Protein 7PC6 (pdb70)

Radius of gyration: 41.39 Å; Cα contacts (8 Å, |Δi|>4): 3636; chains: 8; bounding box: 67×98×116 Å

Foldseek 3Di:
DDDQDFFLFPFRKDKDADDADPVDGDQQWDADPVQLEIEGAAPDWGKMKIATNHDDDPFKKKKKFKAFDDPVGRLPAAWDAPVQLPDCPPPPPDPRSTHFKDWPDPPKDWDADPPSRTIIIMDTDDDDDPPDRIDITIMGGHYACCDVRGNNVTWMKMKMFTGDPRHTRGIHMGTYGHDDGNVVVSVVVVVVD/DDDQDFFLFPFRKDKDADDDWQKDADPVQLEIEGAAFDKGKMKIATNHDDDPPKKKKKFKAFDDPVGRLPAAWAFPVQLPDCPPPPVNPGSTHFKDWPDPPKDWDADPPSRHIIIMDHDDDDDPPDRIDMTIMGGHYACCPCRGNNVTWMKMKMFIDDPHDTRGIHIGTYGHDPTRVVVVVVVCVVVDPD/DQFDDQDFFCFPFRKDKDFDDFQWDADPVQLEIEGAAPDKGKMKIFTNHDDDPFKKKKKFKAFDDPVGRLPAAWAAPVQLPDPPPPVPDPRSTHFKDWPPPPKDWDADPPRRHIIIMGTDDQDDPVDRIDIIIMGGHYACCDVRGNNVTKMKMKMFIDDPHDTRGIHMGIYHHDRGNVVVVVVVVVVVD/DDQFPDQDFFLFPFGKDKDADDDDFAWDADPVQLEIEGAAPDKGKMKIFTNDDDDPPKKKKKFKAFDDPVGRLPAAWAAPVQLPDCPPNPPDPRSTHFKDWPPPPKDWDQDPPSRTIIIMDHDDDDDDPDGIDITIMGGHHACCDVRGVNVGKMKMKIFIDDPRDTRGIHIGTYGHDDGRVVVSVVVVVD/DDFDDQDFFLFPFRKDKDADDDWAKDADPVQLEIEGAAPDKGKMKIATNHDDDPPKKKKKFKAFDDPVGRLPAAWAAPVQLPDCPVVVPDPRSTHFKDWPDPPKDWDQDPVSRHIIIMDDDDDDDPPDGIDMTIMGGHYACCDPRGVNVTKMKMKMFIDDPRHTRGIHIGTYHHDDTRVVVSVVVCVVPDPD/DFDDQDFFCFPFRKDKDADDCFQKDADPVQLEIEGAAPDKGKMKIATNHDDDPFKKKKKFKAFDDPVGRLPAAWAAPVQLPDCPPPVPPPRSTHQKDWPPPPKDWDADPPSRHIIIMDTDDDDPPGIDITIMGGHHACCDDRGVNVTKMKMKMFIDDPRDTRGIHIGIYHHDDGRVVVSVVVVVVD/DDDQDFDLFPFGKDKDADDADPPDGDQQWDADPVQLEIEGAAFDKGKMKIATNHDDDPFKKKKKFKAFDDPVGRLPAAWDAPVQLPDCPPCPVNPGSTHFKDWPPPPKDWDQDPPSRHIIIMDTDDDDDPPDRIDITIMGGHHACCDDRGNNVGWMKMKMFIDDPRHTRGIHMGTYHHDPGRVVVSVVVVVVD/DDQADDQDFFLFPFRKDKDADDDVDQAWDADPVQLEIEGAAPDKGKMKIATNDDDDDFKKKKKFKAFDDPVGRLPAAWAAPVQLPDCPPCPVNPCSTHFKDWPDPQKDWDADPVSRTIIIMDGDDDDPPPDGIDIIIMGGHHACCDDRGVNVGKMKMKIFTDDPRDTRGIHIGIYHHDDGRVVVSVVVVVVD

Secondary structure (DSSP, 8-state):
------B-TTTTEEEE-----TTT--TTEEEETTTTEEEE-TT--EEEEEEESS---TT-EEEEEEEESSGGGTTSPP---HHHHHSSTTTTT-S-TT-SEEE--TT-EEEE-TTT--EEEEEE--PPPTT-S-EEEEEEE-S-TT-TTTTTT--EEEEEEEEETTEEEEEEEEEEEE-S-HHHHHHHHHHH-/------B-TTTT-EEE------EEEETTTTEEEE-TT--EEEEEE-SS---TT-EEEEEEEESSTTTTTSBP---HHHHHSSTTTTT-S-TT-SEEE--TT-EEEE-TTT--EEEEEE--PPPTT-S-EEEEEEE-S-TT-TTTTTT--EEEEEEEEETTEEEEEEEEEEEE-S-HHHHHHHHHHHH---/--S-----B-TTTT-EEE-----EEEETTTTEEEE-TT--EEEEEE-SSPPPTT-EEEEEEEESSTTTTTSPP---HHHHHSSTT-TT-S-TT-SEEE--TT-EEEE-TTT--EEEEEE--PPPTT-S-EEEEEEE-S-TT-TTTTTT--EEEEEEEEETTEEEEEEEEEEEE-S-HHHHHHHHHHTT-/--SS-----B-TTTT-EEE------SEEEETTTTEEEE-TT--EEEEEE-SS---TT-EEEEEEEESSTTTTTSPP---HHHHHSSTTTTT-S-TT-SEEE--TT-EEEE-TTT--EEEEEE-----TT---EEEEEEE-S-TT-TTTTTT--EEEEEEEEETTEEEEEEEEEEEE-S-HHHHHHHHHH-/-PPPP---B-TTTT-EEE------EEEETTTTEEEE-TT--EEEEEE-SSPPPTT-EEEEEEEE-STTTTTSPP---HHHHHSSTTTTT-S-TT-SEEE--TT-EEEE-TTT--EEEEEE--PPPTT-S-EEEEEEE-S-TT-TTTTTT--EEEEEEEEETTEEEEEEEEEEEE-S-HHHHHHHHHHHH---/-------B-TTTTEEEE------EEEETTTTEEEE-TT--EEEEEEESSPPPTT-EEEEEEEESSTTTTTSPP---HHHHHSSTT-TT-S-TT-SEEE--TT-EEEE-TTT--EEEEEE--------EEEEEEE-S-TT-TTTTTT--EEEEEEEEETTEEEEEEEEEEEE-S-HHHHHHHHHHT-/------B-TTTTEEEE-----TTT--TTEEEETTTTEEEE-TT--EEEEEEESSPPPTT-EEEEEEEESSTTTTTSPP---HHHHHSSTT-TT-S-TT-SEEE--TT-EEEE-TTT--EEEEEE--PPPTT-S-EEEEEEE-S-TT-TTTTTT--EEEEEEEEETTEEEEEEEEEEEE-S-HHHHHHHHHHT-/--SS-----B-TTTT-EEE-------SEEEETTTTEEEE-TT--EEEEEE-SS---TT-EEEEEEEESSTTTTTSPP---HHHHHSSTTTTT-S-TT-SEEE--TT-EEEE-TTT--EEEEEE--PPSTT-S-EEEEEEE-S-TT-TTTTTT--EEEEEEEEETTEEEEEEEEEEEE-S-HHHHHHHHHHH-

B-factor: mean 38.21, std 9.36, range [19.58, 89.03]

Solvent-accessible surface area: 69717 Å² total; per-residue (Å²): 171,36,48,62,82,75,101,44,24,125,24,11,1,61,27,26,24,62,65,32,24,90,89,32,86,6,85,14,4,12,34,0,53,85,50,99,24,2,0,0,75,22,26,30,18,0,4,0,55,4,50,27,56,35,63,16,45,97,67,3,40,5,59,0,24,5,10,4,48,32,121,89,46,52,84,86,30,2,79,8,4,92,115,41,10,114,56,169,62,98,17,82,110,39,110,12,43,50,10,1,3,20,8,66,26,103,120,24,57,47,56,90,62,137,202,69,18,30,7,7,1,31,2,35,40,48,152,32,71,35,35,16,95,51,27,42,10,10,1,27,1,2,0,70,8,54,14,124,56,9,0,67,184,38,60,2,24,0,3,2,10,0,8,57,91,65,94,54,28,0,34,19,3,6,55,3,78,2,10,62,46,1,44,159,7,73,177,58,51,58,100,97,104,108,33,52,64,76,79,58,38,11,127,37,4,3,75,22,22,22,61,177,116,149,28,9,16,22,0,127,45,42,90,23,2,0,0,53,24,23,25,9,0,2,0,57,5,44,18,71,69,81,13,42,100,65,5,39,6,54,0,27,4,4,3,53,84,112,128,40,30,146,84,30,2,90,12,4,85,121,39,13,115,52,84,42,100,16,88,152,40,109,11,41,54,11,2,2,18,8,62,7,81,106,25,49,46,50,94,57,138,208,76,18,18,10,3,0,38,2,35,38,29,125,22,51,38,38,21,104,45,8,24,1,2,0,28,1,2,0,83,9,66,13,130,52,9,0,71,93,38,38,2,19,0,6,2,10,0,19,55,90,77,91,52,28,0,34,28,3,4,58,2,82,3,12,26,4,2,18,77,22,74,47,61,49,48,103,92,40,72,41,120,87,22,26,31,16,64,49,74,66,42,28,144,41,13,1,71,26,20,24,11,112,123,33,21,16,42,0,100,94,36,96,31,1,0,0,50,17,23,30,68,0,30,0,18,6,16,8,95,77,89,13,46,98,66,3,43,8,66,0,24,5,5,3,35,49,10,63,37,7,68,88,34,2,56,8,5,90,121,38,15,115,41,83,57,96,21,95,114,36,113,14,45,56,9,3,3,19,8,64,36,104,128,24,53,46,50,104,57,114,201,72,23,16,14,4,0,22,2,40,36,72,69,33,81,110,36,42,74,40,31,68,10,74,0,43,1,0,0,66,16,64,14,107,54,7,0,13,107,27,41,2,20,0,5,2,10,0,20,34,153,75,85,38,30,0,4,14,6,5,38,5,85,2,10,21,21,1,24,96,28,70,142,62,52,44,104,96,70,166,94,55,19,27,27,16,67,50,92,60,18,17,120,26,0,1,14,32,22,21,76,178,107,87,108,30,11,18,33,0,120,74,64,48,29,1,0,0,52,18,26,29,56,0,15,1,57,5,51,18,55,52,70,10,50,100,66,5,39,7,62,0,31,5,2,4,58,90,18,66,37,9,69,86,31,2,79,7,5,86,116,39,13,116,38,154,59,98,15,75,150,41,110,9,43,51,10,2,3,23,9,71,37,193,123,25,56,46,45,97,58,114,198,76,23,26,8,4,1,34,0,39,34,67,128,23,86,103,92,53,56,46,30,65,9,65,1,40,2,1,0,56,9,62,12,96,59,7,0,9,91,31,40,1,23,0,4,2,9,0,15,58,93,72,87,40,32,0,5,20,29,8,53,4,77,2,8,22,22,4,23,90,36,72,146,69,52,68,126,121,150,123,56,36,49,62,82,89,61,41,11,128,34,4,3,76,24,25,27,61,175,112,164,19,10,16,46,0,84,41,38,52,30,2,0,0,105,21,26,33,9,0,1,0,57,5,61,23,69,60,77,11,44,101,65,5,42,7,49,0,25,5,5,2,62,89,117,130,34,27,96,82,28,1,84,6,3,91,69,42,15,112,77,82,119,80,17,89,153,37,112,10,44,53,10,2,3,24,7,61,7,91,106,28,52,46,50,92,60,135,154,50,17,19,8,3,0,28,1,38,34,21,122,26,50,37,34,22,64,54,8,26,1,1,0,26,1,1,0,87,12,66,14,124,57,8,0,68,92,47,43,3,28,1,6,3,11,0,17,33,151,77,88,52,28,0,33,35,22,10,54,4,84,2,11,63,49,2,41,155,19,74,79,60,50,46,96,89,43,74,41,121,112,32,34,16,62,54,91,66,44,29,131,33,13,1,62,26,24,26,16,75,114,148,38,22,14,30,0,134,93,39,50,30,2,0,0,97,20,25,26,61,0,26,1,20,5,60,21,83,79,83,12,47,98,66,4,41,7,60,0,20,5,6,3,40,48,10,66,40,15,84,86,29,2,78,6,4,90,118,38,14,114,58,85,60,94,18,97,106,37,111,12,43,54,10,2,3,24,8,77,39,105,126,25,52,46,45,101,57,115,200,55,18,15,9,5,0,31,2,38,31,70,128,28,116,67,36,35,26,67,12,63,1,36,2,2,0,89,14,63,12,122,56,8,0,72,194,39,41,2,25,0,6,2,10,0,15,35,149,77,86,38,32,0,4,20,18,10,35,6,82,3,8,64,62,4,27,169,28,70,143,68,51,51,120,94,98,149,44,49,71,85,61,92,44,29,128,24,10,0,58,28,25,26,62,64,44,23,95,91,40,86,4,96,20,4,15,32,0,63,88,48,105,29,2,0,0,56,23,28,22,11,0,4,0,56,5,50,27,59,36,66,14,42,98,66,3,42,5,56,0,25,4,3,5,55,20,114,136,51,31,135,88,34,2,87,9,4,83,120,38,10,115,44,87,41,91,19,89,152,35,112,13,43,52,10,2,4,19,6,60,14,104,125,25,48,48,45,96,49,110,196,86,22,18,7,3,0,38,2,39,40,44,152,31,46,34,38,19,98,44,6,24,2,1,1,27,1,1,0,94,8,59,12,121,54,11,0,64,186,40,73,3,20,0,8,3,10,0,13,39,151,73,91,50,31,0,33,18,5,6,59,3,78,2,11,31,3,1,19,64,26,75,153,59,51,55,98,96,104,92,62,16,31,27,16,66,49,92,36,16,15,65,44,0,0,14,26,26,19,70,163,58,152,86,116,27,13,18,30,0,122,67,61,47,33,1,0,0,90,22,25,32,62,0,16,1,47,4,43,23,64,80,45,17,44,115,55,4,36,8,59,0,27,4,4,4,61,94,22,79,36,7,70,87,29,2,76,8,5,88,115,52,14,113,69,86,119,83,17,86,152,40,112,10,45,54,10,2,3,17,7,88,37,102,122,25,48,46,44,97,58,110,198,79,23,29,8,5,1,35,2,42,33,70,129,47,136,113,86,59,55,32,16,68,11,64,1,30,1,1,0,72,10,63,14,127,53,8,0,72,191,44,43,2,25,1,5,2,10,0,17,41,150,76,86,38,29,0,5,19,22,10,54,4,82,2,9,58,62,5,28,174,31,71,148,68,51,52,110,93,128

Nearest PDB structures (foldseek):
  7pc6-assembly3_C  TM=1.005E+00  e=1.619E-39  Alvinella pompejana
  7pc6-assembly2_B  TM=9.975E-01  e=2.000E-36  Alvinella pompejana
  7pc6-assembly4_D  TM=9.965E-01  e=2.494E-36  Alvinella pompejana
  7pc6-assembly7_G  TM=9.977E-01  e=2.785E-36  Alvinella pompejana
  7pc6-assembly8_H  TM=9.970E-01  e=5.708E-36  Alvinella pompejana

Structure (mmCIF, N/CA/C/O backbone):
data_7PC6
#
_entry.id   7PC6
#
_cell.length_a   55.900
_cell.length_b   69.985
_cell.length_c   114.849
_cell.angle_alpha   88.074
_cell.angle_beta   89.919
_cell.angle_gamma   81.512
#
_symmetry.space_group_name_H-M   'P 1'
#
loop_
_entity.id
_entity.type
_entity.pdbx_description
1 polymer 'DNA-binding domain'
2 non-polymer 'ZINC ION'
3 non-polymer 1,2-ETHANEDIOL
4 water water
#
loop_
_atom_site.group_PDB
_atom_site.id
_atom_site.type_symbol
_atom_site.label_atom_id
_atom_site.label_alt_id
_atom_site.label_comp_id
_atom_site.label_asym_id
_atom_site.label_entity_id
_atom_site.label_seq_id
_atom_site.pdbx_PDB_ins_code
_atom_site.Cartn_x
_atom_site.Cartn_y
_atom_site.Cartn_z
_atom_site.occupancy
_atom_site.B_iso_or_equiv
_atom_site.auth_seq_id
_atom_site.auth_comp_id
_atom_site.auth_asym_id
_atom_site.auth_atom_id
_atom_site.pdbx_PDB_model_num
ATOM 1 N N . VAL A 1 4 ? 51.59105 -34.81746 -16.34899 1.000 60.84362 4 VAL A N 1
ATOM 2 C CA . VAL A 1 4 ? 50.33471 -34.18947 -16.73423 1.000 54.70709 4 VAL A CA 1
ATOM 3 C C . VAL A 1 4 ? 50.25849 -32.77110 -16.16117 1.000 51.71968 4 VAL A C 1
ATOM 4 O O . VAL A 1 4 ? 50.01296 -32.57636 -14.96859 1.000 55.01046 4 VAL A O 1
ATOM 8 N N . PRO A 1 5 ? 50.48662 -31.77122 -17.01104 1.000 49.98839 5 PRO A N 1
ATOM 9 C CA . PRO A 1 5 ? 50.44774 -30.37844 -16.54099 1.000 47.00390 5 PRO A CA 1
ATOM 10 C C . PRO A 1 5 ? 49.01383 -29.92528 -16.31522 1.000 40.23024 5 PRO A C 1
ATOM 11 O O . PRO A 1 5 ? 48.14333 -30.12712 -17.16448 1.000 47.34959 5 PRO A O 1
ATOM 15 N N . SER A 1 6 ? 48.76888 -29.33566 -15.15261 1.000 37.87056 6 SER A N 1
ATOM 16 C CA . SER A 1 6 ? 47.42999 -28.88500 -14.81282 1.000 43.23824 6 SER A CA 1
ATOM 17 C C . SER A 1 6 ? 47.08511 -27.62167 -15.58874 1.000 46.40164 6 SER A C 1
ATOM 18 O O . SER A 1 6 ? 47.93358 -26.74244 -15.78910 1.000 38.32995 6 SER A O 1
ATOM 21 N N . ASN A 1 7 ? 45.82967 -27.53756 -16.03160 1.000 39.76901 7 ASN A N 1
ATOM 22 C CA . ASN A 1 7 ? 45.28790 -26.32181 -16.61579 1.000 39.19652 7 ASN A CA 1
ATOM 23 C C . ASN A 1 7 ? 44.28108 -25.65046 -15.69663 1.000 40.63269 7 ASN A C 1
ATOM 24 O O . ASN A 1 7 ? 43.55888 -24.75532 -16.14234 1.000 40.73056 7 ASN A O 1
ATOM 29 N N . THR A 1 8 ? 44.19914 -26.07329 -14.44421 1.000 37.01795 8 THR A N 1
ATOM 30 C CA . THR A 1 8 ? 43.13943 -25.58949 -13.57142 1.000 40.97334 8 THR A CA 1
ATOM 31 C C . THR A 1 8 ? 43.41702 -24.14639 -13.18744 1.000 39.22996 8 THR A C 1
ATOM 32 O O . THR A 1 8 ? 44.44189 -23.87072 -12.54991 1.000 38.24008 8 THR A O 1
ATOM 36 N N . PRO A 1 9 ? 42.54921 -23.20851 -13.54419 1.000 40.98101 9 PRO A N 1
ATOM 37 C CA . PRO A 1 9 ? 42.75720 -21.82066 -13.13074 1.000 38.19893 9 PRO A CA 1
ATOM 38 C C . PRO A 1 9 ? 42.81585 -21.71764 -11.61823 1.000 38.63521 9 PRO A C 1
ATOM 39 O O . PRO A 1 9 ? 42.12358 -22.43211 -10.89119 1.000 35.84637 9 PRO A O 1
ATOM 43 N N . TYR A 1 10 ? 43.64449 -20.78758 -11.15259 1.000 34.63420 10 TYR A N 1
ATOM 44 C CA . TYR A 1 10 ? 44.01177 -20.73207 -9.74872 1.000 35.84739 10 TYR A CA 1
ATOM 45 C C . TYR A 1 10 ? 44.60270 -19.33946 -9.52535 1.000 30.24996 10 TYR A C 1
ATOM 46 O O . TYR A 1 10 ? 45.75699 -19.10635 -9.88459 1.000 30.44250 10 TYR A O 1
ATOM 55 N N . SER A 1 11 ? 43.79378 -18.41705 -8.98092 1.000 34.26611 11 SER A N 1
ATOM 56 C CA . SER A 1 11 ? 44.29382 -17.07528 -8.66294 1.000 36.01636 11 SER A CA 1
ATOM 57 C C . SER A 1 11 ? 45.33432 -17.11064 -7.55585 1.000 35.91916 11 SER A C 1
ATOM 58 O O . SER A 1 11 ? 46.25955 -16.28835 -7.54563 1.000 31.94256 11 SER A O 1
ATOM 61 N N . GLY A 1 12 ? 45.19287 -18.03304 -6.61295 1.000 36.16023 12 GLY A N 1
ATOM 62 C CA . GLY A 1 12 ? 46.15406 -18.17037 -5.54039 1.000 31.73607 12 GLY A CA 1
ATOM 63 C C . GLY A 1 12 ? 46.13552 -17.02272 -4.53549 1.000 35.07445 12 GLY A C 1
ATOM 64 O O . GLY A 1 12 ? 45.37672 -16.06147 -4.62804 1.000 34.43158 12 GLY A O 1
ATOM 65 N N . GLU A 1 13 ? 47.04474 -17.13555 -3.56671 1.000 34.16025 13 GLU A N 1
ATOM 66 C CA . GLU A 1 13 ? 47.13228 -16.18024 -2.46796 1.000 35.34168 13 GLU A CA 1
ATOM 67 C C . GLU A 1 13 ? 47.52042 -14.78233 -2.92861 1.000 30.68418 13 GLU A C 1
ATOM 68 O O . GLU A 1 13 ? 47.22432 -13.81209 -2.22776 1.000 33.93290 13 GLU A O 1
ATOM 74 N N . TYR A 1 14 ? 48.18283 -14.65441 -4.07436 1.000 32.33197 14 TYR A N 1
ATOM 75 C CA . TYR A 1 14 ? 48.62734 -13.36389 -4.57544 1.000 31.69771 14 TYR A CA 1
ATOM 76 C C . TYR A 1 14 ? 47.68079 -12.76835 -5.60072 1.000 31.35359 14 TYR A C 1
ATOM 77 O O . TYR A 1 14 ? 47.93338 -11.66117 -6.07627 1.000 29.87245 14 TYR A O 1
ATOM 86 N N . GLY A 1 15 ? 46.59810 -13.46641 -5.94028 1.000 30.26785 15 GLY A N 1
ATOM 87 C CA . GLY A 1 15 ? 45.62165 -12.93378 -6.86933 1.000 29.03939 15 GLY A CA 1
ATOM 88 C C . GLY A 1 15 ? 46.19177 -12.73631 -8.25706 1.000 29.00450 15 GLY A C 1
ATOM 89 O O . GLY A 1 15 ? 46.16091 -11.62488 -8.79342 1.000 27.13861 15 GLY A O 1
ATOM 90 N N . PHE A 1 16 ? 46.71532 -13.81801 -8.83578 1.000 25.49422 16 PHE A N 1
ATOM 91 C CA . PHE A 1 16 ? 47.29667 -13.80063 -10.17353 1.000 27.52788 16 PHE A CA 1
ATOM 92 C C . PHE A 1 16 ? 46.19461 -13.86492 -11.22947 1.000 29.34166 16 PHE A C 1
ATOM 93 O O . PHE A 1 16 ? 45.34889 -14.76606 -11.20730 1.000 26.99823 16 PHE A O 1
ATOM 101 N N . GLU A 1 17 ? 46.19832 -12.90579 -12.15174 1.000 29.21319 17 GLU A N 1
ATOM 102 C CA . GLU A 1 17 ? 45.18999 -12.83424 -13.20317 1.000 30.06588 17 GLU A CA 1
ATOM 103 C C . GLU A 1 17 ? 45.85108 -12.42410 -14.50779 1.000 29.98192 17 GLU A C 1
ATOM 104 O O . GLU A 1 17 ? 46.85530 -11.71062 -14.50771 1.000 27.52396 17 GLU A O 1
ATOM 110 N N . ILE A 1 18 ? 45.27268 -12.87598 -15.62125 1.000 26.18470 18 ILE A N 1
ATOM 111 C CA . ILE A 1 18 ? 45.67379 -12.42596 -16.94726 1.000 24.66019 18 ILE A CA 1
ATOM 112 C C . ILE A 1 18 ? 44.46190 -11.79370 -17.62509 1.000 26.84139 18 ILE A C 1
ATOM 113 O O . ILE A 1 18 ? 43.31335 -12.01939 -17.23475 1.000 28.53719 18 ILE A O 1
ATOM 118 N N . SER A 1 19 ? 44.72952 -11.00785 -18.66488 1.000 24.85900 19 SER A N 1
ATOM 119 C CA . SER A 1 19 ? 43.64723 -10.42371 -19.44868 1.000 25.92098 19 SER A CA 1
ATOM 120 C C . SER A 1 19 ? 44.20149 -9.96952 -20.78234 1.000 26.47047 19 SER A C 1
ATOM 121 O O . SER A 1 19 ? 45.41942 -9.91103 -20.99256 1.000 29.74135 19 SER A O 1
ATOM 124 N N . PHE A 1 20 ? 43.28547 -9.60172 -21.66978 1.000 26.29540 20 PHE A N 1
ATOM 125 C CA . PHE A 1 20 ? 43.61872 -9.00317 -22.95015 1.000 28.90632 20 PHE A CA 1
ATOM 126 C C . PHE A 1 20 ? 42.95756 -7.63955 -23.04183 1.000 34.02472 20 PHE A C 1
ATOM 127 O O . PHE A 1 20 ? 41.80460 -7.46351 -22.61818 1.000 27.52702 20 PHE A O 1
ATOM 135 N N . GLN A 1 21 ? 43.70820 -6.68462 -23.58036 1.000 32.40783 21 GLN A N 1
ATOM 136 C CA . GLN A 1 21 ? 43.27145 -5.29668 -23.64165 1.000 32.65343 21 GLN A CA 1
ATOM 137 C C . GLN A 1 21 ? 42.10903 -5.14460 -24.61512 1.000 35.94101 21 GLN A C 1
ATOM 138 O O . GLN A 1 21 ? 41.95280 -5.91811 -25.56212 1.000 29.39170 21 GLN A O 1
ATOM 144 N N . HIS A 1 22 ? 41.28991 -4.12808 -24.37013 1.000 33.55876 22 HIS A N 1
ATOM 145 C CA . HIS A 1 22 ? 40.19762 -3.81067 -25.28289 1.000 30.26459 22 HIS A CA 1
ATOM 146 C C . HIS A 1 22 ? 40.72952 -3.50425 -26.68123 1.000 35.11029 22 HIS A C 1
ATOM 147 O O . HIS A 1 22 ? 41.77413 -2.87108 -26.84855 1.000 34.80061 22 HIS A O 1
ATOM 154 N N . GLN A 1 23 ? 40.02121 -3.97650 -27.69378 1.000 28.17478 23 GLN A N 1
ATOM 155 C CA . GLN A 1 23 ? 40.34007 -3.62539 -29.06800 1.000 35.44331 23 GLN A CA 1
ATOM 156 C C . GLN A 1 23 ? 39.19760 -2.78872 -29.62981 1.000 36.76045 23 GLN A C 1
ATOM 157 O O . GLN A 1 23 ? 38.06403 -3.26659 -29.72975 1.000 35.37275 23 GLN A O 1
ATOM 163 N N . SER A 1 24 ? 39.49304 -1.55005 -29.98253 1.000 41.94323 24 SER A N 1
ATOM 164 C CA . SER A 1 24 ? 38.51351 -0.69925 -30.64367 1.000 48.02247 24 SER A CA 1
ATOM 165 C C . SER A 1 24 ? 38.72679 -0.76265 -32.14950 1.000 52.50287 24 SER A C 1
ATOM 166 O O . SER A 1 24 ? 39.86064 -0.87832 -32.62417 1.000 51.31380 24 SER A O 1
ATOM 169 N N . LYS A 1 25 ? 37.62050 -0.68106 -32.89767 1.000 54.72886 25 LYS A N 1
ATOM 170 C CA . LYS A 1 25 ? 37.67770 -0.78802 -34.35688 1.000 59.62492 25 LYS A CA 1
ATOM 171 C C . LYS A 1 25 ? 38.67848 0.18005 -34.97934 1.000 56.81119 25 LYS A C 1
ATOM 172 O O . LYS A 1 25 ? 39.25701 -0.11885 -36.03408 1.000 53.16462 25 LYS A O 1
ATOM 174 N N . GLU A 1 26 ? 38.91807 1.32537 -34.33121 1.000 54.45733 26 GLU A N 1
ATOM 175 C CA . GLU A 1 26 ? 39.71699 2.38042 -34.94968 1.000 57.82532 26 GLU A CA 1
ATOM 176 C C . GLU A 1 26 ? 41.20765 2.03292 -34.98134 1.000 62.76498 26 GLU A C 1
ATOM 177 O O . GLU A 1 26 ? 41.88078 2.29234 -35.98670 1.000 58.02483 26 GLU A O 1
ATOM 179 N N . THR A 1 27 ? 41.75127 1.45159 -33.90199 1.000 52.47961 27 THR A N 1
ATOM 180 C CA . THR A 1 27 ? 43.18239 1.16491 -33.83349 1.000 53.61846 27 THR A CA 1
ATOM 181 C C . THR A 1 27 ? 43.49496 -0.30978 -33.63664 1.000 54.17943 27 THR A C 1
ATOM 182 O O . THR A 1 27 ? 44.66484 -0.65507 -33.41626 1.000 48.76319 27 THR A O 1
ATOM 186 N N . LYS A 1 28 ? 42.49556 -1.18351 -33.69620 1.000 50.39910 28 LYS A N 1
ATOM 187 C CA . LYS A 1 28 ? 42.72376 -2.59170 -33.40455 1.000 46.74280 28 LYS A CA 1
ATOM 188 C C . LYS A 1 28 ? 43.75271 -3.20480 -34.35029 1.000 50.12049 28 LYS A C 1
ATOM 189 O O . LYS A 1 28 ? 43.83065 -2.84263 -35.52913 1.000 44.94569 28 LYS A O 1
ATOM 195 N N . SER A 1 29 ? 44.58452 -4.09554 -33.82243 1.000 45.83765 29 SER A N 1
ATOM 196 C CA . SER A 1 29 ? 45.43955 -4.92188 -34.66186 1.000 43.94214 29 SER A CA 1
ATOM 197 C C . SER A 1 29 ? 44.61348 -6.04942 -35.26677 1.000 45.09845 29 SER A C 1
ATOM 198 O O . SER A 1 29 ? 43.76420 -6.64750 -34.59780 1.000 45.70042 29 SER A O 1
ATOM 201 N N . THR A 1 30 ? 44.84772 -6.32735 -36.54344 1.000 38.34646 30 THR A N 1
ATOM 202 C CA . THR A 1 30 ? 44.22946 -7.49566 -37.14842 1.000 41.02412 30 THR A CA 1
ATOM 203 C C . THR A 1 30 ? 44.98901 -8.78198 -36.84319 1.000 43.94372 30 THR A C 1
ATOM 204 O O . THR A 1 30 ? 44.50848 -9.86466 -37.19965 1.000 42.04357 30 THR A O 1
ATOM 208 N N . THR A 1 31 ? 46.14839 -8.69681 -36.18250 1.000 32.49108 31 THR A N 1
ATOM 209 C CA . THR A 1 31 ? 46.96341 -9.88702 -35.97042 1.000 40.69244 31 THR A CA 1
ATOM 210 C C . THR A 1 31 ? 46.46633 -10.76347 -34.82955 1.000 34.46424 31 THR A C 1
ATOM 211 O O . THR A 1 31 ? 46.92546 -11.90492 -34.71469 1.000 30.38526 31 THR A O 1
ATOM 215 N N . TRP A 1 32 ? 45.56337 -10.27412 -33.98039 1.000 30.83218 32 TRP A N 1
ATOM 216 C CA . TRP A 1 32 ? 45.07382 -11.09851 -32.88397 1.000 27.09239 32 TRP A CA 1
ATOM 217 C C . TRP A 1 32 ? 43.71300 -10.58735 -32.43021 1.000 31.32133 32 TRP A C 1
ATOM 218 O O . TRP A 1 32 ? 43.38969 -9.40880 -32.59739 1.000 30.13850 32 TRP A O 1
ATOM 229 N N . THR A 1 33 ? 42.93691 -11.48412 -31.82729 1.000 28.66825 33 THR A N 1
ATOM 230 C CA . THR A 1 33 ? 41.69217 -11.08859 -31.19319 1.000 29.38462 33 THR A CA 1
ATOM 231 C C . THR A 1 33 ? 41.34059 -12.13024 -30.14151 1.000 30.18948 33 THR A C 1
ATOM 232 O O . THR A 1 33 ? 41.62768 -13.31908 -30.31018 1.000 29.66547 33 THR A O 1
ATOM 236 N N . PHE A 1 34 ? 40.75089 -11.67655 -29.03759 1.000 29.66655 34 PHE A N 1
ATOM 237 C CA . PHE A 1 34 ? 40.40977 -12.55986 -27.92556 1.000 31.57156 34 PHE A CA 1
ATOM 238 C C . PHE A 1 34 ? 38.89762 -12.67798 -27.77699 1.000 32.16260 34 PHE A C 1
ATOM 239 O O . PHE A 1 34 ? 38.21558 -11.67470 -27.54890 1.000 30.43434 34 PHE A O 1
ATOM 247 N N . SER A 1 35 ? 38.38351 -13.90583 -27.86137 1.000 30.18432 35 SER A N 1
ATOM 248 C CA . SER A 1 35 ? 36.97068 -14.15645 -27.59331 1.000 31.05550 35 SER A CA 1
ATOM 249 C C . SER A 1 35 ? 36.78386 -14.36774 -26.09739 1.000 30.97854 35 SER A C 1
ATOM 250 O O . SER A 1 35 ? 37.25364 -15.35900 -25.54070 1.000 29.99972 35 SER A O 1
ATOM 253 N N . GLU A 1 36 ? 36.10635 -13.43374 -25.42550 1.000 29.60225 36 GLU A N 1
ATOM 254 C CA . GLU A 1 36 ? 35.82287 -13.66199 -24.01301 1.000 28.69639 36 GLU A CA 1
ATOM 255 C C . GLU A 1 36 ? 34.82014 -14.79129 -23.82948 1.000 27.19629 36 GLU A C 1
ATOM 256 O O . GLU A 1 36 ? 34.92078 -15.56614 -22.87093 1.000 33.25185 36 GLU A O 1
ATOM 262 N N . SER A 1 37 ? 33.83047 -14.89703 -24.72521 1.000 33.01478 37 SER A N 1
ATOM 263 C CA . SER A 1 37 ? 32.82002 -15.93742 -24.54201 1.000 32.92588 37 SER A CA 1
ATOM 264 C C . SER A 1 37 ? 33.40451 -17.33762 -24.72906 1.000 33.31925 37 SER A C 1
ATOM 265 O O . SER A 1 37 ? 32.95804 -18.28402 -24.06980 1.000 34.59124 37 SER A O 1
ATOM 268 N N . LEU A 1 38 ? 34.39708 -17.49559 -25.60195 1.000 35.37736 38 LEU A N 1
ATOM 269 C CA . LEU A 1 38 ? 35.05721 -18.79073 -25.76315 1.000 35.84419 38 LEU A CA 1
ATOM 270 C C . LEU A 1 38 ? 36.27829 -18.96278 -24.85795 1.000 35.43122 38 LEU A C 1
ATOM 271 O O . LEU A 1 38 ? 36.81079 -20.07267 -24.77304 1.000 33.66226 38 LEU A O 1
ATOM 276 N N . LYS A 1 39 ? 36.72192 -17.90989 -24.17010 1.000 33.69075 39 LYS A N 1
ATOM 277 C CA . LYS A 1 39 ? 38.01518 -17.90291 -23.46622 1.000 34.31984 39 LYS A CA 1
ATOM 278 C C . LYS A 1 39 ? 39.12159 -18.39678 -24.39598 1.000 35.05382 39 LYS A C 1
ATOM 279 O O . LYS A 1 39 ? 39.85844 -19.34682 -24.10237 1.000 34.71303 39 LYS A O 1
ATOM 285 N N . LYS A 1 40 ? 39.23113 -17.73445 -25.53636 1.000 28.30546 40 LYS A N 1
ATOM 286 C CA . LYS A 1 40 ? 40.06318 -18.27331 -26.60309 1.000 32.82215 40 LYS A CA 1
ATOM 287 C C . LYS A 1 40 ? 40.70505 -17.14320 -27.38771 1.000 31.92023 40 LYS A C 1
ATOM 288 O O . LYS A 1 40 ? 40.00988 -16.26079 -27.91350 1.000 29.88325 40 LYS A O 1
ATOM 294 N N . LEU A 1 41 ? 42.02921 -17.20366 -27.48888 1.000 26.32851 41 LEU A N 1
ATOM 295 C CA . LEU A 1 41 ? 42.81339 -16.27061 -28.28993 1.000 24.65914 41 LEU A CA 1
ATOM 296 C C . LEU A 1 41 ? 42.95566 -16.80938 -29.71037 1.000 28.85132 41 LEU A C 1
ATOM 297 O O . LEU A 1 41 ? 43.25249 -17.99434 -29.89743 1.000 30.64093 41 LEU A O 1
ATOM 302 N N . PHE A 1 42 ? 42.72818 -15.94330 -30.69776 1.000 27.23202 42 PHE A N 1
ATOM 303 C CA . PHE A 1 42 ? 42.99985 -16.20290 -32.10681 1.000 27.99124 42 PHE A CA 1
ATOM 304 C C . PHE A 1 42 ? 44.15334 -15.29905 -32.52621 1.000 25.76840 42 PHE A C 1
ATOM 305 O O . PHE A 1 42 ? 44.11320 -14.09944 -32.27567 1.000 27.25340 42 PHE A O 1
ATOM 313 N N . VAL A 1 43 ? 45.18329 -15.85156 -33.16749 1.000 24.81456 43 VAL A N 1
ATOM 314 C CA . VAL A 1 43 ? 46.35098 -15.03284 -33.46961 1.000 24.07765 43 VAL A CA 1
ATOM 315 C C . VAL A 1 43 ? 47.05128 -15.58298 -34.70397 1.000 31.11164 43 VAL A C 1
ATOM 316 O O . VAL A 1 43 ? 47.00516 -16.78345 -34.98078 1.000 30.43352 43 VAL A O 1
ATOM 320 N N . ARG A 1 44 ? 47.69176 -14.68736 -35.45624 1.000 30.63941 44 ARG A N 1
ATOM 321 C CA . ARG A 1 44 ? 48.49770 -15.08304 -36.60683 1.000 30.48983 44 ARG A CA 1
ATOM 322 C C . ARG A 1 44 ? 49.85433 -15.63171 -36.15526 1.000 32.98629 44 ARG A C 1
ATOM 323 O O . ARG A 1 44 ? 50.40371 -15.21827 -35.12995 1.000 28.73964 44 ARG A O 1
ATOM 331 N N . MET A 1 45 ? 50.41175 -16.53105 -36.96288 1.000 31.87532 45 MET A N 1
ATOM 332 C CA . MET A 1 45 ? 51.71668 -17.11467 -36.65252 1.000 33.43677 45 MET A CA 1
ATOM 333 C C . MET A 1 45 ? 52.79953 -16.04777 -36.70794 1.000 30.01881 45 MET A C 1
ATOM 334 O O . MET A 1 45 ? 52.80123 -15.19349 -37.59752 1.000 32.50811 45 MET A O 1
ATOM 339 N N . ALA A 1 46 ? 53.72173 -16.09976 -35.74283 1.000 32.29123 46 ALA A N 1
ATOM 340 C CA . ALA A 1 46 ? 54.90204 -15.23352 -35.71333 1.000 32.32945 46 ALA A CA 1
ATOM 341 C C . ALA A 1 46 ? 54.53469 -13.74577 -35.72259 1.000 35.99730 46 ALA A C 1
ATOM 342 O O . ALA A 1 46 ? 55.19715 -12.92865 -36.36916 1.000 38.90628 46 ALA A O 1
ATOM 344 N N . THR A 1 47 ? 53.48126 -13.38259 -34.99677 1.000 37.01820 47 THR A N 1
ATOM 345 C CA . THR A 1 47 ? 53.13651 -11.98114 -34.77834 1.000 34.60592 47 THR A CA 1
ATOM 346 C C . THR A 1 47 ? 53.11868 -11.71471 -33.28080 1.000 35.44606 47 THR A C 1
ATOM 347 O O . THR A 1 47 ? 52.72471 -12.58057 -32.49588 1.000 31.63887 47 THR A O 1
ATOM 351 N N . THR A 1 48 ? 53.54990 -10.52210 -32.87653 1.000 33.92927 48 THR A N 1
ATOM 352 C CA . THR A 1 48 ? 53.62260 -10.23151 -31.45300 1.000 37.03255 48 THR A CA 1
ATOM 353 C C . THR A 1 48 ? 52.21807 -9.98416 -30.92313 1.000 32.93835 48 THR A C 1
ATOM 354 O O . THR A 1 48 ? 51.43800 -9.22028 -31.50847 1.000 32.64617 48 THR A O 1
ATOM 358 N N . CYS A 1 49 ? 51.89035 -10.64237 -29.82039 1.000 29.66435 49 CYS A N 1
ATOM 359 C CA . CYS A 1 49 ? 50.54097 -10.61898 -29.26885 1.000 28.14792 49 CYS A CA 1
ATOM 360 C C . CYS A 1 49 ? 50.61034 -10.14939 -27.82309 1.000 32.05030 49 CYS A C 1
ATOM 361 O O . CYS A 1 49 ? 51.35812 -10.74395 -27.02776 1.000 29.06454 49 CYS A O 1
ATOM 364 N N . PRO A 1 50 ? 49.85684 -9.11872 -27.42468 1.000 26.39481 50 PRO A N 1
ATOM 365 C CA . PRO A 1 50 ? 49.98952 -8.58746 -26.06089 1.000 24.02627 50 PRO A CA 1
ATOM 366 C C . PRO A 1 50 ? 49.13051 -9.37551 -25.07717 1.000 27.69188 50 PRO A C 1
ATOM 367 O O . PRO A 1 50 ? 47.93395 -9.56943 -25.29177 1.000 30.37531 50 PRO A O 1
ATOM 371 N N . VAL A 1 51 ? 49.75290 -9.85878 -24.00770 1.000 24.25859 51 VAL A N 1
ATOM 372 C CA . VAL A 1 51 ? 49.06504 -10.54582 -22.91934 1.000 24.27410 51 VAL A CA 1
ATOM 373 C C . VAL A 1 51 ? 49.32574 -9.75019 -21.64594 1.000 24.62209 51 VAL A C 1
ATOM 374 O O . VAL A 1 51 ? 50.46928 -9.36513 -21.37558 1.000 26.44585 51 VAL A O 1
ATOM 378 N N . ARG A 1 52 ? 48.28731 -9.50564 -20.86378 1.000 24.53399 52 ARG A N 1
ATOM 379 C CA . ARG A 1 52 ? 48.42830 -8.66846 -19.68067 1.000 28.14020 52 ARG A CA 1
ATOM 380 C C . ARG A 1 52 ? 48.41275 -9.53653 -18.43667 1.000 26.42189 52 ARG A C 1
ATOM 381 O O . ARG A 1 52 ? 47.66742 -10.51384 -18.37277 1.000 24.08942 52 ARG A O 1
ATOM 389 N N . PHE A 1 53 ? 49.22357 -9.16553 -17.44623 1.000 22.93712 53 PHE A N 1
ATOM 390 C CA . PHE A 1 53 ? 49.32792 -9.90490 -16.19364 1.000 25.56371 53 PHE A CA 1
ATOM 391 C C . PHE A 1 53 ? 49.22048 -8.96233 -15.01008 1.000 26.90465 53 PHE A C 1
ATOM 392 O O . PHE A 1 53 ? 49.66786 -7.81825 -15.07518 1.000 25.38621 53 PHE A O 1
ATOM 400 N N . LYS A 1 54 ? 48.70008 -9.47895 -13.90118 1.000 29.64525 54 LYS A N 1
ATOM 401 C CA . LYS A 1 54 ? 48.78486 -8.73827 -12.65049 1.000 29.88160 54 LYS A CA 1
ATOM 402 C C . LYS A 1 54 ? 48.76941 -9.70585 -11.47873 1.000 32.06381 54 LYS A C 1
ATOM 403 O O . LYS A 1 54 ? 48.40258 -10.87577 -11.61437 1.000 26.77198 54 LYS A O 1
ATOM 409 N N . THR A 1 55 ? 49.18826 -9.20166 -10.31992 1.000 30.21912 55 THR A N 1
ATOM 410 C CA . THR A 1 55 ? 48.93894 -9.85169 -9.04254 1.000 31.84669 55 THR A CA 1
ATOM 411 C C . THR A 1 55 ? 48.35708 -8.79869 -8.12123 1.000 31.96126 55 THR A C 1
ATOM 412 O O . THR A 1 55 ? 48.84310 -7.66578 -8.08960 1.000 36.92093 55 THR A O 1
ATOM 416 N N . VAL A 1 56 ? 47.30925 -9.16922 -7.38824 1.000 32.71653 56 VAL A N 1
ATOM 417 C CA . VAL A 1 56 ? 46.72665 -8.24882 -6.41661 1.000 35.46705 56 VAL A CA 1
ATOM 418 C C . VAL A 1 56 ? 47.72989 -7.93004 -5.31050 1.000 32.88732 56 VAL A C 1
ATOM 419 O O . VAL A 1 56 ? 47.78588 -6.80373 -4.81099 1.000 31.62029 56 VAL A O 1
ATOM 423 N N . HIS A 1 57 ? 48.51882 -8.91497 -4.90091 1.000 29.16632 57 HIS A N 1
ATOM 424 C CA . HIS A 1 57 ? 49.52740 -8.74877 -3.86022 1.000 32.51210 57 HIS A CA 1
ATOM 425 C C . HIS A 1 57 ? 50.90192 -9.03485 -4.44637 1.000 33.24706 57 HIS A C 1
ATOM 426 O O . HIS A 1 57 ? 51.04445 -9.91590 -5.29673 1.000 32.27350 57 HIS A O 1
ATOM 433 N N . GLN A 1 58 ? 51.90978 -8.29919 -3.98878 1.000 32.73508 58 GLN A N 1
ATOM 434 C CA . GLN A 1 58 ? 53.26173 -8.49308 -4.49621 1.000 37.80858 58 GLN A CA 1
ATOM 435 C C . GLN A 1 58 ? 53.76935 -9.89460 -4.14073 1.000 30.86753 58 GLN A C 1
ATOM 436 O O . GLN A 1 58 ? 53.77685 -10.26435 -2.95519 1.000 33.62667 58 GLN A O 1
ATOM 438 N N . PRO A 1 59 ? 54.16078 -10.71137 -5.11539 1.000 33.46204 59 PRO A N 1
ATOM 439 C CA . PRO A 1 59 ? 54.65608 -12.05545 -4.79871 1.000 30.66190 59 PRO A CA 1
ATOM 440 C C . PRO A 1 59 ? 56.08524 -11.98914 -4.28749 1.000 31.37936 59 PRO A C 1
ATOM 441 O O . PRO A 1 59 ? 56.67124 -10.89689 -4.23915 1.000 28.24746 59 PRO A O 1
ATOM 445 N N . PRO A 1 60 ? 56.67346 -13.11680 -3.86472 1.000 34.53989 60 PRO A N 1
ATOM 446 C CA . PRO A 1 60 ? 58.05305 -13.07330 -3.36122 1.000 33.09328 60 PRO A CA 1
ATOM 447 C C . PRO A 1 60 ? 59.02189 -12.58480 -4.42188 1.000 31.51406 60 PRO A C 1
ATOM 448 O O . PRO A 1 60 ? 58.87437 -12.88188 -5.60794 1.000 27.46032 60 PRO A O 1
ATOM 452 N N . ALA A 1 61 ? 60.04648 -11.85490 -3.96770 1.000 31.89505 61 ALA A N 1
ATOM 453 C CA . ALA A 1 61 ? 61.11492 -11.39963 -4.84829 1.000 31.05444 61 ALA A CA 1
ATOM 454 C C . ALA A 1 61 ? 61.62914 -12.54282 -5.71691 1.000 31.65886 61 ALA A C 1
ATOM 455 O O . ALA A 1 61 ? 61.79036 -13.67168 -5.2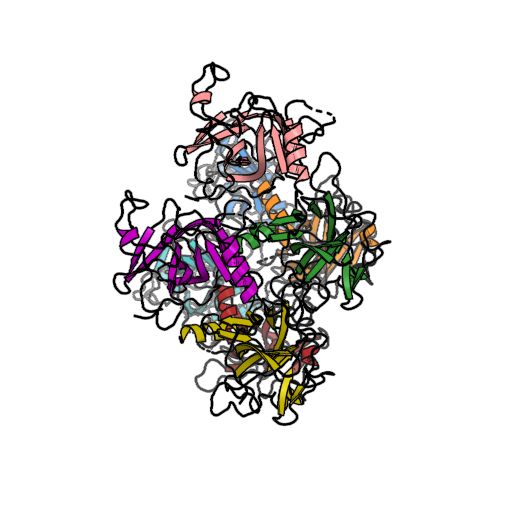5299 1.000 33.89749 61 ALA A O 1
ATOM 457 N N . GLY A 1 62 ? 61.87304 -12.25048 -6.98611 1.000 29.47159 62 GLY A N 1
ATOM 458 C CA . GLY A 1 62 ? 62.34931 -13.27347 -7.88643 1.000 31.61154 62 GLY A CA 1
ATOM 459 C C . GLY A 1 62 ? 61.28773 -14.21571 -8.42695 1.000 33.72957 62 GLY A C 1
ATOM 460 O O . GLY A 1 62 ? 61.64225 -15.22157 -9.05280 1.000 30.07961 62 GLY A O 1
ATOM 461 N N . SER A 1 63 ? 60.00185 -13.94229 -8.20145 1.000 27.06744 63 SER A N 1
ATOM 462 C CA . SER A 1 63 ? 58.98058 -14.78922 -8.81234 1.000 33.08996 63 SER A CA 1
ATOM 463 C C . SER A 1 63 ? 59.03184 -14.65048 -10.33438 1.000 28.60818 63 SER A C 1
ATOM 464 O O . SER A 1 63 ? 59.49112 -13.64467 -10.87861 1.000 25.63750 63 SER A O 1
ATOM 467 N N . VAL A 1 64 ? 58.52603 -15.66846 -11.03015 1.000 25.69117 64 VAL A N 1
ATOM 468 C CA . VAL A 1 64 ? 58.60012 -15.71801 -12.48181 1.000 23.37031 64 VAL A CA 1
ATOM 469 C C . VAL A 1 64 ? 57.22818 -16.06689 -13.03564 1.000 23.54484 64 VAL A C 1
ATOM 470 O O . VAL A 1 64 ? 56.33751 -16.51168 -12.31386 1.000 25.64449 64 VAL A O 1
ATOM 474 N N . ILE A 1 65 ? 57.08241 -15.88680 -14.34492 1.000 23.89370 65 ILE A N 1
ATOM 475 C CA . ILE A 1 65 ? 55.87362 -16.28359 -15.06360 1.000 28.34327 65 ILE A CA 1
ATOM 476 C C . ILE A 1 65 ? 56.29196 -17.24726 -16.15194 1.000 26.31156 65 ILE A C 1
ATOM 477 O O . ILE A 1 65 ? 57.15046 -16.92048 -16.98244 1.000 26.00926 65 ILE A O 1
ATOM 482 N N . ARG A 1 66 ? 55.68921 -18.42645 -16.15277 1.000 21.96860 66 ARG A N 1
ATOM 483 C CA . ARG A 1 66 ? 55.96697 -19.43396 -17.16921 1.000 24.65234 66 ARG A CA 1
ATOM 484 C C . ARG A 1 66 ? 54.78986 -19.51998 -18.13308 1.000 23.43291 66 ARG A C 1
ATOM 485 O O . ARG A 1 66 ? 53.63645 -19.49024 -17.70785 1.000 24.42189 66 ARG A O 1
ATOM 493 N N . ALA A 1 67 ? 55.08327 -19.65264 -19.42467 1.000 25.95958 67 ALA A N 1
ATOM 494 C CA . ALA A 1 67 ? 54.06551 -19.90271 -20.44382 1.000 24.36217 67 ALA A CA 1
ATOM 495 C C . ALA A 1 67 ? 54.34798 -21.25799 -21.06102 1.000 27.87577 67 ALA A C 1
ATOM 496 O O . ALA A 1 67 ? 55.45383 -21.48677 -21.55912 1.000 24.61672 67 ALA A O 1
ATOM 498 N N . MET A 1 68 ? 53.35310 -22.15098 -21.03444 1.000 23.02037 68 MET A N 1
ATOM 499 C CA . MET A 1 68 ? 53.57268 -23.49188 -21.57030 1.000 25.99903 68 MET A CA 1
ATOM 500 C C . MET A 1 68 ? 52.36109 -23.89680 -22.39288 1.000 23.94964 68 MET A C 1
ATOM 501 O O . MET A 1 68 ? 51.24719 -23.88515 -21.87041 1.000 25.69262 68 MET A O 1
ATOM 506 N N . PRO A 1 69 ? 52.53998 -24.24994 -23.66504 1.000 24.32785 69 PRO A N 1
ATOM 507 C CA . PRO A 1 69 ? 51.41977 -24.76112 -24.46906 1.000 27.68570 69 PRO A CA 1
ATOM 508 C C . PRO A 1 69 ? 51.18405 -26.23866 -24.17211 1.000 29.39044 69 PRO A C 1
ATOM 509 O O . PRO A 1 69 ? 52.13011 -26.98661 -23.91007 1.000 28.11610 69 PRO A O 1
ATOM 513 N N . ILE A 1 70 ? 49.90760 -26.64985 -24.18068 1.000 28.89874 70 ILE A N 1
ATOM 514 C CA . ILE A 1 70 ? 49.51688 -28.05335 -24.03122 1.000 29.11027 70 ILE A CA 1
ATOM 515 C C . ILE A 1 70 ? 48.29872 -28.31145 -24.91668 1.000 36.65313 70 ILE A C 1
ATOM 516 O O . ILE A 1 70 ? 47.52972 -27.39572 -25.22422 1.000 31.56283 70 ILE A O 1
ATOM 521 N N . TYR A 1 71 ? 48.12297 -29.56591 -25.34213 1.000 32.65764 71 TYR A N 1
ATOM 522 C CA . TYR A 1 71 ? 46.93125 -29.89782 -26.12043 1.000 32.87215 71 TYR A CA 1
ATOM 523 C C . TYR A 1 71 ? 45.70605 -29.93532 -25.21704 1.000 35.52892 71 TYR A C 1
ATOM 524 O O . TYR A 1 71 ? 45.79338 -30.22563 -24.02144 1.000 34.63525 71 TYR A O 1
ATOM 533 N N . VAL A 1 72 ? 44.55253 -29.60370 -25.80190 1.000 37.68402 72 VAL A N 1
ATOM 534 C CA . VAL A 1 72 ? 43.32822 -29.49353 -25.01743 1.000 40.13006 72 VAL A CA 1
ATOM 535 C C . VAL A 1 72 ? 42.70991 -30.86444 -24.74236 1.000 42.25780 72 VAL A C 1
ATOM 536 O O . VAL A 1 72 ? 42.31780 -31.15391 -23.61177 1.000 42.35412 72 VAL A O 1
ATOM 540 N N . LYS A 1 73 ? 42.57529 -31.72876 -25.78778 1.000 42.39102 73 LYS A N 1
ATOM 541 C CA . LYS A 1 73 ? 41.73962 -32.89978 -25.67036 1.000 50.71591 73 LYS A CA 1
ATOM 542 C C . LYS A 1 73 ? 42.53754 -34.06469 -25.11059 1.000 52.67402 73 LYS A C 1
ATOM 543 O O . LYS A 1 73 ? 43.70864 -34.25977 -25.49138 1.000 50.75690 73 LYS A O 1
ATOM 545 N N . PRO A 1 74 ? 41.92182 -34.78528 -24.16331 1.000 54.71960 74 PRO A N 1
ATOM 546 C CA . PRO A 1 74 ? 42.39928 -36.11208 -23.73862 1.000 59.72985 74 PRO A CA 1
ATOM 547 C C . PRO A 1 74 ? 43.19175 -36.90152 -24.78879 1.000 54.31437 74 PRO A C 1
ATOM 548 O O . PRO A 1 74 ? 44.31014 -37.34245 -24.47741 1.000 59.20130 74 PRO A O 1
ATOM 552 N N . GLU A 1 75 ? 42.71669 -36.98652 -26.05130 1.000 54.01622 75 GLU A N 1
ATOM 553 C CA . GLU A 1 75 ? 43.42971 -37.74007 -27.09800 1.000 51.44726 75 GLU A CA 1
ATOM 554 C C . GLU A 1 75 ? 44.82283 -37.19319 -27.37845 1.000 54.12039 75 GLU A C 1
ATOM 555 O O . GLU A 1 75 ? 45.60830 -37.86806 -28.03967 1.000 51.16871 75 GLU A O 1
ATOM 557 N N . HIS A 1 76 ? 45.15018 -35.99011 -26.89972 1.000 48.49412 76 HIS A N 1
ATOM 558 C CA . HIS A 1 76 ? 46.42472 -35.37231 -27.21512 1.000 46.00162 76 HIS A CA 1
ATOM 559 C C . HIS A 1 76 ? 47.18131 -34.82438 -26.00909 1.000 42.41208 76 HIS A C 1
ATOM 560 O O . HIS A 1 76 ? 48.29225 -34.32008 -26.19904 1.000 46.65597 76 HIS A O 1
ATOM 567 N N . VAL A 1 77 ? 46.64122 -34.92637 -24.78484 1.000 46.21891 77 VAL A N 1
ATOM 568 C CA . VAL A 1 77 ? 47.19586 -34.16530 -23.65905 1.000 45.52089 77 VAL A CA 1
ATOM 569 C C . VAL A 1 77 ? 48.64594 -34.54715 -23.39966 1.000 52.85825 77 VAL A C 1
ATOM 570 O O . VAL A 1 77 ? 49.47242 -33.69610 -23.04438 1.000 45.04088 77 VAL A O 1
ATOM 574 N N . GLN A 1 78 ? 48.98384 -35.82638 -23.57194 1.000 48.08543 78 GLN A N 1
ATOM 575 C CA . GLN A 1 78 ? 50.28111 -36.31042 -23.12073 1.000 45.78658 78 GLN A CA 1
ATOM 576 C C . GLN A 1 78 ? 51.40554 -35.92578 -24.06941 1.000 37.46965 78 GLN A C 1
ATOM 577 O O . GLN A 1 78 ? 52.57391 -35.96977 -23.67202 1.000 43.31108 78 GLN A O 1
ATOM 579 N N . GLU A 1 79 ? 51.07140 -35.53855 -25.29945 1.000 40.25819 79 GLU A N 1
ATOM 580 C CA . GLU A 1 79 ? 52.06703 -35.22292 -26.30839 1.000 42.03678 79 GLU A CA 1
ATOM 581 C C . GLU A 1 79 ? 52.56521 -33.79350 -26.12286 1.000 42.55521 79 GLU A C 1
ATOM 582 O O . GLU A 1 79 ? 51.76684 -32.86839 -25.94687 1.000 36.12687 79 GLU A O 1
ATOM 588 N N . VAL A 1 80 ? 53.88753 -33.61870 -26.16356 1.000 36.47077 80 VAL A N 1
ATOM 589 C CA . VAL A 1 80 ? 54.47543 -32.29462 -25.99544 1.000 35.26050 80 VAL A CA 1
ATOM 590 C C . VAL A 1 80 ? 54.15132 -31.42486 -27.20160 1.000 31.27367 80 VAL A C 1
ATOM 591 O O . VAL A 1 80 ? 54.34244 -31.82735 -28.35865 1.000 28.98627 80 VAL A O 1
ATOM 595 N N . VAL A 1 81 ? 53.69428 -30.20843 -26.93174 1.000 29.83184 81 VAL A N 1
ATOM 596 C CA . VAL A 1 81 ? 53.43619 -29.22161 -27.97632 1.000 32.17560 81 VAL A CA 1
ATOM 597 C C . VAL A 1 81 ? 54.74563 -28.54516 -28.35919 1.000 29.48059 81 VAL A C 1
ATOM 598 O O . VAL A 1 81 ? 55.39821 -27.92279 -27.51700 1.000 33.06102 81 VAL A O 1
ATOM 602 N N . LYS A 1 82 ? 55.11544 -28.63335 -29.63352 1.000 27.55624 82 LYS A N 1
ATOM 603 C CA . LYS A 1 82 ? 56.30745 -27.95641 -30.13181 1.000 31.39706 82 LYS A CA 1
ATOM 604 C C . LYS A 1 82 ? 56.12756 -27.71262 -31.62518 1.000 33.21413 82 LYS A C 1
ATOM 605 O O . LYS A 1 82 ? 55.13064 -28.12180 -32.22459 1.000 38.73814 82 LYS A O 1
ATOM 611 N N . ARG A 1 83 ? 57.09977 -27.03469 -32.22735 1.000 32.35455 83 ARG A N 1
ATOM 612 C CA . ARG A 1 83 ? 56.97924 -26.68194 -33.63022 1.000 35.87140 83 ARG A CA 1
ATOM 613 C C . ARG A 1 83 ? 57.15049 -27.91056 -34.51211 1.000 40.15030 83 ARG A C 1
ATOM 614 O O . ARG A 1 83 ? 57.77987 -28.90262 -34.12808 1.000 41.35934 83 ARG A O 1
ATOM 622 N N . CYS A 1 84 ? 56.58871 -27.82167 -35.71763 1.000 37.55729 84 CYS A N 1
ATOM 623 C CA . CYS A 1 84 ? 56.78661 -28.86219 -36.71411 1.000 39.88614 84 CYS A CA 1
ATOM 624 C C . CYS A 1 84 ? 58.23703 -28.83696 -37.19719 1.000 43.51629 84 CYS A C 1
ATOM 625 O O . CYS A 1 84 ? 58.90343 -27.79769 -37.13580 1.000 41.54137 84 CYS A O 1
ATOM 628 N N . PRO A 1 85 ? 58.76483 -29.97966 -37.65030 1.000 46.12647 85 PRO A N 1
ATOM 629 C CA . PRO A 1 85 ? 60.16450 -29.98956 -38.10738 1.000 43.84330 85 PRO A CA 1
ATOM 630 C C . PRO A 1 85 ? 60.43966 -28.97203 -39.19938 1.000 43.50248 85 PRO A C 1
ATOM 631 O O . PRO A 1 85 ? 61.51713 -28.36160 -39.22466 1.000 46.97933 85 PRO A O 1
ATOM 635 N N . ASN A 1 86 ? 59.47088 -28.75775 -40.08948 1.000 40.48537 86 ASN A N 1
ATOM 636 C CA . ASN A 1 86 ? 59.62656 -27.79677 -41.17374 1.000 45.93955 86 ASN A CA 1
ATOM 637 C C . ASN A 1 86 ? 60.00126 -26.41536 -40.64369 1.000 45.54034 86 ASN A C 1
ATOM 638 O O . ASN A 1 86 ? 61.00580 -25.82468 -41.05584 1.000 51.30714 86 ASN A O 1
ATOM 643 N N . HIS A 1 87 ? 59.19981 -25.88216 -39.72175 1.000 44.00700 87 HIS A N 1
ATOM 644 C CA . HIS A 1 87 ? 59.45335 -24.53439 -39.21909 1.000 41.83344 87 HIS A CA 1
ATOM 645 C C . HIS A 1 87 ? 60.62310 -24.50001 -38.24323 1.000 41.24415 87 HIS A C 1
ATOM 646 O O . HIS A 1 87 ? 61.31947 -23.48049 -38.15104 1.000 46.87764 87 HIS A O 1
ATOM 653 N N . ALA A 1 88 ? 60.85485 -25.59486 -37.51163 1.000 38.51650 88 ALA A N 1
ATOM 654 C CA . ALA A 1 88 ? 61.92478 -25.62573 -36.51691 1.000 40.72569 88 ALA A CA 1
ATOM 655 C C . ALA A 1 88 ? 63.31450 -25.59472 -37.14358 1.000 45.25746 88 ALA A C 1
ATOM 656 O O . ALA A 1 88 ? 64.26976 -25.16508 -36.48536 1.000 45.88263 88 ALA A O 1
ATOM 658 N N . THR A 1 89 ? 63.44621 -26.02354 -38.40016 1.000 43.37148 89 THR A N 1
ATOM 659 C CA . THR A 1 89 ? 64.74031 -26.17325 -39.04565 1.000 46.73863 89 THR A CA 1
ATOM 660 C C . THR A 1 89 ? 64.98345 -25.17655 -40.16766 1.000 52.72795 89 THR A C 1
ATOM 661 O O . THR A 1 89 ? 66.12136 -25.08053 -40.64622 1.000 57.23154 89 THR A O 1
ATOM 665 N N . THR A 1 90 ? 63.96068 -24.44483 -40.60787 1.000 50.79258 90 THR A N 1
ATOM 666 C CA . THR A 1 90 ? 64.18825 -23.39296 -41.58471 1.000 46.60306 90 THR A CA 1
ATOM 667 C C . THR A 1 90 ? 65.07077 -22.29800 -40.98244 1.000 53.92216 90 THR A C 1
ATOM 668 O O . THR A 1 90 ? 65.33602 -22.25808 -39.77704 1.000 54.07317 90 THR A O 1
ATOM 672 N N . LYS A 1 91 ? 65.54512 -21.40430 -41.84464 1.000 48.84447 91 LYS A N 1
ATOM 673 C CA . LYS A 1 91 ? 66.35340 -20.29527 -41.35903 1.000 52.50819 91 LYS A CA 1
ATOM 674 C C . LYS A 1 91 ? 65.51023 -19.06449 -41.03609 1.000 48.46418 91 LYS A C 1
ATOM 675 O O . LYS A 1 91 ? 65.87288 -18.29640 -40.13811 1.000 49.75449 91 LYS A O 1
ATOM 681 N N . GLU A 1 92 ? 64.38439 -18.87546 -41.72807 1.000 46.77527 92 GLU A N 1
ATOM 682 C CA . GLU A 1 92 ? 63.47057 -17.79058 -41.39674 1.000 50.20109 92 GLU A CA 1
ATOM 683 C C . GLU A 1 92 ? 63.01798 -17.90045 -39.94449 1.000 49.21881 92 GLU A C 1
ATOM 684 O O . GLU A 1 92 ? 62.82358 -19.00137 -39.42156 1.000 50.47990 92 GLU A O 1
ATOM 686 N N . HIS A 1 93 ? 62.88679 -16.74616 -39.28411 1.000 44.98961 93 HIS A N 1
ATOM 687 C CA . HIS A 1 93 ? 62.41187 -16.66004 -37.90411 1.000 46.48645 93 HIS A CA 1
ATOM 688 C C . HIS A 1 93 ? 63.41944 -17.20156 -36.89352 1.000 50.72225 93 HIS A C 1
ATOM 689 O O . HIS A 1 93 ? 63.25894 -16.98156 -35.68896 1.000 47.78194 93 HIS A O 1
ATOM 696 N N . ASN A 1 94 ? 64.45434 -17.90746 -37.35647 1.000 45.22429 94 ASN A N 1
ATOM 697 C CA . ASN A 1 94 ? 65.29672 -18.69974 -36.47070 1.000 49.59184 94 ASN A CA 1
ATOM 698 C C . ASN A 1 94 ? 66.74635 -18.23681 -36.37997 1.000 52.23763 94 ASN A C 1
ATOM 699 O O . ASN A 1 94 ? 67.50748 -18.80768 -35.59112 1.000 52.91152 94 ASN A O 1
ATOM 704 N N . GLU A 1 95 ? 67.14927 -17.21837 -37.13665 1.000 53.41336 95 GLU A N 1
ATOM 705 C CA . GLU A 1 95 ? 68.52381 -16.73761 -37.06652 1.000 60.10225 95 GLU A CA 1
ATOM 706 C C . GLU A 1 95 ? 68.85509 -16.29009 -35.64690 1.000 58.14904 95 GLU A C 1
ATOM 707 O O . GLU A 1 95 ? 68.27206 -15.32653 -35.14156 1.000 55.63188 95 GLU A O 1
ATOM 709 N N . ASP A 1 96 ? 69.76240 -17.01183 -34.98879 1.000 55.21776 96 ASP A N 1
ATOM 710 C CA . ASP A 1 96 ? 70.21772 -16.72219 -33.62972 1.000 62.88934 96 ASP A CA 1
ATOM 711 C C . ASP A 1 96 ? 69.13578 -16.93593 -32.57117 1.000 52.47236 96 ASP A C 1
ATOM 712 O O . ASP A 1 96 ? 69.23023 -16.37722 -31.47646 1.000 56.28304 96 ASP A O 1
ATOM 714 N N . HIS A 1 97 ? 68.05154 -17.76841 -32.87355 1.000 43.82804 97 HIS A N 1
ATOM 715 C CA . HIS A 1 97 ? 67.18441 -17.97177 -31.71535 1.000 41.11154 97 HIS A CA 1
ATOM 716 C C . HIS A 1 97 ? 67.72684 -19.10686 -30.84792 1.000 43.66111 97 HIS A C 1
ATOM 717 O O . HIS A 1 97 ? 68.24207 -20.09832 -31.37679 1.000 46.42723 97 HIS A O 1
ATOM 724 N N . PRO A 1 98 ? 67.64537 -19.01670 -29.51372 1.000 39.24216 98 PRO A N 1
ATOM 725 C CA . PRO A 1 98 ? 68.23082 -20.07777 -28.68822 1.000 37.52195 98 PRO A CA 1
ATOM 726 C C . PRO A 1 98 ? 67.41996 -21.35556 -28.65196 1.000 36.28129 98 PRO A C 1
ATOM 727 O O . PRO A 1 98 ? 67.96231 -22.38379 -28.23690 1.000 35.63017 98 PRO A O 1
ATOM 731 N N . ALA A 1 99 ? 66.14970 -21.34016 -29.06160 1.000 36.76142 99 ALA A N 1
ATOM 732 C CA . ALA A 1 99 ? 65.26855 -22.50544 -28.92257 1.000 36.01628 99 ALA A CA 1
ATOM 733 C C . ALA A 1 99 ? 64.29882 -22.58615 -30.09360 1.000 31.21904 99 ALA A C 1
ATOM 734 O O . ALA A 1 99 ? 63.07944 -22.45941 -29.91946 1.000 30.17367 99 ALA A O 1
ATOM 736 N N . PRO A 1 100 ? 64.80743 -22.83701 -31.30683 1.000 30.08420 100 PRO A N 1
ATOM 737 C CA . PRO A 1 100 ? 63.94063 -22.77738 -32.49401 1.000 35.52784 100 PRO A CA 1
ATOM 738 C C . PRO A 1 100 ? 62.82886 -23.82218 -32.53944 1.000 36.64593 100 PRO A C 1
ATOM 739 O O . PRO A 1 100 ? 61.94286 -23.68577 -33.40040 1.000 34.66592 100 PRO A O 1
ATOM 743 N N . THR A 1 101 ? 62.83572 -24.85048 -31.67866 1.000 31.17587 101 THR A N 1
ATOM 744 C CA . THR A 1 101 ? 61.72839 -25.81270 -31.68640 1.000 32.49046 101 THR A CA 1
ATOM 745 C C . THR A 1 101 ? 60.54880 -25.40298 -30.80473 1.000 34.55318 101 THR A C 1
ATOM 746 O O . THR A 1 101 ? 59.48382 -26.03073 -30.88745 1.000 28.79209 101 THR A O 1
ATOM 750 N N . HIS A 1 102 ? 60.69998 -24.37744 -29.97078 1.000 25.52885 102 HIS A N 1
ATOM 751 C CA . HIS A 1 102 ? 59.61487 -23.98442 -29.08310 1.000 28.26154 102 HIS A CA 1
ATOM 752 C C . HIS A 1 102 ? 58.50529 -23.28324 -29.86192 1.000 29.44295 102 HIS A C 1
ATOM 753 O O . HIS A 1 102 ? 58.76528 -22.36905 -30.65032 1.000 29.48842 102 HIS A O 1
ATOM 760 N N . LEU A 1 103 ? 57.26402 -23.68755 -29.59570 1.000 26.63870 103 LEU A N 1
ATOM 761 C CA . LEU A 1 103 ? 56.10504 -23.01089 -30.17607 1.000 28.29968 103 LEU A CA 1
ATOM 762 C C . LEU A 1 103 ? 55.91916 -21.59578 -29.61310 1.000 28.24324 103 LEU A C 1
ATOM 763 O O . LEU A 1 103 ? 55.69350 -20.64452 -30.36709 1.000 29.36441 103 LEU A O 1
ATOM 768 N N . VAL A 1 104 ? 55.98348 -21.43719 -28.29342 1.000 27.92959 104 VAL A N 1
ATOM 769 C CA . VAL A 1 104 ? 55.66955 -20.16220 -27.62946 1.000 22.88723 104 VAL A CA 1
ATOM 770 C C . VAL A 1 104 ? 56.95438 -19.38059 -27.38974 1.000 29.57827 104 VAL A C 1
ATOM 771 O O . VAL A 1 104 ? 57.88887 -19.88514 -26.75447 1.000 27.75191 104 VAL A O 1
ATOM 775 N N . ARG A 1 105 ? 57.00690 -18.14996 -27.88359 1.000 26.11136 105 ARG A N 1
ATOM 776 C CA . ARG A 1 105 ? 58.13730 -17.26447 -27.62624 1.000 28.28822 105 ARG A CA 1
ATOM 777 C C . ARG A 1 105 ? 57.65420 -16.03092 -26.87611 1.000 28.79801 105 ARG A C 1
ATOM 778 O O . ARG A 1 105 ? 56.48931 -15.64021 -26.99145 1.000 28.09525 105 ARG A O 1
ATOM 786 N N . CYS A 1 106 ? 58.55301 -15.41986 -26.10458 1.000 28.74553 106 CYS A N 1
ATOM 787 C CA . CYS A 1 106 ? 58.25557 -14.17648 -25.40212 1.000 24.20070 106 CYS A CA 1
ATOM 788 C C . CYS A 1 106 ? 59.35799 -13.16653 -25.68248 1.000 31.44445 106 CYS A C 1
ATOM 789 O O . CYS A 1 106 ? 60.54206 -13.51244 -25.68153 1.000 25.86798 106 CYS A O 1
ATOM 792 N N . GLU A 1 107 ? 58.95764 -11.91399 -25.92108 1.000 29.96883 107 GLU A N 1
ATOM 793 C CA . GLU A 1 107 ? 59.87542 -10.84099 -26.29778 1.000 27.37019 107 GLU A CA 1
ATOM 794 C C . GLU A 1 107 ? 60.66618 -10.27659 -25.13220 1.000 29.36310 107 GLU A C 1
ATOM 795 O O . GLU A 1 107 ? 61.57428 -9.47722 -25.37056 1.000 30.42227 107 GLU A O 1
ATOM 801 N N . HIS A 1 108 ? 60.30642 -10.60624 -23.89127 1.000 26.09912 108 HIS A N 1
ATOM 802 C CA . HIS A 1 108 ? 60.99340 -10.04526 -22.73134 1.000 31.99302 108 HIS A CA 1
ATOM 803 C C . HIS A 1 108 ? 62.49570 -10.27295 -22.84591 1.000 31.69588 108 HIS A C 1
ATOM 804 O O . HIS A 1 108 ? 62.93919 -11.33551 -23.28216 1.000 28.44583 108 HIS A O 1
ATOM 811 N N . LYS A 1 109 ? 63.27470 -9.25342 -22.46699 1.000 28.80610 109 LYS A N 1
ATOM 812 C CA . LYS A 1 109 ? 64.73091 -9.31902 -22.60005 1.000 31.19609 109 LYS A CA 1
ATOM 813 C C . LYS A 1 109 ? 65.32123 -10.50961 -21.85529 1.000 32.77539 109 LYS A C 1
ATOM 814 O O . LYS A 1 109 ? 66.33437 -11.07318 -22.28549 1.000 32.11604 109 LYS A O 1
ATOM 816 N N . LEU A 1 110 ? 64.71479 -10.89855 -20.74154 1.000 28.93917 110 LEU A N 1
ATOM 817 C CA . LEU A 1 110 ? 65.23843 -11.96799 -19.89759 1.000 29.46378 110 LEU A CA 1
ATOM 818 C C . LEU A 1 110 ? 64.53346 -13.29598 -20.11874 1.000 27.26177 110 LEU A C 1
ATOM 819 O O . LEU A 1 110 ? 64.76813 -14.23778 -19.35135 1.000 31.19497 110 LEU A O 1
ATOM 824 N N . ALA A 1 111 ? 63.70147 -13.40383 -21.15872 1.000 28.52670 111 ALA A N 1
ATOM 825 C CA . ALA A 1 111 ? 63.03291 -14.66550 -21.46663 1.000 26.26267 111 ALA A CA 1
ATOM 826 C C . ALA A 1 111 ? 64.03427 -15.80847 -21.54066 1.000 29.90938 111 ALA A C 1
ATOM 827 O O . ALA A 1 111 ? 65.08261 -15.69312 -22.17930 1.000 29.63190 111 ALA A O 1
ATOM 829 N N . SER A 1 112 ? 63.71677 -16.90033 -20.85016 1.000 26.31642 112 SER A N 1
ATOM 830 C CA . SER A 1 112 ? 64.55000 -18.09638 -20.81446 1.000 29.28607 112 SER A CA 1
ATOM 831 C C . SER A 1 112 ? 63.73680 -19.29064 -21.28163 1.000 27.76310 112 SER A C 1
ATOM 832 O O . SER A 1 112 ? 62.64346 -19.53180 -20.76728 1.000 26.89078 112 SER A O 1
ATOM 835 N N . TYR A 1 113 ? 64.28552 -20.04027 -22.22995 1.000 21.82384 113 TYR A N 1
ATOM 836 C CA . TYR A 1 113 ? 63.59605 -21.15468 -22.86039 1.000 24.97325 113 TYR A CA 1
ATOM 837 C C . TYR A 1 113 ? 64.10456 -22.43266 -22.21361 1.000 30.70120 113 TYR A C 1
ATOM 838 O O . TYR A 1 113 ? 65.31390 -22.66910 -22.19547 1.000 26.62557 113 TYR A O 1
ATOM 847 N N . VAL A 1 114 ? 63.19601 -23.21688 -21.63349 1.000 25.77089 114 VAL A N 1
ATOM 848 C CA . VAL A 1 114 ? 63.57124 -24.37808 -20.83858 1.000 26.09450 114 VAL A CA 1
ATOM 849 C C . VAL A 1 114 ? 62.85018 -25.61448 -21.35297 1.000 29.20394 114 VAL A C 1
ATOM 850 O O . VAL A 1 114 ? 61.75064 -25.53867 -21.91456 1.000 25.30935 114 VAL A O 1
ATOM 854 N N . GLU A 1 115 ? 63.49371 -26.76482 -21.16595 1.000 28.81962 115 GLU A N 1
ATOM 855 C CA . GLU A 1 115 ? 62.90367 -28.04652 -21.51810 1.000 29.60493 115 GLU A CA 1
ATOM 856 C C . GLU A 1 115 ? 63.13084 -29.02491 -20.37187 1.000 30.48414 115 GLU A C 1
ATOM 857 O O . GLU A 1 115 ? 64.25867 -29.17943 -19.88572 1.000 27.13423 115 GLU A O 1
ATOM 863 N N . ASP A 1 116 ? 62.06776 -29.66338 -19.92826 1.000 27.14055 116 ASP A N 1
ATOM 864 C CA . ASP A 1 116 ? 62.21756 -30.67613 -18.90259 1.000 28.97750 116 ASP A CA 1
ATOM 865 C C . ASP A 1 116 ? 62.95273 -31.87526 -19.49931 1.000 29.10208 116 ASP A C 1
ATOM 866 O O . ASP A 1 116 ? 62.52142 -32.41273 -20.52704 1.000 28.17595 116 ASP A O 1
ATOM 871 N N . PRO A 1 117 ? 64.06000 -32.31312 -18.90372 1.000 27.84476 117 PRO A N 1
ATOM 872 C CA . PRO A 1 117 ? 64.85858 -33.38599 -19.53371 1.000 29.17116 117 PRO A CA 1
ATOM 873 C C . PRO A 1 117 ? 64.13934 -34.72569 -19.60912 1.000 32.12163 117 PRO A C 1
ATOM 874 O O . PRO A 1 117 ? 64.50194 -35.56059 -20.45292 1.000 32.20025 117 PRO A O 1
ATOM 878 N N . TYR A 1 118 ? 63.16121 -34.96777 -18.74460 1.000 27.21647 118 TYR A N 1
ATOM 879 C CA . TYR A 1 118 ? 62.45677 -36.24215 -18.74747 1.000 35.00454 118 TYR A CA 1
ATOM 880 C C . TYR A 1 118 ? 61.21560 -36.20831 -19.62250 1.000 34.12957 118 TYR A C 1
ATOM 881 O O . TYR A 1 118 ? 61.05316 -37.06029 -20.50265 1.000 31.88955 118 TYR A O 1
ATOM 890 N N . THR A 1 119 ? 60.33515 -35.23120 -19.39637 1.000 33.34748 119 THR A N 1
ATOM 891 C CA . THR A 1 119 ? 59.08706 -35.17081 -20.15314 1.000 34.70876 119 THR A CA 1
ATOM 892 C C . THR A 1 119 ? 59.25300 -34.51908 -21.51997 1.000 35.61681 119 THR A C 1
ATOM 893 O O . THR A 1 119 ? 58.40127 -34.71670 -22.39129 1.000 34.61067 119 THR A O 1
ATOM 897 N N . GLY A 1 120 ? 60.32026 -33.75724 -21.72924 1.000 28.98573 120 GLY A N 1
ATOM 898 C CA . GLY A 1 120 ? 60.47332 -32.99534 -22.94925 1.000 28.32557 120 GLY A CA 1
ATOM 899 C C . GLY A 1 120 ? 59.60063 -31.75222 -23.04926 1.000 27.87189 120 GLY A C 1
ATOM 900 O O . GLY A 1 120 ? 59.62755 -31.09189 -24.09235 1.000 30.03631 120 GLY A O 1
ATOM 901 N N . ARG A 1 121 ? 58.83572 -31.41456 -22.00708 1.000 24.09648 121 ARG A N 1
ATOM 902 C CA . ARG A 1 121 ? 57.98822 -30.22186 -22.03536 1.000 28.35067 121 ARG A CA 1
ATOM 903 C C . ARG A 1 121 ? 58.83368 -28.97184 -22.21746 1.000 27.18022 121 ARG A C 1
ATOM 904 O O . ARG A 1 121 ? 59.85174 -28.79137 -21.53656 1.000 26.25544 121 ARG A O 1
ATOM 912 N N . GLN A 1 122 ? 58.41139 -28.12564 -23.14763 1.000 25.83897 122 GLN A N 1
ATOM 913 C CA . GLN A 1 122 ? 59.06799 -26.86375 -23.44181 1.000 26.11290 122 GLN A CA 1
ATOM 914 C C . GLN A 1 122 ? 58.18706 -25.73085 -22.94425 1.000 27.89108 122 GLN A C 1
ATOM 915 O O . GLN A 1 122 ? 56.95887 -25.80948 -23.03849 1.000 25.80536 122 GLN A O 1
ATOM 921 N N . SER A 1 123 ? 58.81788 -24.70632 -22.37150 1.000 26.22981 123 SER A N 1
ATOM 922 C CA . SER A 1 123 ? 58.11756 -23.50998 -21.93223 1.000 28.28597 123 SER A CA 1
ATOM 923 C C . SER A 1 123 ? 59.11014 -22.35518 -21.94155 1.000 26.77346 123 SER A C 1
ATOM 924 O O . SER A 1 123 ? 60.30239 -22.53178 -22.19466 1.000 26.21942 123 SER A O 1
ATOM 927 N N . VAL A 1 124 ? 58.60203 -21.16664 -21.67537 1.000 23.52080 124 VAL A N 1
ATOM 928 C CA . VAL A 1 124 ? 59.42614 -19.96799 -21.62604 1.000 21.60594 124 VAL A CA 1
ATOM 929 C C . VAL A 1 124 ? 59.09218 -19.23935 -20.32910 1.000 21.88586 124 VAL A C 1
ATOM 930 O O . VAL A 1 124 ? 57.92351 -19.13965 -19.93890 1.000 24.38201 124 VAL A O 1
ATOM 934 N N A ILE A 1 125 ? 60.12316 -18.74357 -19.65804 0.448 24.71837 125 ILE A N 1
ATOM 935 N N B ILE A 1 125 ? 60.11974 -18.79193 -19.62087 0.552 24.79033 125 ILE A N 1
ATOM 936 C CA A ILE A 1 125 ? 59.99577 -18.13225 -18.34184 0.448 24.03293 125 ILE A CA 1
ATOM 937 C CA B ILE A 1 125 ? 59.94414 -18.12829 -18.33373 0.552 23.91474 125 ILE A CA 1
ATOM 938 C C A ILE A 1 125 ? 60.52651 -16.70596 -18.40916 0.448 25.73181 125 ILE A C 1
ATOM 939 C C B ILE A 1 125 ? 60.48825 -16.71094 -18.43920 0.552 25.73134 125 ILE A C 1
ATOM 940 O O A ILE A 1 125 ? 61.54725 -16.45002 -19.06028 0.448 26.05205 125 ILE A O 1
ATOM 941 O O B ILE A 1 125 ? 61.47197 -16.46631 -19.15005 0.552 26.02930 125 ILE A O 1
ATOM 950 N N . ILE A 1 126 ? 59.82769 -15.78693 -17.75128 1.000 24.52571 126 ILE A N 1
ATOM 951 C CA . ILE A 1 126 ? 60.23697 -14.38090 -17.65954 1.000 25.05513 126 ILE A CA 1
ATOM 952 C C . ILE A 1 126 ? 60.03171 -13.93369 -16.22118 1.000 25.99870 126 ILE A C 1
ATOM 953 O O . ILE A 1 126 ? 59.30342 -14.58098 -15.45829 1.000 24.21122 126 ILE A O 1
ATOM 958 N N . PRO A 1 127 ? 60.67350 -12.84489 -15.80263 1.000 26.19872 127 PRO A N 1
ATOM 959 C CA . PRO A 1 127 ? 60.44637 -12.38099 -14.43300 1.000 27.16933 127 PRO A CA 1
ATOM 960 C C . PRO A 1 127 ? 59.04658 -11.80786 -14.27176 1.000 27.04776 127 PRO A C 1
ATOM 961 O O . PRO A 1 127 ? 58.46398 -11.25316 -15.20462 1.000 31.20289 127 PRO A O 1
ATOM 965 N N . GLN A 1 128 ? 58.50361 -11.96743 -13.07325 1.000 27.29354 128 GLN A N 1
ATOM 966 C CA . GLN A 1 128 ? 57.32605 -11.21146 -12.68554 1.000 29.56548 128 GLN A CA 1
ATOM 967 C C . GLN A 1 128 ? 57.79255 -9.81256 -12.31006 1.000 33.07353 128 GLN A C 1
ATOM 968 O O . GLN A 1 128 ? 58.88484 -9.63670 -11.75543 1.000 30.78256 128 GLN A O 1
ATOM 974 N N . GLU A 1 129 ? 56.98670 -8.81573 -12.65346 1.000 31.28402 129 GLU A N 1
ATOM 975 C CA . GLU A 1 129 ? 57.40101 -7.42417 -12.54150 1.000 35.38294 129 GLU A CA 1
ATOM 976 C C . GLU A 1 129 ? 56.28733 -6.58624 -11.93149 1.000 32.85044 129 GLU A C 1
ATOM 977 O O . GLU A 1 129 ? 55.10223 -6.82962 -12.17608 1.000 34.47015 129 GLU A O 1
ATOM 983 N N . HIS A 1 130 ? 56.68050 -5.61195 -11.13191 1.000 33.47837 130 HIS A N 1
ATOM 984 C CA . HIS A 1 130 ? 55.71465 -4.67751 -10.58285 1.000 30.77310 130 HIS A CA 1
ATOM 985 C C . HIS A 1 130 ? 55.16814 -3.81718 -11.71814 1.000 28.33518 130 HIS A C 1
ATOM 986 O O . HIS A 1 130 ? 55.92470 -3.43248 -12.60911 1.000 32.77818 130 HIS A O 1
ATOM 993 N N . PRO A 1 131 ? 53.86094 -3.55419 -11.75274 1.000 30.87850 131 PRO A N 1
ATOM 994 C CA . PRO A 1 131 ? 53.31977 -2.65401 -12.78150 1.000 30.42015 131 PRO A CA 1
ATOM 995 C C . PRO A 1 131 ? 53.93676 -1.26614 -12.68997 1.000 25.86875 131 PRO A C 1
ATOM 996 O O . PRO A 1 131 ? 54.43100 -0.84457 -11.64083 1.000 29.63714 131 PRO A O 1
ATOM 1000 N N . GLN A 1 132 ? 53.87143 -0.54320 -13.80389 1.000 29.53200 132 GLN A N 1
ATOM 1001 C CA . GLN A 1 132 ? 54.28324 0.85191 -13.80210 1.000 30.97665 132 GLN A CA 1
ATOM 1002 C C . GLN A 1 132 ? 53.29376 1.69500 -13.00100 1.000 28.35013 132 GLN A C 1
ATOM 1003 O O . GLN A 1 132 ? 52.17353 1.26723 -12.68169 1.000 27.88385 132 GLN A O 1
ATOM 1009 N N . ALA A 1 133 ? 53.74459 2.89417 -12.63949 1.000 28.37807 133 ALA A N 1
ATOM 1010 C CA . ALA A 1 133 ? 52.96009 3.75600 -11.76897 1.000 32.02865 133 ALA A CA 1
ATOM 1011 C C . ALA A 1 133 ? 51.59200 4.01851 -12.38975 1.000 29.63361 133 ALA A C 1
ATOM 1012 O O . ALA A 1 133 ? 51.47783 4.30152 -13.58733 1.000 31.65205 133 ALA A O 1
ATOM 1014 N N . GLY A 1 134 ? 50.54161 3.86151 -11.58461 1.000 30.97351 134 GLY A N 1
ATOM 1015 C CA . GLY A 1 134 ? 49.19930 4.08918 -12.09152 1.000 29.54015 134 GLY A CA 1
ATOM 1016 C C . GLY A 1 134 ? 48.65639 3.01214 -13.00178 1.000 29.93059 134 GLY A C 1
ATOM 1017 O O . GLY A 1 134 ? 47.56900 3.17136 -13.56304 1.000 32.74492 134 GLY A O 1
ATOM 1018 N N . ALA A 1 135 ? 49.37316 1.92053 -13.18730 1.000 31.72565 135 ALA A N 1
ATOM 1019 C CA . ALA A 1 135 ? 48.92009 0.86936 -14.08530 1.000 33.61380 135 ALA A CA 1
ATOM 1020 C C . ALA A 1 135 ? 48.49520 -0.34119 -13.26550 1.000 33.38382 135 ALA A C 1
ATOM 1021 O O . ALA A 1 135 ? 49.10831 -0.65909 -12.24214 1.000 36.69661 135 ALA A O 1
ATOM 1023 N N . GLU A 1 136 ? 47.40863 -0.97572 -13.69084 1.000 30.19834 136 GLU A N 1
ATOM 1024 C CA . GLU A 1 136 ? 46.94893 -2.21362 -13.07541 1.000 30.55187 136 GLU A CA 1
ATOM 1025 C C . GLU A 1 136 ? 47.62565 -3.44122 -13.67781 1.000 30.99210 136 GLU A C 1
ATOM 1026 O O . GLU A 1 136 ? 47.79295 -4.45060 -12.98618 1.000 30.41116 136 GLU A O 1
ATOM 1032 N N . TRP A 1 137 ? 48.03146 -3.36682 -14.94616 1.000 28.24865 137 TRP A N 1
ATOM 1033 C CA . TRP A 1 137 ? 48.49955 -4.51701 -15.71065 1.000 27.07961 137 TRP A CA 1
ATOM 1034 C C . TRP A 1 137 ? 49.93813 -4.32871 -16.16584 1.000 30.73756 137 TRP A C 1
ATOM 1035 O O . TRP A 1 137 ? 50.38974 -3.20972 -16.41231 1.000 27.33326 137 TRP A O 1
ATOM 1046 N N . VAL A 1 138 ? 50.64760 -5.44763 -16.29935 1.000 28.90733 138 VAL A N 1
ATOM 1047 C CA . VAL A 1 138 ? 51.89091 -5.51007 -17.05253 1.000 27.12427 138 VAL A CA 1
ATOM 1048 C C . VAL A 1 138 ? 51.61035 -6.24710 -18.35036 1.000 26.06276 138 VAL A C 1
ATOM 1049 O O . VAL A 1 138 ? 51.08094 -7.36831 -18.33109 1.000 24.95765 138 VAL A O 1
ATOM 1053 N N . THR A 1 139 ? 52.02636 -5.66302 -19.45842 1.000 24.21224 139 THR A N 1
ATOM 1054 C CA . THR A 1 139 ? 51.84110 -6.27299 -20.76957 1.000 28.80568 139 THR A CA 1
ATOM 1055 C C . THR A 1 139 ? 53.13169 -6.94116 -21.22464 1.000 30.65686 139 THR A C 1
ATOM 1056 O O . THR A 1 139 ? 54.17831 -6.29023 -21.29365 1.000 27.52532 139 THR A O 1
ATOM 1060 N N . ASN A 1 140 ? 53.05107 -8.22028 -21.56314 1.000 24.56441 140 ASN A N 1
ATOM 1061 C CA . ASN A 1 140 ? 54.17533 -8.92720 -22.16416 1.000 29.53369 140 ASN A CA 1
ATOM 1062 C C . ASN A 1 140 ? 53.78509 -9.38731 -23.55956 1.000 26.58964 140 ASN A C 1
ATOM 1063 O O . ASN A 1 140 ? 52.60695 -9.61655 -23.84266 1.000 30.33834 140 ASN A O 1
ATOM 1068 N N . LEU A 1 141 ? 54.77568 -9.49492 -24.43878 1.000 24.94738 141 LEU A N 1
ATOM 1069 C CA . LEU A 1 141 ? 54.54713 -9.79755 -25.84479 1.000 23.91563 141 LEU A CA 1
ATOM 1070 C C . LEU A 1 141 ? 54.93467 -11.24220 -26.11396 1.000 29.05096 141 LEU A C 1
ATOM 1071 O O . LEU A 1 141 ? 56.08907 -11.62921 -25.89023 1.000 29.85829 141 LEU A O 1
ATOM 1076 N N . TYR A 1 142 ? 53.98354 -12.03299 -26.59346 1.000 29.06510 142 TYR A N 1
ATOM 1077 C CA . TYR A 1 142 ? 54.26567 -13.41226 -26.96373 1.000 26.33132 142 TYR A CA 1
ATOM 1078 C C . TYR A 1 142 ? 54.07269 -13.59034 -28.46443 1.000 30.89011 142 TYR A C 1
ATOM 1079 O O . TYR A 1 142 ? 53.39199 -12.79544 -29.12401 1.000 28.66323 142 TYR A O 1
ATOM 1088 N N . GLN A 1 143 ? 54.69914 -14.63906 -29.00139 1.000 27.64831 143 GLN A N 1
ATOM 1089 C CA . GLN A 1 143 ? 54.45724 -15.07293 -30.36921 1.000 27.58926 143 GLN A CA 1
ATOM 1090 C C . GLN A 1 143 ? 54.28646 -16.58543 -30.39270 1.000 30.03906 143 GLN A C 1
ATOM 1091 O O . GLN A 1 143 ? 54.89373 -17.31396 -29.59572 1.000 26.29218 143 GLN A O 1
ATOM 1097 N N . PHE A 1 144 ? 53.49929 -17.05422 -31.35490 1.000 26.76647 144 PHE A N 1
ATOM 1098 C CA . PHE A 1 144 ? 53.19202 -18.47387 -31.50976 1.000 25.66454 144 PHE A CA 1
ATOM 1099 C C . PHE A 1 144 ? 53.70001 -18.90203 -32.87923 1.000 32.34960 144 PHE A C 1
ATOM 1100 O O . PHE A 1 144 ? 53.28920 -18.33436 -33.89442 1.000 30.58955 144 PHE A O 1
ATOM 1108 N N . MET A 1 145 ? 54.61324 -19.88448 -32.91142 1.000 30.49752 145 MET A N 1
ATOM 1109 C CA . MET A 1 145 ? 55.52526 -20.01269 -34.04628 1.000 32.32477 145 MET A CA 1
ATOM 1110 C C . MET A 1 145 ? 55.16537 -21.11797 -35.02847 1.000 35.98437 145 MET A C 1
ATOM 1111 O O . MET A 1 145 ? 55.97802 -21.42482 -35.90653 1.000 40.34736 145 MET A O 1
ATOM 1116 N N . CYS A 1 146 ? 53.98714 -21.72250 -34.90470 1.000 33.09609 146 CYS A N 1
ATOM 1117 C CA . CYS A 1 146 ? 53.43787 -22.57856 -35.94818 1.000 43.60222 146 CYS A CA 1
ATOM 1118 C C . CYS A 1 146 ? 51.95877 -22.26070 -36.11797 1.000 46.27867 146 CYS A C 1
ATOM 1119 O O . CYS A 1 146 ? 51.30635 -21.76805 -35.19585 1.000 45.21493 146 CYS A O 1
ATOM 1122 N N . PHE A 1 147 ? 51.42987 -22.56564 -37.30223 1.000 42.36699 147 PHE A N 1
ATOM 1123 C CA . PHE A 1 147 ? 49.98486 -22.56166 -37.48738 1.000 46.53122 147 PHE A CA 1
ATOM 1124 C C . PHE A 1 147 ? 49.36537 -23.77516 -36.80127 1.000 45.68821 147 PHE A C 1
ATOM 1125 O O . PHE A 1 147 ? 50.00549 -24.81945 -36.64338 1.000 54.80950 147 PHE A O 1
ATOM 1133 N N . SER A 1 148 ? 48.10637 -23.62710 -36.37353 1.000 44.63403 148 SER A N 1
ATOM 1134 C CA . SER A 1 148 ? 47.39239 -24.74109 -35.75620 1.000 43.65952 148 SER A CA 1
ATOM 1135 C C . SER A 1 148 ? 47.21036 -25.91246 -36.72656 1.000 51.15025 148 SER A C 1
ATOM 1136 O O . SER A 1 148 ? 46.93596 -27.03696 -36.28789 1.000 46.99049 148 SER A O 1
ATOM 1139 N N . SER A 1 149 ? 47.39330 -25.67941 -38.02644 1.000 46.16673 149 SER A N 1
ATOM 1140 C CA . SER A 1 149 ? 47.22249 -26.69953 -39.05134 1.000 55.98923 149 SER A CA 1
ATOM 1141 C C . SER A 1 149 ? 48.54217 -27.29971 -39.52007 1.000 55.20653 149 SER A C 1
ATOM 1142 O O . SER A 1 149 ? 48.55135 -28.06383 -40.48995 1.000 51.80234 149 SER A O 1
ATOM 1145 N N . CYS A 1 150 ? 49.65641 -26.96135 -38.87673 1.000 53.11215 150 CYS A N 1
ATOM 1146 C CA . CYS A 1 150 ? 50.94321 -27.49120 -39.31289 1.000 57.38789 150 CYS A CA 1
ATOM 1147 C C . CYS A 1 150 ? 50.96124 -29.01551 -39.26888 1.000 56.88850 150 CYS A C 1
ATOM 1148 O O . CYS A 1 150 ? 50.88785 -29.62078 -38.19238 1.000 52.24532 150 CYS A O 1
ATOM 1151 N N . VAL A 1 151 ? 51.01644 -29.63935 -40.44958 1.000 60.84997 151 VAL A N 1
ATOM 1152 C CA . VAL A 1 151 ? 51.13696 -31.08981 -40.51536 1.000 62.42411 151 VAL A CA 1
ATOM 1153 C C . VAL A 1 151 ? 52.47088 -31.48541 -39.90128 1.000 56.52754 151 VAL A C 1
ATOM 1154 O O . VAL A 1 151 ? 53.48675 -30.79591 -40.07104 1.000 57.35477 151 VAL A O 1
ATOM 1158 N N . GLY A 1 152 ? 52.46845 -32.57636 -39.14168 1.000 58.09415 152 GLY A N 1
ATOM 1159 C CA . GLY A 1 152 ? 53.68616 -32.94709 -38.44651 1.000 61.21536 152 GLY A CA 1
ATOM 1160 C C . GLY A 1 152 ? 54.04076 -32.04061 -37.29345 1.000 60.54521 152 GLY A C 1
ATOM 1161 O O . GLY A 1 152 ? 55.12494 -32.17941 -36.71461 1.000 50.51477 152 GLY A O 1
ATOM 1162 N N . GLY A 1 153 ? 53.16530 -31.09625 -36.96398 1.000 57.60818 153 GLY A N 1
ATOM 1163 C CA . GLY A 1 153 ? 53.26740 -30.32209 -35.74615 1.000 55.08511 153 GLY A CA 1
ATOM 1164 C C . GLY A 1 153 ? 51.93845 -30.35854 -35.02447 1.000 54.76603 153 GLY A C 1
ATOM 1165 O O . GLY A 1 153 ? 51.49102 -31.42752 -34.59743 1.000 56.54545 153 GLY A O 1
ATOM 1166 N N . LEU A 1 154 ? 51.28132 -29.20080 -34.91183 1.000 53.54863 154 LEU A N 1
ATOM 1167 C CA . LEU A 1 154 ? 50.00036 -29.14317 -34.21206 1.000 54.46140 154 LEU A CA 1
ATOM 1168 C C . LEU A 1 154 ? 48.95360 -30.00368 -34.90872 1.000 52.48386 154 LEU A C 1
ATOM 1169 O O . LEU A 1 154 ? 48.13944 -30.65986 -34.24690 1.000 50.94787 154 LEU A O 1
ATOM 1174 N N . ASN A 1 155 ? 48.95816 -29.99946 -36.24190 1.000 49.58152 155 ASN A N 1
ATOM 1175 C CA . ASN A 1 155 ? 48.12026 -30.87916 -37.06004 1.000 58.40746 155 ASN A CA 1
ATOM 1176 C C . ASN A 1 155 ? 46.64250 -30.79752 -36.66736 1.000 53.51994 155 ASN A C 1
ATOM 1177 O O . ASN A 1 155 ? 45.99139 -31.80648 -36.38028 1.000 56.45328 155 ASN A O 1
ATOM 1182 N N . ARG A 1 156 ? 46.11654 -29.56998 -36.64753 1.000 54.09435 156 ARG A N 1
ATOM 1183 C CA . ARG A 1 156 ? 44.69996 -29.29284 -36.40037 1.000 55.37481 156 ARG A CA 1
ATOM 1184 C C . ARG A 1 156 ? 44.24983 -29.73173 -35.01145 1.000 50.93767 156 ARG A C 1
ATOM 1185 O O . ARG A 1 156 ? 43.04598 -29.84866 -34.75140 1.000 57.15249 156 ARG A O 1
ATOM 1193 N N . ARG A 1 157 ? 45.17456 -29.97066 -34.12164 1.000 44.82967 157 ARG A N 1
ATOM 1194 C CA . ARG A 1 157 ? 44.67845 -30.30150 -32.79318 1.000 49.13130 157 ARG A CA 1
ATOM 1195 C C . ARG A 1 157 ? 44.67699 -29.06644 -31.89486 1.000 47.07208 157 ARG A C 1
ATOM 1196 O O . ARG A 1 157 ? 45.62160 -28.27314 -31.93566 1.000 45.20277 157 ARG A O 1
ATOM 1204 N N . PRO A 1 158 ? 43.63634 -28.87960 -31.08036 1.000 45.33233 158 PRO A N 1
ATOM 1205 C CA . PRO A 1 158 ? 43.52010 -27.63676 -30.29732 1.000 39.18320 158 PRO A CA 1
ATOM 1206 C C . PRO A 1 158 ? 44.47472 -27.58140 -29.10614 1.000 42.34567 158 PRO A C 1
ATOM 1207 O O . PRO A 1 158 ? 44.65530 -28.55984 -28.37183 1.000 36.58881 158 PRO A O 1
ATOM 1211 N N . ILE A 1 159 ? 45.03255 -26.38972 -28.88188 1.000 41.05721 159 ILE A N 1
ATOM 1212 C CA . ILE A 1 159 ? 45.96331 -26.16105 -27.78939 1.000 32.20765 159 ILE A CA 1
ATOM 1213 C C . ILE A 1 159 ? 45.45721 -25.05880 -26.86836 1.000 35.79104 159 ILE A C 1
ATOM 1214 O O . ILE A 1 159 ? 44.60444 -24.23465 -27.22242 1.000 31.24048 159 ILE A O 1
ATOM 1219 N N . GLN A 1 160 ? 46.01377 -25.07622 -25.66241 1.000 30.62574 160 GLN A N 1
ATOM 1220 C CA . GLN A 1 160 ? 45.86124 -24.09720 -24.60231 1.000 30.90410 160 GLN A CA 1
ATOM 1221 C C . GLN A 1 160 ? 47.25023 -23.55358 -24.32127 1.000 30.94315 160 GLN A C 1
ATOM 1222 O O . GLN A 1 160 ? 48.24925 -24.23495 -24.57000 1.000 30.10964 160 GLN A O 1
ATOM 1228 N N . VAL A 1 161 ? 47.33195 -22.35118 -23.76349 1.000 29.89784 161 VAL A N 1
ATOM 1229 C CA . VAL A 1 161 ? 48.57246 -21.90124 -23.14571 1.000 27.88694 161 VAL A CA 1
ATOM 1230 C C . VAL A 1 161 ? 48.32349 -21.70438 -21.66242 1.000 28.92760 161 VAL A C 1
ATOM 1231 O O . VAL A 1 161 ? 47.38518 -20.99756 -21.27327 1.000 32.82472 161 VAL A O 1
ATOM 1235 N N . ILE A 1 162 ? 49.17292 -22.31677 -20.83949 1.000 28.75721 162 ILE A N 1
ATOM 1236 C CA . ILE A 1 162 ? 49.10016 -22.21271 -19.38763 1.000 26.61663 162 ILE A CA 1
ATOM 1237 C C . ILE A 1 162 ? 50.07688 -21.14215 -18.93363 1.000 27.00825 162 ILE A C 1
ATOM 1238 O O . ILE A 1 162 ? 51.27608 -21.23994 -19.20997 1.000 27.20389 162 ILE A O 1
ATOM 1243 N N . PHE A 1 163 ? 49.58639 -20.15837 -18.19266 1.000 25.15858 163 PHE A N 1
ATOM 1244 C CA . PHE A 1 163 ? 50.43982 -19.17408 -17.53733 1.000 26.80962 163 PHE A CA 1
ATOM 1245 C C . PHE A 1 163 ? 50.49291 -19.48333 -16.04614 1.000 25.06646 163 PHE A C 1
ATOM 1246 O O . PHE A 1 163 ? 49.44766 -19.52228 -15.38414 1.000 27.98811 163 PHE A O 1
ATOM 1254 N N . THR A 1 164 ? 51.70064 -19.72489 -15.51628 1.000 24.15242 164 THR A N 1
ATOM 1255 C CA . THR A 1 164 ? 51.87960 -19.97950 -14.08938 1.000 23.76254 164 THR A CA 1
ATOM 1256 C C . THR A 1 164 ? 52.79235 -18.93050 -13.47571 1.000 25.78907 164 THR A C 1
ATOM 1257 O O . THR A 1 164 ? 53.86851 -18.63816 -14.00811 1.000 27.91359 164 THR A O 1
ATOM 1261 N N . LEU A 1 165 ? 52.36014 -18.38728 -12.35254 1.000 28.34904 165 LEU A N 1
ATOM 1262 C CA . LEU A 1 165 ? 53.20929 -17.58229 -11.49832 1.000 27.89179 165 LEU A CA 1
ATOM 1263 C C . LEU A 1 165 ? 53.92495 -18.53066 -10.54963 1.000 25.74926 165 LEU A C 1
ATOM 1264 O O . LEU A 1 165 ? 53.28655 -19.36068 -9.89523 1.000 27.25181 165 LEU A O 1
ATOM 1269 N N . GLU A 1 166 ? 55.24945 -18.43931 -10.50915 1.000 26.16256 166 GLU A N 1
ATOM 1270 C CA . GLU A 1 166 ? 56.04489 -19.42234 -9.79075 1.000 27.07888 166 GLU A CA 1
ATOM 1271 C C . GLU A 1 166 ? 57.13983 -18.72039 -9.00821 1.000 30.99380 166 GLU A C 1
ATOM 1272 O O . GLU A 1 166 ? 57.65532 -17.68194 -9.42477 1.000 28.94852 166 GLU A O 1
ATOM 1278 N N . HIS A 1 167 ? 57.50727 -19.31224 -7.88093 1.000 32.84361 167 HIS A N 1
ATOM 1279 C CA . HIS A 1 167 ? 58.66502 -18.84428 -7.13312 1.000 33.02465 167 HIS A CA 1
ATOM 1280 C C . HIS A 1 167 ? 59.44959 -20.06703 -6.68291 1.000 32.41701 167 HIS A C 1
ATOM 1281 O O . HIS A 1 167 ? 58.90864 -20.92957 -5.98369 1.000 31.09920 167 HIS A O 1
ATOM 1288 N N . GLU A 1 168 ? 60.70687 -20.15178 -7.11386 1.000 36.26471 168 GLU A N 1
ATOM 1289 C CA . GLU A 1 168 ? 61.59223 -21.25002 -6.73168 1.000 34.86865 168 GLU A CA 1
ATOM 1290 C C . GLU A 1 168 ? 60.91590 -22.60289 -6.97119 1.000 37.97655 168 GLU A C 1
ATOM 1291 O O . GLU A 1 168 ? 60.87070 -23.46843 -6.09571 1.000 38.04390 168 GLU A O 1
ATOM 1293 N N . GLY A 1 169 ? 60.34282 -22.76241 -8.16602 1.000 35.04984 169 GLY A N 1
ATOM 1294 C CA . GLY A 1 169 ? 59.70262 -24.00619 -8.54967 1.000 37.60426 169 GLY A CA 1
ATOM 1295 C C . GLY A 1 169 ? 58.25200 -24.15823 -8.14178 1.000 38.99044 169 GLY A C 1
ATOM 1296 O O . GLY A 1 169 ? 57.52997 -24.94832 -8.76374 1.000 43.60146 169 GLY A O 1
ATOM 1297 N N . VAL A 1 170 ? 57.77887 -23.41566 -7.14451 1.000 34.48422 170 VAL A N 1
ATOM 1298 C CA . VAL A 1 170 ? 56.44369 -23.63920 -6.60174 1.000 38.06876 170 VAL A CA 1
ATOM 1299 C C . VAL A 1 170 ? 55.42846 -22.82486 -7.40041 1.000 33.04506 170 VAL A C 1
ATOM 1300 O O . VAL A 1 170 ? 55.61585 -21.62363 -7.60629 1.000 30.65653 170 VAL A O 1
ATOM 1304 N N . VAL A 1 171 ? 54.35632 -23.47904 -7.85516 1.000 33.03604 171 VAL A N 1
ATOM 1305 C CA . VAL A 1 171 ? 53.27952 -22.76623 -8.54347 1.000 26.85556 171 VAL A CA 1
ATOM 1306 C C . VAL A 1 171 ? 52.48655 -21.98358 -7.50513 1.000 33.65954 171 VAL A C 1
ATOM 1307 O O . VAL A 1 171 ? 51.93389 -22.56373 -6.56220 1.000 30.77615 171 VAL A O 1
ATOM 1311 N N . LEU A 1 172 ? 52.42166 -20.66138 -7.68255 1.000 30.65233 172 LEU A N 1
ATOM 1312 C CA . LEU A 1 172 ? 51.64298 -19.78334 -6.82256 1.000 29.09975 172 LEU A CA 1
ATOM 1313 C C . LEU A 1 172 ? 50.29466 -19.41818 -7.42138 1.000 28.39188 172 LEU A C 1
ATOM 1314 O O . LEU A 1 172 ? 49.39786 -18.99126 -6.68853 1.000 30.82388 172 LEU A O 1
ATOM 1319 N N . GLY A 1 173 ? 50.15792 -19.52679 -8.73116 1.000 30.71182 173 GLY A N 1
ATOM 1320 C CA . GLY A 1 173 ? 48.92501 -19.17780 -9.40622 1.000 28.32998 173 GLY A CA 1
ATOM 1321 C C . GLY A 1 173 ? 49.00185 -19.63762 -10.84033 1.000 30.97247 173 GLY A C 1
ATOM 1322 O O . GLY A 1 173 ? 50.08795 -19.89245 -11.36901 1.000 25.54403 173 GLY A O 1
ATOM 1323 N N . ARG A 1 174 ? 47.82749 -19.74308 -11.46213 1.000 28.91180 174 ARG A N 1
ATOM 1324 C CA . ARG A 1 174 ? 47.71669 -20.32580 -12.78912 1.000 27.87647 174 ARG A CA 1
ATOM 1325 C C . ARG A 1 174 ? 46.50152 -19.75045 -13.50202 1.000 26.18332 174 ARG A C 1
ATOM 1326 O O . ARG A 1 174 ? 45.41473 -19.69826 -12.92083 1.000 26.48719 174 ARG A O 1
ATOM 1334 N N . GLN A 1 175 ? 46.68593 -19.35641 -14.75695 1.000 22.51444 175 GLN A N 1
ATOM 1335 C CA . GLN A 1 175 ? 45.57344 -19.01198 -15.63400 1.000 30.92560 175 GLN A CA 1
ATOM 1336 C C . GLN A 1 175 ? 45.83030 -19.66249 -16.98368 1.000 28.52154 175 GLN A C 1
ATOM 1337 O O . GLN A 1 175 ? 46.94830 -20.08196 -17.29462 1.000 28.01587 175 GLN A O 1
ATOM 1343 N N . ALA A 1 176 ? 44.79368 -19.73363 -17.80664 1.000 25.56664 176 ALA A N 1
ATOM 1344 C CA . ALA A 1 176 ? 44.94922 -20.42393 -19.08094 1.000 27.80149 176 ALA A CA 1
ATOM 1345 C C . ALA A 1 176 ? 43.91674 -19.90981 -20.06700 1.000 30.48414 176 ALA A C 1
ATOM 1346 O O . ALA A 1 176 ? 42.82922 -19.48752 -19.66782 1.000 33.35461 176 ALA A O 1
ATOM 1348 N N . VAL A 1 177 ? 44.27672 -19.92396 -21.35612 1.000 29.74534 177 VAL A N 1
ATOM 1349 C CA . VAL A 1 177 ? 43.31330 -19.67712 -22.42638 1.000 29.69099 177 VAL A CA 1
ATOM 1350 C C . VAL A 1 177 ? 43.59322 -20.65074 -23.55793 1.000 33.37575 177 VAL A C 1
ATOM 1351 O O . VAL A 1 177 ? 44.72603 -21.11555 -23.74443 1.000 29.12208 177 VAL A O 1
ATOM 1355 N N . GLU A 1 178 ? 42.55010 -20.95321 -24.32650 1.000 32.00017 178 GLU A N 1
ATOM 1356 C CA . GLU A 1 178 ? 42.76010 -21.66212 -25.57717 1.000 31.86049 178 GLU A CA 1
ATOM 1357 C C . GLU A 1 178 ? 43.36398 -20.70981 -26.59429 1.000 30.68053 178 GLU A C 1
ATOM 1358 O O . GLU A 1 178 ? 43.19629 -19.49372 -26.50777 1.000 27.85427 178 GLU A O 1
ATOM 1364 N N . VAL A 1 179 ? 44.13133 -21.26704 -27.52412 1.000 31.50396 179 VAL A N 1
ATOM 1365 C CA . VAL A 1 179 ? 44.82375 -20.48143 -28.53801 1.000 31.90171 179 VAL A CA 1
ATOM 1366 C C . VAL A 1 179 ? 44.68104 -21.18819 -29.87133 1.000 37.81431 179 VAL A C 1
ATOM 1367 O O . VAL A 1 179 ? 44.99191 -22.37924 -29.99464 1.000 34.32634 179 VAL A O 1
ATOM 1371 N N . ARG A 1 180 ? 44.24886 -20.44705 -30.87561 1.000 34.08854 180 ARG A N 1
ATOM 1372 C CA . ARG A 1 180 ? 44.18235 -20.94482 -32.23360 1.000 31.32945 180 ARG A CA 1
ATOM 1373 C C . ARG A 1 180 ? 45.05043 -20.03710 -33.08068 1.000 34.41249 180 ARG A C 1
ATOM 1374 O O . ARG A 1 180 ? 44.85678 -18.81632 -33.09058 1.000 33.20553 180 ARG A O 1
ATOM 1382 N N . ILE A 1 181 ? 46.03272 -20.61264 -33.75172 1.000 29.98478 181 ILE A N 1
ATOM 1383 C CA . ILE A 1 181 ? 46.95561 -19.83405 -34.56257 1.000 31.82461 181 ILE A CA 1
ATOM 1384 C C . ILE A 1 181 ? 46.51263 -19.97002 -36.01316 1.000 36.77253 181 ILE A C 1
ATOM 1385 O O . ILE A 1 181 ? 46.56763 -21.06094 -36.58806 1.000 39.24478 181 ILE A O 1
ATOM 1390 N N . CYS A 1 182 ? 46.06790 -18.86188 -36.60986 1.000 34.17092 182 CYS A N 1
ATOM 1391 C CA . CYS A 1 182 ? 45.39268 -18.91762 -37.89689 1.000 36.22912 182 CYS A CA 1
ATOM 1392 C C . CYS A 1 182 ? 45.68645 -17.65617 -38.69436 1.000 35.67152 182 CYS A C 1
ATOM 1393 O O . CYS A 1 182 ? 46.08850 -16.62491 -38.14744 1.000 34.16047 182 CYS A O 1
ATOM 1396 N N . ALA A 1 183 ? 45.44774 -17.74601 -40.00501 1.000 32.42276 183 ALA A N 1
ATOM 1397 C CA . ALA A 1 183 ? 45.74652 -16.63149 -40.89357 1.000 36.66640 183 ALA A CA 1
ATOM 1398 C C . ALA A 1 183 ? 44.83553 -15.43336 -40.63897 1.000 37.62801 183 ALA A C 1
ATOM 1399 O O . ALA A 1 183 ? 45.26354 -14.28567 -40.79977 1.000 34.05727 183 ALA A O 1
ATOM 1401 N N A CYS A 1 184 ? 43.59856 -15.68382 -40.21020 0.551 33.58167 184 CYS A N 1
ATOM 1402 N N B CYS A 1 184 ? 43.57470 -15.65932 -40.28371 0.449 33.64003 184 CYS A N 1
ATOM 1403 C CA A CYS A 1 184 ? 42.56234 -14.65355 -40.08847 0.551 36.92723 184 CYS A CA 1
ATOM 1404 C CA B CYS A 1 184 ? 42.63600 -14.55059 -40.09058 0.449 36.89853 184 CYS A CA 1
ATOM 1405 C C A CYS A 1 184 ? 41.88772 -14.76309 -38.73226 0.551 36.04303 184 CYS A C 1
ATOM 1406 C C B CYS A 1 184 ? 41.90649 -14.71679 -38.76443 0.449 36.02846 184 CYS A C 1
ATOM 1407 O O A CYS A 1 184 ? 40.79073 -15.32485 -38.63161 0.551 36.39205 184 CYS A O 1
ATOM 1408 O O B CYS A 1 184 ? 40.80169 -15.27032 -38.71483 0.449 36.35780 184 CYS A O 1
ATOM 1413 N N . PRO A 1 185 ? 42.50862 -14.23543 -37.67073 1.000 34.12842 185 PRO A N 1
ATOM 1414 C CA . PRO A 1 185 ? 41.87568 -14.37544 -36.33941 1.000 32.85499 185 PRO A CA 1
ATOM 1415 C C . PRO A 1 185 ? 40.43832 -13.88531 -36.25937 1.000 36.16684 185 PRO A C 1
ATOM 1416 O O . PRO A 1 185 ? 39.59479 -14.56840 -35.66198 1.000 35.47100 185 PRO A O 1
ATOM 1420 N N . GLY A 1 186 ? 40.13301 -12.72620 -36.85069 1.000 33.48283 186 GLY A N 1
ATOM 1421 C CA . GLY A 1 186 ? 38.76411 -12.22201 -36.80209 1.000 37.55570 186 GLY A CA 1
ATOM 1422 C C . GLY A 1 186 ? 37.77186 -13.16770 -37.45256 1.000 36.45959 186 GLY A C 1
ATOM 1423 O O . GLY A 1 186 ? 36.68552 -13.41742 -36.91547 1.000 37.43289 186 GLY A O 1
ATOM 1424 N N . ARG A 1 187 ? 38.14307 -13.72945 -38.60556 1.000 36.18204 187 ARG A N 1
ATOM 1425 C CA . ARG A 1 187 ? 37.27189 -14.67862 -39.28859 1.000 33.92049 187 ARG A CA 1
ATOM 1426 C C . ARG A 1 187 ? 37.04167 -15.92520 -38.43766 1.000 39.19564 187 ARG A C 1
ATOM 1427 O O . ARG A 1 187 ? 35.89872 -16.33882 -38.21943 1.000 39.08314 187 ARG A O 1
ATOM 1435 N N . ASP A 1 188 ? 38.11647 -16.52804 -37.91985 1.000 34.82827 188 ASP A N 1
ATOM 1436 C CA . ASP A 1 188 ? 37.94613 -17.74619 -37.14038 1.000 36.27163 188 ASP A CA 1
ATOM 1437 C C . ASP A 1 188 ? 37.18744 -17.48604 -35.84833 1.000 33.07397 188 ASP A C 1
ATOM 1438 O O . ASP A 1 188 ? 36.39360 -18.32832 -35.42002 1.000 38.76587 188 ASP A O 1
ATOM 1443 N N . ARG A 1 189 ? 37.42213 -16.34397 -35.20502 1.000 35.64866 189 ARG A N 1
ATOM 1444 C CA . ARG A 1 189 ? 36.65979 -16.01831 -34.00016 1.000 34.21719 189 ARG A CA 1
ATOM 1445 C C . ARG A 1 189 ? 35.16897 -15.94145 -34.29217 1.000 38.80334 189 ARG A C 1
ATOM 1446 O O . ARG A 1 189 ? 34.35407 -16.55932 -33.59667 1.000 37.72772 189 ARG A O 1
ATOM 1454 N N . ARG A 1 190 ? 34.79291 -15.15244 -35.29909 1.000 37.57966 190 ARG A N 1
ATOM 1455 C CA . ARG A 1 190 ? 33.37825 -14.99379 -35.62154 1.000 40.13119 190 ARG A CA 1
ATOM 1456 C C . ARG A 1 190 ? 32.73307 -16.33876 -35.92175 1.000 38.17831 190 ARG A C 1
ATOM 1457 O O . ARG A 1 190 ? 31.64138 -16.63844 -35.42422 1.000 44.32405 190 ARG A O 1
ATOM 1465 N N . ALA A 1 191 ? 33.41272 -17.18072 -36.69829 1.000 37.28562 191 ALA A N 1
ATOM 1466 C CA . ALA A 1 191 ? 32.83419 -18.47041 -37.05807 1.000 37.28459 191 ALA A CA 1
ATOM 1467 C C . ALA A 1 191 ? 32.71376 -19.39538 -35.85082 1.000 48.24301 191 ALA A C 1
ATOM 1468 O O . ALA A 1 191 ? 31.71660 -20.11583 -35.71834 1.000 44.31539 191 ALA A O 1
ATOM 1470 N N . GLU A 1 192 ? 33.71857 -19.41395 -34.96434 1.000 40.31043 192 GLU A N 1
ATOM 1471 C CA . GLU A 1 192 ? 33.61512 -20.28339 -33.79778 1.000 40.91698 192 GLU A CA 1
ATOM 1472 C C . GLU A 1 192 ? 32.56868 -19.76642 -32.81754 1.000 42.85476 192 GLU A C 1
ATOM 1473 O O . GLU A 1 192 ? 31.83602 -20.55739 -32.21249 1.000 42.98477 192 GLU A O 1
ATOM 1479 N N . GLU A 1 193 ? 32.47168 -18.44399 -32.65681 1.000 41.23560 193 GLU A N 1
ATOM 1480 C CA . GLU A 1 193 ? 31.43538 -17.88559 -31.79573 1.000 41.82135 193 GLU A CA 1
ATOM 1481 C C . GLU A 1 193 ? 30.04892 -18.12615 -32.37516 1.000 50.36089 193 GLU A C 1
ATOM 1482 O O . GLU A 1 193 ? 29.08201 -18.29501 -31.62122 1.000 51.45057 193 GLU A O 1
ATOM 1488 N N . THR A 1 194 ? 29.93703 -18.16501 -33.70441 1.000 42.12283 194 THR A N 1
ATOM 1489 C CA . THR A 1 194 ? 28.65319 -18.47132 -34.32796 1.000 51.56305 194 THR A CA 1
ATOM 1490 C C . THR A 1 194 ? 28.26285 -19.92446 -34.08954 1.000 48.82647 194 THR A C 1
ATOM 1491 O O . THR A 1 194 ? 27.14012 -20.21292 -33.66105 1.000 56.13561 194 THR A O 1
ATOM 1495 N N . ALA A 1 195 ? 29.18515 -20.85426 -34.34826 1.000 50.83689 195 ALA A N 1
ATOM 1496 C CA . ALA A 1 195 ? 28.88898 -22.26820 -34.14338 1.000 56.44952 195 ALA A CA 1
ATOM 1497 C C . ALA A 1 195 ? 28.50478 -22.56033 -32.69939 1.000 56.84691 195 ALA A C 1
ATOM 1498 O O . ALA A 1 195 ? 27.74879 -23.50244 -32.43986 1.000 57.22142 195 ALA A O 1
ATOM 1500 N N . ALA A 1 196 ? 29.00822 -21.77364 -31.75164 1.000 57.76580 196 ALA A N 1
ATOM 1501 C CA . ALA A 1 196 ? 28.58790 -21.89300 -30.35908 1.000 56.77157 196 ALA A CA 1
ATOM 1502 C C . ALA A 1 196 ? 27.67494 -20.72397 -29.98721 1.000 62.24355 196 ALA A C 1
ATOM 1503 O O . ALA A 1 196 ? 26.64892 -20.90078 -29.32620 1.000 64.49227 196 ALA A O 1
ATOM 1505 N N . VAL B 1 4 ? 21.90521 -20.97374 -13.63273 1.000 44.31400 4 VAL B N 1
ATOM 1506 C CA . VAL B 1 4 ? 22.50426 -20.07235 -12.65591 1.000 41.98220 4 VAL B CA 1
ATOM 1507 C C . VAL B 1 4 ? 23.17797 -18.86217 -13.34794 1.000 43.19667 4 VAL B C 1
ATOM 1508 O O . VAL B 1 4 ? 23.90962 -19.03359 -14.33047 1.000 37.00921 4 VAL B O 1
ATOM 1512 N N . PRO B 1 5 ? 22.91040 -17.64490 -12.85984 1.000 39.68537 5 PRO B N 1
ATOM 1513 C CA . PRO B 1 5 ? 23.45938 -16.45165 -13.52398 1.000 36.48598 5 PRO B CA 1
ATOM 1514 C C . PRO B 1 5 ? 24.98015 -16.43739 -13.49171 1.000 38.11701 5 PRO B C 1
ATOM 1515 O O . PRO B 1 5 ? 25.60456 -16.59252 -12.43536 1.000 39.94185 5 PRO B O 1
ATOM 1519 N N . SER B 1 6 ? 25.56991 -16.24806 -14.66868 1.000 37.45821 6 SER B N 1
ATOM 1520 C CA . SER B 1 6 ? 27.01515 -16.11850 -14.78908 1.000 36.43412 6 SER B CA 1
ATOM 1521 C C . SER B 1 6 ? 27.51228 -14.89125 -14.03503 1.000 36.48421 6 SER B C 1
ATOM 1522 O O . SER B 1 6 ? 26.86518 -13.83964 -14.03788 1.000 34.24803 6 SER B O 1
ATOM 1525 N N . ASN B 1 7 ? 28.67103 -15.03075 -13.38559 1.000 33.48145 7 ASN B N 1
ATOM 1526 C CA . ASN B 1 7 ? 29.36560 -13.90877 -12.76539 1.000 33.05097 7 ASN B CA 1
ATOM 1527 C C . ASN B 1 7 ? 30.68096 -13.60122 -13.46610 1.000 34.14966 7 ASN B C 1
ATOM 1528 O O . ASN B 1 7 ? 31.49494 -12.83995 -12.93837 1.000 37.44491 7 ASN B O 1
ATOM 1533 N N . THR B 1 8 ? 30.87722 -14.13079 -14.66234 1.000 38.00069 8 THR B N 1
ATOM 1534 C CA . THR B 1 8 ? 32.15059 -13.98655 -15.34381 1.000 35.73418 8 THR B CA 1
ATOM 1535 C C . THR B 1 8 ? 32.31770 -12.56185 -15.85757 1.000 35.13192 8 THR B C 1
ATOM 1536 O O . THR B 1 8 ? 31.45999 -12.07716 -16.60057 1.000 34.80300 8 THR B O 1
ATOM 1540 N N . PRO B 1 9 ? 33.39672 -11.87186 -15.50139 1.000 34.74533 9 PRO B N 1
ATOM 1541 C CA . PRO B 1 9 ? 33.64302 -10.54624 -16.07865 1.000 37.35591 9 PRO B CA 1
ATOM 1542 C C . PRO B 1 9 ? 33.60979 -10.62172 -17.59375 1.000 36.64364 9 PRO B C 1
ATOM 1543 O O . PRO B 1 9 ? 34.14393 -11.56091 -18.19515 1.000 30.49668 9 PRO B O 1
ATOM 1547 N N . TYR B 1 10 ? 32.91932 -9.65435 -18.21566 1.000 25.63704 10 TYR B N 1
ATOM 1548 C CA . TYR B 1 10 ? 32.75483 -9.64229 -19.67163 1.000 30.51624 10 TYR B CA 1
ATOM 1549 C C . TYR B 1 10 ? 32.82287 -8.18720 -20.12258 1.000 31.84732 10 TYR B C 1
ATOM 1550 O O . TYR B 1 10 ? 31.85175 -7.43846 -19.98539 1.000 30.25192 10 TYR B O 1
ATOM 1559 N N . SER B 1 11 ? 33.97515 -7.78787 -20.64921 1.000 31.86131 11 SER B N 1
ATOM 1560 C CA . SER B 1 11 ? 34.13638 -6.40465 -21.07994 1.000 27.65467 11 SER B CA 1
ATOM 1561 C C . SER B 1 11 ? 33.29674 -6.12311 -22.32247 1.000 29.54126 11 SER B C 1
ATOM 1562 O O . SER B 1 11 ? 32.61375 -5.09729 -22.40201 1.000 29.62170 11 SER B O 1
ATOM 1565 N N . GLY B 1 12 ? 33.30002 -7.04021 -23.28392 1.000 29.88384 12 GLY B N 1
ATOM 1566 C CA . GLY B 1 12 ? 32.38664 -6.96159 -24.39859 1.000 30.00454 12 GLY B CA 1
ATOM 1567 C C . GLY B 1 12 ? 32.84979 -6.03012 -25.50084 1.000 30.57291 12 GLY B C 1
ATOM 1568 O O . GLY B 1 12 ? 33.88610 -5.36618 -25.43406 1.000 32.19704 12 GLY B O 1
ATOM 1569 N N . GLU B 1 13 ? 32.02029 -5.96897 -26.54158 1.000 30.52448 13 GLU B N 1
ATOM 1570 C CA . GLU B 1 13 ? 32.36229 -5.17260 -27.71124 1.000 35.04922 13 GLU B CA 1
ATOM 1571 C C . GLU B 1 13 ? 32.40521 -3.68235 -27.39171 1.000 31.74597 13 GLU B C 1
ATOM 1572 O O . GLU B 1 13 ? 33.12189 -2.93086 -28.05513 1.000 32.28212 13 GLU B O 1
ATOM 1578 N N . TYR B 1 14 ? 31.70253 -3.24081 -26.35111 1.000 32.29760 14 TYR B N 1
ATOM 1579 C CA . TYR B 1 14 ? 31.65117 -1.82570 -26.01398 1.000 34.07441 14 TYR B CA 1
ATOM 1580 C C . TYR B 1 14 ? 32.58084 -1.43173 -24.87110 1.000 31.21465 14 TYR B C 1
ATOM 1581 O O . TYR B 1 14 ? 32.65560 -0.23988 -24.54354 1.000 33.85265 14 TYR B O 1
ATOM 1590 N N . GLY B 1 15 ? 33.29397 -2.38831 -24.26980 1.000 28.25314 15 GLY B N 1
ATOM 1591 C CA . GLY B 1 15 ? 34.18849 -2.07891 -23.17114 1.000 28.60828 15 GLY B CA 1
ATOM 1592 C C . GLY B 1 15 ? 33.42256 -1.56252 -21.96724 1.000 28.96453 15 GLY B C 1
ATOM 1593 O O . GLY B 1 15 ? 33.67027 -0.46046 -21.50247 1.000 30.85739 15 GLY B O 1
ATOM 1594 N N . PHE B 1 16 ? 32.49871 -2.36377 -21.45135 1.000 30.29594 16 PHE B N 1
ATOM 1595 C CA . PHE B 1 16 ? 31.69911 -1.99803 -20.28826 1.000 32.41326 16 PHE B CA 1
ATOM 1596 C C . PHE B 1 16 ? 32.51842 -2.17183 -19.01063 1.000 33.49757 16 PHE B C 1
ATOM 1597 O O . PHE B 1 16 ? 33.06935 -3.25144 -18.76462 1.000 28.10064 16 PHE B O 1
ATOM 1605 N N . GLU B 1 17 ? 32.60230 -1.12085 -18.18596 1.000 26.54646 17 GLU B N 1
ATOM 1606 C CA . GLU B 1 17 ? 33.27016 -1.27887 -16.90824 1.000 26.77239 17 GLU B CA 1
ATOM 1607 C C . GLU B 1 17 ? 32.54481 -0.46807 -15.85267 1.000 30.03702 17 GLU B C 1
ATOM 1608 O O . GLU B 1 17 ? 31.72659 0.40354 -16.16156 1.000 26.95740 17 GLU B O 1
ATOM 1614 N N . ILE B 1 18 ? 32.77700 -0.85702 -14.60054 1.000 25.87755 18 ILE B N 1
ATOM 1615 C CA . ILE B 1 18 ? 32.21901 -0.17506 -13.44197 1.000 25.20208 18 ILE B CA 1
ATOM 1616 C C . ILE B 1 18 ? 33.38824 0.27742 -12.58034 1.000 30.12313 18 ILE B C 1
ATOM 1617 O O . ILE B 1 18 ? 34.50436 -0.22526 -12.70814 1.000 29.97434 18 ILE B O 1
ATOM 1622 N N . SER B 1 19 ? 33.13034 1.24587 -11.70395 1.000 29.84873 19 SER B N 1
ATOM 1623 C CA . SER B 1 19 ? 34.15744 1.64887 -10.75106 1.000 29.50139 19 SER B CA 1
ATOM 1624 C C . SER B 1 19 ? 33.48801 2.27933 -9.54560 1.000 29.57332 19 SER B C 1
ATOM 1625 O O . SER B 1 19 ? 32.28997 2.57444 -9.54976 1.000 29.45407 19 SER B O 1
ATOM 1628 N N . PHE B 1 20 ? 34.29270 2.47856 -8.50728 1.000 28.73193 20 PHE B N 1
ATOM 1629 C CA . PHE B 1 20 ? 33.88515 3.17164 -7.29971 1.000 29.57425 20 PHE B CA 1
ATOM 1630 C C . PHE B 1 20 ? 34.78014 4.38490 -7.11952 1.000 40.16963 20 PHE B C 1
ATOM 1631 O O . PHE B 1 20 ? 36.01037 4.27922 -7.22523 1.000 36.94436 20 PHE B O 1
ATOM 1639 N N . GLN B 1 21 ? 34.14629 5.53167 -6.88967 1.000 34.25363 21 GLN B N 1
ATOM 1640 C CA . GLN B 1 21 ? 34.80900 6.82371 -6.82462 1.000 43.33830 21 GLN B CA 1
ATOM 1641 C C . GLN B 1 21 ? 35.74172 6.90656 -5.62377 1.000 45.20413 21 GLN B C 1
ATOM 1642 O O . GLN B 1 21 ? 35.60881 6.17570 -4.63626 1.000 40.97971 21 GLN B O 1
ATOM 1648 N N . HIS B 1 22 ? 36.67872 7.84282 -5.70726 1.000 55.34208 22 HIS B N 1
ATOM 1649 C CA . HIS B 1 22 ? 37.64591 8.01845 -4.63736 1.000 53.53183 22 HIS B CA 1
ATOM 1650 C C . HIS B 1 22 ? 36.97111 8.50581 -3.35715 1.000 55.17268 22 HIS B C 1
ATOM 1651 O O . HIS B 1 22 ? 35.97636 9.24189 -3.38455 1.000 51.40388 22 HIS B O 1
ATOM 1658 N N . GLN B 1 23 ? 37.52684 8.07167 -2.22651 1.000 59.52860 23 GLN B N 1
ATOM 1659 C CA . GLN B 1 23 ? 37.09208 8.51003 -0.90470 1.000 60.56971 23 GLN B CA 1
ATOM 1660 C C . GLN B 1 23 ? 38.28201 9.05639 -0.11772 1.000 58.51904 23 GLN B C 1
ATOM 1661 O O . GLN B 1 23 ? 39.36039 8.45888 -0.12244 1.000 59.62165 23 GLN B O 1
ATOM 1667 N N . THR B 1 30 ? 31.26025 7.30499 5.36307 1.000 49.33945 30 THR B N 1
ATOM 1668 C CA . THR B 1 30 ? 31.60397 6.04067 6.01743 1.000 51.67894 30 THR B CA 1
ATOM 1669 C C . THR B 1 30 ? 30.41257 5.09760 6.04541 1.000 42.19424 30 THR B C 1
ATOM 1670 O O . THR B 1 30 ? 30.34159 4.18724 6.87115 1.000 43.66038 30 THR B O 1
ATOM 1674 N N . THR B 1 31 ? 29.46203 5.33738 5.14890 1.000 41.59280 31 THR B N 1
ATOM 1675 C CA . THR B 1 31 ? 28.38410 4.38639 4.92792 1.000 39.43114 31 THR B CA 1
ATOM 1676 C C . THR B 1 31 ? 28.76948 3.28776 3.94025 1.000 38.22472 31 THR B C 1
ATOM 1677 O O . THR B 1 31 ? 28.05581 2.28208 3.84962 1.000 32.26890 31 THR B O 1
ATOM 1681 N N . TRP B 1 32 ? 29.86488 3.45567 3.19855 1.000 34.64971 32 TRP B N 1
ATOM 1682 C CA . TRP B 1 32 ? 30.28005 2.45290 2.22079 1.000 30.69436 32 TRP B CA 1
ATOM 1683 C C . TRP B 1 32 ? 31.78231 2.57657 1.99844 1.000 30.56883 32 TRP B C 1
ATOM 1684 O O . TRP B 1 32 ? 32.35651 3.66515 2.11979 1.000 31.65590 32 TRP B O 1
ATOM 1695 N N . THR B 1 33 ? 32.41617 1.45557 1.67879 1.000 28.69853 33 THR B N 1
ATOM 1696 C CA . THR B 1 33 ? 33.80487 1.50785 1.23558 1.000 26.83297 33 THR B CA 1
ATOM 1697 C C . THR B 1 33 ? 34.06451 0.32291 0.31478 1.000 28.46397 33 THR B C 1
ATOM 1698 O O . THR B 1 33 ? 33.54758 -0.77368 0.55794 1.000 28.61342 33 THR B O 1
ATOM 1702 N N . PHE B 1 34 ? 34.87445 0.53786 -0.72250 1.000 23.68227 34 PHE B N 1
ATOM 1703 C CA . PHE B 1 34 ? 35.16484 -0.49684 -1.71150 1.000 29.52397 34 PHE B CA 1
ATOM 1704 C C . PHE B 1 34 ? 36.62306 -0.93911 -1.61961 1.000 31.73889 34 PHE B C 1
ATOM 1705 O O . PHE B 1 34 ? 37.53397 -0.11852 -1.74412 1.000 28.23525 34 PHE B O 1
ATOM 1713 N N . SER B 1 35 ? 36.84077 -2.23893 -1.43375 1.000 28.14193 35 SER B N 1
ATOM 1714 C CA . SER B 1 35 ? 38.19020 -2.80786 -1.43327 1.000 31.71033 35 SER B CA 1
ATOM 1715 C C . SER B 1 35 ? 38.54248 -3.23079 -2.84659 1.000 28.21874 35 SER B C 1
ATOM 1716 O O . SER B 1 35 ? 37.96083 -4.18976 -3.37599 1.000 31.00749 35 SER B O 1
ATOM 1719 N N . GLU B 1 36 ? 39.51054 -2.54395 -3.45117 1.000 30.34375 36 GLU B N 1
ATOM 1720 C CA . GLU B 1 36 ? 39.98463 -2.98032 -4.75872 1.000 29.65552 36 GLU B CA 1
ATOM 1721 C C . GLU B 1 36 ? 40.64640 -4.34696 -4.66867 1.000 32.58935 36 GLU B C 1
ATOM 1722 O O . GLU B 1 36 ? 40.48551 -5.17970 -5.56720 1.000 31.34264 36 GLU B O 1
ATOM 1728 N N . SER B 1 37 ? 41.37725 -4.60504 -3.58103 1.000 31.29220 37 SER B N 1
ATOM 1729 C CA . SER B 1 37 ? 42.14118 -5.85156 -3.49183 1.000 35.44582 37 SER B CA 1
ATOM 1730 C C . SER B 1 37 ? 41.22302 -7.05949 -3.33927 1.000 33.58999 37 SER B C 1
ATOM 1731 O O . SER B 1 37 ? 41.46830 -8.11542 -3.93986 1.000 34.58837 37 SER B O 1
ATOM 1734 N N . LEU B 1 38 ? 40.15128 -6.92440 -2.56360 1.000 31.01843 38 LEU B N 1
ATOM 1735 C CA . LEU B 1 38 ? 39.17645 -7.99937 -2.45013 1.000 31.05201 38 LEU B CA 1
ATOM 1736 C C . LEU B 1 38 ? 38.13687 -7.97266 -3.56659 1.000 32.61150 38 LEU B C 1
ATOM 1737 O O . LEU B 1 38 ? 37.37644 -8.94378 -3.70208 1.000 28.93783 38 LEU B O 1
ATOM 1742 N N . LYS B 1 39 ? 38.07619 -6.88542 -4.33865 1.000 29.58607 39 LYS B N 1
ATOM 1743 C CA . LYS B 1 39 ? 36.99398 -6.63901 -5.29536 1.000 33.78244 39 LYS B CA 1
ATOM 1744 C C . LYS B 1 39 ? 35.64268 -6.77409 -4.59427 1.000 32.00185 39 LYS B C 1
ATOM 1745 O O . LYS B 1 39 ? 34.77950 -7.57359 -4.97275 1.000 32.97632 39 LYS B O 1
ATOM 1751 N N . LYS B 1 40 ? 35.48438 -5.98886 -3.53015 1.000 25.60289 40 LYS B N 1
ATOM 1752 C CA . LYS B 1 40 ? 34.39778 -6.21423 -2.59131 1.000 27.96928 40 LYS B CA 1
ATOM 1753 C C . LYS B 1 40 ? 33.95935 -4.89069 -1.99417 1.000 30.93818 40 LYS B C 1
ATOM 1754 O O . LYS B 1 40 ? 34.79110 -4.10427 -1.52905 1.000 29.13051 40 LYS B O 1
ATOM 1760 N N . LEU B 1 41 ? 32.64712 -4.67025 -2.01923 1.000 26.77191 41 LEU B N 1
ATOM 1761 C CA . LEU B 1 41 ? 31.99601 -3.48965 -1.48816 1.000 24.75322 41 LEU B CA 1
ATOM 1762 C C . LEU B 1 41 ? 31.47222 -3.76996 -0.08840 1.000 27.43338 41 LEU B C 1
ATOM 1763 O O . LEU B 1 41 ? 30.79669 -4.77742 0.13652 1.000 31.22614 41 LEU B O 1
ATOM 1768 N N . PHE B 1 42 ? 31.73366 -2.85772 0.83595 1.000 24.73968 42 PHE B N 1
ATOM 1769 C CA . PHE B 1 42 ? 31.18367 -2.93619 2.18084 1.000 23.45699 42 PHE B CA 1
ATOM 1770 C C . PHE B 1 42 ? 30.25053 -1.75517 2.36212 1.000 27.12638 42 PHE B C 1
ATOM 1771 O O . PHE B 1 42 ? 30.63081 -0.61881 2.07226 1.000 24.27865 42 PHE B O 1
ATOM 1779 N N . VAL B 1 43 ? 29.02767 -2.01908 2.81205 1.000 29.99310 43 VAL B N 1
ATOM 1780 C CA . VAL B 1 43 ? 28.00568 -0.97847 2.80636 1.000 29.86523 43 VAL B CA 1
ATOM 1781 C C . VAL B 1 43 ? 27.00975 -1.24871 3.92554 1.000 29.84394 43 VAL B C 1
ATOM 1782 O O . VAL B 1 43 ? 26.71546 -2.40161 4.24998 1.000 32.10635 43 VAL B O 1
ATOM 1786 N N . ARG B 1 44 ? 26.50468 -0.17714 4.53367 1.000 27.14542 44 ARG B N 1
ATOM 1787 C CA . ARG B 1 44 ? 25.46270 -0.30519 5.54021 1.000 29.97805 44 ARG B CA 1
ATOM 1788 C C . ARG B 1 44 ? 24.12459 -0.58540 4.87230 1.000 28.06479 44 ARG B C 1
ATOM 1789 O O . ARG B 1 44 ? 23.90058 -0.21528 3.72233 1.000 32.21594 44 ARG B O 1
ATOM 1797 N N . MET B 1 45 ? 23.22988 -1.24942 5.60104 1.000 31.52334 45 MET B N 1
ATOM 1798 C CA . MET B 1 45 ? 21.92303 -1.57807 5.03778 1.000 32.16629 45 MET B CA 1
ATOM 1799 C C . MET B 1 45 ? 21.09932 -0.32251 4.76042 1.000 32.88164 45 MET B C 1
ATOM 1800 O O . MET B 1 45 ? 21.08838 0.62274 5.55357 1.000 35.64809 45 MET B O 1
ATOM 1805 N N . ALA B 1 46 ? 20.40277 -0.32486 3.61922 1.000 30.91271 46 ALA B N 1
ATOM 1806 C CA . ALA B 1 46 ? 19.47501 0.74367 3.22969 1.000 34.23953 46 ALA B CA 1
ATOM 1807 C C . ALA B 1 46 ? 20.13964 2.11661 3.21979 1.000 37.13663 46 ALA B C 1
ATOM 1808 O O . ALA B 1 46 ? 19.51020 3.11058 3.57553 1.000 39.85503 46 ALA B O 1
ATOM 1810 N N . THR B 1 47 ? 21.41629 2.18729 2.85525 1.000 33.03304 47 THR B N 1
ATOM 1811 C CA . THR B 1 47 ? 22.11737 3.45516 2.69000 1.000 35.63694 47 THR B CA 1
ATOM 1812 C C . THR B 1 47 ? 22.56188 3.57034 1.24572 1.000 34.74121 47 THR B C 1
ATOM 1813 O O . THR B 1 47 ? 22.93820 2.57274 0.62682 1.000 29.58746 47 THR B O 1
ATOM 1817 N N . THR B 1 48 ? 22.51779 4.78808 0.71612 1.000 32.77041 48 THR B N 1
ATOM 1818 C CA . THR B 1 48 ? 22.78682 5.00364 -0.70011 1.000 34.83797 48 THR B CA 1
ATOM 1819 C C . THR B 1 48 ? 24.27377 4.83725 -0.99875 1.000 35.25127 48 THR B C 1
ATOM 1820 O O . THR B 1 48 ? 25.11712 5.45027 -0.34262 1.000 38.59233 48 THR B O 1
ATOM 1824 N N . CYS B 1 49 ? 24.59456 3.98634 -1.97613 1.000 29.39392 49 CYS B N 1
ATOM 1825 C CA . CYS B 1 49 ? 25.95970 3.70643 -2.38431 1.000 28.24155 49 CYS B CA 1
ATOM 1826 C C . CYS B 1 49 ? 26.13742 4.04106 -3.85975 1.000 27.67950 49 CYS B C 1
ATOM 1827 O O . CYS B 1 49 ? 25.34280 3.56897 -4.68425 1.000 29.08720 49 CYS B O 1
ATOM 1830 N N . PRO B 1 50 ? 27.15570 4.82467 -4.24271 1.000 25.41982 50 PRO B N 1
ATOM 1831 C CA . PRO B 1 50 ? 27.32223 5.19006 -5.65804 1.000 26.81707 50 PRO B CA 1
ATOM 1832 C C . PRO B 1 50 ? 28.16354 4.18336 -6.42913 1.000 27.78585 50 PRO B C 1
ATOM 1833 O O . PRO B 1 50 ? 29.18679 3.69494 -5.94495 1.000 26.61494 50 PRO B O 1
ATOM 1837 N N . VAL B 1 51 ? 27.71046 3.86459 -7.63898 1.000 24.06898 51 VAL B N 1
ATOM 1838 C CA . VAL B 1 51 ? 28.40571 2.94144 -8.53945 1.000 24.59644 51 VAL B CA 1
ATOM 1839 C C . VAL B 1 51 ? 28.55966 3.62939 -9.88817 1.000 22.79590 51 VAL B C 1
ATOM 1840 O O . VAL B 1 51 ? 27.57564 4.10761 -10.45598 1.000 25.53442 51 VAL B O 1
ATOM 1844 N N . ARG B 1 52 ? 29.78273 3.68816 -10.40223 1.000 25.25017 52 ARG B N 1
ATOM 1845 C CA . ARG B 1 52 ? 30.05109 4.38152 -11.65297 1.000 25.18371 52 ARG B CA 1
ATOM 1846 C C . ARG B 1 52 ? 30.07904 3.40525 -12.82431 1.000 26.17322 52 ARG B C 1
ATOM 1847 O O . ARG B 1 52 ? 30.54545 2.27134 -12.68736 1.000 23.91023 52 ARG B O 1
ATOM 1855 N N . PHE B 1 53 ? 29.56805 3.85608 -13.97391 1.000 25.31143 53 PHE B N 1
ATOM 1856 C CA . PHE B 1 53 ? 29.45948 3.04151 -15.17899 1.000 26.92808 53 PHE B CA 1
ATOM 1857 C C . PHE B 1 53 ? 30.03808 3.78958 -16.36750 1.000 28.16148 53 PHE B C 1
ATOM 1858 O O . PHE B 1 53 ? 29.81499 4.99605 -16.53312 1.000 24.90276 53 PHE B O 1
ATOM 1866 N N . LYS B 1 54 ? 30.73256 3.06000 -17.23342 1.000 24.29879 54 LYS B N 1
ATOM 1867 C CA . LYS B 1 54 ? 31.10282 3.65338 -18.50187 1.000 30.15169 54 LYS B CA 1
ATOM 1868 C C . LYS B 1 54 ? 31.29388 2.55340 -19.54171 1.000 28.50476 54 LYS B C 1
ATOM 1869 O O . LYS B 1 54 ? 31.48982 1.38177 -19.21113 1.000 30.52002 54 LYS B O 1
ATOM 1875 N N . THR B 1 55 ? 31.22229 2.95503 -20.80331 1.000 27.11954 55 THR B N 1
ATOM 1876 C CA . THR B 1 55 ? 31.59830 2.11268 -21.92921 1.000 35.07046 55 THR B CA 1
ATOM 1877 C C . THR B 1 55 ? 32.59414 2.87742 -22.78218 1.000 32.88119 55 THR B C 1
ATOM 1878 O O . THR B 1 55 ? 32.59566 4.11126 -22.80889 1.000 38.92255 55 THR B O 1
ATOM 1882 N N . VAL B 1 56 ? 33.46860 2.13129 -23.44914 1.000 33.53887 56 VAL B N 1
ATOM 1883 C CA . VAL B 1 56 ? 34.38965 2.74137 -24.39984 1.000 35.09387 56 VAL B CA 1
ATOM 1884 C C . VAL B 1 56 ? 33.61537 3.34400 -25.56899 1.000 35.79262 56 VAL B C 1
ATOM 1885 O O . VAL B 1 56 ? 33.86726 4.48133 -25.97923 1.000 35.16202 56 VAL B O 1
ATOM 1889 N N . HIS B 1 57 ? 32.67367 2.57800 -26.13246 1.000 37.61077 57 HIS B N 1
ATOM 1890 C CA . HIS B 1 57 ? 31.81758 3.00566 -27.23394 1.000 40.63376 57 HIS B CA 1
ATOM 1891 C C . HIS B 1 57 ? 30.36965 2.97340 -26.77074 1.000 39.80360 57 HIS B C 1
ATOM 1892 O O . HIS B 1 57 ? 29.99243 2.13787 -25.94443 1.000 34.75475 57 HIS B O 1
ATOM 1899 N N . GLN B 1 58 ? 29.55090 3.87788 -27.30023 1.000 36.89495 58 GLN B N 1
ATOM 1900 C CA . GLN B 1 58 ? 28.15986 3.91279 -26.86172 1.000 39.86783 58 GLN B CA 1
ATOM 1901 C C . GLN B 1 58 ? 27.42289 2.68246 -27.38177 1.000 35.83310 58 GLN B C 1
ATOM 1902 O O . GLN B 1 58 ? 27.59362 2.30701 -28.54820 1.000 39.29323 58 GLN B O 1
ATOM 1908 N N . PRO B 1 59 ? 26.65050 2.00035 -26.53955 1.000 32.91176 59 PRO B N 1
ATOM 1909 C CA . PRO B 1 59 ? 25.92239 0.80297 -26.98105 1.000 33.82610 59 PRO B CA 1
ATOM 1910 C C . PRO B 1 59 ? 24.66507 1.17969 -27.74613 1.000 34.29220 59 PRO B C 1
ATOM 1911 O O . PRO B 1 59 ? 24.34029 2.37070 -27.85735 1.000 32.04795 59 PRO B O 1
ATOM 1915 N N . PRO B 1 60 ? 23.94314 0.20108 -28.30277 1.000 40.85329 60 PRO B N 1
ATOM 1916 C CA . PRO B 1 60 ? 22.71971 0.52053 -29.05597 1.000 40.64915 60 PRO B CA 1
ATOM 1917 C C . PRO B 1 60 ? 21.67031 1.22063 -28.20399 1.000 40.05275 60 PRO B C 1
ATOM 1918 O O . PRO B 1 60 ? 21.55810 1.00017 -26.99611 1.000 35.74589 60 PRO B O 1
ATOM 1922 N N . ALA B 1 61 ? 20.88393 2.07407 -28.85954 1.000 36.64540 61 ALA B N 1
ATOM 1923 C CA . ALA B 1 61 ? 19.77996 2.72986 -28.17844 1.000 32.16749 61 ALA B CA 1
ATOM 1924 C C . ALA B 1 61 ? 18.83573 1.69310 -27.58752 1.000 29.15612 61 ALA B C 1
ATOM 1925 O O . ALA B 1 61 ? 18.60220 0.63415 -28.17797 1.000 34.86154 61 ALA B O 1
ATOM 1927 N N . GLY B 1 62 ? 18.29381 2.00093 -26.41193 1.000 30.39806 62 GLY B N 1
ATOM 1928 C CA . GLY B 1 62 ? 17.46838 1.06122 -25.68241 1.000 34.27785 62 GLY B CA 1
ATOM 1929 C C . GLY B 1 62 ? 18.22999 0.09676 -24.79621 1.000 32.99313 62 GLY B C 1
ATOM 1930 O O . GLY B 1 62 ? 17.63124 -0.85610 -24.27727 1.000 32.54627 62 GLY B O 1
ATOM 1931 N N . SER B 1 63 ? 19.52938 0.29808 -24.60919 1.000 31.75644 63 SER B N 1
ATOM 1932 C CA . SER B 1 63 ? 20.26876 -0.60716 -23.73838 1.000 32.12255 63 SER B CA 1
ATOM 1933 C C . SER B 1 63 ? 19.91284 -0.32433 -22.28397 1.000 28.50428 63 SER B C 1
ATOM 1934 O O . SER B 1 63 ? 19.51510 0.78165 -21.91931 1.000 27.42971 63 SER B O 1
ATOM 1937 N N . VAL B 1 64 ? 20.03526 -1.34969 -21.44926 1.000 28.78522 64 VAL B N 1
ATOM 1938 C CA . VAL B 1 64 ? 19.74299 -1.20716 -20.03631 1.000 26.94091 64 VAL B CA 1
ATOM 1939 C C . VAL B 1 64 ? 20.90070 -1.77267 -19.23644 1.000 28.40489 64 VAL B C 1
ATOM 1940 O O . VAL B 1 64 ? 21.72649 -2.54354 -19.74083 1.000 29.34589 64 VAL B O 1
ATOM 1944 N N . ILE B 1 65 ? 20.91792 -1.41088 -17.95631 1.000 28.89034 65 ILE B N 1
ATOM 1945 C CA . ILE B 1 65 ? 21.86642 -1.93875 -16.98231 1.000 25.17490 65 ILE B CA 1
ATOM 1946 C C . ILE B 1 65 ? 21.06399 -2.67637 -15.92375 1.000 28.96832 65 ILE B C 1
ATOM 1947 O O . ILE B 1 65 ? 20.21138 -2.07622 -15.25654 1.000 26.67159 65 ILE B O 1
ATOM 1952 N N . ARG B 1 66 ? 21.31659 -3.97666 -15.78472 1.000 27.18080 66 ARG B N 1
ATOM 1953 C CA . ARG B 1 66 ? 20.66659 -4.80485 -14.77463 1.000 24.53071 66 ARG B CA 1
ATOM 1954 C C . ARG B 1 66 ? 21.60845 -5.02263 -13.59475 1.000 26.89018 66 ARG B C 1
ATOM 1955 O O . ARG B 1 66 ? 22.81104 -5.22314 -13.78122 1.000 26.20839 66 ARG B O 1
ATOM 1963 N N . ALA B 1 67 ? 21.06718 -4.96755 -12.38011 1.000 24.99186 67 ALA B N 1
ATOM 1964 C CA . ALA B 1 67 ? 21.80512 -5.32933 -11.17378 1.000 24.36989 67 ALA B CA 1
ATOM 1965 C C . ALA B 1 67 ? 21.09896 -6.50969 -10.52904 1.000 25.81521 67 ALA B C 1
ATOM 1966 O O . ALA B 1 67 ? 19.91516 -6.40726 -10.19445 1.000 26.91509 67 ALA B O 1
ATOM 1968 N N . MET B 1 68 ? 21.82724 -7.62809 -10.33957 1.000 27.18281 68 MET B N 1
ATOM 1969 C CA . MET B 1 68 ? 21.23832 -8.84038 -9.73461 1.000 25.36074 68 MET B CA 1
ATOM 1970 C C . MET B 1 68 ? 22.16904 -9.45044 -8.68550 1.000 22.31632 68 MET B C 1
ATOM 1971 O O . MET B 1 68 ? 23.33593 -9.72336 -8.99182 1.000 25.56624 68 MET B O 1
ATOM 1976 N N . PRO B 1 69 ? 21.69204 -9.66694 -7.46058 1.000 23.56621 69 PRO B N 1
ATOM 1977 C CA . PRO B 1 69 ? 22.49786 -10.35075 -6.44278 1.000 25.36277 69 PRO B CA 1
ATOM 1978 C C . PRO B 1 69 ? 22.44522 -11.85742 -6.62900 1.000 29.58309 69 PRO B C 1
ATOM 1979 O O . PRO B 1 69 ? 21.40959 -12.41327 -7.00739 1.000 27.44187 69 PRO B O 1
ATOM 1983 N N . ILE B 1 70 ? 23.57767 -12.52203 -6.38694 1.000 26.79565 70 ILE B N 1
ATOM 1984 C CA . ILE B 1 70 ? 23.61062 -13.98126 -6.32490 1.000 30.96826 70 ILE B CA 1
ATOM 1985 C C . ILE B 1 70 ? 24.54167 -14.40746 -5.19423 1.000 31.31897 70 ILE B C 1
ATOM 1986 O O . ILE B 1 70 ? 25.46136 -13.67426 -4.81142 1.000 24.86959 70 ILE B O 1
ATOM 1991 N N . TYR B 1 71 ? 24.30260 -15.60484 -4.65564 1.000 30.26004 71 TYR B N 1
ATOM 1992 C CA . TYR B 1 71 ? 25.20162 -16.12820 -3.62768 1.000 32.18465 71 TYR B CA 1
ATOM 1993 C C . TYR B 1 71 ? 26.54371 -16.49918 -4.23406 1.000 29.98102 71 TYR B C 1
ATOM 1994 O O . TYR B 1 71 ? 26.64644 -16.82629 -5.41927 1.000 33.36951 71 TYR B O 1
ATOM 2003 N N . VAL B 1 72 ? 27.58525 -16.42639 -3.40416 1.000 30.61073 72 VAL B N 1
ATOM 2004 C CA . VAL B 1 72 ? 28.94785 -16.69477 -3.86047 1.000 32.58648 72 VAL B CA 1
ATOM 2005 C C . VAL B 1 72 ? 29.26906 -18.18440 -3.81133 1.000 33.86883 72 VAL B C 1
ATOM 2006 O O . VAL B 1 72 ? 29.79697 -18.75631 -4.77029 1.000 34.09566 72 VAL B O 1
ATOM 2010 N N . LYS B 1 73 ? 28.98722 -18.82610 -2.69198 1.000 37.68200 73 LYS B N 1
ATOM 2011 C CA . LYS B 1 73 ? 29.46334 -20.19049 -2.50124 1.000 43.40294 73 LYS B CA 1
ATOM 2012 C C . LYS B 1 73 ? 28.65940 -21.15416 -3.36961 1.000 45.22352 73 LYS B C 1
ATOM 2013 O O . LYS B 1 73 ? 27.44536 -20.98654 -3.52275 1.000 42.42724 73 LYS B O 1
ATOM 2019 N N . PRO B 1 74 ? 29.30010 -22.17789 -3.94158 1.000 48.15282 74 PRO B N 1
ATOM 2020 C CA . PRO B 1 74 ? 28.54829 -23.11509 -4.79611 1.000 44.19179 74 PRO B CA 1
ATOM 2021 C C . PRO B 1 74 ? 27.43345 -23.84816 -4.06222 1.000 40.80773 74 PRO B C 1
ATOM 2022 O O . PRO B 1 74 ? 26.43885 -24.21126 -4.70231 1.000 42.78243 74 PRO B O 1
ATOM 2026 N N . GLU B 1 75 ? 27.54535 -24.04772 -2.73770 1.000 38.09703 75 GLU B N 1
ATOM 2027 C CA . GLU B 1 75 ? 26.45212 -24.66240 -1.98186 1.000 43.17683 75 GLU B CA 1
ATOM 2028 C C . GLU B 1 75 ? 25.18092 -23.81654 -1.99224 1.000 47.89192 75 GLU B C 1
ATOM 2029 O O . GLU B 1 75 ? 24.11025 -24.32074 -1.63234 1.000 43.74983 75 GLU B O 1
ATOM 2035 N N . HIS B 1 76 ? 25.27014 -22.54135 -2.36404 1.000 39.41909 76 HIS B N 1
ATOM 2036 C CA . HIS B 1 76 ? 24.11842 -21.64928 -2.29281 1.000 42.44594 76 HIS B CA 1
ATOM 2037 C C . HIS B 1 76 ? 23.72835 -21.00995 -3.61305 1.000 34.91858 76 HIS B C 1
ATOM 2038 O O . HIS B 1 76 ? 22.68892 -20.33619 -3.66388 1.000 35.77219 76 HIS B O 1
ATOM 2045 N N . VAL B 1 77 ? 24.50793 -21.20111 -4.67688 1.000 32.08115 77 VAL B N 1
ATOM 2046 C CA . VAL B 1 77 ? 24.37914 -20.33086 -5.84423 1.000 41.01433 77 VAL B CA 1
ATOM 2047 C C . VAL B 1 77 ? 23.01680 -20.48859 -6.51376 1.000 39.84296 77 VAL B C 1
ATOM 2048 O O . VAL B 1 77 ? 22.48486 -19.53220 -7.08847 1.000 36.77527 77 VAL B O 1
ATOM 2052 N N . GLN B 1 78 ? 22.41560 -21.67652 -6.42267 1.000 34.22326 78 GLN B N 1
ATOM 2053 C CA . GLN B 1 78 ? 21.12669 -21.94550 -7.04244 1.000 37.18636 78 GLN B CA 1
ATOM 2054 C C . GLN B 1 78 ? 19.95375 -21.27138 -6.33113 1.000 30.15415 78 GLN B C 1
ATOM 2055 O O . GLN B 1 78 ? 18.85862 -21.23230 -6.89495 1.000 34.20575 78 GLN B O 1
ATOM 2061 N N . GLU B 1 79 ? 20.14164 -20.77612 -5.11064 1.000 30.19196 79 GLU B N 1
ATOM 2062 C CA . GLU B 1 79 ? 19.07762 -20.15340 -4.34358 1.000 29.60619 79 GLU B CA 1
ATOM 2063 C C . GLU B 1 79 ? 18.95262 -18.66342 -4.69408 1.000 36.24250 79 GLU B C 1
ATOM 2064 O O . GLU B 1 79 ? 19.95479 -17.94445 -4.78779 1.000 31.32449 79 GLU B O 1
ATOM 2070 N N . VAL B 1 80 ? 17.71037 -18.20651 -4.88639 1.000 36.70081 80 VAL B N 1
ATOM 2071 C CA . VAL B 1 80 ? 17.47129 -16.81129 -5.26287 1.000 29.10127 80 VAL B CA 1
ATOM 2072 C C . VAL B 1 80 ? 17.76225 -15.91621 -4.06907 1.000 27.20405 80 VAL B C 1
ATOM 2073 O O . VAL B 1 80 ? 17.24521 -16.13923 -2.96780 1.000 29.03489 80 VAL B O 1
ATOM 2077 N N . VAL B 1 81 ? 18.58850 -14.89294 -4.27395 1.000 31.04356 81 VAL B N 1
ATOM 2078 C CA . VAL B 1 81 ? 18.87050 -13.93684 -3.20481 1.000 30.25517 81 VAL B CA 1
ATOM 2079 C C . VAL B 1 81 ? 17.67613 -12.99641 -3.07844 1.000 28.34123 81 VAL B C 1
ATOM 2080 O O . VAL B 1 81 ? 17.29543 -12.33476 -4.04856 1.000 30.24006 81 VAL B O 1
ATOM 2084 N N . LYS B 1 82 ? 17.07515 -12.94105 -1.88839 1.000 29.47131 82 LYS B N 1
ATOM 2085 C CA . LYS B 1 82 ? 15.97791 -12.01354 -1.61924 1.000 33.68798 82 LYS B CA 1
ATOM 2086 C C . LYS B 1 82 ? 16.11522 -11.48300 -0.20227 1.000 33.40715 82 LYS B C 1
ATOM 2087 O O . LYS B 1 82 ? 16.96769 -11.92763 0.57576 1.000 38.61530 82 LYS B O 1
ATOM 2093 N N . ARG B 1 83 ? 15.23090 -10.55259 0.14521 1.000 34.47983 83 ARG B N 1
ATOM 2094 C CA . ARG B 1 83 ? 15.16102 -10.07837 1.51690 1.000 35.49198 83 ARG B CA 1
ATOM 2095 C C . ARG B 1 83 ? 14.52860 -11.13308 2.42307 1.000 43.38232 83 ARG B C 1
ATOM 2096 O O . ARG B 1 83 ? 13.75929 -11.99346 1.98071 1.000 38.67816 83 ARG B O 1
ATOM 2104 N N . CYS B 1 84 ? 14.84308 -11.04014 3.71664 1.000 39.70248 84 CYS B N 1
ATOM 2105 C CA . CYS B 1 84 ? 14.23151 -11.92713 4.69390 1.000 41.91125 84 CYS B CA 1
ATOM 2106 C C . CYS B 1 84 ? 12.75956 -11.55514 4.88544 1.000 44.66486 84 CYS B C 1
ATOM 2107 O O . CYS B 1 84 ? 12.33100 -10.45414 4.52259 1.000 43.53542 84 CYS B O 1
ATOM 2110 N N . PRO B 1 85 ? 11.94749 -12.48441 5.39789 1.000 50.30763 85 PRO B N 1
ATOM 2111 C CA . PRO B 1 85 ? 10.50860 -12.19170 5.52993 1.000 43.87783 85 PRO B CA 1
ATOM 2112 C C . PRO B 1 85 ? 10.21143 -11.03863 6.47066 1.000 44.66696 85 PRO B C 1
ATOM 2113 O O . PRO B 1 85 ? 9.26464 -10.28319 6.22413 1.000 48.71366 85 PRO B O 1
ATOM 2117 N N . ASN B 1 86 ? 10.99278 -10.87296 7.53714 1.000 50.84558 86 ASN B N 1
ATOM 2118 C CA . ASN B 1 86 ? 10.77554 -9.74946 8.44280 1.000 52.45066 86 ASN B CA 1
ATOM 2119 C C . ASN B 1 86 ? 10.87209 -8.42379 7.69359 1.000 48.98887 86 ASN B C 1
ATOM 2120 O O . ASN B 1 86 ? 9.93939 -7.60980 7.71287 1.000 49.22225 86 ASN B O 1
ATOM 2125 N N . HIS B 1 87 ? 11.98957 -8.20790 6.99219 1.000 47.23595 87 HIS B N 1
ATOM 2126 C CA . HIS B 1 87 ? 12.22259 -6.92389 6.33041 1.000 46.93537 87 HIS B CA 1
ATOM 2127 C C . HIS B 1 87 ? 11.30471 -6.71215 5.12888 1.000 44.37382 87 HIS B C 1
ATOM 2128 O O . HIS B 1 87 ? 11.00128 -5.56579 4.78068 1.000 46.54205 87 HIS B O 1
ATOM 2135 N N . ALA B 1 88 ? 10.85644 -7.78791 4.47916 1.000 42.75090 88 ALA B N 1
ATOM 2136 C CA . ALA B 1 88 ? 9.99854 -7.63436 3.30853 1.000 45.76710 88 ALA B CA 1
ATOM 2137 C C . ALA B 1 88 ? 8.56462 -7.26610 3.67927 1.000 48.55224 88 ALA B C 1
ATOM 2138 O O . ALA B 1 88 ? 7.86852 -6.62569 2.87975 1.000 46.81031 88 ALA B O 1
ATOM 2140 N N . THR B 1 89 ? 8.10400 -7.65000 4.87109 1.000 45.67819 89 THR B N 1
ATOM 2141 C CA . THR B 1 89 ? 6.70566 -7.46612 5.24320 1.000 46.31116 89 THR B CA 1
ATOM 2142 C C . THR B 1 89 ? 6.45779 -6.23717 6.11021 1.000 55.64435 89 THR B C 1
ATOM 2143 O O . THR B 1 89 ? 5.30955 -5.78872 6.20169 1.000 53.39890 89 THR B O 1
ATOM 2147 N N . THR B 1 90 ? 7.49090 -5.68673 6.74575 1.000 48.85281 90 THR B N 1
ATOM 2148 C CA . THR B 1 90 ? 7.29572 -4.54932 7.62589 1.000 51.67173 90 THR B CA 1
ATOM 2149 C C . THR B 1 90 ? 7.02400 -3.28370 6.81662 1.000 49.77637 90 THR B C 1
ATOM 2150 O O . THR B 1 90 ? 7.24164 -3.22217 5.60476 1.000 48.52200 90 THR B O 1
ATOM 2154 N N . LYS B 1 91 ? 6.55644 -2.25122 7.51638 1.000 51.04325 91 LYS B N 1
ATOM 2155 C CA . LYS B 1 91 ? 6.25135 -0.99203 6.85158 1.000 50.20662 91 LYS B CA 1
ATOM 2156 C C . LYS B 1 91 ? 7.50405 -0.16345 6.58855 1.000 46.17670 91 LYS B C 1
ATOM 2157 O O . LYS B 1 91 ? 7.57238 0.53291 5.56915 1.000 48.36811 91 LYS B O 1
ATOM 2159 N N . GLU B 1 92 ? 8.49608 -0.21980 7.47959 1.000 46.99719 92 GLU B N 1
ATOM 2160 C CA . GLU B 1 92 ? 9.67498 0.62906 7.33217 1.000 48.54306 92 GLU B CA 1
ATOM 2161 C C . GLU B 1 92 ? 10.40916 0.29285 6.03650 1.000 50.52082 92 GLU B C 1
ATOM 2162 O O . GLU B 1 92 ? 10.61965 -0.88395 5.72090 1.000 47.31670 92 GLU B O 1
ATOM 2164 N N . HIS B 1 93 ? 10.75179 1.34200 5.27391 1.000 52.47390 93 HIS B N 1
ATOM 2165 C CA . HIS B 1 93 ? 11.44085 1.29402 3.98219 1.000 48.86173 93 HIS B CA 1
ATOM 2166 C C . HIS B 1 93 ? 10.55003 0.82543 2.83976 1.000 45.39571 93 HIS B C 1
ATOM 2167 O O . HIS B 1 93 ? 10.95399 0.89110 1.67397 1.000 43.58253 93 HIS B O 1
ATOM 2174 N N . ASN B 1 94 ? 9.35220 0.33728 3.15035 1.000 42.90348 94 ASN B N 1
ATOM 2175 C CA . ASN B 1 94 ? 8.53336 -0.35389 2.17031 1.000 40.80498 94 ASN B CA 1
ATOM 2176 C C . ASN B 1 94 ? 7.29680 0.42892 1.75819 1.000 46.82737 94 ASN B C 1
ATOM 2177 O O . ASN B 1 94 ? 6.57842 -0.01857 0.85568 1.000 44.14670 94 ASN B O 1
ATOM 2182 N N . GLU B 1 95 ? 7.03888 1.58396 2.37872 1.000 49.53596 95 GLU B N 1
ATOM 2183 C CA . GLU B 1 95 ? 5.87419 2.40289 2.05462 1.000 53.02685 95 GLU B CA 1
ATOM 2184 C C . GLU B 1 95 ? 5.84290 2.73461 0.56878 1.000 51.15001 95 GLU B C 1
ATOM 2185 O O . GLU B 1 95 ? 6.73388 3.42363 0.06194 1.000 54.44139 95 GLU B O 1
ATOM 2187 N N . ASP B 1 96 ? 4.83444 2.21944 -0.13336 1.000 49.53815 96 ASP B N 1
ATOM 2188 C CA . ASP B 1 96 ? 4.59399 2.43246 -1.55734 1.000 52.09297 96 ASP B CA 1
ATOM 2189 C C . ASP B 1 96 ? 5.67823 1.83536 -2.44481 1.000 52.07860 96 ASP B C 1
ATOM 2190 O O . ASP B 1 96 ? 5.72441 2.14833 -3.64108 1.000 48.33426 96 ASP B O 1
ATOM 2195 N N . HIS B 1 97 ? 6.54552 0.98123 -1.91312 1.000 49.73479 97 HIS B N 1
ATOM 2196 C CA . HIS B 1 97 ? 7.60075 0.45789 -2.76735 1.000 43.11744 97 HIS B CA 1
ATOM 2197 C C . HIS B 1 97 ? 7.06106 -0.68421 -3.61991 1.000 40.01746 97 HIS B C 1
ATOM 2198 O O . HIS B 1 97 ? 6.41296 -1.58939 -3.08622 1.000 46.43217 97 HIS B O 1
ATOM 2205 N N . PRO B 1 98 ? 7.33683 -0.69609 -4.92883 1.000 37.36583 98 PRO B N 1
ATOM 2206 C CA . PRO B 1 98 ? 6.73829 -1.70060 -5.81815 1.000 36.90519 98 PRO B CA 1
ATOM 2207 C C . PRO B 1 98 ? 7.33675 -3.09106 -5.70098 1.000 38.15048 98 PRO B C 1
ATOM 2208 O O . PRO B 1 98 ? 6.84172 -4.00910 -6.36510 1.000 42.02619 98 PRO B O 1
ATOM 2212 N N . ALA B 1 99 ? 8.39122 -3.27727 -4.89211 1.000 37.00578 99 ALA B N 1
ATOM 2213 C CA . ALA B 1 99 ? 9.02195 -4.58627 -4.75879 1.000 37.30996 99 ALA B CA 1
ATOM 2214 C C . ALA B 1 99 ? 9.73021 -4.70617 -3.41723 1.000 33.57443 99 ALA B C 1
ATOM 2215 O O . ALA B 1 99 ? 10.96724 -4.76053 -3.37077 1.000 35.65772 99 ALA B O 1
ATOM 2217 N N . PRO B 1 100 ? 8.98899 -4.78678 -2.30743 1.000 33.91620 100 PRO B N 1
ATOM 2218 C CA . PRO B 1 100 ? 9.64002 -4.84527 -0.98981 1.000 33.55183 100 PRO B CA 1
ATOM 2219 C C . PRO B 1 100 ? 10.41866 -6.12898 -0.72706 1.000 33.85417 100 PRO B C 1
ATOM 2220 O O . PRO B 1 100 ? 11.12461 -6.19254 0.28924 1.000 35.05147 100 PRO B O 1
ATOM 2224 N N . THR B 1 101 ? 10.33982 -7.15003 -1.58626 1.000 31.02851 101 THR B N 1
ATOM 2225 C CA . THR B 1 101 ? 11.15498 -8.33039 -1.31904 1.000 29.99112 101 THR B CA 1
ATOM 2226 C C . THR B 1 101 ? 12.52599 -8.29105 -1.99077 1.000 30.25362 101 THR B C 1
ATOM 2227 O O . THR B 1 101 ? 13.37845 -9.12774 -1.66260 1.000 31.22841 101 THR B O 1
ATOM 2231 N N . HIS B 1 102 ? 12.75109 -7.37077 -2.92406 1.000 31.06014 102 HIS B N 1
ATOM 2232 C CA . HIS B 1 102 ? 14.02301 -7.30857 -3.63124 1.000 25.27732 102 HIS B CA 1
ATOM 2233 C C . HIS B 1 102 ? 15.13127 -6.80729 -2.70912 1.000 29.66603 102 HIS B C 1
ATOM 2234 O O . HIS B 1 102 ? 14.94816 -5.84144 -1.96338 1.000 29.07481 102 HIS B O 1
ATOM 2241 N N . LEU B 1 103 ? 16.29476 -7.46263 -2.77866 1.000 28.19376 103 LEU B N 1
ATOM 2242 C CA . LEU B 1 103 ? 17.43603 -7.05602 -1.95977 1.000 29.77237 103 LEU B CA 1
ATOM 2243 C C . LEU B 1 103 ? 18.08967 -5.78803 -2.49812 1.000 27.23519 103 LEU B C 1
ATOM 2244 O O . LEU B 1 103 ? 18.44513 -4.88821 -1.72450 1.000 31.76670 103 LEU B O 1
ATOM 2249 N N . VAL B 1 104 ? 18.27563 -5.70034 -3.80978 1.000 27.21183 104 VAL B N 1
ATOM 2250 C CA . VAL B 1 104 ? 18.96732 -4.57407 -4.43248 1.000 27.25755 104 VAL B CA 1
ATOM 2251 C C . VAL B 1 104 ? 17.95196 -3.55360 -4.91906 1.000 24.61142 104 VAL B C 1
ATOM 2252 O O . VAL B 1 104 ? 17.06296 -3.88059 -5.71502 1.000 25.79436 104 VAL B O 1
ATOM 2256 N N . ARG B 1 105 ? 18.10706 -2.30767 -4.47584 1.000 25.44846 105 ARG B N 1
ATOM 2257 C CA . ARG B 1 105 ? 17.33244 -1.19047 -4.99213 1.000 25.04793 105 ARG B CA 1
ATOM 2258 C C . ARG B 1 105 ? 18.24112 -0.23645 -5.75330 1.000 27.41006 105 ARG B C 1
ATOM 2259 O O . ARG B 1 105 ? 19.44118 -0.15361 -5.48024 1.000 25.37831 105 ARG B O 1
ATOM 2267 N N . CYS B 1 106 ? 17.66578 0.46066 -6.73332 1.000 23.08593 106 CYS B N 1
ATOM 2268 C CA . CYS B 1 106 ? 18.34275 1.56913 -7.39169 1.000 27.56706 106 CYS B CA 1
ATOM 2269 C C . CYS B 1 106 ? 17.47047 2.81536 -7.29556 1.000 30.91691 106 CYS B C 1
ATOM 2270 O O . CYS B 1 106 ? 16.26482 2.74799 -7.53617 1.000 24.70613 106 CYS B O 1
ATOM 2273 N N . GLU B 1 107 ? 18.08667 3.95640 -6.96532 1.000 27.34312 107 GLU B N 1
ATOM 2274 C CA . GLU B 1 107 ? 17.35943 5.21215 -6.80832 1.000 30.20824 107 GLU B CA 1
ATOM 2275 C C . GLU B 1 107 ? 16.97663 5.86892 -8.12941 1.000 30.02109 107 GLU B C 1
ATOM 2276 O O . GLU B 1 107 ? 16.29044 6.90042 -8.10652 1.000 31.95315 107 GLU B O 1
ATOM 2282 N N . HIS B 1 108 ? 17.39838 5.32247 -9.26969 1.000 27.50210 108 HIS B N 1
ATOM 2283 C CA . HIS B 1 108 ? 17.09934 5.94358 -10.55163 1.000 30.14003 108 HIS B CA 1
ATOM 2284 C C . HIS B 1 108 ? 15.59012 6.11146 -10.72506 1.000 32.08756 108 HIS B C 1
ATOM 2285 O O . HIS B 1 108 ? 14.80503 5.22666 -10.37088 1.000 25.63648 108 HIS B O 1
ATOM 2292 N N . LYS B 1 109 ? 15.19887 7.26672 -11.27409 1.000 26.52618 109 LYS B N 1
ATOM 2293 C CA . LYS B 1 109 ? 13.78750 7.61407 -11.44449 1.000 29.96152 109 LYS B CA 1
ATOM 2294 C C . LYS B 1 109 ? 13.03288 6.60573 -12.29561 1.000 30.04254 109 LYS B C 1
ATOM 2295 O O . LYS B 1 109 ? 11.82845 6.40261 -12.09550 1.000 29.04857 109 LYS B O 1
ATOM 2297 N N . LEU B 1 110 ? 13.70091 5.99730 -13.26849 1.000 26.32870 110 LEU B N 1
ATOM 2298 C CA . LEU B 1 110 ? 13.10382 4.99707 -14.13898 1.000 25.21777 110 LEU B CA 1
ATOM 2299 C C . LEU B 1 110 ? 13.54209 3.57086 -13.80251 1.000 31.97278 110 LEU B C 1
ATOM 2300 O O . LEU B 1 110 ? 13.49294 2.70511 -14.67926 1.000 30.40109 110 LEU B O 1
ATOM 2305 N N . ALA B 1 111 ? 13.97675 3.30548 -12.57061 1.000 27.98807 111 ALA B N 1
ATOM 2306 C CA . ALA B 1 111 ? 14.32807 1.93863 -12.22114 1.000 27.98933 111 ALA B CA 1
ATOM 2307 C C . ALA B 1 111 ? 13.08940 1.06485 -12.32649 1.000 30.86799 111 ALA B C 1
ATOM 2308 O O . ALA B 1 111 ? 11.98054 1.49814 -12.01546 1.000 28.58107 111 ALA B O 1
ATOM 2310 N N . SER B 1 112 ? 13.28263 -0.16733 -12.78093 1.000 24.26416 112 SER B N 1
ATOM 2311 C CA . SER B 1 112 ? 12.19202 -1.11420 -12.97906 1.000 27.83893 112 SER B CA 1
ATOM 2312 C C . SER B 1 112 ? 12.57596 -2.41049 -12.28448 1.000 29.85047 112 SER B C 1
ATOM 2313 O O . SER B 1 112 ? 13.64215 -2.96828 -12.56581 1.000 28.83691 112 SER B O 1
ATOM 2316 N N . TYR B 1 113 ? 11.72337 -2.87580 -11.37339 1.000 29.88395 113 TYR B N 1
ATOM 2317 C CA . TYR B 1 113 ? 11.98875 -4.07743 -10.60172 1.000 28.23342 113 TYR B CA 1
ATOM 2318 C C . TYR B 1 113 ? 11.37356 -5.28885 -11.29119 1.000 32.87548 113 TYR B C 1
ATOM 2319 O O . TYR B 1 113 ? 10.18217 -5.28637 -11.60415 1.000 28.55625 113 TYR B O 1
ATOM 2328 N N . VAL B 1 114 ? 12.18158 -6.33059 -11.48876 1.000 30.01082 114 VAL B N 1
ATOM 2329 C CA . VAL B 1 114 ? 11.85300 -7.44431 -12.37367 1.000 27.58639 114 VAL B CA 1
ATOM 2330 C C . VAL B 1 114 ? 12.03981 -8.75535 -11.61366 1.000 31.60844 114 VAL B C 1
ATOM 2331 O O . VAL B 1 114 ? 12.99412 -8.90791 -10.84295 1.000 24.93675 114 VAL B O 1
ATOM 2335 N N . GLU B 1 115 ? 11.10305 -9.68791 -11.79857 1.000 32.02127 115 GLU B N 1
ATOM 2336 C CA . GLU B 1 115 ? 11.28455 -11.06877 -11.35748 1.000 29.42928 115 GLU B CA 1
ATOM 2337 C C . GLU B 1 115 ? 10.99921 -11.97903 -12.53638 1.000 29.48508 115 GLU B C 1
ATOM 2338 O O . GLU B 1 115 ? 9.92334 -11.89478 -13.14654 1.000 25.35219 115 GLU B O 1
ATOM 2344 N N . ASP B 1 116 ? 11.96104 -12.82081 -12.88057 1.000 28.95021 116 ASP B N 1
ATOM 2345 C CA . ASP B 1 116 ? 11.75664 -13.69007 -14.03521 1.000 33.32062 116 ASP B CA 1
ATOM 2346 C C . ASP B 1 116 ? 10.74781 -14.78334 -13.67683 1.000 29.81684 116 ASP B C 1
ATOM 2347 O O . ASP B 1 116 ? 10.88015 -15.41498 -12.62811 1.000 27.49557 116 ASP B O 1
ATOM 2352 N N . PRO B 1 117 ? 9.71968 -15.01480 -14.49782 1.000 26.57014 117 PRO B N 1
ATOM 2353 C CA . PRO B 1 117 ? 8.66245 -15.95986 -14.09428 1.000 27.43098 117 PRO B CA 1
ATOM 2354 C C . PRO B 1 117 ? 9.10620 -17.41121 -14.10659 1.000 30.94150 117 PRO B C 1
ATOM 2355 O O . PRO B 1 117 ? 8.42887 -18.24364 -13.49106 1.000 34.07168 117 PRO B O 1
ATOM 2359 N N . TYR B 1 118 ? 10.19954 -17.74529 -14.79433 1.000 25.57951 118 TYR B N 1
ATOM 2360 C CA . TYR B 1 118 ? 10.71748 -19.11221 -14.78809 1.000 31.11914 118 TYR B CA 1
ATOM 2361 C C . TYR B 1 118 ? 11.71828 -19.33572 -13.64895 1.000 32.56988 118 TYR B C 1
ATOM 2362 O O . TYR B 1 118 ? 11.52588 -20.23451 -12.82271 1.000 27.68454 118 TYR B O 1
ATOM 2371 N N . THR B 1 119 ? 12.77695 -18.51054 -13.57649 1.000 29.15974 119 THR B N 1
ATOM 2372 C CA . THR B 1 119 ? 13.83472 -18.71835 -12.58454 1.000 26.91297 119 THR B CA 1
ATOM 2373 C C . THR B 1 119 ? 13.48492 -18.18208 -11.20078 1.000 30.90241 119 THR B C 1
ATOM 2374 O O . THR B 1 119 ? 14.08136 -18.63205 -10.21164 1.000 29.91624 119 THR B O 1
ATOM 2378 N N . GLY B 1 120 ? 12.55656 -17.22958 -11.10047 1.000 29.21297 120 GLY B N 1
ATOM 2379 C CA . GLY B 1 120 ? 12.33654 -16.53268 -9.84586 1.000 26.88641 120 GLY B CA 1
ATOM 2380 C C . GLY B 1 120 ? 13.39988 -15.50907 -9.48707 1.000 27.86325 120 GLY B C 1
ATOM 2381 O O . GLY B 1 120 ? 13.31130 -14.89726 -8.41543 1.000 25.19065 120 GLY B O 1
ATOM 2382 N N . ARG B 1 121 ? 14.38410 -15.28527 -10.34910 1.000 26.23824 121 ARG B N 1
ATOM 2383 C CA . ARG B 1 121 ? 15.45726 -14.35082 -10.02997 1.000 29.99874 121 ARG B CA 1
ATOM 2384 C C . ARG B 1 121 ? 14.91541 -12.92926 -10.03275 1.000 28.86556 121 ARG B C 1
ATOM 2385 O O . ARG B 1 121 ? 14.15815 -12.54628 -10.93310 1.000 28.82357 121 ARG B O 1
ATOM 2393 N N . GLN B 1 122 ? 15.32793 -12.14680 -9.03929 1.000 27.20743 122 GLN B N 1
ATOM 2394 C CA . GLN B 1 122 ? 14.93952 -10.74765 -8.89280 1.000 21.61104 122 GLN B CA 1
ATOM 2395 C C . GLN B 1 122 ? 16.12184 -9.83026 -9.19159 1.000 28.50779 122 GLN B C 1
ATOM 2396 O O . GLN B 1 122 ? 17.25535 -10.10559 -8.78956 1.000 25.79930 122 GLN B O 1
ATOM 2402 N N . SER B 1 123 ? 15.84602 -8.73656 -9.89281 1.000 28.24913 123 SER B N 1
ATOM 2403 C CA . SER B 1 123 ? 16.87599 -7.78623 -10.29794 1.000 28.22515 123 SER B CA 1
ATOM 2404 C C . SER B 1 123 ? 16.19384 -6.45462 -10.54770 1.000 26.48163 123 SER B C 1
ATOM 2405 O O . SER B 1 123 ? 14.96321 -6.38050 -10.62269 1.000 27.37551 123 SER B O 1
ATOM 2408 N N . VAL B 1 124 ? 17.00656 -5.39539 -10.67030 1.000 25.67454 124 VAL B N 1
ATOM 2409 C CA . VAL B 1 124 ? 16.50671 -4.05706 -10.97531 1.000 28.77251 124 VAL B CA 1
ATOM 2410 C C . VAL B 1 124 ? 17.24266 -3.53881 -12.20686 1.000 26.63148 124 VAL B C 1
ATOM 2411 O O . VAL B 1 124 ? 18.47493 -3.63855 -12.29718 1.000 23.68509 124 VAL B O 1
ATOM 2415 N N . ILE B 1 125 ? 16.48144 -3.04720 -13.18924 1.000 23.24732 125 ILE B N 1
ATOM 2416 C CA . ILE B 1 125 ? 17.06077 -2.51022 -14.41416 1.000 24.41804 125 ILE B CA 1
ATOM 2417 C C . ILE B 1 125 ? 16.89899 -0.99770 -14.40345 1.000 25.59384 125 ILE B C 1
ATOM 2418 O O . ILE B 1 125 ? 15.96321 -0.45245 -13.80838 1.000 25.13665 125 ILE B O 1
ATOM 2423 N N . ILE B 1 126 ? 17.84070 -0.32520 -15.05393 1.000 27.74653 126 ILE B N 1
ATOM 2424 C CA . ILE B 1 126 ? 17.80762 1.12429 -15.24761 1.000 23.16912 126 ILE B CA 1
ATOM 2425 C C . ILE B 1 126 ? 18.25384 1.37119 -16.67995 1.000 26.96658 126 ILE B C 1
ATOM 2426 O O . ILE B 1 126 ? 18.79024 0.45040 -17.31558 1.000 25.89578 126 ILE B O 1
ATOM 2431 N N . PRO B 1 127 ? 18.06047 2.57340 -17.23175 1.000 26.36536 127 PRO B N 1
ATOM 2432 C CA . PRO B 1 127 ? 18.53745 2.83803 -18.59176 1.000 25.71801 127 PRO B CA 1
ATOM 2433 C C . PRO B 1 127 ? 20.04428 2.95241 -18.63113 1.000 24.75747 127 PRO B C 1
ATOM 2434 O O . PRO B 1 127 ? 20.65546 3.53106 -17.73484 1.000 27.13432 127 PRO B O 1
ATOM 2438 N N . GLN B 1 128 ? 20.63266 2.46080 -19.71554 1.000 27.23535 128 GLN B N 1
ATOM 2439 C CA . GLN B 1 128 ? 21.96584 2.90423 -20.09438 1.000 30.09280 128 GLN B CA 1
ATOM 2440 C C . GLN B 1 128 ? 21.88578 4.35012 -20.57451 1.000 33.23911 128 GLN B C 1
ATOM 2441 O O . GLN B 1 128 ? 20.95910 4.72380 -21.29640 1.000 29.94052 128 GLN B O 1
ATOM 2447 N N . GLU B 1 129 ? 22.84492 5.17715 -20.15315 1.000 29.88105 129 GLU B N 1
ATOM 2448 C CA . GLU B 1 129 ? 22.79648 6.62006 -20.40062 1.000 31.54182 129 GLU B CA 1
ATOM 2449 C C . GLU B 1 129 ? 24.16565 7.15258 -20.80318 1.000 32.62472 129 GLU B C 1
ATOM 2450 O O . GLU B 1 129 ? 25.18618 6.80286 -20.19966 1.000 28.28683 129 GLU B O 1
ATOM 2456 N N . HIS B 1 130 ? 24.17227 8.01711 -21.80526 1.000 31.65629 130 HIS B N 1
ATOM 2457 C CA . HIS B 1 130 ? 25.39300 8.71559 -22.18669 1.000 36.15716 130 HIS B CA 1
ATOM 2458 C C . HIS B 1 130 ? 25.80210 9.66360 -21.06115 1.000 29.99881 130 HIS B C 1
ATOM 2459 O O . HIS B 1 130 ? 24.93766 10.26946 -20.40967 1.000 30.14937 130 HIS B O 1
ATOM 2466 N N . PRO B 1 131 ? 27.09349 9.79161 -20.78115 1.000 35.10897 131 PRO B N 1
ATOM 2467 C CA . PRO B 1 131 ? 27.51390 10.66611 -19.68040 1.000 35.89177 131 PRO B CA 1
ATOM 2468 C C . PRO B 1 131 ? 27.17178 12.12251 -19.96703 1.000 29.15726 131 PRO B C 1
ATOM 2469 O O . PRO B 1 131 ? 26.96101 12.53053 -21.11222 1.000 26.49278 131 PRO B O 1
ATOM 2473 N N . GLN B 1 132 ? 27.12869 12.91274 -18.89811 1.000 26.59360 132 GLN B N 1
ATOM 2474 C CA . GLN B 1 132 ? 26.92341 14.34444 -19.04765 1.000 30.11736 132 GLN B CA 1
ATOM 2475 C C . GLN B 1 132 ? 28.14415 14.98695 -19.71255 1.000 30.66801 132 GLN B C 1
ATOM 2476 O O . GLN B 1 132 ? 29.23345 14.40247 -19.78247 1.000 27.86603 132 GLN B O 1
ATOM 2482 N N . ALA B 1 133 ? 27.93860 16.19071 -20.24220 1.000 29.41721 133 ALA B N 1
ATOM 2483 C CA . ALA B 1 133 ? 29.01662 16.91340 -20.90769 1.000 30.63211 133 ALA B CA 1
ATOM 2484 C C . ALA B 1 133 ? 30.26879 16.89658 -20.04556 1.000 27.40594 133 ALA B C 1
ATOM 2485 O O . ALA B 1 133 ? 30.22023 17.19863 -18.85051 1.000 25.90923 133 ALA B O 1
ATOM 2487 N N . GLY B 1 134 ? 31.38169 16.49144 -20.64989 1.000 28.51651 134 GLY B N 1
ATOM 2488 C CA . GLY B 1 134 ? 32.67031 16.52168 -19.99721 1.000 27.95775 134 GLY B CA 1
ATOM 2489 C C . GLY B 1 134 ? 32.90815 15.41470 -18.99760 1.000 33.34243 134 GLY B C 1
ATOM 2490 O O . GLY B 1 134 ? 33.98477 15.37645 -18.38606 1.000 28.14283 134 GLY B O 1
ATOM 2491 N N . ALA B 1 135 ? 31.95442 14.50529 -18.82674 1.000 28.55690 135 ALA B N 1
ATOM 2492 C CA . ALA B 1 135 ? 32.03532 13.46437 -17.81868 1.000 28.35217 135 ALA B CA 1
ATOM 2493 C C . ALA B 1 135 ? 32.46226 12.15150 -18.45727 1.000 28.95170 135 ALA B C 1
ATOM 2494 O O . ALA B 1 135 ? 32.08176 11.83989 -19.58651 1.000 29.81085 135 ALA B O 1
ATOM 2496 N N . GLU B 1 136 ? 33.26297 11.39305 -17.72221 1.000 34.88467 136 GLU B N 1
ATOM 2497 C CA . GLU B 1 136 ? 33.69171 10.06062 -18.11799 1.000 35.35282 136 GLU B CA 1
ATOM 2498 C C . GLU B 1 136 ? 32.70444 8.98910 -17.67246 1.000 38.20240 136 GLU B C 1
ATOM 2499 O O . GLU B 1 136 ? 32.43869 8.02935 -18.40991 1.000 34.90928 136 GLU B O 1
ATOM 2505 N N . TRP B 1 137 ? 32.15604 9.14679 -16.47444 1.000 33.53592 137 TRP B N 1
ATOM 2506 C CA . TRP B 1 137 ? 31.34850 8.13743 -15.81752 1.000 27.36886 137 TRP B CA 1
ATOM 2507 C C . TRP B 1 137 ? 29.90430 8.59574 -15.68928 1.000 31.99210 137 TRP B C 1
ATOM 2508 O O . TRP B 1 137 ? 29.61221 9.79442 -15.67340 1.000 27.62863 137 TRP B O 1
ATOM 2519 N N . VAL B 1 138 ? 29.00464 7.62101 -15.57393 1.000 29.76544 138 VAL B N 1
ATOM 2520 C CA . VAL B 1 138 ? 27.63812 7.84626 -15.10476 1.000 26.51422 138 VAL B CA 1
ATOM 2521 C C . VAL B 1 138 ? 27.53078 7.21798 -13.71836 1.000 26.86360 138 VAL B C 1
ATOM 2522 O O . VAL B 1 138 ? 27.85060 6.03845 -13.53902 1.000 24.65281 138 VAL B O 1
ATOM 2526 N N . THR B 1 139 ? 27.09542 7.99336 -12.72993 1.000 28.71815 139 THR B N 1
ATOM 2527 C CA . THR B 1 139 ? 26.97332 7.50207 -11.36315 1.000 24.56911 139 THR B CA 1
ATOM 2528 C C . THR B 1 139 ? 25.52558 7.12226 -11.08590 1.000 25.60107 139 THR B C 1
ATOM 2529 O O . THR B 1 139 ? 24.62447 7.94937 -11.23034 1.000 26.16241 139 THR B O 1
ATOM 2533 N N . ASN B 1 140 ? 25.30299 5.88570 -10.66795 1.000 23.42881 140 ASN B N 1
ATOM 2534 C CA . ASN B 1 140 ? 23.97913 5.46155 -10.24538 1.000 28.11480 140 ASN B CA 1
ATOM 2535 C C . ASN B 1 140 ? 24.00099 5.11113 -8.76171 1.000 28.93665 140 ASN B C 1
ATOM 2536 O O . ASN B 1 140 ? 25.04856 4.80554 -8.19228 1.000 29.62103 140 ASN B O 1
ATOM 2541 N N . LEU B 1 141 ? 22.83440 5.18094 -8.12446 1.000 26.48402 141 LEU B N 1
ATOM 2542 C CA . LEU B 1 141 ? 22.73171 5.09398 -6.67462 1.000 23.64299 141 LEU B CA 1
ATOM 2543 C C . LEU B 1 141 ? 21.98098 3.82262 -6.29140 1.000 25.97718 141 LEU B C 1
ATOM 2544 O O . LEU B 1 141 ? 20.81165 3.65192 -6.65322 1.000 24.61438 141 LEU B O 1
ATOM 2549 N N . TYR B 1 142 ? 22.64373 2.94564 -5.54933 1.000 24.81250 142 TYR B N 1
ATOM 2550 C CA . TYR B 1 142 ? 22.05944 1.66133 -5.17835 1.000 25.11771 142 TYR B CA 1
ATOM 2551 C C . TYR B 1 142 ? 21.90861 1.57101 -3.66544 1.000 31.05578 142 TYR B C 1
ATOM 2552 O O . TYR B 1 142 ? 22.59548 2.26096 -2.90686 1.000 32.11868 142 TYR B O 1
ATOM 2561 N N . GLN B 1 143 ? 20.97993 0.72149 -3.23177 1.000 28.10154 143 GLN B N 1
ATOM 2562 C CA . GLN B 1 143 ? 20.79029 0.41814 -1.82160 1.000 28.61787 143 GLN B CA 1
ATOM 2563 C C . GLN B 1 143 ? 20.63519 -1.09322 -1.67754 1.000 29.08480 143 GLN B C 1
ATOM 2564 O O . GLN B 1 143 ? 20.04111 -1.74073 -2.54026 1.000 30.04047 143 GLN B O 1
ATOM 2570 N N . PHE B 1 144 ? 21.15392 -1.64808 -0.59142 1.000 28.09685 144 PHE B N 1
ATOM 2571 C CA . PHE B 1 144 ? 21.04152 -3.08208 -0.32371 1.000 28.63167 144 PHE B CA 1
ATOM 2572 C C . PHE B 1 144 ? 20.24007 -3.24794 0.96211 1.000 30.55166 144 PHE B C 1
ATOM 2573 O O . PHE B 1 144 ? 20.61160 -2.68606 2.00006 1.000 31.57674 144 PHE B O 1
ATOM 2581 N N . MET B 1 145 ? 19.12323 -3.98945 0.88767 1.000 31.53156 145 MET B N 1
ATOM 2582 C CA . MET B 1 145 ? 18.02777 -3.84557 1.84501 1.000 32.08818 145 MET B CA 1
ATOM 2583 C C . MET B 1 145 ? 17.96187 -4.94205 2.92509 1.000 34.77626 145 MET B C 1
ATOM 2584 O O . MET B 1 145 ? 16.92560 -5.06739 3.58678 1.000 42.89055 145 MET B O 1
ATOM 2589 N N . CYS B 1 146 ? 19.02769 -5.71499 3.13629 1.000 36.15418 146 CYS B N 1
ATOM 2590 C CA . CYS B 1 146 ? 19.13776 -6.62859 4.27556 1.000 35.52628 146 CYS B CA 1
ATOM 2591 C C . CYS B 1 146 ? 20.57977 -6.64722 4.75523 1.000 38.89900 146 CYS B C 1
ATOM 2592 O O . CYS B 1 146 ? 21.49778 -6.41784 3.96845 1.000 43.53940 146 CYS B O 1
ATOM 2595 N N . PHE B 1 147 ? 20.77671 -6.94455 6.04053 1.000 39.21244 147 PHE B N 1
ATOM 2596 C CA . PHE B 1 147 ? 22.12067 -7.22612 6.54422 1.000 40.14028 147 PHE B CA 1
ATOM 2597 C C . PHE B 1 147 ? 22.60600 -8.57340 6.03213 1.000 41.55786 147 PHE B C 1
ATOM 2598 O O . PHE B 1 147 ? 21.81562 -9.49116 5.79911 1.000 32.74257 147 PHE B O 1
ATOM 2606 N N . SER B 1 148 ? 23.93043 -8.69539 5.87752 1.000 38.47921 148 SER B N 1
ATOM 2607 C CA . SER B 1 148 ? 24.50659 -9.97968 5.50326 1.000 45.98127 148 SER B CA 1
ATOM 2608 C C . SER B 1 148 ? 24.13040 -11.07750 6.49273 1.000 40.91857 148 SER B C 1
ATOM 2609 O O . SER B 1 148 ? 24.12212 -12.25136 6.12023 1.000 44.10117 148 SER B O 1
ATOM 2612 N N . SER B 1 149 ? 23.75894 -10.71424 7.71933 1.000 42.52233 149 SER B N 1
ATOM 2613 C CA . SER B 1 149 ? 23.49302 -11.66635 8.78793 1.000 49.78261 149 SER B CA 1
ATOM 2614 C C . SER B 1 149 ? 22.00569 -11.91478 9.02946 1.000 49.81094 149 SER B C 1
ATOM 2615 O O . SER B 1 149 ? 21.66362 -12.62332 9.98200 1.000 52.99655 149 SER B O 1
ATOM 2618 N N . CYS B 1 150 ? 21.11739 -11.34223 8.20997 1.000 47.94719 150 CYS B N 1
ATOM 2619 C CA . CYS B 1 150 ? 19.68053 -11.53737 8.39653 1.000 49.84642 150 CYS B CA 1
ATOM 2620 C C . CYS B 1 150 ? 19.34320 -13.02320 8.40189 1.000 51.32972 150 CYS B C 1
ATOM 2621 O O . CYS B 1 150 ? 19.61235 -13.73230 7.42621 1.000 43.45688 150 CYS B O 1
ATOM 2624 N N . VAL B 1 151 ? 18.75092 -13.48597 9.50773 1.000 46.88383 151 VAL B N 1
ATOM 2625 C CA . VAL B 1 151 ? 18.54125 -14.92081 9.70145 1.000 56.01541 151 VAL B CA 1
ATOM 2626 C C . VAL B 1 151 ? 17.59487 -15.47728 8.64510 1.000 51.24135 151 VAL B C 1
ATOM 2627 O O . VAL B 1 151 ? 17.86900 -16.51054 8.02237 1.000 58.59096 151 VAL B O 1
ATOM 2631 N N . GLY B 1 152 ? 16.46590 -14.80715 8.42715 1.000 53.58512 152 GLY B N 1
ATOM 2632 C CA . GLY B 1 152 ? 15.52471 -15.30529 7.43862 1.000 50.22497 152 GLY B CA 1
ATOM 2633 C C . GLY B 1 152 ? 15.98308 -15.18033 5.99331 1.000 50.91861 152 GLY B C 1
ATOM 2634 O O . GLY B 1 152 ? 15.27102 -15.65282 5.10194 1.000 49.46426 152 GLY B O 1
ATOM 2635 N N . GLY B 1 153 ? 17.14525 -14.57510 5.73862 1.000 46.92531 153 GLY B N 1
ATOM 2636 C CA . GLY B 1 153 ? 17.54198 -14.27277 4.37452 1.000 44.39494 153 GLY B CA 1
ATOM 2637 C C . GLY B 1 153 ? 18.96159 -14.66116 4.01249 1.000 47.36865 153 GLY B C 1
ATOM 2638 O O . GLY B 1 153 ? 19.27719 -15.85280 3.92174 1.000 42.74427 153 GLY B O 1
ATOM 2639 N N . LEU B 1 154 ? 19.82465 -13.65850 3.79591 1.000 41.21424 154 LEU B N 1
ATOM 2640 C CA . LEU B 1 154 ? 21.22488 -13.92650 3.45464 1.000 42.94005 154 LEU B CA 1
ATOM 2641 C C . LEU B 1 154 ? 21.89173 -14.86331 4.46016 1.000 40.06221 154 LEU B C 1
ATOM 2642 O O . LEU B 1 154 ? 22.64256 -15.76624 4.07280 1.000 39.32174 154 LEU B O 1
ATOM 2647 N N . ASN B 1 155 ? 21.64331 -14.65277 5.75402 1.000 42.38732 155 ASN B N 1
ATOM 2648 C CA . ASN B 1 155 ? 22.05289 -15.59464 6.80970 1.000 48.67577 155 ASN B CA 1
ATOM 2649 C C . ASN B 1 155 ? 23.55775 -15.87740 6.76821 1.000 43.68339 155 ASN B C 1
ATOM 2650 O O . ASN B 1 155 ? 24.00090 -17.02992 6.74875 1.000 47.39606 155 ASN B O 1
ATOM 2655 N N . ARG B 1 156 ? 24.34666 -14.80402 6.72431 1.000 43.11190 156 ARG B N 1
ATOM 2656 C CA . ARG B 1 156 ? 25.80965 -14.86447 6.72572 1.000 45.42470 156 ARG B CA 1
ATOM 2657 C C . ARG B 1 156 ? 26.37327 -15.54671 5.48288 1.000 42.55449 156 ARG B C 1
ATOM 2658 O O . ARG B 1 156 ? 27.53533 -15.95708 5.47129 1.000 46.78190 156 ARG B O 1
ATOM 2661 N N . ARG B 1 157 ? 25.58442 -15.68220 4.44400 1.000 39.68860 157 ARG B N 1
ATOM 2662 C CA . ARG B 1 157 ? 26.15659 -16.27966 3.24273 1.000 38.58449 157 ARG B CA 1
ATOM 2663 C C . ARG B 1 157 ? 26.62142 -15.17431 2.31062 1.000 37.09124 157 ARG B C 1
ATOM 2664 O O . ARG B 1 157 ? 25.88777 -14.19614 2.11223 1.000 44.13603 157 ARG B O 1
ATOM 2672 N N . PRO B 1 158 ? 27.82330 -15.24817 1.75918 1.000 34.88027 158 PRO B N 1
ATOM 2673 C CA . PRO B 1 158 ? 28.32365 -14.11417 0.97637 1.000 34.51195 158 PRO B CA 1
ATOM 2674 C C . PRO B 1 158 ? 27.62078 -14.01309 -0.36925 1.000 33.22856 158 PRO B C 1
ATOM 2675 O O . PRO B 1 158 ? 27.23305 -15.01241 -0.98554 1.000 31.97204 158 PRO B O 1
ATOM 2679 N N . ILE B 1 159 ? 27.45177 -12.77102 -0.82134 1.000 34.07674 159 ILE B N 1
ATOM 2680 C CA . ILE B 1 159 ? 26.78630 -12.49659 -2.08438 1.000 29.04266 159 ILE B CA 1
ATOM 2681 C C . ILE B 1 159 ? 27.69470 -11.64564 -2.96126 1.000 33.20249 159 ILE B C 1
ATOM 2682 O O . ILE B 1 159 ? 28.62080 -10.98636 -2.48479 1.000 29.17546 159 ILE B O 1
ATOM 2687 N N . GLN B 1 160 ? 27.42422 -11.69442 -4.26505 1.000 28.28833 160 GLN B N 1
ATOM 2688 C CA . GLN B 1 160 ? 27.92068 -10.75746 -5.25438 1.000 30.64081 160 GLN B CA 1
ATOM 2689 C C . GLN B 1 160 ? 26.74318 -9.98834 -5.82979 1.000 28.43833 160 GLN B C 1
ATOM 2690 O O . GLN B 1 160 ? 25.59296 -10.44002 -5.75261 1.000 28.61231 160 GLN B O 1
ATOM 2696 N N . VAL B 1 161 ? 27.03442 -8.84271 -6.44426 1.000 26.54516 161 VAL B N 1
ATOM 2697 C CA . VAL B 1 161 ? 26.06041 -8.16693 -7.29869 1.000 22.43358 161 VAL B CA 1
ATOM 2698 C C . VAL B 1 161 ? 26.62264 -8.15841 -8.70376 1.000 24.38807 161 VAL B C 1
ATOM 2699 O O . VAL B 1 161 ? 27.76580 -7.73476 -8.91677 1.000 26.26131 161 VAL B O 1
ATOM 2703 N N . ILE B 1 162 ? 25.83274 -8.65089 -9.64841 1.000 22.96995 162 ILE B N 1
ATOM 2704 C CA . ILE B 1 162 ? 26.21941 -8.72268 -11.04854 1.000 20.66819 162 ILE B CA 1
ATOM 2705 C C . ILE B 1 162 ? 25.54504 -7.56600 -11.77932 1.000 25.50169 162 ILE B C 1
ATOM 2706 O O . ILE B 1 162 ? 24.31598 -7.43238 -11.73759 1.000 23.07797 162 ILE B O 1
ATOM 2711 N N . PHE B 1 163 ? 26.34699 -6.71628 -12.41937 1.000 26.43140 163 PHE B N 1
ATOM 2712 C CA . PHE B 1 163 ? 25.84444 -5.65427 -13.27771 1.000 27.58934 163 PHE B CA 1
ATOM 2713 C C . PHE B 1 163 ? 26.02594 -6.10414 -14.71494 1.000 26.83301 163 PHE B C 1
ATOM 2714 O O . PHE B 1 163 ? 27.14337 -6.43166 -15.12144 1.000 27.63011 163 PHE B O 1
ATOM 2722 N N . THR B 1 164 ? 24.94032 -6.12851 -15.47736 1.000 25.05975 164 THR B N 1
ATOM 2723 C CA . THR B 1 164 ? 25.00776 -6.49724 -16.88390 1.000 27.18784 164 THR B CA 1
ATOM 2724 C C . THR B 1 164 ? 24.44898 -5.38958 -17.74850 1.000 29.96429 164 THR B C 1
ATOM 2725 O O . THR B 1 164 ? 23.44229 -4.75686 -17.40409 1.000 28.65304 164 THR B O 1
ATOM 2729 N N . LEU B 1 165 ? 25.13408 -5.15562 -18.85914 1.000 28.71237 165 LEU B N 1
ATOM 2730 C CA . LEU B 1 165 ? 24.68508 -4.25467 -19.90444 1.000 26.36153 165 LEU B CA 1
ATOM 2731 C C . LEU B 1 165 ? 23.96012 -5.10608 -20.94389 1.000 31.08444 165 LEU B C 1
ATOM 2732 O O . LEU B 1 165 ? 24.53039 -6.07058 -21.46599 1.000 30.64817 165 LEU B O 1
ATOM 2737 N N . GLU B 1 166 ? 22.70104 -4.78367 -21.21454 1.000 30.29872 166 GLU B N 1
ATOM 2738 C CA . GLU B 1 166 ? 21.85341 -5.66354 -22.00676 1.000 28.45455 166 GLU B CA 1
ATOM 2739 C C . GLU B 1 166 ? 21.12861 -4.87407 -23.08158 1.000 33.08895 166 GLU B C 1
ATOM 2740 O O . GLU B 1 166 ? 20.79544 -3.69500 -22.90600 1.000 30.49645 166 GLU B O 1
ATOM 2746 N N . HIS B 1 167 ? 20.90207 -5.53610 -24.20646 1.000 31.38654 167 HIS B N 1
ATOM 2747 C CA . HIS B 1 167 ? 20.12763 -4.92352 -25.27168 1.000 34.90406 167 HIS B CA 1
ATOM 2748 C C . HIS B 1 167 ? 19.37003 -6.02385 -25.98886 1.000 44.89387 167 HIS B C 1
ATOM 2749 O O . HIS B 1 167 ? 19.98347 -6.99736 -26.43290 1.000 36.92500 167 HIS B O 1
ATOM 2756 N N . GLU B 1 168 ? 18.04659 -5.86966 -26.08920 1.000 41.54972 168 GLU B N 1
ATOM 2757 C CA . GLU B 1 168 ? 17.21877 -6.81382 -26.83517 1.000 47.43498 168 GLU B CA 1
ATOM 2758 C C . GLU B 1 168 ? 17.44710 -8.23864 -26.33023 1.000 44.24230 168 GLU B C 1
ATOM 2759 O O . GLU B 1 168 ? 17.56686 -9.18653 -27.10640 1.000 43.31133 168 GLU B O 1
ATOM 2761 N N . GLY B 1 169 ? 17.54189 -8.37471 -25.01069 1.000 46.69098 169 GLY B N 1
ATOM 2762 C CA . GLY B 1 169 ? 17.69756 -9.65063 -24.35120 1.000 45.50502 169 GLY B CA 1
ATOM 2763 C C . GLY B 1 169 ? 19.08313 -10.26927 -24.39011 1.000 45.45122 169 GLY B C 1
ATOM 2764 O O . GLY B 1 169 ? 19.23958 -11.39547 -23.90974 1.000 42.72827 169 GLY B O 1
ATOM 2765 N N . VAL B 1 170 ? 20.08827 -9.58658 -24.94095 1.000 43.41500 170 VAL B N 1
ATOM 2766 C CA . VAL B 1 170 ? 21.44303 -10.12030 -25.07982 1.000 32.98341 170 VAL B CA 1
ATOM 2767 C C . VAL B 1 170 ? 22.35295 -9.39335 -24.09510 1.000 38.46981 170 VAL B C 1
ATOM 2768 O O . VAL B 1 170 ? 22.35167 -8.15793 -24.04582 1.000 32.34936 170 VAL B O 1
ATOM 2772 N N . VAL B 1 171 ? 23.13937 -10.15221 -23.32700 1.000 33.52137 171 VAL B N 1
ATOM 2773 C CA . VAL B 1 171 ? 24.14316 -9.54809 -22.44954 1.000 33.14145 171 VAL B CA 1
ATOM 2774 C C . VAL B 1 171 ? 25.27489 -8.99723 -23.30999 1.000 33.28014 171 VAL B C 1
ATOM 2775 O O . VAL B 1 171 ? 25.92085 -9.73587 -24.06341 1.000 34.13246 171 VAL B O 1
ATOM 2779 N N . LEU B 1 172 ? 25.49659 -7.68162 -23.23623 1.000 31.02313 172 LEU B N 1
ATOM 2780 C CA . LEU B 1 172 ? 26.58807 -7.05313 -23.97067 1.000 29.54834 172 LEU B CA 1
ATOM 2781 C C . LEU B 1 172 ? 27.84775 -6.89221 -23.14023 1.000 28.70408 172 LEU B C 1
ATOM 2782 O O . LEU B 1 172 ? 28.93208 -6.73164 -23.71362 1.000 29.90821 172 LEU B O 1
ATOM 2787 N N . GLY B 1 173 ? 27.71562 -6.89047 -21.81981 1.000 28.37342 173 GLY B N 1
ATOM 2788 C CA . GLY B 1 173 ? 28.84354 -6.71338 -20.92784 1.000 29.40344 173 GLY B CA 1
ATOM 2789 C C . GLY B 1 173 ? 28.42532 -7.06022 -19.52266 1.000 27.95280 173 GLY B C 1
ATOM 2790 O O . GLY B 1 173 ? 27.23226 -7.08317 -19.20185 1.000 24.25685 173 GLY B O 1
ATOM 2791 N N . ARG B 1 174 ? 29.42312 -7.37474 -18.69168 1.000 26.31748 174 ARG B N 1
ATOM 2792 C CA . ARG B 1 174 ? 29.15108 -7.83436 -17.33743 1.000 25.32888 174 ARG B CA 1
ATOM 2793 C C . ARG B 1 174 ? 30.33606 -7.52537 -16.42783 1.000 30.79032 174 ARG B C 1
ATOM 2794 O O . ARG B 1 174 ? 31.48858 -7.75994 -16.79423 1.000 29.27853 174 ARG B O 1
ATOM 2802 N N . GLN B 1 175 ? 30.03951 -7.02100 -15.23617 1.000 26.67365 175 GLN B N 1
ATOM 2803 C CA . GLN B 1 175 ? 31.03103 -6.84797 -14.18356 1.000 32.25254 175 GLN B CA 1
ATOM 2804 C C . GLN B 1 175 ? 30.35789 -7.20337 -12.87005 1.000 29.87242 175 GLN B C 1
ATOM 2805 O O . GLN B 1 175 ? 29.16234 -6.97101 -12.70892 1.000 28.92047 175 GLN B O 1
ATOM 2811 N N . ALA B 1 176 ? 31.10491 -7.80242 -11.95321 1.000 26.38850 176 ALA B N 1
ATOM 2812 C CA . ALA B 1 176 ? 30.54165 -8.23688 -10.69098 1.000 28.52795 176 ALA B CA 1
ATOM 2813 C C . ALA B 1 176 ? 31.45492 -7.81818 -9.55034 1.000 27.85143 176 ALA B C 1
ATOM 2814 O O . ALA B 1 176 ? 32.66910 -7.71964 -9.71760 1.000 31.47110 176 ALA B O 1
ATOM 2816 N N . VAL B 1 177 ? 30.86070 -7.53476 -8.39538 1.000 24.50051 177 VAL B N 1
ATOM 2817 C CA . VAL B 1 177 ? 31.64608 -7.33796 -7.18519 1.000 26.77801 177 VAL B CA 1
ATOM 2818 C C . VAL B 1 177 ? 30.96082 -8.07371 -6.05148 1.000 32.45315 177 VAL B C 1
ATOM 2819 O O . VAL B 1 177 ? 29.73599 -8.21123 -6.03040 1.000 27.58249 177 VAL B O 1
ATOM 2823 N N . GLU B 1 178 ? 31.76023 -8.54814 -5.09940 1.000 26.37334 178 GLU B N 1
ATOM 2824 C CA . GLU B 1 178 ? 31.18128 -9.06751 -3.87661 1.000 28.12325 178 GLU B CA 1
ATOM 2825 C C . GLU B 1 178 ? 30.67699 -7.90718 -3.04097 1.000 27.71164 178 GLU B C 1
ATOM 2826 O O . GLU B 1 178 ? 31.17662 -6.78762 -3.13934 1.000 25.74953 178 GLU B O 1
ATOM 2832 N N . VAL B 1 179 ? 29.64953 -8.16571 -2.23796 1.000 26.47340 179 VAL B N 1
ATOM 2833 C CA . VAL B 1 179 ? 29.05212 -7.12664 -1.40814 1.000 27.83832 179 VAL B CA 1
ATOM 2834 C C . VAL B 1 179 ? 28.80817 -7.70137 -0.02617 1.000 31.83673 179 VAL B C 1
ATOM 2835 O O . VAL B 1 179 ? 28.21393 -8.77182 0.10900 1.000 28.25204 179 VAL B O 1
ATOM 2839 N N . ARG B 1 180 ? 29.24338 -6.97850 0.99401 1.000 29.91202 180 ARG B N 1
ATOM 2840 C CA . ARG B 1 180 ? 28.95207 -7.31284 2.37810 1.000 30.16808 180 ARG B CA 1
ATOM 2841 C C . ARG B 1 180 ? 28.16819 -6.15459 2.96429 1.000 32.43521 180 ARG B C 1
ATOM 2842 O O . ARG B 1 180 ? 28.62823 -5.00744 2.91344 1.000 29.42658 180 ARG B O 1
ATOM 2850 N N . ILE B 1 181 ? 26.97320 -6.44247 3.47422 1.000 28.32330 181 ILE B N 1
ATOM 2851 C CA . ILE B 1 181 ? 26.13196 -5.43426 4.09996 1.000 31.49681 181 ILE B CA 1
ATOM 2852 C C . ILE B 1 181 ? 26.33834 -5.54958 5.60102 1.000 33.16566 181 ILE B C 1
ATOM 2853 O O . ILE B 1 181 ? 25.98240 -6.56753 6.20581 1.000 35.77276 181 ILE B O 1
ATOM 2858 N N . CYS B 1 182 ? 26.90375 -4.50756 6.20869 1.000 33.54671 182 CYS B N 1
ATOM 2859 C CA . CYS B 1 182 ? 27.36426 -4.59226 7.58750 1.000 32.96041 182 CYS B CA 1
ATOM 2860 C C . CYS B 1 182 ? 27.32503 -3.21479 8.24129 1.000 35.56276 182 CYS B C 1
ATOM 2861 O O . CYS B 1 182 ? 27.42371 -2.17477 7.57454 1.000 33.62991 182 CYS B O 1
ATOM 2864 N N . ALA B 1 183 ? 27.22915 -3.22890 9.57299 1.000 37.05399 183 ALA B N 1
ATOM 2865 C CA . ALA B 1 183 ? 27.04321 -1.99014 10.32278 1.000 37.03105 183 ALA B CA 1
ATOM 2866 C C . ALA B 1 183 ? 28.24842 -1.06797 10.21009 1.000 33.12049 183 ALA B C 1
ATOM 2867 O O . ALA B 1 183 ? 28.09115 0.15530 10.21858 1.000 35.11717 183 ALA B O 1
ATOM 2869 N N A CYS B 1 184 ? 29.45116 -1.61973 10.07994 0.651 35.40797 184 CYS B N 1
ATOM 2870 N N B CYS B 1 184 ? 29.45252 -1.63250 10.11238 0.349 35.43881 184 CYS B N 1
ATOM 2871 C CA A CYS B 1 184 ? 30.67784 -0.82487 10.07210 0.651 37.02010 184 CYS B CA 1
ATOM 2872 C CA B CYS B 1 184 ? 30.69420 -0.86236 10.05113 0.349 37.02249 184 CYS B CA 1
ATOM 2873 C C A CYS B 1 184 ? 31.55622 -1.21209 8.88708 0.651 36.76496 184 CYS B C 1
ATOM 2874 C C B CYS B 1 184 ? 31.50612 -1.28694 8.84346 0.349 36.76352 184 CYS B C 1
ATOM 2875 O O A CYS B 1 184 ? 32.50331 -2.00015 9.03615 0.651 37.74957 184 CYS B O 1
ATOM 2876 O O B CYS B 1 184 ? 32.34968 -2.19151 8.93256 0.349 37.92529 184 CYS B O 1
ATOM 2881 N N . PRO B 1 185 ? 31.29557 -0.64080 7.70015 1.000 35.57702 185 PRO B N 1
ATOM 2882 C CA . PRO B 1 185 ? 32.06857 -1.03260 6.50683 1.000 35.59261 185 PRO B CA 1
ATOM 2883 C C . PRO B 1 185 ? 33.57240 -0.86260 6.66052 1.000 35.88990 185 PRO B C 1
ATOM 2884 O O . PRO B 1 185 ? 34.31882 -1.76498 6.26475 1.000 33.14262 185 PRO B O 1
ATOM 2888 N N . GLY B 1 186 ? 34.04288 0.25492 7.22721 1.000 32.97980 186 GLY B N 1
ATOM 2889 C CA . GLY B 1 186 ? 35.47995 0.44236 7.37473 1.000 34.69339 186 GLY B CA 1
ATOM 2890 C C . GLY B 1 186 ? 36.13306 -0.63446 8.22501 1.000 35.46687 186 GLY B C 1
ATOM 2891 O O . GLY B 1 186 ? 37.20864 -1.13540 7.89102 1.000 37.22993 186 GLY B O 1
ATOM 2892 N N . ARG B 1 187 ? 35.48611 -1.01055 9.32976 1.000 40.00538 187 ARG B N 1
ATOM 2893 C CA . ARG B 1 187 ? 36.03130 -2.04158 10.20785 1.000 37.83442 187 ARG B CA 1
ATOM 2894 C C . ARG B 1 187 ? 36.09212 -3.39500 9.50730 1.000 40.73661 187 ARG B C 1
ATOM 2895 O O . ARG B 1 187 ? 37.10284 -4.10354 9.58209 1.000 29.95986 187 ARG B O 1
ATOM 2903 N N . ASP B 1 188 ? 35.00619 -3.78566 8.84210 1.000 33.10613 188 ASP B N 1
ATOM 2904 C CA . ASP B 1 188 ? 34.99151 -5.08510 8.18299 1.000 33.06103 188 ASP B CA 1
ATOM 2905 C C . ASP B 1 188 ? 35.94069 -5.12031 6.99463 1.000 34.70675 188 ASP B C 1
ATOM 2906 O O . ASP B 1 188 ? 36.54778 -6.16129 6.72234 1.000 35.89035 188 ASP B O 1
ATOM 2911 N N . ARG B 1 189 ? 36.09377 -4.00521 6.27906 1.000 33.38669 189 ARG B N 1
ATOM 2912 C CA . ARG B 1 189 ? 37.05820 -3.98085 5.18313 1.000 33.52089 189 ARG B CA 1
ATOM 2913 C C . ARG B 1 189 ? 38.48407 -4.17781 5.70016 1.000 36.22456 189 ARG B C 1
ATOM 2914 O O . ARG B 1 189 ? 39.26035 -4.96533 5.14167 1.000 31.53093 189 ARG B O 1
ATOM 2922 N N . ARG B 1 190 ? 38.85562 -3.46563 6.76895 1.000 35.58874 190 ARG B N 1
ATOM 2923 C CA . ARG B 1 190 ? 40.20056 -3.63746 7.31974 1.000 37.87874 190 ARG B CA 1
ATOM 2924 C C . ARG B 1 190 ? 40.42477 -5.06665 7.79152 1.000 35.41834 190 ARG B C 1
ATOM 2925 O O . ARG B 1 190 ? 41.47328 -5.66066 7.51883 1.000 36.63247 190 ARG B O 1
ATOM 2927 N N . ALA B 1 191 ? 39.44666 -5.64028 8.49230 1.000 37.50425 191 ALA B N 1
ATOM 2928 C CA . ALA B 1 191 ? 39.61499 -6.98563 9.02488 1.000 36.32025 191 ALA B CA 1
ATOM 2929 C C . ALA B 1 191 ? 39.81437 -7.99745 7.90219 1.000 41.59331 191 ALA B C 1
ATOM 2930 O O . ALA B 1 191 ? 40.71216 -8.84349 7.97069 1.000 34.96514 191 ALA B O 1
ATOM 2932 N N . GLU B 1 192 ? 38.98824 -7.91480 6.85064 1.000 33.37025 192 GLU B N 1
ATOM 2933 C CA . GLU B 1 192 ? 39.08093 -8.87292 5.75073 1.000 34.68074 192 GLU B CA 1
ATOM 2934 C C . GLU B 1 192 ? 40.35375 -8.67903 4.93282 1.000 34.94865 192 GLU B C 1
ATOM 2935 O O . GLU B 1 192 ? 40.97278 -9.66607 4.50603 1.000 35.43578 192 GLU B O 1
ATOM 2941 N N . GLU B 1 193 ? 40.75955 -7.42676 4.68538 1.000 27.88680 193 GLU B N 1
ATOM 2942 C CA . GLU B 1 193 ? 42.00840 -7.20664 3.96097 1.000 33.42280 193 GLU B CA 1
ATOM 2943 C C . GLU B 1 193 ? 43.20691 -7.71638 4.75911 1.000 39.47212 193 GLU B C 1
ATOM 2944 O O . GLU B 1 193 ? 44.16204 -8.25395 4.18390 1.000 35.03592 193 GLU B O 1
ATOM 2950 N N . THR B 1 194 ? 43.17712 -7.55712 6.08555 1.000 37.55477 194 THR B N 1
ATOM 2951 C CA . THR B 1 194 ? 44.27317 -8.07556 6.90329 1.000 38.27849 194 THR B CA 1
ATOM 2952 C C . THR B 1 194 ? 44.35856 -9.59062 6.80043 1.000 36.72304 194 THR B C 1
ATOM 2953 O O . THR B 1 194 ? 45.44860 -10.14676 6.60509 1.000 38.74261 194 THR B O 1
ATOM 2957 N N . ALA B 1 195 ? 43.21632 -10.27864 6.88079 1.000 36.15928 195 ALA B N 1
ATOM 2958 C CA . ALA B 1 195 ? 43.23935 -11.73664 6.78785 1.000 37.28144 195 ALA B CA 1
ATOM 2959 C C . ALA B 1 195 ? 43.67037 -12.21886 5.40590 1.000 40.49425 195 ALA B C 1
ATOM 2960 O O . ALA B 1 195 ? 44.27293 -13.29202 5.28787 1.000 36.14465 195 ALA B O 1
ATOM 2962 N N . ALA B 1 196 ? 43.36174 -11.45760 4.35396 1.000 39.25305 196 ALA B N 1
ATOM 2963 C CA . ALA B 1 196 ? 43.69904 -11.85978 2.99413 1.000 37.49121 196 ALA B CA 1
ATOM 2964 C C . ALA B 1 196 ? 45.14324 -11.54487 2.62486 1.000 38.69485 196 ALA B C 1
ATOM 2965 O O . ALA B 1 196 ? 45.64002 -12.06033 1.61786 1.000 35.93124 196 ALA B O 1
ATOM 2967 N N . ASP B 1 197 ? 45.82724 -10.73364 3.41480 1.000 37.38858 197 ASP B N 1
ATOM 2968 C CA . ASP B 1 197 ? 47.17277 -10.29040 3.07926 1.000 38.98564 197 ASP B CA 1
ATOM 2969 C C . ASP B 1 197 ? 48.18787 -11.41642 3.28420 1.000 42.45195 197 ASP B C 1
ATOM 2970 O O . ASP B 1 197 ? 48.41620 -11.82616 4.43102 1.000 36.43533 197 ASP B O 1
ATOM 2975 N N . PRO B 1 198 ? 48.81928 -11.93728 2.22821 1.000 42.30343 198 PRO B N 1
ATOM 2976 C CA . PRO B 1 198 ? 49.78283 -13.02466 2.40733 1.000 42.93107 198 PRO B CA 1
ATOM 2977 C C . PRO B 1 198 ? 51.15525 -12.54926 2.85197 1.000 46.86969 198 PRO B C 1
ATOM 2978 O O . PRO B 1 198 ? 52.03788 -13.38649 3.05811 1.000 51.02681 198 PRO B O 1
ATOM 2982 N N . ASN B 1 199 ? 51.34977 -11.23878 3.00374 1.000 50.18066 199 ASN B N 1
ATOM 2983 C CA . ASN B 1 199 ? 52.65447 -10.64993 3.30663 1.000 51.01392 199 ASN B CA 1
ATOM 2984 C C . ASN B 1 199 ? 52.67896 -9.97698 4.67945 1.000 48.85683 199 ASN B C 1
ATOM 2985 O O . ASN B 1 199 ? 52.15470 -10.51472 5.65649 1.000 62.16567 199 ASN B O 1
ATOM 2990 N N . MET C 1 2 ? 15.86024 24.51529 38.35912 1.000 64.24032 2 MET C N 1
ATOM 2991 C CA . MET C 1 2 ? 16.71563 25.55659 37.80303 1.000 59.21415 2 MET C CA 1
ATOM 2992 C C . MET C 1 2 ? 16.77874 25.41991 36.27314 1.000 58.68276 2 MET C C 1
ATOM 2993 O O . MET C 1 2 ? 16.11038 24.56040 35.69988 1.000 56.12989 2 MET C O 1
ATOM 2998 N N . THR C 1 3 ? 17.56901 26.27124 35.60724 1.000 53.24119 3 THR C N 1
ATOM 2999 C CA . THR C 1 3 ? 17.61201 26.23275 34.14461 1.000 50.59570 3 THR C CA 1
ATOM 3000 C C . THR C 1 3 ? 18.48710 25.09189 33.62370 1.000 55.64883 3 THR C C 1
ATOM 3001 O O . THR C 1 3 ? 18.15816 24.47075 32.60390 1.000 53.56232 3 THR C O 1
ATOM 3005 N N . VAL C 1 4 ? 19.59923 24.80210 34.29625 1.000 49.27623 4 VAL C N 1
ATOM 3006 C CA . VAL C 1 4 ? 20.56012 23.80476 33.81794 1.000 44.11406 4 VAL C CA 1
ATOM 3007 C C . VAL C 1 4 ? 20.72323 22.69146 34.85072 1.000 42.15760 4 VAL C C 1
ATOM 3008 O O . VAL C 1 4 ? 21.36029 22.91539 35.89029 1.000 37.14192 4 VAL C O 1
ATOM 3012 N N . PRO C 1 5 ? 20.16442 21.50089 34.62664 1.000 43.41395 5 PRO C N 1
ATOM 3013 C CA . PRO C 1 5 ? 20.52627 20.34506 35.45894 1.000 43.80932 5 PRO C CA 1
ATOM 3014 C C . PRO C 1 5 ? 22.03405 20.19670 35.54442 1.000 38.10280 5 PRO C C 1
ATOM 3015 O O . PRO C 1 5 ? 22.74272 20.26499 34.53892 1.000 36.81446 5 PRO C O 1
ATOM 3019 N N . SER C 1 6 ? 22.53011 20.00783 36.76273 1.000 36.81564 6 SER C N 1
ATOM 3020 C CA . SER C 1 6 ? 23.96679 19.88473 36.95492 1.000 33.84387 6 SER C CA 1
ATOM 3021 C C . SER C 1 6 ? 24.48718 18.55505 36.40975 1.000 33.98852 6 SER C C 1
ATOM 3022 O O . SER C 1 6 ? 23.83296 17.51029 36.51795 1.000 31.44723 6 SER C O 1
ATOM 3025 N N . ASN C 1 7 ? 25.66552 18.61071 35.79318 1.000 30.13847 7 ASN C N 1
ATOM 3026 C CA . ASN C 1 7 ? 26.42921 17.41966 35.45606 1.000 38.79788 7 ASN C CA 1
ATOM 3027 C C . ASN C 1 7 ? 27.66133 17.26992 36.33749 1.000 30.40165 7 ASN C C 1
ATOM 3028 O O . ASN C 1 7 ? 28.54930 16.48950 36.00303 1.000 32.07286 7 ASN C O 1
ATOM 3033 N N . THR C 1 8 ? 27.73470 18.00728 37.44509 1.000 30.04942 8 THR C N 1
ATOM 3034 C CA . THR C 1 8 ? 28.89350 17.96653 38.34232 1.000 33.54570 8 THR C CA 1
ATOM 3035 C C . THR C 1 8 ? 29.04212 16.59968 39.00564 1.000 31.64240 8 THR C C 1
ATOM 3036 O O . THR C 1 8 ? 28.11357 16.14993 39.69448 1.000 32.00927 8 THR C O 1
ATOM 3040 N N . PRO C 1 9 ? 30.17184 15.92100 38.84594 1.000 32.15312 9 PRO C N 1
ATOM 3041 C CA . PRO C 1 9 ? 30.37351 14.65940 39.57138 1.000 32.85895 9 PRO C CA 1
ATOM 3042 C C . PRO C 1 9 ? 30.32535 14.89297 41.07454 1.000 36.93456 9 PRO C C 1
ATOM 3043 O O . PRO C 1 9 ? 30.94383 15.82476 41.60052 1.000 32.68983 9 PRO C O 1
ATOM 3047 N N . TYR C 1 10 ? 29.56537 14.04053 41.76192 1.000 28.54817 10 TYR C N 1
ATOM 3048 C CA . TYR C 1 10 ? 29.31981 14.20876 43.19499 1.000 32.82287 10 TYR C CA 1
ATOM 3049 C C . TYR C 1 10 ? 29.16383 12.81044 43.80626 1.000 31.29213 10 TYR C C 1
ATOM 3050 O O . TYR C 1 10 ? 28.06646 12.25633 43.84813 1.000 29.27597 10 TYR C O 1
ATOM 3059 N N . SER C 1 11 ? 30.28775 12.22998 44.26273 1.000 29.69897 11 SER C N 1
ATOM 3060 C CA . SER C 1 11 ? 30.20243 10.92126 44.90760 1.000 29.28501 11 SER C CA 1
ATOM 3061 C C . SER C 1 11 ? 29.34619 11.00157 46.16236 1.000 33.96448 11 SER C C 1
ATOM 3062 O O . SER C 1 11 ? 28.59897 10.06555 46.48085 1.000 34.16351 11 SER C O 1
ATOM 3065 N N . GLY C 1 12 ? 29.42369 12.12647 46.87256 1.000 33.97447 12 GLY C N 1
ATOM 3066 C CA . GLY C 1 12 ? 28.53423 12.39194 47.97984 1.000 35.60661 12 GLY C CA 1
ATOM 3067 C C . GLY C 1 12 ? 28.78021 11.50901 49.19890 1.000 36.32554 12 GLY C C 1
ATOM 3068 O O . GLY C 1 12 ? 29.72693 10.72848 49.28249 1.000 34.38208 12 GLY C O 1
ATOM 3069 N N . GLU C 1 13 ? 27.85086 11.64201 50.14764 1.000 35.78372 13 GLU C N 1
ATOM 3070 C CA . GLU C 1 13 ? 27.96790 10.99809 51.45163 1.000 41.55725 13 GLU C CA 1
ATOM 3071 C C . GLU C 1 13 ? 28.05935 9.47844 51.34047 1.000 42.73507 13 GLU C C 1
ATOM 3072 O O . GLU C 1 13 ? 28.66008 8.82565 52.20596 1.000 39.42513 13 GLU C O 1
ATOM 3078 N N . TYR C 1 14 ? 27.48807 8.89052 50.29231 1.000 34.62855 14 TYR C N 1
ATOM 3079 C CA . TYR C 1 14 ? 27.41334 7.43891 50.20274 1.000 34.88671 14 TYR C CA 1
ATOM 3080 C C . TYR C 1 14 ? 28.43935 6.83616 49.25520 1.000 36.11479 14 TYR C C 1
ATOM 3081 O O . TYR C 1 14 ? 28.46798 5.61378 49.10124 1.000 36.84854 14 TYR C O 1
ATOM 3090 N N . GLY C 1 15 ? 29.28940 7.65036 48.63195 1.000 33.23633 15 GLY C N 1
ATOM 3091 C CA . GLY C 1 15 ? 30.27208 7.10788 47.71121 1.000 33.69034 15 GLY C CA 1
ATOM 3092 C C . GLY C 1 15 ? 29.65582 6.46529 46.48448 1.000 32.78091 15 GLY C C 1
ATOM 3093 O O . GLY C 1 15 ? 30.01298 5.34391 46.11521 1.000 30.55660 15 GLY C O 1
ATOM 3094 N N . PHE C 1 16 ? 28.72195 7.18132 45.84698 1.000 31.62039 16 PHE C N 1
ATOM 3095 C CA . PHE C 1 16 ? 28.09543 6.72605 44.61121 1.000 32.53402 16 PHE C CA 1
ATOM 3096 C C . PHE C 1 16 ? 29.07600 6.79111 43.44210 1.000 32.08094 16 PHE C C 1
ATOM 3097 O O . PHE C 1 16 ? 29.65173 7.84799 43.16091 1.000 33.72851 16 PHE C O 1
ATOM 3105 N N . GLU C 1 17 ? 29.26452 5.66397 42.75176 1.000 29.92178 17 GLU C N 1
ATOM 3106 C CA . GLU C 1 17 ? 30.14666 5.60813 41.59129 1.000 30.23594 17 GLU C CA 1
ATOM 3107 C C . GLU C 1 17 ? 29.49509 4.77856 40.48864 1.000 33.91641 17 GLU C C 1
ATOM 3108 O O . GLU C 1 17 ? 28.63869 3.92815 40.74098 1.000 30.76323 17 GLU C O 1
ATOM 3114 N N . ILE C 1 18 ? 29.92791 5.01119 39.25343 1.000 29.82090 18 ILE C N 1
ATOM 3115 C CA . ILE C 1 18 ? 29.51329 4.17310 38.13766 1.000 31.39979 18 ILE C CA 1
ATOM 3116 C C . ILE C 1 18 ? 30.76186 3.65712 37.43972 1.000 32.15070 18 ILE C C 1
ATOM 3117 O O . ILE C 1 18 ? 31.84456 4.22903 37.55592 1.000 34.60805 18 ILE C O 1
ATOM 3122 N N . SER C 1 19 ? 30.59526 2.57171 36.68809 1.000 29.03428 19 SER C N 1
ATOM 3123 C CA . SER C 1 19 ? 31.69883 2.06935 35.87716 1.000 35.42363 19 SER C CA 1
ATOM 3124 C C . SER C 1 19 ? 31.12568 1.32999 34.67744 1.000 33.11836 19 SER C C 1
ATOM 3125 O O . SER C 1 19 ? 29.95300 0.94624 34.66610 1.000 36.26854 19 SER C O 1
ATOM 3128 N N . PHE C 1 20 ? 31.96064 1.16446 33.65005 1.000 35.48313 20 PHE C N 1
ATOM 3129 C CA . PHE C 1 20 ? 31.57640 0.51599 32.39456 1.000 35.63960 20 PHE C CA 1
ATOM 3130 C C . PHE C 1 20 ? 32.58129 -0.59882 32.12902 1.000 43.01983 20 PHE C C 1
ATOM 3131 O O . PHE C 1 20 ? 33.74362 -0.32977 31.80594 1.000 44.62540 20 PHE C O 1
ATOM 3139 N N . GLN C 1 21 ? 32.14134 -1.84463 32.25222 1.000 40.45759 21 GLN C N 1
ATOM 3140 C CA . GLN C 1 21 ? 33.05721 -2.97814 32.33540 1.000 48.36623 21 GLN C CA 1
ATOM 3141 C C . GLN C 1 21 ? 32.64847 -4.06119 31.34901 1.000 44.56471 21 GLN C C 1
ATOM 3142 O O . GLN C 1 21 ? 31.51692 -4.55082 31.40235 1.000 51.34979 21 GLN C O 1
ATOM 3148 N N . HIS C 1 22 ? 33.57269 -4.44847 30.47053 1.000 49.30560 22 HIS C N 1
ATOM 3149 C CA . HIS C 1 22 ? 33.37122 -5.60145 29.58940 1.000 53.04010 22 HIS C CA 1
ATOM 3150 C C . HIS C 1 22 ? 33.39754 -6.91086 30.38414 1.000 57.93874 22 HIS C C 1
ATOM 3151 O O . HIS C 1 22 ? 32.85602 -7.93320 29.94896 1.000 67.33793 22 HIS C O 1
ATOM 3158 N N . THR C 1 30 ? 31.72553 -5.76284 21.62059 1.000 46.63410 30 THR C N 1
ATOM 3159 C CA . THR C 1 30 ? 31.87359 -5.25890 20.25183 1.000 45.88746 30 THR C CA 1
ATOM 3160 C C . THR C 1 30 ? 30.94201 -4.09055 19.88754 1.000 49.06360 30 THR C C 1
ATOM 3161 O O . THR C 1 30 ? 31.24055 -3.30646 18.98231 1.000 42.86265 30 THR C O 1
ATOM 3165 N N . THR C 1 31 ? 29.81213 -3.97272 20.57665 1.000 38.18508 31 THR C N 1
ATOM 3166 C CA . THR C 1 31 ? 28.83798 -2.94167 20.25503 1.000 39.54735 31 THR C CA 1
ATOM 3167 C C . THR C 1 31 ? 28.91414 -1.74096 21.18220 1.000 35.15033 31 THR C C 1
ATOM 3168 O O . THR C 1 31 ? 28.10469 -0.81684 21.03374 1.000 31.43138 31 THR C O 1
ATOM 3172 N N . TRP C 1 32 ? 29.84516 -1.73738 22.13637 1.000 33.61293 32 TRP C N 1
ATOM 3173 C CA . TRP C 1 32 ? 30.06126 -0.56618 22.97662 1.000 33.69033 32 TRP C CA 1
ATOM 3174 C C . TRP C 1 32 ? 31.50221 -0.55550 23.44675 1.000 35.76250 32 TRP C C 1
ATOM 3175 O O . TRP C 1 32 ? 32.12065 -1.61002 23.60702 1.000 35.86222 32 TRP C O 1
ATOM 3186 N N . THR C 1 33 ? 32.02844 0.64481 23.67889 1.000 35.46832 33 THR C N 1
ATOM 3187 C CA . THR C 1 33 ? 33.33265 0.78812 24.31793 1.000 35.42930 33 THR C CA 1
ATOM 3188 C C . THR C 1 33 ? 33.34423 2.09377 25.10014 1.000 31.69276 33 THR C C 1
ATOM 3189 O O . THR C 1 33 ? 32.67484 3.06790 24.72597 1.000 29.30322 33 THR C O 1
ATOM 3193 N N . PHE C 1 34 ? 34.08294 2.10098 26.20720 1.000 30.82209 34 PHE C N 1
ATOM 3194 C CA . PHE C 1 34 ? 34.15132 3.27715 27.06844 1.000 34.52575 34 PHE C CA 1
ATOM 3195 C C . PHE C 1 34 ? 35.57804 3.78568 27.15212 1.000 33.33552 34 PHE C C 1
ATOM 3196 O O . PHE C 1 34 ? 36.49387 3.02238 27.47411 1.000 34.53615 34 PHE C O 1
ATOM 3204 N N . SER C 1 35 ? 35.75325 5.07227 26.87404 1.000 32.85233 35 SER C N 1
ATOM 3205 C CA . SER C 1 35 ? 37.04666 5.73863 26.94730 1.000 34.80009 35 SER C CA 1
ATOM 3206 C C . SER C 1 35 ? 37.14525 6.47219 28.27986 1.000 37.27491 35 SER C C 1
ATOM 3207 O O . SER C 1 35 ? 36.47912 7.49216 28.47680 1.000 35.45586 35 SER C O 1
ATOM 3210 N N . GLU C 1 36 ? 37.99239 5.98481 29.19365 1.000 39.47550 36 GLU C N 1
ATOM 3211 C CA . GLU C 1 36 ? 38.11783 6.73878 30.43946 1.000 42.19110 36 GLU C CA 1
ATOM 3212 C C . GLU C 1 36 ? 38.82911 8.07281 30.21950 1.000 40.85181 36 GLU C C 1
ATOM 3213 O O . GLU C 1 36 ? 38.47828 9.06269 30.86863 1.000 39.52152 36 GLU C O 1
ATOM 3219 N N . SER C 1 37 ? 39.76823 8.14572 29.26624 1.000 39.90776 37 SER C N 1
ATOM 3220 C CA . SER C 1 37 ? 40.45137 9.41132 28.99088 1.000 40.87602 37 SER C CA 1
ATOM 3221 C C . SER C 1 37 ? 39.48995 10.49201 28.48032 1.000 43.69370 37 SER C C 1
ATOM 3222 O O . SER C 1 37 ? 39.64877 11.67389 28.80403 1.000 40.03361 37 SER C O 1
ATOM 3225 N N . LEU C 1 38 ? 38.50936 10.12311 27.65318 1.000 41.27201 38 LEU C N 1
ATOM 3226 C CA . LEU C 1 38 ? 37.51149 11.08757 27.19778 1.000 37.62181 38 LEU C CA 1
ATOM 3227 C C . LEU C 1 38 ? 36.30183 11.17073 28.11714 1.000 37.91581 38 LEU C C 1
ATOM 3228 O O . LEU C 1 38 ? 35.43849 12.04022 27.90511 1.000 40.26751 38 LEU C O 1
ATOM 3233 N N . LYS C 1 39 ? 36.20159 10.26877 29.09291 1.000 34.37154 39 LYS C N 1
ATOM 3234 C CA . LYS C 1 39 ? 35.00120 10.09764 29.90903 1.000 36.35552 39 LYS C CA 1
ATOM 3235 C C . LYS C 1 39 ? 33.76002 10.00364 29.01462 1.000 34.94721 39 LYS C C 1
ATOM 3236 O O . LYS C 1 39 ? 32.81817 10.79140 29.10813 1.000 29.42902 39 LYS C O 1
ATOM 3242 N N . LYS C 1 40 ? 33.78143 9.01472 28.11447 1.000 32.21646 40 LYS C N 1
ATOM 3243 C CA . LYS C 1 40 ? 32.82710 9.01174 27.01595 1.000 29.06143 40 LYS C CA 1
ATOM 3244 C C . LYS C 1 40 ? 32.54782 7.58453 26.57681 1.000 30.15842 40 LYS C C 1
ATOM 3245 O O . LYS C 1 40 ? 33.47660 6.81542 26.29676 1.000 29.94415 40 LYS C O 1
ATOM 3251 N N . LEU C 1 41 ? 31.26046 7.25024 26.55299 1.000 26.87323 41 LEU C N 1
ATOM 3252 C CA . LEU C 1 41 ? 30.75530 5.97400 26.08911 1.000 28.47441 41 LEU C CA 1
ATOM 3253 C C . LEU C 1 41 ? 30.43175 6.05786 24.60289 1.000 28.10318 41 LEU C C 1
ATOM 3254 O O . LEU C 1 41 ? 29.78850 7.01107 24.14152 1.000 28.05518 41 LEU C O 1
ATOM 3259 N N . PHE C 1 42 ? 30.84798 5.03681 23.86481 1.000 27.39179 42 PHE C N 1
ATOM 3260 C CA . PHE C 1 42 ? 30.53257 4.88472 22.45292 1.000 30.54744 42 PHE C CA 1
ATOM 3261 C C . PHE C 1 42 ? 29.71174 3.61712 22.32991 1.000 28.52165 42 PHE C C 1
ATOM 3262 O O . PHE C 1 42 ? 30.17916 2.54557 22.72000 1.000 30.50071 42 PHE C O 1
ATOM 3270 N N . VAL C 1 43 ? 28.50572 3.72565 21.78633 1.000 30.46092 43 VAL C N 1
ATOM 3271 C CA . VAL C 1 43 ? 27.57757 2.60203 21.84015 1.000 32.23730 43 VAL C CA 1
ATOM 3272 C C . VAL C 1 43 ? 26.71230 2.59932 20.58298 1.000 32.17774 43 VAL C C 1
ATOM 3273 O O . VAL C 1 43 ? 26.27741 3.65069 20.10742 1.000 35.36751 43 VAL C O 1
ATOM 3277 N N . ARG C 1 44 ? 26.48109 1.41061 20.03403 1.000 33.30656 44 ARG C N 1
ATOM 3278 C CA . ARG C 1 44 ? 25.57139 1.25931 18.90540 1.000 34.88193 44 ARG C CA 1
ATOM 3279 C C . ARG C 1 44 ? 24.12322 1.37189 19.38005 1.000 36.23226 44 ARG C C 1
ATOM 3280 O O . ARG C 1 44 ? 23.76985 0.95270 20.48829 1.000 29.93453 44 ARG C O 1
ATOM 3288 N N . MET C 1 45 ? 23.28829 1.95841 18.52845 1.000 32.26804 45 MET C N 1
ATOM 3289 C CA . MET C 1 45 ? 21.88224 2.13822 18.85020 1.000 36.60124 45 MET C CA 1
ATOM 3290 C C . MET C 1 45 ? 21.21635 0.80406 19.16469 1.000 39.60959 45 MET C C 1
ATOM 3291 O O . MET C 1 45 ? 21.53787 -0.22697 18.56605 1.000 38.43737 45 MET C O 1
ATOM 3296 N N . ALA C 1 46 ? 20.29343 0.83182 20.12746 1.000 35.83627 46 ALA C N 1
ATOM 3297 C CA . ALA C 1 46 ? 19.45552 -0.31571 20.47964 1.000 35.98329 46 ALA C CA 1
ATOM 3298 C C . ALA C 1 46 ? 20.27811 -1.56471 20.81230 1.000 41.79369 46 ALA C C 1
ATOM 3299 O O . ALA C 1 46 ? 19.85029 -2.68886 20.54734 1.000 40.79228 46 ALA C O 1
ATOM 3301 N N . THR C 1 47 ? 21.46081 -1.40094 21.39695 1.000 36.96038 47 THR C N 1
ATOM 3302 C CA . THR C 1 47 ? 22.22436 -2.53703 21.90209 1.000 37.35640 47 THR C CA 1
ATOM 3303 C C . THR C 1 47 ? 22.43758 -2.33059 23.39106 1.000 41.38504 47 THR C C 1
ATOM 3304 O O . THR C 1 47 ? 22.66381 -1.20312 23.84323 1.000 35.49685 47 THR C O 1
ATOM 3308 N N . THR C 1 48 ? 22.32578 -3.40432 24.16341 1.000 38.02474 48 THR C N 1
ATOM 3309 C CA . THR C 1 48 ? 22.40536 -3.23784 25.60272 1.000 37.77465 48 THR C CA 1
ATOM 3310 C C . THR C 1 48 ? 23.83936 -2.92723 26.00302 1.000 35.79385 48 THR C C 1
ATOM 3311 O O . THR C 1 48 ? 24.80103 -3.40429 25.39302 1.000 32.12357 48 THR C O 1
ATOM 3315 N N . CYS C 1 49 ? 23.97534 -2.07817 27.01205 1.000 32.87618 49 CYS C N 1
ATOM 3316 C CA . CYS C 1 49 ? 25.27222 -1.64245 27.49730 1.000 37.26311 49 CYS C CA 1
ATOM 3317 C C . CYS C 1 49 ? 25.22230 -1.78308 29.00953 1.000 36.15882 49 CYS C C 1
ATOM 3318 O O . CYS C 1 49 ? 24.35233 -1.16181 29.65684 1.000 38.41315 49 CYS C O 1
ATOM 3321 N N . PRO C 1 50 ? 26.09987 -2.58028 29.61279 1.000 35.01378 50 PRO C N 1
ATOM 3322 C CA . PRO C 1 50 ? 26.06329 -2.74116 31.06855 1.000 37.97179 50 PRO C CA 1
ATOM 3323 C C . PRO C 1 50 ? 26.62081 -1.49627 31.74014 1.000 40.61001 50 PRO C C 1
ATOM 3324 O O . PRO C 1 50 ? 27.66835 -0.97625 31.35096 1.000 37.53730 50 PRO C O 1
ATOM 3328 N N . VAL C 1 51 ? 25.89766 -0.99832 32.72981 1.000 36.95360 51 VAL C N 1
ATOM 3329 C CA . VAL C 1 51 ? 26.38669 0.08237 33.57026 1.000 35.13283 51 VAL C CA 1
ATOM 3330 C C . VAL C 1 51 ? 26.37820 -0.42938 34.99550 1.000 32.79716 51 VAL C C 1
ATOM 3331 O O . VAL C 1 51 ? 25.35569 -0.94589 35.46889 1.000 33.81117 51 VAL C O 1
ATOM 3335 N N . ARG C 1 52 ? 27.51329 -0.29822 35.66891 1.000 31.37256 52 ARG C N 1
ATOM 3336 C CA . ARG C 1 52 ? 27.65996 -0.76051 37.03590 1.000 31.64627 52 ARG C CA 1
ATOM 3337 C C . ARG C 1 52 ? 27.55769 0.40241 38.00570 1.000 32.45768 52 ARG C C 1
ATOM 3338 O O . ARG C 1 52 ? 28.11653 1.47515 37.76745 1.000 32.17055 52 ARG C O 1
ATOM 3346 N N . PHE C 1 53 ? 26.84763 0.17415 39.09938 1.000 29.23909 53 PHE C N 1
ATOM 3347 C CA . PHE C 1 53 ? 26.65910 1.16587 40.14303 1.000 32.56543 53 PHE C CA 1
ATOM 3348 C C . PHE C 1 53 ? 27.14191 0.59096 41.46757 1.000 35.90202 53 PHE C C 1
ATOM 3349 O O . PHE C 1 53 ? 27.01489 -0.61233 41.72449 1.000 29.56051 53 PHE C O 1
ATOM 3357 N N . LYS C 1 54 ? 27.69725 1.46285 42.30463 1.000 34.87512 54 LYS C N 1
ATOM 3358 C CA . LYS C 1 54 ? 28.16956 1.06840 43.62156 1.000 37.97347 54 LYS C CA 1
ATOM 3359 C C . LYS C 1 54 ? 28.04749 2.24903 44.56603 1.000 39.31116 54 LYS C C 1
ATOM 3360 O O . LYS C 1 54 ? 28.19456 3.40461 44.15899 1.000 39.20134 54 LYS C O 1
ATOM 3362 N N . THR C 1 55 ? 27.76902 1.94520 45.82833 1.000 34.56272 55 THR C N 1
ATOM 3363 C CA . THR C 1 55 ? 27.86423 2.90467 46.91494 1.000 34.44147 55 THR C CA 1
ATOM 3364 C C . THR C 1 55 ? 28.78175 2.32056 47.98257 1.000 41.79952 55 THR C C 1
ATOM 3365 O O . THR C 1 55 ? 28.70832 1.12559 48.28567 1.000 42.48520 55 THR C O 1
ATOM 3369 N N . VAL C 1 56 ? 29.65850 3.16050 48.53331 1.000 44.01674 56 VAL C N 1
ATOM 3370 C CA . VAL C 1 56 ? 30.52131 2.72543 49.63200 1.000 43.97977 56 VAL C CA 1
ATOM 3371 C C . VAL C 1 56 ? 29.68831 2.40134 50.86334 1.000 41.74102 56 VAL C C 1
ATOM 3372 O O . VAL C 1 56 ? 29.90728 1.38746 51.53314 1.000 39.29676 56 VAL C O 1
ATOM 3376 N N . HIS C 1 57 ? 28.74718 3.27281 51.19951 1.000 39.26425 57 HIS C N 1
ATOM 3377 C CA . HIS C 1 57 ? 27.80296 3.03555 52.27843 1.000 42.24212 57 HIS C CA 1
ATOM 3378 C C . HIS C 1 57 ? 26.41077 2.92675 51.68388 1.000 44.46505 57 HIS C C 1
ATOM 3379 O O . HIS C 1 57 ? 26.07905 3.64205 50.73082 1.000 37.62058 57 HIS C O 1
ATOM 3386 N N . GLN C 1 58 ? 25.60273 2.02808 52.23325 1.000 43.40665 58 GLN C N 1
ATOM 3387 C CA . GLN C 1 58 ? 24.29677 1.79024 51.64247 1.000 45.17564 58 GLN C CA 1
ATOM 3388 C C . GLN C 1 58 ? 23.39605 2.99241 51.89039 1.000 44.89489 58 GLN C C 1
ATOM 3389 O O . GLN C 1 58 ? 23.36426 3.52355 53.00702 1.000 46.82656 58 GLN C O 1
ATOM 3395 N N . PRO C 1 59 ? 22.68467 3.46724 50.87630 1.000 40.83011 59 PRO C N 1
ATOM 3396 C CA . PRO C 1 59 ? 21.84145 4.65508 51.03648 1.000 39.54559 59 PRO C CA 1
ATOM 3397 C C . PRO C 1 59 ? 20.52996 4.29438 51.71375 1.000 44.00580 59 PRO C C 1
ATOM 3398 O O . PRO C 1 59 ? 20.25356 3.10448 51.93809 1.000 42.28721 59 PRO C O 1
ATOM 3402 N N . PRO C 1 60 ? 19.70471 5.27861 52.08156 1.000 39.20342 60 PRO C N 1
ATOM 3403 C CA . PRO C 1 60 ? 18.46547 4.95022 52.80245 1.000 45.06892 60 PRO C CA 1
ATOM 3404 C C . PRO C 1 60 ? 17.53605 4.07620 51.96789 1.000 51.23996 60 PRO C C 1
ATOM 3405 O O . PRO C 1 60 ? 17.69013 3.93285 50.74971 1.000 46.66526 60 PRO C O 1
ATOM 3409 N N . ALA C 1 61 ? 16.57315 3.45980 52.65650 1.000 47.35950 61 ALA C N 1
ATOM 3410 C CA . ALA C 1 61 ? 15.61789 2.58268 51.99457 1.000 47.89047 61 ALA C CA 1
ATOM 3411 C C . ALA C 1 61 ? 14.74780 3.37573 51.02822 1.000 43.59693 61 ALA C C 1
ATOM 3412 O O . ALA C 1 61 ? 14.32119 4.49767 51.32037 1.000 43.29303 61 ALA C O 1
ATOM 3414 N N . GLY C 1 62 ? 14.48558 2.78426 49.86653 1.000 41.08987 62 GLY C N 1
ATOM 3415 C CA . GLY C 1 62 ? 13.69960 3.45926 48.85744 1.000 44.40557 62 GLY C CA 1
ATOM 3416 C C . GLY C 1 62 ? 14.46753 4.44275 48.00594 1.000 38.18528 62 GLY C C 1
ATOM 3417 O O . GLY C 1 62 ? 13.85068 5.25213 47.30666 1.000 36.35890 62 GLY C O 1
ATOM 3418 N N . SER C 1 63 ? 15.79360 4.41862 48.05180 1.000 38.47350 63 SER C N 1
ATOM 3419 C CA . SER C 1 63 ? 16.54693 5.24938 47.12837 1.000 38.94279 63 SER C CA 1
ATOM 3420 C C . SER C 1 63 ? 16.38711 4.70584 45.70705 1.000 35.64644 63 SER C C 1
ATOM 3421 O O . SER C 1 63 ? 16.01916 3.54611 45.49420 1.000 31.03785 63 SER C O 1
ATOM 3424 N N . VAL C 1 64 ? 16.63311 5.57057 44.72210 1.000 34.00919 64 VAL C N 1
ATOM 3425 C CA . VAL C 1 64 ? 16.45247 5.22008 43.31846 1.000 30.81945 64 VAL C CA 1
ATOM 3426 C C . VAL C 1 64 ? 17.65542 5.72349 42.53686 1.000 31.81022 64 VAL C C 1
ATOM 3427 O O . VAL C 1 64 ? 18.43759 6.55117 43.01220 1.000 33.02972 64 VAL C O 1
ATOM 3431 N N . ILE C 1 65 ? 17.80774 5.20200 41.32764 1.000 31.97007 65 ILE C N 1
ATOM 3432 C CA . ILE C 1 65 ? 18.84123 5.67106 40.41613 1.000 31.64561 65 ILE C CA 1
ATOM 3433 C C . ILE C 1 65 ? 18.17009 6.13369 39.13487 1.000 33.15019 65 ILE C C 1
ATOM 3434 O O . ILE C 1 65 ? 17.47029 5.35872 38.46101 1.000 29.41065 65 ILE C O 1
ATOM 3439 N N . ARG C 1 66 ? 18.39668 7.39350 38.79488 1.000 32.44116 66 ARG C N 1
ATOM 3440 C CA . ARG C 1 66 ? 17.81907 8.02356 37.62329 1.000 28.80120 66 ARG C CA 1
ATOM 3441 C C . ARG C 1 66 ? 18.88433 8.17082 36.54584 1.000 32.08377 66 ARG C C 1
ATOM 3442 O O . ARG C 1 66 ? 20.00791 8.58818 36.83269 1.000 28.06301 66 ARG C O 1
ATOM 3450 N N . ALA C 1 67 ? 18.52933 7.86117 35.30143 1.000 29.50885 67 ALA C N 1
ATOM 3451 C CA . ALA C 1 67 ? 19.39772 8.15306 34.16673 1.000 26.13954 67 ALA C CA 1
ATOM 3452 C C . ALA C 1 67 ? 18.68417 9.15249 33.27013 1.000 27.45677 67 ALA C C 1
ATOM 3453 O O . ALA C 1 67 ? 17.56540 8.88683 32.81345 1.000 28.33648 67 ALA C O 1
ATOM 3455 N N . MET C 1 68 ? 19.33390 10.29156 33.00461 1.000 27.39797 68 MET C N 1
ATOM 3456 C CA . MET C 1 68 ? 18.71786 11.34198 32.19361 1.000 26.98723 68 MET C CA 1
ATOM 3457 C C . MET C 1 68 ? 19.67397 11.91185 31.15562 1.000 25.99081 68 MET C C 1
ATOM 3458 O O . MET C 1 68 ? 20.74420 12.41436 31.51775 1.000 28.84937 68 MET C O 1
ATOM 3463 N N . PRO C 1 69 ? 19.32154 11.86605 29.86898 1.000 25.40307 69 PRO C N 1
ATOM 3464 C CA . PRO C 1 69 ? 20.13991 12.51782 28.83843 1.000 29.37166 69 PRO C CA 1
ATOM 3465 C C . PRO C 1 69 ? 19.94465 14.02894 28.81925 1.000 29.80229 69 PRO C C 1
ATOM 3466 O O . PRO C 1 69 ? 18.86664 14.54012 29.11491 1.000 29.59072 69 PRO C O 1
ATOM 3470 N N . ILE C 1 70 ? 21.00453 14.73952 28.42602 1.000 28.88049 70 ILE C N 1
ATOM 3471 C CA . ILE C 1 70 ? 20.97262 16.19568 28.29497 1.000 29.41246 70 ILE C CA 1
ATOM 3472 C C . ILE C 1 70 ? 21.98291 16.60258 27.23944 1.000 29.31147 70 ILE C C 1
ATOM 3473 O O . ILE C 1 70 ? 23.05803 16.00289 27.11562 1.000 29.75591 70 ILE C O 1
ATOM 3478 N N . TYR C 1 71 ? 21.64684 17.65521 26.49890 1.000 26.12104 71 TYR C N 1
ATOM 3479 C CA . TYR C 1 71 ? 22.58053 18.21291 25.53266 1.000 27.23656 71 TYR C CA 1
ATOM 3480 C C . TYR C 1 71 ? 23.71816 18.92247 26.24868 1.000 31.10086 71 TYR C C 1
ATOM 3481 O O . TYR C 1 71 ? 23.53811 19.52675 27.30961 1.000 32.69698 71 TYR C O 1
ATOM 3490 N N . VAL C 1 72 ? 24.90303 18.83930 25.65117 1.000 27.91622 72 VAL C N 1
ATOM 3491 C CA . VAL C 1 72 ? 26.09935 19.39615 26.26607 1.000 33.82139 72 VAL C CA 1
ATOM 3492 C C . VAL C 1 72 ? 26.21153 20.90736 26.02945 1.000 35.95542 72 VAL C C 1
ATOM 3493 O O . VAL C 1 72 ? 26.52786 21.66376 26.95123 1.000 36.43432 72 VAL C O 1
ATOM 3497 N N . LYS C 1 73 ? 25.95957 21.37717 24.80689 1.000 32.80692 73 LYS C N 1
ATOM 3498 C CA . LYS C 1 73 ? 26.28357 22.77565 24.51895 1.000 40.20883 73 LYS C CA 1
ATOM 3499 C C . LYS C 1 73 ? 25.20159 23.73657 25.02580 1.000 33.85887 73 LYS C C 1
ATOM 3500 O O . LYS C 1 73 ? 24.02123 23.38659 25.07812 1.000 31.37785 73 LYS C O 1
ATOM 3506 N N . PRO C 1 74 ? 25.58818 24.96575 25.39974 1.000 31.40300 74 PRO C N 1
ATOM 3507 C CA . PRO C 1 74 ? 24.59137 25.91062 25.93885 1.000 37.65550 74 PRO C CA 1
ATOM 3508 C C . PRO C 1 74 ? 23.46713 26.21722 24.97463 1.000 37.27737 74 PRO C C 1
ATOM 3509 O O . PRO C 1 74 ? 22.32462 26.40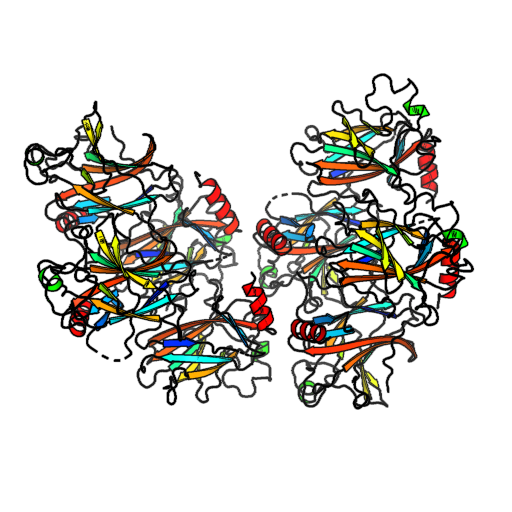607 25.41049 1.000 39.09121 74 PRO C O 1
ATOM 3513 N N . GLU C 1 75 ? 23.75816 26.27114 23.66957 1.000 37.40571 75 GLU C N 1
ATOM 3514 C CA . GLU C 1 75 ? 22.70913 26.52634 22.69073 1.000 35.10912 75 GLU C CA 1
ATOM 3515 C C . GLU C 1 75 ? 21.64108 25.43462 22.67861 1.000 41.25304 75 GLU C C 1
ATOM 3516 O O . GLU C 1 75 ? 20.50223 25.70585 22.27978 1.000 44.40314 75 GLU C O 1
ATOM 3522 N N . HIS C 1 76 ? 21.96062 24.21890 23.14263 1.000 37.93679 76 HIS C N 1
ATOM 3523 C CA . HIS C 1 76 ? 21.02433 23.09950 23.07553 1.000 32.03331 76 HIS C CA 1
ATOM 3524 C C . HIS C 1 76 ? 20.51811 22.63190 24.43243 1.000 37.35595 76 HIS C C 1
ATOM 3525 O O . HIS C 1 76 ? 19.54519 21.86777 24.47405 1.000 30.78587 76 HIS C O 1
ATOM 3532 N N . VAL C 1 77 ? 21.14440 23.06538 25.53430 1.000 30.62761 77 VAL C N 1
ATOM 3533 C CA . VAL C 1 77 ? 20.95671 22.39858 26.82120 1.000 28.07520 77 VAL C CA 1
ATOM 3534 C C . VAL C 1 77 ? 19.51545 22.50863 27.31123 1.000 32.94963 77 VAL C C 1
ATOM 3535 O O . VAL C 1 77 ? 19.02239 21.61404 28.00968 1.000 35.13745 77 VAL C O 1
ATOM 3539 N N . GLN C 1 78 ? 18.79653 23.56469 26.91841 1.000 39.91999 78 GLN C N 1
ATOM 3540 C CA . GLN C 1 78 ? 17.40839 23.70905 27.34553 1.000 34.21120 78 GLN C CA 1
ATOM 3541 C C . GLN C 1 78 ? 16.47598 22.71567 26.66591 1.000 39.72973 78 GLN C C 1
ATOM 3542 O O . GLN C 1 78 ? 15.42512 22.38819 27.22759 1.000 37.39142 78 GLN C O 1
ATOM 3548 N N . GLU C 1 79 ? 16.84095 22.21064 25.49126 1.000 38.01192 79 GLU C N 1
ATOM 3549 C CA . GLU C 1 79 ? 15.94454 21.34868 24.73530 1.000 36.65035 79 GLU C CA 1
ATOM 3550 C C . GLU C 1 79 ? 15.95379 19.92990 25.30341 1.000 38.53166 79 GLU C C 1
ATOM 3551 O O . GLU C 1 79 ? 17.01860 19.34311 25.53390 1.000 37.91133 79 GLU C O 1
ATOM 3557 N N . VAL C 1 80 ? 14.75838 19.38424 25.54615 1.000 33.13032 80 VAL C N 1
ATOM 3558 C CA . VAL C 1 80 ? 14.65078 18.01168 26.03442 1.000 34.74090 80 VAL C CA 1
ATOM 3559 C C . VAL C 1 80 ? 15.25305 17.05379 25.01562 1.000 36.39549 80 VAL C C 1
ATOM 3560 O O . VAL C 1 80 ? 14.97269 17.14718 23.81285 1.000 27.87190 80 VAL C O 1
ATOM 3564 N N . VAL C 1 81 ? 16.09424 16.13510 25.49360 1.000 30.76914 81 VAL C N 1
ATOM 3565 C CA . VAL C 1 81 ? 16.64413 15.07271 24.65592 1.000 30.53827 81 VAL C CA 1
ATOM 3566 C C . VAL C 1 81 ? 15.60349 13.96051 24.55739 1.000 31.79236 81 VAL C C 1
ATOM 3567 O O . VAL C 1 81 ? 15.20430 13.38621 25.57726 1.000 33.96815 81 VAL C O 1
ATOM 3571 N N . LYS C 1 82 ? 15.16053 13.64297 23.33713 1.000 29.45179 82 LYS C N 1
ATOM 3572 C CA . LYS C 1 82 ? 14.28996 12.48254 23.16577 1.000 32.85060 82 LYS C CA 1
ATOM 3573 C C . LYS C 1 82 ? 14.47673 11.89931 21.76720 1.000 33.44763 82 LYS C C 1
ATOM 3574 O O . LYS C 1 82 ? 15.25806 12.40310 20.95408 1.000 33.56235 82 LYS C O 1
ATOM 3578 N N . ARG C 1 83 ? 13.76149 10.81060 21.49808 1.000 29.69901 83 ARG C N 1
ATOM 3579 C CA . ARG C 1 83 ? 13.86640 10.16427 20.19513 1.000 34.13859 83 ARG C CA 1
ATOM 3580 C C . ARG C 1 83 ? 13.30712 11.05235 19.08589 1.000 35.63300 83 ARG C C 1
ATOM 3581 O O . ARG C 1 83 ? 12.47155 11.92668 19.31645 1.000 35.76348 83 ARG C O 1
ATOM 3589 N N . CYS C 1 84 ? 13.77790 10.80076 17.86048 1.000 37.71342 84 CYS C N 1
ATOM 3590 C CA . CYS C 1 84 ? 13.22183 11.46074 16.68760 1.000 42.47270 84 CYS C CA 1
ATOM 3591 C C . CYS C 1 84 ? 11.81623 10.92826 16.40051 1.000 38.41800 84 CYS C C 1
ATOM 3592 O O . CYS C 1 84 ? 11.49567 9.79251 16.75398 1.000 39.04798 84 CYS C O 1
ATOM 3595 N N . PRO C 1 85 ? 10.95138 11.72998 15.76441 1.000 43.11806 85 PRO C N 1
ATOM 3596 C CA . PRO C 1 85 ? 9.59307 11.23310 15.46010 1.000 39.34370 85 PRO C CA 1
ATOM 3597 C C . PRO C 1 85 ? 9.57254 9.93460 14.66567 1.000 37.71889 85 PRO C C 1
ATOM 3598 O O . PRO C 1 85 ? 8.69463 9.09668 14.90110 1.000 45.78847 85 PRO C O 1
ATOM 3602 N N . ASN C 1 86 ? 10.51918 9.72257 13.74947 1.000 40.72987 86 ASN C N 1
ATOM 3603 C CA . ASN C 1 86 ? 10.51344 8.48749 12.97057 1.000 39.82672 86 ASN C CA 1
ATOM 3604 C C . ASN C 1 86 ? 10.76407 7.26989 13.85972 1.000 48.79539 86 ASN C C 1
ATOM 3605 O O . ASN C 1 86 ? 10.02175 6.27993 13.79594 1.000 44.31873 86 ASN C O 1
ATOM 3610 N N . HIS C 1 87 ? 11.80484 7.32061 14.70260 1.000 40.95983 87 HIS C N 1
ATOM 3611 C CA . HIS C 1 87 ? 12.08102 6.17595 15.56279 1.000 43.53893 87 HIS C CA 1
ATOM 3612 C C . HIS C 1 87 ? 11.05389 6.01392 16.67409 1.000 46.69794 87 HIS C C 1
ATOM 3613 O O . HIS C 1 87 ? 10.87625 4.89240 17.17390 1.000 44.29931 87 HIS C O 1
ATOM 3620 N N . ALA C 1 88 ? 10.36245 7.09379 17.05818 1.000 41.90185 88 ALA C N 1
ATOM 3621 C CA . ALA C 1 88 ? 9.37556 7.00720 18.12628 1.000 43.50316 88 ALA C CA 1
ATOM 3622 C C . ALA C 1 88 ? 8.06658 6.38346 17.67163 1.000 48.30985 88 ALA C C 1
ATOM 3623 O O . ALA C 1 88 ? 7.30092 5.90784 18.51497 1.000 48.59899 88 ALA C O 1
ATOM 3625 N N . THR C 1 89 ? 7.80165 6.35967 16.36427 1.000 53.26578 89 THR C N 1
ATOM 3626 C CA . THR C 1 89 ? 6.51686 5.92348 15.83784 1.000 48.10925 89 THR C CA 1
ATOM 3627 C C . THR C 1 89 ? 6.58885 4.65066 15.00451 1.000 48.18432 89 THR C C 1
ATOM 3628 O O . THR C 1 89 ? 5.54010 4.06339 14.71910 1.000 49.99214 89 THR C O 1
ATOM 3632 N N . THR C 1 90 ? 7.77724 4.20684 14.60579 1.000 46.81288 90 THR C N 1
ATOM 3633 C CA . THR C 1 90 ? 7.85791 2.96134 13.85677 1.000 54.66787 90 THR C CA 1
ATOM 3634 C C . THR C 1 90 ? 7.55368 1.76941 14.76572 1.000 52.94836 90 THR C C 1
ATOM 3635 O O . THR C 1 90 ? 7.61923 1.85375 15.99383 1.000 53.86151 90 THR C O 1
ATOM 3639 N N . LYS C 1 91 ? 7.19501 0.64640 14.14489 1.000 52.09936 91 LYS C N 1
ATOM 3640 C CA . LYS C 1 91 ? 6.82990 -0.52614 14.93262 1.000 51.61766 91 LYS C CA 1
ATOM 3641 C C . LYS C 1 91 ? 8.04693 -1.12698 15.63038 1.000 53.53761 91 LYS C C 1
ATOM 3642 O O . LYS C 1 91 ? 7.94688 -1.59301 16.77026 1.000 48.92680 91 LYS C O 1
ATOM 3644 N N . GLU C 1 92 ? 9.20321 -1.11137 14.96726 1.000 50.59632 92 GLU C N 1
ATOM 3645 C CA . GLU C 1 92 ? 10.38779 -1.78115 15.48676 1.000 53.23516 92 GLU C CA 1
ATOM 3646 C C . GLU C 1 92 ? 10.79648 -1.21127 16.84382 1.000 51.13397 92 GLU C C 1
ATOM 3647 O O . GLU C 1 92 ? 10.69664 -0.00549 17.08696 1.000 51.84522 92 GLU C O 1
ATOM 3649 N N . HIS C 1 93 ? 11.23250 -2.10486 17.73626 1.000 49.90204 93 HIS C N 1
ATOM 3650 C CA . HIS C 1 93 ? 11.72711 -1.76590 19.06948 1.000 50.66376 93 HIS C CA 1
ATOM 3651 C C . HIS C 1 93 ? 10.63687 -1.24574 19.99533 1.000 48.11997 93 HIS C C 1
ATOM 3652 O O . HIS C 1 93 ? 10.88366 -1.04079 21.18590 1.000 47.65211 93 HIS C O 1
ATOM 3659 N N . ASN C 1 94 ? 9.43526 -1.01208 19.47845 1.000 52.36461 94 ASN C N 1
ATOM 3660 C CA . ASN C 1 94 ? 8.40395 -0.34658 20.25850 1.000 46.53879 94 ASN C CA 1
ATOM 3661 C C . ASN C 1 94 ? 7.22424 -1.24427 20.60591 1.000 46.65404 94 ASN C C 1
ATOM 3662 O O . ASN C 1 94 ? 6.25969 -0.76803 21.21348 1.000 49.54184 94 ASN C O 1
ATOM 3667 N N . GLU C 1 95 ? 7.28879 -2.52932 20.27154 1.000 48.19025 95 GLU C N 1
ATOM 3668 C CA . GLU C 1 95 ? 6.20691 -3.45045 20.60043 1.000 52.36797 95 GLU C CA 1
ATOM 3669 C C . GLU C 1 95 ? 6.06888 -3.58547 22.11230 1.000 54.36472 95 GLU C C 1
ATOM 3670 O O . GLU C 1 95 ? 7.00133 -4.02776 22.79407 1.000 53.97794 95 GLU C O 1
ATOM 3672 N N . ASP C 1 96 ? 4.90757 -3.18421 22.63202 1.000 48.23226 96 ASP C N 1
ATOM 3673 C CA . ASP C 1 96 ? 4.58341 -3.25501 24.05748 1.000 58.68792 96 ASP C CA 1
ATOM 3674 C C . ASP C 1 96 ? 5.55125 -2.45122 24.93144 1.000 57.50704 96 ASP C C 1
ATOM 3675 O O . ASP C 1 96 ? 5.70043 -2.74244 26.12335 1.000 60.42809 96 ASP C O 1
ATOM 3677 N N . HIS C 1 97 ? 6.25159 -1.40083 24.34937 1.000 56.15250 97 HIS C N 1
ATOM 3678 C CA . HIS C 1 97 ? 7.06088 -0.58631 25.25302 1.000 52.64775 97 HIS C CA 1
ATOM 3679 C C . HIS C 1 97 ? 6.25357 0.61581 25.74041 1.000 48.18023 97 HIS C C 1
ATOM 3680 O O . HIS C 1 97 ? 5.57116 1.26638 24.94191 1.000 50.34233 97 HIS C O 1
ATOM 3687 N N . PRO C 1 98 ? 6.32124 0.94672 27.03791 1.000 45.82580 98 PRO C N 1
ATOM 3688 C CA . PRO C 1 98 ? 5.41077 1.96549 27.59407 1.000 44.99231 98 PRO C CA 1
ATOM 3689 C C . PRO C 1 98 ? 5.80268 3.41620 27.34056 1.000 39.57863 98 PRO C C 1
ATOM 3690 O O . PRO C 1 98 ? 4.99003 4.30296 27.62636 1.000 46.31409 98 PRO C O 1
ATOM 3694 N N . ALA C 1 99 ? 6.99929 3.70452 26.83092 1.000 43.25931 99 ALA C N 1
ATOM 3695 C CA . ALA C 1 99 ? 7.43811 5.08326 26.58442 1.000 37.54834 99 ALA C CA 1
ATOM 3696 C C . ALA C 1 99 ? 8.29834 5.12226 25.32629 1.000 46.21791 99 ALA C C 1
ATOM 3697 O O . ALA C 1 99 ? 9.53176 5.25667 25.38751 1.000 42.46717 99 ALA C O 1
ATOM 3699 N N . PRO C 1 100 ? 7.66778 5.02576 24.14966 1.000 42.79530 100 PRO C N 1
ATOM 3700 C CA . PRO C 1 100 ? 8.43385 4.90421 22.89686 1.000 41.92618 100 PRO C CA 1
ATOM 3701 C C . PRO C 1 100 ? 9.20424 6.15251 22.51082 1.000 38.07695 100 PRO C C 1
ATOM 3702 O O . PRO C 1 100 ? 10.03714 6.07613 21.59977 1.000 39.23924 100 PRO C O 1
ATOM 3706 N N . THR C 1 101 ? 8.94913 7.29901 23.13266 1.000 33.95706 101 THR C N 1
ATOM 3707 C CA . THR C 1 101 ? 9.71254 8.49185 22.79552 1.000 35.29670 101 THR C CA 1
ATOM 3708 C C . THR C 1 101 ? 10.99112 8.63962 23.61254 1.000 37.45794 101 THR C C 1
ATOM 3709 O O . THR C 1 101 ? 11.78530 9.53692 23.31791 1.000 37.79152 101 THR C O 1
ATOM 3713 N N . HIS C 1 102 ? 11.21575 7.80337 24.62570 1.000 32.87501 102 HIS C N 1
ATOM 3714 C CA . HIS C 1 102 ? 12.38500 7.98062 25.48891 1.000 36.77817 102 HIS C CA 1
ATOM 3715 C C . HIS C 1 102 ? 13.67009 7.48167 24.81814 1.000 33.95049 102 HIS C C 1
ATOM 3716 O O . HIS C 1 102 ? 13.71175 6.36977 24.27768 1.000 31.20381 102 HIS C O 1
ATOM 3723 N N . LEU C 1 103 ? 14.73284 8.29747 24.88050 1.000 31.89316 103 LEU C N 1
ATOM 3724 C CA . LEU C 1 103 ? 16.01212 7.89520 24.28681 1.000 30.16668 103 LEU C CA 1
ATOM 3725 C C . LEU C 1 103 ? 16.68447 6.79709 25.10332 1.000 29.19157 103 LEU C C 1
ATOM 3726 O O . LEU C 1 103 ? 17.20153 5.82117 24.54557 1.000 27.54624 103 LEU C O 1
ATOM 3731 N N . VAL C 1 104 ? 16.68999 6.94389 26.42336 1.000 26.84579 104 VAL C N 1
ATOM 3732 C CA . VAL C 1 104 ? 17.41569 6.05426 27.31877 1.000 27.13525 104 VAL C CA 1
ATOM 3733 C C . VAL C 1 104 ? 16.44678 5.03078 27.88596 1.000 29.85271 104 VAL C C 1
ATOM 3734 O O . VAL C 1 104 ? 15.49992 5.38807 28.59449 1.000 30.93994 104 VAL C O 1
ATOM 3738 N N . ARG C 1 105 ? 16.69943 3.75580 27.60927 1.000 27.13954 105 ARG C N 1
ATOM 3739 C CA . ARG C 1 105 ? 15.92030 2.67822 28.19312 1.000 31.25087 105 ARG C CA 1
ATOM 3740 C C . ARG C 1 105 ? 16.77960 1.90858 29.18498 1.000 34.04188 105 ARG C C 1
ATOM 3741 O O . ARG C 1 105 ? 17.99559 1.79338 29.01134 1.000 33.07581 105 ARG C O 1
ATOM 3749 N N . CYS C 1 106 ? 16.14019 1.37264 30.22399 1.000 30.64694 106 CYS C N 1
ATOM 3750 C CA . CYS C 1 106 ? 16.79127 0.44265 31.13639 1.000 33.36039 106 CYS C CA 1
ATOM 3751 C C . CYS C 1 106 ? 16.02303 -0.87634 31.16555 1.000 35.84318 106 CYS C C 1
ATOM 3752 O O . CYS C 1 106 ? 14.78834 -0.88844 31.19732 1.000 37.61432 106 CYS C O 1
ATOM 3755 N N . GLU C 1 107 ? 16.75673 -1.98658 31.15800 1.000 33.53851 107 GLU C N 1
ATOM 3756 C CA . GLU C 1 107 ? 16.11507 -3.29884 31.10372 1.000 38.87272 107 GLU C CA 1
ATOM 3757 C C . GLU C 1 107 ? 15.51114 -3.73239 32.43606 1.000 41.34536 107 GLU C C 1
ATOM 3758 O O . GLU C 1 107 ? 14.71851 -4.67904 32.44276 1.000 42.78856 107 GLU C O 1
ATOM 3760 N N . HIS C 1 108 ? 15.86007 -3.07358 33.54531 1.000 37.18382 108 HIS C N 1
ATOM 3761 C CA . HIS C 1 108 ? 15.41349 -3.50261 34.86833 1.000 40.75160 108 HIS C CA 1
ATOM 3762 C C . HIS C 1 108 ? 13.91358 -3.76429 34.88504 1.000 38.47084 108 HIS C C 1
ATOM 3763 O O . HIS C 1 108 ? 13.12582 -2.99217 34.33561 1.000 35.29741 108 HIS C O 1
ATOM 3770 N N . LYS C 1 109 ? 13.52991 -4.87516 35.51973 1.000 42.07288 109 LYS C N 1
ATOM 3771 C CA . LYS C 1 109 ? 12.13683 -5.30672 35.51204 1.000 44.00772 109 LYS C CA 1
ATOM 3772 C C . LYS C 1 109 ? 11.20302 -4.22361 36.04098 1.000 37.34881 109 LYS C C 1
ATOM 3773 O O . LYS C 1 109 ? 10.05782 -4.11482 35.58571 1.000 43.48050 109 LYS C O 1
ATOM 3775 N N . LEU C 1 110 ? 11.67046 -3.39727 36.98108 1.000 37.69757 110 LEU C N 1
ATOM 3776 C CA . LEU C 1 110 ? 10.83704 -2.35830 37.57733 1.000 37.46823 110 LEU C CA 1
ATOM 3777 C C . LEU C 1 110 ? 11.19957 -0.94989 37.10355 1.000 38.96884 110 LEU C C 1
ATOM 3778 O O . LEU C 1 110 ? 10.81642 0.02842 37.74990 1.000 36.76613 110 LEU C O 1
ATOM 3783 N N . ALA C 1 111 ? 11.92794 -0.82270 35.99420 1.000 41.81500 111 ALA C N 1
ATOM 3784 C CA . ALA C 1 111 ? 12.25249 0.49896 35.46623 1.000 37.51484 111 ALA C CA 1
ATOM 3785 C C . ALA C 1 111 ? 10.98989 1.32552 35.25482 1.000 40.85992 111 ALA C C 1
ATOM 3786 O O . ALA C 1 111 ? 9.95110 0.80552 34.84163 1.000 41.92132 111 ALA C O 1
ATOM 3788 N N . SER C 1 112 ? 11.07977 2.62397 35.54377 1.000 36.99187 112 SER C N 1
ATOM 3789 C CA . SER C 1 112 ? 9.94218 3.52629 35.39398 1.000 40.77522 112 SER C CA 1
ATOM 3790 C C . SER C 1 112 ? 10.34143 4.72911 34.55054 1.000 40.79844 112 SER C C 1
ATOM 3791 O O . SER C 1 112 ? 11.30634 5.43027 34.87351 1.000 37.98023 112 SER C O 1
ATOM 3794 N N . TYR C 1 113 ? 9.58073 4.97808 33.48869 1.000 38.51147 113 TYR C N 1
ATOM 3795 C CA . TYR C 1 113 ? 9.88610 6.02547 32.52412 1.000 38.68281 113 TYR C CA 1
ATOM 3796 C C . TYR C 1 113 ? 9.08600 7.26716 32.88452 1.000 39.35172 113 TYR C C 1
ATOM 3797 O O . TYR C 1 113 ? 7.85209 7.26424 32.81841 1.000 42.44330 113 TYR C O 1
ATOM 3806 N N . VAL C 1 114 ? 9.78451 8.32648 33.27263 1.000 39.64726 114 VAL C N 1
ATOM 3807 C CA . VAL C 1 114 ? 9.12204 9.47499 33.86686 1.000 39.37684 114 VAL C CA 1
ATOM 3808 C C . VAL C 1 114 ? 9.45053 10.72628 33.06968 1.000 42.02511 114 VAL C C 1
ATOM 3809 O O . VAL C 1 114 ? 10.42090 10.78679 32.31362 1.000 36.93283 114 VAL C O 1
ATOM 3813 N N . GLU C 1 115 ? 8.59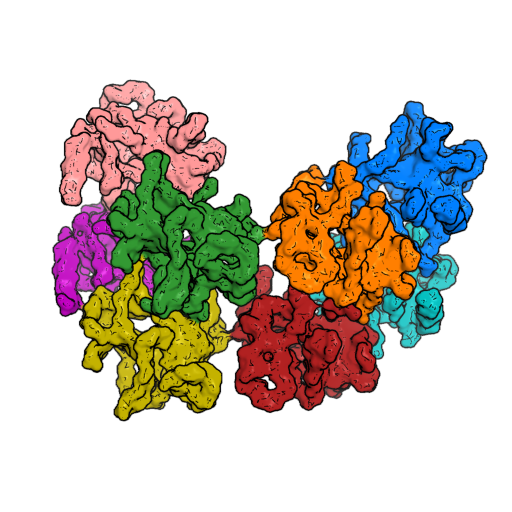072 11.72790 33.22729 1.000 35.03687 115 GLU C N 1
ATOM 3814 C CA . GLU C 1 115 ? 8.70974 12.99493 32.52750 1.000 37.87672 115 GLU C CA 1
ATOM 3815 C C . GLU C 1 115 ? 8.49828 14.09720 33.55205 1.000 38.58712 115 GLU C C 1
ATOM 3816 O O . GLU C 1 115 ? 7.48023 14.10142 34.24934 1.000 40.90793 115 GLU C O 1
ATOM 3822 N N . ASP C 1 116 ? 9.46702 14.99832 33.67160 1.000 40.46355 116 ASP C N 1
ATOM 3823 C CA . ASP C 1 116 ? 9.38053 16.04680 34.68110 1.000 33.76548 116 ASP C CA 1
ATOM 3824 C C . ASP C 1 116 ? 8.20324 16.96576 34.34835 1.000 40.18516 116 ASP C C 1
ATOM 3825 O O . ASP C 1 116 ? 8.05025 17.37471 33.18814 1.000 36.20473 116 ASP C O 1
ATOM 3830 N N . PRO C 1 117 ? 7.33913 17.28054 35.31829 1.000 39.02028 117 PRO C N 1
ATOM 3831 C CA . PRO C 1 117 ? 6.13963 18.08079 35.01410 1.000 38.09726 117 PRO C CA 1
ATOM 3832 C C . PRO C 1 117 ? 6.42634 19.51859 34.62992 1.000 39.35519 117 PRO C C 1
ATOM 3833 O O . PRO C 1 117 ? 5.58378 20.13206 33.96552 1.000 43.19029 117 PRO C O 1
ATOM 3837 N N . TYR C 1 118 ? 7.57348 20.07379 35.01550 1.000 38.58978 118 TYR C N 1
ATOM 3838 C CA . TYR C 1 118 ? 7.89650 21.46972 34.75281 1.000 38.28866 118 TYR C CA 1
ATOM 3839 C C . TYR C 1 118 ? 8.80239 21.67202 33.54734 1.000 41.72785 118 TYR C C 1
ATOM 3840 O O . TYR C 1 118 ? 8.68712 22.69777 32.86850 1.000 49.65231 118 TYR C O 1
ATOM 3849 N N . THR C 1 119 ? 9.70141 20.72947 33.25602 1.000 43.45144 119 THR C N 1
ATOM 3850 C CA . THR C 1 119 ? 10.59998 20.86955 32.12009 1.000 37.83009 119 THR C CA 1
ATOM 3851 C C . THR C 1 119 ? 10.26329 19.96074 30.94744 1.000 41.18640 119 THR C C 1
ATOM 3852 O O . THR C 1 119 ? 10.75105 20.21083 29.84070 1.000 40.10891 119 THR C O 1
ATOM 3856 N N . GLY C 1 120 ? 9.44859 18.92539 31.14815 1.000 40.15281 120 GLY C N 1
ATOM 3857 C CA . GLY C 1 120 ? 9.27999 17.90607 30.13078 1.000 38.80134 120 GLY C CA 1
ATOM 3858 C C . GLY C 1 120 ? 10.44494 16.94132 29.97088 1.000 36.64988 120 GLY C C 1
ATOM 3859 O O . GLY C 1 120 ? 10.36267 16.02743 29.13872 1.000 33.81941 120 GLY C O 1
ATOM 3860 N N . ARG C 1 121 ? 11.51850 17.08682 30.74488 1.000 36.95291 121 ARG C N 1
ATOM 3861 C CA . ARG C 1 121 ? 12.65640 16.18877 30.56609 1.000 34.44544 121 ARG C CA 1
ATOM 3862 C C . ARG C 1 121 ? 12.25217 14.75066 30.85433 1.000 30.14340 121 ARG C C 1
ATOM 3863 O O . ARG C 1 121 ? 11.50254 14.47182 31.78993 1.000 31.76716 121 ARG C O 1
ATOM 3871 N N . GLN C 1 122 ? 12.71786 13.83356 30.01327 1.000 26.78126 122 GLN C N 1
ATOM 3872 C CA . GLN C 1 122 ? 12.40993 12.42323 30.17879 1.000 30.98933 122 GLN C CA 1
ATOM 3873 C C . GLN C 1 122 ? 13.60554 11.69731 30.78261 1.000 29.29218 122 GLN C C 1
ATOM 3874 O O . GLN C 1 122 ? 14.76045 12.00334 30.46930 1.000 30.23143 122 GLN C O 1
ATOM 3880 N N . SER C 1 123 ? 13.32637 10.73422 31.64928 1.000 35.02969 123 SER C N 1
ATOM 3881 C CA . SER C 1 123 ? 14.39177 9.95714 32.26264 1.000 31.11693 123 SER C CA 1
ATOM 3882 C C . SER C 1 123 ? 13.80836 8.61602 32.66123 1.000 33.59140 123 SER C C 1
ATOM 3883 O O . SER C 1 123 ? 12.59031 8.41344 32.63421 1.000 32.38298 123 SER C O 1
ATOM 3886 N N . VAL C 1 124 ? 14.68380 7.69832 33.05144 1.000 27.47177 124 VAL C N 1
ATOM 3887 C CA . VAL C 1 124 ? 14.24985 6.37804 33.46986 1.000 29.15548 124 VAL C CA 1
ATOM 3888 C C . VAL C 1 124 ? 14.81918 6.12509 34.85664 1.000 33.52394 124 VAL C C 1
ATOM 3889 O O . VAL C 1 124 ? 16.01521 6.33692 35.09649 1.000 31.66301 124 VAL C O 1
ATOM 3893 N N A ILE C 1 125 ? 13.94670 5.68043 35.76043 0.385 30.59078 125 ILE C N 1
ATOM 3894 N N B ILE C 1 125 ? 13.96522 5.71769 35.78386 0.615 30.51225 125 ILE C N 1
ATOM 3895 C CA A ILE C 1 125 ? 14.25255 5.44215 37.16460 0.385 34.13967 125 ILE C CA 1
ATOM 3896 C CA B ILE C 1 125 ? 14.37629 5.48319 37.16135 0.615 34.12865 125 ILE C CA 1
ATOM 3897 C C A ILE C 1 125 ? 14.32383 3.94199 37.39727 0.385 34.70283 125 ILE C C 1
ATOM 3898 C C B ILE C 1 125 ? 14.30235 3.99335 37.45064 0.615 34.69628 125 ILE C C 1
ATOM 3899 O O A ILE C 1 125 ? 13.55302 3.17761 36.80419 0.385 37.37510 125 ILE C O 1
ATOM 3900 O O B ILE C 1 125 ? 13.42844 3.28648 36.93278 0.615 37.59512 125 ILE C O 1
ATOM 3909 N N . ILE C 1 126 ? 15.22915 3.52185 38.27070 1.000 35.75334 126 ILE C N 1
ATOM 3910 C CA . ILE C 1 126 ? 15.24464 2.13852 38.74190 1.000 33.48368 126 ILE C CA 1
ATOM 3911 C C . ILE C 1 126 ? 15.46894 2.16124 40.24354 1.000 36.11800 126 ILE C C 1
ATOM 3912 O O . ILE C 1 126 ? 15.94356 3.16430 40.80133 1.000 32.70459 126 ILE C O 1
ATOM 3917 N N . PRO C 1 127 ? 15.10855 1.08041 40.93706 1.000 37.80145 127 PRO C N 1
ATOM 3918 C CA . PRO C 1 127 ? 15.35344 1.02739 42.37780 1.000 33.20550 127 PRO C CA 1
ATOM 3919 C C . PRO C 1 127 ? 16.83825 0.93162 42.64319 1.000 32.49013 127 PRO C C 1
ATOM 3920 O O . PRO C 1 127 ? 17.57658 0.30789 41.88363 1.000 32.65868 127 PRO C O 1
ATOM 3924 N N . GLN C 1 128 ? 17.27541 1.53988 43.73986 1.000 31.56938 128 GLN C N 1
ATOM 3925 C CA . GLN C 1 128 ? 18.61214 1.24467 44.25570 1.000 32.93464 128 GLN C CA 1
ATOM 3926 C C . GLN C 1 128 ? 18.56024 -0.07692 45.01054 1.000 39.79533 128 GLN C C 1
ATOM 3927 O O . GLN C 1 128 ? 17.65388 -0.29491 45.81712 1.000 44.43471 128 GLN C O 1
ATOM 3933 N N . GLU C 1 129 ? 19.52929 -0.95639 44.75170 1.000 38.61857 129 GLU C N 1
ATOM 3934 C CA . GLU C 1 129 ? 19.52387 -2.31290 45.28525 1.000 42.47249 129 GLU C CA 1
ATOM 3935 C C . GLU C 1 129 ? 20.88674 -2.65088 45.86790 1.000 41.85199 129 GLU C C 1
ATOM 3936 O O . GLU C 1 129 ? 21.92276 -2.33067 45.27673 1.000 38.19625 129 GLU C O 1
ATOM 3942 N N . HIS C 1 130 ? 20.87977 -3.29869 47.02677 1.000 45.43960 130 HIS C N 1
ATOM 3943 C CA . HIS C 1 130 ? 22.12255 -3.80700 47.58218 1.000 53.39373 130 HIS C CA 1
ATOM 3944 C C . HIS C 1 130 ? 22.73352 -4.81972 46.61345 1.000 48.90719 130 HIS C C 1
ATOM 3945 O O . HIS C 1 130 ? 22.00224 -5.54924 45.92480 1.000 44.49387 130 HIS C O 1
ATOM 3947 N N . PRO C 1 131 ? 24.05663 -4.87404 46.50843 1.000 48.07709 131 PRO C N 1
ATOM 3948 C CA . PRO C 1 131 ? 24.67566 -5.87428 45.63638 1.000 53.21318 131 PRO C CA 1
ATOM 3949 C C . PRO C 1 131 ? 24.33119 -7.27575 46.10771 1.000 54.73385 131 PRO C C 1
ATOM 3950 O O . PRO C 1 131 ? 24.16500 -7.52887 47.30456 1.000 56.02455 131 PRO C O 1
ATOM 3954 N N . GLN C 1 132 ? 24.18486 -8.18021 45.14417 1.000 56.08133 132 GLN C N 1
ATOM 3955 C CA . GLN C 1 132 ? 24.16303 -9.59732 45.46708 1.000 63.54790 132 GLN C CA 1
ATOM 3956 C C . GLN C 1 132 ? 25.46313 -9.96295 46.17049 1.000 66.94959 132 GLN C C 1
ATOM 3957 O O . GLN C 1 132 ? 26.54126 -9.49978 45.78624 1.000 68.90464 132 GLN C O 1
ATOM 3959 N N . ALA C 1 133 ? 25.35504 -10.76842 47.22697 1.000 73.49340 133 ALA C N 1
ATOM 3960 C CA . ALA C 1 133 ? 26.54157 -11.22000 47.94374 1.000 71.75964 133 ALA C CA 1
ATOM 3961 C C . ALA C 1 133 ? 27.51609 -11.89050 46.98126 1.000 71.67201 133 ALA C C 1
ATOM 3962 O O . ALA C 1 133 ? 27.11514 -12.63088 46.07804 1.000 75.70274 133 ALA C O 1
ATOM 3964 N N . GLY C 1 134 ? 28.80364 -11.61243 47.16824 1.000 72.74327 134 GLY C N 1
ATOM 3965 C CA . GLY C 1 134 ? 29.80411 -11.98537 46.18839 1.000 70.76905 134 GLY C CA 1
ATOM 3966 C C . GLY C 1 134 ? 30.05477 -10.93776 45.12978 1.000 70.87378 134 GLY C C 1
ATOM 3967 O O . GLY C 1 134 ? 30.61922 -11.25933 44.07524 1.000 70.12110 134 GLY C O 1
ATOM 3968 N N . ALA C 1 135 ? 29.64500 -9.69466 45.37418 1.000 69.40435 135 ALA C N 1
ATOM 3969 C CA . ALA C 1 135 ? 29.82450 -8.61193 44.41973 1.000 65.06662 135 ALA C CA 1
ATOM 3970 C C . ALA C 1 135 ? 29.78552 -7.29053 45.17029 1.000 58.35721 135 ALA C C 1
ATOM 3971 O O . ALA C 1 135 ? 29.22761 -7.19318 46.26686 1.000 62.86190 135 ALA C O 1
ATOM 3973 N N . GLU C 1 136 ? 30.39968 -6.27157 44.56427 1.000 60.82423 136 GLU C N 1
ATOM 3974 C CA . GLU C 1 136 ? 30.31760 -4.90595 45.06523 1.000 57.59491 136 GLU C CA 1
ATOM 3975 C C . GLU C 1 136 ? 29.64550 -3.94156 44.08950 1.000 49.89046 136 GLU C C 1
ATOM 3976 O O . GLU C 1 136 ? 29.21667 -2.86114 44.50737 1.000 51.93632 136 GLU C O 1
ATOM 3982 N N . TRP C 1 137 ? 29.50633 -4.31105 42.82378 1.000 39.64281 137 TRP C N 1
ATOM 3983 C CA . TRP C 1 137 ? 28.81585 -3.49842 41.83947 1.000 36.62302 137 TRP C CA 1
ATOM 3984 C C . TRP C 1 137 ? 27.48125 -4.14450 41.50272 1.000 42.66945 137 TRP C C 1
ATOM 3985 O O . TRP C 1 137 ? 27.37405 -5.37393 41.44956 1.000 42.37142 137 TRP C O 1
ATOM 3996 N N . VAL C 1 138 ? 26.46668 -3.31723 41.27398 1.000 35.88929 138 VAL C N 1
ATOM 3997 C CA . VAL C 1 138 ? 25.20548 -3.77346 40.70935 1.000 37.02287 138 VAL C CA 1
ATOM 3998 C C . VAL C 1 138 ? 25.19492 -3.37096 39.24363 1.000 38.56132 138 VAL C C 1
ATOM 3999 O O . VAL C 1 138 ? 25.35477 -2.18644 38.92037 1.000 37.99081 138 VAL C O 1
ATOM 4003 N N . THR C 1 139 ? 25.01904 -4.34409 38.35555 1.000 34.01699 139 THR C N 1
ATOM 4004 C CA . THR C 1 139 ? 24.97344 -4.06606 36.92718 1.000 33.28635 139 THR C CA 1
ATOM 4005 C C . THR C 1 139 ? 23.53054 -3.90960 36.46291 1.000 36.45674 139 THR C C 1
ATOM 4006 O O . THR C 1 139 ? 22.67162 -4.73525 36.78288 1.000 32.33906 139 THR C O 1
ATOM 4010 N N . ASN C 1 140 ? 23.26279 -2.82721 35.74254 1.000 34.13110 140 ASN C N 1
ATOM 4011 C CA . ASN C 1 140 ? 22.00805 -2.65255 35.03301 1.000 36.11258 140 ASN C CA 1
ATOM 4012 C C . ASN C 1 140 ? 22.29624 -2.41117 33.56207 1.000 34.01046 140 ASN C C 1
ATOM 4013 O O . ASN C 1 140 ? 23.31325 -1.81481 33.20466 1.000 36.54900 140 ASN C O 1
ATOM 4018 N N . LEU C 1 141 ? 21.39264 -2.87925 32.71374 1.000 33.02388 141 LEU C N 1
ATOM 4019 C CA . LEU C 1 141 ? 21.56384 -2.79951 31.27002 1.000 35.01616 141 LEU C CA 1
ATOM 4020 C C . LEU C 1 141 ? 20.74912 -1.64264 30.71339 1.000 28.62148 141 LEU C C 1
ATOM 4021 O O . LEU C 1 141 ? 19.54575 -1.53246 30.97940 1.000 30.69577 141 LEU C O 1
ATOM 4026 N N . TYR C 1 142 ? 21.41010 -0.79646 29.93317 1.000 28.99938 142 TYR C N 1
ATOM 4027 C CA . TYR C 1 142 ? 20.79901 0.37121 29.32382 1.000 34.10193 142 TYR C CA 1
ATOM 4028 C C . TYR C 1 142 ? 20.93550 0.28899 27.81264 1.000 34.85902 142 TYR C C 1
ATOM 4029 O O . TYR C 1 142 ? 21.90319 -0.27504 27.29289 1.000 34.52973 142 TYR C O 1
ATOM 4038 N N . GLN C 1 143 ? 19.96080 0.87001 27.11533 1.000 30.15328 143 GLN C N 1
ATOM 4039 C CA . GLN C 1 143 ? 19.99991 1.03126 25.67166 1.000 33.84354 143 GLN C CA 1
ATOM 4040 C C . GLN C 1 143 ? 19.73565 2.48695 25.31091 1.000 34.81317 143 GLN C C 1
ATOM 4041 O O . GLN C 1 143 ? 19.05553 3.22341 26.03602 1.000 34.56060 143 GLN C O 1
ATOM 4047 N N . PHE C 1 144 ? 20.23400 2.87377 24.14400 1.000 29.17810 144 PHE C N 1
ATOM 4048 C CA . PHE C 1 144 ? 20.06478 4.22280 23.61766 1.000 29.54544 144 PHE C CA 1
ATOM 4049 C C . PHE C 1 144 ? 19.42445 4.09064 22.24596 1.000 33.99090 144 PHE C C 1
ATOM 4050 O O . PHE C 1 144 ? 19.94428 3.37854 21.38132 1.000 36.75817 144 PHE C O 1
ATOM 4058 N N . MET C 1 145 ? 18.28199 4.75108 22.05475 1.000 31.44020 145 MET C N 1
ATOM 4059 C CA . MET C 1 145 ? 17.30907 4.30723 21.06511 1.000 35.19497 145 MET C CA 1
ATOM 4060 C C . MET C 1 145 ? 17.25026 5.20318 19.83266 1.000 32.47912 145 MET C C 1
ATOM 4061 O O . MET C 1 145 ? 16.28719 5.12289 19.06570 1.000 37.39942 145 MET C O 1
ATOM 4066 N N . CYS C 1 146 ? 18.26391 6.03866 19.61703 1.000 31.08414 146 CYS C N 1
ATOM 4067 C CA . CYS C 1 146 ? 18.39004 6.80536 18.38366 1.000 35.10405 146 CYS C CA 1
ATOM 4068 C C . CYS C 1 146 ? 19.86732 6.90434 18.04217 1.000 38.23428 146 CYS C C 1
ATOM 4069 O O . CYS C 1 146 ? 20.71849 6.88666 18.93503 1.000 38.54938 146 CYS C O 1
ATOM 4072 N N . PHE C 1 147 ? 20.16729 7.00541 16.74516 1.000 39.92975 147 PHE C N 1
ATOM 4073 C CA . PHE C 1 147 ? 21.51840 7.35449 16.30618 1.000 40.84223 147 PHE C CA 1
ATOM 4074 C C . PHE C 1 147 ? 21.84568 8.79333 16.69886 1.000 38.31753 147 PHE C C 1
ATOM 4075 O O . PHE C 1 147 ? 20.98137 9.66982 16.65822 1.000 37.19106 147 PHE C O 1
ATOM 4083 N N . SER C 1 148 ? 23.11915 9.03796 17.04390 1.000 39.87318 148 SER C N 1
ATOM 4084 C CA . SER C 1 148 ? 23.57896 10.40354 17.28816 1.000 38.25237 148 SER C CA 1
ATOM 4085 C C . SER C 1 148 ? 23.33991 11.30332 16.08129 1.000 42.97491 148 SER C C 1
ATOM 4086 O O . SER C 1 148 ? 23.28626 12.52605 16.23845 1.000 41.16898 148 SER C O 1
ATOM 4089 N N . SER C 1 149 ? 23.15665 10.73029 14.88860 1.000 43.50138 149 SER C N 1
ATOM 4090 C CA . SER C 1 149 ? 22.91668 11.50613 13.67653 1.000 43.16062 149 SER C CA 1
ATOM 4091 C C . SER C 1 149 ? 21.43927 11.63759 13.30323 1.000 46.92334 149 SER C C 1
ATOM 4092 O O . SER C 1 149 ? 21.12992 12.22959 12.26213 1.000 45.78995 149 SER C O 1
ATOM 4095 N N . CYS C 1 150 ? 20.51651 11.13314 14.12144 1.000 45.81990 150 CYS C N 1
ATOM 4096 C CA . CYS C 1 150 ? 19.10616 11.17917 13.74708 1.000 40.89756 150 CYS C CA 1
ATOM 4097 C C . CYS C 1 150 ? 18.60733 12.60207 13.51559 1.000 47.72450 150 CYS C C 1
ATOM 4098 O O . CYS C 1 150 ? 18.40777 13.35794 14.47343 1.000 41.79238 150 CYS C O 1
ATOM 4101 N N . VAL C 1 151 ? 18.40722 12.97392 12.24566 1.000 47.00480 151 VAL C N 1
ATOM 4102 C CA . VAL C 1 151 ? 17.78037 14.25315 11.93470 1.000 44.23273 151 VAL C CA 1
ATOM 4103 C C . VAL C 1 151 ? 16.42837 14.32028 12.62891 1.000 43.51577 151 VAL C C 1
ATOM 4104 O O . VAL C 1 151 ? 15.67175 13.34150 12.65524 1.000 53.21354 151 VAL C O 1
ATOM 4108 N N . GLY C 1 152 ? 16.11307 15.47070 13.20347 1.000 43.92193 152 GLY C N 1
ATOM 4109 C CA . GLY C 1 152 ? 14.87393 15.55876 13.95118 1.000 49.94714 152 GLY C CA 1
ATOM 4110 C C . GLY C 1 152 ? 14.92542 14.95837 15.34040 1.000 43.69360 152 GLY C C 1
ATOM 4111 O O . GLY C 1 152 ? 13.91716 15.00297 16.05635 1.000 45.16542 152 GLY C O 1
ATOM 4112 N N . GLY C 1 153 ? 16.05904 14.39067 15.73947 1.000 37.55201 153 GLY C N 1
ATOM 4113 C CA . GLY C 1 153 ? 16.30204 14.05166 17.12680 1.000 38.29563 153 GLY C CA 1
ATOM 4114 C C . GLY C 1 153 ? 17.61717 14.65489 17.56671 1.000 39.06958 153 GLY C C 1
ATOM 4115 O O . GLY C 1 153 ? 17.78955 15.88066 17.51383 1.000 36.34620 153 GLY C O 1
ATOM 4116 N N . LEU C 1 154 ? 18.56079 13.79329 17.97306 1.000 32.63997 154 LEU C N 1
ATOM 4117 C CA . LEU C 1 154 ? 19.86731 14.25582 18.42751 1.000 32.33720 154 LEU C CA 1
ATOM 4118 C C . LEU C 1 154 ? 20.53624 15.16824 17.40303 1.000 38.36872 154 LEU C C 1
ATOM 4119 O O . LEU C 1 154 ? 21.15474 16.17459 17.77362 1.000 34.13677 154 LEU C O 1
ATOM 4124 N N . ASN C 1 155 ? 20.45047 14.80749 16.11420 1.000 37.90864 155 ASN C N 1
ATOM 4125 C CA . ASN C 1 155 ? 20.96218 15.61213 14.99321 1.000 37.58655 155 ASN C CA 1
ATOM 4126 C C . ASN C 1 155 ? 22.41271 16.04342 15.20899 1.000 35.71895 155 ASN C C 1
ATOM 4127 O O . ASN C 1 155 ? 22.77261 17.20440 15.01317 1.000 36.69013 155 ASN C O 1
ATOM 4132 N N . ARG C 1 156 ? 23.24360 15.08641 15.64558 1.000 35.61930 156 ARG C N 1
ATOM 4133 C CA . ARG C 1 156 ? 24.68560 15.24289 15.85631 1.000 40.53700 156 ARG C CA 1
ATOM 4134 C C . ARG C 1 156 ? 25.02794 16.20842 16.98373 1.000 36.83168 156 ARG C C 1
ATOM 4135 O O . ARG C 1 156 ? 26.16514 16.68178 17.07275 1.000 38.20193 156 ARG C O 1
ATOM 4143 N N . ARG C 1 157 ? 24.09498 16.48868 17.85350 1.000 37.06198 157 ARG C N 1
ATOM 4144 C CA . ARG C 1 157 ? 24.45140 17.36001 18.96737 1.000 35.41399 157 ARG C CA 1
ATOM 4145 C C . ARG C 1 157 ? 24.93486 16.52299 20.14617 1.000 33.59425 157 ARG C C 1
ATOM 4146 O O . ARG C 1 157 ? 24.29603 15.52360 20.49040 1.000 33.92300 157 ARG C O 1
ATOM 4154 N N . PRO C 1 158 ? 26.05884 16.88279 20.76034 1.000 36.71710 158 PRO C N 1
ATOM 4155 C CA . PRO C 1 158 ? 26.62064 16.03740 21.81691 1.000 37.03130 158 PRO C CA 1
ATOM 4156 C C . PRO C 1 158 ? 25.71293 15.99582 23.03764 1.000 30.73795 158 PRO C C 1
ATOM 4157 O O . PRO C 1 158 ? 25.08629 16.99492 23.41560 1.000 29.37804 158 PRO C O 1
ATOM 4161 N N . ILE C 1 159 ? 25.63012 14.80997 23.64002 1.000 29.34561 159 ILE C N 1
ATOM 4162 C CA . ILE C 1 159 ? 24.84391 14.60915 24.84910 1.000 31.81023 159 ILE C CA 1
ATOM 4163 C C . ILE C 1 159 ? 25.71815 14.02211 25.94345 1.000 29.06414 159 ILE C C 1
ATOM 4164 O O . ILE C 1 159 ? 26.78869 13.45507 25.70707 1.000 29.20960 159 ILE C O 1
ATOM 4169 N N . GLN C 1 160 ? 25.23108 14.18044 27.16458 1.000 30.02203 160 GLN C N 1
ATOM 4170 C CA . GLN C 1 160 ? 25.66390 13.43573 28.32303 1.000 33.59892 160 GLN C CA 1
ATOM 4171 C C . GLN C 1 160 ? 24.47617 12.64125 28.82845 1.000 29.17029 160 GLN C C 1
ATOM 4172 O O . GLN C 1 160 ? 23.31483 12.97429 28.56449 1.000 28.97542 160 GLN C O 1
ATOM 4178 N N . VAL C 1 161 ? 24.77918 11.59583 29.57027 1.000 26.14929 161 VAL C N 1
ATOM 4179 C CA . VAL C 1 161 ? 23.79996 10.94234 30.41956 1.000 25.16805 161 VAL C CA 1
ATOM 4180 C C . VAL C 1 161 ? 24.25309 11.13787 31.85328 1.000 26.41064 161 VAL C C 1
ATOM 4181 O O . VAL C 1 161 ? 25.40224 10.82961 32.19606 1.000 28.47566 161 VAL C O 1
ATOM 4185 N N . ILE C 1 162 ? 23.35653 11.68308 32.66467 1.000 27.44647 162 ILE C N 1
ATOM 4186 C CA . ILE C 1 162 ? 23.58609 11.97114 34.06645 1.000 29.37956 162 ILE C CA 1
ATOM 4187 C C . ILE C 1 162 ? 22.89862 10.88764 34.88223 1.000 27.40129 162 ILE C C 1
ATOM 4188 O O . ILE C 1 162 ? 21.67950 10.69149 34.76840 1.000 27.12833 162 ILE C O 1
ATOM 4193 N N . PHE C 1 163 ? 23.66250 10.21730 35.73007 1.000 24.20952 163 PHE C N 1
ATOM 4194 C CA . PHE C 1 163 ? 23.11724 9.25392 36.67296 1.000 24.82565 163 PHE C CA 1
ATOM 4195 C C . PHE C 1 163 ? 23.08781 9.88084 38.06455 1.000 29.49406 163 PHE C C 1
ATOM 4196 O O . PHE C 1 163 ? 24.11035 10.36536 38.56181 1.000 27.20172 163 PHE C O 1
ATOM 4204 N N . THR C 1 164 ? 21.92685 9.87542 38.69215 1.000 31.03204 164 THR C N 1
ATOM 4205 C CA . THR C 1 164 ? 21.82149 10.42188 40.03653 1.000 30.36594 164 THR C CA 1
ATOM 4206 C C . THR C 1 164 ? 21.23067 9.37486 40.96450 1.000 30.72966 164 THR C C 1
ATOM 4207 O O . THR C 1 164 ? 20.32665 8.62687 40.57875 1.000 29.78808 164 THR C O 1
ATOM 4211 N N . LEU C 1 165 ? 21.76157 9.33944 42.18221 1.000 25.99396 165 LEU C N 1
ATOM 4212 C CA . LEU C 1 165 ? 21.22872 8.54838 43.28327 1.000 32.07209 165 LEU C CA 1
ATOM 4213 C C . LEU C 1 165 ? 20.31975 9.46565 44.09018 1.000 33.89954 165 LEU C C 1
ATOM 4214 O O . LEU C 1 165 ? 20.76177 10.52801 44.54577 1.000 30.12716 165 LEU C O 1
ATOM 4219 N N . GLU C 1 166 ? 19.04594 9.08598 44.23378 1.000 33.79624 166 GLU C N 1
ATOM 4220 C CA . GLU C 1 166 ? 18.04710 10.00212 44.76862 1.000 31.03921 166 GLU C CA 1
ATOM 4221 C C . GLU C 1 166 ? 17.23495 9.34111 45.87258 1.000 30.83535 166 GLU C C 1
ATOM 4222 O O . GLU C 1 166 ? 16.92071 8.15302 45.80396 1.000 32.66020 166 GLU C O 1
ATOM 4228 N N . HIS C 1 167 ? 16.88648 10.13142 46.88174 1.000 33.00925 167 HIS C N 1
ATOM 4229 C CA . HIS C 1 167 ? 16.03985 9.67378 47.97154 1.000 35.22231 167 HIS C CA 1
ATOM 4230 C C . HIS C 1 167 ? 15.16205 10.82711 48.43089 1.000 34.69050 167 HIS C C 1
ATOM 4231 O O . HIS C 1 167 ? 15.66875 11.90851 48.73951 1.000 38.09729 167 HIS C O 1
ATOM 4238 N N . GLU C 1 168 ? 13.85004 10.58797 48.45482 1.000 40.77323 168 GLU C N 1
ATOM 4239 C CA . GLU C 1 168 ? 12.85215 11.58105 48.86295 1.000 48.52599 168 GLU C CA 1
ATOM 4240 C C . GLU C 1 168 ? 13.02686 12.90959 48.12898 1.000 46.23573 168 GLU C C 1
ATOM 4241 O O . GLU C 1 168 ? 12.86589 13.98704 48.70363 1.000 43.69011 168 GLU C O 1
ATOM 4247 N N . GLY C 1 169 ? 13.35251 12.83092 46.83966 1.000 38.81097 169 GLY C N 1
ATOM 4248 C CA . GLY C 1 169 ? 13.48466 14.02215 46.02163 1.000 44.48019 169 GLY C CA 1
ATOM 4249 C C . GLY C 1 169 ? 14.82135 14.73371 46.10556 1.000 37.95868 169 GLY C C 1
ATOM 4250 O O . GLY C 1 169 ? 14.98685 15.78117 45.46859 1.000 44.29545 169 GLY C O 1
ATOM 4251 N N . VAL C 1 170 ? 15.77959 14.19939 46.85008 1.000 38.35945 170 VAL C N 1
ATOM 4252 C CA . VAL C 1 170 ? 17.08001 14.82619 47.05056 1.000 36.69971 170 VAL C CA 1
ATOM 4253 C C . VAL C 1 170 ? 18.12990 14.01122 46.30673 1.000 34.24031 170 VAL C C 1
ATOM 4254 O O . VAL C 1 170 ? 18.13901 12.77697 46.39834 1.000 36.29871 170 VAL C O 1
ATOM 4258 N N . VAL C 1 171 ? 18.99925 14.70280 45.56850 1.000 33.33596 171 VAL C N 1
ATOM 4259 C CA . VAL C 1 171 ? 20.14071 14.08882 44.89154 1.000 36.09105 171 VAL C CA 1
ATOM 4260 C C . VAL C 1 171 ? 21.20446 13.78615 45.94185 1.000 35.17025 171 VAL C C 1
ATOM 4261 O O . VAL C 1 171 ? 21.77568 14.70140 46.54289 1.000 33.30460 171 VAL C O 1
ATOM 4265 N N . LEU C 1 172 ? 21.46431 12.49953 46.17220 1.000 30.61026 172 LEU C N 1
ATOM 4266 C CA . LEU C 1 172 ? 22.51295 12.07748 47.09091 1.000 31.61469 172 LEU C CA 1
ATOM 4267 C C . LEU C 1 172 ? 23.84480 11.83994 46.40111 1.000 29.81324 172 LEU C C 1
ATOM 4268 O O . LEU C 1 172 ? 24.88747 11.83664 47.06489 1.000 33.35046 172 LEU C O 1
ATOM 4273 N N . GLY C 1 173 ? 23.83493 11.62546 45.09925 1.000 32.05634 173 GLY C N 1
ATOM 4274 C CA . GLY C 1 173 ? 25.06412 11.41272 44.36393 1.000 33.71337 173 GLY C CA 1
ATOM 4275 C C . GLY C 1 173 ? 24.80654 11.60285 42.88898 1.000 29.67404 173 GLY C C 1
ATOM 4276 O O . GLY C 1 173 ? 23.67707 11.43962 42.41926 1.000 29.04292 173 GLY C O 1
ATOM 4277 N N . ARG C 1 174 ? 25.87633 11.94348 42.16259 1.000 28.01528 174 ARG C N 1
ATOM 4278 C CA . ARG C 1 174 ? 25.77841 12.19401 40.73145 1.000 28.75681 174 ARG C CA 1
ATOM 4279 C C . ARG C 1 174 ? 27.05903 11.76647 40.02249 1.000 27.82140 174 ARG C C 1
ATOM 4280 O O . ARG C 1 174 ? 28.16276 12.08745 40.46739 1.000 29.30827 174 ARG C O 1
ATOM 4288 N N . GLN C 1 175 ? 26.90365 11.07449 38.89899 1.000 26.93644 175 GLN C N 1
ATOM 4289 C CA . GLN C 1 175 ? 27.99356 10.85902 37.95752 1.000 28.51523 175 GLN C CA 1
ATOM 4290 C C . GLN C 1 175 ? 27.42789 11.04980 36.55749 1.000 27.06432 175 GLN C C 1
ATOM 4291 O O . GLN C 1 175 ? 26.23088 10.85304 36.33769 1.000 29.88550 175 GLN C O 1
ATOM 4297 N N . ALA C 1 176 ? 28.28461 11.45863 35.61773 1.000 26.73168 176 ALA C N 1
ATOM 4298 C CA . ALA C 1 176 ? 27.84379 11.72673 34.25233 1.000 29.05448 176 ALA C CA 1
ATOM 4299 C C . ALA C 1 176 ? 28.95354 11.37749 33.26607 1.000 32.81913 176 ALA C C 1
ATOM 4300 O O . ALA C 1 176 ? 30.14609 11.49842 33.57636 1.000 29.11190 176 ALA C O 1
ATOM 4302 N N . VAL C 1 177 ? 28.54944 10.93249 32.07418 1.000 27.33482 177 VAL C N 1
ATOM 4303 C CA . VAL C 1 177 ? 29.48569 10.65154 30.98702 1.000 26.93459 177 VAL C CA 1
ATOM 4304 C C . VAL C 1 177 ? 28.90462 11.17747 29.68233 1.000 30.61514 177 VAL C C 1
ATOM 4305 O O . VAL C 1 177 ? 27.68428 11.24246 29.49794 1.000 25.06380 177 VAL C O 1
ATOM 4309 N N . GLU C 1 178 ? 29.78806 11.55295 28.76769 1.000 28.78912 178 GLU C N 1
ATOM 4310 C CA . GLU C 1 178 ? 29.33430 11.77284 27.40778 1.000 31.17300 178 GLU C CA 1
ATOM 4311 C C . GLU C 1 178 ? 28.95031 10.44145 26.78511 1.000 31.36364 178 GLU C C 1
ATOM 4312 O O . GLU C 1 178 ? 29.47399 9.38107 27.15228 1.000 29.24246 178 GLU C O 1
ATOM 4318 N N . VAL C 1 179 ? 27.99982 10.49556 25.86130 1.000 28.68852 179 VAL C N 1
ATOM 4319 C CA . VAL C 1 179 ? 27.55619 9.30778 25.13855 1.000 29.04640 179 VAL C CA 1
ATOM 4320 C C . VAL C 1 179 ? 27.48016 9.67220 23.67016 1.000 31.75954 179 VAL C C 1
ATOM 4321 O O . VAL C 1 179 ? 26.77930 10.62331 23.29216 1.000 33.01182 179 VAL C O 1
ATOM 4325 N N . ARG C 1 180 ? 28.19220 8.92261 22.84546 1.000 30.27322 180 ARG C N 1
ATOM 4326 C CA . ARG C 1 180 ? 28.06648 9.00880 21.39941 1.000 32.31947 180 ARG C CA 1
ATOM 4327 C C . ARG C 1 180 ? 27.43419 7.71174 20.91820 1.000 32.38732 180 ARG C C 1
ATOM 4328 O O . ARG C 1 180 ? 27.98950 6.63034 21.14404 1.000 29.85551 180 ARG C O 1
ATOM 4336 N N . ILE C 1 181 ? 26.26652 7.81480 20.29479 1.000 32.24668 181 ILE C N 1
ATOM 4337 C CA . ILE C 1 181 ? 25.56114 6.64358 19.79432 1.000 35.84740 181 ILE C CA 1
ATOM 4338 C C . ILE C 1 181 ? 25.94388 6.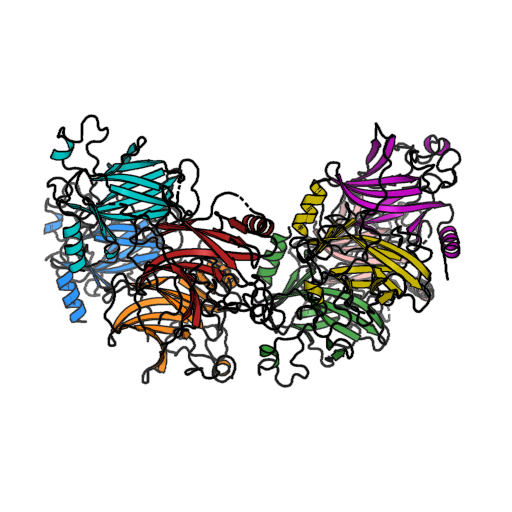48129 18.32604 1.000 35.03468 181 ILE C C 1
ATOM 4339 O O . ILE C 1 181 ? 25.56018 7.29639 17.49493 1.000 35.80674 181 ILE C O 1
ATOM 4344 N N . CYS C 1 182 ? 26.70119 5.43326 18.00312 1.000 35.61293 182 CYS C N 1
ATOM 4345 C CA . CYS C 1 182 ? 27.32664 5.35924 16.68892 1.000 33.25472 182 CYS C CA 1
ATOM 4346 C C . CYS C 1 182 ? 27.48591 3.90935 16.25497 1.000 38.93473 182 CYS C C 1
ATOM 4347 O O . CYS C 1 182 ? 27.50268 2.98741 17.07381 1.000 32.09526 182 CYS C O 1
ATOM 4350 N N . ALA C 1 183 ? 27.62488 3.72708 14.94010 1.000 37.03384 183 ALA C N 1
ATOM 4351 C CA . ALA C 1 183 ? 27.65889 2.38993 14.36453 1.000 40.80484 183 ALA C CA 1
ATOM 4352 C C . ALA C 1 183 ? 28.98537 1.67899 14.60161 1.000 39.93081 183 ALA C C 1
ATOM 4353 O O . ALA C 1 183 ? 29.01367 0.44150 14.61676 1.000 39.89142 183 ALA C O 1
ATOM 4355 N N . CYS C 1 184 ? 30.06850 2.43234 14.80518 1.000 36.53960 184 CYS C N 1
ATOM 4356 C CA . CYS C 1 184 ? 31.42770 1.90015 14.92824 1.000 37.67253 184 CYS C CA 1
ATOM 4357 C C . CYS C 1 184 ? 32.07671 2.42289 16.20057 1.000 39.62003 184 CYS C C 1
ATOM 4358 O O . CYS C 1 184 ? 32.99200 3.25573 16.14697 1.000 39.91260 184 CYS C O 1
ATOM 4361 N N . PRO C 1 185 ? 31.63581 1.95382 17.36605 1.000 38.97128 185 PRO C N 1
ATOM 4362 C CA . PRO C 1 185 ? 32.15588 2.54427 18.61243 1.000 35.91445 185 PRO C CA 1
ATOM 4363 C C . PRO C 1 185 ? 33.66008 2.40053 18.77721 1.000 42.85660 185 PRO C C 1
ATOM 4364 O O . PRO C 1 185 ? 34.31705 3.34832 19.23304 1.000 37.34806 185 PRO C O 1
ATOM 4368 N N . GLY C 1 186 ? 34.22848 1.25197 18.39651 1.000 36.86065 186 GLY C N 1
ATOM 4369 C CA . GLY C 1 186 ? 35.66437 1.06646 18.54874 1.000 39.28886 186 GLY C CA 1
ATOM 4370 C C . GLY C 1 186 ? 36.46560 2.04093 17.71144 1.000 41.83960 186 GLY C C 1
ATOM 4371 O O . GLY C 1 186 ? 37.39163 2.69328 18.20418 1.000 42.21106 186 GLY C O 1
ATOM 4372 N N . ARG C 1 187 ? 36.10709 2.16549 16.43288 1.000 41.44073 187 ARG C N 1
ATOM 4373 C CA . ARG C 1 187 ? 36.83685 3.05759 15.53999 1.000 43.97808 187 ARG C CA 1
ATOM 4374 C C . ARG C 1 187 ? 36.64487 4.51353 15.93059 1.000 43.99481 187 ARG C C 1
ATOM 4375 O O . ARG C 1 187 ? 37.57971 5.31524 15.82641 1.000 42.96212 187 ARG C O 1
ATOM 4383 N N . ASP C 1 188 ? 35.43333 4.87675 16.36002 1.000 42.88846 188 ASP C N 1
ATOM 4384 C CA . ASP C 1 188 ? 35.15105 6.26360 16.71359 1.000 41.73137 188 ASP C CA 1
ATOM 4385 C C . ASP C 1 188 ? 35.88457 6.67171 17.98117 1.000 38.63950 188 ASP C C 1
ATOM 4386 O O . ASP C 1 188 ? 36.33898 7.81540 18.10050 1.000 41.63673 188 ASP C O 1
ATOM 4391 N N . ARG C 1 189 ? 36.00718 5.74962 18.93570 1.000 39.07386 189 ARG C N 1
ATOM 4392 C CA . ARG C 1 189 ? 36.79623 6.01184 20.13193 1.000 42.60777 189 ARG C CA 1
ATOM 4393 C C . ARG C 1 189 ? 38.26236 6.25060 19.78714 1.000 47.65207 189 ARG C C 1
ATOM 4394 O O . ARG C 1 189 ? 38.89390 7.18097 20.30626 1.000 43.52847 189 ARG C O 1
ATOM 4402 N N . ARG C 1 190 ? 38.82814 5.41077 18.91903 1.000 44.22508 190 ARG C N 1
ATOM 4403 C CA . ARG C 1 190 ? 40.24112 5.56526 18.58535 1.000 44.88430 190 ARG C CA 1
ATOM 4404 C C . ARG C 1 190 ? 40.48893 6.85770 17.82025 1.000 47.83962 190 ARG C C 1
ATOM 4405 O O . ARG C 1 190 ? 41.48657 7.54620 18.06529 1.000 49.51845 190 ARG C O 1
ATOM 4413 N N . ALA C 1 191 ? 39.59111 7.21005 16.89797 1.000 42.18514 191 ALA C N 1
ATOM 4414 C CA . ALA C 1 191 ? 39.69460 8.50247 16.23445 1.000 48.17676 191 ALA C CA 1
ATOM 4415 C C . ALA C 1 191 ? 39.65402 9.63662 17.25016 1.000 54.01785 191 ALA C C 1
ATOM 4416 O O . ALA C 1 191 ? 40.54043 10.50153 17.26880 1.000 53.91058 191 ALA C O 1
ATOM 4418 N N . GLU C 1 192 ? 38.64285 9.63761 18.12391 1.000 43.19983 192 GLU C N 1
ATOM 4419 C CA . GLU C 1 192 ? 38.49876 10.75465 19.05608 1.000 47.32623 192 GLU C CA 1
ATOM 4420 C C . GLU C 1 192 ? 39.65709 10.81841 20.04655 1.000 44.69446 192 GLU C C 1
ATOM 4421 O O . GLU C 1 192 ? 40.14256 11.91136 20.36017 1.000 48.06701 192 GLU C O 1
ATOM 4427 N N . GLU C 1 193 ? 40.13338 9.66056 20.52853 1.000 50.92349 193 GLU C N 1
ATOM 4428 C CA . GLU C 1 193 ? 41.26110 9.64110 21.46162 1.000 51.38823 193 GLU C CA 1
ATOM 4429 C C . GLU C 1 193 ? 42.56609 10.05589 20.79745 1.000 58.41715 193 GLU C C 1
ATOM 4430 O O . GLU C 1 193 ? 43.45614 10.59258 21.47018 1.000 59.62131 193 GLU C O 1
ATOM 4436 N N . THR C 1 194 ? 42.71115 9.78738 19.49785 1.000 51.88499 194 THR C N 1
ATOM 4437 C CA . THR C 1 194 ? 43.91569 10.19274 18.77861 1.000 55.84230 194 THR C CA 1
ATOM 4438 C C . THR C 1 194 ? 43.92959 11.69669 18.54422 1.000 58.79898 194 THR C C 1
ATOM 4439 O O . THR C 1 194 ? 44.93537 12.36700 18.80661 1.000 62.28735 194 THR C O 1
ATOM 4443 N N . ALA C 1 195 ? 42.81495 12.24754 18.05397 1.000 52.50069 195 ALA C N 1
ATOM 4444 C CA . ALA C 1 195 ? 42.70734 13.68722 17.85195 1.000 56.59596 195 ALA C CA 1
ATOM 4445 C C . ALA C 1 195 ? 42.73219 14.47756 19.15474 1.000 59.10596 195 ALA C C 1
ATOM 4446 O O . ALA C 1 195 ? 42.72276 15.71329 19.10120 1.000 69.24380 195 ALA C O 1
ATOM 4448 N N . ALA C 1 196 ? 42.75412 13.81709 20.31211 1.000 57.91127 196 ALA C N 1
ATOM 4449 C CA . ALA C 1 196 ? 42.84531 14.50000 21.59437 1.000 60.66875 196 ALA C CA 1
ATOM 4450 C C . ALA C 1 196 ? 44.20097 14.32511 22.26546 1.000 67.50975 196 ALA C C 1
ATOM 4451 O O . ALA C 1 196 ? 44.40763 14.86590 23.35740 1.000 68.49224 196 ALA C O 1
ATOM 4453 N N . ASP C 1 197 ? 45.12257 13.58583 21.65090 1.000 62.57777 197 ASP C N 1
ATOM 4454 C CA . ASP C 1 197 ? 46.45963 13.38797 22.20560 1.000 67.95948 197 ASP C CA 1
ATOM 4455 C C . ASP C 1 197 ? 47.54603 13.71011 21.18053 1.000 69.91091 197 ASP C C 1
ATOM 4456 O O . ASP C 1 197 ? 48.62139 14.19754 21.53291 1.000 74.90586 197 ASP C O 1
ATOM 4461 N N . SER D 1 1 ? 15.76577 10.44353 -16.73420 1.000 38.00972 1 SER D N 1
ATOM 4462 C CA . SER D 1 1 ? 16.74314 11.50196 -16.47924 1.000 50.10410 1 SER D CA 1
ATOM 4463 C C . SER D 1 1 ? 17.78451 11.02083 -15.46544 1.000 46.13419 1 SER D C 1
ATOM 4464 O O . SER D 1 1 ? 17.48467 10.17183 -14.62285 1.000 44.11325 1 SER D O 1
ATOM 4467 N N . MET D 1 2 ? 18.99472 11.57603 -15.54108 1.000 43.00815 2 MET D N 1
ATOM 4468 C CA . MET D 1 2 ? 20.11583 11.04806 -14.77012 1.000 38.41990 2 MET D CA 1
ATOM 4469 C C . MET D 1 2 ? 20.01109 11.43246 -13.29575 1.000 37.64234 2 MET D C 1
ATOM 4470 O O . MET D 1 2 ? 19.58246 12.53222 -12.94857 1.000 38.61524 2 MET D O 1
ATOM 4475 N N . THR D 1 3 ? 20.41626 10.51107 -12.42185 1.000 34.11839 3 THR D N 1
ATOM 4476 C CA . THR D 1 3 ? 20.18940 10.68086 -10.98700 1.000 34.24998 3 THR D CA 1
ATOM 4477 C C . THR D 1 3 ? 21.11901 11.71533 -10.35630 1.000 33.56799 3 THR D C 1
ATOM 4478 O O . THR D 1 3 ? 20.71882 12.40230 -9.41049 1.000 33.56045 3 THR D O 1
ATOM 4482 N N . VAL D 1 4 ? 22.35196 11.83281 -10.84006 1.000 30.08284 4 VAL D N 1
ATOM 4483 C CA . VAL D 1 4 ? 23.39825 12.57188 -10.13125 1.000 30.35065 4 VAL D CA 1
ATOM 4484 C C . VAL D 1 4 ? 23.84563 13.73448 -11.01543 1.000 34.14671 4 VAL D C 1
ATOM 4485 O O . VAL D 1 4 ? 24.41410 13.50256 -12.08880 1.000 34.52923 4 VAL D O 1
ATOM 4489 N N . PRO D 1 5 ? 23.56515 14.98699 -10.64888 1.000 34.73099 5 PRO D N 1
ATOM 4490 C CA . PRO D 1 5 ? 24.07334 16.11907 -11.44505 1.000 35.71867 5 PRO D CA 1
ATOM 4491 C C . PRO D 1 5 ? 25.59269 16.17141 -11.36605 1.000 31.86804 5 PRO D C 1
ATOM 4492 O O . PRO D 1 5 ? 26.16937 16.06200 -10.28767 1.000 33.50170 5 PRO D O 1
ATOM 4496 N N . SER D 1 6 ? 26.23384 16.35594 -12.51436 1.000 33.66672 6 SER D N 1
ATOM 4497 C CA . SER D 1 6 ? 27.68182 16.20737 -12.59198 1.000 33.34440 6 SER D CA 1
ATOM 4498 C C . SER D 1 6 ? 28.40545 17.36431 -11.91168 1.000 28.40139 6 SER D C 1
ATOM 4499 O O . SER D 1 6 ? 28.01461 18.53229 -12.03326 1.000 30.92028 6 SER D O 1
ATOM 4502 N N . ASN D 1 7 ? 29.48723 17.04307 -11.20407 1.000 28.35868 7 ASN D N 1
ATOM 4503 C CA . ASN D 1 7 ? 30.37283 18.07682 -10.69294 1.000 30.95957 7 ASN D CA 1
ATOM 4504 C C . ASN D 1 7 ? 31.74110 18.04232 -11.36672 1.000 30.32175 7 ASN D C 1
ATOM 4505 O O . ASN D 1 7 ? 32.69035 18.62937 -10.85000 1.000 26.24634 7 ASN D O 1
ATOM 4510 N N . THR D 1 8 ? 31.84513 17.39797 -12.52890 1.000 26.96511 8 THR D N 1
ATOM 4511 C CA . THR D 1 8 ? 33.14785 17.10447 -13.12773 1.000 29.06857 8 THR D CA 1
ATOM 4512 C C . THR D 1 8 ? 33.70940 18.34697 -13.80488 1.000 26.80752 8 THR D C 1
ATOM 4513 O O . THR D 1 8 ? 33.07479 18.87915 -14.72725 1.000 26.31080 8 THR D O 1
ATOM 4517 N N . PRO D 1 9 ? 34.89634 18.80533 -13.42093 1.000 29.44640 9 PRO D N 1
ATOM 4518 C CA . PRO D 1 9 ? 35.48586 19.98372 -14.06723 1.000 27.64550 9 PRO D CA 1
ATOM 4519 C C . PRO D 1 9 ? 35.61578 19.77957 -15.56174 1.000 30.89689 9 PRO D C 1
ATOM 4520 O O . PRO D 1 9 ? 36.02256 18.71061 -16.02775 1.000 26.37101 9 PRO D O 1
ATOM 4524 N N . TYR D 1 10 ? 35.24655 20.82145 -16.31630 1.000 25.48801 10 TYR D N 1
ATOM 4525 C CA . TYR D 1 10 ? 35.12198 20.68788 -17.76717 1.000 27.98189 10 TYR D CA 1
ATOM 4526 C C . TYR D 1 10 ? 35.32522 22.06627 -18.41773 1.000 29.40127 10 TYR D C 1
ATOM 4527 O O . TYR D 1 10 ? 34.37247 22.83329 -18.58536 1.000 27.89181 10 TYR D O 1
ATOM 4536 N N . SER D 1 11 ? 36.58848 22.35942 -18.76432 1.000 28.35654 11 SER D N 1
ATOM 4537 C CA . SER D 1 11 ? 36.93899 23.60687 -19.44274 1.000 32.37565 11 SER D CA 1
ATOM 4538 C C . SER D 1 11 ? 36.14588 23.77298 -20.72749 1.000 28.51707 11 SER D C 1
ATOM 4539 O O . SER D 1 11 ? 35.61391 24.85367 -21.00804 1.000 32.25079 11 SER D O 1
ATOM 4542 N N . GLY D 1 12 ? 36.04333 22.70754 -21.50646 1.000 28.43509 12 GLY D N 1
ATOM 4543 C CA . GLY D 1 12 ? 35.23998 22.70581 -22.69861 1.000 28.61319 12 GLY D CA 1
ATOM 4544 C C . GLY D 1 12 ? 35.90364 23.43360 -23.84929 1.000 32.27268 12 GLY D C 1
ATOM 4545 O O . GLY D 1 12 ? 37.07142 23.83714 -23.79962 1.000 31.53464 12 GLY D O 1
ATOM 4546 N N . GLU D 1 13 ? 35.10510 23.61020 -24.90635 1.000 28.58531 13 GLU D N 1
ATOM 4547 C CA . GLU D 1 13 ? 35.57569 24.20755 -26.15347 1.000 34.32354 13 GLU D CA 1
ATOM 4548 C C . GLU D 1 13 ? 36.09133 25.62733 -25.94481 1.000 34.33315 13 GLU D C 1
ATOM 4549 O O . GLU D 1 13 ? 37.06699 26.04127 -26.58045 1.000 32.68903 13 GLU D O 1
ATOM 4555 N N . TYR D 1 14 ? 35.44655 26.39518 -25.06542 1.000 29.59598 14 TYR D N 1
ATOM 4556 C CA . TYR D 1 14 ? 35.75638 27.80748 -24.89191 1.000 31.83357 14 TYR D CA 1
ATOM 4557 C C . TYR D 1 14 ? 36.68784 28.07812 -23.72316 1.000 29.42477 14 TYR D C 1
ATOM 4558 O O . TYR D 1 14 ? 36.96190 29.24331 -23.42989 1.000 33.12264 14 TYR D O 1
ATOM 4567 N N . GLY D 1 15 ? 37.16833 27.04100 -23.03736 1.000 30.97746 15 GLY D N 1
ATOM 4568 C CA . GLY D 1 15 ? 38.15354 27.24300 -21.98442 1.000 28.84098 15 GLY D CA 1
ATOM 4569 C C . GLY D 1 15 ? 37.58377 27.94594 -20.76705 1.000 34.75432 15 GLY D C 1
ATOM 4570 O O . GLY D 1 15 ? 38.14043 28.92954 -20.28130 1.000 32.60944 15 GLY D O 1
ATOM 4571 N N . PHE D 1 16 ? 36.46324 27.43748 -20.26490 1.000 28.76891 16 PHE D N 1
ATOM 4572 C CA . PHE D 1 16 ? 35.76628 28.05627 -19.14483 1.000 29.91266 16 PHE D CA 1
ATOM 4573 C C . PHE D 1 16 ? 36.50061 27.78229 -17.83677 1.000 31.23002 16 PHE D C 1
ATOM 4574 O O . PHE D 1 16 ? 36.73122 26.62055 -17.48617 1.000 29.07919 16 PHE D O 1
ATOM 4582 N N . GLU D 1 17 ? 36.85035 28.83709 -17.09843 1.000 31.04502 17 GLU D N 1
ATOM 4583 C CA . GLU D 1 17 ? 37.55950 28.67107 -15.83392 1.000 29.72266 17 GLU D CA 1
ATOM 4584 C C . GLU D 1 17 ? 36.99087 29.60938 -14.78121 1.000 29.43695 17 GLU D C 1
ATOM 4585 O O . GLU D 1 17 ? 36.48015 30.69178 -15.10144 1.000 29.16514 17 GLU D O 1
ATOM 4591 N N . ILE D 1 18 ? 37.11089 29.20059 -13.51277 1.000 25.71904 18 ILE D N 1
ATOM 4592 C CA . ILE D 1 18 ? 36.76100 30.08061 -12.40632 1.000 29.18646 18 ILE D CA 1
ATOM 4593 C C . ILE D 1 18 ? 37.98219 30.25575 -11.51484 1.000 32.40451 18 ILE D C 1
ATOM 4594 O O . ILE D 1 18 ? 38.89630 29.43151 -11.49469 1.000 31.91807 18 ILE D O 1
ATOM 4599 N N . SER D 1 19 ? 37.97684 31.34699 -10.75846 1.000 27.13563 19 SER D N 1
ATOM 4600 C CA . SER D 1 19 ? 39.14681 31.72367 -9.98514 1.000 33.65815 19 SER D CA 1
ATOM 4601 C C . SER D 1 19 ? 38.69779 32.53286 -8.78076 1.000 33.03541 19 SER D C 1
ATOM 4602 O O . SER D 1 19 ? 37.65092 33.18308 -8.80548 1.000 30.89195 19 SER D O 1
ATOM 4605 N N . PHE D 1 20 ? 39.51535 32.50054 -7.72805 1.000 36.50217 20 PHE D N 1
ATOM 4606 C CA . PHE D 1 20 ? 39.34063 33.35839 -6.56182 1.000 44.11012 20 PHE D CA 1
ATOM 4607 C C . PHE D 1 20 ? 40.54341 34.28863 -6.43815 1.000 48.51250 20 PHE D C 1
ATOM 4608 O O . PHE D 1 20 ? 41.68134 33.82230 -6.31949 1.000 38.96117 20 PHE D O 1
ATOM 4616 N N . GLN D 1 21 ? 40.28291 35.59890 -6.46187 1.000 47.19704 21 GLN D N 1
ATOM 4617 C CA . GLN D 1 21 ? 41.34123 36.60504 -6.43430 1.000 48.88609 21 GLN D CA 1
ATOM 4618 C C . GLN D 1 21 ? 42.22071 36.46799 -5.19039 1.000 58.60964 21 GLN D C 1
ATOM 4619 O O . GLN D 1 21 ? 41.80145 35.95812 -4.14548 1.000 50.30337 21 GLN D O 1
ATOM 4625 N N . HIS D 1 22 ? 43.45999 36.93436 -5.31007 1.000 67.68947 22 HIS D N 1
ATOM 4626 C CA . HIS D 1 22 ? 44.38855 36.86248 -4.19088 1.000 67.29018 22 HIS D CA 1
ATOM 4627 C C . HIS D 1 22 ? 43.99487 37.86686 -3.11032 1.000 64.43681 22 HIS D C 1
ATOM 4628 O O . HIS D 1 22 ? 43.37670 38.90051 -3.38736 1.000 64.13591 22 HIS D O 1
ATOM 4635 N N . GLN D 1 23 ? 44.34602 37.54532 -1.86540 1.000 58.56114 23 GLN D N 1
ATOM 4636 C CA . GLN D 1 23 ? 44.09972 38.45081 -0.73890 1.000 64.02514 23 GLN D CA 1
ATOM 4637 C C . GLN D 1 23 ? 45.39728 38.82412 -0.01636 1.000 60.58205 23 GLN D C 1
ATOM 4638 O O . GLN D 1 23 ? 45.87971 38.08482 0.84357 1.000 68.22186 23 GLN D O 1
ATOM 4644 N N . SER D 1 29 ? 40.19222 39.68162 3.08829 1.000 56.92568 29 SER D N 1
ATOM 4645 C CA . SER D 1 29 ? 38.82605 39.88506 3.55336 1.000 50.26707 29 SER D CA 1
ATOM 4646 C C . SER D 1 29 ? 38.55592 39.30573 4.93699 1.000 53.30008 29 SER D C 1
ATOM 4647 O O . SER D 1 29 ? 39.17233 38.33494 5.37614 1.000 52.90395 29 SER D O 1
ATOM 4650 N N . THR D 1 30 ? 37.59573 39.92569 5.61047 1.000 49.26355 30 THR D N 1
ATOM 4651 C CA . THR D 1 30 ? 37.08577 39.40123 6.86284 1.000 53.38524 30 THR D CA 1
ATOM 4652 C C . THR D 1 30 ? 36.00982 38.34019 6.66472 1.000 49.16393 30 THR D C 1
ATOM 4653 O O . THR D 1 30 ? 35.77762 37.54506 7.57756 1.000 52.73394 30 THR D O 1
ATOM 4657 N N . THR D 1 31 ? 35.35996 38.28948 5.49649 1.000 45.69964 31 THR D N 1
ATOM 4658 C CA . THR D 1 31 ? 34.13155 37.51940 5.36198 1.000 37.19576 31 THR D CA 1
ATOM 4659 C C . THR D 1 31 ? 34.23381 36.31738 4.43261 1.000 37.03589 31 THR D C 1
ATOM 4660 O O . THR D 1 31 ? 33.31232 35.49932 4.42468 1.000 33.31024 31 THR D O 1
ATOM 4664 N N . TRP D 1 32 ? 35.30921 36.18066 3.65512 1.000 35.18688 32 TRP D N 1
ATOM 4665 C CA . TRP D 1 32 ? 35.47085 34.99369 2.82994 1.000 35.20489 32 TRP D CA 1
ATOM 4666 C C . TRP D 1 32 ? 36.94977 34.67064 2.67463 1.000 36.58230 32 TRP D C 1
ATOM 4667 O O . TRP D 1 32 ? 37.80523 35.56167 2.71105 1.000 38.62805 32 TRP D O 1
ATOM 4678 N N . THR D 1 33 ? 37.23911 33.38285 2.50193 1.000 34.55964 33 THR D N 1
ATOM 4679 C CA . THR D 1 33 ? 38.58993 32.96463 2.17077 1.000 30.53936 33 THR D CA 1
ATOM 4680 C C . THR D 1 33 ? 38.52079 31.62912 1.44321 1.000 30.32621 33 THR D C 1
ATOM 4681 O O . THR D 1 33 ? 37.65493 30.78938 1.72076 1.000 32.82843 33 THR D O 1
ATOM 4685 N N . PHE D 1 34 ? 39.43525 31.44766 0.50110 1.000 32.23339 34 PHE D N 1
ATOM 4686 C CA . PHE D 1 34 ? 39.45040 30.26616 -0.34861 1.000 31.14703 34 PHE D CA 1
ATOM 4687 C C . PHE D 1 34 ? 40.71236 29.45860 -0.07456 1.000 34.93518 34 PHE D C 1
ATOM 4688 O O . PHE D 1 34 ? 41.82338 29.98165 -0.19447 1.000 36.14782 34 PHE D O 1
ATOM 4696 N N . SER D 1 35 ? 40.53922 28.18292 0.25993 1.000 32.23667 35 SER D N 1
ATOM 4697 C CA . SER D 1 35 ? 41.65703 27.26206 0.42911 1.000 38.34210 35 SER D CA 1
ATOM 4698 C C . SER D 1 35 ? 41.96265 26.58604 -0.90390 1.000 40.97613 35 SER D C 1
ATOM 4699 O O . SER D 1 35 ? 41.13159 25.83262 -1.43049 1.000 40.84462 35 SER D O 1
ATOM 4702 N N . GLU D 1 36 ? 43.15453 26.85078 -1.44537 1.000 44.11525 36 GLU D N 1
ATOM 4703 C CA . GLU D 1 36 ? 43.55497 26.18681 -2.68281 1.000 49.58130 36 GLU D CA 1
ATOM 4704 C C . GLU D 1 36 ? 43.84117 24.71319 -2.44207 1.000 49.36969 36 GLU D C 1
ATOM 4705 O O . GLU D 1 36 ? 43.47293 23.86483 -3.26118 1.000 52.04582 36 GLU D O 1
ATOM 4711 N N . SER D 1 37 ? 44.48313 24.39092 -1.31403 1.000 53.88880 37 SER D N 1
ATOM 4712 C CA . SER D 1 37 ? 44.83027 23.00652 -1.01652 1.000 50.59239 37 SER D CA 1
ATOM 4713 C C . SER D 1 37 ? 43.59508 22.13973 -0.80251 1.000 54.10097 37 SER D C 1
ATOM 4714 O O . SER D 1 37 ? 43.62858 20.94001 -1.09238 1.000 56.34294 37 SER D O 1
ATOM 4717 N N . LEU D 1 38 ? 42.50544 22.71104 -0.28200 1.000 48.84896 38 LEU D N 1
ATOM 4718 C CA . LEU D 1 38 ? 41.26507 21.96834 -0.09257 1.000 43.97934 38 LEU D CA 1
ATOM 4719 C C . LEU D 1 38 ? 40.27882 22.15272 -1.23614 1.000 46.23489 38 LEU D C 1
ATOM 4720 O O . LEU D 1 38 ? 39.27270 21.43347 -1.27828 1.000 48.63389 38 LEU D O 1
ATOM 4725 N N . LYS D 1 39 ? 40.53506 23.09433 -2.15246 1.000 44.82738 39 LYS D N 1
ATOM 4726 C CA . LYS D 1 39 ? 39.55763 23.51634 -3.16050 1.000 40.33729 39 LYS D CA 1
ATOM 4727 C C . LYS D 1 39 ? 38.19868 23.76811 -2.50957 1.000 42.72554 39 LYS D C 1
ATOM 4728 O O . LYS D 1 39 ? 37.16090 23.22198 -2.90559 1.000 38.26849 39 LYS D O 1
ATOM 4730 N N . LYS D 1 40 ? 38.21501 24.62024 -1.48997 1.000 38.40987 40 LYS D N 1
ATOM 4731 C CA . LYS D 1 40 ? 37.04544 24.85044 -0.66502 1.000 32.19954 40 LYS D CA 1
ATOM 4732 C C . LYS D 1 40 ? 36.98305 26.32380 -0.30185 1.000 29.77940 40 LYS D C 1
ATOM 4733 O O . LYS D 1 40 ? 37.96359 26.88896 0.19344 1.000 29.11423 40 LYS D O 1
ATOM 4739 N N . LEU D 1 41 ? 35.83715 26.93463 -0.57755 1.000 29.66694 41 LEU D N 1
ATOM 4740 C CA . LEU D 1 41 ? 35.54021 28.30275 -0.17806 1.000 29.16836 41 LEU D CA 1
ATOM 4741 C C . LEU D 1 41 ? 34.93728 28.33105 1.22713 1.000 29.64652 41 LEU D C 1
ATOM 4742 O O . LEU D 1 41 ? 34.08076 27.50922 1.56656 1.000 31.45735 41 LEU D O 1
ATOM 4747 N N . PHE D 1 42 ? 35.39404 29.27392 2.04945 1.000 28.94373 42 PHE D N 1
ATOM 4748 C CA . PHE D 1 42 ? 34.80100 29.53441 3.35928 1.000 31.14800 42 PHE D CA 1
ATOM 4749 C C . PHE D 1 42 ? 34.26837 30.96106 3.34175 1.000 27.21562 42 PHE D C 1
ATOM 4750 O O . PHE D 1 42 ? 34.99977 31.89212 2.98284 1.000 30.79405 42 PHE D O 1
ATOM 4758 N N . VAL D 1 43 ? 33.00029 31.13177 3.70473 1.000 30.88849 43 VAL D N 1
ATOM 4759 C CA . VAL D 1 43 ? 32.31501 32.40322 3.49458 1.000 27.71991 43 VAL D CA 1
ATOM 4760 C C . VAL D 1 43 ? 31.24048 32.56523 4.56200 1.000 30.83939 43 VAL D C 1
ATOM 4761 O O . VAL D 1 43 ? 30.54238 31.61467 4.90957 1.000 29.72487 43 VAL D O 1
ATOM 4765 N N . ARG D 1 44 ? 31.10284 33.77935 5.07511 1.000 32.18295 44 ARG D N 1
ATOM 4766 C CA . ARG D 1 44 ? 30.05569 34.07445 6.04043 1.000 30.58949 44 ARG D CA 1
ATOM 4767 C C . ARG D 1 44 ? 28.71601 34.26353 5.33569 1.000 28.21135 44 ARG D C 1
ATOM 4768 O O . ARG D 1 44 ? 28.65270 34.75666 4.21142 1.000 28.00662 44 ARG D O 1
ATOM 4776 N N . MET D 1 45 ? 27.64364 33.86011 6.01197 1.000 30.78746 45 MET D N 1
ATOM 4777 C CA . MET D 1 45 ? 26.30829 33.95077 5.43771 1.000 30.45527 45 MET D CA 1
ATOM 4778 C C . MET D 1 45 ? 25.95871 35.38852 5.05626 1.000 34.59304 45 MET D C 1
ATOM 4779 O O . MET D 1 45 ? 26.28094 36.33703 5.77582 1.000 33.08536 45 MET D O 1
ATOM 4784 N N . ALA D 1 46 ? 25.32780 35.53673 3.89105 1.000 29.54920 46 ALA D N 1
ATOM 4785 C CA . ALA D 1 46 ? 24.77088 36.81040 3.41665 1.000 29.64247 46 ALA D CA 1
ATOM 4786 C C . ALA D 1 46 ? 25.83840 37.89561 3.31438 1.000 36.20888 46 ALA D C 1
ATOM 4787 O O . ALA D 1 46 ? 25.59073 39.06666 3.61893 1.000 36.94199 46 ALA D O 1
ATOM 4789 N N . THR D 1 47 ? 27.04016 37.50956 2.90058 1.000 32.26728 47 THR D N 1
ATOM 4790 C CA . THR D 1 47 ? 28.08583 38.46822 2.58903 1.000 32.13062 47 THR D CA 1
ATOM 4791 C C . THR D 1 47 ? 28.51126 38.28248 1.14131 1.000 33.94369 47 THR D C 1
ATOM 4792 O O . THR D 1 47 ? 28.52413 37.16210 0.61891 1.000 33.25599 47 THR D O 1
ATOM 4796 N N . THR D 1 48 ? 28.81401 39.40264 0.49598 1.000 29.49696 48 THR D N 1
ATOM 4797 C CA . THR D 1 48 ? 29.30788 39.41324 -0.87845 1.000 37.29368 48 THR D CA 1
ATOM 4798 C C . THR D 1 48 ? 30.59788 38.60982 -1.02065 1.000 30.25895 48 THR D C 1
ATOM 4799 O O . THR D 1 48 ? 31.54633 38.81735 -0.26427 1.000 29.44188 48 THR D O 1
ATOM 4803 N N . CYS D 1 49 ? 30.65559 37.71808 -2.01090 1.000 30.66878 49 CYS D N 1
ATOM 4804 C CA . CYS D 1 49 ? 31.85117 36.90366 -2.25537 1.000 30.10995 49 CYS D CA 1
ATOM 4805 C C . CYS D 1 49 ? 32.19336 36.93335 -3.73997 1.000 32.96685 49 CYS D C 1
ATOM 4806 O O . CYS D 1 49 ? 31.36806 36.50394 -4.57195 1.000 31.28471 49 CYS D O 1
ATOM 4809 N N . PRO D 1 50 ? 33.37386 37.41856 -4.12774 1.000 29.96753 50 PRO D N 1
ATOM 4810 C CA . PRO D 1 50 ? 33.67415 37.57564 -5.55939 1.000 31.96201 50 PRO D CA 1
ATOM 4811 C C . PRO D 1 50 ? 34.13574 36.25983 -6.17276 1.000 33.16834 50 PRO D C 1
ATOM 4812 O O . PRO D 1 50 ? 35.00658 35.57634 -5.63432 1.000 31.30062 50 PRO D O 1
ATOM 4816 N N . VAL D 1 51 ? 33.52069 35.88611 -7.28696 1.000 31.00297 51 VAL D N 1
ATOM 4817 C CA . VAL D 1 51 ? 33.95085 34.72313 -8.06378 1.000 29.53962 51 VAL D CA 1
ATOM 4818 C C . VAL D 1 51 ? 34.33888 35.22096 -9.44579 1.000 28.01429 51 VAL D C 1
ATOM 4819 O O . VAL D 1 51 ? 33.57111 35.95079 -10.08297 1.000 30.20077 51 VAL D O 1
ATOM 4823 N N . ARG D 1 52 ? 35.53222 34.85843 -9.89725 1.000 30.30388 52 ARG D N 1
ATOM 4824 C CA . ARG D 1 52 ? 36.01659 35.31070 -11.19400 1.000 29.65251 52 ARG D CA 1
ATOM 4825 C C . ARG D 1 52 ? 35.80025 34.23135 -12.24532 1.000 32.72871 52 ARG D C 1
ATOM 4826 O O . ARG D 1 52 ? 35.97119 33.03617 -11.96833 1.000 29.65206 52 ARG D O 1
ATOM 4834 N N . PHE D 1 53 ? 35.42905 34.66721 -13.45446 1.000 29.21978 53 PHE D N 1
ATOM 4835 C CA . PHE D 1 53 ? 35.12928 33.78757 -14.57913 1.000 32.05367 53 PHE D CA 1
ATOM 4836 C C . PHE D 1 53 ? 35.90311 34.23806 -15.80758 1.000 34.06413 53 PHE D C 1
ATOM 4837 O O . PHE D 1 53 ? 36.09654 35.43736 -16.03458 1.000 36.65186 53 PHE D O 1
ATOM 4845 N N . LYS D 1 54 ? 36.31194 33.27215 -16.62150 1.000 31.85807 54 LYS D N 1
ATOM 4846 C CA . LYS D 1 54 ? 36.92271 33.60576 -17.89688 1.000 39.20108 54 LYS D CA 1
ATOM 4847 C C . LYS D 1 54 ? 36.60830 32.51192 -18.90253 1.000 35.02594 54 LYS D C 1
ATOM 4848 O O . LYS D 1 54 ? 36.34183 31.35880 -18.54745 1.000 32.76275 54 LYS D O 1
ATOM 4854 N N . THR D 1 55 ? 36.65759 32.89342 -20.17202 1.000 32.77610 55 THR D N 1
ATOM 4855 C CA . THR D 1 55 ? 36.72030 31.95122 -21.26977 1.000 31.31117 55 THR D CA 1
ATOM 4856 C C . THR D 1 55 ? 37.87406 32.37036 -22.16416 1.000 39.32056 55 THR D C 1
ATOM 4857 O O . THR D 1 55 ? 38.17842 33.55713 -22.28882 1.000 37.98002 55 THR D O 1
ATOM 4861 N N . VAL D 1 56 ? 38.53544 31.38957 -22.77030 1.000 35.47309 56 VAL D N 1
ATOM 4862 C CA . VAL D 1 56 ? 39.65331 31.73356 -23.63579 1.000 36.47492 56 VAL D CA 1
ATOM 4863 C C . VAL D 1 56 ? 39.15067 32.43044 -24.89823 1.000 42.94395 56 VAL D C 1
ATOM 4864 O O . VAL D 1 56 ? 39.74865 33.40985 -25.36004 1.000 38.64539 56 VAL D O 1
ATOM 4868 N N . HIS D 1 57 ? 38.03126 31.97440 -25.45796 1.000 37.96800 57 HIS D N 1
ATOM 4869 C CA . HIS D 1 57 ? 37.38447 32.75183 -26.50371 1.000 44.10145 57 HIS D CA 1
ATOM 4870 C C . HIS D 1 57 ? 35.87761 32.66166 -26.34198 1.000 40.67184 57 HIS D C 1
ATOM 4871 O O . HIS D 1 57 ? 35.34816 31.78242 -25.65301 1.000 39.87109 57 HIS D O 1
ATOM 4878 N N . GLN D 1 58 ? 35.19782 33.59210 -26.98192 1.000 38.96990 58 GLN D N 1
ATOM 4879 C CA . GLN D 1 58 ? 33.82964 33.88584 -26.60149 1.000 40.70608 58 GLN D CA 1
ATOM 4880 C C . GLN D 1 58 ? 32.88988 32.76180 -27.01745 1.000 39.32853 58 GLN D C 1
ATOM 4881 O O . GLN D 1 58 ? 32.95914 32.28046 -28.15601 1.000 36.53501 58 GLN D O 1
ATOM 4887 N N . PRO D 1 59 ? 32.03142 32.30161 -26.11313 1.000 35.07088 59 PRO D N 1
ATOM 4888 C CA . PRO D 1 59 ? 30.98696 31.34530 -26.46070 1.000 35.86164 59 PRO D CA 1
ATOM 4889 C C . PRO D 1 59 ? 29.89598 31.99849 -27.29359 1.000 36.83737 59 PRO D C 1
ATOM 4890 O O . PRO D 1 59 ? 29.90867 33.22447 -27.49061 1.000 38.37168 59 PRO D O 1
ATOM 4894 N N . PRO D 1 60 ? 28.92548 31.21946 -27.78790 1.000 40.35559 60 PRO D N 1
ATOM 4895 C CA . PRO D 1 60 ? 27.87011 31.79979 -28.63423 1.000 34.47000 60 PRO D CA 1
ATOM 4896 C C . PRO D 1 60 ? 27.09710 32.89516 -27.92068 1.000 41.41540 60 PRO D C 1
ATOM 4897 O O . PRO D 1 60 ? 26.89308 32.85303 -26.70558 1.000 35.50769 60 PRO D O 1
ATOM 4901 N N . ALA D 1 61 ? 26.66544 33.88474 -28.70502 1.000 38.30159 61 ALA D N 1
ATOM 4902 C CA . ALA D 1 61 ? 25.79021 34.93416 -28.20600 1.000 38.75969 61 ALA D CA 1
ATOM 4903 C C . ALA D 1 61 ? 24.59135 34.33078 -27.49258 1.000 30.22437 61 ALA D C 1
ATOM 4904 O O . ALA D 1 61 ? 24.00094 33.34640 -27.95073 1.000 34.22262 61 ALA D O 1
ATOM 4906 N N . GLY D 1 62 ? 24.22732 34.93105 -26.36417 1.000 30.44413 62 GLY D N 1
ATOM 4907 C CA . GLY D 1 62 ? 23.16054 34.39383 -25.54825 1.000 34.59108 62 GLY D CA 1
ATOM 4908 C C . GLY D 1 62 ? 23.60632 33.43399 -24.45991 1.000 31.58725 62 GLY D C 1
ATOM 4909 O O . GLY D 1 62 ? 22.76564 33.02199 -23.64807 1.000 29.88954 62 GLY D O 1
ATOM 4910 N N . SER D 1 63 ? 24.88876 33.06654 -24.41756 1.000 28.58738 63 SER D N 1
ATOM 4911 C CA . SER D 1 63 ? 25.36330 32.11059 -23.41529 1.000 32.72029 63 SER D CA 1
ATOM 4912 C C . SER D 1 63 ? 25.17140 32.67554 -22.00996 1.000 31.18469 63 SER D C 1
ATOM 4913 O O . SER D 1 63 ? 25.10699 33.89266 -21.80362 1.000 26.66377 63 SER D O 1
ATOM 4916 N N . VAL D 1 64 ? 25.08189 31.77548 -21.02367 1.000 24.99571 64 VAL D N 1
ATOM 4917 C CA . VAL D 1 64 ? 24.80872 32.17201 -19.64762 1.000 28.85400 64 VAL D CA 1
ATOM 4918 C C . VAL D 1 64 ? 25.68578 31.37508 -18.69161 1.000 29.10526 64 VAL D C 1
ATOM 4919 O O . VAL D 1 64 ? 26.25392 30.34052 -19.03869 1.000 27.73500 64 VAL D O 1
ATOM 4923 N N . ILE D 1 65 ? 25.75690 31.85603 -17.45767 1.000 27.08498 65 ILE D N 1
ATOM 4924 C CA . ILE D 1 65 ? 26.47771 31.17812 -16.38954 1.000 24.73536 65 ILE D CA 1
ATOM 4925 C C . ILE D 1 65 ? 25.46755 30.83370 -15.30967 1.000 25.23789 65 ILE D C 1
ATOM 4926 O O . ILE D 1 65 ? 24.82952 31.73316 -14.74318 1.000 24.89637 65 ILE D O 1
ATOM 4931 N N . ARG D 1 66 ? 25.27695 29.53699 -15.07302 1.000 24.08143 66 ARG D N 1
ATOM 4932 C CA . ARG D 1 66 ? 24.41684 29.04184 -14.00572 1.000 24.96126 66 ARG D CA 1
ATOM 4933 C C . ARG D 1 66 ? 25.25382 28.68506 -12.78681 1.000 26.94502 66 ARG D C 1
ATOM 4934 O O . ARG D 1 66 ? 26.31234 28.06239 -12.91323 1.000 28.05717 66 ARG D O 1
ATOM 4942 N N . ALA D 1 67 ? 24.76223 29.05774 -11.60062 1.000 22.58682 67 ALA D N 1
ATOM 4943 C CA . ALA D 1 67 ? 25.34576 28.64405 -10.33424 1.000 24.91351 67 ALA D CA 1
ATOM 4944 C C . ALA D 1 67 ? 24.30491 27.82337 -9.58099 1.000 29.44224 67 ALA D C 1
ATOM 4945 O O . ALA D 1 67 ? 23.19578 28.31088 -9.32636 1.000 23.34759 67 ALA D O 1
ATOM 4947 N N . MET D 1 68 ? 24.65209 26.57856 -9.24181 1.000 25.00442 68 MET D N 1
ATOM 4948 C CA . MET D 1 68 ? 23.67207 25.69691 -8.61741 1.000 25.59038 68 MET D CA 1
ATOM 4949 C C . MET D 1 68 ? 24.33300 24.96839 -7.45648 1.000 25.71267 68 MET D C 1
ATOM 4950 O O . MET D 1 68 ? 25.37197 24.31907 -7.64794 1.000 23.05589 68 MET D O 1
ATOM 4955 N N . PRO D 1 69 ? 23.79229 25.05252 -6.23976 1.000 22.43687 69 PRO D N 1
ATOM 4956 C CA . PRO D 1 69 ? 24.34091 24.25129 -5.15163 1.000 20.52312 69 PRO D CA 1
ATOM 4957 C C . PRO D 1 69 ? 23.84145 22.81474 -5.22562 1.000 22.88276 69 PRO D C 1
ATOM 4958 O O . PRO D 1 69 ? 22.70110 22.55328 -5.60647 1.000 26.67522 69 PRO D O 1
ATOM 4962 N N . ILE D 1 70 ? 24.70802 21.88217 -4.82034 1.000 25.30348 70 ILE D N 1
ATOM 4963 C CA A ILE D 1 70 ? 24.37143 20.46517 -4.73942 0.531 26.29868 70 ILE D CA 1
ATOM 4964 C CA B ILE D 1 70 ? 24.35131 20.46936 -4.72323 0.469 26.29197 70 ILE D CA 1
ATOM 4965 C C . ILE D 1 70 ? 25.04335 19.86532 -3.50717 1.000 27.59440 70 ILE D C 1
ATOM 4966 O O . ILE D 1 70 ? 26.12540 20.30185 -3.09581 1.000 25.51075 70 ILE D O 1
ATOM 4975 N N . TYR D 1 71 ? 24.40676 18.84846 -2.91213 1.000 24.13825 71 TYR D N 1
ATOM 4976 C CA . TYR D 1 71 ? 25.05148 18.15689 -1.80098 1.000 25.88588 71 TYR D CA 1
ATOM 4977 C C . TYR D 1 71 ? 26.15487 17.25043 -2.32856 1.000 27.80413 71 TYR D C 1
ATOM 4978 O O . TYR D 1 71 ? 26.09124 16.74778 -3.45192 1.000 27.85194 71 TYR D O 1
ATOM 4987 N N . VAL D 1 72 ? 27.18081 17.05572 -1.50466 1.000 29.20876 72 VAL D N 1
ATOM 4988 C CA . VAL D 1 72 ? 28.35241 16.28610 -1.90683 1.000 28.45572 72 VAL D CA 1
ATOM 4989 C C . VAL D 1 72 ? 28.14352 14.78308 -1.72255 1.000 30.62438 72 VAL D C 1
ATOM 4990 O O . VAL D 1 72 ? 28.51814 13.98523 -2.59033 1.000 30.79737 72 VAL D O 1
ATOM 4994 N N . LYS D 1 73 ? 27.57153 14.36441 -0.59836 1.000 26.50615 73 LYS D N 1
ATOM 4995 C CA . LYS D 1 73 ? 27.57514 12.94318 -0.25509 1.000 29.81567 73 LYS D CA 1
ATOM 4996 C C . LYS D 1 73 ? 26.48300 12.17890 -1.01101 1.000 28.89472 73 LYS D C 1
ATOM 4997 O O . LYS D 1 73 ? 25.40983 12.72275 -1.28598 1.000 29.75973 73 LYS D O 1
ATOM 5003 N N . PRO D 1 74 ? 26.73129 10.90356 -1.34313 1.000 28.31511 74 PRO D N 1
ATOM 5004 C CA . PRO D 1 74 ? 25.74287 10.14020 -2.13439 1.000 29.59821 74 PRO D CA 1
ATOM 5005 C C . PRO D 1 74 ? 24.39082 10.02461 -1.46346 1.000 26.39449 74 PRO D C 1
ATOM 5006 O O . PRO D 1 74 ? 23.35984 10.01315 -2.15232 1.000 32.39156 74 PRO D O 1
ATOM 5010 N N . GLU D 1 75 ? 24.35041 9.94092 -0.13976 1.000 27.94587 75 GLU D N 1
ATOM 5011 C CA . GLU D 1 75 ? 23.06202 9.85382 0.52604 1.000 30.22092 75 GLU D CA 1
ATOM 5012 C C . GLU D 1 75 ? 22.30096 11.16595 0.49071 1.000 32.28279 75 GLU D C 1
ATOM 5013 O O . GLU D 1 75 ? 21.11637 11.16535 0.82493 1.000 29.49202 75 GLU D O 1
ATOM 5019 N N . HIS D 1 76 ? 22.92904 12.27022 0.06064 1.000 28.27079 76 HIS D N 1
ATOM 5020 C CA . HIS D 1 76 ? 22.25411 13.56310 0.01017 1.000 30.31919 76 HIS D CA 1
ATOM 5021 C C . HIS D 1 76 ? 22.09484 14.14280 -1.39057 1.000 31.36286 76 HIS D C 1
ATOM 5022 O O . HIS D 1 76 ? 21.30010 15.08548 -1.56891 1.000 25.77436 76 HIS D O 1
ATOM 5029 N N . VAL D 1 77 ? 22.80642 13.60712 -2.38703 1.000 27.11985 77 VAL D N 1
ATOM 5030 C CA . VAL D 1 77 ? 22.97813 14.32285 -3.64703 1.000 28.52352 77 VAL D CA 1
ATOM 5031 C C . VAL D 1 77 ? 21.64610 14.50195 -4.38022 1.000 28.65402 77 VAL D C 1
ATOM 5032 O O . VAL D 1 77 ? 21.47107 15.46064 -5.14123 1.000 27.12524 77 VAL D O 1
ATOM 5036 N N . GLN D 1 78 ? 20.67648 13.61339 -4.15200 1.000 22.81448 78 GLN D N 1
ATOM 5037 C CA . GLN D 1 78 ? 19.38240 13.76755 -4.81268 1.000 28.39224 78 GLN D CA 1
ATOM 5038 C C . GLN D 1 78 ? 18.52721 14.87447 -4.21083 1.000 25.76586 78 GLN D C 1
ATOM 5039 O O . GLN D 1 78 ? 17.55596 15.29905 -4.84289 1.000 27.62562 78 GLN D O 1
ATOM 5045 N N . GLU D 1 79 ? 18.82149 15.31335 -2.99512 1.000 25.65492 79 GLU D N 1
ATOM 5046 C CA . GLU D 1 79 ? 17.97384 16.30320 -2.34590 1.000 31.97145 79 GLU D CA 1
ATOM 5047 C C . GLU D 1 79 ? 18.30689 17.70873 -2.85099 1.000 27.10737 79 GLU D C 1
ATOM 5048 O O . GLU D 1 79 ? 19.47627 18.10734 -2.86668 1.000 25.80637 79 GLU D O 1
ATOM 5054 N N . VAL D 1 80 ? 17.27546 18.44758 -3.28293 1.000 25.83083 80 VAL D N 1
ATOM 5055 C CA . VAL D 1 80 ? 17.47310 19.82951 -3.71991 1.000 25.55079 80 VAL D CA 1
ATOM 5056 C C . VAL D 1 80 ? 18.04723 20.66138 -2.57459 1.000 25.77659 80 VAL D C 1
ATOM 5057 O O . VAL D 1 80 ? 17.51323 20.66934 -1.45558 1.000 27.16691 80 VAL D O 1
ATOM 5061 N N . VAL D 1 81 ? 19.14979 21.35791 -2.84300 1.000 24.71185 81 VAL D N 1
ATOM 5062 C CA . VAL D 1 81 ? 19.75845 22.24145 -1.84732 1.000 26.50309 81 VAL D CA 1
ATOM 5063 C C . VAL D 1 81 ? 18.96608 23.54778 -1.82934 1.000 28.05414 81 VAL D C 1
ATOM 5064 O O . VAL D 1 81 ? 18.81837 24.21226 -2.86162 1.000 26.59627 81 VAL D O 1
ATOM 5068 N N . LYS D 1 82 ? 18.45946 23.92182 -0.65992 1.000 27.94071 82 LYS D N 1
ATOM 5069 C CA . LYS D 1 82 ? 17.77903 25.20213 -0.53271 1.000 32.22451 82 LYS D CA 1
ATOM 5070 C C . LYS D 1 82 ? 17.88073 25.66956 0.91747 1.000 28.89517 82 LYS D C 1
ATOM 5071 O O . LYS D 1 82 ? 18.42008 24.97329 1.78604 1.000 28.50019 82 LYS D O 1
ATOM 5077 N N . ARG D 1 83 ? 17.38709 26.88276 1.15650 1.000 29.62461 83 ARG D N 1
ATOM 5078 C CA . ARG D 1 83 ? 17.43690 27.48885 2.47530 1.000 30.24717 83 ARG D CA 1
ATOM 5079 C C . ARG D 1 83 ? 16.51706 26.75022 3.43287 1.000 32.08272 83 ARG D C 1
ATOM 5080 O O . ARG D 1 83 ? 15.55614 26.09305 3.02483 1.000 32.17408 83 ARG D O 1
ATOM 5088 N N . CYS D 1 84 ? 16.80384 26.89529 4.72769 1.000 33.32865 84 CYS D N 1
ATOM 5089 C CA . CYS D 1 84 ? 15.91920 26.35398 5.73597 1.000 33.03622 84 CYS D CA 1
ATOM 5090 C C . CYS D 1 84 ? 14.64981 27.19747 5.81096 1.000 39.41663 84 CYS D C 1
ATOM 5091 O O . CYS D 1 84 ? 14.64266 28.36889 5.41319 1.000 37.33324 84 CYS D O 1
ATOM 5094 N N . PRO D 1 85 ? 13.54743 26.60938 6.28416 1.000 40.30964 85 PRO D N 1
ATOM 5095 C CA . PRO D 1 85 ? 12.29841 27.38456 6.37808 1.000 41.43284 85 PRO D CA 1
ATOM 5096 C C . PRO D 1 85 ? 12.40848 28.60366 7.27643 1.000 35.58679 85 PRO D C 1
ATOM 5097 O O . PRO D 1 85 ? 11.77997 29.62411 6.97617 1.000 38.34456 85 PRO D O 1
ATOM 5101 N N . ASN D 1 86 ? 13.19821 28.55781 8.35443 1.000 38.58357 86 ASN D N 1
ATOM 5102 C CA . ASN D 1 86 ? 13.34541 29.75886 9.17746 1.000 40.07730 86 ASN D CA 1
ATOM 5103 C C . ASN D 1 86 ? 13.89210 30.92324 8.35175 1.000 46.02255 86 ASN D C 1
ATOM 5104 O O . ASN D 1 86 ? 13.29789 32.00902 8.30911 1.000 41.65961 86 ASN D O 1
ATOM 5109 N N . HIS D 1 87 ? 15.01947 30.71245 7.66755 1.000 42.58374 87 HIS D N 1
ATOM 5110 C CA . HIS D 1 87 ? 15.60177 31.81942 6.91719 1.000 38.24703 87 HIS D CA 1
ATOM 5111 C C . HIS D 1 87 ? 14.77049 32.16769 5.68641 1.000 37.09619 87 HIS D C 1
ATOM 5112 O O . HIS D 1 87 ? 14.76998 33.32279 5.25614 1.000 40.23462 87 HIS D O 1
ATOM 5119 N N . ALA D 1 88 ? 14.05930 31.19519 5.10792 1.000 37.14262 88 ALA D N 1
ATOM 5120 C CA . ALA D 1 88 ? 13.26601 31.48165 3.91694 1.000 37.18225 88 ALA D CA 1
ATOM 5121 C C . ALA D 1 88 ? 12.04126 32.32267 4.24289 1.000 40.31949 88 ALA D C 1
ATOM 5122 O O . ALA D 1 88 ? 11.59217 33.10346 3.39634 1.000 40.74171 88 ALA D O 1
ATOM 5124 N N . THR D 1 89 ? 11.49255 32.19082 5.45475 1.000 41.11767 89 THR D N 1
ATOM 5125 C CA . THR D 1 89 ? 10.24758 32.86738 5.80687 1.000 43.17274 89 THR D CA 1
ATOM 5126 C C . THR D 1 89 ? 10.44463 34.08402 6.69956 1.000 45.61084 89 THR D C 1
ATOM 5127 O O . THR D 1 89 ? 9.47936 34.81384 6.94389 1.000 43.64237 89 THR D O 1
ATOM 5131 N N . THR D 1 90 ? 11.65614 34.34425 7.16674 1.000 43.04475 90 THR D N 1
ATOM 5132 C CA . THR D 1 90 ? 11.85547 35.54887 7.94806 1.000 49.31205 90 THR D CA 1
ATOM 5133 C C . THR D 1 90 ? 11.88195 36.78295 7.03336 1.000 50.21455 90 THR D C 1
ATOM 5134 O O . THR D 1 90 ? 12.08147 36.69644 5.81583 1.000 40.17649 90 THR D O 1
ATOM 5138 N N . LYS D 1 91 ? 11.65950 37.95125 7.63695 1.000 47.24858 91 LYS D N 1
ATOM 5139 C CA . LYS D 1 91 ? 11.60046 39.17057 6.83821 1.000 46.48951 91 LYS D CA 1
ATOM 5140 C C . LYS D 1 91 ? 12.99172 39.60410 6.38628 1.000 45.83590 91 LYS D C 1
ATOM 5141 O O . LYS D 1 91 ? 13.16421 40.05467 5.24691 1.000 46.23430 91 LYS D O 1
ATOM 5147 N N . GLU D 1 92 ? 13.99620 39.45698 7.25062 1.000 43.71858 92 GLU D N 1
ATOM 5148 C CA . GLU D 1 92 ? 15.33899 39.92156 6.92014 1.000 49.23865 92 GLU D CA 1
ATOM 5149 C C . GLU D 1 92 ? 15.83894 39.25175 5.64187 1.000 48.64756 92 GLU D C 1
ATOM 5150 O O . GLU D 1 92 ? 15.56686 38.07257 5.39608 1.000 43.42309 92 GLU D O 1
ATOM 5152 N N . HIS D 1 93 ? 16.53229 40.03671 4.80564 1.000 45.51867 93 HIS D N 1
ATOM 5153 C CA . HIS D 1 93 ? 17.08831 39.59978 3.52622 1.000 44.49965 93 HIS D CA 1
ATOM 5154 C C . HIS D 1 93 ? 16.01892 39.19775 2.51466 1.000 44.00908 93 HIS D C 1
ATOM 5155 O O . HIS D 1 93 ? 16.33591 38.92327 1.35299 1.000 38.45403 93 HIS D O 1
ATOM 5162 N N . ASN D 1 94 ? 14.75236 39.15415 2.92144 1.000 38.51867 94 ASN D N 1
ATOM 5163 C CA . ASN D 1 94 ? 13.73332 38.59063 2.05610 1.000 38.91894 94 ASN D CA 1
ATOM 5164 C C . ASN D 1 94 ? 12.67906 39.56954 1.58885 1.000 44.71461 94 ASN D C 1
ATOM 5165 O O . ASN D 1 94 ? 11.87488 39.19434 0.72820 1.000 42.42641 94 ASN D O 1
ATOM 5170 N N . GLU D 1 95 ? 12.66102 40.79834 2.11446 1.000 44.40315 95 GLU D N 1
ATOM 5171 C CA . GLU D 1 95 ? 11.66271 41.79022 1.72470 1.000 50.43950 95 GLU D CA 1
ATOM 5172 C C . GLU D 1 95 ? 11.62568 41.93783 0.20805 1.000 46.84121 95 GLU D C 1
ATOM 5173 O O . GLU D 1 95 ? 12.56145 42.47096 -0.39498 1.000 51.65037 95 GLU D O 1
ATOM 5175 N N . ASP D 1 96 ? 10.56888 41.41177 -0.41082 1.000 41.62584 96 ASP D N 1
ATOM 5176 C CA . ASP D 1 96 ? 10.32354 41.50210 -1.84687 1.000 43.87538 96 ASP D CA 1
ATOM 5177 C C . ASP D 1 96 ? 11.40920 40.82899 -2.69118 1.000 44.71316 96 ASP D C 1
ATOM 5178 O O . ASP D 1 96 ? 11.48519 41.06147 -3.90480 1.000 39.58373 96 ASP D O 1
ATOM 5183 N N . HIS D 1 97 ? 12.24599 39.97781 -2.09947 1.000 44.24157 97 HIS D N 1
ATOM 5184 C CA . HIS D 1 97 ? 13.17809 39.22814 -2.92146 1.000 36.81350 97 HIS D CA 1
ATOM 5185 C C . HIS D 1 97 ? 12.39736 38.25096 -3.79459 1.000 34.35203 97 HIS D C 1
ATOM 5186 O O . HIS D 1 97 ? 11.41640 37.65507 -3.33246 1.000 35.57667 97 HIS D O 1
ATOM 5193 N N . PRO D 1 98 ? 12.78228 38.08241 -5.06600 1.000 30.05270 98 PRO D N 1
ATOM 5194 C CA . PRO D 1 98 ? 12.00727 37.19764 -5.95040 1.000 34.31390 98 PRO D CA 1
ATOM 5195 C C . PRO D 1 98 ? 12.15314 35.71224 -5.64395 1.000 33.90395 98 PRO D C 1
ATOM 5196 O O . PRO D 1 98 ? 11.31175 34.92325 -6.09208 1.000 40.29372 98 PRO D O 1
ATOM 5200 N N . ALA D 1 99 ? 13.18436 35.27700 -4.92277 1.000 35.45195 99 ALA D N 1
ATOM 5201 C CA . ALA D 1 99 ? 13.40199 33.84259 -4.69453 1.000 30.68206 99 ALA D CA 1
ATOM 5202 C C . ALA D 1 99 ? 13.94113 33.60672 -3.29636 1.000 32.21558 99 ALA D C 1
ATOM 5203 O O . ALA D 1 99 ? 15.09726 33.20025 -3.10897 1.000 30.62434 99 ALA D O 1
ATOM 5205 N N . PRO D 1 100 ? 13.10972 33.83057 -2.27336 1.000 35.34587 100 PRO D N 1
ATOM 5206 C CA . PRO D 1 100 ? 13.61566 33.78908 -0.89209 1.000 33.78586 100 PRO D CA 1
ATOM 5207 C C . PRO D 1 100 ? 13.97724 32.39708 -0.38570 1.000 29.77054 100 PRO D C 1
ATOM 5208 O O . PRO D 1 100 ? 14.60070 32.30839 0.67568 1.000 32.03011 100 PRO D O 1
ATOM 5212 N N . THR D 1 101 ? 13.61558 31.31421 -1.08333 1.000 29.37883 101 THR D N 1
ATOM 5213 C CA . THR D 1 101 ? 14.08560 29.99210 -0.67806 1.000 33.06593 101 THR D CA 1
ATOM 5214 C C . THR D 1 101 ? 15.44093 29.61067 -1.27175 1.000 33.02775 101 THR D C 1
ATOM 5215 O O . THR D 1 101 ? 16.01539 28.60688 -0.84015 1.000 27.76855 101 THR D O 1
ATOM 5219 N N . HIS D 1 102 ? 15.96719 30.36412 -2.24091 1.000 30.68363 102 HIS D N 1
ATOM 5220 C CA . HIS D 1 102 ? 17.21574 29.96439 -2.89845 1.000 23.23448 102 HIS D CA 1
ATOM 5221 C C . HIS D 1 102 ? 18.41637 30.17554 -1.98622 1.000 29.56589 102 HIS D C 1
ATOM 5222 O O . HIS D 1 102 ? 18.55337 31.22450 -1.35281 1.000 27.92779 102 HIS D O 1
ATOM 5229 N N . LEU D 1 103 ? 19.30629 29.17680 -1.93521 1.000 25.17306 103 LEU D N 1
ATOM 5230 C CA . LEU D 1 103 ? 20.51621 29.32107 -1.13415 1.000 29.57381 103 LEU D CA 1
ATOM 5231 C C . LEU D 1 103 ? 21.48842 30.31145 -1.76547 1.000 26.91956 103 LEU D C 1
ATOM 5232 O O . LEU D 1 103 ? 22.10331 31.12070 -1.05972 1.000 24.30372 103 LEU D O 1
ATOM 5237 N N . VAL D 1 104 ? 21.66736 30.23792 -3.07969 1.000 22.32270 104 VAL D N 1
ATOM 5238 C CA . VAL D 1 104 ? 22.70259 30.98835 -3.79098 1.000 22.42195 104 VAL D CA 1
ATOM 5239 C C . VAL D 1 104 ? 22.06069 32.20559 -4.44987 1.000 26.71973 104 VAL D C 1
ATOM 5240 O O . VAL D 1 104 ? 21.13986 32.06684 -5.26928 1.000 25.72748 104 VAL D O 1
ATOM 5244 N N . ARG D 1 105 ? 22.54182 33.39610 -4.08826 1.000 24.24522 105 ARG D N 1
ATOM 5245 C CA . ARG D 1 105 ? 22.15279 34.64949 -4.72001 1.000 26.20426 105 ARG D CA 1
ATOM 5246 C C . ARG D 1 105 ? 23.33010 35.20548 -5.50494 1.000 26.97089 105 ARG D C 1
ATOM 5247 O O . ARG D 1 105 ? 24.49388 34.90980 -5.20107 1.000 25.75555 105 ARG D O 1
ATOM 5255 N N . CYS D 1 106 ? 23.01413 35.97981 -6.53584 1.000 22.45270 106 CYS D N 1
ATOM 5256 C CA . CYS D 1 106 ? 24.00433 36.67676 -7.34093 1.000 26.49659 106 CYS D CA 1
ATOM 5257 C C . CYS D 1 106 ? 23.59524 38.13893 -7.43508 1.000 29.32701 106 CYS D C 1
ATOM 5258 O O . CYS D 1 106 ? 22.42116 38.44757 -7.63298 1.000 27.06279 106 CYS D O 1
ATOM 5261 N N . GLU D 1 107 ? 24.56682 39.03166 -7.31220 1.000 29.18729 107 GLU D N 1
ATOM 5262 C CA . GLU D 1 107 ? 24.28537 40.46184 -7.29319 1.000 29.22281 107 GLU D CA 1
ATOM 5263 C C . GLU D 1 107 ? 24.23183 41.08093 -8.67628 1.000 32.49238 107 GLU D C 1
ATOM 5264 O O . GLU D 1 107 ? 23.89767 42.26991 -8.79582 1.000 26.22569 107 GLU D O 1
ATOM 5270 N N . HIS D 1 108 ? 24.57772 40.32172 -9.71551 1.000 27.31585 108 HIS D N 1
ATOM 5271 C CA . HIS D 1 108 ? 24.45449 40.82539 -11.07330 1.000 30.04055 108 HIS D CA 1
ATOM 5272 C C . HIS D 1 108 ? 23.07260 41.42772 -11.28761 1.000 28.16224 108 HIS D C 1
ATOM 5273 O O . HIS D 1 108 ? 22.05772 40.87334 -10.84862 1.000 26.94925 108 HIS D O 1
ATOM 5280 N N . LYS D 1 109 ? 23.04912 42.58958 -11.94777 1.000 26.40773 109 LYS D N 1
ATOM 5281 C CA . LYS D 1 109 ? 21.79134 43.28664 -12.20712 1.000 26.55127 109 LYS D CA 1
ATOM 5282 C C . LYS D 1 109 ? 20.80334 42.44058 -12.99701 1.000 28.86528 109 LYS D C 1
ATOM 5283 O O . LYS D 1 109 ? 19.59228 42.62620 -12.85825 1.000 27.31537 109 LYS D O 1
ATOM 5289 N N . LEU D 1 110 ? 21.27963 41.52132 -13.84232 1.000 29.10917 110 LEU D N 1
ATOM 5290 C CA . LEU D 1 110 ? 20.38092 40.69558 -14.64079 1.000 26.69581 110 LEU D CA 1
ATOM 5291 C C . LEU D 1 110 ? 20.27206 39.26520 -14.11598 1.000 34.13938 110 LEU D C 1
ATOM 5292 O O . LEU D 1 110 ? 19.84658 38.36910 -14.85883 1.000 28.22327 110 LEU D O 1
ATOM 5297 N N . ALA D 1 111 ? 20.65922 39.03488 -12.86450 1.000 25.55678 111 ALA D N 1
ATOM 5298 C CA . ALA D 1 111 ? 20.51480 37.71242 -12.26802 1.000 30.24546 111 ALA D CA 1
ATOM 5299 C C . ALA D 1 111 ? 19.06880 37.24006 -12.35451 1.000 35.00834 111 ALA D C 1
ATOM 5300 O O . ALA D 1 111 ? 18.13207 37.98793 -12.06758 1.000 27.63269 111 ALA D O 1
ATOM 5302 N N . SER D 1 112 ? 18.88969 35.97926 -12.73719 1.000 26.45789 112 SER D N 1
ATOM 5303 C CA . SER D 1 112 ? 17.56474 35.40016 -12.92393 1.000 24.95113 112 SER D CA 1
ATOM 5304 C C . SER D 1 112 ? 17.48592 34.10964 -12.11420 1.000 28.87932 112 SER D C 1
ATOM 5305 O O . SER D 1 112 ? 18.28989 33.19891 -12.32934 1.000 26.14526 112 SER D O 1
ATOM 5308 N N . TYR D 1 113 ? 16.53933 34.03298 -11.17927 1.000 22.72908 113 TYR D N 1
ATOM 5309 C CA . TYR D 1 113 ? 16.42035 32.87770 -10.29733 1.000 26.14350 113 TYR D CA 1
ATOM 5310 C C . TYR D 1 113 ? 15.47341 31.86588 -10.91167 1.000 28.53140 113 TYR D C 1
ATOM 5311 O O . TYR D 1 113 ? 14.37132 32.21751 -11.33328 1.000 28.43120 113 TYR D O 1
ATOM 5320 N N . VAL D 1 114 ? 15.90478 30.61732 -10.98751 1.000 28.84271 114 VAL D N 1
ATOM 5321 C CA . VAL D 1 114 ? 15.12107 29.63773 -11.71480 1.000 27.08300 114 VAL D CA 1
ATOM 5322 C C . VAL D 1 114 ? 14.93455 28.39889 -10.85871 1.000 31.20071 114 VAL D C 1
ATOM 5323 O O . VAL D 1 114 ? 15.78891 28.02841 -10.04156 1.000 26.41771 114 VAL D O 1
ATOM 5327 N N . GLU D 1 115 ? 13.79296 27.76009 -11.05369 1.000 27.51189 115 GLU D N 1
ATOM 5328 C CA . GLU D 1 115 ? 13.49832 26.47764 -10.43498 1.000 31.35880 115 GLU D CA 1
ATOM 5329 C C . GLU D 1 115 ? 13.08057 25.52832 -11.54911 1.000 32.76439 115 GLU D C 1
ATOM 5330 O O . GLU D 1 115 ? 12.04567 25.73959 -12.18550 1.000 30.80457 115 GLU D O 1
ATOM 5336 N N . ASP D 1 116 ? 13.89388 24.50011 -11.79688 1.000 29.19617 116 ASP D N 1
ATOM 5337 C CA . ASP D 1 116 ? 13.59410 23.54084 -12.84642 1.000 28.08824 116 ASP D CA 1
ATOM 5338 C C . ASP D 1 116 ? 12.29480 22.81616 -12.50692 1.000 31.60918 116 ASP D C 1
ATOM 5339 O O . ASP D 1 116 ? 12.14717 22.30896 -11.38217 1.000 27.63418 116 ASP D O 1
ATOM 5344 N N . PRO D 1 117 ? 11.32543 22.76685 -13.42004 1.000 30.00480 117 PRO D N 1
ATOM 5345 C CA . PRO D 1 117 ? 10.02492 22.18836 -13.05712 1.000 33.41152 117 PRO D CA 1
ATOM 5346 C C . PRO D 1 117 ? 10.01507 20.66890 -13.02480 1.000 36.71294 117 PRO D C 1
ATOM 5347 O O . PRO D 1 117 ? 9.06662 20.09992 -12.47088 1.000 37.95511 117 PRO D O 1
ATOM 5351 N N . TYR D 1 118 ? 11.05384 19.99609 -13.53691 1.000 31.24683 118 TYR D N 1
ATOM 5352 C CA . TYR D 1 118 ? 11.09818 18.53941 -13.55281 1.000 36.05970 118 TYR D CA 1
ATOM 5353 C C . TYR D 1 118 ? 12.02171 17.92771 -12.51056 1.000 37.67203 118 TYR D C 1
ATOM 5354 O O . TYR D 1 118 ? 11.76960 16.79968 -12.08476 1.000 36.30929 118 TYR D O 1
ATOM 5363 N N . THR D 1 119 ? 13.07693 18.63966 -12.08038 1.000 35.41179 119 THR D N 1
ATOM 5364 C CA . THR D 1 119 ? 13.94495 18.18463 -10.99795 1.000 30.70785 119 THR D CA 1
ATOM 5365 C C . THR D 1 119 ? 13.74643 18.95102 -9.69838 1.000 30.64406 119 THR D C 1
ATOM 5366 O O . THR D 1 119 ? 14.19382 18.48325 -8.65050 1.000 30.21349 119 THR D O 1
ATOM 5370 N N . GLY D 1 120 ? 13.10947 20.11881 -9.73669 1.000 30.28051 120 GLY D N 1
ATOM 5371 C CA . GLY D 1 120 ? 13.01966 20.95804 -8.55755 1.000 25.44792 120 GLY D CA 1
ATOM 5372 C C . GLY D 1 120 ? 14.29018 21.71460 -8.21027 1.000 30.27699 120 GLY D C 1
ATOM 5373 O O . GLY D 1 120 ? 14.29152 22.47418 -7.22737 1.000 28.12699 120 GLY D O 1
ATOM 5374 N N . ARG D 1 121 ? 15.36511 21.53631 -8.98041 1.000 29.08140 121 ARG D N 1
ATOM 5375 C CA . ARG D 1 121 ? 16.62720 22.20692 -8.68092 1.000 29.37219 121 ARG D CA 1
ATOM 5376 C C . ARG D 1 121 ? 16.48476 23.71743 -8.81911 1.000 27.09204 121 ARG D C 1
ATOM 5377 O O . ARG D 1 121 ? 15.87337 24.21417 -9.76893 1.000 26.39555 121 ARG D O 1
ATOM 5385 N N . GLN D 1 122 ? 17.09370 24.44287 -7.88689 1.000 24.80833 122 GLN D N 1
ATOM 5386 C CA . GLN D 1 122 ? 17.09360 25.89956 -7.89017 1.000 22.58309 122 GLN D CA 1
ATOM 5387 C C . GLN D 1 122 ? 18.49087 26.42297 -8.19899 1.000 22.94225 122 GLN D C 1
ATOM 5388 O O . GLN D 1 122 ? 19.48806 25.90087 -7.69252 1.000 27.56846 122 GLN D O 1
ATOM 5394 N N . SER D 1 123 ? 18.56412 27.44408 -9.03386 1.000 24.02518 123 SER D N 1
ATOM 5395 C CA . SER D 1 123 ? 19.85840 27.98937 -9.40887 1.000 23.40146 123 SER D CA 1
ATOM 5396 C C . SER D 1 123 ? 19.65482 29.44115 -9.81104 1.000 23.65984 123 SER D C 1
ATOM 5397 O O . SER D 1 123 ? 18.52468 29.92018 -9.97499 1.000 23.49816 123 SER D O 1
ATOM 5400 N N . VAL D 1 124 ? 20.76273 30.14063 -9.98938 1.000 22.97541 124 VAL D N 1
ATOM 5401 C CA . VAL D 1 124 ? 20.70266 31.51258 -10.47002 1.000 23.14878 124 VAL D CA 1
ATOM 5402 C C . VAL D 1 124 ? 21.55790 31.61880 -11.72428 1.000 24.88628 124 VAL D C 1
ATOM 5403 O O . VAL D 1 124 ? 22.65878 31.05267 -11.79494 1.000 24.99596 124 VAL D O 1
ATOM 5407 N N . ILE D 1 125 ? 21.02480 32.32945 -12.71246 1.000 24.81787 125 ILE D N 1
ATOM 5408 C CA . ILE D 1 125 ? 21.57623 32.44003 -14.05629 1.000 24.31240 125 ILE D CA 1
ATOM 5409 C C . ILE D 1 125 ? 21.92838 33.90258 -14.29281 1.000 29.26135 125 ILE D C 1
ATOM 5410 O O . ILE D 1 125 ? 21.11978 34.79102 -13.99706 1.000 25.44813 125 ILE D O 1
ATOM 5415 N N . ILE D 1 126 ? 23.12552 34.14726 -14.81891 1.000 25.15813 126 ILE D N 1
ATOM 5416 C CA . ILE D 1 126 ? 23.53730 35.47838 -15.26123 1.000 26.08965 126 ILE D CA 1
ATOM 5417 C C . ILE D 1 126 ? 24.02556 35.35709 -16.69970 1.000 28.48041 126 ILE D C 1
ATOM 5418 O O . ILE D 1 126 ? 24.31201 34.25396 -17.17822 1.000 26.20161 126 ILE D O 1
ATOM 5423 N N . PRO D 1 127 ? 24.09008 36.46191 -17.43307 1.000 26.35930 127 PRO D N 1
ATOM 5424 C CA . PRO D 1 127 ? 24.65705 36.38581 -18.78559 1.000 26.31024 127 PRO D CA 1
ATOM 5425 C C . PRO D 1 127 ? 26.15950 36.18119 -18.72315 1.000 26.49365 127 PRO D C 1
ATOM 5426 O O . PRO D 1 127 ? 26.83073 36.65739 -17.80847 1.000 27.98431 127 PRO D O 1
ATOM 5430 N N . GLN D 1 128 ? 26.68269 35.44402 -19.70169 1.000 28.97219 128 GLN D N 1
ATOM 5431 C CA . GLN D 1 128 ? 28.12298 35.44122 -19.93753 1.000 29.73689 128 GLN D CA 1
ATOM 5432 C C . GLN D 1 128 ? 28.48892 36.75921 -20.60934 1.000 34.45233 128 GLN D C 1
ATOM 5433 O O . GLN D 1 128 ? 27.74617 37.26203 -21.46368 1.000 31.16056 128 GLN D O 1
ATOM 5439 N N . GLU D 1 129 ? 29.61075 37.33958 -20.19661 1.000 30.37278 129 GLU D N 1
ATOM 5440 C CA . GLU D 1 129 ? 29.97789 38.67400 -20.65305 1.000 39.40184 129 GLU D CA 1
ATOM 5441 C C . GLU D 1 129 ? 31.44255 38.71757 -21.03859 1.000 42.06692 129 GLU D C 1
ATOM 5442 O O . GLU D 1 129 ? 32.28131 38.05381 -20.41476 1.000 43.91639 129 GLU D O 1
ATOM 5448 N N . HIS D 1 130 ? 31.73410 39.50447 -22.07209 1.000 38.65283 130 HIS D N 1
ATOM 5449 C CA . HIS D 1 130 ? 33.10811 39.71856 -22.48342 1.000 45.12503 130 HIS D CA 1
ATOM 5450 C C . HIS D 1 130 ? 33.83819 40.51009 -21.40370 1.000 45.57095 130 HIS D C 1
ATOM 5451 O O . HIS D 1 130 ? 33.25828 41.42315 -20.80421 1.000 46.39812 130 HIS D O 1
ATOM 5458 N N . PRO D 1 131 ? 35.08162 40.15396 -21.09340 1.000 47.31957 131 PRO D N 1
ATOM 5459 C CA . PRO D 1 131 ? 35.86003 40.96459 -20.15323 1.000 49.04736 131 PRO D CA 1
ATOM 5460 C C . PRO D 1 131 ? 36.07734 42.36822 -20.69605 1.000 54.13623 131 PRO D C 1
ATOM 5461 O O . PRO D 1 131 ? 36.16880 42.58485 -21.90577 1.000 52.57916 131 PRO D O 1
ATOM 5465 N N . GLN D 1 132 ? 36.15240 43.32453 -19.77365 1.000 61.04560 132 GLN D N 1
ATOM 5466 C CA . GLN D 1 132 ? 36.16210 44.74983 -20.09580 1.000 63.09192 132 GLN D CA 1
ATOM 5467 C C . GLN D 1 132 ? 37.60138 45.24856 -20.20410 1.000 64.61362 132 GLN D C 1
ATOM 5468 O O . GLN D 1 132 ? 38.26354 45.49037 -19.19149 1.000 66.03781 132 GLN D O 1
ATOM 5470 N N . ALA D 1 133 ? 38.08999 45.37824 -21.44229 1.000 62.80900 133 ALA D N 1
ATOM 5471 C CA . ALA D 1 133 ? 39.24378 46.21224 -21.78234 1.000 64.56701 133 ALA D CA 1
ATOM 5472 C C . ALA D 1 133 ? 40.55443 45.77467 -21.13590 1.000 59.85189 133 ALA D C 1
ATOM 5473 O O . ALA D 1 133 ? 40.93208 46.27703 -20.07052 1.000 56.91663 133 ALA D O 1
ATOM 5475 N N . GLY D 1 134 ? 41.27341 44.86627 -21.79304 1.000 57.10855 134 GLY D N 1
ATOM 5476 C CA . GLY D 1 134 ? 42.54191 44.38391 -21.29966 1.000 58.60394 134 GLY D CA 1
ATOM 5477 C C . GLY D 1 134 ? 42.45764 43.30684 -20.24084 1.000 64.23308 134 GLY D C 1
ATOM 5478 O O . GLY D 1 134 ? 43.42844 42.55688 -20.06397 1.000 60.90840 134 GLY D O 1
ATOM 5479 N N . ALA D 1 135 ? 41.33082 43.19724 -19.53720 1.000 61.74464 135 ALA D N 1
ATOM 5480 C CA . ALA D 1 135 ? 41.18199 42.22135 -18.46799 1.000 57.30940 135 ALA D CA 1
ATOM 5481 C C . ALA D 1 135 ? 40.97283 40.82121 -19.02848 1.000 53.70790 135 ALA D C 1
ATOM 5482 O O . ALA D 1 135 ? 40.46976 40.63708 -20.14081 1.000 56.64596 135 ALA D O 1
ATOM 5484 N N . GLU D 1 136 ? 41.36771 39.82681 -18.23977 1.000 48.40560 136 GLU D N 1
ATOM 5485 C CA . GLU D 1 136 ? 41.03708 38.44069 -18.54014 1.000 55.73113 136 GLU D CA 1
ATOM 5486 C C . GLU D 1 136 ? 39.81505 37.94653 -17.77487 1.000 45.71032 136 GLU D C 1
ATOM 5487 O O . GLU D 1 136 ? 38.95487 37.28555 -18.36304 1.000 55.27258 136 GLU D O 1
ATOM 5489 N N . TRP D 1 137 ? 39.69837 38.27589 -16.49067 1.000 43.70154 137 TRP D N 1
ATOM 5490 C CA . TRP D 1 137 ? 38.64149 37.75672 -15.63045 1.000 39.03300 137 TRP D CA 1
ATOM 5491 C C . TRP D 1 137 ? 37.45935 38.72049 -15.52325 1.000 41.40013 137 TRP D C 1
ATOM 5492 O O . TRP D 1 137 ? 37.61486 39.94460 -15.52366 1.000 37.34878 137 TRP D O 1
ATOM 5503 N N . VAL D 1 138 ? 36.26526 38.14525 -15.43015 1.000 35.03613 138 VAL D N 1
ATOM 5504 C CA . VAL D 1 138 ? 35.05326 38.87344 -15.08638 1.000 33.13716 138 VAL D CA 1
ATOM 5505 C C . VAL D 1 138 ? 34.65434 38.44026 -13.68560 1.000 34.77308 138 VAL D C 1
ATOM 5506 O O . VAL D 1 138 ? 34.59271 37.23742 -13.39244 1.000 31.77321 138 VAL D O 1
ATOM 5510 N N . THR D 1 139 ? 34.41788 39.40881 -12.81414 1.000 31.21810 139 THR D N 1
ATOM 5511 C CA . THR D 1 139 ? 34.12732 39.13566 -11.41440 1.000 31.82689 139 THR D CA 1
ATOM 5512 C C . THR D 1 139 ? 32.63198 39.30111 -11.18341 1.000 32.93115 139 THR D C 1
ATOM 5513 O O . THR D 1 139 ? 32.06981 40.36473 -11.46262 1.000 32.62258 139 THR D O 1
ATOM 5517 N N . ASN D 1 140 ? 31.99226 38.25445 -10.68588 1.000 32.22274 140 ASN D N 1
ATOM 5518 C CA . ASN D 1 140 ? 30.60583 38.33053 -10.25877 1.000 28.01424 140 ASN D CA 1
ATOM 5519 C C . ASN D 1 140 ? 30.53510 38.05621 -8.76925 1.000 26.75015 140 ASN D C 1
ATOM 5520 O O . ASN D 1 140 ? 31.31462 37.25851 -8.23592 1.000 31.87586 140 ASN D O 1
ATOM 5525 N N . LEU D 1 141 ? 29.61462 38.73399 -8.09917 1.000 29.98517 141 LEU D N 1
ATOM 5526 C CA . LEU D 1 141 ? 29.48148 38.66916 -6.65016 1.000 31.84907 141 LEU D CA 1
ATOM 5527 C C . LEU D 1 141 ? 28.35355 37.71182 -6.29493 1.000 28.46461 141 LEU D C 1
ATOM 5528 O O . LEU D 1 141 ? 27.23156 37.86769 -6.78725 1.000 26.93218 141 LEU D O 1
ATOM 5533 N N . TYR D 1 142 ? 28.63868 36.74857 -5.42615 1.000 24.07734 142 TYR D N 1
ATOM 5534 C CA . TYR D 1 142 ? 27.61081 35.83084 -4.95759 1.000 28.07448 142 TYR D CA 1
ATOM 5535 C C . TYR D 1 142 ? 27.44099 35.95659 -3.45258 1.000 25.63110 142 TYR D C 1
ATOM 5536 O O . TYR D 1 142 ? 28.33708 36.39690 -2.73090 1.000 32.58773 142 TYR D O 1
ATOM 5545 N N . GLN D 1 143 ? 26.26517 35.56206 -2.99262 1.000 27.14785 143 GLN D N 1
ATOM 5546 C CA . GLN D 1 143 ? 25.96823 35.47427 -1.57677 1.000 26.21396 143 GLN D CA 1
ATOM 5547 C C . GLN D 1 143 ? 25.35298 34.12143 -1.28476 1.000 27.42341 143 GLN D C 1
ATOM 5548 O O . GLN D 1 143 ? 24.65193 33.54954 -2.12605 1.000 30.86443 143 GLN D O 1
ATOM 5554 N N . PHE D 1 144 ? 25.56674 33.64514 -0.06544 1.000 23.52370 144 PHE D N 1
ATOM 5555 C CA . PHE D 1 144 ? 25.03529 32.36352 0.37335 1.000 27.07094 144 PHE D CA 1
ATOM 5556 C C . PHE D 1 144 ? 24.18996 32.59474 1.61403 1.000 32.45152 144 PHE D C 1
ATOM 5557 O O . PHE D 1 144 ? 24.67032 33.17935 2.58999 1.000 31.77002 144 PHE D O 1
ATOM 5565 N N . MET D 1 145 ? 22.93106 32.14680 1.56245 1.000 29.38564 145 MET D N 1
ATOM 5566 C CA . MET D 1 145 ? 21.87527 32.66219 2.42748 1.000 29.39040 145 MET D CA 1
ATOM 5567 C C . MET D 1 145 ? 21.44668 31.72980 3.56302 1.000 31.95863 145 MET D C 1
ATOM 5568 O O . MET D 1 145 ? 20.39749 31.97453 4.17124 1.000 32.15580 145 MET D O 1
ATOM 5573 N N . CYS D 1 146 ? 22.19737 30.66524 3.85603 1.000 29.74868 146 CYS D N 1
ATOM 5574 C CA . CYS D 1 146 ? 22.05536 29.93442 5.11931 1.000 28.52477 146 CYS D CA 1
ATOM 5575 C C . CYS D 1 146 ? 23.44074 29.58166 5.63320 1.000 32.58991 146 CYS D C 1
ATOM 5576 O O . CYS D 1 146 ? 24.41349 29.58675 4.87838 1.000 35.41692 146 CYS D O 1
ATOM 5579 N N . PHE D 1 147 ? 23.51703 29.23584 6.91596 1.000 31.99146 147 PHE D N 1
ATOM 5580 C CA . PHE D 1 147 ? 24.73269 28.63346 7.45930 1.000 36.35567 147 PHE D CA 1
ATOM 5581 C C . PHE D 1 147 ? 24.83380 27.16403 7.06410 1.000 34.68095 147 PHE D C 1
ATOM 5582 O O . PHE D 1 147 ? 23.82788 26.47058 6.88258 1.000 35.11494 147 PHE D O 1
ATOM 5590 N N . SER D 1 148 ? 26.06717 26.67395 6.97736 1.000 34.58517 148 SER D N 1
ATOM 5591 C CA . SER D 1 148 ? 26.23193 25.24305 6.78635 1.000 36.37116 148 SER D CA 1
ATOM 5592 C C . SER D 1 148 ? 25.56989 24.45202 7.90788 1.000 39.69411 148 SER D C 1
ATOM 5593 O O . SER D 1 148 ? 25.24477 23.28348 7.70999 1.000 33.74240 148 SER D O 1
ATOM 5596 N N . SER D 1 149 ? 25.30004 25.07516 9.05666 1.000 36.35140 149 SER D N 1
ATOM 5597 C CA . SER D 1 149 ? 24.75248 24.35577 10.19888 1.000 43.22483 149 SER D CA 1
ATOM 5598 C C . SER D 1 149 ? 23.24821 24.54861 10.38108 1.000 39.83989 149 SER D C 1
ATOM 5599 O O . SER D 1 149 ? 22.70434 24.09124 11.39251 1.000 42.32459 149 SER D O 1
ATOM 5602 N N . CYS D 1 150 ? 22.55781 25.20020 9.43970 1.000 33.73676 150 CYS D N 1
ATOM 5603 C CA . CYS D 1 150 ? 21.11780 25.40918 9.60331 1.000 37.42855 150 CYS D CA 1
ATOM 5604 C C . CYS D 1 150 ? 20.36597 24.08661 9.69199 1.000 42.62882 150 CYS D C 1
ATOM 5605 O O . CYS D 1 150 ? 20.31845 23.31889 8.72153 1.000 38.62600 150 CYS D O 1
ATOM 5608 N N . VAL D 1 151 ? 19.73984 23.84261 10.84571 1.000 37.43830 151 VAL D N 1
ATOM 5609 C CA . VAL D 1 151 ? 18.84675 22.69889 10.95952 1.000 39.95743 151 VAL D CA 1
ATOM 5610 C C . VAL D 1 151 ? 17.64465 22.93016 10.05755 1.000 41.14101 151 VAL D C 1
ATOM 5611 O O . VAL D 1 151 ? 17.18174 24.06339 9.86607 1.000 48.00101 151 VAL D O 1
ATOM 5615 N N . GLY D 1 152 ? 17.13872 21.85624 9.47469 1.000 45.66669 152 GLY D N 1
ATOM 5616 C CA . GLY D 1 152 ? 16.07297 22.04396 8.51736 1.000 45.32778 152 GLY D CA 1
ATOM 5617 C C . GLY D 1 152 ? 16.51656 22.62285 7.19495 1.000 38.03268 152 GLY D C 1
ATOM 5618 O O . GLY D 1 152 ? 15.67239 22.84560 6.32267 1.000 35.06704 152 GLY D O 1
ATOM 5619 N N . GLY D 1 153 ? 17.81272 22.87677 7.02648 1.000 37.01006 153 GLY D N 1
ATOM 5620 C CA . GLY D 1 153 ? 18.38680 23.20446 5.74081 1.000 37.05775 153 GLY D CA 1
ATOM 5621 C C . GLY D 1 153 ? 19.61930 22.36278 5.47499 1.000 36.33645 153 GLY D C 1
ATOM 5622 O O . GLY D 1 153 ? 19.55376 21.12660 5.50961 1.000 36.45482 153 GLY D O 1
ATOM 5623 N N . LEU D 1 154 ? 20.75508 23.02216 5.22042 1.000 31.65712 154 LEU D N 1
ATOM 5624 C CA . LEU D 1 154 ? 21.99522 22.29863 4.95312 1.000 31.20726 154 LEU D CA 1
ATOM 5625 C C . LEU D 1 154 ? 22.31285 21.29372 6.05280 1.000 32.84716 154 LEU D C 1
ATOM 5626 O O . LEU D 1 154 ? 22.75459 20.17214 5.77129 1.000 29.79220 154 LEU D O 1
ATOM 5631 N N . ASN D 1 155 ? 22.12523 21.69267 7.31536 1.000 33.22890 155 ASN D N 1
ATOM 5632 C CA . ASN D 1 155 ? 22.23968 20.79766 8.46932 1.000 35.93156 155 ASN D CA 1
ATOM 5633 C C . ASN D 1 155 ? 23.59640 20.09070 8.51608 1.000 36.70507 155 ASN D C 1
ATOM 5634 O O . ASN D 1 155 ? 23.68051 18.87772 8.75209 1.000 32.04987 155 ASN D O 1
ATOM 5639 N N . ARG D 1 156 ? 24.66687 20.85609 8.27484 1.000 29.06195 156 ARG D N 1
ATOM 5640 C CA . ARG D 1 156 ? 26.05986 20.40831 8.31918 1.000 34.26253 156 ARG D CA 1
ATOM 5641 C C . ARG D 1 156 ? 26.42147 19.45211 7.19133 1.000 34.90422 156 ARG D C 1
ATOM 5642 O O . ARG D 1 156 ? 27.51823 18.89626 7.19163 1.000 39.00409 156 ARG D O 1
ATOM 5650 N N . ARG D 1 157 ? 25.55471 19.25692 6.22774 1.000 34.25728 157 ARG D N 1
ATOM 5651 C CA . ARG D 1 157 ? 25.91906 18.37728 5.11577 1.000 31.82485 157 ARG D CA 1
ATOM 5652 C C . ARG D 1 157 ? 26.74778 19.16075 4.10133 1.000 30.97399 157 ARG D C 1
ATOM 5653 O O . ARG D 1 157 ? 26.38404 20.28595 3.76618 1.000 32.08797 157 ARG D O 1
ATOM 5661 N N . PRO D 1 158 ? 27.88481 18.63401 3.63899 1.000 30.24883 158 PRO D N 1
ATOM 5662 C CA . PRO D 1 158 ? 28.73801 19.42311 2.73768 1.000 31.52066 158 PRO D CA 1
ATOM 5663 C C . PRO D 1 158 ? 28.07100 19.67321 1.39715 1.000 31.88285 158 PRO D C 1
ATOM 5664 O O . PRO D 1 158 ? 27.30446 18.84685 0.89812 1.000 26.09558 158 PRO D O 1
ATOM 5668 N N . ILE D 1 159 ? 28.38492 20.83612 0.81248 1.000 25.48752 159 ILE D N 1
ATOM 5669 C CA . ILE D 1 159 ? 27.82680 21.23785 -0.47227 1.000 23.68680 159 ILE D CA 1
ATOM 5670 C C . ILE D 1 159 ? 28.95279 21.67647 -1.38099 1.000 26.02122 159 ILE D C 1
ATOM 5671 O O . ILE D 1 159 ? 30.03400 22.08284 -0.94171 1.000 28.79012 159 ILE D O 1
ATOM 5676 N N . GLN D 1 160 ? 28.67345 21.61375 -2.66732 1.000 24.98475 160 GLN D N 1
ATOM 5677 C CA . GLN D 1 160 ? 29.44022 22.38391 -3.61477 1.000 25.57417 160 GLN D CA 1
ATOM 5678 C C . GLN D 1 160 ? 28.49800 23.28447 -4.40628 1.000 25.33327 160 GLN D C 1
ATOM 5679 O O . GLN D 1 160 ? 27.27701 23.09383 -4.43603 1.000 24.87390 160 GLN D O 1
ATOM 5685 N N . VAL D 1 161 ? 29.07527 24.28192 -5.04873 1.000 20.86410 161 VAL D N 1
ATOM 5686 C CA . VAL D 1 161 ? 28.34937 25.08045 -6.02606 1.000 22.13873 161 VAL D CA 1
ATOM 5687 C C . VAL D 1 161 ? 28.93973 24.75697 -7.37825 1.000 24.14365 161 VAL D C 1
ATOM 5688 O O . VAL D 1 161 ? 30.16198 24.81824 -7.55134 1.000 27.44726 161 VAL D O 1
ATOM 5692 N N . ILE D 1 162 ? 28.07712 24.36355 -8.30186 1.000 23.77311 162 ILE D N 1
ATOM 5693 C CA . ILE D 1 162 ? 28.44860 24.03975 -9.66967 1.000 21.63683 162 ILE D CA 1
ATOM 5694 C C . ILE D 1 162 ? 28.22038 25.28648 -10.50563 1.000 26.36945 162 ILE D C 1
ATOM 5695 O O . ILE D 1 162 ? 27.10463 25.81415 -10.55169 1.000 23.63900 162 ILE D O 1
ATOM 5700 N N . PHE D 1 163 ? 29.26386 25.75332 -11.17731 1.000 25.40937 163 PHE D N 1
ATOM 5701 C CA . PHE D 1 163 ? 29.12532 26.80788 -12.17340 1.000 25.92677 163 PHE D CA 1
ATOM 5702 C C . PHE D 1 163 ? 29.16723 26.17468 -13.56125 1.000 23.10235 163 PHE D C 1
ATOM 5703 O O . PHE D 1 163 ? 30.12686 25.47932 -13.90229 1.000 23.65634 163 PHE D O 1
ATOM 5711 N N . THR D 1 164 ? 28.12358 26.37487 -14.34563 1.000 22.98211 164 THR D N 1
ATOM 5712 C CA . THR D 1 164 ? 28.12787 25.88091 -15.71269 1.000 24.76457 164 THR D CA 1
ATOM 5713 C C . THR D 1 164 ? 27.97301 27.03024 -16.69440 1.000 28.23216 164 THR D C 1
ATOM 5714 O O . THR D 1 164 ? 27.16762 27.95364 -16.48264 1.000 26.66754 164 THR D O 1
ATOM 5718 N N . LEU D 1 165 ? 28.74883 26.94420 -17.76531 1.000 28.22738 165 LEU D N 1
ATOM 5719 C CA . LEU D 1 165 ? 28.59117 27.78023 -18.94431 1.000 25.59564 165 LEU D CA 1
ATOM 5720 C C . LEU D 1 165 ? 27.62133 27.06992 -19.88311 1.000 28.64051 165 LEU D C 1
ATOM 5721 O O . LEU D 1 165 ? 27.86062 25.91338 -20.26744 1.000 27.30711 165 LEU D O 1
ATOM 5726 N N . GLU D 1 166 ? 26.51717 27.73272 -20.22624 1.000 26.43345 166 GLU D N 1
ATOM 5727 C CA . GLU D 1 166 ? 25.45226 27.07807 -20.97304 1.000 27.93891 166 GLU D CA 1
ATOM 5728 C C . GLU D 1 166 ? 24.99481 27.93813 -22.13653 1.000 31.90524 166 GLU D C 1
ATOM 5729 O O . GLU D 1 166 ? 25.01492 29.17155 -22.06839 1.000 30.20880 166 GLU D O 1
ATOM 5735 N N . HIS D 1 167 ? 24.55530 27.25967 -23.19793 1.000 29.64840 167 HIS D N 1
ATOM 5736 C CA . HIS D 1 167 ? 23.89045 27.88724 -24.32537 1.000 32.34496 167 HIS D CA 1
ATOM 5737 C C . HIS D 1 167 ? 22.78088 26.96154 -24.80296 1.000 37.51040 167 HIS D C 1
ATOM 5738 O O . HIS D 1 167 ? 23.02633 25.77365 -25.03562 1.000 33.46037 167 HIS D O 1
ATOM 5745 N N . GLU D 1 168 ? 21.56118 27.49268 -24.91319 1.000 39.05839 168 GLU D N 1
ATOM 5746 C CA . GLU D 1 168 ? 20.43641 26.73092 -25.46587 1.000 39.42352 168 GLU D CA 1
ATOM 5747 C C . GLU D 1 168 ? 20.22830 25.40803 -24.72820 1.000 43.35627 168 GLU D C 1
ATOM 5748 O O . GLU D 1 168 ? 19.85871 24.39751 -25.32728 1.000 44.89330 168 GLU D O 1
ATOM 5750 N N . GLY D 1 169 ? 20.50430 25.39731 -23.42914 1.000 36.00099 169 GLY D N 1
ATOM 5751 C CA . GLY D 1 169 ? 20.31599 24.21792 -22.61093 1.000 37.27186 169 GLY D CA 1
ATOM 5752 C C . GLY D 1 169 ? 21.40661 23.17411 -22.71723 1.000 37.44647 169 GLY D C 1
ATOM 5753 O O . GLY D 1 169 ? 21.23452 22.07324 -22.18202 1.000 41.51373 169 GLY D O 1
ATOM 5754 N N . VAL D 1 170 ? 22.51328 23.47532 -23.40384 1.000 29.03597 170 VAL D N 1
ATOM 5755 C CA . VAL D 1 170 ? 23.66437 22.58560 -23.50367 1.000 29.41998 170 VAL D CA 1
ATOM 5756 C C . VAL D 1 170 ? 24.73767 23.09383 -22.55328 1.000 27.62697 170 VAL D C 1
ATOM 5757 O O . VAL D 1 170 ? 25.03517 24.29576 -22.53510 1.000 27.47706 170 VAL D O 1
ATOM 5761 N N . VAL D 1 171 ? 25.31857 22.19219 -21.76750 1.000 23.96365 171 VAL D N 1
ATOM 5762 C CA . VAL D 1 171 ? 26.46044 22.53927 -20.92212 1.000 28.51431 171 VAL D CA 1
ATOM 5763 C C . VAL D 1 171 ? 27.70663 22.61240 -21.79496 1.000 27.34977 171 VAL D C 1
ATOM 5764 O O . VAL D 1 171 ? 28.15027 21.60021 -22.35143 1.000 27.78761 171 VAL D O 1
ATOM 5768 N N . LEU D 1 172 ? 28.29181 23.80669 -21.88804 1.000 27.68493 172 LEU D N 1
ATOM 5769 C CA . LEU D 1 172 ? 29.53348 24.01503 -22.62158 1.000 28.24986 172 LEU D CA 1
ATOM 5770 C C . LEU D 1 172 ? 30.77663 23.93027 -21.75313 1.000 30.44765 172 LEU D C 1
ATOM 5771 O O . LEU D 1 172 ? 31.87074 23.72722 -22.28512 1.000 27.58169 172 LEU D O 1
ATOM 5776 N N . GLY D 1 173 ? 30.63893 24.13726 -20.44777 1.000 27.55276 173 GLY D N 1
ATOM 5777 C CA . GLY D 1 173 ? 31.76790 24.19760 -19.54210 1.000 27.57183 173 GLY D CA 1
ATOM 5778 C C . GLY D 1 173 ? 31.24681 24.09778 -18.12507 1.000 26.01562 173 GLY D C 1
ATOM 5779 O O . GLY D 1 173 ? 30.10408 24.49091 -17.87099 1.000 24.03138 173 GLY D O 1
ATOM 5780 N N . ARG D 1 174 ? 32.04689 23.53507 -17.22078 1.000 23.84739 174 ARG D N 1
ATOM 5781 C CA . ARG D 1 174 ? 31.63702 23.29329 -15.84744 1.000 27.24568 174 ARG D CA 1
ATOM 5782 C C . ARG D 1 174 ? 32.84360 23.44306 -14.93936 1.000 25.89148 174 ARG D C 1
ATOM 5783 O O . ARG D 1 174 ? 33.92236 22.90731 -15.22835 1.000 26.23669 174 ARG D O 1
ATOM 5791 N N . GLN D 1 175 ? 32.64909 24.14342 -13.83072 1.000 23.44094 175 GLN D N 1
ATOM 5792 C CA . GLN D 1 175 ? 33.62640 24.16585 -12.75365 1.000 28.81201 175 GLN D CA 1
ATOM 5793 C C . GLN D 1 175 ? 32.85823 24.08885 -11.44155 1.000 26.34055 175 GLN D C 1
ATOM 5794 O O . GLN D 1 175 ? 31.67346 24.41775 -11.38478 1.000 27.89904 175 GLN D O 1
ATOM 5800 N N . ALA D 1 176 ? 33.52662 23.61852 -10.39089 1.000 26.30282 176 ALA D N 1
ATOM 5801 C CA . ALA D 1 176 ? 32.84911 23.39699 -9.11868 1.000 29.18411 176 ALA D CA 1
ATOM 5802 C C . ALA D 1 176 ? 33.77473 23.73981 -7.96267 1.000 31.34653 176 ALA D C 1
ATOM 5803 O O . ALA D 1 176 ? 34.98978 23.58889 -8.06174 1.000 29.51197 176 ALA D O 1
ATOM 5805 N N . VAL D 1 177 ? 33.18952 24.16437 -6.84570 1.000 28.82231 177 VAL D N 1
ATOM 5806 C CA . VAL D 1 177 ? 33.96140 24.40119 -5.63812 1.000 28.39900 177 VAL D CA 1
ATOM 5807 C C . VAL D 1 177 ? 33.13029 23.97609 -4.43725 1.000 31.88588 177 VAL D C 1
ATOM 5808 O O . VAL D 1 177 ? 31.90158 24.11419 -4.43525 1.000 29.67702 177 VAL D O 1
ATOM 5812 N N . GLU D 1 178 ? 33.79988 23.41202 -3.43767 1.000 25.63057 178 GLU D N 1
ATOM 5813 C CA . GLU D 1 178 ? 33.15395 23.11551 -2.16402 1.000 28.63072 178 GLU D CA 1
ATOM 5814 C C . GLU D 1 178 ? 32.94806 24.43251 -1.42393 1.000 30.58156 178 GLU D C 1
ATOM 5815 O O . GLU D 1 178 ? 33.73550 25.36668 -1.58129 1.000 31.18501 178 GLU D O 1
ATOM 5821 N N . VAL D 1 179 ? 31.87024 24.52898 -0.63599 1.000 26.09203 179 VAL D N 1
ATOM 5822 C CA . VAL D 1 179 ? 31.52665 25.79643 0.00922 1.000 28.76847 179 VAL D CA 1
ATOM 5823 C C . VAL D 1 179 ? 31.08781 25.53278 1.43903 1.000 31.23129 179 VAL D C 1
ATOM 5824 O O . VAL D 1 179 ? 30.12043 24.80269 1.66558 1.000 30.06581 179 VAL D O 1
ATOM 5828 N N . ARG D 1 180 ? 31.75715 26.17099 2.39615 1.000 27.08679 180 ARG D N 1
ATOM 5829 C CA . ARG D 1 180 ? 31.38152 26.11857 3.80032 1.000 28.49459 180 ARG D CA 1
ATOM 5830 C C . ARG D 1 180 ? 30.93620 27.50595 4.23057 1.000 30.50170 180 ARG D C 1
ATOM 5831 O O . ARG D 1 180 ? 31.71844 28.46687 4.16281 1.000 30.28970 180 ARG D O 1
ATOM 5839 N N . ILE D 1 181 ? 29.68118 27.61957 4.64869 1.000 28.52354 181 ILE D N 1
ATOM 5840 C CA . ILE D 1 181 ? 29.11888 28.90954 5.03040 1.000 32.35636 181 ILE D CA 1
ATOM 5841 C C . ILE D 1 181 ? 29.16636 28.97545 6.54341 1.000 33.41047 181 ILE D C 1
ATOM 5842 O O . ILE D 1 181 ? 28.45690 28.23237 7.23023 1.000 34.14541 181 ILE D O 1
ATOM 5847 N N . CYS D 1 182 ? 30.02396 29.84744 7.06633 1.000 31.92731 182 CYS D N 1
ATOM 5848 C CA . CYS D 1 182 ? 30.37111 29.77108 8.47631 1.000 33.64086 182 CYS D CA 1
ATOM 5849 C C . CYS D 1 182 ? 30.70522 31.15403 9.00771 1.000 36.51980 182 CYS D C 1
ATOM 5850 O O . CYS D 1 182 ? 31.10802 32.04935 8.25956 1.000 34.81749 182 CYS D O 1
ATOM 5853 N N . ALA D 1 183 ? 30.56685 31.29691 10.33015 1.000 33.58533 183 ALA D N 1
ATOM 5854 C CA . ALA D 1 183 ? 30.77124 32.59165 10.97502 1.000 42.20071 183 ALA D CA 1
ATOM 5855 C C . ALA D 1 183 ? 32.21881 33.06290 10.86387 1.000 41.63764 183 ALA D C 1
ATOM 5856 O O . ALA D 1 183 ? 32.46996 34.24588 10.60985 1.000 45.83413 183 ALA D O 1
ATOM 5858 N N . CYS D 1 184 ? 33.18546 32.16279 11.05636 1.000 38.43333 184 CYS D N 1
ATOM 5859 C CA . CYS D 1 184 ? 34.60593 32.51632 11.11166 1.000 40.61246 184 CYS D CA 1
ATOM 5860 C C . CYS D 1 184 ? 35.32640 31.81749 9.96702 1.000 36.88434 184 CYS D C 1
ATOM 5861 O O . CYS D 1 184 ? 35.94334 30.76206 10.16768 1.000 34.47934 184 CYS D O 1
ATOM 5864 N N . PRO D 1 185 ? 35.25846 32.36355 8.75392 1.000 36.79795 185 PRO D N 1
ATOM 5865 C CA . PRO D 1 185 ? 35.88750 31.66042 7.61926 1.000 36.46086 185 PRO D CA 1
ATOM 5866 C C . PRO D 1 185 ? 37.36782 31.40764 7.83734 1.000 38.43245 185 PRO D C 1
ATOM 5867 O O . PRO D 1 185 ? 37.85181 30.30871 7.54606 1.000 33.18198 185 PRO D O 1
ATOM 5871 N N . GLY D 1 186 ? 38.09493 32.39332 8.37117 1.000 37.52183 186 GLY D N 1
ATOM 5872 C CA . GLY D 1 186 ? 39.53688 32.25327 8.48853 1.000 38.33876 186 GLY D CA 1
ATOM 5873 C C . GLY D 1 186 ? 39.93974 31.18739 9.48595 1.000 44.41231 186 GLY D C 1
ATOM 5874 O O . GLY D 1 186 ? 40.86553 30.40657 9.23728 1.000 40.90454 186 GLY D O 1
ATOM 5875 N N . ARG D 1 187 ? 39.25267 31.13512 10.62826 1.000 39.00727 187 ARG D N 1
ATOM 5876 C CA . ARG D 1 187 ? 39.57946 30.11874 11.61761 1.000 40.37170 187 ARG D CA 1
ATOM 5877 C C . ARG D 1 187 ? 39.16451 28.74258 11.13454 1.000 43.36192 187 ARG D C 1
ATOM 5878 O O . ARG D 1 187 ? 39.87897 27.76094 11.36156 1.000 46.22448 187 ARG D O 1
ATOM 5886 N N . ASP D 1 188 ? 38.01907 28.64864 10.45846 1.000 38.38364 188 ASP D N 1
ATOM 5887 C CA . ASP D 1 188 ? 37.57588 27.34802 9.97202 1.000 38.76135 188 ASP D CA 1
ATOM 5888 C C . ASP D 1 188 ? 38.50801 26.82612 8.88916 1.000 39.24767 188 ASP D C 1
ATOM 5889 O O . ASP D 1 188 ? 38.81706 25.62774 8.85105 1.000 44.03241 188 ASP D O 1
ATOM 5894 N N . ARG D 1 189 ? 38.98095 27.71329 8.01607 1.000 37.39013 189 ARG D N 1
ATOM 5895 C CA . ARG D 1 189 ? 39.90203 27.28784 6.96995 1.000 38.37888 189 ARG D CA 1
ATOM 5896 C C . ARG D 1 189 ? 41.18772 26.73053 7.56859 1.000 44.11772 189 ARG D C 1
ATOM 5897 O O . ARG D 1 189 ? 41.68009 25.68326 7.13243 1.000 41.70447 189 ARG D O 1
ATOM 5905 N N . ARG D 1 190 ? 41.73186 27.41202 8.58142 1.000 45.37991 190 ARG D N 1
ATOM 5906 C CA . ARG D 1 190 ? 42.97235 26.96706 9.21370 1.000 49.58254 190 ARG D CA 1
ATOM 5907 C C . ARG D 1 190 ? 42.79735 25.60994 9.88530 1.000 46.96594 190 ARG D C 1
ATOM 5908 O O . ARG D 1 190 ? 43.62544 24.70657 9.70888 1.000 51.28294 190 ARG D O 1
ATOM 5916 N N . ALA D 1 191 ? 41.71797 25.44622 10.65665 1.000 45.52330 191 ALA D N 1
ATOM 5917 C CA . ALA D 1 191 ? 41.47375 24.17173 11.32492 1.000 46.89827 191 ALA D CA 1
ATOM 5918 C C . ALA D 1 191 ? 41.32241 23.03716 10.32187 1.000 47.62882 191 ALA D C 1
ATOM 5919 O O . ALA D 1 191 ? 41.86429 21.94498 10.52655 1.000 51.82028 191 ALA D O 1
ATOM 5921 N N . GLU D 1 192 ? 40.59659 23.27254 9.22554 1.000 43.20029 192 GLU D N 1
ATOM 5922 C CA . GLU D 1 192 ? 40.38532 22.18946 8.27128 1.000 46.00375 192 GLU D CA 1
ATOM 5923 C C . GLU D 1 192 ? 41.66225 21.85240 7.50897 1.000 48.97614 192 GLU D C 1
ATOM 5924 O O . GLU D 1 192 ? 41.85748 20.69402 7.12940 1.000 53.57848 192 GLU D O 1
ATOM 5930 N N . GLU D 1 193 ? 42.55380 22.83017 7.30362 1.000 46.83062 193 GLU D N 1
ATOM 5931 C CA . GLU D 1 193 ? 43.81041 22.55485 6.60738 1.000 47.51601 193 GLU D CA 1
ATOM 5932 C C . GLU D 1 193 ? 44.79020 21.77926 7.48331 1.000 59.49985 193 GLU D C 1
ATOM 5933 O O . GLU D 1 193 ? 45.63336 21.03755 6.96118 1.000 61.15540 193 GLU D O 1
ATOM 5939 N N . THR D 1 194 ? 44.70591 21.93753 8.80799 1.000 60.71734 194 THR D N 1
ATOM 5940 C CA . THR D 1 194 ? 45.63905 21.24031 9.68798 1.000 59.41521 194 THR D CA 1
ATOM 5941 C C . THR D 1 194 ? 45.32781 19.75009 9.77026 1.000 62.85728 194 THR D C 1
ATOM 5942 O O . THR D 1 194 ? 46.24583 18.93146 9.91517 1.000 63.62263 194 THR D O 1
ATOM 5946 N N . ALA D 1 195 ? 44.05388 19.38242 9.66974 1.000 56.44524 195 ALA D N 1
ATOM 5947 C CA . ALA D 1 195 ? 43.64791 17.98072 9.65159 1.000 56.62137 195 ALA D CA 1
ATOM 5948 C C . ALA D 1 195 ? 43.97237 17.32072 8.31448 1.000 61.48189 195 ALA D C 1
ATOM 5949 O O . ALA D 1 195 ? 43.99075 17.97307 7.26718 1.000 64.44498 195 ALA D O 1
ATOM 5951 N N . MET E 1 2 ? 59.52441 46.71017 39.63968 1.000 59.28152 2 MET E N 1
ATOM 5952 C CA . MET E 1 2 ? 59.17704 46.29628 40.99674 1.000 64.51165 2 MET E CA 1
ATOM 5953 C C . MET E 1 2 ? 57.67300 46.05701 41.16290 1.000 63.99312 2 MET E C 1
ATOM 5954 O O . MET E 1 2 ? 57.09108 46.38899 42.19986 1.000 57.80892 2 MET E O 1
ATOM 5959 N N . THR E 1 3 ? 57.04261 45.47420 40.14728 1.000 63.23560 3 THR E N 1
ATOM 5960 C CA . THR E 1 3 ? 55.61626 45.19883 40.23146 1.000 58.99773 3 THR E CA 1
ATOM 5961 C C . THR E 1 3 ? 55.36332 43.97759 41.11524 1.000 56.00033 3 THR E C 1
ATOM 5962 O O . THR E 1 3 ? 56.16022 43.03424 41.15859 1.000 51.64695 3 THR E O 1
ATOM 5966 N N . VAL E 1 4 ? 54.25567 44.01714 41.84910 1.000 51.94634 4 VAL E N 1
ATOM 5967 C CA . VAL E 1 4 ? 53.93633 42.94971 42.79439 1.000 47.49474 4 VAL E CA 1
ATOM 5968 C C . VAL E 1 4 ? 53.36839 41.76353 42.02562 1.000 44.30889 4 VAL E C 1
ATOM 5969 O O . VAL E 1 4 ? 52.62841 41.95307 41.04552 1.000 43.00007 4 VAL E O 1
ATOM 5973 N N . PRO E 1 5 ? 53.70942 40.53493 42.41289 1.000 38.65064 5 PRO E N 1
ATOM 5974 C CA . PRO E 1 5 ? 53.13476 39.36366 41.74192 1.000 39.77409 5 PRO E CA 1
ATOM 5975 C C . PRO E 1 5 ? 51.61524 39.38816 41.81913 1.000 38.02141 5 PRO E C 1
ATOM 5976 O O . PRO E 1 5 ? 51.03216 39.75244 42.84174 1.000 37.65555 5 PRO E O 1
ATOM 5980 N N . SER E 1 6 ? 50.97625 39.01208 40.71536 1.000 36.93757 6 SER E N 1
ATOM 5981 C CA . SER E 1 6 ? 49.52210 38.94897 40.67397 1.000 32.95588 6 SER E CA 1
ATOM 5982 C C . SER E 1 6 ? 48.99983 37.81687 41.54930 1.000 38.14816 6 SER E C 1
ATOM 5983 O O . SER E 1 6 ? 49.59518 36.73297 41.62623 1.000 36.73685 6 SER E O 1
ATOM 5986 N N . ASN E 1 7 ? 47.88448 38.07718 42.22101 1.000 34.71273 7 ASN E N 1
ATOM 5987 C CA . ASN E 1 7 ? 47.18812 37.06131 42.99609 1.000 36.56955 7 ASN E CA 1
ATOM 5988 C C . ASN E 1 7 ? 45.84306 36.71297 42.37680 1.000 35.72785 7 ASN E C 1
ATOM 5989 O O . ASN E 1 7 ? 45.01790 36.05844 43.02758 1.000 34.07935 7 ASN E O 1
ATOM 5994 N N . THR E 1 8 ? 45.62275 37.12359 41.13314 1.000 32.74162 8 THR E N 1
ATOM 5995 C CA . THR E 1 8 ? 44.34433 36.94177 40.44983 1.000 32.07670 8 THR E CA 1
ATOM 5996 C C . THR E 1 8 ? 44.15252 35.49184 40.02706 1.000 33.43904 8 THR E C 1
ATOM 5997 O O . THR E 1 8 ? 44.97614 34.96806 39.26044 1.000 36.51874 8 THR E O 1
ATOM 6001 N N . PRO E 1 9 ? 43.09296 34.82042 40.47802 1.000 33.26669 9 PRO E N 1
ATOM 6002 C CA . PRO E 1 9 ? 42.82730 33.44753 40.02754 1.000 34.51215 9 PRO E CA 1
ATOM 6003 C C . PRO E 1 9 ? 42.75260 33.37349 38.51057 1.000 34.49809 9 PRO E C 1
ATOM 6004 O O . PRO E 1 9 ? 42.06447 34.16082 37.85910 1.000 30.11690 9 PRO E O 1
ATOM 6008 N N . TYR E 1 10 ? 43.47601 32.41691 37.94637 1.000 31.26130 10 TYR E N 1
ATOM 6009 C CA . TYR E 1 10 ? 43.59589 32.30326 36.49915 1.000 30.02431 10 TYR E CA 1
ATOM 6010 C C . TYR E 1 10 ? 43.51810 30.82032 36.15831 1.000 32.08474 10 TYR E C 1
ATOM 6011 O O . TYR E 1 10 ? 44.46377 30.06303 36.40261 1.000 31.89156 10 TYR E O 1
ATOM 6020 N N . SER E 1 11 ? 42.37126 30.39458 35.63965 1.000 28.14842 11 SER E N 1
ATOM 6021 C CA . SER E 1 11 ? 42.17881 28.97669 35.34563 1.000 28.81259 11 SER E CA 1
ATOM 6022 C C . SER E 1 11 ? 42.97972 28.55134 34.11452 1.000 35.68533 11 SER E C 1
ATOM 6023 O O . SER E 1 11 ? 43.62304 27.48461 34.10747 1.000 31.95150 11 SER E O 1
ATOM 6026 N N . GLY E 1 12 ? 42.91407 29.35367 33.05140 1.000 30.89724 12 GLY E N 1
ATOM 6027 C CA . GLY E 1 12 ? 43.82829 29.24038 31.93480 1.000 35.17011 12 GLY E CA 1
ATOM 6028 C C . GLY E 1 12 ? 43.42033 28.19260 30.91872 1.000 30.61692 12 GLY E C 1
ATOM 6029 O O . GLY E 1 12 ? 42.41762 27.48817 31.04756 1.000 31.48775 12 GLY E O 1
ATOM 6030 N N . GLU E 1 13 ? 44.25530 28.08930 29.88346 1.000 31.71059 13 GLU E N 1
ATOM 6031 C CA . GLU E 1 13 ? 44.00033 27.14955 28.79481 1.000 37.32877 13 GLU E CA 1
ATOM 6032 C C . GLU E 1 13 ? 43.86259 25.71412 29.29500 1.000 33.73778 13 GLU E C 1
ATOM 6033 O O . GLU E 1 13 ? 43.05772 24.94189 28.76372 1.000 33.31314 13 GLU E O 1
ATOM 6039 N N . TYR E 1 14 ? 44.63021 25.32911 30.31591 1.000 35.30884 14 TYR E N 1
ATOM 6040 C CA . TYR E 1 14 ? 44.63678 23.94119 30.76485 1.000 32.33754 14 TYR E CA 1
ATOM 6041 C C . TYR E 1 14 ? 43.67975 23.67238 31.91764 1.000 35.19942 14 TYR E C 1
ATOM 6042 O O . TYR E 1 14 ? 43.50592 22.50812 32.29768 1.000 37.19536 14 TYR E O 1
ATOM 6051 N N . GLY E 1 15 ? 43.03116 24.70249 32.46590 1.000 31.14511 15 GLY E N 1
ATOM 6052 C CA . GLY E 1 15 ? 42.10870 24.47759 33.56952 1.000 34.70592 15 GLY E CA 1
ATOM 6053 C C . GLY E 1 15 ? 42.80858 24.08159 34.85833 1.000 33.02201 15 GLY E C 1
ATOM 6054 O O . GLY E 1 15 ? 42.50255 23.04838 35.45553 1.000 34.89299 15 GLY E O 1
ATOM 6055 N N . PHE E 1 16 ? 43.75709 24.91150 35.28283 1.000 34.28632 16 PHE E N 1
ATOM 6056 C CA . PHE E 1 16 ? 44.53522 24.68620 36.49110 1.000 36.09963 16 PHE E CA 1
ATOM 6057 C C . PHE E 1 16 ? 43.69913 24.98530 37.72955 1.000 32.01847 16 PHE E C 1
ATOM 6058 O O . PHE E 1 16 ? 43.05593 26.03149 37.81708 1.000 31.38594 16 PHE E O 1
ATOM 6066 N N . GLU E 1 17 ? 43.76791 24.09139 38.70480 1.000 31.07609 17 GLU E N 1
ATOM 6067 C CA . GLU E 1 17 ? 42.90044 24.11377 39.87117 1.000 34.26145 17 GLU E CA 1
ATOM 6068 C C . GLU E 1 17 ? 43.62830 23.44805 41.03534 1.000 33.52785 17 GLU E C 1
ATOM 6069 O O . GLU E 1 17 ? 44.37275 22.48659 40.83700 1.000 29.33360 17 GLU E O 1
ATOM 6075 N N . ILE E 1 18 ? 43.41838 23.96653 42.24235 1.000 27.49500 18 ILE E N 1
ATOM 6076 C CA . ILE E 1 18 ? 43.94458 23.35644 43.45477 1.000 30.79709 18 ILE E CA 1
ATOM 6077 C C . ILE E 1 18 ? 42.77737 23.02059 44.37522 1.000 34.67234 18 ILE E C 1
ATOM 6078 O O . ILE E 1 18 ? 41.68836 23.58411 44.26694 1.000 35.76876 18 ILE E O 1
ATOM 6083 N N . SER E 1 19 ? 43.01870 22.10779 45.30780 1.000 32.47681 19 SER E N 1
ATOM 6084 C CA . SER E 1 19 ? 41.99369 21.79806 46.29585 1.000 30.55960 19 SER E CA 1
ATOM 6085 C C . SER E 1 19 ? 42.66164 21.22721 47.53357 1.000 35.11679 19 SER E C 1
ATOM 6086 O O . SER E 1 19 ? 43.84700 20.88708 47.53019 1.000 34.23866 19 SER E O 1
ATOM 6089 N N . PHE E 1 20 ? 41.87431 21.11360 48.59697 1.000 37.15162 20 PHE E N 1
ATOM 6090 C CA . PHE E 1 20 ? 42.31985 20.51674 49.84372 1.000 40.21987 20 PHE E CA 1
ATOM 6091 C C . PHE E 1 20 ? 41.40190 19.34524 50.15646 1.000 41.80269 20 PHE E C 1
ATOM 6092 O O . PHE E 1 20 ? 40.17607 19.49507 50.13967 1.000 43.80864 20 PHE E O 1
ATOM 6100 N N . GLN E 1 21 ? 41.99951 18.18798 50.41392 1.000 43.78182 21 GLN E N 1
ATOM 6101 C CA . GLN E 1 21 ? 41.27630 16.92954 50.49669 1.000 48.36994 21 GLN E CA 1
ATOM 6102 C C . GLN E 1 21 ? 40.35437 16.91258 51.70905 1.000 58.28102 21 GLN E C 1
ATOM 6103 O O . GLN E 1 21 ? 40.55915 17.63448 52.68814 1.000 54.23987 21 GLN E O 1
ATOM 6109 N N . HIS E 1 22 ? 39.32504 16.06907 51.62838 1.000 63.92648 22 HIS E N 1
ATOM 6110 C CA . HIS E 1 22 ? 38.40855 15.87476 52.74735 1.000 70.95055 22 HIS E CA 1
ATOM 6111 C C . HIS E 1 22 ? 39.18573 15.58320 54.02392 1.000 74.58429 22 HIS E C 1
ATOM 6112 O O . HIS E 1 22 ? 40.09672 14.74609 54.04209 1.000 67.94425 22 HIS E O 1
ATOM 6119 N N . GLN E 1 23 ? 38.82740 16.30109 55.08631 1.000 75.15033 23 GLN E N 1
ATOM 6120 C CA . GLN E 1 23 ? 39.24073 15.93851 56.43474 1.000 69.63023 23 GLN E CA 1
ATOM 6121 C C . GLN E 1 23 ? 38.25990 16.49720 57.46395 1.000 68.95381 23 GLN E C 1
ATOM 6122 O O . GLN E 1 23 ? 37.04308 16.35692 57.31697 1.000 75.68693 23 GLN E O 1
ATOM 6128 N N . THR E 1 30 ? 44.73704 17.16552 62.49910 1.000 52.85743 30 THR E N 1
ATOM 6129 C CA . THR E 1 30 ? 44.52700 18.23726 63.46754 1.000 50.98126 30 THR E CA 1
ATOM 6130 C C . THR E 1 30 ? 45.58793 19.31802 63.30914 1.000 51.12603 30 THR E C 1
ATOM 6131 O O . THR E 1 30 ? 45.59094 20.31884 64.02499 1.000 50.66378 30 THR E O 1
ATOM 6135 N N . THR E 1 31 ? 46.49726 19.11956 62.36431 1.000 43.72592 31 THR E N 1
ATOM 6136 C CA . THR E 1 31 ? 47.59076 20.05881 62.18095 1.000 43.51315 31 THR E CA 1
ATOM 6137 C C . THR E 1 31 ? 47.35059 21.04853 61.03923 1.000 39.57227 31 THR E C 1
ATOM 6138 O O . THR E 1 31 ? 48.14425 21.98410 60.86864 1.000 39.66270 31 THR E O 1
ATOM 6142 N N . TRP E 1 32 ? 46.27446 20.87967 60.27603 1.000 36.04600 32 TRP E N 1
ATOM 6143 C CA . TRP E 1 32 ? 45.91293 21.82864 59.23513 1.000 37.23971 32 TRP E CA 1
ATOM 6144 C C . TRP E 1 32 ? 44.41993 21.70237 58.99167 1.000 38.12780 32 TRP E C 1
ATOM 6145 O O . TRP E 1 32 ? 43.85384 20.61864 59.14734 1.000 37.50125 32 TRP E O 1
ATOM 6156 N N . THR E 1 33 ? 43.78904 22.81395 58.60559 1.000 33.46984 33 THR E N 1
ATOM 6157 C CA . THR E 1 33 ? 42.40441 22.77683 58.14757 1.000 33.25919 33 THR E CA 1
ATOM 6158 C C . THR E 1 33 ? 42.17256 23.89688 57.14536 1.000 34.51773 33 THR E C 1
ATOM 6159 O O . THR E 1 33 ? 42.71790 24.99844 57.29584 1.000 33.87800 33 THR E O 1
ATOM 6163 N N . PHE E 1 34 ? 41.37630 23.61894 56.11525 1.000 31.32849 34 PHE E N 1
ATOM 6164 C CA . PHE E 1 34 ? 41.11042 24.60655 55.07635 1.000 39.13785 34 PHE E CA 1
ATOM 6165 C C . PHE E 1 34 ? 39.66050 25.05897 55.14267 1.000 36.03897 34 PHE E C 1
ATOM 6166 O O . PHE E 1 34 ? 38.74634 24.22841 55.13473 1.000 34.22465 34 PHE E O 1
ATOM 6174 N N . SER E 1 35 ? 39.45959 26.37349 55.19484 1.000 31.36760 35 SER E N 1
ATOM 6175 C CA . SER E 1 35 ? 38.13242 26.97529 55.20831 1.000 34.95358 35 SER E CA 1
ATOM 6176 C C . SER E 1 35 ? 37.73945 27.36095 53.78793 1.000 33.16384 35 SER E C 1
ATOM 6177 O O . SER E 1 35 ? 38.29093 28.30865 53.21832 1.000 34.72275 35 SER E O 1
ATOM 6180 N N . GLU E 1 36 ? 36.76826 26.64204 53.22681 1.000 35.07972 36 GLU E N 1
ATOM 6181 C CA . GLU E 1 36 ? 36.27000 26.99615 51.90751 1.000 36.28021 36 GLU E CA 1
ATOM 6182 C C . GLU E 1 36 ? 35.56642 28.35022 51.92426 1.000 37.30388 36 GLU E C 1
ATOM 6183 O O . GLU E 1 36 ? 35.67060 29.11279 50.95800 1.000 35.58965 36 GLU E O 1
ATOM 6185 N N . SER E 1 37 ? 34.87575 28.68408 53.01829 1.000 35.85431 37 SER E N 1
ATOM 6186 C CA . SER E 1 37 ? 34.16580 29.95763 53.06389 1.000 35.56819 37 SER E CA 1
ATOM 6187 C C . SER E 1 37 ? 35.12358 31.13839 53.19884 1.000 35.79977 37 SER E C 1
ATOM 6188 O O . SER E 1 37 ? 34.85964 32.21325 52.65284 1.000 36.77424 37 SER E O 1
ATOM 6191 N N . LEU E 1 38 ? 36.23363 30.96958 53.90193 1.000 34.69473 38 LEU E N 1
ATOM 6192 C CA . LEU E 1 38 ? 37.20493 32.05066 53.96843 1.000 36.03249 38 LEU E CA 1
ATOM 6193 C C . LEU E 1 38 ? 38.23449 31.99841 52.84761 1.000 34.42877 38 LEU E C 1
ATOM 6194 O O . LEU E 1 38 ? 39.02130 32.94442 52.71228 1.000 31.53938 38 LEU E O 1
ATOM 6199 N N . LYS E 1 39 ? 38.24744 30.92455 52.05637 1.000 34.98404 39 LYS E N 1
ATOM 6200 C CA . LYS E 1 39 ? 39.33345 30.64637 51.10939 1.000 38.20106 39 LYS E CA 1
ATOM 6201 C C . LYS E 1 39 ? 40.69059 30.80341 51.79668 1.000 33.41097 39 LYS E C 1
ATOM 6202 O O . LYS E 1 39 ? 41.57218 31.55132 51.36328 1.000 32.60263 39 LYS E O 1
ATOM 6204 N N . LYS E 1 40 ? 40.84705 30.09167 52.90037 1.000 33.79669 40 LYS E N 1
ATOM 6205 C CA . LYS E 1 40 ? 41.95119 30.36916 53.79892 1.000 36.18989 40 LYS E CA 1
ATOM 6206 C C . LYS E 1 40 ? 42.38750 29.07473 54.46696 1.000 35.53131 40 LYS E C 1
ATOM 6207 O O . LYS E 1 40 ? 41.55968 28.33382 55.01012 1.000 36.31963 40 LYS E O 1
ATOM 6213 N N . LEU E 1 41 ? 43.68662 28.79899 54.38746 1.000 32.91585 41 LEU E N 1
ATOM 6214 C CA . LEU E 1 41 ? 44.29469 27.63887 55.01601 1.000 28.86177 41 LEU E CA 1
ATOM 6215 C C . LEU E 1 41 ? 44.81927 28.02239 56.39592 1.000 33.75886 41 LEU E C 1
ATOM 6216 O O . LEU E 1 41 ? 45.52643 29.03243 56.53801 1.000 35.14263 41 LEU E O 1
ATOM 6221 N N . PHE E 1 42 ? 44.48522 27.21533 57.40201 1.000 29.25536 42 PHE E N 1
ATOM 6222 C CA . PHE E 1 42 ? 45.06179 27.32155 58.74352 1.000 32.48578 42 PHE E CA 1
ATOM 6223 C C . PHE E 1 42 ? 45.96565 26.12166 59.00560 1.000 30.56641 42 PHE E C 1
ATOM 6224 O O . PHE E 1 42 ? 45.52900 24.97190 58.87415 1.000 34.75949 42 PHE E O 1
ATOM 6232 N N . VAL E 1 43 ? 47.21650 26.37663 59.39781 1.000 37.49460 43 VAL E N 1
ATOM 6233 C CA . VAL E 1 43 ? 48.21164 25.30906 59.50977 1.000 31.38738 43 VAL E CA 1
ATOM 6234 C C . VAL E 1 43 ? 49.22751 25.65455 60.59510 1.000 33.28639 43 VAL E C 1
ATOM 6235 O O . VAL E 1 43 ? 49.53416 26.82780 60.83568 1.000 33.17761 43 VAL E O 1
ATOM 6239 N N . ARG E 1 44 ? 49.76043 24.61143 61.24856 1.000 34.27478 44 ARG E N 1
ATOM 6240 C CA . ARG E 1 44 ? 50.81288 24.76293 62.25557 1.000 39.22497 44 ARG E CA 1
ATOM 6241 C C . ARG E 1 44 ? 52.16631 24.95151 61.59378 1.000 37.95493 44 ARG E C 1
ATOM 6242 O O . ARG E 1 44 ? 52.43732 24.35933 60.55129 1.000 38.90937 44 ARG E O 1
ATOM 6250 N N . MET E 1 45 ? 53.02944 25.76060 62.21345 1.000 39.27257 45 MET E N 1
ATOM 6251 C CA . MET E 1 45 ? 54.37676 25.93645 61.67670 1.000 39.85038 45 MET E CA 1
ATOM 6252 C C . MET E 1 45 ? 55.10987 24.60157 61.56583 1.000 39.18779 45 MET E C 1
ATOM 6253 O O . MET E 1 45 ? 55.01556 23.74893 62.44909 1.000 37.34971 45 MET E O 1
ATOM 6258 N N . ALA E 1 46 ? 55.83350 24.42586 60.45346 1.000 34.47067 46 ALA E N 1
ATOM 6259 C CA . ALA E 1 46 ? 56.72247 23.28799 60.21775 1.000 36.69989 46 ALA E CA 1
ATOM 6260 C C . ALA E 1 46 ? 56.00519 21.94703 60.32173 1.000 44.89253 46 ALA E C 1
ATOM 6261 O O . ALA E 1 46 ? 56.59999 20.95783 60.76248 1.000 43.38111 46 ALA E O 1
ATOM 6263 N N . THR E 1 47 ? 54.73057 21.89109 59.94002 1.000 38.35644 47 THR E N 1
ATOM 6264 C CA . THR E 1 47 ? 54.02013 20.62346 59.83513 1.000 40.75548 47 THR E CA 1
ATOM 6265 C C . THR E 1 47 ? 53.55357 20.41043 58.40169 1.000 39.69616 47 THR E C 1
ATOM 6266 O O . THR E 1 47 ? 53.17603 21.36111 57.70898 1.000 35.07431 47 THR E O 1
ATOM 6270 N N . THR E 1 48 ? 53.57638 19.15533 57.97198 1.000 35.04726 48 THR E N 1
ATOM 6271 C CA . THR E 1 48 ? 53.23626 18.80661 56.59884 1.000 36.88461 48 THR E CA 1
ATOM 6272 C C . THR E 1 48 ? 51.76497 19.09690 56.31880 1.000 35.52453 48 THR E C 1
ATOM 6273 O O . THR E 1 48 ? 50.88975 18.77153 57.12711 1.000 35.93354 48 THR E O 1
ATOM 6277 N N . CYS E 1 49 ? 51.49504 19.72542 55.17733 1.000 36.07627 49 CYS E N 1
ATOM 6278 C CA . CYS E 1 49 ? 50.13823 20.07480 54.76673 1.000 34.76231 49 CYS E CA 1
ATOM 6279 C C . CYS E 1 49 ? 49.95683 19.65833 53.31373 1.000 34.42385 49 CYS E C 1
ATOM 6280 O O . CYS E 1 49 ? 50.72972 20.11330 52.44192 1.000 35.01417 49 CYS E O 1
ATOM 6283 N N . PRO E 1 50 ? 48.95504 18.82167 52.99213 1.000 31.60517 50 PRO E N 1
ATOM 6284 C CA . PRO E 1 50 ? 48.80028 18.34524 51.61177 1.000 29.07664 50 PRO E CA 1
ATOM 6285 C C . PRO E 1 50 ? 47.98866 19.31159 50.75446 1.000 33.45910 50 PRO E C 1
ATOM 6286 O O . PRO E 1 50 ? 46.92003 19.76006 51.18189 1.000 33.27811 50 PRO E O 1
ATOM 6290 N N . VAL E 1 51 ? 48.47663 19.64442 49.55948 1.000 28.82290 51 VAL E N 1
ATOM 6291 C CA . VAL E 1 51 ? 47.76400 20.49582 48.61232 1.000 27.92780 51 VAL E CA 1
ATOM 6292 C C . VAL E 1 51 ? 47.60355 19.72451 47.31005 1.000 23.86749 51 VAL E C 1
ATOM 6293 O O . VAL E 1 51 ? 48.57435 19.15648 46.79959 1.000 32.57101 51 VAL E O 1
ATOM 6297 N N . ARG E 1 52 ? 46.38993 19.69388 46.77976 1.000 26.86963 52 ARG E N 1
ATOM 6298 C CA . ARG E 1 52 ? 46.11665 18.90512 45.58886 1.000 30.07387 52 ARG E CA 1
ATOM 6299 C C . ARG E 1 52 ? 46.02813 19.80257 44.35462 1.000 31.09023 52 ARG E C 1
ATOM 6300 O O . ARG E 1 52 ? 45.54663 20.93828 44.41416 1.000 30.71401 52 ARG E O 1
ATOM 6308 N N . PHE E 1 53 ? 46.48226 19.26339 43.22558 1.000 28.16012 53 PHE E N 1
ATOM 6309 C CA . PHE E 1 53 ? 46.61701 19.99696 41.97595 1.000 31.19530 53 PHE E CA 1
ATOM 6310 C C . PHE E 1 53 ? 46.02801 19.19060 40.83248 1.000 32.74299 53 PHE E C 1
ATOM 6311 O O . PHE E 1 53 ? 46.17299 17.96431 40.78696 1.000 29.81622 53 PHE E O 1
ATOM 6319 N N . LYS E 1 54 ? 45.38249 19.87319 39.89622 1.000 29.87294 54 LYS E N 1
ATOM 6320 C CA . LYS E 1 54 ? 44.98050 19.15965 38.69489 1.000 32.36328 54 LYS E CA 1
ATOM 6321 C C . LYS E 1 54 ? 44.82288 20.13442 37.53482 1.000 34.60823 54 LYS E C 1
ATOM 6322 O O . LYS E 1 54 ? 44.71044 21.35227 37.72082 1.000 32.03174 54 LYS E O 1
ATOM 6328 N N . THR E 1 55 ? 44.86106 19.57248 36.32718 1.000 30.45162 55 THR E N 1
ATOM 6329 C CA . THR E 1 55 ? 44.51802 20.27760 35.09672 1.000 32.87567 55 THR E CA 1
ATOM 6330 C C . THR E 1 55 ? 43.53093 19.43023 34.30934 1.000 34.40337 55 THR E C 1
ATOM 6331 O O . THR E 1 55 ? 43.59373 18.19750 34.32987 1.000 34.83284 55 THR E O 1
ATOM 6335 N N . VAL E 1 56 ? 42.61191 20.08357 33.59746 1.000 36.57942 56 VAL E N 1
ATOM 6336 C CA . VAL E 1 56 ? 41.73422 19.25377 32.77998 1.000 37.76459 56 VAL E CA 1
ATOM 6337 C C . VAL E 1 56 ? 42.49146 18.74500 31.54647 1.000 35.60016 56 VAL E C 1
ATOM 6338 O O . VAL E 1 56 ? 42.20167 17.65474 31.04359 1.000 36.40199 56 VAL E O 1
ATOM 6342 N N . HIS E 1 57 ? 43.50136 19.48346 31.07639 1.000 34.51088 57 HIS E N 1
ATOM 6343 C CA . HIS E 1 57 ? 44.35863 19.05821 29.97130 1.000 37.45131 57 HIS E CA 1
ATOM 6344 C C . HIS E 1 57 ? 45.81086 19.09340 30.42614 1.000 33.58135 57 HIS E C 1
ATOM 6345 O O . HIS E 1 57 ? 46.21014 19.96316 31.20090 1.000 38.29556 57 HIS E O 1
ATOM 6352 N N . GLN E 1 58 ? 46.61661 18.16350 29.93897 1.000 39.31468 58 GLN E N 1
ATOM 6353 C CA . GLN E 1 58 ? 47.99108 18.11829 30.41377 1.000 35.16372 58 GLN E CA 1
ATOM 6354 C C . GLN E 1 58 ? 48.77435 19.29244 29.84233 1.000 37.46102 58 GLN E C 1
ATOM 6355 O O . GLN E 1 58 ? 48.69111 19.56637 28.64248 1.000 36.77290 58 GLN E O 1
ATOM 6361 N N . PRO E 1 59 ? 49.49867 20.03315 30.67086 1.000 36.81097 59 PRO E N 1
ATOM 6362 C CA . PRO E 1 59 ? 50.29335 21.14570 30.17471 1.000 42.01508 59 PRO E CA 1
ATOM 6363 C C . PRO E 1 59 ? 51.52766 20.64534 29.44025 1.000 36.35446 59 PRO E C 1
ATOM 6364 O O . PRO E 1 59 ? 51.79277 19.43726 29.40613 1.000 33.73819 59 PRO E O 1
ATOM 6368 N N . PRO E 1 60 ? 52.29403 21.53310 28.81130 1.000 42.09130 60 PRO E N 1
ATOM 6369 C CA . PRO E 1 60 ? 53.44652 21.07075 28.02835 1.000 44.58084 60 PRO E CA 1
ATOM 6370 C C . PRO E 1 60 ? 54.47667 20.39769 28.92229 1.000 42.24687 60 PRO E C 1
ATOM 6371 O O . PRO E 1 60 ? 54.54857 20.64200 30.12988 1.000 39.94243 60 PRO E O 1
ATOM 6375 N N . ALA E 1 61 ? 55.26811 19.51521 28.31818 1.000 37.88817 61 ALA E N 1
ATOM 6376 C CA . ALA E 1 61 ? 56.37155 18.91880 29.05347 1.000 37.74345 61 ALA E CA 1
ATOM 6377 C C . ALA E 1 61 ? 57.31315 20.02196 29.51562 1.000 37.64927 61 ALA E C 1
ATOM 6378 O O . ALA E 1 61 ? 57.52848 21.01042 28.81015 1.000 43.90580 61 ALA E O 1
ATOM 6380 N N . GLY E 1 62 ? 57.85203 19.86505 30.71729 1.000 33.43105 62 GLY E N 1
ATOM 6381 C CA . GLY E 1 62 ? 58.70086 20.87869 31.29435 1.000 33.00333 62 GLY E CA 1
ATOM 6382 C C . GLY E 1 62 ? 57.98489 21.85140 32.20300 1.000 34.26152 62 GLY E C 1
ATOM 6383 O O . GLY E 1 62 ? 58.63272 22.75153 32.75453 1.000 33.01569 62 GLY E O 1
ATOM 6384 N N . SER E 1 63 ? 56.67427 21.70807 32.37635 1.000 37.71650 63 SER E N 1
ATOM 6385 C CA . SER E 1 63 ? 55.93778 22.66975 33.18808 1.000 35.70706 63 SER E CA 1
ATOM 6386 C C . SER E 1 63 ? 56.24440 22.46097 34.66900 1.000 29.96383 63 SER E C 1
ATOM 6387 O O . SER E 1 63 ? 56.58642 21.35959 35.10957 1.000 29.68180 63 SER E O 1
ATOM 6390 N N . VAL E 1 64 ? 56.10972 23.54407 35.44102 1.000 30.16013 64 VAL E N 1
ATOM 6391 C CA . VAL E 1 64 ? 56.45342 23.54567 36.84895 1.000 27.60048 64 VAL E CA 1
ATOM 6392 C C . VAL E 1 64 ? 55.30544 24.17658 37.61971 1.000 28.79321 64 VAL E C 1
ATOM 6393 O O . VAL E 1 64 ? 54.48840 24.92290 37.07236 1.000 31.56460 64 VAL E O 1
ATOM 6397 N N . ILE E 1 65 ? 55.26311 23.88395 38.91156 1.000 27.96631 65 ILE E N 1
ATOM 6398 C CA . ILE E 1 65 ? 54.34174 24.53727 39.83483 1.000 28.73280 65 ILE E CA 1
ATOM 6399 C C . ILE E 1 65 ? 55.16145 25.33649 40.82680 1.000 33.31591 65 ILE E C 1
ATOM 6400 O O . ILE E 1 65 ? 56.06067 24.79193 41.47906 1.000 32.12399 65 ILE E O 1
ATOM 6405 N N . ARG E 1 66 ? 54.88220 26.63261 40.91526 1.000 28.46006 66 ARG E N 1
ATOM 6406 C CA . ARG E 1 66 ? 55.56124 27.52114 41.84653 1.000 31.04057 66 ARG E CA 1
ATOM 6407 C C . ARG E 1 66 ? 54.61668 27.85529 42.99096 1.000 32.68240 66 ARG E C 1
ATOM 6408 O O . ARG E 1 66 ? 53.43016 28.10420 42.76168 1.000 28.63271 66 ARG E O 1
ATOM 6416 N N . ALA E 1 67 ? 55.14363 27.86760 44.21175 1.000 28.43039 67 ALA E N 1
ATOM 6417 C CA . ALA E 1 67 ? 54.42024 28.35034 45.38522 1.000 30.23453 67 ALA E CA 1
ATOM 6418 C C . ALA E 1 67 ? 55.14549 29.56864 45.94001 1.000 31.18933 67 ALA E C 1
ATOM 6419 O O . ALA E 1 67 ? 56.31825 29.47623 46.31097 1.000 29.37768 67 ALA E O 1
ATOM 6421 N N . MET E 1 68 ? 54.44678 30.70500 46.02390 1.000 29.56634 68 MET E N 1
ATOM 6422 C CA . MET E 1 68 ? 55.06852 31.94212 46.48826 1.000 27.26170 68 MET E CA 1
ATOM 6423 C C . MET E 1 68 ? 54.16673 32.66295 47.48564 1.000 25.47006 68 MET E C 1
ATOM 6424 O O . MET E 1 68 ? 53.00176 32.97798 47.15669 1.000 30.27658 68 MET E O 1
ATOM 6429 N N . PRO E 1 69 ? 54.66238 32.98146 48.67856 1.000 23.45188 69 PRO E N 1
ATOM 6430 C CA . PRO E 1 69 ? 53.87582 33.78301 49.62242 1.000 28.23676 69 PRO E CA 1
ATOM 6431 C C . PRO E 1 69 ? 53.97660 35.27041 49.31036 1.000 27.36999 69 PRO E C 1
ATOM 6432 O O . PRO E 1 69 ? 55.00326 35.74970 48.82779 1.000 27.62045 69 PRO E O 1
ATOM 6436 N N . ILE E 1 70 ? 52.88740 36.00183 49.57989 1.000 29.88921 70 ILE E N 1
ATOM 6437 C CA . ILE E 1 70 ? 52.86680 37.45868 49.42963 1.000 30.55727 70 ILE E CA 1
ATOM 6438 C C . ILE E 1 70 ? 51.97232 38.06336 50.50886 1.000 33.08451 70 ILE E C 1
ATOM 6439 O O . ILE E 1 70 ? 51.02048 37.43269 50.97790 1.000 33.22068 70 ILE E O 1
ATOM 6444 N N . TYR E 1 71 ? 52.26508 39.30949 50.88253 1.000 30.50932 71 TYR E N 1
ATOM 6445 C CA . TYR E 1 71 ? 51.41222 39.98795 51.84739 1.000 30.83505 71 TYR E CA 1
ATOM 6446 C C . TYR E 1 71 ? 50.12497 40.45627 51.17942 1.000 33.16079 71 TYR E C 1
ATOM 6447 O O . TYR E 1 71 ? 50.06320 40.65472 49.96267 1.000 33.09923 71 TYR E O 1
ATOM 6456 N N . VAL E 1 72 ? 49.10179 40.66892 52.00474 1.000 33.21695 72 VAL E N 1
ATOM 6457 C CA . VAL E 1 72 ? 47.77164 41.01661 51.50734 1.000 35.71482 72 VAL E CA 1
ATOM 6458 C C . VAL E 1 72 ? 47.56781 42.52440 51.42862 1.000 38.37404 72 VAL E C 1
ATOM 6459 O O . VAL E 1 72 ? 47.00352 43.03045 50.45410 1.000 36.27900 72 VAL E O 1
ATOM 6463 N N . LYS E 1 73 ? 48.01561 43.26324 52.43034 1.000 34.90005 73 LYS E N 1
ATOM 6464 C CA . LYS E 1 73 ? 47.61901 44.65922 52.46673 1.000 35.66966 73 LYS E CA 1
ATOM 6465 C C . LYS E 1 73 ? 48.45326 45.49336 51.49685 1.000 37.21529 73 LYS E C 1
ATOM 6466 O O . LYS E 1 73 ? 49.62392 45.18216 51.25032 1.000 36.77840 73 LYS E O 1
ATOM 6472 N N . PRO E 1 74 ? 47.86502 46.55539 50.92823 1.000 33.76286 74 PRO E N 1
ATOM 6473 C CA . PRO E 1 74 ? 48.61954 47.38677 49.97540 1.000 33.60177 74 PRO E CA 1
ATOM 6474 C C . PRO E 1 74 ? 49.83421 48.04941 50.59571 1.000 34.14858 74 PRO E C 1
ATOM 6475 O O . PRO E 1 74 ? 50.83832 48.25748 49.90268 1.000 36.53358 74 PRO E O 1
ATOM 6479 N N . GLU E 1 75 ? 49.79115 48.37839 51.88388 1.000 34.01066 75 GLU E N 1
ATOM 6480 C CA . GLU E 1 75 ? 50.97533 48.95450 52.51006 1.000 35.56251 75 GLU E CA 1
ATOM 6481 C C . GLU E 1 75 ? 52.04622 47.91076 52.80990 1.000 32.16786 75 GLU E C 1
ATOM 6482 O O . GLU E 1 75 ? 53.12852 48.27827 53.27434 1.000 33.85872 75 GLU E O 1
ATOM 6488 N N . HIS E 1 76 ? 51.77247 46.62820 52.56391 1.000 31.24299 76 HIS E N 1
ATOM 6489 C CA . HIS E 1 76 ? 52.74703 45.56630 52.79309 1.000 31.43467 76 HIS E CA 1
ATOM 6490 C C . HIS E 1 76 ? 53.18174 44.84640 51.52550 1.000 33.61138 76 HIS E C 1
ATOM 6491 O O . HIS E 1 76 ? 54.22716 44.19181 51.54251 1.000 37.21075 76 HIS E O 1
ATOM 6498 N N . VAL E 1 77 ? 52.41011 44.93685 50.43845 1.000 33.36750 77 VAL E N 1
ATOM 6499 C CA . VAL E 1 77 ? 52.56591 43.97290 49.35357 1.000 32.62926 77 VAL E CA 1
ATOM 6500 C C . VAL E 1 77 ? 53.94298 44.07150 48.70286 1.000 41.45341 77 VAL E C 1
ATOM 6501 O O . VAL E 1 77 ? 54.46761 43.06958 48.19573 1.000 39.49335 77 VAL E O 1
ATOM 6505 N N . GLN E 1 78 ? 54.57928 45.24561 48.74260 1.000 31.16881 78 GLN E N 1
ATOM 6506 C CA . GLN E 1 78 ? 55.89264 45.37149 48.11782 1.000 34.83745 78 GLN E CA 1
ATOM 6507 C C . GLN E 1 78 ? 57.01436 44.73764 48.93374 1.000 30.02680 78 GLN E C 1
ATOM 6508 O O . GLN E 1 78 ? 58.14823 44.68935 48.45392 1.000 36.11012 78 GLN E O 1
ATOM 6511 N N . GLU E 1 79 ? 56.73776 44.24401 50.14176 1.000 33.90907 79 GLU E N 1
ATOM 6512 C CA . GLU E 1 79 ? 57.75458 43.60863 50.97333 1.000 33.28726 79 GLU E CA 1
ATOM 6513 C C . GLU E 1 79 ? 57.78405 42.10060 50.71991 1.000 34.24187 79 GLU E C 1
ATOM 6514 O O . GLU E 1 79 ? 56.74635 41.42734 50.76941 1.000 30.34067 79 GLU E O 1
ATOM 6520 N N . VAL E 1 80 ? 58.97545 41.57495 50.43527 1.000 33.56914 80 VAL E N 1
ATOM 6521 C CA . VAL E 1 80 ? 59.12244 40.13614 50.22669 1.000 30.78353 80 VAL E CA 1
ATOM 6522 C C . VAL E 1 80 ? 58.79934 39.39715 51.51990 1.000 29.47232 80 VAL E C 1
ATOM 6523 O O . VAL E 1 80 ? 59.32959 39.72643 52.58588 1.000 31.99650 80 VAL E O 1
ATOM 6527 N N . VAL E 1 81 ? 57.92781 38.39580 51.42896 1.000 27.67091 81 VAL E N 1
ATOM 6528 C CA . VAL E 1 81 ? 57.59633 37.55112 52.57087 1.000 29.45786 81 VAL E CA 1
ATOM 6529 C C . VAL E 1 81 ? 58.72202 36.54255 52.77661 1.000 31.80264 81 VAL E C 1
ATOM 6530 O O . VAL E 1 81 ? 59.03254 35.74265 51.88468 1.000 30.34585 81 VAL E O 1
ATOM 6534 N N . LYS E 1 82 ? 59.32523 36.56677 53.95388 1.000 28.14978 82 LYS E N 1
ATOM 6535 C CA . LYS E 1 82 ? 60.37989 35.61213 54.25669 1.000 36.17739 82 LYS E CA 1
ATOM 6536 C C . LYS E 1 82 ? 60.33030 35.30707 55.74030 1.000 31.96285 82 LYS E C 1
ATOM 6537 O O . LYS E 1 82 ? 59.55985 35.91519 56.49161 1.000 30.90655 82 LYS E O 1
ATOM 6543 N N . ARG E 1 83 ? 61.13445 34.32364 56.14934 1.000 30.11083 83 ARG E N 1
ATOM 6544 C CA . ARG E 1 83 ? 61.23937 33.97551 57.55836 1.000 36.00800 83 ARG E CA 1
ATOM 6545 C C . ARG E 1 83 ? 61.95428 35.06359 58.34471 1.000 38.97490 83 ARG E C 1
ATOM 6546 O O . ARG E 1 83 ? 62.80052 35.78791 57.81172 1.000 35.11981 83 ARG E O 1
ATOM 6554 N N . CYS E 1 84 ? 61.63482 35.13688 59.64124 1.000 37.55944 84 CYS E N 1
ATOM 6555 C CA . CYS E 1 84 ? 62.26202 36.10835 60.52766 1.000 43.05445 84 CYS E CA 1
ATOM 6556 C C . CYS E 1 84 ? 63.71129 35.71194 60.80607 1.000 44.37739 84 CYS E C 1
ATOM 6557 O O . CYS E 1 84 ? 64.08367 34.54503 60.66243 1.000 42.93464 84 CYS E O 1
ATOM 6560 N N . PRO E 1 85 ? 64.55694 36.68209 61.17522 1.000 52.34335 85 PRO E N 1
ATOM 6561 C CA . PRO E 1 85 ? 65.96260 36.36083 61.49201 1.000 51.30827 85 PRO E CA 1
ATOM 6562 C C . PRO E 1 85 ? 66.13690 35.24096 62.50660 1.000 47.52714 85 PRO E C 1
ATOM 6563 O O . PRO E 1 85 ? 67.06595 34.43350 62.37534 1.000 47.61903 85 PRO E O 1
ATOM 6567 N N . ASN E 1 86 ? 65.26627 35.16799 63.51347 1.000 48.31370 86 ASN E N 1
ATOM 6568 C CA . ASN E 1 86 ? 65.37154 34.11233 64.51673 1.000 52.40703 86 ASN E CA 1
ATOM 6569 C C . ASN E 1 86 ? 65.32402 32.73229 63.87150 1.000 53.32882 86 ASN E C 1
ATOM 6570 O O . ASN E 1 86 ? 66.24901 31.92272 64.02723 1.000 49.93446 86 ASN E O 1
ATOM 6572 N N . HIS E 1 87 ? 64.24736 32.45139 63.13245 1.000 46.38122 87 HIS E N 1
ATOM 6573 C CA . HIS E 1 87 ? 64.05996 31.12109 62.56077 1.000 42.97611 87 HIS E CA 1
ATOM 6574 C C . HIS E 1 87 ? 64.99040 30.86499 61.38592 1.000 44.17499 87 HIS E C 1
ATOM 6575 O O . HIS E 1 87 ? 65.32428 29.70819 61.10458 1.000 42.78983 87 HIS E O 1
ATOM 6582 N N . ALA E 1 88 ? 65.39813 31.91898 60.67882 1.000 42.00216 88 ALA E N 1
ATOM 6583 C CA . ALA E 1 88 ? 66.27272 31.75798 59.52574 1.000 45.25598 88 ALA E CA 1
ATOM 6584 C C . ALA E 1 88 ? 67.69233 31.37195 59.91682 1.000 48.46044 88 ALA E C 1
ATOM 6585 O O . ALA E 1 88 ? 68.42748 30.82360 59.08532 1.000 49.42106 88 ALA E O 1
ATOM 6587 N N . THR E 1 89 ? 68.09565 31.63320 61.16075 1.000 51.61221 89 THR E N 1
ATOM 6588 C CA . THR E 1 89 ? 69.48768 31.47189 61.55672 1.000 49.03985 89 THR E CA 1
ATOM 6589 C C . THR E 1 89 ? 69.75140 30.30990 62.51031 1.000 54.05586 89 THR E C 1
ATOM 6590 O O . THR E 1 89 ? 70.89969 29.86177 62.59719 1.000 52.94022 89 THR E O 1
ATOM 6594 N N . THR E 1 90 ? 68.74212 29.80941 63.22003 1.000 51.49749 90 THR E N 1
ATOM 6595 C CA . THR E 1 90 ? 68.97030 28.69572 64.13418 1.000 48.83969 90 THR E CA 1
ATOM 6596 C C . THR E 1 90 ? 69.20513 27.41000 63.35299 1.000 48.43374 90 THR E C 1
ATOM 6597 O O . THR E 1 90 ? 68.74819 27.25903 62.21989 1.000 49.11630 90 THR E O 1
ATOM 6601 N N . LYS E 1 91 ? 69.93708 26.47712 63.97563 1.000 44.99103 91 LYS E N 1
ATOM 6602 C CA . LYS E 1 91 ? 70.15450 25.16836 63.37095 1.000 45.54729 91 LYS E CA 1
ATOM 6603 C C . LYS E 1 91 ? 68.85888 24.37532 63.25135 1.000 43.81100 91 LYS E C 1
ATOM 6604 O O . LYS E 1 91 ? 68.72681 23.53902 62.35062 1.000 48.57856 91 LYS E O 1
ATOM 6606 N N . GLU E 1 92 ? 67.90572 24.61420 64.14177 1.000 39.45979 92 GLU E N 1
ATOM 6607 C CA . GLU E 1 92 ? 66.67766 23.82493 64.17093 1.000 50.73323 92 GLU E CA 1
ATOM 6608 C C . GLU E 1 92 ? 65.84807 24.05213 62.90447 1.000 49.37009 92 GLU E C 1
ATOM 6609 O O . GLU E 1 92 ? 65.59471 25.19452 62.51527 1.000 46.75365 92 GLU E O 1
ATOM 6615 N N . HIS E 1 93 ? 65.43135 22.95150 62.26733 1.000 47.72959 93 HIS E N 1
ATOM 6616 C CA . HIS E 1 93 ? 64.69751 22.91816 60.99742 1.000 47.33819 93 HIS E CA 1
ATOM 6617 C C . HIS E 1 93 ? 65.58793 23.25142 59.80532 1.000 46.52331 93 HIS E C 1
ATOM 6618 O O . HIS E 1 93 ? 65.18685 23.05239 58.65464 1.000 49.93771 93 HIS E O 1
ATOM 6625 N N . ASN E 1 94 ? 66.79551 23.74946 60.05844 1.000 44.30083 94 ASN E N 1
ATOM 6626 C CA . ASN E 1 94 ? 67.64962 24.27242 59.00228 1.000 43.77381 94 ASN E CA 1
ATOM 6627 C C . ASN E 1 94 ? 68.82529 23.36828 58.67058 1.000 50.92066 94 ASN E C 1
ATOM 6628 O O . ASN E 1 94 ? 69.60702 23.70667 57.77342 1.000 48.68348 94 ASN E O 1
ATOM 6633 N N . GLU E 1 95 ? 68.95383 22.21948 59.34469 1.000 51.90381 95 GLU E N 1
ATOM 6634 C CA . GLU E 1 95 ? 70.07741 21.30759 59.15009 1.000 52.90096 95 GLU E CA 1
ATOM 6635 C C . GLU E 1 95 ? 70.24099 20.89625 57.69037 1.000 53.14839 95 GLU E C 1
ATOM 6636 O O . GLU E 1 95 ? 69.49688 20.04940 57.18586 1.000 55.18195 95 GLU E O 1
ATOM 6638 N N . ASP E 1 96 ? 71.21661 21.50109 57.01204 1.000 49.89459 96 ASP E N 1
ATOM 6639 C CA . ASP E 1 96 ? 71.50852 21.24031 55.59902 1.000 58.31196 96 ASP E CA 1
ATOM 6640 C C . ASP E 1 96 ? 70.33654 21.57441 54.67121 1.000 52.74509 96 ASP E C 1
ATOM 6641 O O . ASP E 1 96 ? 70.19537 20.97269 53.60083 1.000 54.28852 96 ASP E O 1
ATOM 6646 N N . HIS E 1 97 ? 69.49644 22.53735 55.04417 1.000 50.40931 97 HIS E N 1
ATOM 6647 C CA . HIS E 1 97 ? 68.45809 22.98279 54.11151 1.000 45.35654 97 HIS E CA 1
ATOM 6648 C C . HIS E 1 97 ? 69.02620 24.06035 53.18848 1.000 43.01510 97 HIS E C 1
ATOM 6649 O O . HIS E 1 97 ? 69.70900 24.97560 53.66089 1.000 46.94033 97 HIS E O 1
ATOM 6656 N N . PRO E 1 98 ? 68.77602 23.98934 51.87874 1.000 38.90889 98 PRO E N 1
ATOM 6657 C CA . PRO E 1 98 ? 69.44053 24.90763 50.94741 1.000 40.35753 98 PRO E CA 1
ATOM 6658 C C . PRO E 1 98 ? 68.85999 26.31020 50.91837 1.000 35.09394 98 PRO E C 1
ATOM 6659 O O . PRO E 1 98 ? 69.41138 27.16523 50.21529 1.000 42.25672 98 PRO E O 1
ATOM 6663 N N . ALA E 1 99 ? 67.77034 26.57621 51.64341 1.000 35.79919 99 ALA E N 1
ATOM 6664 C CA . ALA E 1 99 ? 67.12716 27.89496 51.63443 1.000 39.41200 99 ALA E CA 1
ATOM 6665 C C . ALA E 1 99 ? 66.47777 28.15297 52.98622 1.000 38.81068 99 ALA E C 1
ATOM 6666 O O . ALA E 1 99 ? 65.24738 28.23295 53.10656 1.000 38.74714 99 ALA E O 1
ATOM 6668 N N . PRO E 1 100 ? 67.28635 28.31240 54.03697 1.000 38.69200 100 PRO E N 1
ATOM 6669 C CA . PRO E 1 100 ? 66.71531 28.48384 55.38076 1.000 39.22156 100 PRO E CA 1
ATOM 6670 C C . PRO E 1 100 ? 65.92103 29.76993 55.57822 1.000 35.12423 100 PRO E C 1
ATOM 6671 O O . PRO E 1 100 ? 65.20611 29.86439 56.58240 1.000 34.03782 100 PRO E O 1
ATOM 6675 N N . THR E 1 101 ? 66.01069 30.76115 54.68334 1.000 34.14927 101 THR E N 1
ATOM 6676 C CA . THR E 1 101 ? 65.21764 31.97527 54.87205 1.000 30.47350 101 THR E CA 1
ATOM 6677 C C . THR E 1 101 ? 63.80360 31.86628 54.29104 1.000 30.74769 101 THR E C 1
ATOM 6678 O O . THR E 1 101 ? 62.96987 32.73750 54.56216 1.000 34.36615 101 THR E O 1
ATOM 6682 N N . HIS E 1 102 ? 63.50592 30.82403 53.51536 1.000 33.47828 102 HIS E N 1
ATOM 6683 C CA . HIS E 1 102 ? 62.22533 30.75250 52.82202 1.000 30.11352 102 HIS E CA 1
ATOM 6684 C C . HIS E 1 102 ? 61.10769 30.34955 53.77182 1.000 31.05173 102 HIS E C 1
ATOM 6685 O O . HIS E 1 102 ? 61.24395 29.40945 54.56102 1.000 32.34404 102 HIS E O 1
ATOM 6692 N N . LEU E 1 103 ? 59.97764 31.05481 53.66663 1.000 31.68432 103 LEU E N 1
ATOM 6693 C CA . LEU E 1 103 ? 58.81634 30.71494 54.48182 1.000 28.90150 103 LEU E CA 1
ATOM 6694 C C . LEU E 1 103 ? 58.18458 29.40219 54.02568 1.000 31.56357 103 LEU E C 1
ATOM 6695 O O . LEU E 1 103 ? 57.84768 28.54357 54.85648 1.000 32.26710 103 LEU E O 1
ATOM 6700 N N . VAL E 1 104 ? 58.03936 29.21454 52.71188 1.000 28.13140 104 VAL E N 1
ATOM 6701 C CA . VAL E 1 104 ? 57.30790 28.08133 52.15201 1.000 30.61419 104 VAL E CA 1
ATOM 6702 C C . VAL E 1 104 ? 58.29082 27.00143 51.72812 1.000 30.09193 104 VAL E C 1
ATOM 6703 O O . VAL E 1 104 ? 59.21579 27.25900 50.94765 1.000 29.00145 104 VAL E O 1
ATOM 6707 N N . ARG E 1 105 ? 58.08442 25.78920 52.23146 1.000 30.00196 105 ARG E N 1
ATOM 6708 C CA . ARG E 1 105 ? 58.85649 24.62745 51.81430 1.000 29.75258 105 ARG E CA 1
ATOM 6709 C C . ARG E 1 105 ? 57.93450 23.62599 51.14206 1.000 31.97523 105 ARG E C 1
ATOM 6710 O O . ARG E 1 105 ? 56.73996 23.55157 51.45749 1.000 31.02095 105 ARG E O 1
ATOM 6718 N N . CYS E 1 106 ? 58.49340 22.86416 50.20653 1.000 27.75265 106 CYS E N 1
ATOM 6719 C CA . CYS E 1 106 ? 57.80152 21.72436 49.62757 1.000 27.03418 106 CYS E CA 1
ATOM 6720 C C . CYS E 1 106 ? 58.64249 20.47775 49.85176 1.000 32.63276 106 CYS E C 1
ATOM 6721 O O . CYS E 1 106 ? 59.86862 20.50998 49.69490 1.000 30.76070 106 CYS E O 1
ATOM 6724 N N . GLU E 1 107 ? 57.97833 19.38349 50.21034 1.000 31.22833 107 GLU E N 1
ATOM 6725 C CA . GLU E 1 107 ? 58.66186 18.13139 50.51449 1.000 33.90206 107 GLU E CA 1
ATOM 6726 C C . GLU E 1 107 ? 59.00021 17.32347 49.27283 1.000 35.68246 107 GLU E C 1
ATOM 6727 O O . GLU E 1 107 ? 59.57754 16.24381 49.40478 1.000 32.42460 107 GLU E O 1
ATOM 6733 N N . HIS E 1 108 ? 58.64080 17.79658 48.08265 1.000 31.83916 108 HIS E N 1
ATOM 6734 C CA . HIS E 1 108 ? 58.93920 17.04093 46.87242 1.000 32.31396 108 HIS E CA 1
ATOM 6735 C C . HIS E 1 108 ? 60.44064 16.80615 46.73596 1.000 33.96616 108 HIS E C 1
ATOM 6736 O O . HIS E 1 108 ? 61.25240 17.70244 46.99051 1.000 31.35694 108 HIS E O 1
ATOM 6743 N N . LYS E 1 109 ? 60.80249 15.58605 46.30723 1.000 32.17645 109 LYS E N 1
ATOM 6744 C CA . LYS E 1 109 ? 62.21180 15.20996 46.18809 1.000 35.21986 109 LYS E CA 1
ATOM 6745 C C . LYS E 1 109 ? 62.98002 16.12094 45.23850 1.000 32.63239 109 LYS E C 1
ATOM 6746 O O . LYS E 1 109 ? 64.20015 16.26924 45.37529 1.000 34.44804 109 LYS E O 1
ATOM 6748 N N . LEU E 1 110 ? 62.29927 16.72101 44.26193 1.000 32.14557 110 LEU E N 1
ATOM 6749 C CA . LEU E 1 110 ? 62.93149 17.59503 43.28094 1.000 30.58363 110 LEU E CA 1
ATOM 6750 C C . LEU E 1 110 ? 62.62862 19.07583 43.51731 1.000 29.16144 110 LEU E C 1
ATOM 6751 O O . LEU E 1 110 ? 62.81557 19.88652 42.60921 1.000 30.40212 110 LEU E O 1
ATOM 6756 N N . ALA E 1 111 ? 62.14841 19.43877 44.70343 1.000 30.02173 111 ALA E N 1
ATOM 6757 C CA . ALA E 1 111 ? 61.84286 20.83397 44.98908 1.000 32.35866 111 ALA E CA 1
ATOM 6758 C C . ALA E 1 111 ? 63.06231 21.71391 44.73916 1.000 35.55335 111 ALA E C 1
ATOM 6759 O O . ALA E 1 111 ? 64.20178 21.32981 45.02165 1.000 34.39084 111 ALA E O 1
ATOM 6761 N N . SER E 1 112 ? 62.81608 22.90141 44.19684 1.000 29.05412 112 SER E N 1
ATOM 6762 C CA . SER E 1 112 ? 63.87186 23.85277 43.87879 1.000 36.46852 112 SER E CA 1
ATOM 6763 C C . SER E 1 112 ? 63.53246 25.19403 44.51139 1.000 34.09092 112 SER E C 1
ATOM 6764 O O . SER E 1 112 ? 62.45728 25.74498 44.26036 1.000 37.35722 112 SER E O 1
ATOM 6767 N N . TYR E 1 113 ? 64.43294 25.71363 45.33610 1.000 30.64883 113 TYR E N 1
ATOM 6768 C CA . TYR E 1 113 ? 64.20399 26.98404 46.01002 1.000 33.70373 113 TYR E CA 1
ATOM 6769 C C . TYR E 1 113 ? 64.89117 28.08939 45.22805 1.000 35.04243 113 TYR E C 1
ATOM 6770 O O . TYR E 1 113 ? 66.09054 28.00384 44.94315 1.000 31.88755 113 TYR E O 1
ATOM 6779 N N . VAL E 1 114 ? 64.12624 29.11101 44.86281 1.000 33.83447 114 VAL E N 1
ATOM 6780 C CA . VAL E 1 114 ? 64.61953 30.17135 43.99967 1.000 32.02862 114 VAL E CA 1
ATOM 6781 C C . VAL E 1 114 ? 64.34554 31.51112 44.65861 1.000 34.69039 114 VAL E C 1
ATOM 6782 O O . VAL E 1 114 ? 63.32151 31.69639 45.32963 1.000 32.00097 114 VAL E O 1
ATOM 6786 N N . GLU E 1 115 ? 65.27648 32.44158 44.47542 1.000 34.36865 115 GLU E N 1
ATOM 6787 C CA . GLU E 1 115 ? 65.06826 33.83931 44.82347 1.000 33.28477 115 GLU E CA 1
ATOM 6788 C C . GLU E 1 115 ? 65.38013 34.66760 43.58647 1.000 32.65321 115 GLU E C 1
ATOM 6789 O O . GLU E 1 115 ? 66.46436 34.53835 43.00839 1.000 34.58069 115 GLU E O 1
ATOM 6795 N N . ASP E 1 116 ? 64.41508 35.46091 43.14114 1.000 32.24016 116 ASP E N 1
ATOM 6796 C CA . ASP E 1 116 ? 64.63062 36.24912 41.93282 1.000 32.18271 116 ASP E CA 1
ATOM 6797 C C . ASP E 1 116 ? 65.67970 37.31938 42.21624 1.000 33.15320 116 ASP E C 1
ATOM 6798 O O . ASP E 1 116 ? 65.59579 38.00284 43.23854 1.000 31.60528 116 ASP E O 1
ATOM 6803 N N . PRO E 1 117 ? 66.70498 37.46334 41.37697 1.000 27.89002 117 PRO E N 1
ATOM 6804 C CA . PRO E 1 117 ? 67.78100 38.40580 41.71630 1.000 32.47536 117 PRO E CA 1
ATOM 6805 C C . PRO E 1 117 ? 67.35861 39.85499 41.61477 1.000 32.58940 117 PRO E C 1
ATOM 6806 O O . PRO E 1 117 ? 67.99281 40.70302 42.24691 1.000 36.57414 117 PRO E O 1
ATOM 6810 N N . TYR E 1 118 ? 66.31677 40.16294 40.84283 1.000 28.18566 118 TYR E N 1
ATOM 6811 C CA . TYR E 1 118 ? 65.83428 41.53659 40.73845 1.000 34.93636 118 TYR E CA 1
ATOM 6812 C C . TYR E 1 118 ? 64.77288 41.83238 41.79578 1.000 35.91428 118 TYR E C 1
ATOM 6813 O O . TYR E 1 118 ? 64.95710 42.72972 42.61878 1.000 33.81710 118 TYR E O 1
ATOM 6822 N N . THR E 1 119 ? 63.66726 41.07342 41.79690 1.000 34.39252 119 THR E N 1
ATOM 6823 C CA . THR E 1 119 ? 62.58499 41.33755 42.74812 1.000 35.50156 119 THR E CA 1
ATOM 6824 C C . THR E 1 119 ? 62.92114 40.89030 44.16461 1.000 37.69317 119 THR E C 1
ATOM 6825 O O . THR E 1 119 ? 62.30962 41.38979 45.11753 1.000 33.59409 119 THR E O 1
ATOM 6829 N N . GLY E 1 120 ? 63.87277 39.96424 44.32796 1.000 31.86576 120 GLY E N 1
ATOM 6830 C CA . GLY E 1 120 ? 64.13397 39.37297 45.62148 1.000 33.25796 120 GLY E CA 1
ATOM 6831 C C . GLY E 1 120 ? 63.06298 38.42333 46.11700 1.000 31.39359 120 GLY E C 1
ATOM 6832 O O . GLY E 1 120 ? 63.17432 37.93487 47.24162 1.000 31.87014 120 GLY E O 1
ATOM 6833 N N . ARG E 1 121 ? 62.04387 38.12779 45.30946 1.000 28.61147 121 ARG E N 1
ATOM 6834 C CA . ARG E 1 121 ? 60.98652 37.22087 45.73545 1.000 32.27190 121 ARG E CA 1
ATOM 6835 C C . ARG E 1 121 ? 61.52096 35.79862 45.90459 1.000 30.84621 121 ARG E C 1
ATOM 6836 O O . ARG E 1 121 ? 62.29874 35.30706 45.08765 1.000 31.01129 121 ARG E O 1
ATOM 6844 N N . GLN E 1 122 ? 61.06384 35.13133 46.95017 1.000 28.53212 122 GLN E N 1
ATOM 6845 C CA . GLN E 1 122 ? 61.43673 33.75695 47.25527 1.000 28.18925 122 GLN E CA 1
ATOM 6846 C C . GLN E 1 122 ? 60.24014 32.85031 47.01612 1.000 30.71383 122 GLN E C 1
ATOM 6847 O O . GLN E 1 122 ? 59.11449 33.18460 47.40486 1.000 29.44855 122 GLN E O 1
ATOM 6853 N N . SER E 1 123 ? 60.48679 31.72834 46.34859 1.000 28.31082 123 SER E N 1
ATOM 6854 C CA . SER E 1 123 ? 59.44059 30.75932 46.04734 1.000 32.29510 123 SER E CA 1
ATOM 6855 C C . SER E 1 123 ? 60.06331 29.37711 45.90168 1.000 33.55787 123 SER E C 1
ATOM 6856 O O . SER E 1 123 ? 61.29314 29.22091 45.81952 1.000 30.15401 123 SER E O 1
ATOM 6859 N N . VAL E 1 124 ? 59.20088 28.36003 45.87746 1.000 31.60277 124 VAL E N 1
ATOM 6860 C CA . VAL E 1 124 ? 59.65209 26.98451 45.71280 1.000 29.08897 124 VAL E CA 1
ATOM 6861 C C . VAL E 1 124 ? 58.92880 26.38472 44.51869 1.000 33.64923 124 VAL E C 1
ATOM 6862 O O . VAL E 1 124 ? 57.70907 26.55060 44.35847 1.000 28.67721 124 VAL E O 1
ATOM 6866 N N . ILE E 1 125 ? 59.69935 25.74207 43.65604 1.000 25.02704 125 ILE E N 1
ATOM 6867 C CA . ILE E 1 125 ? 59.21750 25.15732 42.41608 1.000 28.64509 125 ILE E CA 1
ATOM 6868 C C . ILE E 1 125 ? 59.33443 23.64021 42.49069 1.000 31.57738 125 ILE E C 1
ATOM 6869 O O . ILE E 1 125 ? 60.29631 23.10626 43.06739 1.000 28.93330 125 ILE E O 1
ATOM 6874 N N . ILE E 1 126 ? 58.34525 22.95449 41.92048 1.000 26.64950 126 ILE E N 1
ATOM 6875 C CA . ILE E 1 126 ? 58.34032 21.49771 41.77114 1.000 29.63915 126 ILE E CA 1
ATOM 6876 C C . ILE E 1 126 ? 57.86610 21.15855 40.36620 1.000 31.24840 126 ILE E C 1
ATOM 6877 O O . ILE E 1 126 ? 57.24553 21.98977 39.69004 1.000 30.84790 126 ILE E O 1
ATOM 6882 N N . PRO E 1 127 ? 58.13165 19.93709 39.89826 1.000 30.83704 127 PRO E N 1
ATOM 6883 C CA . PRO E 1 127 ? 57.62844 19.55400 38.57146 1.000 31.05296 127 PRO E CA 1
ATOM 6884 C C . PRO E 1 127 ? 56.11293 19.43872 38.56340 1.000 31.77297 127 PRO E C 1
ATOM 6885 O O . PRO E 1 127 ? 55.50085 18.98938 39.53671 1.000 30.92410 127 PRO E O 1
ATOM 6889 N N . GLN E 1 128 ? 55.51402 19.84710 37.44448 1.000 35.95161 128 GLN E N 1
ATOM 6890 C CA . GLN E 1 128 ? 54.16255 19.42048 37.12502 1.000 29.76461 128 GLN E CA 1
ATOM 6891 C C . GLN E 1 128 ? 54.19172 17.94768 36.75492 1.000 33.51312 128 GLN E C 1
ATOM 6892 O O . GLN E 1 128 ? 55.09908 17.49298 36.05447 1.000 31.62265 128 GLN E O 1
ATOM 6898 N N . GLU E 1 129 ? 53.19261 17.19615 37.22052 1.000 28.84742 129 GLU E N 1
ATOM 6899 C CA . GLU E 1 129 ? 53.19580 15.74326 37.06480 1.000 31.06133 129 GLU E CA 1
ATOM 6900 C C . GLU E 1 129 ? 51.81614 15.24128 36.66062 1.000 34.43741 129 GLU E C 1
ATOM 6901 O O . GLU E 1 129 ? 50.80255 15.65626 37.23089 1.000 33.06499 129 GLU E O 1
ATOM 6907 N N . HIS E 1 130 ? 51.78470 14.33629 35.68632 1.000 33.68112 130 HIS E N 1
ATOM 6908 C CA . HIS E 1 130 ? 50.53941 13.65622 35.35804 1.000 39.08174 130 HIS E CA 1
ATOM 6909 C C . HIS E 1 130 ? 50.06223 12.85401 36.57114 1.000 39.25626 130 HIS E C 1
ATOM 6910 O O . HIS E 1 130 ? 50.88550 12.26353 37.29079 1.000 32.57196 130 HIS E O 1
ATOM 6917 N N . PRO E 1 131 ? 48.75491 12.82346 36.84505 1.000 35.86064 131 PRO E N 1
ATOM 6918 C CA . PRO E 1 131 ? 48.26156 12.06104 38.00089 1.000 36.08050 131 PRO E CA 1
ATOM 6919 C C . PRO E 1 131 ? 48.55518 10.57647 37.85302 1.000 36.64831 131 PRO E C 1
ATOM 6920 O O . PRO E 1 131 ? 48.76914 10.05631 36.75579 1.000 30.41405 131 PRO E O 1
ATOM 6924 N N . GLN E 1 132 ? 48.56536 9.88222 38.98359 1.000 34.33572 132 GLN E N 1
ATOM 6925 C CA . GLN E 1 132 ? 48.72840 8.43858 38.90732 1.000 31.36061 132 GLN E CA 1
ATOM 6926 C C . GLN E 1 132 ? 47.47229 7.79876 38.30169 1.000 31.58984 132 GLN E C 1
ATOM 6927 O O . GLN E 1 132 ? 46.40358 8.40639 38.23283 1.000 30.13891 132 GLN E O 1
ATOM 6933 N N . ALA E 1 133 ? 47.62630 6.56366 37.83435 1.000 36.93259 133 ALA E N 1
ATOM 6934 C CA . ALA E 1 133 ? 46.52865 5.84230 37.19988 1.000 38.42878 133 ALA E CA 1
ATOM 6935 C C . ALA E 1 133 ? 45.28804 5.84639 38.08338 1.000 31.68753 133 ALA E C 1
ATOM 6936 O O . ALA E 1 133 ? 45.35577 5.54353 39.27444 1.000 34.95282 133 ALA E O 1
ATOM 6938 N N . GLY E 1 134 ? 44.15721 6.20287 37.49007 1.000 33.83724 134 GLY E N 1
ATOM 6939 C CA . GLY E 1 134 ? 42.89523 6.23885 38.18582 1.000 35.08193 134 GLY E CA 1
ATOM 6940 C C . GLY E 1 134 ? 42.68853 7.43345 39.08935 1.000 35.82205 134 GLY E C 1
ATOM 6941 O O . GLY E 1 134 ? 41.64123 7.51778 39.74387 1.000 36.97588 134 GLY E O 1
ATOM 6942 N N . ALA E 1 135 ? 43.65123 8.34370 39.17170 1.000 31.16602 135 ALA E N 1
ATOM 6943 C CA . ALA E 1 135 ? 43.56029 9.47282 40.08409 1.000 34.73487 135 ALA E CA 1
ATOM 6944 C C . ALA E 1 135 ? 43.27377 10.75770 39.31707 1.000 37.16758 135 ALA E C 1
ATOM 6945 O O . ALA E 1 135 ? 43.74722 10.95372 38.19442 1.000 37.31863 135 ALA E O 1
ATOM 6947 N N . GLU E 1 136 ? 42.49198 11.63726 39.94222 1.000 38.89300 136 GLU E N 1
ATOM 6948 C CA . GLU E 1 136 ? 42.19407 12.95356 39.38609 1.000 39.61919 136 GLU E CA 1
ATOM 6949 C C . GLU E 1 136 ? 43.17467 14.03008 39.83438 1.000 40.19719 136 GLU E C 1
ATOM 6950 O O . GLU E 1 136 ? 43.39948 15.00254 39.10023 1.000 36.91924 136 GLU E O 1
ATOM 6952 N N . TRP E 1 137 ? 43.73209 13.89917 41.03681 1.000 40.13605 137 TRP E N 1
ATOM 6953 C CA . TRP E 1 137 ? 44.51830 14.95268 41.66275 1.000 38.15048 137 TRP E CA 1
ATOM 6954 C C . TRP E 1 137 ? 45.94802 14.48615 41.86454 1.000 30.70792 137 TRP E C 1
ATOM 6955 O O . TRP E 1 137 ? 46.20893 13.29447 41.99019 1.000 35.74801 137 TRP E O 1
ATOM 6966 N N . VAL E 1 138 ? 46.87339 15.43909 41.90981 1.000 32.06973 138 VAL E N 1
ATOM 6967 C CA . VAL E 1 138 ? 48.23393 15.19147 42.37726 1.000 32.66763 138 VAL E CA 1
ATOM 6968 C C . VAL E 1 138 ? 48.40053 15.90989 43.70859 1.000 34.82204 138 VAL E C 1
ATOM 6969 O O . VAL E 1 138 ? 48.13766 17.11408 43.80377 1.000 30.83797 138 VAL E O 1
ATOM 6973 N N . THR E 1 139 ? 48.83392 15.17871 44.73573 1.000 34.03346 139 THR E N 1
ATOM 6974 C CA . THR E 1 139 ? 49.00719 15.75114 46.06389 1.000 29.75435 139 THR E CA 1
ATOM 6975 C C . THR E 1 139 ? 50.47327 16.07148 46.29623 1.000 30.34300 139 THR E C 1
ATOM 6976 O O . THR E 1 139 ? 51.32749 15.18986 46.18636 1.000 29.28821 139 THR E O 1
ATOM 6980 N N . ASN E 1 140 ? 50.74950 17.31748 46.65220 1.000 28.67146 140 ASN E N 1
ATOM 6981 C CA . ASN E 1 140 ? 52.07396 17.75148 47.05417 1.000 29.95284 140 ASN E CA 1
ATOM 6982 C C . ASN E 1 140 ? 52.02043 18.27005 48.48098 1.000 28.76020 140 ASN E C 1
ATOM 6983 O O . ASN E 1 140 ? 50.98037 18.73385 48.94538 1.000 27.83623 140 ASN E O 1
ATOM 6988 N N . LEU E 1 141 ? 53.14854 18.16084 49.17872 1.000 27.22548 141 LEU E N 1
ATOM 6989 C CA . LEU E 1 141 ? 53.21288 18.35466 50.61943 1.000 30.30290 141 LEU E CA 1
ATOM 6990 C C . LEU E 1 141 ? 54.02592 19.60698 50.91135 1.000 29.32499 141 LEU E C 1
ATOM 6991 O O . LEU E 1 141 ? 55.20223 19.68719 50.53053 1.000 28.26529 141 LEU E O 1
ATOM 6996 N N . TYR E 1 142 ? 53.41137 20.56881 51.59713 1.000 27.42190 142 TYR E N 1
ATOM 6997 C CA . TYR E 1 142 ? 54.03088 21.86111 51.85453 1.000 28.85577 142 TYR E CA 1
ATOM 6998 C C . TYR E 1 142 ? 54.16340 22.09003 53.35190 1.000 34.22020 142 TYR E C 1
ATOM 6999 O O . TYR E 1 142 ? 53.39683 21.54291 54.14493 1.000 32.19178 142 TYR E O 1
ATOM 7008 N N . GLN E 1 143 ? 55.13768 22.91616 53.73073 1.000 31.52368 143 GLN E N 1
ATOM 7009 C CA . GLN E 1 143 ? 55.29649 23.34909 55.11121 1.000 32.43632 143 GLN E CA 1
ATOM 7010 C C . GLN E 1 143 ? 55.53278 24.85188 55.14972 1.000 33.71447 143 GLN E C 1
ATOM 7011 O O . GLN E 1 143 ? 56.06607 25.43309 54.19921 1.000 30.84183 143 GLN E O 1
ATOM 7017 N N . PHE E 1 144 ? 55.15830 25.47054 56.26964 1.000 29.92684 144 PHE E N 1
ATOM 7018 C CA . PHE E 1 144 ? 55.24787 26.92147 56.44862 1.000 34.16333 144 PHE E CA 1
ATOM 7019 C C . PHE E 1 144 ? 56.04354 27.21235 57.71769 1.000 32.11895 144 PHE E C 1
ATOM 7020 O O . PHE E 1 144 ? 55.66835 26.75391 58.80251 1.000 31.99081 144 PHE E O 1
ATOM 7028 N N . MET E 1 145 ? 57.13398 27.98198 57.58881 1.000 29.91265 145 MET E N 1
ATOM 7029 C CA . MET E 1 145 ? 58.25852 27.87903 58.51818 1.000 34.74488 145 MET E CA 1
ATOM 7030 C C . MET E 1 145 ? 58.38897 29.05464 59.49284 1.000 37.90400 145 MET E C 1
ATOM 7031 O O . MET E 1 145 ? 59.43240 29.19860 60.14009 1.000 38.88677 145 MET E O 1
ATOM 7036 N N . CYS E 1 146 ? 57.36328 29.88833 59.62446 1.000 36.99592 146 CYS E N 1
ATOM 7037 C CA . CYS E 1 146 ? 57.30875 30.88536 60.68957 1.000 37.95097 146 CYS E CA 1
ATOM 7038 C C . CYS E 1 146 ? 55.88290 30.95951 61.20249 1.000 38.86825 146 CYS E C 1
ATOM 7039 O O . CYS E 1 146 ? 54.93641 30.59488 60.50387 1.000 38.04487 146 CYS E O 1
ATOM 7042 N N . PHE E 1 147 ? 55.73141 31.44263 62.43251 1.000 42.74691 147 PHE E N 1
ATOM 7043 C CA . PHE E 1 147 ? 54.39969 31.73433 62.94106 1.000 41.07711 147 PHE E CA 1
ATOM 7044 C C . PHE E 1 147 ? 53.88202 33.03665 62.33592 1.000 40.65179 147 PHE E C 1
ATOM 7045 O O . PHE E 1 147 ? 54.65366 33.94287 61.99918 1.000 41.40061 147 PHE E O 1
ATOM 7053 N N . SER E 1 148 ? 52.55558 33.12189 62.19935 1.000 40.04848 148 SER E N 1
ATOM 7054 C CA . SER E 1 148 ? 51.92725 34.35563 61.73812 1.000 44.25343 148 SER E CA 1
ATOM 7055 C C . SER E 1 148 ? 52.35511 35.56317 62.56505 1.000 44.76020 148 SER E C 1
ATOM 7056 O O . SER E 1 148 ? 52.37651 36.68795 62.05191 1.000 45.34665 148 SER E O 1
ATOM 7059 N N . SER E 1 149 ? 52.71991 35.35311 63.83062 1.000 44.66207 149 SER E N 1
ATOM 7060 C CA . SER E 1 149 ? 53.01796 36.44349 64.74877 1.000 46.11716 149 SER E CA 1
ATOM 7061 C C . SER E 1 149 ? 54.51099 36.70579 64.92052 1.000 52.95002 149 SER E C 1
ATOM 7062 O O . SER E 1 149 ? 54.88271 37.52274 65.76927 1.000 54.41336 149 SER E O 1
ATOM 7065 N N . CYS E 1 150 ? 55.37397 36.03651 64.14984 1.000 45.69324 150 CYS E N 1
ATOM 7066 C CA . CYS E 1 150 ? 56.81644 36.23132 64.27987 1.000 47.52048 150 CYS E CA 1
ATOM 7067 C C . CYS E 1 150 ? 57.22169 37.69409 64.13078 1.000 50.17244 150 CYS E C 1
ATOM 7068 O O . CYS E 1 150 ? 57.11385 38.26714 63.04115 1.000 44.96014 150 CYS E O 1
ATOM 7071 N N . VAL E 1 151 ? 57.68462 38.30769 65.22188 1.000 45.73202 151 VAL E N 1
ATOM 7072 C CA . VAL E 1 151 ? 58.15747 39.68354 65.14995 1.000 51.58139 151 VAL E CA 1
ATOM 7073 C C . VAL E 1 151 ? 59.43615 39.71543 64.32581 1.000 50.73328 151 VAL E C 1
ATOM 7074 O O . VAL E 1 151 ? 60.25707 38.79318 64.38506 1.000 58.33956 151 VAL E O 1
ATOM 7078 N N . GLY E 1 152 ? 59.60813 40.76362 63.53226 1.000 55.23117 152 GLY E N 1
ATOM 7079 C CA . GLY E 1 152 ? 60.71175 40.75245 62.59573 1.000 53.83685 152 GLY E CA 1
ATOM 7080 C C . GLY E 1 152 ? 60.49418 39.87894 61.38144 1.000 50.37977 152 GLY E C 1
ATOM 7081 O O . GLY E 1 152 ? 61.40135 39.76527 60.54924 1.000 48.33926 152 GLY E O 1
ATOM 7082 N N . GLY E 1 153 ? 59.32172 39.25874 61.25376 1.000 50.74544 153 GLY E N 1
ATOM 7083 C CA . GLY E 1 153 ? 58.96430 38.49591 60.07322 1.000 44.80843 153 GLY E CA 1
ATOM 7084 C C . GLY E 1 153 ? 57.54584 38.81268 59.65799 1.000 43.00025 153 GLY E C 1
ATOM 7085 O O . GLY E 1 153 ? 57.22982 39.97198 59.36419 1.000 41.19851 153 GLY E O 1
ATOM 7086 N N . LEU E 1 154 ? 56.67191 37.80132 59.64910 1.000 37.42128 154 LEU E N 1
ATOM 7087 C CA . LEU E 1 154 ? 55.27628 38.04529 59.28858 1.000 39.03893 154 LEU E CA 1
ATOM 7088 C C . LEU E 1 154 ? 54.65722 39.11104 60.18097 1.000 41.05750 154 LEU E C 1
ATOM 7089 O O . LEU E 1 154 ? 53.87830 39.94999 59.71016 1.000 36.71586 154 LEU E O 1
ATOM 7094 N N . ASN E 1 155 ? 54.99324 39.08318 61.47021 1.000 41.49914 155 ASN E N 1
ATOM 7095 C CA . ASN E 1 155 ? 54.60119 40.10721 62.44177 1.000 42.40367 155 ASN E CA 1
ATOM 7096 C C . ASN E 1 155 ? 53.11057 40.42751 62.36194 1.000 39.71487 155 ASN E C 1
ATOM 7097 O O . ASN E 1 155 ? 52.69824 41.59346 62.34267 1.000 39.55137 155 ASN E O 1
ATOM 7102 N N . ARG E 1 156 ? 52.29719 39.36677 62.31513 1.000 36.93755 156 ARG E N 1
ATOM 7103 C CA . ARG E 1 156 ? 50.83721 39.41681 62.35204 1.000 42.55312 156 ARG E CA 1
ATOM 7104 C C . ARG E 1 156 ? 50.22805 39.97625 61.07277 1.000 41.12688 156 ARG E C 1
ATOM 7105 O O . ARG E 1 156 ? 49.02200 40.27031 61.03774 1.000 41.60480 156 ARG E O 1
ATOM 7108 N N . ARG E 1 157 ? 50.98757 40.10263 60.04293 1.000 36.87792 157 ARG E N 1
ATOM 7109 C CA . ARG E 1 157 ? 50.34335 40.67701 58.86841 1.000 36.09942 157 ARG E CA 1
ATOM 7110 C C . ARG E 1 157 ? 49.81879 39.55918 57.97053 1.000 32.37454 157 ARG E C 1
ATOM 7111 O O . ARG E 1 157 ? 50.46514 38.51374 57.84162 1.000 36.81218 157 ARG E O 1
ATOM 7119 N N . PRO E 1 158 ? 48.64864 39.74032 57.36651 1.000 35.63949 158 PRO E N 1
ATOM 7120 C CA . PRO E 1 158 ? 48.05484 38.65351 56.57783 1.000 37.01722 158 PRO E CA 1
ATOM 7121 C C . PRO E 1 158 ? 48.82881 38.39528 55.28677 1.000 38.15455 158 PRO E C 1
ATOM 7122 O O . PRO E 1 158 ? 49.36005 39.31890 54.65705 1.000 30.47823 158 PRO E O 1
ATOM 7126 N N . ILE E 1 159 ? 48.89654 37.11126 54.90905 1.000 33.40860 159 ILE E N 1
ATOM 7127 C CA . ILE E 1 159 ? 49.55897 36.65498 53.69266 1.000 32.86095 159 ILE E CA 1
ATOM 7128 C C . ILE E 1 159 ? 48.63803 35.73054 52.90668 1.000 35.31086 159 ILE E C 1
ATOM 7129 O O . ILE E 1 159 ? 47.72226 35.10576 53.44821 1.000 32.39207 159 ILE E O 1
ATOM 7134 N N . GLN E 1 160 ? 48.93719 35.62185 51.61482 1.000 28.50936 160 GLN E N 1
ATOM 7135 C CA . GLN E 1 160 ? 48.41732 34.59490 50.72771 1.000 31.60527 160 GLN E CA 1
ATOM 7136 C C . GLN E 1 160 ? 49.57155 33.73002 50.24860 1.000 30.34727 160 GLN E C 1
ATOM 7137 O O . GLN E 1 160 ? 50.72037 34.16525 50.22531 1.000 28.62283 160 GLN E O 1
ATOM 7143 N N . VAL E 1 161 ? 49.25680 32.52343 49.79729 1.000 26.92388 161 VAL E N 1
ATOM 7144 C CA . VAL E 1 161 ? 50.21956 31.73867 49.03628 1.000 29.84724 161 VAL E CA 1
ATOM 7145 C C . VAL E 1 161 ? 49.66364 31.56741 47.63452 1.000 28.91412 161 VAL E C 1
ATOM 7146 O O . VAL E 1 161 ? 48.50325 31.16840 47.46729 1.000 30.62321 161 VAL E O 1
ATOM 7150 N N . ILE E 1 162 ? 50.47213 31.92117 46.63406 1.000 30.50525 162 ILE E N 1
ATOM 7151 C CA . ILE E 1 162 ? 50.06177 31.90899 45.23272 1.000 31.07099 162 ILE E CA 1
ATOM 7152 C C . ILE E 1 162 ? 50.69096 30.70601 44.54914 1.000 33.44055 162 ILE E C 1
ATOM 7153 O O . ILE E 1 162 ? 51.92324 30.59512 44.48406 1.000 29.88274 162 ILE E O 1
ATOM 7158 N N . PHE E 1 163 ? 49.85644 29.83327 43.99888 1.000 27.92094 163 PHE E N 1
ATOM 7159 C CA . PHE E 1 163 ? 50.33055 28.68626 43.23370 1.000 28.66991 163 PHE E CA 1
ATOM 7160 C C . PHE E 1 163 ? 50.16368 29.00179 41.75995 1.000 29.53406 163 PHE E C 1
ATOM 7161 O O . PHE E 1 163 ? 49.06090 29.36490 41.32579 1.000 29.58662 163 PHE E O 1
ATOM 7169 N N . THR E 1 164 ? 51.25249 28.88988 40.99784 1.000 26.33661 164 THR E N 1
ATOM 7170 C CA . THR E 1 164 ? 51.20779 29.11491 39.56049 1.000 26.16455 164 THR E CA 1
ATOM 7171 C C . THR E 1 164 ? 51.70267 27.89961 38.79938 1.000 32.72662 164 THR E C 1
ATOM 7172 O O . THR E 1 164 ? 52.67961 27.25467 39.19331 1.000 32.33014 164 THR E O 1
ATOM 7176 N N . LEU E 1 165 ? 51.02090 27.61319 37.69917 1.000 28.33444 165 LEU E N 1
ATOM 7177 C CA . LEU E 1 165 ? 51.46316 26.64368 36.70758 1.000 29.36971 165 LEU E CA 1
ATOM 7178 C C . LEU E 1 165 ? 52.20272 27.42944 35.63017 1.000 31.59236 165 LEU E C 1
ATOM 7179 O O . LEU E 1 165 ? 51.65150 28.39217 35.06892 1.000 30.01478 165 LEU E O 1
ATOM 7184 N N . GLU E 1 166 ? 53.45518 27.05457 35.37210 1.000 30.10166 166 GLU E N 1
ATOM 7185 C CA . GLU E 1 166 ? 54.32842 27.85351 34.52531 1.000 29.21764 166 GLU E CA 1
ATOM 7186 C C . GLU E 1 166 ? 55.04016 26.96628 33.52020 1.000 32.87965 166 GLU E C 1
ATOM 7187 O O . GLU E 1 166 ? 55.29674 25.78410 33.77259 1.000 31.55584 166 GLU E O 1
ATOM 7193 N N . HIS E 1 167 ? 55.33816 27.55574 32.36780 1.000 33.37462 167 HIS E N 1
ATOM 7194 C CA . HIS E 1 167 ? 56.09485 26.87438 31.32925 1.000 37.68997 167 HIS E CA 1
ATOM 7195 C C . HIS E 1 167 ? 56.89917 27.91156 30.56783 1.000 43.49191 167 HIS E C 1
ATOM 7196 O O . HIS E 1 167 ? 56.32910 28.89923 30.09555 1.000 40.97812 167 HIS E O 1
ATOM 7203 N N . GLU E 1 168 ? 58.21143 27.68406 30.45033 1.000 42.87001 168 GLU E N 1
ATOM 7204 C CA . GLU E 1 168 ? 59.09498 28.59321 29.72071 1.000 48.11679 168 GLU E CA 1
ATOM 7205 C C . GLU E 1 168 ? 58.90908 30.03549 30.19168 1.000 45.47955 168 GLU E C 1
ATOM 7206 O O . GLU E 1 168 ? 58.86153 30.97019 29.39154 1.000 47.33593 168 GLU E O 1
ATOM 7212 N N . GLY E 1 169 ? 58.77834 30.21466 31.50413 1.000 44.38448 169 GLY E N 1
ATOM 7213 C CA . GLY E 1 169 ? 58.63282 31.53858 32.07746 1.000 41.29434 169 GLY E CA 1
ATOM 7214 C C . GLY E 1 169 ? 57.27542 32.19059 31.91971 1.000 42.92216 169 GLY E C 1
ATOM 7215 O O . GLY E 1 169 ? 57.15397 33.38915 32.19587 1.000 45.53784 169 GLY E O 1
ATOM 7216 N N . VAL E 1 170 ? 56.25021 31.45317 31.49642 1.000 38.86256 170 VAL E N 1
ATOM 7217 C CA . VAL E 1 170 ? 54.91962 32.00132 31.24643 1.000 38.61936 170 VAL E CA 1
ATOM 7218 C C . VAL E 1 170 ? 53.93021 31.37830 32.22367 1.000 41.53571 170 VAL E C 1
ATOM 7219 O O . VAL E 1 170 ? 53.83998 30.14835 32.31145 1.000 35.40691 170 VAL E O 1
ATOM 7223 N N . VAL E 1 171 ? 53.14525 32.22054 32.90422 1.000 35.81369 171 VAL E N 1
ATOM 7224 C CA . VAL E 1 171 ? 52.10333 31.71067 33.79272 1.000 34.01421 171 VAL E CA 1
ATOM 7225 C C . VAL E 1 171 ? 50.95929 31.15409 32.95560 1.000 33.48655 171 VAL E C 1
ATOM 7226 O O . VAL E 1 171 ? 50.29474 31.89017 32.21737 1.000 36.36297 171 VAL E O 1
ATOM 7230 N N . LEU E 1 172 ? 50.73042 29.84845 33.06818 1.000 32.39992 172 LEU E N 1
ATOM 7231 C CA . LEU E 1 172 ? 49.62165 29.16481 32.41224 1.000 31.77817 172 LEU E CA 1
ATOM 7232 C C . LEU E 1 172 ? 48.37248 29.11749 33.27795 1.000 30.05570 172 LEU E C 1
ATOM 7233 O O . LEU E 1 172 ? 47.26265 29.03418 32.75175 1.000 30.60641 172 LEU E O 1
ATOM 7238 N N . GLY E 1 173 ? 48.53289 29.13014 34.59313 1.000 29.88064 173 GLY E N 1
ATOM 7239 C CA . GLY E 1 173 ? 47.39333 29.08750 35.48731 1.000 31.46462 173 GLY E CA 1
ATOM 7240 C C . GLY E 1 173 ? 47.82408 29.58238 36.84326 1.000 32.04410 173 GLY E C 1
ATOM 7241 O O . GLY E 1 173 ? 49.00987 29.52890 37.18298 1.000 28.20792 173 GLY E O 1
ATOM 7242 N N . ARG E 1 174 ? 46.86036 30.09028 37.61834 1.000 30.21699 174 ARG E N 1
ATOM 7243 C CA . ARG E 1 174 ? 47.16727 30.62233 38.94275 1.000 26.92940 174 ARG E CA 1
ATOM 7244 C C . ARG E 1 174 ? 45.98513 30.41128 39.87247 1.000 31.84083 174 ARG E C 1
ATOM 7245 O O . ARG E 1 174 ? 44.83935 30.66581 39.48603 1.000 28.60904 174 ARG E O 1
ATOM 7253 N N . GLN E 1 175 ? 46.26789 29.94556 41.08720 1.000 30.60011 175 GLN E N 1
ATOM 7254 C CA . GLN E 1 175 ? 45.28688 29.93179 42.16489 1.000 32.50524 175 GLN E CA 1
ATOM 7255 C C . GLN E 1 175 ? 45.96720 30.43549 43.42910 1.000 34.46717 175 GLN E C 1
ATOM 7256 O O . GLN E 1 175 ? 47.18288 30.30459 43.58033 1.000 33.38692 175 GLN E O 1
ATOM 7262 N N . ALA E 1 176 ? 45.18631 31.03333 44.33233 1.000 31.70834 176 ALA E N 1
ATOM 7263 C CA . ALA E 1 176 ? 45.74447 31.59772 45.55061 1.000 31.78291 176 ALA E CA 1
ATOM 7264 C C . ALA E 1 176 ? 44.81019 31.33601 46.72116 1.000 32.76445 176 ALA E C 1
ATOM 7265 O O . ALA E 1 176 ? 43.58916 31.27399 46.55431 1.000 38.32234 176 ALA E O 1
ATOM 7267 N N . VAL E 1 177 ? 45.39439 31.20426 47.91142 1.000 27.29203 177 VAL E N 1
ATOM 7268 C CA . VAL E 1 177 ? 44.62911 31.09757 49.15021 1.000 30.26814 177 VAL E CA 1
ATOM 7269 C C . VAL E 1 177 ? 45.32535 31.91885 50.22282 1.000 35.34495 177 VAL E C 1
ATOM 7270 O O . VAL E 1 177 ? 46.55198 32.07487 50.21856 1.000 29.99027 177 VAL E O 1
ATOM 7274 N N . GLU E 1 178 ? 44.53157 32.44455 51.15545 1.000 30.13578 178 GLU E N 1
ATOM 7275 C CA . GLU E 1 178 ? 45.11868 33.03025 52.34667 1.000 29.62921 178 GLU E CA 1
ATOM 7276 C C . GLU E 1 178 ? 45.65574 31.93052 53.25873 1.000 32.39248 178 GLU E C 1
ATOM 7277 O O . GLU E 1 178 ? 45.19072 30.78372 53.23959 1.000 30.08427 178 GLU E O 1
ATOM 7283 N N . VAL E 1 179 ? 46.66989 32.27842 54.04192 1.000 27.83438 179 VAL E N 1
ATOM 7284 C CA . VAL E 1 179 ? 47.33108 31.31373 54.91643 1.000 34.64957 179 VAL E CA 1
ATOM 7285 C C . VAL E 1 179 ? 47.58921 31.96998 56.25783 1.000 33.79029 179 VAL E C 1
ATOM 7286 O O . VAL E 1 179 ? 48.20161 33.04001 56.33049 1.000 33.24322 179 VAL E O 1
ATOM 7290 N N . ARG E 1 180 ? 47.11005 31.33739 57.31475 1.000 36.13468 180 ARG E N 1
ATOM 7291 C CA . ARG E 1 180 ? 47.40916 31.75274 58.67537 1.000 35.25411 180 ARG E CA 1
ATOM 7292 C C . ARG E 1 180 ? 48.10719 30.59442 59.36729 1.000 36.49995 180 ARG E C 1
ATOM 7293 O O . ARG E 1 180 ? 47.57037 29.48468 59.41467 1.000 34.86285 180 ARG E O 1
ATOM 7301 N N . ILE E 1 181 ? 49.30326 30.84363 59.88214 1.000 33.58646 181 ILE E N 1
ATOM 7302 C CA . ILE E 1 181 ? 50.10590 29.82032 60.53511 1.000 34.05067 181 ILE E CA 1
ATOM 7303 C C . ILE E 1 181 ? 49.92173 29.99794 62.03280 1.000 36.77390 181 ILE E C 1
ATOM 7304 O O . ILE E 1 181 ? 50.32080 31.02313 62.59627 1.000 45.29787 181 ILE E O 1
ATOM 7309 N N . CYS E 1 182 ? 49.31307 29.00570 62.68069 1.000 37.16765 182 CYS E N 1
ATOM 7310 C CA . CYS E 1 182 ? 48.88577 29.16271 64.06335 1.000 40.72000 182 CYS E CA 1
ATOM 7311 C C . CYS E 1 182 ? 49.02760 27.83828 64.79594 1.000 43.59986 182 CYS E C 1
ATOM 7312 O O . CYS E 1 182 ? 49.10543 26.77015 64.18400 1.000 40.96582 182 CYS E O 1
ATOM 7315 N N . ALA E 1 183 ? 49.04400 27.92149 66.12798 1.000 42.12360 183 ALA E N 1
ATOM 7316 C CA . ALA E 1 183 ? 49.29302 26.72642 66.93124 1.000 41.56280 183 ALA E CA 1
ATOM 7317 C C . ALA E 1 183 ? 48.11701 25.76550 66.87587 1.000 41.47541 183 ALA E C 1
ATOM 7318 O O . ALA E 1 183 ? 48.30256 24.54641 66.88818 1.000 42.08427 183 ALA E O 1
ATOM 7320 N N . CYS E 1 184 ? 46.89984 26.28942 66.83100 1.000 39.72435 184 CYS E N 1
ATOM 7321 C CA . CYS E 1 184 ? 45.69529 25.46438 66.83888 1.000 43.38800 184 CYS E CA 1
ATOM 7322 C C . CYS E 1 184 ? 44.82675 25.86340 65.65247 1.000 41.63149 184 CYS E C 1
ATOM 7323 O O . CYS E 1 184 ? 43.94024 26.72474 65.77121 1.000 39.15967 184 CYS E O 1
ATOM 7326 N N . PRO E 1 185 ? 45.04921 25.24058 64.48799 1.000 40.19079 185 PRO E N 1
ATOM 7327 C CA . PRO E 1 185 ? 44.31779 25.64911 63.27442 1.000 41.59393 185 PRO E CA 1
ATOM 7328 C C . PRO E 1 185 ? 42.81246 25.53165 63.39526 1.000 39.14349 185 PRO E C 1
ATOM 7329 O O . PRO E 1 185 ? 42.08441 26.40156 62.89666 1.000 37.00244 185 PRO E O 1
ATOM 7333 N N . GLY E 1 186 ? 42.32726 24.46196 64.02925 1.000 36.73432 186 GLY E N 1
ATOM 7334 C CA . GLY E 1 186 ? 40.89496 24.27223 64.15066 1.000 38.78412 186 GLY E CA 1
ATOM 7335 C C . GLY E 1 186 ? 40.21144 25.39356 64.91220 1.000 41.50080 186 GLY E C 1
ATOM 7336 O O . GLY E 1 186 ? 39.14298 25.86107 64.51678 1.000 39.49630 186 GLY E O 1
ATOM 7337 N N . ARG E 1 187 ? 40.81862 25.85490 66.00708 1.000 40.11251 187 ARG E N 1
ATOM 7338 C CA . ARG E 1 187 ? 40.15132 26.89650 66.78439 1.000 42.63157 187 ARG E CA 1
ATOM 7339 C C . ARG E 1 187 ? 40.15722 28.22977 66.04669 1.000 43.28305 187 ARG E C 1
ATOM 7340 O O . ARG E 1 187 ? 39.16797 28.96750 66.09607 1.000 39.95193 187 ARG E O 1
ATOM 7348 N N . ASP E 1 188 ? 41.25733 28.55651 65.35919 1.000 43.88384 188 ASP E N 1
ATOM 7349 C CA . ASP E 1 188 ? 41.32023 29.82887 64.63890 1.000 40.07298 188 ASP E CA 1
ATOM 7350 C C . ASP E 1 188 ? 40.32988 29.86074 63.47897 1.000 37.79434 188 ASP E C 1
ATOM 7351 O O . ASP E 1 188 ? 39.68432 30.88675 63.23305 1.000 34.91726 188 ASP E O 1
ATOM 7356 N N . ARG E 1 189 ? 40.21124 28.75336 62.74369 1.000 35.31855 189 ARG E N 1
ATOM 7357 C CA . ARG E 1 189 ? 39.23524 28.68102 61.66110 1.000 35.22097 189 ARG E CA 1
ATOM 7358 C C . ARG E 1 189 ? 37.82157 28.86777 62.18700 1.000 41.36554 189 ARG E C 1
ATOM 7359 O O . ARG E 1 189 ? 37.02302 29.60282 61.60029 1.000 37.13908 189 ARG E O 1
ATOM 7367 N N . ARG E 1 190 ? 37.48372 28.17495 63.27883 1.000 39.81440 190 ARG E N 1
ATOM 7368 C CA . ARG E 1 190 ? 36.14437 28.30686 63.84595 1.000 42.55316 190 ARG E CA 1
ATOM 7369 C C . ARG E 1 190 ? 35.86205 29.74759 64.24880 1.000 39.43685 190 ARG E C 1
ATOM 7370 O O . ARG E 1 190 ? 34.78854 30.28908 63.95468 1.000 40.16288 190 ARG E O 1
ATOM 7373 N N . ALA E 1 191 ? 36.82191 30.38910 64.92317 1.000 41.06468 191 ALA E N 1
ATOM 7374 C CA . ALA E 1 191 ? 36.63490 31.77621 65.33531 1.000 42.65389 191 ALA E CA 1
ATOM 7375 C C . ALA E 1 191 ? 36.47080 32.69194 64.12691 1.000 45.82591 191 ALA E C 1
ATOM 7376 O O . ALA E 1 191 ? 35.53269 33.49736 64.06818 1.000 36.65180 191 ALA E O 1
ATOM 7378 N N . GLU E 1 192 ? 37.37102 32.57921 63.13995 1.000 36.81985 192 GLU E N 1
ATOM 7379 C CA . GLU E 1 192 ? 37.27672 33.47534 61.98702 1.000 39.69633 192 GLU E CA 1
ATOM 7380 C C . GLU E 1 192 ? 36.02281 33.19625 61.16530 1.000 37.81758 192 GLU E C 1
ATOM 7381 O O . GLU E 1 192 ? 35.39857 34.13052 60.64009 1.000 39.02970 192 GLU E O 1
ATOM 7387 N N . GLU E 1 193 ? 35.61820 31.92877 61.05158 1.000 36.13279 193 GLU E N 1
ATOM 7388 C CA . GLU E 1 193 ? 34.38146 31.65430 60.32977 1.000 39.73774 193 GLU E CA 1
ATOM 7389 C C . GLU E 1 193 ? 33.17878 32.22460 61.07168 1.000 39.91866 193 GLU E C 1
ATOM 7390 O O . GLU E 1 193 ? 32.24221 32.73465 60.44768 1.000 42.86812 193 GLU E O 1
ATOM 7396 N N . THR E 1 194 ? 33.19446 32.17667 62.40570 1.000 45.28824 194 THR E N 1
ATOM 7397 C CA . THR E 1 194 ? 32.08333 32.76580 63.14790 1.000 43.37383 194 THR E CA 1
ATOM 7398 C C . THR E 1 194 ? 32.04602 34.27703 62.96211 1.000 42.45905 194 THR E C 1
ATOM 7399 O O . THR E 1 194 ? 30.97002 34.85708 62.77454 1.000 46.43290 194 THR E O 1
ATOM 7403 N N . ALA E 1 195 ? 33.21281 34.92870 62.97280 1.000 42.70378 195 ALA E N 1
ATOM 7404 C CA . ALA E 1 195 ? 33.24648 36.38217 62.81153 1.000 40.42417 195 ALA E CA 1
ATOM 7405 C C . ALA E 1 195 ? 32.73043 36.80395 61.43897 1.000 48.04541 195 ALA E C 1
ATOM 7406 O O . ALA E 1 195 ? 31.97779 37.77900 61.31960 1.000 42.72617 195 ALA E O 1
ATOM 7408 N N . ALA E 1 196 ? 33.12272 36.07655 60.39279 1.000 45.34125 196 ALA E N 1
ATOM 7409 C CA . ALA E 1 196 ? 32.68738 36.34757 59.03394 1.000 43.48995 196 ALA E CA 1
ATOM 7410 C C . ALA E 1 196 ? 31.25757 35.90111 58.75737 1.000 46.76033 196 ALA E C 1
ATOM 7411 O O . ALA E 1 196 ? 30.71758 36.24123 57.70223 1.000 45.93363 196 ALA E O 1
ATOM 7413 N N . ASP E 1 197 ? 30.62726 35.15973 59.65682 1.000 43.76464 197 ASP E N 1
ATOM 7414 C CA . ASP E 1 197 ? 29.26560 34.70199 59.38334 1.000 50.69645 197 ASP E CA 1
ATOM 7415 C C . ASP E 1 197 ? 28.30540 35.88909 59.32959 1.000 47.54275 197 ASP E C 1
ATOM 7416 O O . ASP E 1 197 ? 28.16915 36.61035 60.32720 1.000 48.11387 197 ASP E O 1
ATOM 7421 N N . PRO E 1 198 ? 27.63199 36.14256 58.19928 1.000 49.31141 198 PRO E N 1
ATOM 7422 C CA . PRO E 1 198 ? 26.66066 37.24461 58.16997 1.000 50.67597 198 PRO E CA 1
ATOM 7423 C C . PRO E 1 198 ? 25.36743 36.84536 58.85185 1.000 56.53678 198 PRO E C 1
ATOM 7424 O O . PRO E 1 198 ? 24.70618 37.66471 59.49766 1.000 54.06979 198 PRO E O 1
ATOM 7428 N N . ASN E 1 199 ? 25.01485 35.57114 58.71957 1.000 54.00755 199 ASN E N 1
ATOM 7429 C CA . ASN E 1 199 ? 23.76833 35.05074 59.25644 1.000 56.24896 199 ASN E CA 1
ATOM 7430 C C . ASN E 1 199 ? 23.91344 34.71419 60.74068 1.000 58.80484 199 ASN E C 1
ATOM 7431 O O . ASN E 1 199 ? 23.36155 33.72392 61.21950 1.000 60.39893 199 ASN E O 1
ATOM 7436 N N . THR F 1 3 ? 61.44789 -2.27757 -20.60209 1.000 49.73193 3 THR F N 1
ATOM 7437 C CA . THR F 1 3 ? 60.12202 -2.73038 -21.02309 1.000 51.25742 3 THR F CA 1
ATOM 7438 C C . THR F 1 3 ? 59.26774 -1.59453 -21.63293 1.000 56.28880 3 THR F C 1
ATOM 7439 O O . THR F 1 3 ? 59.72843 -0.45092 -21.73743 1.000 45.87551 3 THR F O 1
ATOM 7443 N N . VAL F 1 4 ? 58.03059 -1.92239 -22.00713 1.000 52.53330 4 VAL F N 1
ATOM 7444 C CA . VAL F 1 4 ? 57.23708 -1.10415 -22.92282 1.000 56.63832 4 VAL F CA 1
ATOM 7445 C C . VAL F 1 4 ? 56.41499 -0.11538 -22.10694 1.000 48.64205 4 VAL F C 1
ATOM 7446 O O . VAL F 1 4 ? 55.51131 -0.53660 -21.35609 1.000 45.25501 4 VAL F O 1
ATOM 7450 N N . PRO F 1 5 ? 56.64506 1.17611 -22.24175 1.000 48.50615 5 PRO F N 1
ATOM 7451 C CA . PRO F 1 5 ? 56.04673 2.14621 -21.32408 1.000 49.15151 5 PRO F CA 1
ATOM 7452 C C . PRO F 1 5 ? 54.52746 2.11588 -21.35479 1.000 38.89453 5 PRO F C 1
ATOM 7453 O O . PRO F 1 5 ? 53.90522 1.87133 -22.39019 1.000 36.90014 5 PRO F O 1
ATOM 7457 N N . SER F 1 6 ? 53.93981 2.31567 -20.18139 1.000 34.41026 6 SER F N 1
ATOM 7458 C CA . SER F 1 6 ? 52.49324 2.32180 -20.06310 1.000 33.05333 6 SER F CA 1
ATOM 7459 C C . SER F 1 6 ? 51.92771 3.56663 -20.72983 1.000 28.83690 6 SER F C 1
ATOM 7460 O O . SER F 1 6 ? 52.57020 4.62190 -20.77406 1.000 31.08602 6 SER F O 1
ATOM 7463 N N . ASN F 1 7 ? 50.71033 3.43729 -21.25326 1.000 33.05402 7 ASN F N 1
ATOM 7464 C CA . ASN F 1 7 ? 49.94223 4.59543 -21.68909 1.000 30.51029 7 ASN F CA 1
ATOM 7465 C C . ASN F 1 7 ? 48.70497 4.80885 -20.83128 1.000 28.90069 7 ASN F C 1
ATOM 7466 O O . ASN F 1 7 ? 47.82063 5.57623 -21.21773 1.000 33.09261 7 ASN F O 1
ATOM 7471 N N . THR F 1 8 ? 48.64509 4.19356 -19.67147 1.000 26.81071 8 THR F N 1
ATOM 7472 C CA . THR F 1 8 ? 47.43860 4.24602 -18.85641 1.000 32.67810 8 THR F CA 1
ATOM 7473 C C . THR F 1 8 ? 47.28630 5.61802 -18.21412 1.000 32.43043 8 THR F C 1
ATOM 7474 O O . THR F 1 8 ? 48.18144 6.05073 -17.47518 1.000 29.55173 8 THR F O 1
ATOM 7478 N N . PRO F 1 9 ? 46.19539 6.33015 -18.47136 1.000 30.32322 9 PRO F N 1
ATOM 7479 C CA . PRO F 1 9 ? 45.98099 7.62774 -17.81258 1.000 30.64437 9 PRO F CA 1
ATOM 7480 C C . PRO F 1 9 ? 46.01485 7.48625 -16.29664 1.000 27.98504 9 PRO F C 1
ATOM 7481 O O . PRO F 1 9 ? 45.46935 6.54007 -15.73035 1.000 33.51244 9 PRO F O 1
ATOM 7485 N N . TYR F 1 10 ? 46.66742 8.44676 -15.63682 1.000 30.06865 10 TYR F N 1
ATOM 7486 C CA . TYR F 1 10 ? 46.97273 8.33576 -14.20474 1.000 29.05855 10 TYR F CA 1
ATOM 7487 C C . TYR F 1 10 ? 47.08292 9.75999 -13.65365 1.000 32.57336 10 TYR F C 1
ATOM 7488 O O . TYR F 1 10 ? 48.15697 10.35959 -13.66209 1.000 28.67775 10 TYR F O 1
ATOM 7497 N N . SER F 1 11 ? 45.95484 10.30476 -13.19279 1.000 31.81844 11 SER F N 1
ATOM 7498 C CA . SER F 1 11 ? 45.99071 11.66252 -12.65641 1.000 33.80162 11 SER F CA 1
ATOM 7499 C C . SER F 1 11 ? 46.90215 11.74666 -11.44190 1.000 32.59748 11 SER F C 1
ATOM 7500 O O . SER F 1 11 ? 47.58705 12.75807 -11.23622 1.000 37.25101 11 SER F O 1
ATOM 7503 N N . GLY F 1 12 ? 46.91712 10.69481 -10.62561 1.000 32.80145 12 GLY F N 1
ATOM 7504 C CA . GLY F 1 12 ? 47.86306 10.56611 -9.53841 1.000 34.58924 12 GLY F CA 1
ATOM 7505 C C . GLY F 1 12 ? 47.55923 11.43866 -8.32939 1.000 39.64267 12 GLY F C 1
ATOM 7506 O O . GLY F 1 12 ? 46.49660 12.05593 -8.18550 1.000 42.44319 12 GLY F O 1
ATOM 7507 N N . GLU F 1 13 ? 48.56042 11.49552 -7.45220 1.000 37.08642 13 GLU F N 1
ATOM 7508 C CA . GLU F 1 13 ? 48.44440 12.20995 -6.18392 1.000 42.01642 13 GLU F CA 1
ATOM 7509 C C . GLU F 1 13 ? 48.30154 13.72070 -6.37646 1.000 45.66327 13 GLU F C 1
ATOM 7510 O O . GLU F 1 13 ? 47.71000 14.40249 -5.52939 1.000 47.65013 13 GLU F O 1
ATOM 7516 N N . TYR F 1 14 ? 48.81276 14.26529 -7.47434 1.000 40.23700 14 TYR F N 1
ATOM 7517 C CA . TYR F 1 14 ? 48.81650 15.70594 -7.67807 1.000 42.98542 14 TYR F CA 1
ATOM 7518 C C . TYR F 1 14 ? 47.77146 16.17124 -8.68018 1.000 41.45528 14 TYR F C 1
ATOM 7519 O O . TYR F 1 14 ? 47.67242 17.37709 -8.94318 1.000 41.09749 14 TYR F O 1
ATOM 7528 N N . GLY F 1 15 ? 46.97507 15.25388 -9.22192 1.000 35.88020 15 GLY F N 1
ATOM 7529 C CA . GLY F 1 15 ? 45.95788 15.61547 -10.18151 1.000 32.81859 15 GLY F CA 1
ATOM 7530 C C . GLY F 1 15 ? 46.56197 16.21178 -11.43158 1.000 37.48028 15 GLY F C 1
ATOM 7531 O O . GLY F 1 15 ? 46.20870 17.31580 -11.84789 1.000 32.14160 15 GLY F O 1
ATOM 7532 N N . PHE F 1 16 ? 47.50021 15.47652 -12.01684 1.000 36.31610 16 PHE F N 1
ATOM 7533 C CA . PHE F 1 16 ? 48.11247 15.83929 -13.28924 1.000 30.79725 16 PHE F CA 1
ATOM 7534 C C . PHE F 1 16 ? 47.11137 15.66417 -14.42975 1.000 34.48147 16 PHE F C 1
ATOM 7535 O O . PHE F 1 16 ? 46.54244 14.57782 -14.58999 1.000 33.40220 16 PHE F O 1
ATOM 7543 N N . GLU F 1 17 ? 46.89700 16.72824 -15.21531 1.000 30.92937 17 GLU F N 1
ATOM 7544 C CA . GLU F 1 17 ? 46.00388 16.71952 -16.36773 1.000 36.52600 17 GLU F CA 1
ATOM 7545 C C . GLU F 1 17 ? 46.61410 17.53086 -17.50400 1.000 31.31768 17 GLU F C 1
ATOM 7546 O O . GLU F 1 17 ? 47.38332 18.46735 -17.27434 1.000 37.53282 17 GLU F O 1
ATOM 7552 N N . ILE F 1 18 ? 46.24405 17.17832 -18.73582 1.000 28.99215 18 ILE F N 1
ATOM 7553 C CA . ILE F 1 18 ? 46.60850 17.94249 -19.92271 1.000 34.20333 18 ILE F CA 1
ATOM 7554 C C . ILE F 1 18 ? 45.34121 18.35695 -20.66295 1.000 32.74371 18 ILE F C 1
ATOM 7555 O O . ILE F 1 18 ? 44.28003 17.75938 -20.49597 1.000 34.44760 18 ILE F O 1
ATOM 7560 N N . SER F 1 19 ? 45.46021 19.38822 -21.49517 1.000 31.99751 19 SER F N 1
ATOM 7561 C CA . SER F 1 19 ? 44.32686 19.78512 -22.32216 1.000 35.42574 19 SER F CA 1
ATOM 7562 C C . SER F 1 19 ? 44.81497 20.56324 -23.53327 1.000 37.19084 19 SER F C 1
ATOM 7563 O O . SER F 1 19 ? 45.95745 21.03744 -23.59556 1.000 38.87616 19 SER F O 1
ATOM 7566 N N . PHE F 1 20 ? 43.91531 20.69355 -24.49641 1.000 32.64894 20 PHE F N 1
ATOM 7567 C CA . PHE F 1 20 ? 44.15414 21.41206 -25.73615 1.000 37.25430 20 PHE F CA 1
ATOM 7568 C C . PHE F 1 20 ? 43.09832 22.49917 -25.85390 1.000 43.25897 20 PHE F C 1
ATOM 7569 O O . PHE F 1 20 ? 41.90577 22.22989 -25.67038 1.000 46.24595 20 PHE F O 1
ATOM 7577 N N . GLN F 1 21 ? 43.53120 23.72363 -26.13585 1.000 42.00638 21 GLN F N 1
ATOM 7578 C CA . GLN F 1 21 ? 42.63588 24.87331 -26.06973 1.000 40.23579 21 GLN F CA 1
ATOM 7579 C C . GLN F 1 21 ? 42.96476 25.84225 -27.19264 1.000 44.53337 21 GLN F C 1
ATOM 7580 O O . GLN F 1 21 ? 44.08254 26.36206 -27.25953 1.000 44.82084 21 GLN F O 1
ATOM 7586 N N . HIS F 1 22 ? 41.99306 26.08845 -28.06746 1.000 49.88755 22 HIS F N 1
ATOM 7587 C CA . HIS F 1 22 ? 42.12198 27.14425 -29.06566 1.000 48.85914 22 HIS F CA 1
ATOM 7588 C C . HIS F 1 22 ? 41.92808 28.51136 -28.42425 1.000 53.06025 22 HIS F C 1
ATOM 7589 O O . HIS F 1 22 ? 41.08713 28.68091 -27.53495 1.000 49.29679 22 HIS F O 1
ATOM 7596 N N . GLN F 1 23 ? 42.71290 29.48693 -28.88378 1.000 52.83458 23 GLN F N 1
ATOM 7597 C CA . GLN F 1 23 ? 42.63426 30.85806 -28.37668 1.000 56.96634 23 GLN F CA 1
ATOM 7598 C C . GLN F 1 23 ? 41.81888 31.77451 -29.29613 1.000 49.82670 23 GLN F C 1
ATOM 7599 O O . GLN F 1 23 ? 40.95128 31.31265 -30.04274 1.000 57.28593 23 GLN F O 1
ATOM 7601 N N . THR F 1 30 ? 44.64442 27.14122 -37.05660 1.000 51.69516 30 THR F N 1
ATOM 7602 C CA . THR F 1 30 ? 44.34746 26.38706 -38.26944 1.000 47.43682 30 THR F CA 1
ATOM 7603 C C . THR F 1 30 ? 45.31623 25.21137 -38.51766 1.000 43.88351 30 THR F C 1
ATOM 7604 O O . THR F 1 30 ? 45.04789 24.34745 -39.35283 1.000 49.18991 30 THR F O 1
ATOM 7608 N N . THR F 1 31 ? 46.43458 25.17299 -37.80112 1.000 40.59058 31 THR F N 1
ATOM 7609 C CA . THR F 1 31 ? 47.42691 24.12322 -38.02893 1.000 45.67813 31 THR F CA 1
ATOM 7610 C C . THR F 1 31 ? 47.26723 22.92260 -37.10828 1.000 38.41329 31 THR F C 1
ATOM 7611 O O . THR F 1 31 ? 47.98843 21.93346 -37.27965 1.000 37.60575 31 THR F O 1
ATOM 7615 N N . TRP F 1 32 ? 46.35934 22.97587 -36.13822 1.000 36.16043 32 TRP F N 1
ATOM 7616 C CA . TRP F 1 32 ? 46.12135 21.82539 -35.28285 1.000 33.84496 32 TRP F CA 1
ATOM 7617 C C . TRP F 1 32 ? 44.66723 21.82487 -34.83530 1.000 35.94686 32 TRP F C 1
ATOM 7618 O O . TRP F 1 32 ? 44.01055 22.86527 -34.79745 1.000 37.73297 32 TRP F O 1
ATOM 7629 N N . THR F 1 33 ? 44.16200 20.64220 -34.49761 1.000 35.48405 33 THR F N 1
ATOM 7630 C CA . THR F 1 33 ? 42.86200 20.54988 -33.84780 1.000 34.45668 33 THR F CA 1
ATOM 7631 C C . THR F 1 33 ? 42.82875 19.27291 -33.02691 1.000 34.12950 33 THR F C 1
ATOM 7632 O O . THR F 1 33 ? 43.49025 18.28470 -33.36498 1.000 32.28457 33 THR F O 1
ATOM 7636 N N . PHE F 1 34 ? 42.06134 19.29935 -31.93809 1.000 32.09595 34 PHE F N 1
ATOM 7637 C CA . PHE F 1 34 ? 41.98064 18.16488 -31.02765 1.000 37.44690 34 PHE F CA 1
ATOM 7638 C C . PHE F 1 34 ? 40.55278 17.65464 -30.95577 1.000 35.43405 34 PHE F C 1
ATOM 7639 O O . PHE F 1 34 ? 39.62275 18.42004 -30.67870 1.000 38.46242 34 PHE F O 1
ATOM 7647 N N . SER F 1 35 ? 40.39774 16.36306 -31.18577 1.000 41.94759 35 SER F N 1
ATOM 7648 C CA . SER F 1 35 ? 39.11004 15.68049 -31.14871 1.000 41.10059 35 SER F CA 1
ATOM 7649 C C . SER F 1 35 ? 38.94947 15.04736 -29.77319 1.000 43.90841 35 SER F C 1
ATOM 7650 O O . SER F 1 35 ? 39.56376 14.01550 -29.47768 1.000 42.01070 35 SER F O 1
ATOM 7653 N N . GLU F 1 36 ? 38.11930 15.66593 -28.93129 1.000 44.69625 36 GLU F N 1
ATOM 7654 C CA . GLU F 1 36 ? 37.84591 15.08197 -27.62460 1.000 48.70677 36 GLU F CA 1
ATOM 7655 C C . GLU F 1 36 ? 37.22064 13.69967 -27.76568 1.000 51.41762 36 GLU F C 1
ATOM 7656 O O . GLU F 1 36 ? 37.55795 12.77749 -27.01335 1.000 45.36606 36 GLU F O 1
ATOM 7662 N N . SER F 1 37 ? 36.33429 13.52809 -28.75018 1.000 46.90212 37 SER F N 1
ATOM 7663 C CA . SER F 1 37 ? 35.64769 12.25145 -28.91942 1.000 46.89512 37 SER F CA 1
ATOM 7664 C C . SER F 1 37 ? 36.62753 11.12230 -29.22948 1.000 46.97934 37 SER F C 1
ATOM 7665 O O . SER F 1 37 ? 36.47994 10.00344 -28.72316 1.000 47.07347 37 SER F O 1
ATOM 7668 N N . LEU F 1 38 ? 37.63101 11.38780 -30.06138 1.000 47.42292 38 LEU F N 1
ATOM 7669 C CA . LEU F 1 38 ? 38.61462 10.37013 -30.41541 1.000 43.91406 38 LEU F CA 1
ATOM 7670 C C . LEU F 1 38 ? 39.84596 10.37979 -29.50958 1.000 40.94899 38 LEU F C 1
ATOM 7671 O O . LEU F 1 38 ? 40.74353 9.54830 -29.70822 1.000 39.09444 38 LEU F O 1
ATOM 7676 N N . LYS F 1 39 ? 39.90947 11.28821 -28.53629 1.000 41.04195 39 LYS F N 1
ATOM 7677 C CA . LYS F 1 39 ? 41.12150 11.56778 -27.75855 1.000 36.50596 39 LYS F CA 1
ATOM 7678 C C . LYS F 1 39 ? 42.34130 11.56994 -28.67767 1.000 39.41361 39 LYS F C 1
ATOM 7679 O O . LYS F 1 39 ? 43.26394 10.75847 -28.55415 1.000 36.79216 39 LYS F O 1
ATOM 7681 N N . LYS F 1 40 ? 42.31694 12.49141 -29.64205 1.000 38.91808 40 LYS F N 1
ATOM 7682 C CA . LYS F 1 40 ? 43.30382 12.43668 -30.70772 1.000 30.86768 40 LYS F CA 1
ATOM 7683 C C . LYS F 1 40 ? 43.62381 13.83544 -31.21087 1.000 37.28303 40 LYS F C 1
ATOM 7684 O O . LYS F 1 40 ? 42.72088 14.61369 -31.53931 1.000 33.00300 40 LYS F O 1
ATOM 7690 N N . LEU F 1 41 ? 44.92104 14.13668 -31.25730 1.000 31.01325 41 LEU F N 1
ATOM 7691 C CA . LEU F 1 41 ? 45.42998 15.39214 -31.78054 1.000 31.98921 41 LEU F CA 1
ATOM 7692 C C . LEU F 1 41 ? 45.74622 15.23277 -33.26282 1.000 35.54460 41 LEU F C 1
ATOM 7693 O O . LEU F 1 41 ? 46.35084 14.23435 -33.66850 1.000 35.69183 41 LEU F O 1
ATOM 7698 N N . PHE F 1 42 ? 45.33910 16.22141 -34.05945 1.000 30.38394 42 PHE F N 1
ATOM 7699 C CA . PHE F 1 42 ? 45.67037 16.31860 -35.47592 1.000 32.19747 42 PHE F CA 1
ATOM 7700 C C . PHE F 1 42 ? 46.52198 17.56326 -35.65188 1.000 35.71441 42 PHE F C 1
ATOM 7701 O O . PHE F 1 42 ? 46.08652 18.66862 -35.29656 1.000 34.50343 42 PHE F O 1
ATOM 7709 N N . VAL F 1 43 ? 47.72255 17.40483 -36.19538 1.000 30.25463 43 VAL F N 1
ATOM 7710 C CA . VAL F 1 43 ? 48.68047 18.50483 -36.17064 1.000 33.98246 43 VAL F CA 1
ATOM 7711 C C . VAL F 1 43 ? 49.51505 18.48465 -37.44374 1.000 34.65839 43 VAL F C 1
ATOM 7712 O O . VAL F 1 43 ? 49.84031 17.42271 -37.97890 1.000 33.97206 43 VAL F O 1
ATOM 7716 N N . ARG F 1 44 ? 49.81090 19.66779 -37.96421 1.000 33.11917 44 ARG F N 1
ATOM 7717 C CA . ARG F 1 44 ? 50.67602 19.77978 -39.12652 1.000 39.89046 44 ARG F CA 1
ATOM 7718 C C . ARG F 1 44 ? 52.13144 19.66256 -38.68060 1.000 30.84884 44 ARG F C 1
ATOM 7719 O O . ARG F 1 44 ? 52.49647 20.10620 -37.58769 1.000 34.42600 44 ARG F O 1
ATOM 7727 N N . MET F 1 45 ? 52.95253 19.04704 -39.52251 1.000 35.50357 45 MET F N 1
ATOM 7728 C CA . MET F 1 45 ? 54.35930 18.86891 -39.19840 1.000 39.87540 45 MET F CA 1
ATOM 7729 C C . MET F 1 45 ? 55.04552 20.21195 -38.98263 1.000 42.12104 45 MET F C 1
ATOM 7730 O O . MET F 1 45 ? 54.76789 21.18706 -39.68235 1.000 41.80183 45 MET F O 1
ATOM 7735 N N . ALA F 1 46 ? 55.93782 20.25161 -37.99256 1.000 39.04423 46 ALA F N 1
ATOM 7736 C CA . ALA F 1 46 ? 56.80624 21.38940 -37.69961 1.000 43.66247 46 ALA F CA 1
ATOM 7737 C C . ALA F 1 46 ? 56.02476 22.67495 -37.41987 1.000 42.92020 46 ALA F C 1
ATOM 7738 O O . ALA F 1 46 ? 56.54600 23.77867 -37.61413 1.000 46.66779 46 ALA F O 1
ATOM 7740 N N . THR F 1 47 ? 54.78960 22.56398 -36.94196 1.000 41.53500 47 THR F N 1
ATOM 7741 C CA . THR F 1 47 ? 53.99678 23.72310 -36.56185 1.000 42.36914 47 THR F CA 1
ATOM 7742 C C . THR F 1 47 ? 53.79128 23.72336 -35.05386 1.000 41.41087 47 THR F C 1
ATOM 7743 O O . THR F 1 47 ? 53.54774 22.67287 -34.45211 1.000 41.54467 47 THR F O 1
ATOM 7747 N N . THR F 1 48 ? 53.91907 24.90443 -34.44863 1.000 40.26249 48 THR F N 1
ATOM 7748 C CA . THR F 1 48 ? 53.77494 25.04325 -33.00521 1.000 37.65123 48 THR F CA 1
ATOM 7749 C C . THR F 1 48 ? 52.39400 24.57362 -32.56410 1.000 42.81344 48 THR F C 1
ATOM 7750 O O . THR F 1 48 ? 51.37001 24.98316 -33.12449 1.000 35.32492 48 THR F O 1
ATOM 7754 N N . CYS F 1 49 ? 52.36656 23.69620 -31.56589 1.000 35.55284 49 CYS F N 1
ATOM 7755 C CA . CYS F 1 49 ? 51.11744 23.12902 -31.07407 1.000 34.75765 49 CYS F CA 1
ATOM 7756 C C . CYS F 1 49 ? 51.06300 23.30735 -29.56468 1.000 37.54594 49 CYS F C 1
ATOM 7757 O O . CYS F 1 49 ? 51.90093 22.72041 -28.84486 1.000 36.06296 49 CYS F O 1
ATOM 7760 N N . PRO F 1 50 ? 50.10728 24.07861 -29.03596 1.000 35.02612 50 PRO F N 1
ATOM 7761 C CA . PRO F 1 50 ? 50.06298 24.32791 -27.58899 1.000 33.10207 50 PRO F CA 1
ATOM 7762 C C . PRO F 1 50 ? 49.48974 23.13091 -26.84231 1.000 35.41752 50 PRO F C 1
ATOM 7763 O O . PRO F 1 50 ? 48.42487 22.62104 -27.18938 1.000 37.58604 50 PRO F O 1
ATOM 7767 N N . VAL F 1 51 ? 50.18606 22.69106 -25.79962 1.000 32.52152 51 VAL F N 1
ATOM 7768 C CA . VAL F 1 51 ? 49.67174 21.67381 -24.89567 1.000 35.75283 51 VAL F CA 1
ATOM 7769 C C . VAL F 1 51 ? 49.60988 22.27473 -23.50339 1.000 33.03010 51 VAL F C 1
ATOM 7770 O O . VAL F 1 51 ? 50.61310 22.80375 -23.00841 1.000 33.89727 51 VAL F O 1
ATOM 7774 N N . ARG F 1 52 ? 48.44502 22.17632 -22.86751 1.000 30.97963 52 ARG F N 1
ATOM 7775 C CA . ARG F 1 52 ? 48.24611 22.72154 -21.53291 1.000 32.59023 52 ARG F CA 1
ATOM 7776 C C . ARG F 1 52 ? 48.37531 21.63493 -20.47983 1.000 36.22695 52 ARG F C 1
ATOM 7777 O O . ARG F 1 52 ? 47.90969 20.50977 -20.67193 1.000 35.92227 52 ARG F O 1
ATOM 7785 N N . PHE F 1 53 ? 49.00731 21.99087 -19.36473 1.000 26.62387 53 PHE F N 1
ATOM 7786 C CA . PHE F 1 53 ? 49.24228 21.10216 -18.24337 1.000 31.72451 53 PHE F CA 1
ATOM 7787 C C . PHE F 1 53 ? 48.81143 21.80505 -16.97963 1.000 34.88781 53 PHE F C 1
ATOM 7788 O O . PHE F 1 53 ? 48.98185 23.02020 -16.84284 1.000 37.17964 53 PHE F O 1
ATOM 7796 N N . LYS F 1 54 ? 48.27096 21.03675 -16.05708 1.000 27.87448 54 LYS F N 1
ATOM 7797 C CA . LYS F 1 54 ? 48.03487 21.56266 -14.73002 1.000 38.01168 54 LYS F CA 1
ATOM 7798 C C . LYS F 1 54 ? 48.12590 20.40894 -13.75275 1.000 38.36442 54 LYS F C 1
ATOM 7799 O O . LYS F 1 54 ? 48.09414 19.23306 -14.13490 1.000 36.60637 54 LYS F O 1
ATOM 7805 N N . THR F 1 55 ? 48.28755 20.76995 -12.49137 1.000 37.90505 55 THR F N 1
ATOM 7806 C CA . THR F 1 55 ? 48.21428 19.85893 -11.36556 1.000 31.33297 55 THR F CA 1
ATOM 7807 C C . THR F 1 55 ? 47.30494 20.50865 -10.33696 1.000 47.82163 55 THR F C 1
ATOM 7808 O O . THR F 1 55 ? 47.36674 21.72626 -10.13280 1.000 43.64130 55 THR F O 1
ATOM 7812 N N . VAL F 1 56 ? 46.43103 19.70999 -9.72580 1.000 48.29062 56 VAL F N 1
ATOM 7813 C CA . VAL F 1 56 ? 45.57400 20.23338 -8.66411 1.000 48.01469 56 VAL F CA 1
ATOM 7814 C C . VAL F 1 56 ? 46.42093 20.66344 -7.47295 1.000 47.50849 56 VAL F C 1
ATOM 7815 O O . VAL F 1 56 ? 46.24296 21.75728 -6.91982 1.000 41.91986 56 VAL F O 1
ATOM 7819 N N . HIS F 1 57 ? 47.35774 19.80731 -7.06882 1.000 44.81956 57 HIS F N 1
ATOM 7820 C CA . HIS F 1 57 ? 48.32152 20.09646 -6.01730 1.000 43.01674 57 HIS F CA 1
ATOM 7821 C C . HIS F 1 57 ? 49.70099 20.26807 -6.63235 1.000 50.99308 57 HIS F C 1
ATOM 7822 O O . HIS F 1 57 ? 50.03789 19.59425 -7.61079 1.000 45.70424 57 HIS F O 1
ATOM 7829 N N . GLN F 1 58 ? 50.50156 21.16378 -6.06042 1.000 52.07957 58 GLN F N 1
ATOM 7830 C CA . GLN F 1 58 ? 51.81169 21.41258 -6.64846 1.000 50.40323 58 GLN F CA 1
ATOM 7831 C C . GLN F 1 58 ? 52.75823 20.26609 -6.31351 1.000 49.63948 58 GLN F C 1
ATOM 7832 O O . GLN F 1 58 ? 52.87042 19.88182 -5.14491 1.000 43.47926 58 GLN F O 1
ATOM 7838 N N . PRO F 1 59 ? 53.43128 19.69340 -7.30810 1.000 44.30644 59 PRO F N 1
ATOM 7839 C CA . PRO F 1 59 ? 54.30568 18.53132 -7.07144 1.000 42.08027 59 PRO F CA 1
ATOM 7840 C C . PRO F 1 59 ? 55.61989 18.95452 -6.43535 1.000 44.21134 59 PRO F C 1
ATOM 7841 O O . PRO F 1 59 ? 55.91415 20.15910 -6.35827 1.000 46.91107 59 PRO F O 1
ATOM 7845 N N . PRO F 1 60 ? 56.44141 18.00462 -5.97636 1.000 39.45849 60 PRO F N 1
ATOM 7846 C CA . PRO F 1 60 ? 57.68405 18.37133 -5.28225 1.000 46.93369 60 PRO F CA 1
ATOM 7847 C C . PRO F 1 60 ? 58.58252 19.25196 -6.13494 1.000 50.77857 60 PRO F C 1
ATOM 7848 O O . PRO F 1 60 ? 58.42332 19.38099 -7.35309 1.000 46.07620 60 PRO F O 1
ATOM 7852 N N . ALA F 1 61 ? 59.55925 19.86054 -5.46321 1.000 48.94977 61 ALA F N 1
ATOM 7853 C CA . ALA F 1 61 ? 60.51158 20.71777 -6.15091 1.000 47.85936 61 ALA F CA 1
ATOM 7854 C C . ALA F 1 61 ? 61.39441 19.88251 -7.06701 1.000 42.46470 61 ALA F C 1
ATOM 7855 O O . ALA F 1 61 ? 61.87952 18.81068 -6.68542 1.000 43.44321 61 ALA F O 1
ATOM 7857 N N . GLY F 1 62 ? 61.59180 20.37605 -8.28566 1.000 43.67929 62 GLY F N 1
ATOM 7858 C CA . GLY F 1 62 ? 62.39496 19.66887 -9.26393 1.000 37.09974 62 GLY F CA 1
ATOM 7859 C C . GLY F 1 62 ? 61.63610 18.64418 -10.06822 1.000 39.63989 62 GLY F C 1
ATOM 7860 O O . GLY F 1 62 ? 62.25023 17.72553 -10.62233 1.000 33.22098 62 GLY F O 1
ATOM 7861 N N . SER F 1 63 ? 60.31746 18.76013 -10.14133 1.000 36.10777 63 SER F N 1
ATOM 7862 C CA . SER F 1 63 ? 59.57507 17.83406 -10.97124 1.000 39.50928 63 SER F CA 1
ATOM 7863 C C . SER F 1 63 ? 59.73995 18.22263 -12.43872 1.000 30.48118 63 SER F C 1
ATOM 7864 O O . SER F 1 63 ? 60.13070 19.34620 -12.76949 1.000 32.27426 63 SER F O 1
ATOM 7867 N N . VAL F 1 64 ? 59.47960 17.25758 -13.32676 1.000 33.01637 64 VAL F N 1
ATOM 7868 C CA . VAL F 1 64 ? 59.67168 17.44421 -14.76115 1.000 27.49286 64 VAL F CA 1
ATOM 7869 C C . VAL F 1 64 ? 58.47957 16.84583 -15.49245 1.000 27.60994 64 VAL F C 1
ATOM 7870 O O . VAL F 1 64 ? 57.73111 16.02849 -14.95299 1.000 30.14429 64 VAL F O 1
ATOM 7874 N N . ILE F 1 65 ? 58.33453 17.24831 -16.74683 1.000 26.31293 65 ILE F N 1
ATOM 7875 C CA . ILE F 1 65 ? 57.30497 16.73193 -17.63545 1.000 27.78939 65 ILE F CA 1
ATOM 7876 C C . ILE F 1 65 ? 58.01411 16.16861 -18.85358 1.000 28.60204 65 ILE F C 1
ATOM 7877 O O . ILE F 1 65 ? 58.75752 16.88713 -19.52914 1.000 32.12028 65 ILE F O 1
ATOM 7882 N N . ARG F 1 66 ? 57.80732 14.88254 -19.10638 1.000 30.19665 66 ARG F N 1
ATOM 7883 C CA . ARG F 1 66 ? 58.36483 14.18175 -20.25066 1.000 25.82060 66 ARG F CA 1
ATOM 7884 C C . ARG F 1 66 ? 57.28346 13.96967 -21.30081 1.000 24.48942 66 ARG F C 1
ATOM 7885 O O . ARG F 1 66 ? 56.14913 13.60988 -20.97632 1.000 27.37409 66 ARG F O 1
ATOM 7893 N N . ALA F 1 67 ? 57.65266 14.13262 -22.56220 1.000 25.81835 67 ALA F N 1
ATOM 7894 C CA . ALA F 1 67 ? 56.79078 13.76589 -23.67729 1.000 24.14211 67 ALA F CA 1
ATOM 7895 C C . ALA F 1 67 ? 57.51458 12.70504 -24.49374 1.000 26.04545 67 ALA F C 1
ATOM 7896 O O . ALA F 1 67 ? 58.64544 12.92197 -24.94088 1.000 25.14888 67 ALA F O 1
ATOM 7898 N N . MET F 1 68 ? 56.89565 11.53728 -24.63045 1.000 22.29229 68 MET F N 1
ATOM 7899 C CA . MET F 1 68 ? 57.48931 10.43989 -25.38802 1.000 25.02189 68 MET F CA 1
ATOM 7900 C C . MET F 1 68 ? 56.48676 9.87908 -26.38872 1.000 24.57872 68 MET F C 1
ATOM 7901 O O . MET F 1 68 ? 55.39092 9.46562 -25.98288 1.000 27.19502 68 MET F O 1
ATOM 7906 N N . PRO F 1 69 ? 56.83963 9.77395 -27.67138 1.000 26.10953 69 PRO F N 1
ATOM 7907 C CA . PRO F 1 69 ? 55.97497 9.07485 -28.63006 1.000 23.85893 69 PRO F CA 1
ATOM 7908 C C . PRO F 1 69 ? 56.18798 7.56315 -28.59174 1.000 28.81459 69 PRO F C 1
ATOM 7909 O O . PRO F 1 69 ? 57.29118 7.07312 -28.34436 1.000 28.26278 69 PRO F O 1
ATOM 7913 N N . ILE F 1 70 ? 55.10803 6.81401 -28.83043 1.000 30.43964 70 ILE F N 1
ATOM 7914 C CA . ILE F 1 70 ? 55.18549 5.35390 -28.92089 1.000 28.73889 70 ILE F CA 1
ATOM 7915 C C . ILE F 1 70 ? 54.17236 4.87846 -29.95366 1.000 30.55135 70 ILE F C 1
ATOM 7916 O O . ILE F 1 70 ? 53.09202 5.46228 -30.09451 1.000 28.71004 70 ILE F O 1
ATOM 7921 N N . TYR F 1 71 ? 54.50713 3.78231 -30.64882 1.000 26.34843 71 TYR F N 1
ATOM 7922 C CA . TYR F 1 71 ? 53.56186 3.18684 -31.58385 1.000 26.99668 71 TYR F CA 1
ATOM 7923 C C . TYR F 1 71 ? 52.45072 2.48329 -30.82533 1.000 30.97105 71 TYR F C 1
ATOM 7924 O O . TYR F 1 71 ? 52.65301 1.94852 -29.73376 1.000 28.88106 71 TYR F O 1
ATOM 7933 N N . VAL F 1 72 ? 51.27206 2.46375 -31.43345 1.000 30.56227 72 VAL F N 1
ATOM 7934 C CA . VAL F 1 72 ? 50.09107 1.96024 -30.74549 1.000 35.80898 72 VAL F CA 1
ATOM 7935 C C . VAL F 1 72 ? 49.96616 0.43856 -30.86952 1.000 32.79152 72 VAL F C 1
ATOM 7936 O O . VAL F 1 72 ? 49.68412 -0.24313 -29.88551 1.000 32.36818 72 VAL F O 1
ATOM 7940 N N . LYS F 1 73 ? 50.17506 -0.12345 -32.07008 1.000 34.48811 73 LYS F N 1
ATOM 7941 C CA . LYS F 1 73 ? 49.86632 -1.53060 -32.31689 1.000 35.30264 73 LYS F CA 1
ATOM 7942 C C . LYS F 1 73 ? 50.98112 -2.45560 -31.80527 1.000 35.92179 73 LYS F C 1
ATOM 7943 O O . LYS F 1 73 ? 52.16207 -2.09585 -31.82055 1.000 32.95883 73 LYS F O 1
ATOM 7949 N N . PRO F 1 74 ? 50.62393 -3.65352 -31.33616 1.000 31.22721 74 PRO F N 1
ATOM 7950 C CA . PRO F 1 74 ? 51.64953 -4.55304 -30.78545 1.000 30.77291 74 PRO F CA 1
ATOM 7951 C C . PRO F 1 74 ? 52.70334 -4.96463 -31.80068 1.000 34.02295 74 PRO F C 1
ATOM 7952 O O . PRO F 1 74 ? 53.84277 -5.24593 -31.41426 1.000 34.66070 74 PRO F O 1
ATOM 7956 N N . GLU F 1 75 ? 52.36342 -5.00946 -33.08894 1.000 37.93966 75 GLU F N 1
ATOM 7957 C CA . GLU F 1 75 ? 53.37555 -5.33802 -34.08616 1.000 40.44010 75 GLU F CA 1
ATOM 7958 C C . GLU F 1 75 ? 54.43507 -4.25487 -34.20402 1.000 40.86109 75 GLU F C 1
ATOM 7959 O O . GLU F 1 75 ? 55.51425 -4.52676 -34.73952 1.000 36.92482 75 GLU F O 1
ATOM 7965 N N . HIS F 1 76 ? 54.16873 -3.04473 -33.69187 1.000 31.96031 76 HIS F N 1
ATOM 7966 C CA . HIS F 1 76 ? 55.11679 -1.93976 -33.78856 1.000 33.87677 76 HIS F CA 1
ATOM 7967 C C . HIS F 1 76 ? 55.64154 -1.43167 -32.45340 1.000 32.07947 76 HIS F C 1
ATOM 7968 O O . HIS F 1 76 ? 56.62965 -0.68615 -32.44370 1.000 30.15460 76 HIS F O 1
ATOM 7975 N N . VAL F 1 77 ? 55.03459 -1.82766 -31.33358 1.000 27.69764 77 VAL F N 1
ATOM 7976 C CA . VAL F 1 77 ? 55.20044 -1.09120 -30.08645 1.000 26.57072 77 VAL F CA 1
ATOM 7977 C C . VAL F 1 77 ? 56.64032 -1.14648 -29.55940 1.000 35.49917 77 VAL F C 1
ATOM 7978 O O . VAL F 1 77 ? 57.08721 -0.22652 -28.85828 1.000 32.64583 77 VAL F O 1
ATOM 7982 N N . GLN F 1 78 ? 57.39973 -2.19668 -29.88705 1.000 32.32824 78 GLN F N 1
ATOM 7983 C CA . GLN F 1 78 ? 58.78190 -2.25225 -29.42390 1.000 30.93662 78 GLN F CA 1
ATOM 7984 C C . GLN F 1 78 ? 59.69106 -1.29448 -30.17557 1.000 33.77143 78 GLN F C 1
ATOM 7985 O O . GLN F 1 78 ? 60.76748 -0.96143 -29.67327 1.000 38.26248 78 GLN F O 1
ATOM 7991 N N . GLU F 1 79 ? 59.29401 -0.85354 -31.36211 1.000 32.83835 79 GLU F N 1
ATOM 7992 C CA . GLU F 1 79 ? 60.17203 -0.05120 -32.20313 1.000 34.58264 79 GLU F CA 1
ATOM 7993 C C . GLU F 1 79 ? 60.19373 1.39000 -31.70305 1.000 31.87155 79 GLU F C 1
ATOM 7994 O O . GLU F 1 79 ? 59.13755 1.99820 -31.48845 1.000 30.33327 79 GLU F O 1
ATOM 8000 N N . VAL F 1 80 ? 61.39857 1.92864 -31.50393 1.000 28.14834 80 VAL F N 1
ATOM 8001 C CA . VAL F 1 80 ? 61.52769 3.32039 -31.08363 1.000 30.24286 80 VAL F CA 1
ATOM 8002 C C . VAL F 1 80 ? 60.89501 4.22106 -32.13632 1.000 31.32300 80 VAL F C 1
ATOM 8003 O O . VAL F 1 80 ? 61.12616 4.03938 -33.33546 1.000 25.82531 80 VAL F O 1
ATOM 8007 N N . VAL F 1 81 ? 60.09254 5.19716 -31.69950 1.000 27.29822 81 VAL F N 1
ATOM 8008 C CA . VAL F 1 81 ? 59.50831 6.17215 -32.61490 1.000 32.69173 81 VAL F CA 1
ATOM 8009 C C . VAL F 1 81 ? 60.52013 7.28513 -32.82687 1.000 32.04865 81 VAL F C 1
ATOM 8010 O O . VAL F 1 81 ? 60.89316 7.97781 -31.87464 1.000 30.83684 81 VAL F O 1
ATOM 8014 N N . LYS F 1 82 ? 60.95822 7.48177 -34.06747 1.000 32.88205 82 LYS F N 1
ATOM 8015 C CA . LYS F 1 82 ? 61.81643 8.62441 -34.33593 1.000 36.54863 82 LYS F CA 1
ATOM 8016 C C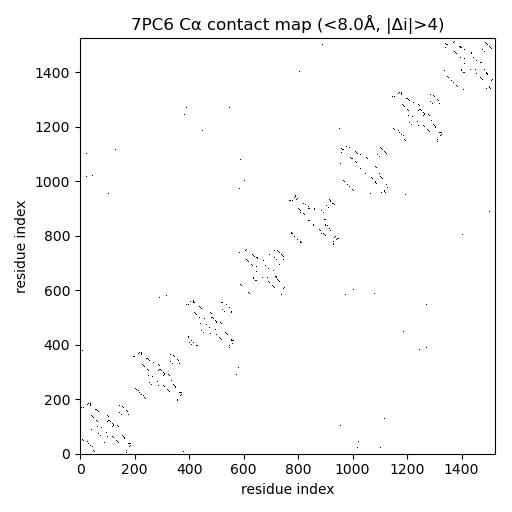 . LYS F 1 82 ? 61.58562 9.12196 -35.76015 1.000 34.88861 82 LYS F C 1
ATOM 8017 O O . LYS F 1 82 ? 60.76412 8.58423 -36.51669 1.000 34.77231 82 LYS F O 1
ATOM 8023 N N . ARG F 1 83 ? 62.30955 10.17923 -36.11248 1.000 30.65293 83 ARG F N 1
ATOM 8024 C CA . ARG F 1 83 ? 62.17402 10.78390 -37.43249 1.000 31.87678 83 ARG F CA 1
ATOM 8025 C C . ARG F 1 83 ? 62.80129 9.89621 -38.49493 1.000 39.05401 83 ARG F C 1
ATOM 8026 O O . ARG F 1 83 ? 63.71652 9.11620 -38.21262 1.000 32.48755 83 ARG F O 1
ATOM 8034 N N . CYS F 1 84 ? 62.29864 10.02723 -39.72918 1.000 37.30714 84 CYS F N 1
ATOM 8035 C CA . CYS F 1 84 ? 62.89703 9.32702 -40.85568 1.000 42.01199 84 CYS F CA 1
ATOM 8036 C C . CYS F 1 84 ? 64.29315 9.88277 -41.14002 1.000 43.42839 84 CYS F C 1
ATOM 8037 O O . CYS F 1 84 ? 64.58494 11.03825 -40.82287 1.000 43.14434 84 CYS F O 1
ATOM 8040 N N . PRO F 1 85 ? 65.18610 9.07100 -41.71441 1.000 48.70814 85 PRO F N 1
ATOM 8041 C CA . PRO F 1 85 ? 66.54261 9.57947 -41.99799 1.000 44.51300 85 PRO F CA 1
ATOM 8042 C C . PRO F 1 85 ? 66.56754 10.78784 -42.92787 1.000 49.72458 85 PRO F C 1
ATOM 8043 O O . PRO F 1 85 ? 67.44076 11.65016 -42.76362 1.000 51.58055 85 PRO F O 1
ATOM 8047 N N . ASN F 1 86 ? 65.63445 10.89264 -43.88133 1.000 46.21435 86 ASN F N 1
ATOM 8048 C CA . ASN F 1 86 ? 65.57429 12.07543 -44.73955 1.000 48.64609 86 ASN F CA 1
ATOM 8049 C C . ASN F 1 86 ? 65.40431 13.34582 -43.91159 1.000 49.80166 86 ASN F C 1
ATOM 8050 O O . ASN F 1 86 ? 66.23538 14.25807 -43.96920 1.000 52.67659 86 ASN F O 1
ATOM 8055 N N . HIS F 1 87 ? 64.32713 13.41735 -43.12528 1.000 45.91113 87 HIS F N 1
ATOM 8056 C CA . HIS F 1 87 ? 64.07122 14.61260 -42.32694 1.000 47.53580 87 HIS F CA 1
ATOM 8057 C C . HIS F 1 87 ? 65.11210 14.80326 -41.22964 1.000 50.15942 87 HIS F C 1
ATOM 8058 O O . HIS F 1 87 ? 65.36501 15.94129 -40.81610 1.000 50.22549 87 HIS F O 1
ATOM 8065 N N . ALA F 1 88 ? 65.72419 13.71382 -40.74734 1.000 43.63929 88 ALA F N 1
ATOM 8066 C CA . ALA F 1 88 ? 66.72299 13.83729 -39.68707 1.000 47.53617 88 ALA F CA 1
ATOM 8067 C C . ALA F 1 88 ? 68.03019 14.43314 -40.19724 1.000 54.54695 88 ALA F C 1
ATOM 8068 O O . ALA F 1 88 ? 68.75103 15.08526 -39.43062 1.000 48.92043 88 ALA F O 1
ATOM 8070 N N . THR F 1 89 ? 68.35758 14.21896 -41.47478 1.000 54.10987 89 THR F N 1
ATOM 8071 C CA . THR F 1 89 ? 69.63461 14.64858 -42.02891 1.000 55.42867 89 THR F CA 1
ATOM 8072 C C . THR F 1 89 ? 69.54919 15.88226 -42.92103 1.000 56.98932 89 THR F C 1
ATOM 8073 O O . THR F 1 89 ? 70.59674 16.43570 -43.27529 1.000 59.07534 89 THR F O 1
ATOM 8077 N N . THR F 1 90 ? 68.35224 16.32927 -43.29765 1.000 51.63744 90 THR F N 1
ATOM 8078 C CA . THR F 1 90 ? 68.26449 17.55605 -44.07507 1.000 56.95529 90 THR F CA 1
ATOM 8079 C C . THR F 1 90 ? 68.66624 18.75413 -43.20709 1.000 57.40699 90 THR F C 1
ATOM 8080 O O . THR F 1 90 ? 68.80012 18.65951 -41.98082 1.000 50.61038 90 THR F O 1
ATOM 8084 N N . LYS F 1 91 ? 68.88939 19.89471 -43.86173 1.000 51.89257 91 LYS F N 1
ATOM 8085 C CA . LYS F 1 91 ? 69.26508 21.08816 -43.11368 1.000 53.80673 91 LYS F CA 1
ATOM 8086 C C . LYS F 1 91 ? 68.04025 21.77896 -42.52936 1.000 53.58533 91 LYS F C 1
ATOM 8087 O O . LYS F 1 91 ? 68.09763 22.30396 -41.41176 1.000 51.58125 91 LYS F O 1
ATOM 8089 N N . GLU F 1 92 ? 66.92884 21.77504 -43.26661 1.000 56.89929 92 GLU F N 1
ATOM 8090 C CA . GLU F 1 92 ? 65.71853 22.46317 -42.83314 1.000 56.48188 92 GLU F CA 1
ATOM 8091 C C . GLU F 1 92 ? 65.25545 21.94605 -41.47391 1.000 50.56042 92 GLU F C 1
ATOM 8092 O O . GLU F 1 92 ? 65.21531 20.73590 -41.23876 1.000 53.66623 92 GLU F O 1
ATOM 8094 N N . HIS F 1 93 ? 64.93131 22.88148 -40.57644 1.000 49.79335 93 HIS F N 1
ATOM 8095 C CA . HIS F 1 93 ? 64.45238 22.62060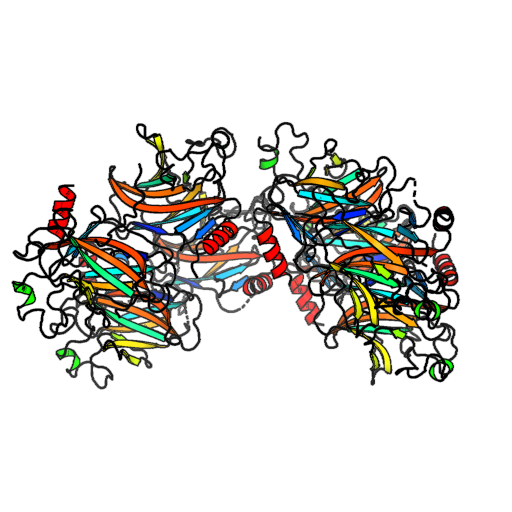 -39.21808 1.000 53.13446 93 HIS F CA 1
ATOM 8096 C C . HIS F 1 93 ? 65.56247 22.16265 -38.28538 1.000 54.08419 93 HIS F C 1
ATOM 8097 O O . HIS F 1 93 ? 65.34038 22.06747 -37.07570 1.000 48.08168 93 HIS F O 1
ATOM 8104 N N . ASN F 1 94 ? 66.74723 21.86337 -38.82045 1.000 48.90859 94 ASN F N 1
ATOM 8105 C CA . ASN F 1 94 ? 67.81100 21.25796 -38.03038 1.000 46.70521 94 ASN F CA 1
ATOM 8106 C C . ASN F 1 94 ? 68.99564 22.18727 -37.80599 1.000 56.36076 94 ASN F C 1
ATOM 8107 O O . ASN F 1 94 ? 70.00769 21.75617 -37.23623 1.000 56.89460 94 ASN F O 1
ATOM 8112 N N . GLU F 1 95 ? 68.89006 23.45181 -38.21961 1.000 51.04812 95 GLU F N 1
ATOM 8113 C CA . GLU F 1 95 ? 69.97142 24.41234 -38.03291 1.000 61.70857 95 GLU F CA 1
ATOM 8114 C C . GLU F 1 95 ? 70.34651 24.52664 -36.56007 1.000 60.97064 95 GLU F C 1
ATOM 8115 O O . GLU F 1 95 ? 69.68320 25.24255 -35.80172 1.000 61.85811 95 GLU F O 1
ATOM 8117 N N . ASP F 1 96 ? 71.39810 23.80580 -36.15332 1.000 62.55294 96 ASP F N 1
ATOM 8118 C CA . ASP F 1 96 ? 71.94807 23.82131 -34.79662 1.000 61.87267 96 ASP F CA 1
ATOM 8119 C C . ASP F 1 96 ? 71.03755 23.15507 -33.76797 1.000 59.22368 96 ASP F C 1
ATOM 8120 O O . ASP F 1 96 ? 71.19981 23.37776 -32.56376 1.000 58.67899 96 ASP F O 1
ATOM 8122 N N . HIS F 1 97 ? 70.08817 22.33163 -34.19661 1.000 60.19573 97 HIS F N 1
ATOM 8123 C CA . HIS F 1 97 ? 69.24154 21.65626 -33.21979 1.000 51.53638 97 HIS F CA 1
ATOM 8124 C C . HIS F 1 97 ? 70.00864 20.50251 -32.58126 1.000 50.60059 97 HIS F C 1
ATOM 8125 O O . HIS F 1 97 ? 70.63905 19.71395 -33.29490 1.000 46.67539 97 HIS F O 1
ATOM 8132 N N . PRO F 1 98 ? 69.96266 20.35845 -31.25296 1.000 48.39357 98 PRO F N 1
ATOM 8133 C CA . PRO F 1 98 ? 70.80703 19.35782 -30.58692 1.000 46.43693 98 PRO F CA 1
ATOM 8134 C C . PRO F 1 98 ? 70.37076 17.92000 -30.79229 1.000 46.22912 98 PRO F C 1
ATOM 8135 O O . PRO F 1 98 ? 71.15969 17.01948 -30.49323 1.000 46.12058 98 PRO F O 1
ATOM 8139 N N . ALA F 1 99 ? 69.15588 17.65327 -31.26234 1.000 40.81469 99 ALA F N 1
ATOM 8140 C CA . ALA F 1 99 ? 68.64730 16.28101 -31.35197 1.000 39.24965 99 ALA F CA 1
ATOM 8141 C C . ALA F 1 99 ? 67.80256 16.13592 -32.60324 1.000 37.91341 99 ALA F C 1
ATOM 8142 O O . ALA F 1 99 ? 66.58322 15.92736 -32.53596 1.000 34.64850 99 ALA F O 1
ATOM 8144 N N . PRO F 1 100 ? 68.43255 16.21098 -33.77879 1.000 38.70594 100 PRO F N 1
ATOM 8145 C CA . PRO F 1 100 ? 67.65972 16.24946 -35.02747 1.000 37.62975 100 PRO F CA 1
ATOM 8146 C C . PRO F 1 100 ? 66.91944 14.96269 -35.34620 1.000 39.11867 100 PRO F C 1
ATOM 8147 O O . PRO F 1 100 ? 66.07873 14.98627 -36.25764 1.000 39.11232 100 PRO F O 1
ATOM 8151 N N . THR F 1 101 ? 67.19576 13.84934 -34.65067 1.000 35.13941 101 THR F N 1
ATOM 8152 C CA . THR F 1 101 ? 66.45761 12.60856 -34.90187 1.000 33.54997 101 THR F CA 1
ATOM 8153 C C . THR F 1 101 ? 65.14486 12.51630 -34.12813 1.000 34.91003 101 THR F C 1
ATOM 8154 O O . THR F 1 101 ? 64.33712 11.62950 -34.42744 1.000 35.61922 101 THR F O 1
ATOM 8158 N N . HIS F 1 102 ? 64.89146 13.40432 -33.17044 1.000 31.94476 102 HIS F N 1
ATOM 8159 C CA . HIS F 1 102 ? 63.72701 13.25071 -32.30300 1.000 32.86497 102 HIS F CA 1
ATOM 8160 C C . HIS F 1 102 ? 62.45853 13.69863 -33.01439 1.000 32.94515 102 HIS F C 1
ATOM 8161 O O . HIS F 1 102 ? 62.40161 14.80142 -33.57245 1.000 30.71027 102 HIS F O 1
ATOM 8168 N N . LEU F 1 103 ? 61.42797 12.85433 -32.95404 1.000 30.13586 103 LEU F N 1
ATOM 8169 C CA . LEU F 1 103 ? 60.13540 13.22092 -33.52067 1.000 28.90094 103 LEU F CA 1
ATOM 8170 C C . LEU F 1 103 ? 59.53531 14.42547 -32.80101 1.000 30.87434 103 LEU F C 1
ATOM 8171 O O . LEU F 1 103 ? 59.07260 15.37984 -33.44132 1.000 29.62266 103 LEU F O 1
ATOM 8176 N N . VAL F 1 104 ? 59.51869 14.39099 -31.46734 1.000 28.02206 104 VAL F N 1
ATOM 8177 C CA . VAL F 1 104 ? 58.78659 15.36279 -30.65867 1.000 28.94217 104 VAL F CA 1
ATOM 8178 C C . VAL F 1 104 ? 59.76582 16.40729 -30.13756 1.000 31.45125 104 VAL F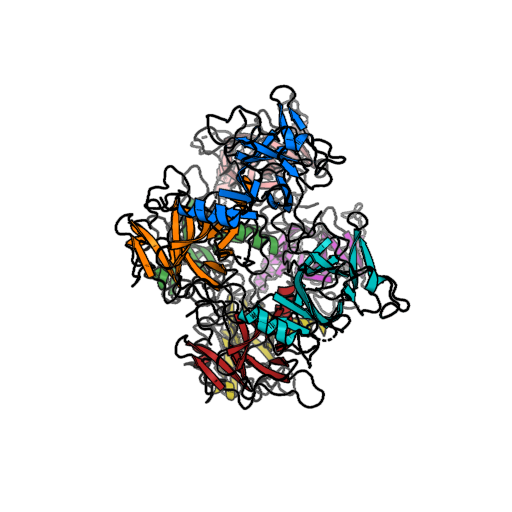 C 1
ATOM 8179 O O . VAL F 1 104 ? 60.72442 16.07421 -29.43420 1.000 32.55885 104 VAL F O 1
ATOM 8183 N N . ARG F 1 105 ? 59.53155 17.66894 -30.48503 1.000 29.86426 105 ARG F N 1
ATOM 8184 C CA . ARG F 1 105 ? 60.29816 18.79174 -29.97177 1.000 31.00115 105 ARG F CA 1
ATOM 8185 C C . ARG F 1 105 ? 59.42578 19.60204 -29.02721 1.000 32.43108 105 ARG F C 1
ATOM 8186 O O . ARG F 1 105 ? 58.20835 19.69531 -29.21309 1.000 33.99841 105 ARG F O 1
ATOM 8194 N N . CYS F 1 106 ? 60.05552 20.19752 -28.01948 1.000 34.42966 106 CYS F N 1
ATOM 8195 C CA . CYS F 1 106 ? 59.41173 21.21008 -27.19584 1.000 31.45286 106 CYS F CA 1
ATOM 8196 C C . CYS F 1 106 ? 60.18381 22.52138 -27.31662 1.000 34.91802 106 CYS F C 1
ATOM 8197 O O . CYS F 1 106 ? 61.41381 22.52154 -27.40848 1.000 34.59567 106 CYS F O 1
ATOM 8200 N N . GLU F 1 107 ? 59.45644 23.63724 -27.32338 1.000 33.84927 107 GLU F N 1
ATOM 8201 C CA . GLU F 1 107 ? 60.05366 24.95559 -27.51297 1.000 39.39572 107 GLU F CA 1
ATOM 8202 C C . GLU F 1 107 ? 60.56797 25.58102 -26.21902 1.000 35.75319 107 GLU F C 1
ATOM 8203 O O . GLU F 1 107 ? 61.26015 26.60049 -26.27929 1.000 36.79489 107 GLU F O 1
ATOM 8209 N N . HIS F 1 108 ? 60.25762 24.99626 -25.06446 1.000 34.23559 108 HIS F N 1
ATOM 8210 C CA . HIS F 1 108 ? 60.80192 25.46582 -23.79841 1.000 38.08300 108 HIS F CA 1
ATOM 8211 C C . HIS F 1 108 ? 62.31402 25.65012 -23.90974 1.000 39.03526 108 HIS F C 1
ATOM 8212 O O . HIS F 1 108 ? 63.01807 24.78839 -24.43944 1.000 35.34828 108 HIS F O 1
ATOM 8219 N N . LYS F 1 109 ? 62.80352 26.80410 -23.44351 1.000 37.48162 109 LYS F N 1
ATOM 8220 C CA . LYS F 1 109 ? 64.22797 27.11016 -23.55300 1.000 38.28364 109 LYS F CA 1
ATOM 8221 C C . LYS F 1 109 ? 65.09963 26.12577 -22.78269 1.000 36.79154 109 LYS F C 1
ATOM 8222 O O . LYS F 1 109 ? 66.28132 25.97426 -23.10991 1.000 44.85997 109 LYS F O 1
ATOM 8224 N N . LEU F 1 110 ? 64.55134 25.44282 -21.78010 1.000 35.96117 110 LEU F N 1
ATOM 8225 C CA . LEU F 1 110 ? 65.29591 24.45736 -21.01716 1.000 35.46051 110 LEU F CA 1
ATOM 8226 C C . LEU F 1 110 ? 64.96931 23.01812 -21.41702 1.000 37.96348 110 LEU F C 1
ATOM 8227 O O . LEU F 1 110 ? 65.39053 22.08722 -20.72533 1.000 33.46431 110 LEU F O 1
ATOM 8232 N N . ALA F 1 111 ? 64.24359 22.81314 -22.51616 1.000 35.23289 111 ALA F N 1
ATOM 8233 C CA . ALA F 1 111 ? 63.96687 21.45485 -22.97766 1.000 37.37344 111 ALA F CA 1
ATOM 8234 C C . ALA F 1 111 ? 65.24980 20.63671 -23.06274 1.000 39.47500 111 ALA F C 1
ATOM 8235 O O . ALA F 1 111 ? 66.30123 21.12426 -23.48779 1.000 38.15736 111 ALA F O 1
ATOM 8237 N N . SER F 1 112 ? 65.16077 19.38740 -22.63727 1.000 33.09357 112 SER F N 1
ATOM 8238 C CA . SER F 1 112 ? 66.29096 18.47333 -22.68863 1.000 34.08512 112 SER F CA 1
ATOM 8239 C C . SER F 1 112 ? 65.90001 17.24321 -23.49050 1.000 33.50370 112 SER F C 1
ATOM 8240 O O . SER F 1 112 ? 64.94633 16.54386 -23.13251 1.000 32.99109 112 SER F O 1
ATOM 8243 N N . TYR F 1 113 ? 66.65544 16.96133 -24.54964 1.000 34.73649 113 TYR F N 1
ATOM 8244 C CA . TYR F 1 113 ? 66.36598 15.83491 -25.42912 1.000 32.62532 113 TYR F CA 1
ATOM 8245 C C . TYR F 1 113 ? 67.13144 14.61160 -24.94238 1.000 37.94923 113 TYR F C 1
ATOM 8246 O O . TYR F 1 113 ? 68.36439 14.62205 -24.90889 1.000 30.47330 113 TYR F O 1
ATOM 8255 N N . VAL F 1 114 ? 66.40715 13.56796 -24.53595 1.000 33.94015 114 VAL F N 1
ATOM 8256 C CA . VAL F 1 114 ? 67.04523 12.44485 -23.87018 1.000 33.22362 114 VAL F CA 1
ATOM 8257 C C . VAL F 1 114 ? 66.72766 11.15458 -24.60635 1.000 35.38046 114 VAL F C 1
ATOM 8258 O O . VAL F 1 114 ? 65.78113 11.06078 -25.38460 1.000 35.53926 114 VAL F O 1
ATOM 8262 N N . GLU F 1 115 ? 67.55000 10.14631 -24.33824 1.000 30.36425 115 GLU F N 1
ATOM 8263 C CA . GLU F 1 115 ? 67.41866 8.82548 -24.93092 1.000 31.83273 115 GLU F CA 1
ATOM 8264 C C . GLU F 1 115 ? 67.59506 7.79436 -23.83316 1.000 36.31010 115 GLU F C 1
ATOM 8265 O O . GLU F 1 115 ? 68.53419 7.89595 -23.03771 1.000 32.71415 115 GLU F O 1
ATOM 8271 N N . ASP F 1 116 ? 66.67066 6.85075 -23.75368 1.000 31.09644 116 ASP F N 1
ATOM 8272 C CA . ASP F 1 116 ? 66.76350 5.82233 -22.72926 1.000 31.29321 116 ASP F CA 1
ATOM 8273 C C . ASP F 1 116 ? 67.95285 4.92008 -23.03790 1.000 32.41745 116 ASP F C 1
ATOM 8274 O O . ASP F 1 116 ? 68.05491 4.39990 -24.15132 1.000 29.91977 116 ASP F O 1
ATOM 8279 N N . PRO F 1 117 ? 68.86362 4.70653 -22.08656 1.000 34.85531 117 PRO F N 1
ATOM 8280 C CA . PRO F 1 117 ? 70.06394 3.90811 -22.38905 1.000 31.55891 117 PRO F CA 1
ATOM 8281 C C . PRO F 1 117 ? 69.77697 2.43259 -22.60028 1.000 34.62086 117 PRO F C 1
ATOM 8282 O O . PRO F 1 117 ? 70.60193 1.74636 -23.20432 1.000 37.14496 117 PRO F O 1
ATOM 8286 N N . TYR F 1 118 ? 68.63506 1.92297 -22.14696 1.000 31.04417 118 TYR F N 1
ATOM 8287 C CA . TYR F 1 118 ? 68.31576 0.50773 -22.30361 1.000 33.94560 118 TYR F CA 1
ATOM 8288 C C . TYR F 1 118 ? 67.42093 0.19811 -23.49270 1.000 42.75156 118 TYR F C 1
ATOM 8289 O O . TYR F 1 118 ? 67.58358 -0.85883 -24.10804 1.000 36.77316 118 TYR F O 1
ATOM 8298 N N . THR F 1 119 ? 66.47071 1.07670 -23.82003 1.000 36.78249 119 THR F N 1
ATOM 8299 C CA . THR F 1 119 ? 65.58152 0.87347 -24.95721 1.000 38.84001 119 THR F CA 1
ATOM 8300 C C . THR F 1 119 ? 65.92969 1.73179 -26.16937 1.000 34.47350 119 THR F C 1
ATOM 8301 O O . THR F 1 119 ? 65.50479 1.40831 -27.28507 1.000 36.39717 119 THR F O 1
ATOM 8305 N N . GLY F 1 120 ? 66.68122 2.81076 -25.98783 1.000 32.83214 120 GLY F N 1
ATOM 8306 C CA . GLY F 1 120 ? 66.90569 3.74880 -27.05612 1.000 33.32090 120 GLY F CA 1
ATOM 8307 C C . GLY F 1 120 ? 65.73523 4.67354 -27.33395 1.000 30.73075 120 GLY F C 1
ATOM 8308 O O . GLY F 1 120 ? 65.82274 5.48608 -28.25663 1.000 34.77753 120 GLY F O 1
ATOM 8309 N N . ARG F 1 121 ? 64.64952 4.57047 -26.57161 1.000 31.11485 121 ARG F N 1
ATOM 8310 C CA . ARG F 1 121 ? 63.50231 5.45762 -26.76639 1.000 29.76821 121 ARG F CA 1
ATOM 8311 C C . ARG F 1 121 ? 63.89796 6.90312 -26.51100 1.000 27.94766 121 ARG F C 1
ATOM 8312 O O . ARG F 1 121 ? 64.57399 7.21751 -25.52528 1.000 29.73657 121 ARG F O 1
ATOM 8320 N N . GLN F 1 122 ? 63.46799 7.78175 -27.40804 1.000 26.16206 122 GLN F N 1
ATOM 8321 C CA . GLN F 1 122 ? 63.78182 9.19682 -27.34465 1.000 26.59917 122 GLN F CA 1
ATOM 8322 C C . GLN F 1 122 ? 62.58629 9.96671 -26.80445 1.000 30.98126 122 GLN F C 1
ATOM 8323 O O . GLN F 1 122 ? 61.43113 9.59627 -27.02644 1.000 29.16399 122 GLN F O 1
ATOM 8329 N N . SER F 1 123 ? 62.87353 11.03088 -26.07115 1.000 28.98883 123 SER F N 1
ATOM 8330 C CA . SER F 1 123 ? 61.80854 11.82729 -25.47540 1.000 31.74088 123 SER F CA 1
ATOM 8331 C C . SER F 1 123 ? 62.38735 13.18106 -25.09115 1.000 28.09805 123 SER F C 1
ATOM 8332 O O . SER F 1 123 ? 63.60591 13.37556 -25.07862 1.000 32.20646 123 SER F O 1
ATOM 8335 N N . VAL F 1 124 ? 61.50341 14.12087 -24.77520 1.000 27.27912 124 VAL F N 1
ATOM 8336 C CA . VAL F 1 124 ? 61.92184 15.48181 -24.45212 1.000 29.43053 124 VAL F CA 1
ATOM 8337 C C . VAL F 1 124 ? 61.34981 15.83446 -23.09343 1.000 31.03676 124 VAL F C 1
ATOM 8338 O O . VAL F 1 124 ? 60.18235 15.54299 -22.81024 1.000 30.62973 124 VAL F O 1
ATOM 8342 N N . ILE F 1 125 ? 62.18884 16.42361 -22.24399 1.000 29.86170 125 ILE F N 1
ATOM 8343 C CA . ILE F 1 125 ? 61.87605 16.69635 -20.85022 1.000 29.46810 125 ILE F CA 1
ATOM 8344 C C . ILE F 1 125 ? 61.94782 18.20255 -20.63999 1.000 33.10448 125 ILE F C 1
ATOM 8345 O O . ILE F 1 125 ? 62.84066 18.87180 -21.17451 1.000 34.36098 125 ILE F O 1
ATOM 8350 N N . ILE F 1 126 ? 60.97334 18.74473 -19.91778 1.000 31.79103 126 ILE F N 1
ATOM 8351 C CA . ILE F 1 126 ? 60.98539 20.16274 -19.55534 1.000 28.91167 126 ILE F CA 1
ATOM 8352 C C . ILE F 1 126 ? 60.70294 20.26931 -18.06370 1.000 32.22861 126 ILE F C 1
ATOM 8353 O O . ILE F 1 126 ? 60.21444 19.30985 -17.44198 1.000 29.33748 126 ILE F O 1
ATOM 8358 N N . PRO F 1 127 ? 61.00360 21.41817 -17.44904 1.000 28.75574 127 PRO F N 1
ATOM 8359 C CA . PRO F 1 127 ? 60.67563 21.57357 -16.03199 1.000 31.68393 127 PRO F CA 1
ATOM 8360 C C . PRO F 1 127 ? 59.17347 21.66816 -15.85036 1.000 33.09297 127 PRO F C 1
ATOM 8361 O O . PRO F 1 127 ? 58.45874 22.22242 -16.69277 1.000 36.52129 127 PRO F O 1
ATOM 8365 N N . GLN F 1 128 ? 58.69843 21.09953 -14.75810 1.000 32.60674 128 GLN F N 1
ATOM 8366 C CA . GLN F 1 128 ? 57.36844 21.42342 -14.27090 1.000 33.70365 128 GLN F CA 1
ATOM 8367 C C . GLN F 1 128 ? 57.42525 22.80669 -13.63589 1.000 41.58922 128 GLN F C 1
ATOM 8368 O O . GLN F 1 128 ? 58.38717 23.13153 -12.93686 1.000 35.79049 128 GLN F O 1
ATOM 8374 N N . GLU F 1 129 ? 56.39979 23.62536 -13.88433 1.000 36.34188 129 GLU F N 1
ATOM 8375 C CA . GLU F 1 129 ? 56.39707 25.00882 -13.41126 1.000 45.31962 129 GLU F CA 1
ATOM 8376 C C . GLU F 1 129 ? 55.03901 25.38894 -12.83689 1.000 47.24863 129 GLU F C 1
ATOM 8377 O O . GLU F 1 129 ? 53.99294 25.02721 -13.38727 1.000 41.36137 129 GLU F O 1
ATOM 8383 N N . HIS F 1 130 ? 55.06835 26.13943 -11.74021 1.000 47.84105 130 HIS F N 1
ATOM 8384 C CA . HIS F 1 130 ? 53.84918 26.74559 -11.22569 1.000 55.98434 130 HIS F CA 1
ATOM 8385 C C . HIS F 1 130 ? 53.27866 27.71489 -12.26349 1.000 47.53804 130 HIS F C 1
ATOM 8386 O O . HIS F 1 130 ? 54.04028 28.40139 -12.95645 1.000 50.79619 130 HIS F O 1
ATOM 8393 N N . PRO F 1 131 ? 51.95843 27.77727 -12.42779 1.000 46.65526 131 PRO F N 1
ATOM 8394 C CA . PRO F 1 131 ? 51.38712 28.74529 -13.36898 1.000 55.29262 131 PRO F CA 1
ATOM 8395 C C . PRO F 1 131 ? 51.51852 30.16555 -12.84549 1.000 52.40564 131 PRO F C 1
ATOM 8396 O O . PRO F 1 131 ? 51.78008 30.40301 -11.66199 1.000 50.70630 131 PRO F O 1
ATOM 8400 N N . GLN F 1 132 ? 51.33307 31.11150 -13.76443 1.000 55.43115 132 GLN F N 1
ATOM 8401 C CA . GLN F 1 132 ? 51.39338 32.53829 -13.46328 1.000 59.09921 132 GLN F CA 1
ATOM 8402 C C . GLN F 1 132 ? 50.35247 32.92529 -12.41738 1.000 61.19367 132 GLN F C 1
ATOM 8403 O O . GLN F 1 132 ? 49.23673 32.40375 -12.42421 1.000 61.05172 132 GLN F O 1
ATOM 8405 N N . ALA F 1 135 ? 46.32914 32.27923 -13.36329 1.000 63.85352 135 ALA F N 1
ATOM 8406 C CA . ALA F 1 135 ? 46.27750 31.31532 -14.45960 1.000 60.95705 135 ALA F CA 1
ATOM 8407 C C . ALA F 1 135 ? 46.08779 29.90472 -13.92431 1.000 54.36118 135 ALA F C 1
ATOM 8408 O O . ALA F 1 135 ? 46.62956 29.55277 -12.87715 1.000 63.43075 135 ALA F O 1
ATOM 8410 N N . GLU F 1 136 ? 45.31444 29.10021 -14.65404 1.000 52.75542 136 GLU F N 1
ATOM 8411 C CA . GLU F 1 136 ? 44.98230 27.74016 -14.24399 1.000 48.65127 136 GLU F CA 1
ATOM 8412 C C . GLU F 1 136 ? 45.82916 26.67803 -14.93555 1.000 45.51529 136 GLU F C 1
ATOM 8413 O O . GLU F 1 136 ? 46.02594 25.59604 -14.38343 1.000 42.16802 136 GLU F O 1
ATOM 8415 N N . TRP F 1 137 ? 46.31258 26.95717 -16.13282 1.000 43.87583 137 TRP F N 1
ATOM 8416 C CA . TRP F 1 137 ? 47.07428 26.00669 -16.91438 1.000 36.24902 137 TRP F CA 1
ATOM 8417 C C . TRP F 1 137 ? 48.40066 26.63942 -17.29085 1.000 38.18918 137 TRP F C 1
ATOM 8418 O O . TRP F 1 137 ? 48.50958 27.86029 -17.43927 1.000 37.53744 137 TRP F O 1
ATOM 8429 N N . VAL F 1 138 ? 49.41163 25.79489 -17.41778 1.000 40.46656 138 VAL F N 1
ATOM 8430 C CA . VAL F 1 138 ? 50.69188 26.16233 -17.99771 1.000 36.68641 138 VAL F CA 1
ATOM 8431 C C . VAL F 1 138 ? 50.67166 25.65506 -19.43095 1.000 38.69170 138 VAL F C 1
ATOM 8432 O O . VAL F 1 138 ? 50.38615 24.47564 -19.67052 1.000 34.40778 138 VAL F O 1
ATOM 8436 N N . THR F 1 139 ? 50.91273 26.53800 -20.39338 1.000 37.17234 139 THR F N 1
ATOM 8437 C CA . THR F 1 139 ? 50.94699 26.12577 -21.78645 1.000 36.90752 139 THR F CA 1
ATOM 8438 C C . THR F 1 139 ? 52.39012 25.89303 -22.20368 1.000 41.25747 139 THR F C 1
ATOM 8439 O O . THR F 1 139 ? 53.25653 26.74712 -21.98438 1.000 36.20207 139 THR F O 1
ATOM 8443 N N . ASN F 1 140 ? 52.64634 24.72805 -22.78345 1.000 32.83787 140 ASN F N 1
ATOM 8444 C CA . ASN F 1 140 ? 53.91835 24.47075 -23.42475 1.000 35.20014 140 ASN F CA 1
ATOM 8445 C C . ASN F 1 140 ? 53.67486 24.14059 -24.88639 1.000 34.91640 140 ASN F C 1
ATOM 8446 O O . ASN F 1 140 ? 52.60025 23.67219 -25.27201 1.000 34.47670 140 ASN F O 1
ATOM 8451 N N . LEU F 1 141 ? 54.66711 24.44722 -25.70406 1.000 38.52205 141 LEU F N 1
ATOM 8452 C CA . LEU F 1 141 ? 54.54239 24.37842 -27.14678 1.000 32.80566 141 LEU F CA 1
ATOM 8453 C C . LEU F 1 141 ? 55.39148 23.23492 -27.65817 1.000 33.93625 141 LEU F C 1
ATOM 8454 O O . LEU F 1 141 ? 56.58320 23.14442 -27.32546 1.000 33.20018 141 LEU F O 1
ATOM 8459 N N . TYR F 1 142 ? 54.76817 22.37211 -28.45129 1.000 28.99705 142 TYR F N 1
ATOM 8460 C CA . TYR F 1 142 ? 55.41225 21.20246 -29.01643 1.000 30.91633 142 TYR F CA 1
ATOM 8461 C C . TYR F 1 142 ? 55.31776 21.24260 -30.53218 1.000 34.14824 142 TYR F C 1
ATOM 8462 O O . TYR F 1 142 ? 54.42252 21.87338 -31.10771 1.000 36.08078 142 TYR F O 1
ATOM 8471 N N . GLN F 1 143 ? 56.25610 20.56420 -31.17225 1.000 28.83588 143 GLN F N 1
ATOM 8472 C CA . GLN F 1 143 ? 56.21993 20.34575 -32.60377 1.000 31.21418 143 GLN F CA 1
ATOM 8473 C C . GLN F 1 143 ? 56.46463 18.87849 -32.90122 1.000 35.93452 143 GLN F C 1
ATOM 8474 O O . GLN F 1 143 ? 57.14158 18.17040 -32.14157 1.000 32.84337 143 GLN F O 1
ATOM 8480 N N . PHE F 1 144 ? 55.94067 18.44225 -34.04122 1.000 33.58637 144 PHE F N 1
ATOM 8481 C CA . PHE F 1 144 ? 56.07787 17.06729 -34.49579 1.000 31.63973 144 PHE F CA 1
ATOM 8482 C C . PHE F 1 144 ? 56.74349 17.10237 -35.86274 1.000 36.35993 144 PHE F C 1
ATOM 8483 O O . PHE F 1 144 ? 56.23817 17.74319 -36.79183 1.000 35.59159 144 PHE F O 1
ATOM 8491 N N . MET F 1 145 ? 57.89516 16.44147 -35.96815 1.000 33.69448 145 MET F N 1
ATOM 8492 C CA . MET F 1 145 ? 58.89908 16.77845 -36.96859 1.000 35.41808 145 MET F CA 1
ATOM 8493 C C . MET F 1 145 ? 58.94933 15.79232 -38.12981 1.000 35.37269 145 MET F C 1
ATOM 8494 O O . MET F 1 145 ? 59.91280 15.80739 -38.90306 1.000 40.02193 145 MET F O 1
ATOM 8499 N N . CYS F 1 146 ? 57.92950 14.94774 -38.27711 1.000 33.22818 146 CYS F N 1
ATOM 8500 C CA . CYS F 1 146 ? 57.76072 14.11130 -39.45462 1.000 36.00705 146 CYS F CA 1
ATOM 8501 C C . CYS F 1 146 ? 56.27550 14.01116 -39.73650 1.000 39.79346 146 CYS F C 1
ATOM 8502 O O . CYS F 1 146 ? 55.45799 14.15518 -38.82525 1.000 42.88474 146 CYS F O 1
ATOM 8505 N N . PHE F 1 147 ? 55.93174 13.76014 -40.99856 1.000 41.58121 147 PHE F N 1
ATOM 8506 C CA . PHE F 1 147 ? 54.55371 13.43325 -41.34691 1.000 41.45811 147 PHE F CA 1
ATOM 8507 C C . PHE F 1 147 ? 54.21727 12.01795 -40.89204 1.000 42.53572 147 PHE F C 1
ATOM 8508 O O . PHE F 1 147 ? 55.07233 11.13132 -40.89236 1.000 40.87383 147 PHE F O 1
ATOM 8516 N N . SER F 1 148 ? 52.94219 11.79402 -40.54656 1.000 39.47841 148 SER F N 1
ATOM 8517 C CA . SER F 1 148 ? 52.50628 10.43407 -40.24198 1.000 41.56824 148 SER F CA 1
ATOM 8518 C C . SER F 1 148 ? 52.77987 9.47599 -41.39580 1.000 45.94327 148 SER F C 1
ATOM 8519 O O . SER F 1 148 ? 52.86412 8.26365 -41.16902 1.000 46.95987 148 SER F O 1
ATOM 8522 N N . SER F 1 149 ? 52.98835 9.99197 -42.60896 1.000 41.63756 149 SER F N 1
ATOM 8523 C CA . SER F 1 149 ? 53.20617 9.16585 -43.79029 1.000 48.95217 149 SER F CA 1
ATOM 8524 C C . SER F 1 149 ? 54.67487 9.00954 -44.18541 1.000 52.27513 149 SER F C 1
ATOM 8525 O O . SER F 1 149 ? 54.95488 8.38482 -45.21665 1.000 46.63710 149 SER F O 1
ATOM 8528 N N . CYS F 1 150 ? 55.61918 9.55102 -43.41197 1.000 49.13077 150 CYS F N 1
ATOM 8529 C CA . CYS F 1 150 ? 57.02674 9.40836 -43.77636 1.000 46.18216 150 CYS F CA 1
ATOM 8530 C C . CYS F 1 150 ? 57.45408 7.94438 -43.90242 1.000 49.96333 150 CYS F C 1
ATOM 8531 O O . CYS F 1 150 ? 57.56058 7.21210 -42.90599 1.000 43.14385 150 CYS F O 1
ATOM 8534 N N . VAL F 1 151 ? 57.67759 7.50350 -45.14283 1.000 49.70408 151 VAL F N 1
ATOM 8535 C CA . VAL F 1 151 ? 58.31004 6.21312 -45.36356 1.000 44.12617 151 VAL F CA 1
ATOM 8536 C C . VAL F 1 151 ? 59.69608 6.26020 -44.74293 1.000 47.02049 151 VAL F C 1
ATOM 8537 O O . VAL F 1 151 ? 60.37213 7.29576 -44.76916 1.000 55.99672 151 VAL F O 1
ATOM 8541 N N . GLY F 1 152 ? 60.12225 5.14964 -44.15400 1.000 45.77142 152 GLY F N 1
ATOM 8542 C CA . GLY F 1 152 ? 61.35757 5.17264 -43.39511 1.000 46.35090 152 GLY F CA 1
ATOM 8543 C C . GLY F 1 152 ? 61.23689 5.76618 -42.00728 1.000 44.18694 152 GLY F C 1
ATOM 8544 O O . GLY F 1 152 ? 62.23749 5.81277 -41.28163 1.000 41.80541 152 GLY F O 1
ATOM 8545 N N . GLY F 1 153 ? 60.05198 6.23451 -41.62386 1.000 45.64992 153 GLY F N 1
ATOM 8546 C CA . GLY F 1 153 ? 59.80215 6.74848 -40.29194 1.000 42.35488 153 GLY F CA 1
ATOM 8547 C C . GLY F 1 153 ? 58.49375 6.20202 -39.76726 1.000 41.05301 153 GLY F C 1
ATOM 8548 O O . GLY F 1 153 ? 58.31862 4.97726 -39.70228 1.000 39.73381 153 GLY F O 1
ATOM 8549 N N . LEU F 1 154 ? 57.55892 7.09314 -39.40835 1.000 36.50540 154 LEU F N 1
ATOM 8550 C CA . LEU F 1 154 ? 56.25995 6.64689 -38.91166 1.000 36.64239 154 LEU F CA 1
ATOM 8551 C C . LEU F 1 154 ? 55.59085 5.68190 -39.88723 1.000 38.94957 154 LEU F C 1
ATOM 8552 O O . LEU F 1 154 ? 54.96185 4.70265 -39.46942 1.000 38.27106 154 LEU F O 1
ATOM 8557 N N . ASN F 1 155 ? 55.70421 5.95500 -41.19044 1.000 42.53899 155 ASN F N 1
ATOM 8558 C CA . ASN F 1 155 ? 55.19523 5.06989 -42.24355 1.000 41.39135 155 ASN F CA 1
ATOM 8559 C C . ASN F 1 155 ? 53.73443 4.67389 -42.00402 1.000 43.66571 155 ASN F C 1
ATOM 8560 O O . ASN F 1 155 ? 53.36157 3.49889 -42.08246 1.000 37.63012 155 ASN F O 1
ATOM 8565 N N . ARG F 1 156 ? 52.91191 5.67531 -41.67344 1.000 35.24228 156 ARG F N 1
ATOM 8566 C CA . ARG F 1 156 ? 51.46741 5.55011 -41.47203 1.000 41.05798 156 ARG F CA 1
ATOM 8567 C C . ARG F 1 156 ? 51.08982 4.69147 -40.26807 1.000 37.30356 156 ARG F C 1
ATOM 8568 O O . ARG F 1 156 ? 49.93758 4.26630 -40.14595 1.000 37.65875 156 ARG F O 1
ATOM 8576 N N . ARG F 1 157 ? 52.01417 4.44217 -39.36345 1.000 36.77475 157 ARG F N 1
ATOM 8577 C CA . ARG F 1 157 ? 51.67746 3.61931 -38.20411 1.000 35.19337 157 ARG F CA 1
ATOM 8578 C C . ARG F 1 157 ? 51.18585 4.50488 -37.06440 1.000 32.63518 157 ARG F C 1
ATOM 8579 O O . ARG F 1 157 ? 51.82718 5.51817 -36.75949 1.000 35.78634 157 ARG F O 1
ATOM 8587 N N . PRO F 1 158 ? 50.05778 4.17815 -36.43161 1.000 32.64728 158 PRO F N 1
ATOM 8588 C CA . PRO F 1 158 ? 49.51458 5.06975 -35.40016 1.000 32.28885 158 PRO F CA 1
ATOM 8589 C C . PRO F 1 158 ? 50.44905 5.21637 -34.20873 1.000 29.31351 158 PRO F C 1
ATOM 8590 O O . PRO F 1 158 ? 51.18461 4.29238 -33.84233 1.000 31.14587 158 PRO F O 1
ATOM 8594 N N . ILE F 1 159 ? 50.41019 6.41065 -33.60027 1.000 27.58948 159 ILE F N 1
ATOM 8595 C CA . ILE F 1 159 ? 51.23922 6.72982 -32.44610 1.000 32.47840 159 ILE F CA 1
ATOM 8596 C C . ILE F 1 159 ? 50.40943 7.45073 -31.39915 1.000 28.21161 159 ILE F C 1
ATOM 8597 O O . ILE F 1 159 ? 49.38450 8.07027 -31.68529 1.000 28.93218 159 ILE F O 1
ATOM 8602 N N . GLN F 1 160 ? 50.87138 7.34906 -30.16625 1.000 29.85062 160 GLN F N 1
ATOM 8603 C CA . GLN F 1 160 ? 50.45134 8.21803 -29.09301 1.000 27.58141 160 GLN F CA 1
ATOM 8604 C C . GLN F 1 160 ? 51.66687 9.00441 -28.64199 1.000 26.39414 160 GLN F C 1
ATOM 8605 O O . GLN F 1 160 ? 52.80739 8.60186 -28.87932 1.000 30.14027 160 GLN F O 1
ATOM 8611 N N . VAL F 1 161 ? 51.41475 10.11863 -27.97084 1.000 25.14519 161 VAL F N 1
ATOM 8612 C CA . VAL F 1 161 ? 52.41825 10.78858 -27.15824 1.000 23.88762 161 VAL F CA 1
ATOM 8613 C C . VAL F 1 161 ? 51.98923 10.65585 -25.70409 1.000 27.43780 161 VAL F C 1
ATOM 8614 O O . VAL F 1 161 ? 50.84043 10.95612 -25.35211 1.000 28.76763 161 VAL F O 1
ATOM 8618 N N . ILE F 1 162 ? 52.89178 10.14285 -24.88078 1.000 25.04663 162 ILE F N 1
ATOM 8619 C CA . ILE F 1 162 ? 52.67251 9.95772 -23.45575 1.000 27.55586 162 ILE F CA 1
ATOM 8620 C C . ILE F 1 162 ? 53.33108 11.12583 -22.74494 1.000 29.83133 162 ILE F C 1
ATOM 8621 O O . ILE F 1 162 ? 54.52531 11.39508 -22.95166 1.000 27.87967 162 ILE F O 1
ATOM 8626 N N . PHE F 1 163 ? 52.55874 11.82561 -21.92932 1.000 26.22417 163 PHE F N 1
ATOM 8627 C CA . PHE F 1 163 ? 53.08250 12.88626 -21.07535 1.000 29.35899 163 PHE F CA 1
ATOM 8628 C C . PHE F 1 163 ? 53.14475 12.34842 -19.65219 1.000 30.50088 163 PHE F C 1
ATOM 8629 O O . PHE F 1 163 ? 52.14079 11.86233 -19.12263 1.000 28.34271 163 PHE F O 1
ATOM 8637 N N . THR F 1 164 ? 54.32474 12.40111 -19.04157 1.000 28.61615 164 THR F N 1
ATOM 8638 C CA . THR F 1 164 ? 54.47756 11.95720 -17.66380 1.000 29.82558 164 THR F CA 1
ATOM 8639 C C . THR F 1 164 ? 55.02426 13.08291 -16.79731 1.000 30.85534 164 THR F C 1
ATOM 8640 O O . THR F 1 164 ? 55.91416 13.83710 -17.20761 1.000 30.48404 164 THR F O 1
ATOM 8644 N N . LEU F 1 165 ? 54.45744 13.19246 -15.60773 1.000 26.57954 165 LEU F N 1
ATOM 8645 C CA . LEU F 1 165 ? 54.98592 14.03841 -14.54931 1.000 32.32118 165 LEU F CA 1
ATOM 8646 C C . LEU F 1 165 ? 55.90816 13.17678 -13.69303 1.000 31.60264 165 LEU F C 1
ATOM 8647 O O . LEU F 1 165 ? 55.48718 12.13367 -13.17826 1.000 30.06403 165 LEU F O 1
ATOM 8652 N N . GLU F 1 166 ? 57.16523 13.59190 -13.55552 1.000 31.38023 166 GLU F N 1
ATOM 8653 C CA . GLU F 1 166 ? 58.17056 12.75713 -12.91830 1.000 27.99133 166 GLU F CA 1
ATOM 8654 C C . GLU F 1 166 ? 58.96652 13.56328 -11.90655 1.000 32.39545 166 GLU F C 1
ATOM 8655 O O . GLU F 1 166 ? 59.19232 14.76336 -12.07839 1.000 29.81305 166 GLU F O 1
ATOM 8661 N N . HIS F 1 167 ? 59.39403 12.87380 -10.85477 1.000 35.26188 167 HIS F N 1
ATOM 8662 C CA . HIS F 1 167 ? 60.23664 13.45966 -9.82358 1.000 37.85660 167 HIS F CA 1
ATOM 8663 C C . HIS F 1 167 ? 61.10724 12.34898 -9.26891 1.000 35.67871 167 HIS F C 1
ATOM 8664 O O . HIS F 1 167 ? 60.59282 11.28583 -8.90641 1.000 33.90059 167 HIS F O 1
ATOM 8671 N N . GLU F 1 168 ? 62.41489 12.59301 -9.23346 1.000 41.27899 168 GLU F N 1
ATOM 8672 C CA . GLU F 1 168 ? 63.38909 11.62048 -8.74351 1.000 42.35798 168 GLU F CA 1
ATOM 8673 C C . GLU F 1 168 ? 63.23159 10.27416 -9.44549 1.000 42.65729 168 GLU F C 1
ATOM 8674 O O . GLU F 1 168 ? 63.32356 9.21126 -8.82803 1.000 42.78228 168 GLU F O 1
ATOM 8680 N N . GLY F 1 169 ? 62.98607 10.32150 -10.75336 1.000 39.02893 169 GLY F N 1
ATOM 8681 C CA . GLY F 1 169 ? 62.85128 9.11084 -11.53838 1.000 35.15675 169 GLY F CA 1
ATOM 8682 C C . GLY F 1 169 ? 61.56252 8.33661 -11.33778 1.000 37.70762 169 GLY F C 1
ATOM 8683 O O . GLY F 1 169 ? 61.40619 7.27840 -11.95155 1.000 41.25514 169 GLY F O 1
ATOM 8684 N N . VAL F 1 170 ? 60.63020 8.82669 -10.51710 1.000 37.90679 170 VAL F N 1
ATOM 8685 C CA . VAL F 1 170 ? 59.34286 8.17268 -10.27872 1.000 36.05316 170 VAL F CA 1
ATOM 8686 C C . VAL F 1 170 ? 58.26510 8.90022 -11.08629 1.000 29.15865 170 VAL F C 1
ATOM 8687 O O . VAL F 1 170 ? 58.22422 10.13767 -11.09980 1.000 32.67901 170 VAL F O 1
ATOM 8691 N N . VAL F 1 171 ? 57.41748 8.14032 -11.78372 1.000 28.11701 171 VAL F N 1
ATOM 8692 C CA . VAL F 1 171 ? 56.27637 8.70574 -12.50989 1.000 29.57732 171 VAL F CA 1
ATOM 8693 C C . VAL F 1 171 ? 55.18370 9.03965 -11.50189 1.000 31.03056 171 VAL F C 1
ATOM 8694 O O . VAL F 1 171 ? 54.65220 8.13901 -10.84534 1.000 31.12281 171 VAL F O 1
ATOM 8698 N N . LEU F 1 172 ? 54.82285 10.32517 -11.40562 1.000 30.93371 172 LEU F N 1
ATOM 8699 C CA . LEU F 1 172 ? 53.75272 10.77292 -10.52093 1.000 29.16790 172 LEU F CA 1
ATOM 8700 C C . LEU F 1 172 ? 52.41273 10.92166 -11.22283 1.000 30.17467 172 LEU F C 1
ATOM 8701 O O . LEU F 1 172 ? 51.37786 10.98663 -10.55430 1.000 32.10222 172 LEU F O 1
ATOM 8706 N N . GLY F 1 173 ? 52.40868 11.01300 -12.53792 1.000 30.75492 173 GLY F N 1
ATOM 8707 C CA . GLY F 1 173 ? 51.17396 11.17275 -13.26673 1.000 31.62480 173 GLY F CA 1
ATOM 8708 C C . GLY F 1 173 ? 51.42576 10.92248 -14.72948 1.000 29.83962 173 GLY F C 1
ATOM 8709 O O . GLY F 1 173 ? 52.54636 11.09230 -15.22389 1.000 30.13878 173 GLY F O 1
ATOM 8710 N N . ARG F 1 174 ? 50.36142 10.54086 -15.42329 1.000 26.51382 174 ARG F N 1
ATOM 8711 C CA . ARG F 1 174 ? 50.50003 10.15723 -16.82147 1.000 28.74921 174 ARG F CA 1
ATOM 8712 C C . ARG F 1 174 ? 49.22536 10.51460 -17.56852 1.000 25.40706 174 ARG F C 1
ATOM 8713 O O . ARG F 1 174 ? 48.12686 10.21565 -17.09447 1.000 28.33103 174 ARG F O 1
ATOM 8721 N N . GLN F 1 175 ? 49.38066 11.13924 -18.73113 1.000 21.72085 175 GLN F N 1
ATOM 8722 C CA . GLN F 1 175 ? 48.28957 11.31795 -19.67197 1.000 28.86904 175 GLN F CA 1
ATOM 8723 C C . GLN F 1 175 ? 48.82864 11.01810 -21.06090 1.000 29.70021 175 GLN F C 1
ATOM 8724 O O . GLN F 1 175 ? 50.03494 11.07225 -21.29816 1.000 31.86962 175 GLN F O 1
ATOM 8730 N N . ALA F 1 176 ? 47.92760 10.69235 -21.98075 1.000 28.39426 176 ALA F N 1
ATOM 8731 C CA . ALA F 1 176 ? 48.33664 10.22910 -23.29707 1.000 30.00267 176 ALA F CA 1
ATOM 8732 C C . ALA F 1 176 ? 47.24670 10.56812 -24.30440 1.000 32.87717 176 ALA F C 1
ATOM 8733 O O . ALA F 1 176 ? 46.06047 10.44299 -23.99056 1.000 33.86261 176 ALA F O 1
ATOM 8735 N N . VAL F 1 177 ? 47.65219 10.99830 -25.50709 1.000 29.89455 177 VAL F N 1
ATOM 8736 C CA . VAL F 1 177 ? 46.72968 11.19068 -26.62111 1.000 35.40888 177 VAL F CA 1
ATOM 8737 C C . VAL F 1 177 ? 47.31908 10.59004 -27.89080 1.000 31.38604 177 VAL F C 1
ATOM 8738 O O . VAL F 1 177 ? 48.53738 10.55462 -28.08894 1.000 27.56551 177 VAL F O 1
ATOM 8742 N N . GLU F 1 178 ? 46.43844 10.11944 -28.76236 1.000 28.67106 178 GLU F N 1
ATOM 8743 C CA . GLU F 1 178 ? 46.85969 9.76578 -30.10766 1.000 32.21785 178 GLU F CA 1
ATOM 8744 C C . GLU F 1 178 ? 47.22577 11.02820 -30.87111 1.000 31.93601 178 GLU F C 1
ATOM 8745 O O . GLU F 1 178 ? 46.66143 12.10190 -30.64260 1.000 30.10790 178 GLU F O 1
ATOM 8751 N N . VAL F 1 179 ? 48.18975 10.90360 -31.78173 1.000 29.58924 179 VAL F N 1
ATOM 8752 C CA . VAL F 1 179 ? 48.60627 12.03053 -32.60835 1.000 32.72967 179 VAL F CA 1
ATOM 8753 C C . VAL F 1 179 ? 48.67651 11.57671 -34.05593 1.000 33.94643 179 VAL F C 1
ATOM 8754 O O . VAL F 1 179 ? 49.40013 10.62527 -34.37608 1.000 31.60790 179 VAL F O 1
ATOM 8758 N N . ARG F 1 180 ? 47.95186 12.27387 -34.93087 1.000 31.73080 180 ARG F N 1
ATOM 8759 C CA . ARG F 1 180 ? 48.09690 12.12915 -36.37133 1.000 31.71111 180 ARG F CA 1
ATOM 8760 C C . ARG F 1 180 ? 48.70925 13.41246 -36.91352 1.000 32.89507 180 ARG F C 1
ATOM 8761 O O . ARG F 1 180 ? 48.12688 14.49552 -36.76589 1.000 33.46323 180 ARG F O 1
ATOM 8769 N N . ILE F 1 181 ? 49.88672 13.29407 -37.51511 1.000 33.15615 181 ILE F N 1
ATOM 8770 C CA . ILE F 1 181 ? 50.59404 14.43648 -38.08101 1.000 35.63516 181 ILE F CA 1
ATOM 8771 C C . ILE F 1 181 ? 50.22166 14.50670 -39.55301 1.000 38.97963 181 ILE F C 1
ATOM 8772 O O . ILE F 1 181 ? 50.59672 13.62669 -40.33288 1.000 35.81515 181 ILE F O 1
ATOM 8777 N N . CYS F 1 182 ? 49.47084 15.54543 -39.93110 1.000 36.32460 182 CYS F N 1
ATOM 8778 C CA . CYS F 1 182 ? 48.85479 15.58101 -41.24889 1.000 35.71898 182 CYS F CA 1
ATOM 8779 C C . CYS F 1 182 ? 48.74816 17.01649 -41.74831 1.000 37.97437 182 CYS F C 1
ATOM 8780 O O . CYS F 1 182 ? 48.76214 17.97769 -40.97549 1.000 35.70315 182 CYS F O 1
ATOM 8783 N N . ALA F 1 183 ? 48.61652 17.13425 -43.06693 1.000 39.14851 183 ALA F N 1
ATOM 8784 C CA . ALA F 1 183 ? 48.54218 18.43852 -43.71038 1.000 42.89427 183 ALA F CA 1
ATOM 8785 C C . ALA F 1 183 ? 47.22416 19.15379 -43.42924 1.000 40.67467 183 ALA F C 1
ATOM 8786 O O . ALA F 1 183 ? 47.18292 20.39190 -43.40094 1.000 44.67774 183 ALA F O 1
ATOM 8788 N N . CYS F 1 184 ? 46.13944 18.40522 -43.24535 1.000 39.76107 184 CYS F N 1
ATOM 8789 C CA . CYS F 1 184 ? 44.78337 18.95530 -43.20431 1.000 40.71560 184 CYS F CA 1
ATOM 8790 C C . CYS F 1 184 ? 44.10835 18.53026 -41.91197 1.000 39.59857 184 CYS F C 1
ATOM 8791 O O . CYS F 1 184 ? 43.19662 17.69332 -41.92388 1.000 39.06449 184 CYS F O 1
ATOM 8794 N N . PRO F 1 185 ? 44.53854 19.08140 -40.77399 1.000 41.40805 185 PRO F N 1
ATOM 8795 C CA . PRO F 1 185 ? 44.04787 18.55436 -39.48671 1.000 34.99250 185 PRO F CA 1
ATOM 8796 C C . PRO F 1 185 ? 42.54645 18.70064 -39.29934 1.000 43.39859 185 PRO F C 1
ATOM 8797 O O . PRO F 1 185 ? 41.89893 17.76886 -38.79572 1.000 34.72916 185 PRO F O 1
ATOM 8801 N N . GLY F 1 186 ? 41.96798 19.83022 -39.71745 1.000 35.84571 186 GLY F N 1
ATOM 8802 C CA . GLY F 1 186 ? 40.54541 20.03570 -39.50631 1.000 39.77143 186 GLY F CA 1
ATOM 8803 C C . GLY F 1 186 ? 39.69593 19.08578 -40.32431 1.000 40.49846 186 GLY F C 1
ATOM 8804 O O . GLY F 1 186 ? 38.69381 18.55694 -39.83359 1.000 42.53516 186 GLY F O 1
ATOM 8805 N N . ARG F 1 187 ? 40.08821 18.84599 -41.57913 1.000 37.05187 187 ARG F N 1
ATOM 8806 C CA . ARG F 1 187 ? 39.33184 17.92321 -42.41821 1.000 44.29154 187 ARG F CA 1
ATOM 8807 C C . ARG F 1 187 ? 39.56573 16.47533 -41.99895 1.000 42.67419 187 ARG F C 1
ATOM 8808 O O . ARG F 1 187 ? 38.63443 15.66160 -42.01240 1.000 42.98040 187 ARG F O 1
ATOM 8816 N N . ASP F 1 188 ? 40.80467 16.12623 -41.63865 1.000 41.53327 188 ASP F N 1
ATOM 8817 C CA . ASP F 1 188 ? 41.06706 14.75975 -41.19249 1.000 40.42604 188 ASP F CA 1
ATOM 8818 C C . ASP F 1 188 ? 40.27249 14.43925 -39.94019 1.000 40.04696 188 ASP F C 1
ATOM 8819 O O . ASP F 1 188 ? 39.72313 13.34138 -39.80785 1.000 42.71553 188 ASP F O 1
ATOM 8824 N N . ARG F 1 189 ? 40.16832 15.40108 -39.02891 1.000 41.62611 189 ARG F N 1
ATOM 8825 C CA . ARG F 1 189 ? 39.39768 15.17533 -37.81667 1.000 41.77394 189 ARG F CA 1
ATOM 8826 C C . ARG F 1 189 ? 37.92668 14.93107 -38.13340 1.000 46.19085 189 ARG F C 1
ATOM 8827 O O . ARG F 1 189 ? 37.32766 13.96803 -37.63543 1.000 42.29626 189 ARG F O 1
ATOM 8835 N N . ARG F 1 190 ? 37.32420 15.79332 -38.96616 1.000 45.07577 190 ARG F N 1
ATOM 8836 C CA . ARG F 1 190 ? 35.93686 15.56256 -39.37259 1.000 42.59898 190 ARG F CA 1
ATOM 8837 C C . ARG F 1 190 ? 35.79315 14.22242 -40.08580 1.000 43.14180 190 ARG F C 1
ATOM 8838 O O . ARG F 1 190 ? 34.85894 13.46080 -39.80780 1.000 47.22186 190 ARG F O 1
ATOM 8846 N N . ALA F 1 191 ? 36.73375 13.89502 -40.97234 1.000 40.98349 191 ALA F N 1
ATOM 8847 C CA . ALA F 1 191 ? 36.67275 12.61831 -41.67339 1.000 45.55779 191 ALA F CA 1
ATOM 8848 C C . ALA F 1 191 ? 36.73891 11.43623 -40.70507 1.000 51.59756 191 ALA F C 1
ATOM 8849 O O . ALA F 1 191 ? 36.04007 10.43227 -40.89525 1.000 51.65297 191 ALA F O 1
ATOM 8851 N N . GLU F 1 192 ? 37.56729 11.52951 -39.65705 1.000 50.24140 192 GLU F N 1
ATOM 8852 C CA . GLU F 1 192 ? 37.67122 10.40769 -38.72355 1.000 44.70658 192 GLU F CA 1
ATOM 8853 C C . GLU F 1 192 ? 36.50691 10.38444 -37.73321 1.000 49.72352 192 GLU F C 1
ATOM 8854 O O . GLU F 1 192 ? 36.02446 9.30449 -37.36703 1.000 50.06910 192 GLU F O 1
ATOM 8860 N N . GLU F 1 193 ? 36.03757 11.55794 -37.29731 1.000 46.56040 193 GLU F N 1
ATOM 8861 C CA . GLU F 1 193 ? 34.90180 11.60788 -36.38081 1.000 46.97783 193 GLU F CA 1
ATOM 8862 C C . GLU F 1 193 ? 33.62915 11.08907 -37.04569 1.000 57.21198 193 GLU F C 1
ATOM 8863 O O . GLU F 1 193 ? 32.82646 10.39546 -36.40719 1.000 59.37963 193 GLU F O 1
ATOM 8869 N N . THR F 1 194 ? 33.43839 11.39571 -38.33293 1.000 54.17235 194 THR F N 1
ATOM 8870 C CA . THR F 1 194 ? 32.25718 10.91202 -39.04506 1.000 57.05065 194 THR F CA 1
ATOM 8871 C C . THR F 1 194 ? 32.27251 9.39362 -39.16841 1.000 58.19750 194 THR F C 1
ATOM 8872 O O . THR F 1 194 ? 31.23133 8.73995 -39.03371 1.000 61.03955 194 THR F O 1
ATOM 8876 N N . ALA F 1 195 ? 33.44578 8.81223 -39.40323 1.000 55.55827 195 ALA F N 1
ATOM 8877 C CA . ALA F 1 195 ? 33.57256 7.36240 -39.40960 1.000 62.06996 195 ALA F CA 1
ATOM 8878 C C . ALA F 1 195 ? 33.39905 6.73994 -38.02313 1.000 61.08541 195 ALA F C 1
ATOM 8879 O O . ALA F 1 195 ? 33.40564 5.50952 -37.92191 1.000 67.18167 195 ALA F O 1
ATOM 8881 N N . ALA F 1 196 ? 33.23000 7.53814 -36.96971 1.000 59.20129 196 ALA F N 1
ATOM 8882 C CA . ALA F 1 196 ? 33.08415 7.00669 -35.61759 1.000 62.46246 196 ALA F CA 1
ATOM 8883 C C . ALA F 1 196 ? 31.88872 7.62567 -34.89458 1.000 65.29106 196 ALA F C 1
ATOM 8884 O O . ALA F 1 196 ? 30.74731 7.53088 -35.35294 1.000 69.23446 196 ALA F O 1
ATOM 8886 N N . VAL G 1 4 ? 24.27749 57.15712 37.31015 1.000 71.44832 4 VAL G N 1
ATOM 8887 C CA . VAL G 1 4 ? 25.64248 56.64107 37.28782 1.000 74.84468 4 VAL G CA 1
ATOM 8888 C C . VAL G 1 4 ? 25.71802 55.33102 38.10342 1.000 69.69682 4 VAL G C 1
ATOM 8889 O O . VAL G 1 4 ? 26.19564 55.30514 39.24160 1.000 71.26589 4 VAL G O 1
ATOM 8893 N N . PRO G 1 5 ? 25.22703 54.23656 37.51683 1.000 64.65340 5 PRO G N 1
ATOM 8894 C CA . PRO G 1 5 ? 25.16521 52.96375 38.25483 1.000 64.68376 5 PRO G CA 1
ATOM 8895 C C . PRO G 1 5 ? 26.55562 52.36177 38.39389 1.000 63.11189 5 PRO G C 1
ATOM 8896 O O . PRO G 1 5 ? 27.20256 52.02630 37.39916 1.000 61.87085 5 PRO G O 1
ATOM 8900 N N . SER G 1 6 ? 27.01270 52.23757 39.63968 1.000 63.12714 6 SER G N 1
ATOM 8901 C CA . SER G 1 6 ? 28.37823 51.80625 39.91086 1.000 60.19753 6 SER G CA 1
ATOM 8902 C C . SER G 1 6 ? 28.69199 50.49441 39.20513 1.000 58.24580 6 SER G C 1
ATOM 8903 O O . SER G 1 6 ? 27.85273 49.59280 39.12179 1.000 53.69891 6 SER G O 1
ATOM 8906 N N . ASN G 1 7 ? 29.90842 50.41222 38.67060 1.000 57.40432 7 ASN G N 1
ATOM 8907 C CA . ASN G 1 7 ? 30.46387 49.17212 38.15317 1.000 55.12778 7 ASN G CA 1
ATOM 8908 C C . ASN G 1 7 ? 31.50705 48.58716 39.09476 1.000 48.85836 7 ASN G C 1
ATOM 8909 O O . ASN G 1 7 ? 32.16951 47.61016 38.73646 1.000 51.24990 7 ASN G O 1
ATOM 8914 N N . THR G 1 8 ? 31.67866 49.17014 40.27768 1.000 53.13294 8 THR G N 1
ATOM 8915 C CA . THR G 1 8 ? 32.74408 48.75494 41.18769 1.000 49.57279 8 THR G CA 1
ATOM 8916 C C . THR G 1 8 ? 32.44901 47.38027 41.76194 1.000 43.97339 8 THR G C 1
ATOM 8917 O O . THR G 1 8 ? 31.52745 47.25170 42.57874 1.000 49.14974 8 THR G O 1
ATOM 8921 N N . PRO G 1 9 ? 33.19056 46.34740 41.38682 1.000 40.49039 9 PRO G N 1
ATOM 8922 C CA . PRO G 1 9 ? 32.91785 45.01047 41.92083 1.000 45.71824 9 PRO G CA 1
ATOM 8923 C C . PRO G 1 9 ? 33.25175 44.91619 43.39993 1.000 47.71399 9 PRO G C 1
ATOM 8924 O O . PRO G 1 9 ? 34.22122 45.51152 43.87830 1.000 38.29006 9 PRO G O 1
ATOM 8928 N N . TYR G 1 10 ? 32.43384 44.15300 44.12164 1.000 40.81548 10 TYR G N 1
ATOM 8929 C CA . TYR G 1 10 ? 32.77577 43.75253 45.47494 1.000 44.42718 10 TYR G CA 1
ATOM 8930 C C . TYR G 1 10 ? 31.94424 42.53221 45.84570 1.000 39.95351 10 TYR G C 1
ATOM 8931 O O . TYR G 1 10 ? 30.73597 42.48827 45.57886 1.000 32.68678 10 TYR G O 1
ATOM 8940 N N . SER G 1 11 ? 32.61796 41.55463 46.46608 1.000 36.47599 11 SER G N 1
ATOM 8941 C CA . SER G 1 11 ? 31.99080 40.29631 46.86607 1.000 39.98414 11 SER G CA 1
ATOM 8942 C C . SER G 1 11 ? 30.92132 40.49092 47.92953 1.000 37.39601 11 SER G C 1
ATOM 8943 O O . SER G 1 11 ? 29.95717 39.71683 47.97839 1.000 35.56414 11 SER G O 1
ATOM 8946 N N . GLY G 1 12 ? 31.08042 41.49648 48.79877 1.000 38.88401 12 GLY G N 1
ATOM 8947 C CA . GLY G 1 12 ? 30.13045 41.73754 49.87155 1.000 37.45805 12 GLY G CA 1
ATOM 8948 C C . GLY G 1 12 ? 30.17332 40.67946 50.97608 1.000 38.25897 12 GLY G C 1
ATOM 8949 O O . GLY G 1 12 ? 30.97824 39.74450 50.97524 1.000 35.96135 12 GLY G O 1
ATOM 8950 N N . GLU G 1 13 ? 29.26306 40.85296 51.94550 1.000 41.82413 13 GLU G N 1
ATOM 8951 C CA . GLU G 1 13 ? 29.22941 39.97560 53.11588 1.000 40.17633 13 GLU G CA 1
ATOM 8952 C C . GLU G 1 13 ? 28.90498 38.53532 52.75099 1.000 39.39401 13 GLU G C 1
ATOM 8953 O O . GLU G 1 13 ? 29.24757 37.61642 53.50520 1.000 37.73244 13 GLU G O 1
ATOM 8959 N N . TYR G 1 14 ? 28.18973 38.31558 51.64891 1.000 34.92842 14 TYR G N 1
ATOM 8960 C CA . TYR G 1 14 ? 27.80990 36.96078 51.26248 1.000 34.54797 14 TYR G CA 1
ATOM 8961 C C . TYR G 1 14 ? 28.76384 36.34539 50.25030 1.000 34.15980 14 TYR G C 1
ATOM 8962 O O . TYR G 1 14 ? 28.56800 35.18901 49.86541 1.000 36.47715 14 TYR G O 1
ATOM 8971 N N . GLY G 1 15 ? 29.79083 37.07199 49.81885 1.000 32.13375 15 GLY G N 1
ATOM 8972 C CA . GLY G 1 15 ? 30.77361 36.49406 48.92431 1.000 34.63945 15 GLY G CA 1
ATOM 8973 C C . GLY G 1 15 ? 30.18844 36.09991 47.58641 1.000 36.63859 15 GLY G C 1
ATOM 8974 O O . GLY G 1 15 ? 30.26511 34.93835 47.17199 1.000 32.59031 15 GLY G O 1
ATOM 8975 N N . PHE G 1 16 ? 29.59298 37.08081 46.91729 1.000 32.85707 16 PHE G N 1
ATOM 8976 C CA . PHE G 1 16 ? 28.97331 36.90322 45.61157 1.000 33.81641 16 PHE G CA 1
ATOM 8977 C C . PHE G 1 16 ? 30.05215 36.87231 44.54284 1.000 33.98613 16 PHE G C 1
ATOM 8978 O O . PHE G 1 16 ? 30.88992 37.77570 44.48079 1.000 30.67552 16 PHE G O 1
ATOM 8986 N N . GLU G 1 17 ? 30.05213 35.82299 43.72155 1.000 31.51708 17 GLU G N 1
ATOM 8987 C CA . GLU G 1 17 ? 31.06345 35.65932 42.68404 1.000 32.31787 17 GLU G CA 1
ATOM 8988 C C . GLU G 1 17 ? 30.40961 35.18617 41.39330 1.000 28.95460 17 GLU G C 1
ATOM 8989 O O . GLU G 1 17 ? 29.36531 34.52821 41.40600 1.000 33.25451 17 GLU G O 1
ATOM 8995 N N . ILE G 1 18 ? 31.02779 35.53591 40.27299 1.000 32.11596 18 ILE G N 1
ATOM 8996 C CA . ILE G 1 18 ? 30.61878 35.01033 38.97906 1.000 28.81383 18 ILE G CA 1
ATOM 8997 C C . ILE G 1 18 ? 31.83403 34.37793 38.32662 1.000 31.49835 18 ILE G C 1
ATOM 8998 O O . ILE G 1 18 ? 32.97627 34.69865 38.64332 1.000 30.33123 18 ILE G O 1
ATOM 9003 N N . SER G 1 19 ? 31.57814 33.47486 37.38952 1.000 29.92790 19 SER G N 1
ATOM 9004 C CA . SER G 1 19 ? 32.67600 32.83804 36.68386 1.000 31.36508 19 SER G CA 1
ATOM 9005 C C . SER G 1 19 ? 32.14235 32.29674 35.37189 1.000 29.07177 19 SER G C 1
ATOM 9006 O O . SER G 1 19 ? 30.93040 32.24367 35.14368 1.000 31.00378 19 SER G O 1
ATOM 9009 N N . PHE G 1 20 ? 33.06614 31.88115 34.51646 1.000 28.30091 20 PHE G N 1
ATOM 9010 C CA . PHE G 1 20 ? 32.72832 31.23650 33.25779 1.000 28.11557 20 PHE G CA 1
ATOM 9011 C C . PHE G 1 20 ? 33.39229 29.87112 33.20620 1.000 33.56952 20 PHE G C 1
ATOM 9012 O O . PHE G 1 20 ? 34.56789 29.72877 33.56189 1.000 33.34340 20 PHE G O 1
ATOM 9020 N N . GLN G 1 21 ? 32.62455 28.87692 32.77512 1.000 31.51347 21 GLN G N 1
ATOM 9021 C CA . GLN G 1 21 ? 33.07585 27.49768 32.80914 1.000 35.35082 21 GLN G CA 1
ATOM 9022 C C . GLN G 1 21 ? 34.23772 27.27398 31.84958 1.000 36.08189 21 GLN G C 1
ATOM 9023 O O . GLN G 1 21 ? 34.43707 28.00247 30.86515 1.000 29.50787 21 GLN G O 1
ATOM 9029 N N . HIS G 1 22 ? 35.01246 26.23910 32.15849 1.000 33.69261 22 HIS G N 1
ATOM 9030 C CA . HIS G 1 22 ? 36.10874 25.85146 31.29252 1.000 33.84357 22 HIS G CA 1
ATOM 9031 C C . HIS G 1 22 ? 35.56262 25.42416 29.93779 1.000 34.66258 22 HIS G C 1
ATOM 9032 O O . HIS G 1 22 ? 34.52614 24.76516 29.84582 1.000 36.70975 22 HIS G O 1
ATOM 9039 N N . GLN G 1 23 ? 36.24957 25.81384 28.88068 1.000 31.12992 23 GLN G N 1
ATOM 9040 C CA . GLN G 1 23 ? 35.90601 25.37079 27.53863 1.000 37.10894 23 GLN G CA 1
ATOM 9041 C C . GLN G 1 23 ? 37.02715 24.47092 27.04248 1.000 40.02153 23 GLN G C 1
ATOM 9042 O O . GLN G 1 23 ? 38.17300 24.91309 26.93236 1.000 35.19633 23 GLN G O 1
ATOM 9048 N N . SER G 1 24 ? 36.70265 23.21109 26.77439 1.000 47.09137 24 SER G N 1
ATOM 9049 C CA . SER G 1 24 ? 37.70274 22.25898 26.31393 1.000 56.53420 24 SER G CA 1
ATOM 9050 C C . SER G 1 24 ? 37.73531 22.23900 24.79414 1.000 62.16790 24 SER G C 1
ATOM 9051 O O . SER G 1 24 ? 36.76617 22.61031 24.12607 1.000 56.40731 24 SER G O 1
ATOM 9054 N N . LYS G 1 25 ? 38.87144 21.78996 24.24973 1.000 64.33673 25 LYS G N 1
ATOM 9055 C CA . LYS G 1 25 ? 39.01270 21.72062 22.79727 1.000 72.19384 25 LYS G CA 1
ATOM 9056 C C . LYS G 1 25 ? 37.94518 20.83105 22.17410 1.000 66.02980 25 LYS G C 1
ATOM 9057 O O . LYS G 1 25 ? 37.49919 21.08835 21.04991 1.000 68.73194 25 LYS G O 1
ATOM 9059 N N . GLU G 1 26 ? 37.49484 19.81012 22.90505 1.000 66.46838 26 GLU G N 1
ATOM 9060 C CA . GLU G 1 26 ? 36.60402 18.81018 22.32618 1.000 70.15855 26 GLU G CA 1
ATOM 9061 C C . GLU G 1 26 ? 35.17886 19.33985 22.15656 1.000 69.08959 26 GLU G C 1
ATOM 9062 O O . GLU G 1 26 ? 34.59437 19.23021 21.07245 1.000 68.92691 26 GLU G O 1
ATOM 9064 N N . THR G 1 27 ? 34.59597 19.91323 23.21189 1.000 63.64835 27 THR G N 1
ATOM 9065 C CA . THR G 1 27 ? 33.15152 20.12642 23.25344 1.000 64.19659 27 THR G CA 1
ATOM 9066 C C . THR G 1 27 ? 32.74506 21.59318 23.40137 1.000 64.11755 27 THR G C 1
ATOM 9067 O O . THR G 1 27 ? 31.55766 21.87834 23.61447 1.000 54.07731 27 THR G O 1
ATOM 9071 N N . LYS G 1 28 ? 33.68013 22.52876 23.26204 1.000 56.35338 28 LYS G N 1
ATOM 9072 C CA . LYS G 1 28 ? 33.36725 23.93247 23.48408 1.000 50.57566 28 LYS G CA 1
ATOM 9073 C C . LYS G 1 28 ? 32.40607 24.45595 22.41824 1.000 57.79162 28 LYS G C 1
ATOM 9074 O O . LYS G 1 28 ? 32.38551 23.99574 21.27005 1.000 52.03293 28 LYS G O 1
ATOM 9080 N N . SER G 1 29 ? 31.58987 25.42158 22.81795 1.000 55.90576 29 SER G N 1
ATOM 9081 C CA . SER G 1 29 ? 30.76575 26.16006 21.87715 1.000 54.80700 29 SER G CA 1
ATOM 9082 C C . SER G 1 29 ? 31.58334 27.30090 21.28510 1.000 50.45845 29 SER G C 1
ATOM 9083 O O . SER G 1 29 ? 32.19953 28.08324 22.01872 1.000 48.24780 29 SER G O 1
ATOM 9086 N N . THR G 1 30 ? 31.58857 27.39141 19.95814 1.000 47.70869 30 THR G N 1
ATOM 9087 C CA . THR G 1 30 ? 32.21096 28.53617 19.31579 1.000 44.10255 30 THR G CA 1
ATOM 9088 C C . THR G 1 30 ? 31.36815 29.79907 19.44696 1.000 44.51602 30 THR G C 1
ATOM 9089 O O . THR G 1 30 ? 31.80779 30.86542 19.00073 1.000 44.93432 30 THR G O 1
ATOM 9093 N N . THR G 1 31 ? 30.18649 29.71917 20.07003 1.000 37.68367 31 THR G N 1
ATOM 9094 C CA . THR G 1 31 ? 29.32162 30.88714 20.14322 1.000 38.62125 31 THR G CA 1
ATOM 9095 C C . THR G 1 31 ? 29.75243 31.88795 21.21493 1.000 35.59945 31 THR G C 1
ATOM 9096 O O . THR G 1 31 ? 29.30332 33.03755 21.16581 1.000 30.98810 31 THR G O 1
ATOM 9100 N N . TRP G 1 32 ? 30.60527 31.49345 22.16693 1.000 31.09777 32 TRP G N 1
ATOM 9101 C CA . TRP G 1 32 ? 31.05548 32.40572 23.21535 1.000 32.32352 32 TRP G CA 1
ATOM 9102 C C . TRP G 1 32 ? 32.44811 31.99831 23.67969 1.000 33.02105 32 TRP G C 1
ATOM 9103 O O . TRP G 1 32 ? 32.85847 30.84028 23.55172 1.000 30.36539 32 TRP G O 1
ATOM 9114 N N . THR G 1 33 ? 33.17749 32.96424 24.22684 1.000 28.99680 33 THR G N 1
ATOM 9115 C CA . THR G 1 33 ? 34.45730 32.65202 24.85194 1.000 27.80170 33 THR G CA 1
ATOM 9116 C C . THR G 1 33 ? 34.79124 33.77030 25.82865 1.000 28.31546 33 THR G C 1
ATOM 9117 O O . THR G 1 33 ? 34.43984 34.93695 25.59892 1.000 30.20745 33 THR G O 1
ATOM 9121 N N . PHE G 1 34 ? 35.43915 33.41578 26.92746 1.000 26.62701 34 PHE G N 1
ATOM 9122 C CA . PHE G 1 34 ? 35.72420 34.39083 27.97270 1.000 30.32700 34 PHE G CA 1
ATOM 9123 C C . PHE G 1 34 ? 37.22706 34.53950 28.13713 1.000 27.72115 34 PHE G C 1
ATOM 9124 O O . PHE G 1 34 ? 37.93566 33.54210 28.34474 1.000 32.96804 34 PHE G O 1
ATOM 9132 N N . SER G 1 35 ? 37.70235 35.78010 28.04059 1.000 28.75054 35 SER G N 1
ATOM 9133 C CA . SER G 1 35 ? 39.10702 36.10919 28.26283 1.000 32.03792 35 SER G CA 1
ATOM 9134 C C . SER G 1 35 ? 39.29050 36.43903 29.73425 1.000 34.47322 35 SER G C 1
ATOM 9135 O O . SER G 1 35 ? 38.81789 37.47547 30.20864 1.000 29.49004 35 SER G O 1
ATOM 9138 N N . GLU G 1 36 ? 39.97520 35.55530 30.45863 1.000 29.72647 36 GLU G N 1
ATOM 9139 C CA . GLU G 1 36 ? 40.31650 35.86200 31.84220 1.000 30.55953 36 GLU G CA 1
ATOM 9140 C C . GLU G 1 36 ? 41.30321 37.01787 31.90927 1.000 32.49103 36 GLU G C 1
ATOM 9141 O O . GLU G 1 36 ? 41.20612 37.87247 32.79123 1.000 32.15485 36 GLU G O 1
ATOM 9147 N N . SER G 1 37 ? 42.25760 37.06813 30.97935 1.000 31.48941 37 SER G N 1
ATOM 9148 C CA . SER G 1 37 ? 43.24987 38.13284 31.02526 1.000 33.75796 37 SER G CA 1
ATOM 9149 C C . SER G 1 37 ? 42.64017 39.49964 30.71689 1.000 38.25013 37 SER G C 1
ATOM 9150 O O . SER G 1 37 ? 43.08532 40.50653 31.27671 1.000 36.20224 37 SER G O 1
ATOM 9153 N N . LEU G 1 38 ? 41.62726 39.56890 29.84746 1.000 31.84319 38 LEU G N 1
ATOM 9154 C CA . LEU G 1 38 ? 40.95431 40.83734 29.57938 1.000 37.57318 38 LEU G CA 1
ATOM 9155 C C . LEU G 1 38 ? 39.75189 41.09356 30.48085 1.000 38.47183 38 LEU G C 1
ATOM 9156 O O . LEU G 1 38 ? 39.22109 42.21204 30.47452 1.000 35.33073 38 LEU G O 1
ATOM 9161 N N . LYS G 1 39 ? 39.30551 40.09176 31.23709 1.000 39.26997 39 LYS G N 1
ATOM 9162 C CA . LYS G 1 39 ? 38.01971 40.13592 31.93529 1.000 35.35338 39 LYS G CA 1
ATOM 9163 C C . LYS G 1 39 ? 36.90670 40.54543 30.97622 1.000 34.33449 39 LYS G C 1
ATOM 9164 O O . LYS G 1 39 ? 36.13316 41.47284 31.22975 1.000 32.82655 39 LYS G O 1
ATOM 9170 N N . LYS G 1 40 ? 36.82514 39.83112 29.85424 1.000 34.60563 40 LYS G N 1
ATOM 9171 C CA . LYS G 1 40 ? 35.93502 40.22111 28.77192 1.000 29.63102 40 LYS G CA 1
ATOM 9172 C C . LYS G 1 40 ? 35.29535 38.99113 28.15466 1.000 30.25512 40 LYS G C 1
ATOM 9173 O O . LYS G 1 40 ? 35.99474 38.03917 27.78006 1.000 27.83891 40 LYS G O 1
ATOM 9179 N N . LEU G 1 41 ? 33.97096 39.03507 28.02851 1.000 28.27815 41 LEU G N 1
ATOM 9180 C CA . LEU G 1 41 ? 33.19812 38.00878 27.34263 1.000 25.24039 41 LEU G CA 1
ATOM 9181 C C . LEU G 1 41 ? 33.00062 38.40330 25.87967 1.000 31.35513 41 LEU G C 1
ATOM 9182 O O . LEU G 1 41 ? 32.58097 39.52928 25.58205 1.000 30.01616 41 LEU G O 1
ATOM 9187 N N . PHE G 1 42 ? 33.29807 37.47521 24.97318 1.000 28.92536 42 PHE G N 1
ATOM 9188 C CA . PHE G 1 42 ? 33.01528 37.61766 23.54879 1.000 27.86154 42 PHE G CA 1
ATOM 9189 C C . PHE G 1 42 ? 31.90502 36.64082 23.19638 1.000 29.73044 42 PHE G C 1
ATOM 9190 O O . PHE G 1 42 ? 32.01448 35.45620 23.50629 1.000 27.68907 42 PHE G O 1
ATOM 9198 N N . VAL G 1 43 ? 30.83507 37.12357 22.56717 1.000 27.57036 43 VAL G N 1
ATOM 9199 C CA . VAL G 1 43 ? 29.65461 36.27693 22.37553 1.000 29.69908 43 VAL G CA 1
ATOM 9200 C C . VAL G 1 43 ? 28.93545 36.67027 21.08770 1.000 33.23976 43 VAL G C 1
ATOM 9201 O O . VAL G 1 43 ? 28.87429 37.85120 20.72913 1.000 29.98646 43 VAL G O 1
ATOM 9205 N N . ARG G 1 44 ? 28.37693 35.66768 20.39944 1.000 29.43342 44 ARG G N 1
ATOM 9206 C CA . ARG G 1 44 ? 27.57093 35.90139 19.20934 1.000 28.95669 44 ARG G CA 1
ATOM 9207 C C . ARG G 1 44 ? 26.18140 36.41052 19.58570 1.000 34.26089 44 ARG G C 1
ATOM 9208 O O . ARG G 1 44 ? 25.60999 36.02853 20.61322 1.000 33.20526 44 ARG G O 1
ATOM 9216 N N A MET G 1 45 ? 25.64357 37.28618 18.73675 0.419 33.25798 45 MET G N 1
ATOM 9217 N N B MET G 1 45 ? 25.64049 37.27422 18.72773 0.581 33.23860 45 MET G N 1
ATOM 9218 C CA A MET G 1 45 ? 24.32977 37.86295 18.99073 0.419 33.72115 45 MET G CA 1
ATOM 9219 C CA B MET G 1 45 ? 24.32903 37.87234 18.95249 0.581 33.70233 45 MET G CA 1
ATOM 9220 C C A MET G 1 45 ? 23.26040 36.78134 19.02527 0.419 34.55430 45 MET G C 1
ATOM 9221 C C B MET G 1 45 ? 23.23970 36.80502 18.99126 0.581 34.54444 45 MET G C 1
ATOM 9222 O O A MET G 1 45 ? 23.28215 35.83747 18.23294 0.419 34.91859 45 MET G O 1
ATOM 9223 O O B MET G 1 45 ? 23.22760 35.88645 18.17075 0.581 34.92959 45 MET G O 1
ATOM 9232 N N . ALA G 1 46 ? 22.32532 36.92964 19.96374 1.000 29.76960 46 ALA G N 1
ATOM 9233 C CA . ALA G 1 46 ? 21.16815 36.03389 20.12078 1.000 34.23083 46 ALA G CA 1
ATOM 9234 C C . ALA G 1 46 ? 21.55681 34.56889 20.33648 1.000 36.65198 46 ALA G C 1
ATOM 9235 O O . ALA G 1 46 ? 20.82045 33.66398 19.94156 1.000 41.02991 46 ALA G O 1
ATOM 9237 N N . THR G 1 47 ? 22.69301 34.31028 20.96690 1.000 35.96031 47 THR G N 1
ATOM 9238 C CA . THR G 1 47 ? 23.08180 32.95272 21.31049 1.000 35.25565 47 THR G CA 1
ATOM 9239 C C . THR G 1 47 ? 23.10551 32.78064 22.82330 1.000 37.36085 47 THR G C 1
ATOM 9240 O O . THR G 1 47 ? 23.45193 33.69986 23.56982 1.000 34.27491 47 THR G O 1
ATOM 9244 N N . THR G 1 48 ? 22.74519 31.58374 23.26660 1.000 32.35098 48 THR G N 1
ATOM 9245 C CA . THR G 1 48 ? 22.71972 31.28025 24.68941 1.000 35.14965 48 THR G CA 1
ATOM 9246 C C . THR G 1 48 ? 24.13342 31.17414 25.25475 1.000 35.85504 48 THR G C 1
ATOM 9247 O O . THR G 1 48 ? 24.96237 30.40967 24.75379 1.000 34.82440 48 THR G O 1
ATOM 9251 N N . CYS G 1 49 ? 24.40359 31.92399 26.31770 1.000 32.27939 49 CYS G N 1
ATOM 9252 C CA . CYS G 1 49 ? 25.73163 32.00006 26.90393 1.000 32.79100 49 CYS G CA 1
ATOM 9253 C C . CYS G 1 49 ? 25.65583 31.67581 28.39194 1.000 31.16295 49 CYS G C 1
ATOM 9254 O O . CYS G 1 49 ? 24.86419 32.30072 29.11269 1.000 31.44170 49 CYS G O 1
ATOM 9257 N N . PRO G 1 50 ? 26.45934 30.73494 28.89627 1.000 33.63306 50 PRO G N 1
ATOM 9258 C CA . PRO G 1 50 ? 26.31807 30.33583 30.29710 1.000 27.80644 50 PRO G CA 1
ATOM 9259 C C . PRO G 1 50 ? 27.16273 31.19841 31.22311 1.000 32.73718 50 PRO G C 1
ATOM 9260 O O . PRO G 1 50 ? 28.33701 31.46148 30.96234 1.000 32.48898 50 PRO G O 1
ATOM 9264 N N . VAL G 1 51 ? 26.56004 31.66307 32.31030 1.000 28.91294 51 VAL G N 1
ATOM 9265 C CA . VAL G 1 51 ? 27.22692 32.49891 33.29851 1.000 27.52538 51 VAL G CA 1
ATOM 9266 C C . VAL G 1 51 ? 26.99323 31.84843 34.64774 1.000 27.60152 51 VAL G C 1
ATOM 9267 O O . VAL G 1 51 ? 25.85256 31.52578 34.98919 1.000 28.32902 51 VAL G O 1
ATOM 9271 N N . ARG G 1 52 ? 28.05733 31.64554 35.40596 1.000 27.37722 52 ARG G N 1
ATOM 9272 C CA . ARG G 1 52 ? 27.95863 30.92761 36.66489 1.000 28.56633 52 ARG G CA 1
ATOM 9273 C C . ARG G 1 52 ? 27.96455 31.89598 37.84221 1.000 27.97397 52 ARG G C 1
ATOM 9274 O O . ARG G 1 52 ? 28.68212 32.89413 37.83877 1.000 30.37000 52 ARG G O 1
ATOM 9282 N N . PHE G 1 53 ? 27.15094 31.59210 38.84103 1.000 28.74134 53 PHE G N 1
ATOM 9283 C CA . PHE G 1 53 ? 26.98055 32.43188 40.01723 1.000 27.85439 53 PHE G CA 1
ATOM 9284 C C . PHE G 1 53 ? 27.14344 31.60395 41.27994 1.000 32.44274 53 PHE G C 1
ATOM 9285 O O . PHE G 1 53 ? 26.77497 30.42641 41.31670 1.000 27.78304 53 PHE G O 1
ATOM 9293 N N . LYS G 1 54 ? 27.65858 32.23821 42.33143 1.000 33.22080 54 LYS G N 1
ATOM 9294 C CA . LYS G 1 54 ? 27.59527 31.61701 43.64762 1.000 33.59821 54 LYS G CA 1
ATOM 9295 C C . LYS G 1 54 ? 27.67296 32.68565 44.72608 1.000 37.69087 54 LYS G C 1
ATOM 9296 O O . LYS G 1 54 ? 28.12000 33.81018 44.48351 1.000 33.85390 54 LYS G O 1
ATOM 9302 N N . THR G 1 55 ? 27.21039 32.31129 45.92096 1.000 33.07455 55 THR G N 1
ATOM 9303 C CA . THR G 1 55 ? 27.42500 33.06470 47.15107 1.000 32.16521 55 THR G CA 1
ATOM 9304 C C . THR G 1 55 ? 28.06967 32.13900 48.16902 1.000 38.21187 55 THR G C 1
ATOM 9305 O O . THR G 1 55 ? 27.62126 31.00239 48.34166 1.000 41.85217 55 THR G O 1
ATOM 9309 N N . VAL G 1 56 ? 29.11342 32.62354 48.84370 1.000 32.17267 56 VAL G N 1
ATOM 9310 C CA . VAL G 1 56 ? 29.74417 31.83058 49.89449 1.000 38.19541 56 VAL G CA 1
ATOM 9311 C C . VAL G 1 56 ? 28.76086 31.58144 51.03227 1.000 37.37883 56 VAL G C 1
ATOM 9312 O O . VAL G 1 56 ? 28.69230 30.47798 51.58746 1.000 35.91651 56 VAL G O 1
ATOM 9316 N N . HIS G 1 57 ? 27.99314 32.60416 51.39735 1.000 35.19702 57 HIS G N 1
ATOM 9317 C CA . HIS G 1 57 ? 26.98658 32.51858 52.44498 1.000 34.93051 57 HIS G CA 1
ATOM 9318 C C . HIS G 1 57 ? 25.60534 32.70083 51.83163 1.000 36.71343 57 HIS G C 1
ATOM 9319 O O . HIS G 1 57 ? 25.42079 33.50286 50.90507 1.000 33.87443 57 HIS G O 1
ATOM 9326 N N . GLN G 1 58 ? 24.63967 31.95176 52.34754 1.000 37.93385 58 GLN G N 1
ATOM 9327 C CA . GLN G 1 58 ? 23.27670 32.05661 51.86281 1.000 37.78341 58 GLN G CA 1
ATOM 9328 C C . GLN G 1 58 ? 22.76686 33.47588 52.10480 1.000 37.63919 58 GLN G C 1
ATOM 9329 O O . GLN G 1 58 ? 22.75322 33.93022 53.25972 1.000 35.36668 58 GLN G O 1
ATOM 9331 N N . PRO G 1 59 ? 22.37655 34.21317 51.06864 1.000 39.87688 59 PRO G N 1
ATOM 9332 C CA . PRO G 1 59 ? 21.82893 35.56389 51.28266 1.000 38.35125 59 PRO G CA 1
ATOM 9333 C C . PRO G 1 59 ? 20.40641 35.48805 51.80914 1.000 36.14626 59 PRO G C 1
ATOM 9334 O O . PRO G 1 59 ? 19.81677 34.39819 51.85460 1.000 37.65629 59 PRO G O 1
ATOM 9338 N N . PRO G 1 60 ? 19.82359 36.61136 52.23769 1.000 40.14120 60 PRO G N 1
ATOM 9339 C CA . PRO G 1 60 ? 18.45067 36.56934 52.75687 1.000 37.26918 60 PRO G CA 1
ATOM 9340 C C . PRO G 1 60 ? 17.47382 36.01247 51.73494 1.000 37.96546 60 PRO G C 1
ATOM 9341 O O . PRO G 1 60 ? 17.65363 36.15327 50.52134 1.000 36.20544 60 PRO G O 1
ATOM 9345 N N . ALA G 1 61 ? 16.42613 35.36733 52.24400 1.000 37.25822 61 ALA G N 1
ATOM 9346 C CA . ALA G 1 61 ? 15.43513 34.75544 51.37220 1.000 38.79382 61 ALA G CA 1
ATOM 9347 C C . ALA G 1 61 ? 14.83173 35.79756 50.43530 1.000 40.26152 61 ALA G C 1
ATOM 9348 O O . ALA G 1 61 ? 14.62456 36.95710 50.81001 1.000 38.35751 61 ALA G O 1
ATOM 9350 N N . GLY G 1 62 ? 14.57682 35.38880 49.19613 1.000 32.28992 62 GLY G N 1
ATOM 9351 C CA . GLY G 1 62 ? 14.08260 36.31238 48.20006 1.000 36.25590 62 GLY G CA 1
ATOM 9352 C C . GLY G 1 62 ? 15.11372 37.24623 47.60002 1.000 37.30394 62 GLY G C 1
ATOM 9353 O O . GLY G 1 62 ? 14.73318 38.23169 46.95893 1.000 33.50542 62 GLY G O 1
ATOM 9354 N N . SER G 1 63 ? 16.40277 36.97986 47.78025 1.000 33.09244 63 SER G N 1
ATOM 9355 C CA . SER G 1 63 ? 17.39766 37.78086 47.08488 1.000 33.70206 63 SER G CA 1
ATOM 9356 C C . SER G 1 63 ? 17.31012 37.52018 45.58493 1.000 33.10845 63 SER G C 1
ATOM 9357 O O . SER G 1 63 ? 16.83123 36.46899 45.13076 1.000 32.75602 63 SER G O 1
ATOM 9360 N N . VAL G 1 64 ? 17.79585 38.48831 44.80761 1.000 25.98051 64 VAL G N 1
ATOM 9361 C CA . VAL G 1 64 ? 17.68858 38.44727 43.35580 1.000 30.37569 64 VAL G CA 1
ATOM 9362 C C . VAL G 1 64 ? 19.03855 38.77764 42.73041 1.000 29.16615 64 VAL G C 1
ATOM 9363 O O . VAL G 1 64 ? 19.92020 39.36288 43.35942 1.000 32.97376 64 VAL G O 1
ATOM 9367 N N . ILE G 1 65 ? 19.19035 38.40268 41.46509 1.000 32.39729 65 ILE G N 1
ATOM 9368 C CA . ILE G 1 65 ? 20.37886 38.74492 40.69272 1.000 30.31161 65 ILE G CA 1
ATOM 9369 C C . ILE G 1 65 ? 19.93251 39.57589 39.50532 1.000 29.95594 65 ILE G C 1
ATOM 9370 O O . ILE G 1 65 ? 19.13028 39.11780 38.67844 1.000 31.89757 65 ILE G O 1
ATOM 9375 N N . ARG G 1 66 ? 20.44635 40.79679 39.42625 1.000 28.05812 66 ARG G N 1
ATOM 9376 C CA . ARG G 1 66 ? 20.14422 41.70421 38.33139 1.000 27.71854 66 ARG G CA 1
ATOM 9377 C C . ARG G 1 66 ? 21.31718 41.71842 37.36477 1.000 29.16698 66 ARG G C 1
ATOM 9378 O O . ARG G 1 66 ? 22.47915 41.71399 37.78081 1.000 29.13262 66 ARG G O 1
ATOM 9386 N N . ALA G 1 67 ? 21.00689 41.70072 36.07828 1.000 26.52562 67 ALA G N 1
ATOM 9387 C CA . ALA G 1 67 ? 22.00209 41.85419 35.02471 1.000 28.77463 67 ALA G CA 1
ATOM 9388 C C . ALA G 1 67 ? 21.66148 43.12515 34.25894 1.000 28.93950 67 ALA G C 1
ATOM 9389 O O . ALA G 1 67 ? 20.56008 43.24811 33.71625 1.000 28.15571 67 ALA G O 1
ATOM 9391 N N . MET G 1 68 ? 22.58631 44.08233 34.23809 1.000 27.28602 68 MET G N 1
ATOM 9392 C CA . MET G 1 68 ? 22.29142 45.35817 33.56611 1.000 27.43632 68 MET G CA 1
ATOM 9393 C C . MET G 1 68 ? 23.45609 45.79339 32.68230 1.000 26.89967 68 MET G C 1
ATOM 9394 O O . MET G 1 68 ? 24.59489 45.87903 33.16729 1.000 30.66673 68 MET G O 1
ATOM 9399 N N . PRO G 1 69 ? 23.21312 46.08152 31.40472 1.000 30.53430 69 PRO G N 1
ATOM 9400 C CA . PRO G 1 69 ? 24.29434 46.56343 30.54066 1.000 29.22454 69 PRO G CA 1
ATOM 9401 C C . PRO G 1 69 ? 24.49676 48.05593 30.71756 1.000 30.77194 69 PRO G C 1
ATOM 9402 O O . PRO G 1 69 ? 23.53920 48.81364 30.90356 1.000 33.17580 69 PRO G O 1
ATOM 9406 N N A ILE G 1 70 ? 25.76058 48.47778 30.64036 0.338 30.60274 70 ILE G N 1
ATOM 9407 N N B ILE G 1 70 ? 25.75558 48.48100 30.67153 0.662 30.55719 70 ILE G N 1
ATOM 9408 C CA A ILE G 1 70 ? 26.15022 49.87978 30.78482 0.338 32.40049 70 ILE G CA 1
ATOM 9409 C CA B ILE G 1 70 ? 26.07531 49.90279 30.71205 0.662 32.42564 70 ILE G CA 1
ATOM 9410 C C A ILE G 1 70 ? 27.29613 50.16262 29.81945 0.338 31.40960 70 ILE G C 1
ATOM 9411 C C B ILE G 1 70 ? 27.26114 50.15536 29.79369 0.662 31.39285 70 ILE G C 1
ATOM 9412 O O A ILE G 1 70 ? 28.15872 49.30371 29.60375 0.338 31.93440 70 ILE G O 1
ATOM 9413 O O B ILE G 1 70 ? 28.10312 49.27639 29.57807 0.662 31.91378 70 ILE G O 1
ATOM 9422 N N . TYR G 1 71 ? 27.30374 51.36230 29.23187 1.000 27.87540 71 TYR G N 1
ATOM 9423 C CA . TYR G 1 71 ? 28.43033 51.77233 28.40490 1.000 31.92588 71 TYR G CA 1
ATOM 9424 C C . TYR G 1 71 ? 29.64388 52.00019 29.28713 1.000 33.66469 71 TYR G C 1
ATOM 9425 O O . TYR G 1 71 ? 29.52474 52.42826 30.44098 1.000 35.36827 71 TYR G O 1
ATOM 9434 N N . VAL G 1 72 ? 30.81712 51.69691 28.73264 1.000 30.27978 72 VAL G N 1
ATOM 9435 C CA . VAL G 1 72 ? 32.08685 51.80082 29.45486 1.000 35.89585 72 VAL G CA 1
ATOM 9436 C C . VAL G 1 72 ? 32.64324 53.22833 29.42675 1.000 41.21162 72 VAL G C 1
ATOM 9437 O O . VAL G 1 72 ? 33.12066 53.73302 30.44700 1.000 42.93173 72 VAL G O 1
ATOM 9441 N N . LYS G 1 73 ? 32.59122 53.90188 28.27583 1.000 39.00143 73 LYS G N 1
ATOM 9442 C CA . LYS G 1 73 ? 33.26761 55.18680 28.14388 1.000 43.12981 73 LYS G CA 1
ATOM 9443 C C . LYS G 1 73 ? 32.53514 56.25308 28.95427 1.000 41.22890 73 LYS G C 1
ATOM 9444 O O . LYS G 1 73 ? 31.30235 56.31973 28.92403 1.000 41.00002 73 LYS G O 1
ATOM 9446 N N . PRO G 1 74 ? 33.26450 57.09046 29.69426 1.000 46.14410 74 PRO G N 1
ATOM 9447 C CA . PRO G 1 74 ? 32.59520 58.09221 30.54191 1.000 44.05845 74 PRO G CA 1
ATOM 9448 C C . PRO G 1 74 ? 31.63400 58.99669 29.78101 1.000 43.84061 74 PRO G C 1
ATOM 9449 O O . PRO G 1 74 ? 30.59199 59.37138 30.33045 1.000 37.96779 74 PRO G O 1
ATOM 9453 N N . GLU G 1 75 ? 31.92860 59.31826 28.51900 1.000 39.46321 75 GLU G N 1
ATOM 9454 C CA . GLU G 1 75 ? 31.01923 60.13108 27.71925 1.000 46.62042 75 GLU G CA 1
ATOM 9455 C C . GLU G 1 75 ? 29.72473 59.40984 27.37559 1.000 45.82638 75 GLU G C 1
ATOM 9456 O O . GLU G 1 75 ? 28.76562 60.05727 26.95305 1.000 45.87403 75 GLU G O 1
ATOM 9462 N N . HIS G 1 76 ? 29.66607 58.09187 27.52879 1.000 43.26904 76 HIS G N 1
ATOM 9463 C CA . HIS G 1 76 ? 28.46876 57.36378 27.14910 1.000 40.25126 76 HIS G CA 1
ATOM 9464 C C . HIS G 1 76 ? 27.73023 56.75519 28.32192 1.000 38.00865 76 HIS G C 1
ATOM 9465 O O . HIS G 1 76 ? 26.59539 56.30157 28.13746 1.000 35.66701 76 HIS G O 1
ATOM 9472 N N . VAL G 1 77 ? 28.33124 56.74235 29.51526 1.000 39.56853 77 VAL G N 1
ATOM 9473 C CA . VAL G 1 77 ? 27.81574 55.90071 30.59117 1.000 37.31380 77 VAL G CA 1
ATOM 9474 C C . VAL G 1 77 ? 26.38613 56.28325 30.97078 1.000 43.26425 77 VAL G C 1
ATOM 9475 O O . VAL G 1 77 ? 25.60860 55.43216 31.42432 1.000 38.64433 77 VAL G O 1
ATOM 9479 N N . GLN G 1 78 ? 25.99006 57.54122 30.74882 1.000 41.18452 78 GLN G N 1
ATOM 9480 C CA . GLN G 1 78 ? 24.65625 57.96305 31.16302 1.000 34.40719 78 GLN G CA 1
ATOM 9481 C C . GLN G 1 78 ? 23.57183 57.58093 30.17135 1.000 38.59507 78 GLN G C 1
ATOM 9482 O O . GLN G 1 78 ? 22.38984 57.60996 30.52829 1.000 43.62979 78 GLN G O 1
ATOM 9488 N N . GLU G 1 79 ? 23.93107 57.21261 28.94634 1.000 35.07572 79 GLU G N 1
ATOM 9489 C CA . GLU G 1 79 ? 22.93648 56.76511 27.98287 1.000 35.18890 79 GLU G CA 1
ATOM 9490 C C . GLU G 1 79 ? 22.48285 55.34437 28.31908 1.000 36.32843 79 GLU G C 1
ATOM 9491 O O . GLU G 1 79 ? 23.31339 54.45720 28.52923 1.000 38.45078 79 GLU G O 1
ATOM 9497 N N . VAL G 1 80 ? 21.16704 55.12256 28.36645 1.000 36.04970 80 VAL G N 1
ATOM 9498 C CA . VAL G 1 80 ? 20.65702 53.78139 28.64805 1.000 36.16595 80 VAL G CA 1
ATOM 9499 C C . VAL G 1 80 ? 21.01980 52.84715 27.49620 1.000 33.58265 80 VAL G C 1
ATOM 9500 O O . VAL G 1 80 ? 20.80380 53.17012 26.31935 1.000 35.01615 80 VAL G O 1
ATOM 9504 N N . VAL G 1 81 ? 21.60145 51.69789 27.82941 1.000 33.18188 81 VAL G N 1
ATOM 9505 C CA . VAL G 1 81 ? 21.92189 50.66168 26.84520 1.000 32.54901 81 VAL G CA 1
ATOM 9506 C C . VAL G 1 81 ? 20.64385 49.91549 26.48129 1.000 30.93178 81 VAL G C 1
ATOM 9507 O O . VAL G 1 81 ? 20.00882 49.28632 27.33814 1.000 31.96429 81 VAL G O 1
ATOM 9511 N N . LYS G 1 82 ? 20.28852 49.95765 25.20273 1.000 32.26000 82 LYS G N 1
ATOM 9512 C CA . LYS G 1 82 ? 19.05986 49.38233 24.67771 1.000 35.09107 82 LYS G CA 1
ATOM 9513 C C . LYS G 1 82 ? 19.35315 48.76671 23.32189 1.000 35.08977 82 LYS G C 1
ATOM 9514 O O . LYS G 1 82 ? 20.34314 49.10780 22.67308 1.000 37.39974 82 LYS G O 1
ATOM 9520 N N . ARG G 1 83 ? 18.45279 47.89589 22.86947 1.000 36.27440 83 ARG G N 1
ATOM 9521 C CA . ARG G 1 83 ? 18.51066 47.44218 21.48486 1.000 37.86848 83 ARG G CA 1
ATOM 9522 C C . ARG G 1 83 ? 18.21084 48.58187 20.51538 1.000 41.98402 83 ARG G C 1
ATOM 9523 O O . ARG G 1 83 ? 17.47230 49.51971 20.83059 1.000 39.51262 83 ARG G O 1
ATOM 9531 N N . CYS G 1 84 ? 18.75812 48.46364 19.30722 1.000 41.13835 84 CYS G N 1
ATOM 9532 C CA . CYS G 1 84 ? 18.45617 49.41042 18.24919 1.000 39.80723 84 CYS G CA 1
ATOM 9533 C C . CYS G 1 84 ? 17.00656 49.23954 17.77852 1.000 43.32842 84 CYS G C 1
ATOM 9534 O O . CYS G 1 84 ? 16.41780 48.15954 17.91967 1.000 38.81635 84 CYS G O 1
ATOM 9537 N N . PRO G 1 85 ? 16.39591 50.30753 17.24374 1.000 42.05512 85 PRO G N 1
ATOM 9538 C CA . PRO G 1 85 ? 14.97889 50.20755 16.82711 1.000 40.25973 85 PRO G CA 1
ATOM 9539 C C . PRO G 1 85 ? 14.72186 49.14870 15.76405 1.000 46.70254 85 PRO G C 1
ATOM 9540 O O . PRO G 1 85 ? 13.67058 48.49763 15.80115 1.000 46.29399 85 PRO G O 1
ATOM 9544 N N . ASN G 1 86 ? 15.64675 48.95290 14.81725 1.000 44.97517 86 ASN G N 1
ATOM 9545 C CA . ASN G 1 86 ? 15.47561 47.89385 13.82908 1.000 47.26834 86 ASN G CA 1
ATOM 9546 C C . ASN G 1 86 ? 15.21487 46.55784 14.51515 1.000 48.35604 86 ASN G C 1
ATOM 9547 O O . ASN G 1 86 ? 14.16559 45.93535 14.31799 1.000 49.77486 86 ASN G O 1
ATOM 9552 N N . HIS G 1 87 ? 16.15469 46.12297 15.36269 1.000 44.45182 87 HIS G N 1
ATOM 9553 C CA . HIS G 1 87 ? 16.00233 44.84983 16.05900 1.000 41.52895 87 HIS G CA 1
ATOM 9554 C C . HIS G 1 87 ? 14.86197 44.88322 17.06979 1.000 41.67290 87 HIS G C 1
ATOM 9555 O O . HIS G 1 87 ? 14.19405 43.86474 17.28007 1.000 40.62842 87 HIS G O 1
ATOM 9562 N N . ALA G 1 88 ? 14.62269 46.03432 17.70141 1.000 40.43507 88 ALA G N 1
ATOM 9563 C CA . ALA G 1 88 ? 13.57678 46.11561 18.71983 1.000 42.96896 88 ALA G CA 1
ATOM 9564 C C . ALA G 1 88 ? 12.18366 45.98366 18.12469 1.000 46.77405 88 ALA G C 1
ATOM 9565 O O . ALA G 1 88 ? 11.26009 45.54614 18.81720 1.000 47.37084 88 ALA G O 1
ATOM 9567 N N . THR G 1 89 ? 12.00226 46.36496 16.86150 1.000 47.01937 89 THR G N 1
ATOM 9568 C CA . THR G 1 89 ? 10.66755 46.45893 16.28319 1.000 52.64928 89 THR G CA 1
ATOM 9569 C C . THR G 1 89 ? 10.41218 45.42610 15.19349 1.000 52.47981 89 THR G C 1
ATOM 9570 O O . THR G 1 89 ? 9.34582 45.45164 14.57018 1.000 49.92356 89 THR G O 1
ATOM 9574 N N . THR G 1 90 ? 11.34617 44.51162 14.95510 1.000 50.57325 90 THR G N 1
ATOM 9575 C CA . THR G 1 90 ? 11.10134 43.46814 13.97604 1.000 47.69125 90 THR G CA 1
ATOM 9576 C C . THR G 1 90 ? 10.36889 42.29466 14.62582 1.000 52.71986 90 THR G C 1
ATOM 9577 O O . THR G 1 90 ? 10.28199 42.17506 15.85014 1.000 51.52806 90 THR G O 1
ATOM 9581 N N . LYS G 1 91 ? 9.81620 41.42413 13.78300 1.000 47.55169 91 LYS G N 1
ATOM 9582 C CA . LYS G 1 91 ? 9.11260 40.26524 14.31616 1.000 52.78163 91 LYS G CA 1
ATOM 9583 C C . LYS G 1 91 ? 10.07929 39.17905 14.78173 1.000 50.82217 91 LYS G C 1
ATOM 9584 O O . LYS G 1 91 ? 9.78177 38.47045 15.75000 1.000 51.02442 91 LYS G O 1
ATOM 9586 N N . GLU G 1 92 ? 11.23269 39.03709 14.12685 1.000 49.24876 92 GLU G N 1
ATOM 9587 C CA . GLU G 1 92 ? 12.17574 37.99332 14.51603 1.000 50.11407 92 GLU G CA 1
ATOM 9588 C C . GLU G 1 92 ? 12.70015 38.25148 15.92595 1.000 50.18381 92 GLU G C 1
ATOM 9589 O O . GLU G 1 92 ? 12.78789 39.39701 16.37925 1.000 51.41129 92 GLU G O 1
ATOM 9591 N N . HIS G 1 93 ? 13.00335 37.15872 16.63410 1.000 45.79693 93 HIS G N 1
ATOM 9592 C CA . HIS G 1 93 ? 13.53522 37.17225 17.99643 1.000 51.29010 93 HIS G CA 1
ATOM 9593 C C . HIS G 1 93 ? 12.53130 37.67046 19.03258 1.000 50.67541 93 HIS G C 1
ATOM 9594 O O . HIS G 1 93 ? 12.74109 37.47887 20.23401 1.000 46.77482 93 HIS G O 1
ATOM 9601 N N . ASN G 1 94 ? 11.44235 38.30292 18.58720 1.000 49.13008 94 ASN G N 1
ATOM 9602 C CA . ASN G 1 94 ? 10.52266 39.00326 19.47437 1.000 49.60257 94 ASN G CA 1
ATOM 9603 C C . ASN G 1 94 ? 9.14622 38.34721 19.54533 1.000 53.90412 94 ASN G C 1
ATOM 9604 O O . ASN G 1 94 ? 8.21887 38.93824 20.10860 1.000 54.77790 94 ASN G O 1
ATOM 9609 N N . GLU G 1 95 ? 8.99423 37.13613 19.00544 1.000 59.70032 95 GLU G N 1
ATOM 9610 C CA . GLU G 1 95 ? 7.71020 36.44220 19.03066 1.000 63.49210 95 GLU G CA 1
ATOM 9611 C C . GLU G 1 95 ? 7.24096 36.21899 20.46372 1.000 63.21046 95 GLU G C 1
ATOM 9612 O O . GLU G 1 95 ? 7.75256 35.33664 21.16080 1.000 67.19163 95 GLU G O 1
ATOM 9614 N N . ASP G 1 96 ? 6.28000 37.02937 20.91140 1.000 63.10087 96 ASP G N 1
ATOM 9615 C CA . ASP G 1 96 ? 5.71825 36.93814 22.26128 1.000 63.29632 96 ASP G CA 1
ATOM 9616 C C . ASP G 1 96 ? 6.76125 37.22544 23.34117 1.000 63.66954 96 ASP G C 1
ATOM 9617 O O . ASP G 1 96 ? 6.66042 36.71025 24.45764 1.000 60.06548 96 ASP G O 1
ATOM 9622 N N . HIS G 1 97 ? 7.79848 38.06023 23.02269 1.000 60.46156 97 HIS G N 1
ATOM 9623 C CA . HIS G 1 97 ? 8.73086 38.38408 24.10261 1.000 53.73936 97 HIS G CA 1
ATOM 9624 C C . HIS G 1 97 ? 8.25680 39.63687 24.82560 1.000 47.16519 97 HIS G C 1
ATOM 9625 O O . HIS G 1 97 ? 7.86206 40.60896 24.16937 1.000 49.33349 97 HIS G O 1
ATOM 9632 N N . PRO G 1 98 ? 8.27430 39.64872 26.16265 1.000 46.45131 98 PRO G N 1
ATOM 9633 C CA . PRO G 1 98 ? 7.62208 40.74113 26.90247 1.000 45.62419 98 PRO G CA 1
ATOM 9634 C C . PRO G 1 98 ? 8.37748 42.05532 26.87905 1.000 43.18473 98 PRO G C 1
ATOM 9635 O O . PRO G 1 98 ? 7.82344 43.06895 27.32927 1.000 42.74435 98 PRO G O 1
ATOM 9639 N N . ALA G 1 99 ? 9.61726 42.08540 26.38731 1.000 43.18891 99 ALA G N 1
ATOM 9640 C CA . ALA G 1 99 ? 10.43925 43.29723 26.42949 1.000 38.30954 99 ALA G CA 1
ATOM 9641 C C . ALA G 1 99 ? 11.41356 43.28788 25.26275 1.000 38.89497 99 ALA G C 1
ATOM 9642 O O . ALA G 1 99 ? 12.62489 43.11219 25.44261 1.000 40.33438 99 ALA G O 1
ATOM 9644 N N . PRO G 1 100 ? 10.91511 43.50868 24.03983 1.000 37.61368 100 PRO G N 1
ATOM 9645 C CA . PRO G 1 100 ? 11.77625 43.37870 22.85108 1.000 40.21692 100 PRO G CA 1
ATOM 9646 C C . PRO G 1 100 ? 12.80335 44.48669 22.68851 1.000 36.09609 100 PRO G C 1
ATOM 9647 O O . PRO G 1 100 ? 13.62646 44.39148 21.76368 1.000 32.13646 100 PRO G O 1
ATOM 9651 N N . THR G 1 101 ? 12.78470 45.53268 23.52706 1.000 34.59789 101 THR G N 1
ATOM 9652 C CA . THR G 1 101 ? 13.82888 46.55337 23.48267 1.000 31.54429 101 THR G CA 1
ATOM 9653 C C . THR G 1 101 ? 15.04287 46.22480 24.35669 1.000 37.15301 101 THR G C 1
ATOM 9654 O O . THR G 1 101 ? 16.07450 46.89207 24.22343 1.000 32.84415 101 THR G O 1
ATOM 9658 N N . HIS G 1 102 ? 14.95660 45.22499 25.23725 1.000 30.36673 102 HIS G N 1
ATOM 9659 C CA . HIS G 1 102 ? 16.05384 44.94316 26.16060 1.000 34.07630 102 HIS G CA 1
ATOM 9660 C C . HIS G 1 102 ? 17.20823 44.25244 25.43705 1.000 30.49263 102 HIS G C 1
ATOM 9661 O O . HIS G 1 102 ? 17.00219 43.28343 24.70278 1.000 30.93347 102 HIS G O 1
ATOM 9668 N N . LEU G 1 103 ? 18.42532 44.74109 25.67819 1.000 31.03168 103 LEU G N 1
ATOM 9669 C CA . LEU G 1 103 ? 19.62154 44.11925 25.12039 1.000 33.12801 103 LEU G CA 1
ATOM 9670 C C . LEU G 1 103 ? 19.88426 42.74549 25.74063 1.000 36.53210 103 LEU G C 1
ATOM 9671 O O . LEU G 1 103 ? 20.14773 41.77448 25.02257 1.000 35.40331 103 LEU G O 1
ATOM 9676 N N . VAL G 1 104 ? 19.82175 42.64905 27.07142 1.000 28.61071 104 VAL G N 1
ATOM 9677 C CA . VAL G 1 104 ? 20.22097 41.45261 27.81662 1.000 30.73708 104 VAL G CA 1
ATOM 9678 C C . VAL G 1 104 ? 18.98104 40.62650 28.13248 1.000 35.12810 104 VAL G C 1
ATOM 9679 O O . VAL G 1 104 ? 18.04132 41.10698 28.78068 1.000 33.56406 104 VAL G O 1
ATOM 9683 N N . ARG G 1 105 ? 18.97450 39.38372 27.68407 1.000 30.68826 105 ARG G N 1
ATOM 9684 C CA . ARG G 1 105 ? 17.90423 38.45609 28.01712 1.000 33.62186 105 ARG G CA 1
ATOM 9685 C C . ARG G 1 105 ? 18.43272 37.35749 28.92333 1.000 32.36924 105 ARG G C 1
ATOM 9686 O O . ARG G 1 105 ? 19.60727 36.99030 28.85432 1.000 32.36667 105 ARG G O 1
ATOM 9694 N N . CYS G 1 106 ? 17.55729 36.83111 29.77759 1.000 32.17454 106 CYS G N 1
ATOM 9695 C CA . CYS G 1 106 ? 17.88888 35.67291 30.58257 1.000 31.61875 106 CYS G CA 1
ATOM 9696 C C . CYS G 1 106 ? 16.83247 34.60304 30.36317 1.000 34.16363 106 CYS G C 1
ATOM 9697 O O . CYS G 1 106 ? 15.63073 34.89273 30.32318 1.000 31.94826 106 CYS G O 1
ATOM 9700 N N . GLU G 1 107 ? 17.29425 33.36588 30.21583 1.000 32.62175 107 GLU G N 1
ATOM 9701 C CA . GLU G 1 107 ? 16.40063 32.25728 29.92240 1.000 32.77777 107 GLU G CA 1
ATOM 9702 C C . GLU G 1 107 ? 15.72575 31.71171 31.16668 1.000 34.40418 107 GLU G C 1
ATOM 9703 O O . GLU G 1 107 ? 14.92332 30.78064 31.05671 1.000 39.03893 107 GLU G O 1
ATOM 9709 N N . HIS G 1 108 ? 16.03331 32.25292 32.34178 1.000 32.84794 108 HIS G N 1
ATOM 9710 C CA . HIS G 1 108 ? 15.44648 31.72346 33.56350 1.000 34.67283 108 HIS G CA 1
ATOM 9711 C C . HIS G 1 108 ? 13.92435 31.82804 33.50094 1.000 31.67324 108 HIS G C 1
ATOM 9712 O O . HIS G 1 108 ? 13.37741 32.85393 33.08863 1.000 35.77071 108 HIS G O 1
ATOM 9719 N N . LYS G 1 109 ? 13.23786 30.75237 33.91431 1.000 30.95368 109 LYS G N 1
ATOM 9720 C CA . LYS G 1 109 ? 11.77642 30.70991 33.83025 1.000 34.94634 109 LYS G CA 1
ATOM 9721 C C . LYS G 1 109 ? 11.12951 31.87622 34.56370 1.000 39.68333 109 LYS G C 1
ATOM 9722 O O . LYS G 1 109 ? 10.06025 32.34429 34.16008 1.000 38.66823 109 LYS G O 1
ATOM 9724 N N . LEU G 1 110 ? 11.76081 32.36531 35.63174 1.000 38.10261 110 LEU G N 1
ATOM 9725 C CA . LEU G 1 110 ? 11.22957 33.47974 36.40829 1.000 37.85330 110 LEU G CA 1
ATOM 9726 C C . LEU G 1 110 ? 11.88134 34.81071 36.05528 1.000 39.19141 110 LEU G C 1
ATOM 9727 O O . LEU G 1 110 ? 11.73016 35.78441 36.80733 1.000 37.28412 110 LEU G O 1
ATOM 9732 N N . ALA G 1 111 ? 12.58731 34.87703 34.92546 1.000 35.88349 111 ALA G N 1
ATOM 9733 C CA . ALA G 1 111 ? 13.22973 36.12113 34.51161 1.000 36.59945 111 ALA G CA 1
ATOM 9734 C C . ALA G 1 111 ? 12.20898 37.24567 34.36873 1.000 37.32141 111 ALA G C 1
ATOM 9735 O O . ALA G 1 111 ? 11.15942 37.08883 33.73910 1.000 32.66080 111 ALA G O 1
ATOM 9737 N N . SER G 1 112 ? 12.51961 38.38910 34.96240 1.000 37.17103 112 SER G N 1
ATOM 9738 C CA . SER G 1 112 ? 11.62589 39.53226 34.95084 1.000 32.35356 112 SER G CA 1
ATOM 9739 C C . SER G 1 112 ? 12.36168 40.70188 34.32832 1.000 33.11248 112 SER G C 1
ATOM 9740 O O . SER G 1 112 ? 13.47040 41.03456 34.76108 1.000 31.44786 112 SER G O 1
ATOM 9743 N N . TYR G 1 113 ? 11.75218 41.30921 33.30524 1.000 32.67033 113 TYR G N 1
ATOM 9744 C CA . TYR G 1 113 ? 12.35776 42.41079 32.56416 1.000 35.67172 113 TYR G CA 1
ATOM 9745 C C . TYR G 1 113 ? 11.88813 43.73496 33.14713 1.000 33.52386 113 TYR G C 1
ATOM 9746 O O . TYR G 1 113 ? 10.68561 44.02535 33.16473 1.000 34.69403 113 TYR G O 1
ATOM 9755 N N . VAL G 1 114 ? 12.84008 44.53761 33.61051 1.000 35.34825 114 VAL G N 1
ATOM 9756 C CA . VAL G 1 114 ? 12.55760 45.69297 34.44916 1.000 34.29947 114 VAL G CA 1
ATOM 9757 C C . VAL G 1 114 ? 13.06725 46.95296 33.76498 1.000 35.68963 114 VAL G C 1
ATOM 9758 O O . VAL G 1 114 ? 14.13493 46.94877 33.14378 1.000 29.84439 114 VAL G O 1
ATOM 9762 N N . GLU G 1 115 ? 12.28539 48.02559 33.86266 1.000 35.96064 115 GLU G N 1
ATOM 9763 C CA . GLU G 1 115 ? 12.71378 49.35907 33.45792 1.000 35.13877 115 GLU G CA 1
ATOM 9764 C C . GLU G 1 115 ? 12.51070 50.27119 34.65448 1.000 37.42774 115 GLU G C 1
ATOM 9765 O O . GLU G 1 115 ? 11.39148 50.39022 35.16096 1.000 40.15161 115 GLU G O 1
ATOM 9771 N N . ASP G 1 116 ? 13.58615 50.86455 35.13741 1.000 34.05679 116 ASP G N 1
ATOM 9772 C CA . ASP G 1 116 ? 13.46576 51.75657 36.27509 1.000 36.54506 116 ASP G CA 1
ATOM 9773 C C . ASP G 1 116 ? 12.53377 52.90559 35.89884 1.000 39.49724 116 ASP G C 1
ATOM 9774 O O . ASP G 1 116 ? 12.70552 53.51524 34.83459 1.000 35.57263 116 ASP G O 1
ATOM 9779 N N . PRO G 1 117 ? 11.52305 53.20988 36.71571 1.000 36.83086 117 PRO G N 1
ATOM 9780 C CA . PRO G 1 117 ? 10.55514 54.24104 36.31997 1.000 42.17668 117 PRO G CA 1
ATOM 9781 C C . PRO G 1 117 ? 11.13247 55.64177 36.34480 1.000 42.37934 117 PRO G C 1
ATOM 9782 O O . PRO G 1 117 ? 10.49626 56.55216 35.80804 1.000 45.41680 117 PRO G O 1
ATOM 9786 N N . TYR G 1 118 ? 12.31146 55.83941 36.93491 1.000 40.01244 118 TYR G N 1
ATOM 9787 C CA . TYR G 1 118 ? 12.91167 57.16063 37.08629 1.000 39.18261 118 TYR G CA 1
ATOM 9788 C C . TYR G 1 118 ? 14.10246 57.39184 36.17038 1.000 44.30210 118 TYR G C 1
ATOM 9789 O O . TYR G 1 118 ? 14.21298 58.46532 35.57158 1.000 43.02123 118 TYR G O 1
ATOM 9798 N N . THR G 1 119 ? 14.98835 56.40345 36.01864 1.000 46.13966 119 THR G N 1
ATOM 9799 C CA . THR G 1 119 ? 16.14534 56.53963 35.13953 1.000 39.12036 119 THR G CA 1
ATOM 9800 C C . THR G 1 119 ? 15.93052 55.94384 33.75633 1.000 39.15054 119 THR G C 1
ATOM 9801 O O . THR G 1 119 ? 16.70707 56.24475 32.84379 1.000 39.44800 119 THR G O 1
ATOM 9805 N N . GLY G 1 120 ? 14.92277 55.09343 33.57825 1.000 37.45648 120 GLY G N 1
ATOM 9806 C CA . GLY G 1 120 ? 14.76513 54.38000 32.32729 1.000 37.97180 120 GLY G CA 1
ATOM 9807 C C . GLY G 1 120 ? 15.71107 53.20813 32.10667 1.000 34.15673 120 GLY G C 1
ATOM 9808 O O . GLY G 1 120 ? 15.62347 52.56750 31.05295 1.000 33.67303 120 GLY G O 1
ATOM 9809 N N . ARG G 1 121 ? 16.61216 52.91723 33.04890 1.000 30.90803 121 ARG G N 1
ATOM 9810 C CA . ARG G 1 121 ? 17.53914 51.79376 32.89851 1.000 32.81820 121 ARG G CA 1
ATOM 9811 C C . ARG G 1 121 ? 16.78910 50.48093 32.73888 1.000 31.02113 121 ARG G C 1
ATOM 9812 O O . ARG G 1 121 ? 15.84140 50.19595 33.47330 1.000 30.32043 121 ARG G O 1
ATOM 9820 N N . GLN G 1 122 ? 17.22918 49.66756 31.78440 1.000 28.09971 122 GLN G N 1
ATOM 9821 C CA . GLN G 1 122 ? 16.62609 48.36689 31.53980 1.000 32.53749 122 GLN G CA 1
ATOM 9822 C C . GLN G 1 122 ? 17.53207 47.25626 32.06276 1.000 35.41523 122 GLN G C 1
ATOM 9823 O O . GLN G 1 122 ? 18.75174 47.28942 31.86686 1.000 32.91579 122 GLN G O 1
ATOM 9829 N N . SER G 1 123 ? 16.93918 46.27832 32.73917 1.000 26.17681 123 SER G N 1
ATOM 9830 C CA . SER G 1 123 ? 17.71562 45.15454 33.23199 1.000 31.60986 123 SER G CA 1
ATOM 9831 C C . SER G 1 123 ? 16.79891 43.94777 33.32775 1.000 30.38891 123 SER G C 1
ATOM 9832 O O . SER G 1 123 ? 15.59358 44.03775 33.08494 1.000 33.21799 123 SER G O 1
ATOM 9835 N N . VAL G 1 124 ? 17.38521 42.80696 33.67331 1.000 30.72662 124 VAL G N 1
ATOM 9836 C CA . VAL G 1 124 ? 16.63575 41.56734 33.82247 1.000 29.44326 124 VAL G CA 1
ATOM 9837 C C . VAL G 1 124 ? 17.01426 40.95050 35.16159 1.000 31.06029 124 VAL G C 1
ATOM 9838 O O . VAL G 1 124 ? 18.20245 40.85814 35.50299 1.000 31.39377 124 VAL G O 1
ATOM 9842 N N A ILE G 1 125 ? 16.01185 40.55885 35.93648 0.695 29.52549 125 ILE G N 1
ATOM 9843 N N B ILE G 1 125 ? 16.00091 40.52496 35.91166 0.305 29.56138 125 ILE G N 1
ATOM 9844 C CA A ILE G 1 125 ? 16.24958 40.04425 37.27578 0.695 28.69281 125 ILE G CA 1
ATOM 9845 C CA B ILE G 1 125 ? 16.15129 40.04899 37.27857 0.305 28.78558 125 ILE G CA 1
ATOM 9846 C C A ILE G 1 125 ? 15.74307 38.61556 37.34913 0.695 30.26347 125 ILE G C 1
ATOM 9847 C C B ILE G 1 125 ? 15.72715 38.59142 37.34086 0.305 30.27821 125 ILE G C 1
ATOM 9848 O O A ILE G 1 125 ? 14.75253 38.25618 36.70149 0.695 31.56292 125 ILE G O 1
ATOM 9849 O O B ILE G 1 125 ? 14.75683 38.19323 36.68649 0.305 31.57747 125 ILE G O 1
ATOM 9858 N N . ILE G 1 126 ? 16.45031 37.80475 38.13463 1.000 29.20456 126 ILE G N 1
ATOM 9859 C CA . ILE G 1 126 ? 16.09675 36.41245 38.41253 1.000 30.80274 126 ILE G CA 1
ATOM 9860 C C . ILE G 1 126 ? 16.31518 36.14852 39.89645 1.000 29.24271 126 ILE G C 1
ATOM 9861 O O . ILE G 1 126 ? 17.06685 36.86850 40.56456 1.000 30.40092 126 ILE G O 1
ATOM 9866 N N . PRO G 1 127 ? 15.68636 35.10864 40.44146 1.000 29.50638 127 PRO G N 1
ATOM 9867 C CA . PRO G 1 127 ? 15.97465 34.75282 41.83787 1.000 34.68519 127 PRO G CA 1
ATOM 9868 C C . PRO G 1 127 ? 17.38748 34.21275 42.00274 1.000 28.53374 127 PRO G C 1
ATOM 9869 O O . PRO G 1 127 ? 17.90408 33.49839 41.14067 1.000 31.89428 127 PRO G O 1
ATOM 9873 N N . GLN G 1 128 ? 18.02798 34.60380 43.10086 1.000 31.03531 128 GLN G N 1
ATOM 9874 C CA . GLN G 1 128 ? 19.19364 33.87433 43.57342 1.000 33.03446 128 GLN G CA 1
ATOM 9875 C C . GLN G 1 128 ? 18.72683 32.49692 44.00711 1.000 30.02611 128 GLN G C 1
ATOM 9876 O O . GLN G 1 128 ? 17.63815 32.34814 44.56251 1.000 33.48658 128 GLN G O 1
ATOM 9882 N N . GLU G 1 129 ? 19.52078 31.48053 43.70347 1.000 35.14839 129 GLU G N 1
ATOM 9883 C CA . GLU G 1 129 ? 19.15059 30.10677 44.01386 1.000 36.57619 129 GLU G CA 1
ATOM 9884 C C . GLU G 1 129 ? 20.32313 29.38850 44.65717 1.000 32.67468 129 GLU G C 1
ATOM 9885 O O . GLU G 1 129 ? 21.48493 29.63839 44.32904 1.000 35.00084 129 GLU G O 1
ATOM 9891 N N . HIS G 1 130 ? 19.99569 28.49816 45.58603 1.000 37.24153 130 HIS G N 1
ATOM 9892 C CA . HIS G 1 130 ? 20.99490 27.60030 46.13820 1.000 38.23748 130 HIS G CA 1
ATOM 9893 C C . HIS G 1 130 ? 21.48388 26.65306 45.04426 1.000 34.28182 130 HIS G C 1
ATOM 9894 O O . HIS G 1 130 ? 20.69088 26.21672 44.20627 1.000 35.52880 130 HIS G O 1
ATOM 9901 N N . PRO G 1 131 ? 22.77497 26.33232 45.00746 1.000 38.03609 131 PRO G N 1
ATOM 9902 C CA . PRO G 1 131 ? 23.26023 25.39635 43.98716 1.000 33.85131 131 PRO G CA 1
ATOM 9903 C C . PRO G 1 131 ? 22.64048 24.02076 44.17823 1.000 36.49762 131 PRO G C 1
ATOM 9904 O O . PRO G 1 131 ? 22.16769 23.66707 45.26091 1.000 33.56068 131 PRO G O 1
ATOM 9908 N N . GLN G 1 132 ? 22.63683 23.24730 43.09382 1.000 32.20022 132 GLN G N 1
ATOM 9909 C CA . GLN G 1 132 ? 22.21494 21.85960 43.16304 1.000 31.94065 132 GLN G CA 1
ATOM 9910 C C . GLN G 1 132 ? 23.20584 21.04896 44.00100 1.000 30.37120 132 GLN G C 1
ATOM 9911 O O . GLN G 1 132 ? 24.34098 21.46912 44.25921 1.000 32.63331 132 GLN G O 1
ATOM 9917 N N . ALA G 1 133 ? 22.74668 19.88511 44.45940 1.000 30.14909 133 ALA G N 1
ATOM 9918 C CA . ALA G 1 133 ? 23.57400 19.01745 45.29865 1.000 30.57254 133 ALA G CA 1
ATOM 9919 C C . ALA G 1 133 ? 24.94316 18.77014 44.67649 1.000 35.68832 133 ALA G C 1
ATOM 9920 O O . ALA G 1 133 ? 25.05769 18.47183 43.48280 1.000 33.13585 133 ALA G O 1
ATOM 9922 N N . GLY G 1 134 ? 25.98663 18.91851 45.49395 1.000 34.76421 134 GLY G N 1
ATOM 9923 C CA . GLY G 1 134 ? 27.35053 18.69611 45.06523 1.000 34.81884 134 GLY G CA 1
ATOM 9924 C C . GLY G 1 134 ? 27.92567 19.72854 44.11864 1.000 37.05092 134 GLY G C 1
ATOM 9925 O O . GLY G 1 134 ? 29.07730 19.58049 43.69993 1.000 37.75081 134 GLY G O 1
ATOM 9926 N N . ALA G 1 135 ? 27.17997 20.76486 43.76537 1.000 37.03188 135 ALA G N 1
ATOM 9927 C CA . ALA G 1 135 ? 27.66296 21.76313 42.82404 1.000 35.16321 135 ALA G CA 1
ATOM 9928 C C . ALA G 1 135 ? 28.12579 23.01240 43.56430 1.000 33.74347 135 ALA G C 1
ATOM 9929 O O . ALA G 1 135 ? 27.56048 23.40095 44.58495 1.000 34.97921 135 ALA G O 1
ATOM 9931 N N . GLU G 1 136 ? 29.15870 23.63820 43.02446 1.000 31.51440 136 GLU G N 1
ATOM 9932 C CA . GLU G 1 136 ? 29.64567 24.91461 43.52059 1.000 31.89102 136 GLU G CA 1
ATOM 9933 C C . GLU G 1 136 ? 28.90333 26.10015 42.90393 1.000 39.44905 136 GLU G C 1
ATOM 9934 O O . GLU G 1 136 ? 28.70915 27.12341 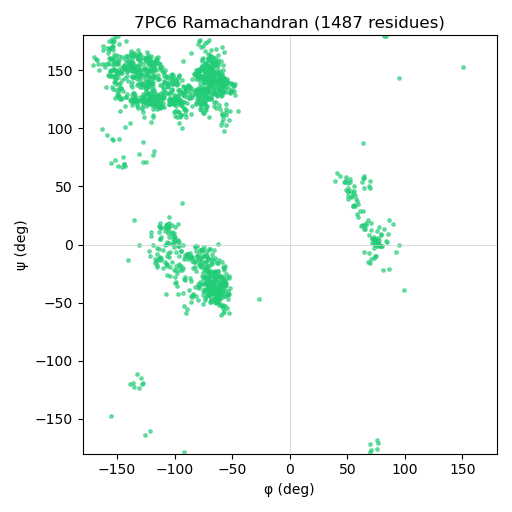43.57161 1.000 34.85020 136 GLU G O 1
ATOM 9940 N N . TRP G 1 137 ? 28.45839 25.96245 41.65813 1.000 35.34327 137 TRP G N 1
ATOM 9941 C CA . TRP G 1 137 ? 27.94910 27.05764 40.85231 1.000 35.08467 137 TRP G CA 1
ATOM 9942 C C . TRP G 1 137 ? 26.50564 26.80955 40.44121 1.000 34.46509 137 TRP G C 1
ATOM 9943 O O . TRP G 1 137 ? 26.07103 25.66851 40.27647 1.000 31.96260 137 TRP G O 1
ATOM 9954 N N . VAL G 1 138 ? 25.76544 27.89828 40.28519 1.000 30.91508 138 VAL G N 1
ATOM 9955 C CA . VAL G 1 138 ? 24.51526 27.90813 39.54061 1.000 32.40785 138 VAL G CA 1
ATOM 9956 C C . VAL G 1 138 ? 24.81104 28.52620 38.17867 1.000 31.89225 138 VAL G C 1
ATOM 9957 O O . VAL G 1 138 ? 25.35481 29.63479 38.10230 1.000 28.65699 138 VAL G O 1
ATOM 9961 N N . THR G 1 139 ? 24.48843 27.80518 37.10722 1.000 27.98634 139 THR G N 1
ATOM 9962 C CA . THR G 1 139 ? 24.65056 28.31060 35.74972 1.000 27.92642 139 THR G CA 1
ATOM 9963 C C . THR G 1 139 ? 23.32947 28.90826 35.27963 1.000 33.71343 139 THR G C 1
ATOM 9964 O O . THR G 1 139 ? 22.30696 28.20867 35.25071 1.000 33.25730 139 THR G O 1
ATOM 9968 N N . ASN G 1 140 ? 23.34639 30.18929 34.89881 1.000 26.90538 140 ASN G N 1
ATOM 9969 C CA . ASN G 1 140 ? 22.20076 30.80174 34.23558 1.000 29.27278 140 ASN G CA 1
ATOM 9970 C C . ASN G 1 140 ? 22.54326 31.14482 32.79253 1.000 30.90545 140 ASN G C 1
ATOM 9971 O O . ASN G 1 140 ? 23.71121 31.31342 32.43953 1.000 33.40185 140 ASN G O 1
ATOM 9976 N N . LEU G 1 141 ? 21.51409 31.22252 31.94848 1.000 31.25561 141 LEU G N 1
ATOM 9977 C CA . LEU G 1 141 ? 21.69861 31.37158 30.50422 1.000 34.47072 141 LEU G CA 1
ATOM 9978 C C . LEU G 1 141 ? 21.25965 32.76035 30.06774 1.000 28.99126 141 LEU G C 1
ATOM 9979 O O . LEU G 1 141 ? 20.09095 33.12601 30.23258 1.000 33.08789 141 LEU G O 1
ATOM 9984 N N . TYR G 1 142 ? 22.17767 33.50800 29.46444 1.000 28.54081 142 TYR G N 1
ATOM 9985 C CA . TYR G 1 142 ? 21.89196 34.85375 28.99344 1.000 29.70851 142 TYR G CA 1
ATOM 9986 C C . TYR G 1 142 ? 22.11431 34.96000 27.49153 1.000 32.25715 142 TYR G C 1
ATOM 9987 O O . TYR G 1 142 ? 22.92978 34.23328 26.90681 1.000 29.89861 142 TYR G O 1
ATOM 9996 N N . GLN G 1 143 ? 21.41342 35.91114 26.87690 1.000 30.04083 143 GLN G N 1
ATOM 9997 C CA . GLN G 1 143 ? 21.60863 36.23853 25.47229 1.000 31.90574 143 GLN G CA 1
ATOM 9998 C C . GLN G 1 143 ? 21.74173 37.74542 25.32121 1.000 32.57075 143 GLN G C 1
ATOM 9999 O O . GLN G 1 143 ? 21.24040 38.51444 26.14654 1.000 32.25061 143 GLN G O 1
ATOM 10005 N N . PHE G 1 144 ? 22.41819 38.16195 24.25468 1.000 27.12223 144 PHE G N 1
ATOM 10006 C CA . PHE G 1 144 ? 22.64567 39.57741 23.97388 1.000 30.68861 144 PHE G CA 1
ATOM 10007 C C . PHE G 1 144 ? 22.13487 39.85326 22.56992 1.000 34.84765 144 PHE G C 1
ATOM 10008 O O . PHE G 1 144 ? 22.56861 39.20387 21.61220 1.000 36.64154 144 PHE G O 1
ATOM 10016 N N . MET G 1 145 ? 21.20005 40.79649 22.45331 1.000 34.51122 145 MET G N 1
ATOM 10017 C CA . MET G 1 145 ? 20.26524 40.82298 21.33654 1.000 38.06026 145 MET G CA 1
ATOM 10018 C C . MET G 1 145 ? 20.55384 41.89782 20.29858 1.000 36.68318 145 MET G C 1
ATOM 10019 O O . MET G 1 145 ? 19.69201 42.16770 19.45669 1.000 37.18927 145 MET G O 1
ATOM 10024 N N . CYS G 1 146 ? 21.73303 42.50832 20.32018 1.000 34.77687 146 CYS G N 1
ATOM 10025 C CA . CYS G 1 146 ? 22.16341 43.35773 19.21955 1.000 39.73580 146 CYS G CA 1
ATOM 10026 C C . CYS G 1 146 ? 23.63389 43.09022 18.96869 1.000 38.48571 146 CYS G C 1
ATOM 10027 O O . CYS G 1 146 ? 24.34943 42.63819 19.86159 1.000 40.48861 146 CYS G O 1
ATOM 10030 N N . PHE G 1 147 ? 24.07845 43.36463 17.74627 1.000 42.33966 147 PHE G N 1
ATOM 10031 C CA . PHE G 1 147 ? 25.50748 43.36376 17.47301 1.000 44.81159 147 PHE G CA 1
ATOM 10032 C C . PHE G 1 147 ? 26.15499 44.56683 18.14597 1.000 42.98637 147 PHE G C 1
ATOM 10033 O O . PHE G 1 147 ? 25.52315 45.61248 18.32646 1.000 43.88462 147 PHE G O 1
ATOM 10041 N N . SER G 1 148 ? 27.43574 44.41845 18.50658 1.000 40.76248 148 SER G N 1
ATOM 10042 C CA . SER G 1 148 ? 28.18278 45.55090 19.04455 1.000 43.67403 148 SER G CA 1
ATOM 10043 C C . SER G 1 148 ? 28.23003 46.72826 18.07079 1.000 49.47886 148 SER G C 1
ATOM 10044 O O . SER G 1 148 ? 28.54301 47.84909 18.48165 1.000 41.95846 148 SER G O 1
ATOM 10047 N N . SER G 1 149 ? 27.90144 46.50923 16.80024 1.000 51.11289 149 SER G N 1
ATOM 10048 C CA . SER G 1 149 ? 28.03581 47.52490 15.76979 1.000 50.15250 149 SER G CA 1
ATOM 10049 C C . SER G 1 149 ? 26.70441 48.10934 15.32382 1.000 51.56592 149 SER G C 1
ATOM 10050 O O . SER G 1 149 ? 26.68873 48.94680 14.41605 1.000 54.58361 149 SER G O 1
ATOM 10053 N N . CYS G 1 150 ? 25.59453 47.69025 15.92987 1.000 50.35818 150 CYS G N 1
ATOM 10054 C CA . CYS G 1 150 ? 24.27297 48.12457 15.48305 1.000 50.19905 150 CYS G CA 1
ATOM 10055 C C . CYS G 1 150 ? 24.16451 49.64134 15.45208 1.000 49.74838 150 CYS G C 1
ATOM 10056 O O . CYS G 1 150 ? 24.27123 50.30665 16.48628 1.000 45.98245 150 CYS G O 1
ATOM 10059 N N . VAL G 1 151 ? 23.95445 50.18475 14.25346 1.000 53.19856 151 VAL G N 1
ATOM 10060 C CA . VAL G 1 151 ? 23.66132 51.60560 14.12730 1.000 53.64888 151 VAL G CA 1
ATOM 10061 C C . VAL G 1 151 ? 22.28361 51.86949 14.72255 1.000 47.98878 151 VAL G C 1
ATOM 10062 O O . VAL G 1 151 ? 21.33834 51.08589 14.53912 1.000 54.16677 151 VAL G O 1
ATOM 10066 N N . GLY G 1 152 ? 22.17366 52.94490 15.48948 1.000 48.14258 152 GLY G N 1
ATOM 10067 C CA . GLY G 1 152 ? 20.94895 53.19169 16.21818 1.000 48.81666 152 GLY G CA 1
ATOM 10068 C C . GLY G 1 152 ? 20.86260 52.48173 17.54721 1.000 45.96863 152 GLY G C 1
ATOM 10069 O O . GLY G 1 152 ? 19.82412 52.57103 18.21688 1.000 46.23157 152 GLY G O 1
ATOM 10070 N N . GLY G 1 153 ? 21.90680 51.75668 17.93562 1.000 44.42956 153 GLY G N 1
ATOM 10071 C CA . GLY G 1 153 ? 22.01122 51.21104 19.27168 1.000 38.85915 153 GLY G CA 1
ATOM 10072 C C . GLY G 1 153 ? 23.42358 51.34888 19.79114 1.000 42.69811 153 GLY G C 1
ATOM 10073 O O . GLY G 1 153 ? 23.93998 52.47147 19.88014 1.000 41.81983 153 GLY G O 1
ATOM 10074 N N . LEU G 1 154 ? 24.06548 50.21086 20.10688 1.000 38.69002 154 LEU G N 1
ATOM 10075 C CA . LEU G 1 154 ? 25.40111 50.24092 20.70213 1.000 37.13375 154 LEU G CA 1
ATOM 10076 C C . LEU G 1 154 ? 26.38792 51.01972 19.83981 1.000 38.50641 154 LEU G C 1
ATOM 10077 O O . LEU G 1 154 ? 27.31407 51.65513 20.36282 1.000 38.32720 154 LEU G O 1
ATOM 10082 N N . ASN G 1 155 ? 26.23263 50.93139 18.52251 1.000 39.88541 155 ASN G N 1
ATOM 10083 C CA . ASN G 1 155 ? 27.07453 51.60077 17.52561 1.000 46.47875 155 ASN G CA 1
ATOM 10084 C C . ASN G 1 155 ? 28.55653 51.61325 17.90328 1.000 49.86194 155 ASN G C 1
ATOM 10085 O O . ASN G 1 155 ? 29.20879 52.65906 17.93787 1.000 43.48003 155 ASN G O 1
ATOM 10090 N N . ARG G 1 156 ? 29.08712 50.41328 18.15882 1.000 43.57977 156 ARG G N 1
ATOM 10091 C CA . ARG G 1 156 ? 30.50802 50.15445 18.37145 1.000 41.90820 156 ARG G CA 1
ATOM 10092 C C . ARG G 1 156 ? 31.00221 50.66149 19.71583 1.000 42.27525 156 ARG G C 1
ATOM 10093 O O . ARG G 1 156 ? 32.20643 50.61704 19.98027 1.000 43.55590 156 ARG G O 1
ATOM 10101 N N . ARG G 1 157 ? 30.11776 51.13269 20.56930 1.000 41.63929 157 ARG G N 1
ATOM 10102 C CA . ARG G 1 157 ? 30.57731 51.65640 21.84908 1.000 34.95716 157 ARG G CA 1
ATOM 10103 C C . ARG G 1 157 ? 30.68352 50.52011 22.85503 1.000 39.61772 157 ARG G C 1
ATOM 10104 O O . ARG G 1 157 ? 29.71359 49.77716 23.03816 1.000 35.64453 157 ARG G O 1
ATOM 10112 N N . PRO G 1 158 ? 31.83755 50.33823 23.49322 1.000 37.08845 158 PRO G N 1
ATOM 10113 C CA . PRO G 1 158 ? 32.00739 49.18754 24.39287 1.000 36.35537 158 PRO G CA 1
ATOM 10114 C C . PRO G 1 158 ? 31.02770 49.23801 25.55744 1.000 36.48337 158 PRO G C 1
ATOM 10115 O O . PRO G 1 158 ? 30.61524 50.30729 26.02135 1.000 30.87441 158 PRO G O 1
ATOM 10119 N N . ILE G 1 159 ? 30.61897 48.05494 26.00057 1.000 33.89121 159 ILE G N 1
ATOM 10120 C CA . ILE G 1 159 ? 29.72265 47.92198 27.13684 1.000 31.70744 159 ILE G CA 1
ATOM 10121 C C . ILE G 1 159 ? 30.30565 46.91628 28.10729 1.000 29.10760 159 ILE G C 1
ATOM 10122 O O . ILE G 1 159 ? 31.15519 46.08840 27.76310 1.000 30.52300 159 ILE G O 1
ATOM 10127 N N . GLN G 1 160 ? 29.82065 46.98776 29.33214 1.000 30.84181 160 GLN G N 1
ATOM 10128 C CA . GLN G 1 160 ? 29.96920 45.89286 30.26867 1.000 33.99209 160 GLN G CA 1
ATOM 10129 C C . GLN G 1 160 ? 28.58008 45.48861 30.74331 1.000 31.32404 160 GLN G C 1
ATOM 10130 O O . GLN G 1 160 ? 27.59150 46.19666 30.52505 1.000 31.91373 160 GLN G O 1
ATOM 10136 N N . VAL G 1 161 ? 28.49669 44.31841 31.36283 1.000 31.75889 161 VAL G N 1
ATOM 10137 C CA . VAL G 1 161 ? 27.28124 43.89344 32.03999 1.000 29.58820 161 VAL G CA 1
ATOM 10138 C C . VAL G 1 161 ? 27.58265 43.83459 33.52801 1.000 30.92359 161 VAL G C 1
ATOM 10139 O O . VAL G 1 161 ? 28.56735 43.21129 33.95375 1.000 29.21271 161 VAL G O 1
ATOM 10143 N N . ILE G 1 162 ? 26.74411 44.49623 34.30974 1.000 31.70100 162 ILE G N 1
ATOM 10144 C CA . ILE G 1 162 ? 26.86326 44.53602 35.75725 1.000 34.89885 162 ILE G CA 1
ATOM 10145 C C . ILE G 1 162 ? 25.91204 43.50467 36.33223 1.000 29.64912 162 ILE G C 1
ATOM 10146 O O . ILE G 1 162 ? 24.70288 43.56807 36.08796 1.000 31.91889 162 ILE G O 1
ATOM 10151 N N . PHE G 1 163 ? 26.43695 42.58518 37.12777 1.000 29.56178 163 PHE G N 1
ATOM 10152 C CA . PHE G 1 163 ? 25.60953 41.65012 37.87517 1.000 28.82705 163 PHE G CA 1
ATOM 10153 C C . PHE G 1 163 ? 25.60477 42.08649 39.33300 1.000 26.14817 163 PHE G C 1
ATOM 10154 O O . PHE G 1 163 ? 26.66752 42.19689 39.95113 1.000 33.44836 163 PHE G O 1
ATOM 10162 N N . THR G 1 164 ? 24.42248 42.30831 39.88623 1.000 27.89361 164 THR G N 1
ATOM 10163 C CA . THR G 1 164 ? 24.29332 42.65224 41.29426 1.000 27.40141 164 THR G CA 1
ATOM 10164 C C . THR G 1 164 ? 23.40653 41.65119 42.01415 1.000 33.11924 164 THR G C 1
ATOM 10165 O O . THR G 1 164 ? 22.33906 41.26575 41.51970 1.000 31.01964 164 THR G O 1
ATOM 10169 N N . LEU G 1 165 ? 23.85407 41.26775 43.19779 1.000 33.41498 165 LEU G N 1
ATOM 10170 C CA . LEU G 1 165 ? 23.03836 40.53660 44.14691 1.000 32.36598 165 LEU G CA 1
ATOM 10171 C C . LEU G 1 165 ? 22.32200 41.56109 45.01153 1.000 28.02852 165 LEU G C 1
ATOM 10172 O O . LEU G 1 165 ? 22.95881 42.46407 45.55791 1.000 28.67069 165 LEU G O 1
ATOM 10177 N N . GLU G 1 166 ? 20.99953 41.44117 45.10472 1.000 30.44309 166 GLU G N 1
ATOM 10178 C CA . GLU G 1 166 ? 20.18077 42.44989 45.76365 1.000 31.91659 166 GLU G CA 1
ATOM 10179 C C . GLU G 1 166 ? 19.12590 41.79586 46.64927 1.000 35.22475 166 GLU G C 1
ATOM 10180 O O . GLU G 1 166 ? 18.58760 40.73599 46.32748 1.000 31.23208 166 GLU G O 1
ATOM 10186 N N . HIS G 1 167 ? 18.82380 42.44026 47.77323 1.000 33.43205 167 HIS G N 1
ATOM 10187 C CA . HIS G 1 167 ? 17.69343 42.02888 48.59369 1.000 36.29076 167 HIS G CA 1
ATOM 10188 C C . HIS G 1 167 ? 16.90674 43.26975 48.98989 1.000 35.99207 167 HIS G C 1
ATOM 10189 O O . HIS G 1 167 ? 17.47242 44.21030 49.55807 1.000 34.17489 167 HIS G O 1
ATOM 10196 N N . GLU G 1 168 ? 15.61727 43.27574 48.66192 1.000 36.38503 168 GLU G N 1
ATOM 10197 C CA . GLU G 1 168 ? 14.71260 44.36332 49.02324 1.000 41.26519 168 GLU G CA 1
ATOM 10198 C C . GLU G 1 168 ? 15.26444 45.71071 48.56412 1.000 42.36632 168 GLU G C 1
ATOM 10199 O O . GLU G 1 168 ? 15.30742 46.68555 49.31604 1.000 45.24731 168 GLU G O 1
ATOM 10205 N N . GLY G 1 169 ? 15.72561 45.75318 47.31602 1.000 36.43248 169 GLY G N 1
ATOM 10206 C CA . GLY G 1 169 ? 16.23517 46.98871 46.76058 1.000 41.78242 169 GLY G CA 1
ATOM 10207 C C . GLY G 1 169 ? 17.63469 47.39238 47.18273 1.000 41.70617 169 GLY G C 1
ATOM 10208 O O . GLY G 1 169 ? 18.12804 48.41751 46.69954 1.000 45.92958 169 GLY G O 1
ATOM 10209 N N . VAL G 1 170 ? 18.30382 46.62337 48.04222 1.000 36.12290 170 VAL G N 1
ATOM 10210 C CA . VAL G 1 170 ? 19.64451 46.94787 48.52987 1.000 38.81198 170 VAL G CA 1
ATOM 10211 C C . VAL G 1 170 ? 20.65804 46.04410 47.83411 1.000 41.44753 170 VAL G C 1
ATOM 10212 O O . VAL G 1 170 ? 20.48987 44.82060 47.81128 1.000 29.98514 170 VAL G O 1
ATOM 10216 N N . VAL G 1 171 ? 21.71234 46.64215 47.28498 1.000 35.62007 171 VAL G N 1
ATOM 10217 C CA . VAL G 1 171 ? 22.77865 45.87997 46.64212 1.000 38.12509 171 VAL G CA 1
ATOM 10218 C C . VAL G 1 171 ? 23.65014 45.23682 47.71433 1.000 35.71108 171 VAL G C 1
ATOM 10219 O O . VAL G 1 171 ? 24.18352 45.92376 48.59178 1.000 35.28093 171 VAL G O 1
ATOM 10223 N N . LEU G 1 172 ? 23.79052 43.91112 47.64725 1.000 31.44986 172 LEU G N 1
ATOM 10224 C CA . LEU G 1 172 ? 24.62707 43.15001 48.56377 1.000 31.34407 172 LEU G CA 1
ATOM 10225 C C . LEU G 1 172 ? 25.97694 42.77573 47.97568 1.000 30.86943 172 LEU G C 1
ATOM 10226 O O . LEU G 1 172 ? 26.90951 42.45559 48.73440 1.000 33.11675 172 LEU G O 1
ATOM 10231 N N . GLY G 1 173 ? 26.07928 42.76010 46.65409 1.000 31.51296 173 GLY G N 1
ATOM 10232 C CA . GLY G 1 173 ? 27.30184 42.38036 45.97781 1.000 30.56511 173 GLY G CA 1
ATOM 10233 C C . GLY G 1 173 ? 27.19761 42.73168 44.51291 1.000 32.16671 173 GLY G C 1
ATOM 10234 O O . GLY G 1 173 ? 26.09562 42.89760 43.97350 1.000 32.18764 173 GLY G O 1
ATOM 10235 N N . ARG G 1 174 ? 28.36404 42.84232 43.87425 1.000 30.88722 174 ARG G N 1
ATOM 10236 C CA . ARG G 1 174 ? 28.44642 43.27903 42.48723 1.000 32.20755 174 ARG G CA 1
ATOM 10237 C C . ARG G 1 174 ? 29.66067 42.67187 41.78826 1.000 30.82309 174 ARG G C 1
ATOM 10238 O O . ARG G 1 174 ? 30.77392 42.70228 42.32147 1.000 29.16702 174 ARG G O 1
ATOM 10246 N N . GLN G 1 175 ? 29.44048 42.13790 40.58621 1.000 29.00128 175 GLN G N 1
ATOM 10247 C CA . GLN G 1 175 ? 30.51864 41.74181 39.69092 1.000 32.20753 175 GLN G CA 1
ATOM 10248 C C . GLN G 1 175 ? 30.20841 42.27150 38.29807 1.000 32.16962 175 GLN G C 1
ATOM 10249 O O . GLN G 1 175 ? 29.06473 42.62621 37.98821 1.000 30.86038 175 GLN G O 1
ATOM 10255 N N . ALA G 1 176 ? 31.23655 42.31632 37.45049 1.000 31.42546 176 ALA G N 1
ATOM 10256 C CA . ALA G 1 176 ? 31.06210 42.92085 36.13896 1.000 30.37653 176 ALA G CA 1
ATOM 10257 C C . ALA G 1 176 ? 32.08187 42.35049 35.16827 1.000 34.71316 176 ALA G C 1
ATOM 10258 O O . ALA G 1 176 ? 33.21186 42.04772 35.54780 1.000 35.08618 176 ALA G O 1
ATOM 10260 N N . VAL G 1 177 ? 31.66831 42.19971 33.91171 1.000 36.02585 177 VAL G N 1
ATOM 10261 C CA . VAL G 1 177 ? 32.59565 41.86554 32.83557 1.000 32.84362 177 VAL G CA 1
ATOM 10262 C C . VAL G 1 177 ? 32.24529 42.72289 31.63362 1.000 31.46555 177 VAL G C 1
ATOM 10263 O O . VAL G 1 177 ? 31.07341 43.02294 31.38755 1.000 29.84747 177 VAL G O 1
ATOM 10267 N N . GLU G 1 178 ? 33.26794 43.12976 30.89868 1.000 31.34235 178 GLU G N 1
ATOM 10268 C CA . GLU G 1 178 ? 33.04785 43.69796 29.58302 1.000 31.41896 178 GLU G CA 1
ATOM 10269 C C . GLU G 1 178 ? 32.50278 42.63081 28.64467 1.000 30.47196 178 GLU G C 1
ATOM 10270 O O . GLU G 1 178 ? 32.76231 41.43772 28.81064 1.000 29.58514 178 GLU G O 1
ATOM 10276 N N . VAL G 1 179 ? 31.68919 43.06083 27.68568 1.000 29.32970 179 VAL G N 1
ATOM 10277 C CA . VAL G 1 179 ? 31.04187 42.13522 26.76225 1.000 30.69148 179 VAL G CA 1
ATOM 10278 C C . VAL G 1 179 ? 31.11571 42.72170 25.36403 1.000 34.17943 179 VAL G C 1
ATOM 10279 O O . VAL G 1 179 ? 30.60566 43.82160 25.12110 1.000 29.88189 179 VAL G O 1
ATOM 10283 N N . ARG G 1 180 ? 31.70606 41.97379 24.44440 1.000 32.51380 180 ARG G N 1
ATOM 10284 C CA . ARG G 1 180 ? 31.73624 42.31991 23.03412 1.000 33.61889 180 ARG G CA 1
ATOM 10285 C C . ARG G 1 180 ? 30.88113 41.30669 22.28769 1.000 34.19965 180 ARG G C 1
ATOM 10286 O O . ARG G 1 180 ? 31.14512 40.09917 22.34922 1.000 35.92437 180 ARG G O 1
ATOM 10294 N N . ILE G 1 181 ? 29.84659 41.79438 21.61736 1.000 29.77663 181 ILE G N 1
ATOM 10295 C CA . ILE G 1 181 ? 28.96573 40.96508 20.80878 1.000 31.97444 181 ILE G CA 1
ATOM 10296 C C . ILE G 1 181 ? 29.47565 40.99799 19.37200 1.000 41.15746 181 ILE G C 1
ATOM 10297 O O . ILE G 1 181 ? 29.52397 42.06110 18.74371 1.000 39.53655 181 ILE G O 1
ATOM 10302 N N . CYS G 1 182 ? 29.84927 39.83352 18.84295 1.000 36.53808 182 CYS G N 1
ATOM 10303 C CA . CYS G 1 182 ? 30.54391 39.80534 17.56810 1.000 32.58000 182 CYS G CA 1
ATOM 10304 C C . CYS G 1 182 ? 30.30541 38.47351 16.88446 1.000 36.67230 182 CYS G C 1
ATOM 10305 O O . CYS G 1 182 ? 29.98226 37.46880 17.52732 1.000 34.43646 182 CYS G O 1
ATOM 10308 N N . ALA G 1 183 ? 30.50989 38.47519 15.56374 1.000 33.79096 183 ALA G N 1
ATOM 10309 C CA . ALA G 1 183 ? 30.23556 37.28188 14.77829 1.000 35.72795 183 ALA G CA 1
ATOM 10310 C C . ALA G 1 183 ? 31.18910 36.15299 15.13438 1.000 37.31799 183 ALA G C 1
ATOM 10311 O O . ALA G 1 183 ? 30.78926 34.98301 15.09957 1.000 35.48464 183 ALA G O 1
ATOM 10313 N N . CYS G 1 184 ? 32.43422 36.48005 15.50086 1.000 31.06956 184 CYS G N 1
ATOM 10314 C CA . CYS G 1 184 ? 33.50326 35.48477 15.65987 1.000 38.91066 184 CYS G CA 1
ATOM 10315 C C . CYS G 1 184 ? 34.23665 35.64636 16.97421 1.000 33.09402 184 CYS G C 1
ATOM 10316 O O . CYS G 1 184 ? 35.36625 36.15849 17.01053 1.000 37.84442 184 CYS G O 1
ATOM 10319 N N . PRO G 1 185 ? 33.64295 35.17710 18.07292 1.000 32.82097 185 PRO G N 1
ATOM 10320 C CA . PRO G 1 185 ? 34.22457 35.47198 19.39329 1.000 33.42394 185 PRO G CA 1
ATOM 10321 C C . PRO G 1 185 ? 35.64555 34.97307 19.54687 1.000 34.91510 185 PRO G C 1
ATOM 10322 O O . PRO G 1 185 ? 36.46210 35.64527 20.18777 1.000 34.85101 185 PRO G O 1
ATOM 10326 N N . GLY G 1 186 ? 35.96859 33.81348 18.96798 1.000 32.74432 186 GLY G N 1
ATOM 10327 C CA . GLY G 1 186 ? 37.33659 33.32535 19.04458 1.000 34.32195 186 GLY G CA 1
ATOM 10328 C C . GLY G 1 186 ? 38.31335 34.23812 18.32588 1.000 36.52298 186 GLY G C 1
ATOM 10329 O O . GLY G 1 186 ? 39.41763 34.49437 18.81797 1.000 41.48183 186 GLY G O 1
ATOM 10330 N N . ARG G 1 187 ? 37.91460 34.74441 17.15459 1.000 38.43294 187 ARG G N 1
ATOM 10331 C CA . ARG G 1 187 ? 38.75466 35.67280 16.40191 1.000 40.87711 187 ARG G CA 1
ATOM 10332 C C . ARG G 1 187 ? 38.96688 36.97197 17.17660 1.000 39.00573 187 ARG G C 1
ATOM 10333 O O . ARG G 1 187 ? 40.10136 37.43111 17.34322 1.000 41.43897 187 ARG G O 1
ATOM 10337 N N . ASP G 1 188 ? 37.88459 37.57380 17.67024 1.000 38.19687 188 ASP G N 1
ATOM 10338 C CA . ASP G 1 188 ? 38.01926 38.86797 18.33408 1.000 38.19959 188 ASP G CA 1
ATOM 10339 C C . ASP G 1 188 ? 38.79540 38.74678 19.64241 1.000 35.78449 188 ASP G C 1
ATOM 10340 O O . ASP G 1 188 ? 39.58083 39.63887 19.98603 1.000 38.83085 188 ASP G O 1
ATOM 10345 N N . ARG G 1 189 ? 38.61305 37.64392 20.37662 1.000 36.15120 189 ARG G N 1
ATOM 10346 C CA . ARG G 1 189 ? 39.36475 37.45673 21.61445 1.000 36.62413 189 ARG G CA 1
ATOM 10347 C C . ARG G 1 189 ? 40.85695 37.35118 21.34348 1.000 41.27306 189 ARG G C 1
ATOM 10348 O O . ARG G 1 189 ? 41.67023 37.94018 22.06568 1.000 38.76530 189 ARG G O 1
ATOM 10356 N N . ARG G 1 190 ? 41.23413 36.59393 20.31095 1.000 35.41057 190 ARG G N 1
ATOM 10357 C CA . ARG G 1 190 ? 42.64667 36.40149 20.01519 1.000 39.56336 190 ARG G CA 1
ATOM 10358 C C . ARG G 1 190 ? 43.28852 37.69867 19.55790 1.000 45.10208 190 ARG G C 1
ATOM 10359 O O . ARG G 1 190 ? 44.41255 38.01865 19.96235 1.000 47.47031 190 ARG G O 1
ATOM 10367 N N . ALA G 1 191 ? 42.59265 38.45123 18.70533 1.000 43.63638 191 ALA G N 1
ATOM 10368 C CA . ALA G 1 191 ? 43.06506 39.77787 18.33503 1.000 44.86445 191 ALA G CA 1
ATOM 10369 C C . ALA G 1 191 ? 43.26805 40.64771 19.56944 1.000 50.21808 191 ALA G C 1
ATOM 10370 O O . ALA G 1 191 ? 44.34916 41.20876 19.77557 1.000 46.43053 191 ALA G O 1
ATOM 10372 N N . GLU G 1 192 ? 42.23979 40.76072 20.41543 1.000 43.86445 192 GLU G N 1
ATOM 10373 C CA . GLU G 1 192 ? 42.31482 41.72049 21.51156 1.000 44.38254 192 GLU G CA 1
ATOM 10374 C C . GLU G 1 192 ? 43.31733 41.29391 22.58054 1.000 47.74206 192 GLU G C 1
ATOM 10375 O O . GLU G 1 192 ? 43.89799 42.15455 23.25219 1.000 50.37422 192 GLU G O 1
ATOM 10381 N N . GLU G 1 193 ? 43.55239 39.98773 22.75199 1.000 46.59077 193 GLU G N 1
ATOM 10382 C CA . GLU G 1 193 ? 44.61292 39.56451 23.66751 1.000 45.62032 193 GLU G CA 1
ATOM 10383 C C . GLU G 1 193 ? 45.99005 39.81429 23.06557 1.000 50.28918 193 GLU G C 1
ATOM 10384 O O . GLU G 1 193 ? 46.94140 40.11834 23.79216 1.000 53.39801 193 GLU G O 1
ATOM 10390 N N . THR G 1 194 ? 46.11117 39.69733 21.74428 1.000 50.86426 194 THR G N 1
ATOM 10391 C CA . THR G 1 194 ? 47.36373 40.04124 21.08207 1.000 54.56580 194 THR G CA 1
ATOM 10392 C C . THR G 1 194 ? 47.63818 41.54049 21.16776 1.000 52.82991 194 THR G C 1
ATOM 10393 O O . THR G 1 194 ? 48.77246 41.95633 21.42781 1.000 54.06561 194 THR G O 1
ATOM 10397 N N . ALA G 1 195 ? 46.61261 42.37094 20.97365 1.000 51.47795 195 ALA G N 1
ATOM 10398 C CA . ALA G 1 195 ? 46.78688 43.81421 21.10317 1.000 54.44344 195 ALA G CA 1
ATOM 10399 C C . ALA G 1 195 ? 47.19020 44.24856 22.51105 1.000 58.05113 195 ALA G C 1
ATOM 10400 O O . ALA G 1 195 ? 47.36820 45.45109 22.73114 1.000 59.24997 195 ALA G O 1
ATOM 10402 N N . ALA G 1 196 ? 47.34384 43.32514 23.45786 1.000 59.96946 196 ALA G N 1
ATOM 10403 C CA . ALA G 1 196 ? 47.72661 43.68471 24.81944 1.000 57.37792 196 ALA G CA 1
ATOM 10404 C C . ALA G 1 196 ? 49.04264 43.02533 25.23498 1.000 62.21263 196 ALA G C 1
ATOM 10405 O O . ALA G 1 196 ? 49.32232 41.87269 24.89121 1.000 65.31313 196 ALA G O 1
ATOM 10407 N N . SER H 1 1 ? 59.82715 10.11066 41.80367 1.000 50.24124 1 SER H N 1
ATOM 10408 C CA . SER H 1 1 ? 59.42613 11.50317 41.57713 1.000 46.23949 1 SER H CA 1
ATOM 10409 C C . SER H 1 1 ? 58.25094 11.87388 42.48657 1.000 43.72683 1 SER H C 1
ATOM 10410 O O . SER H 1 1 ? 58.42893 12.66172 43.40909 1.000 45.86382 1 SER H O 1
ATOM 10413 N N . MET H 1 2 ? 57.07343 11.28518 42.24083 1.000 44.95700 2 MET H N 1
ATOM 10414 C CA . MET H 1 2 ? 55.85540 11.68894 42.94263 1.000 41.71721 2 MET H CA 1
ATOM 10415 C C . MET H 1 2 ? 55.95406 11.42438 44.44165 1.000 40.64729 2 MET H C 1
ATOM 10416 O O . MET H 1 2 ? 56.43391 10.37371 44.87789 1.000 41.79406 2 MET H O 1
ATOM 10421 N N . THR H 1 3 ? 55.48769 12.39298 45.23664 1.000 35.01108 3 THR H N 1
ATOM 10422 C CA . THR H 1 3 ? 55.70845 12.35220 46.68272 1.000 36.05410 3 THR H CA 1
ATOM 10423 C C . THR H 1 3 ? 54.76930 11.37716 47.38286 1.000 37.62957 3 THR H C 1
ATOM 10424 O O . THR H 1 3 ? 55.17090 10.70546 48.34249 1.000 35.50673 3 THR H O 1
ATOM 10428 N N . VAL H 1 4 ? 53.54061 11.25390 46.89492 1.000 32.72960 4 VAL H N 1
ATOM 10429 C CA . VAL H 1 4 ? 52.46902 10.58058 47.62047 1.000 33.09672 4 VAL H CA 1
ATOM 10430 C C . VAL H 1 4 ? 51.98499 9.38768 46.80179 1.000 37.44880 4 VAL H C 1
ATOM 10431 O O . VAL H 1 4 ? 51.36465 9.57253 45.75049 1.000 38.37155 4 VAL H O 1
ATOM 10435 N N . PRO H 1 5 ? 52.25975 8.15926 47.23262 1.000 40.47530 5 PRO H N 1
ATOM 10436 C CA . PRO H 1 5 ? 51.73996 6.98383 46.51570 1.000 38.19035 5 PRO H CA 1
ATOM 10437 C C . PRO H 1 5 ? 50.22488 6.93108 46.61522 1.000 36.62063 5 PRO H C 1
ATOM 10438 O O . PRO H 1 5 ? 49.66213 7.04080 47.70302 1.000 37.25778 5 PRO H O 1
ATOM 10442 N N . SER H 1 6 ? 49.56721 6.74864 45.47403 1.000 39.44910 6 SER H N 1
ATOM 10443 C CA . SER H 1 6 ? 48.11745 6.87969 45.42059 1.000 34.17985 6 SER H CA 1
ATOM 10444 C C . SER H 1 6 ? 47.41646 5.77027 46.19735 1.000 35.47447 6 SER H C 1
ATOM 10445 O O . SER H 1 6 ? 47.81002 4.60260 46.13534 1.000 33.39501 6 SER H O 1
ATOM 10448 N N . ASN H 1 7 ? 46.34818 6.13689 46.90982 1.000 32.21864 7 ASN H N 1
ATOM 10449 C CA . ASN H 1 7 ? 45.44259 5.15937 47.49803 1.000 36.36801 7 ASN H CA 1
ATOM 10450 C C . ASN H 1 7 ? 44.06090 5.17810 46.84881 1.000 29.64842 7 ASN H C 1
ATOM 10451 O O . ASN H 1 7 ? 43.11572 4.63194 47.42190 1.000 33.89153 7 ASN H O 1
ATOM 10456 N N . THR H 1 8 ? 43.92134 5.80409 45.68965 1.000 32.46088 8 THR H N 1
ATOM 10457 C CA . THR H 1 8 ? 42.61108 6.01541 45.06582 1.000 33.28864 8 THR H CA 1
ATOM 10458 C C . THR H 1 8 ? 42.05413 4.72069 44.48747 1.000 34.21188 8 THR H C 1
ATOM 10459 O O . THR H 1 8 ? 42.71106 4.09941 43.63719 1.000 34.99222 8 THR H O 1
ATOM 10463 N N . PRO H 1 9 ? 40.85963 4.28636 44.88871 1.000 33.25954 9 PRO H N 1
ATOM 10464 C CA . PRO H 1 9 ? 40.28203 3.07257 44.29360 1.000 32.17084 9 PRO H CA 1
ATOM 10465 C C . PRO H 1 9 ? 40.10743 3.21674 42.78890 1.000 32.05857 9 PRO H C 1
ATOM 10466 O O . PRO H 1 9 ? 39.75172 4.27703 42.27943 1.000 34.33638 9 PRO H O 1
ATOM 10470 N N . TYR H 1 10 ? 40.39388 2.13761 42.07264 1.000 32.10162 10 TYR H N 1
ATOM 10471 C CA . TYR H 1 10 ? 40.49554 2.22650 40.61852 1.000 34.89400 10 TYR H CA 1
ATOM 10472 C C . TYR H 1 10 ? 40.30268 0.81297 40.05285 1.000 32.04781 10 TYR H C 1
ATOM 10473 O O . TYR H 1 10 ? 41.25661 0.04133 39.94841 1.000 31.63302 10 TYR H O 1
ATOM 10482 N N . SER H 1 11 ? 39.04980 0.50128 39.69217 1.000 37.03933 11 SER H N 1
ATOM 10483 C CA . SER H 1 11 ? 38.72149 -0.78765 39.08025 1.000 40.43091 11 SER H CA 1
ATOM 10484 C C . SER H 1 11 ? 39.51302 -1.01738 37.79878 1.000 35.73614 11 SER H C 1
ATOM 10485 O O . SER H 1 11 ? 39.95575 -2.14017 37.52447 1.000 37.47373 11 SER H O 1
ATOM 10488 N N . GLY H 1 12 ? 39.67042 0.02190 36.99343 1.000 36.59458 12 GLY H N 1
ATOM 10489 C CA . GLY H 1 12 ? 40.46371 -0.06766 35.78292 1.000 40.44973 12 GLY H CA 1
ATOM 10490 C C . GLY H 1 12 ? 39.73995 -0.80953 34.66848 1.000 42.80548 12 GLY H C 1
ATOM 10491 O O . GLY H 1 12 ? 38.58839 -1.22549 34.78680 1.000 38.92957 12 GLY H O 1
ATOM 10492 N N . GLU H 1 13 ? 40.46368 -0.98850 33.56229 1.000 38.95612 13 GLU H N 1
ATOM 10493 C CA . GLU H 1 13 ? 39.87070 -1.61026 32.38425 1.000 41.99316 13 GLU H CA 1
ATOM 10494 C C . GLU H 1 13 ? 39.45923 -3.05662 32.64112 1.000 43.38140 13 GLU H C 1
ATOM 10495 O O . GLU H 1 13 ? 38.51881 -3.55153 32.01091 1.000 44.03910 13 GLU H O 1
ATOM 10497 N N . TYR H 1 14 ? 40.12013 -3.74836 33.56656 1.000 40.11126 14 TYR H N 1
ATOM 10498 C CA . TYR H 1 14 ? 39.84965 -5.16499 33.77011 1.000 40.88247 14 TYR H CA 1
ATOM 10499 C C . TYR H 1 14 ? 38.94924 -5.45304 34.96844 1.000 39.98969 14 TYR H C 1
ATOM 10500 O O . TYR H 1 14 ? 38.67794 -6.62399 35.24516 1.000 41.59542 14 TYR H O 1
ATOM 10509 N N . GLY H 1 15 ? 38.44827 -4.42567 35.66070 1.000 37.96408 15 GLY H N 1
ATOM 10510 C CA . GLY H 1 15 ? 37.48415 -4.62583 36.73273 1.000 37.68542 15 GLY H CA 1
ATOM 10511 C C . GLY H 1 15 ? 38.07655 -5.29271 37.96497 1.000 40.26955 15 GLY H C 1
ATOM 10512 O O . GLY H 1 15 ? 37.52654 -6.26063 38.50383 1.000 38.41534 15 GLY H O 1
ATOM 10513 N N . PHE H 1 16 ? 39.20899 -4.76490 38.41206 1.000 35.05241 16 PHE H N 1
ATOM 10514 C CA . PHE H 1 16 ? 39.94585 -5.33394 39.52846 1.000 36.74529 16 PHE H CA 1
ATOM 10515 C C . PHE H 1 16 ? 39.22563 -5.03060 40.83533 1.000 35.36900 16 PHE H C 1
ATOM 10516 O O . PHE H 1 16 ? 38.90913 -3.87246 41.12179 1.000 32.84087 16 PHE H O 1
ATOM 10524 N N . GLU H 1 17 ? 38.94768 -6.06592 41.62357 1.000 34.10784 17 GLU H N 1
ATOM 10525 C CA . GLU H 1 17 ? 38.16758 -5.88502 42.84459 1.000 35.08887 17 GLU H CA 1
ATOM 10526 C C . GLU H 1 17 ? 38.72622 -6.77032 43.95332 1.000 37.52262 17 GLU H C 1
ATOM 10527 O O . GLU H 1 17 ? 39.27334 -7.84851 43.69037 1.000 34.54806 17 GLU H O 1
ATOM 10533 N N . ILE H 1 18 ? 38.60181 -6.29907 45.20147 1.000 34.83111 18 ILE H N 1
ATOM 10534 C CA . ILE H 1 18 ? 38.97464 -7.09897 46.36388 1.000 37.18112 18 ILE H CA 1
ATOM 10535 C C . ILE H 1 18 ? 37.76854 -7.22120 47.28376 1.000 36.64516 18 ILE H C 1
ATOM 10536 O O . ILE H 1 18 ? 36.86319 -6.38629 47.27046 1.000 36.77719 18 ILE H O 1
ATOM 10541 N N . SER H 1 19 ? 37.75899 -8.28882 48.08547 1.000 35.88798 19 SER H N 1
ATOM 10542 C CA . SER H 1 19 ? 36.69516 -8.45655 49.06511 1.000 36.98309 19 SER H CA 1
ATOM 10543 C C . SER H 1 19 ? 37.15890 -9.36814 50.19431 1.000 35.92280 19 SER H C 1
ATOM 10544 O O . SER H 1 19 ? 38.12015 -10.13270 50.06680 1.000 37.71920 19 SER H O 1
ATOM 10547 N N . PHE H 1 20 ? 36.44925 -9.26988 51.30742 1.000 35.55552 20 PHE H N 1
ATOM 10548 C CA . PHE H 1 20 ? 36.63071 -10.15450 52.44222 1.000 36.36254 20 PHE H CA 1
ATOM 10549 C C . PHE H 1 20 ? 35.40401 -11.04545 52.55167 1.000 38.55160 20 PHE H C 1
ATOM 10550 O O . PHE H 1 20 ? 34.27120 -10.55984 52.46525 1.000 38.17410 20 PHE H O 1
ATOM 10558 N N . GLN H 1 21 ? 35.63686 -12.34849 52.68712 1.000 38.65430 21 GLN H N 1
ATOM 10559 C CA . GLN H 1 21 ? 34.55135 -13.31330 52.73361 1.000 36.95882 21 GLN H CA 1
ATOM 10560 C C . GLN H 1 21 ? 33.69121 -13.10257 53.97660 1.000 40.79184 21 GLN H C 1
ATOM 10561 O O . GLN H 1 21 ? 34.13603 -12.56873 54.99889 1.000 39.28862 21 GLN H O 1
ATOM 10567 N N . HIS H 1 22 ? 32.43719 -13.53036 53.86993 1.000 44.34674 22 HIS H N 1
ATOM 10568 C CA . HIS H 1 22 ? 31.48973 -13.40462 54.96844 1.000 47.75042 22 HIS H CA 1
ATOM 10569 C C . HIS H 1 22 ? 31.90138 -14.28176 56.14557 1.000 46.01233 22 HIS H C 1
ATOM 10570 O O . HIS H 1 22 ? 32.39531 -15.39788 55.96532 1.000 46.21210 22 HIS H O 1
ATOM 10577 N N . GLN H 1 23 ? 31.69850 -13.77192 57.35918 1.000 49.10319 23 GLN H N 1
ATOM 10578 C CA . GLN H 1 23 ? 31.94930 -14.54225 58.57151 1.000 51.24251 23 GLN H CA 1
ATOM 10579 C C . GLN H 1 23 ? 30.70856 -14.56138 59.45329 1.000 57.17584 23 GLN H C 1
ATOM 10580 O O . GLN H 1 23 ? 29.90751 -13.62230 59.44726 1.000 59.08349 23 GLN H O 1
ATOM 10586 N N . SER H 1 24 ? 30.57116 -15.62657 60.23697 1.000 62.28837 24 SER H N 1
ATOM 10587 C CA . SER H 1 24 ? 29.49620 -15.68354 61.22465 1.000 70.37883 24 SER H CA 1
ATOM 10588 C C . SER H 1 24 ? 30.04198 -15.66923 62.65318 1.000 62.00977 24 SER H C 1
ATOM 10589 O O . SER H 1 24 ? 30.44013 -16.70491 63.19069 1.000 71.41316 24 SER H O 1
ATOM 10592 N N . SER H 1 29 ? 35.89110 -15.79402 62.47878 1.000 57.58324 29 SER H N 1
ATOM 10593 C CA . SER H 1 29 ? 37.24246 -16.10774 62.93841 1.000 52.66584 29 SER H CA 1
ATOM 10594 C C . SER H 1 29 ? 37.64127 -15.38791 64.21675 1.000 50.64942 29 SER H C 1
ATOM 10595 O O . SER H 1 29 ? 37.15168 -14.30995 64.54464 1.000 49.85791 29 SER H O 1
ATOM 10598 N N . THR H 1 30 ? 38.58902 -16.00171 64.91122 1.000 52.09933 30 THR H N 1
ATOM 10599 C CA . THR H 1 30 ? 39.13576 -15.45350 66.13619 1.000 51.66333 30 THR H CA 1
ATOM 10600 C C . THR H 1 30 ? 40.24026 -14.42542 65.89680 1.000 47.02189 30 THR H C 1
ATOM 10601 O O . THR H 1 30 ? 40.57664 -13.68321 66.82444 1.000 49.59719 30 THR H O 1
ATOM 10605 N N . THR H 1 31 ? 40.80501 -14.33905 64.68290 1.000 46.80734 31 THR H N 1
ATOM 10606 C CA . THR H 1 31 ? 42.01294 -13.54397 64.47931 1.000 39.75483 31 THR H CA 1
ATOM 10607 C C . THR H 1 31 ? 41.90162 -12.41919 63.45023 1.000 40.53545 31 THR H C 1
ATOM 10608 O O . THR H 1 31 ? 42.82249 -11.59576 63.37638 1.000 36.98847 31 THR H O 1
ATOM 10612 N N . TRP H 1 32 ? 40.82837 -12.34413 62.66072 1.000 35.07388 32 TRP H N 1
ATOM 10613 C CA . TRP H 1 32 ? 40.65779 -11.20805 61.76047 1.000 35.00850 32 TRP H CA 1
ATOM 10614 C C . TRP H 1 32 ? 39.17513 -10.89920 61.63294 1.000 35.98554 32 TRP H C 1
ATOM 10615 O O . TRP H 1 32 ? 38.33004 -11.78806 61.74270 1.000 39.23827 32 TRP H O 1
ATOM 10626 N N . THR H 1 33 ? 38.86570 -9.62789 61.42443 1.000 35.14232 33 THR H N 1
ATOM 10627 C CA . THR H 1 33 ? 37.50161 -9.25656 61.08956 1.000 35.59351 33 THR H CA 1
ATOM 10628 C C . THR H 1 33 ? 37.55243 -7.98853 60.25957 1.000 35.43181 33 THR H C 1
ATOM 10629 O O . THR H 1 33 ? 38.47415 -7.17432 60.39288 1.000 34.61609 33 THR H O 1
ATOM 10633 N N . PHE H 1 34 ? 36.57543 -7.83418 59.37303 1.000 34.69010 34 PHE H N 1
ATOM 10634 C CA . PHE H 1 34 ? 36.56755 -6.70723 58.45608 1.000 37.36798 34 PHE H CA 1
ATOM 10635 C C . PHE H 1 34 ? 35.32066 -5.86031 58.65006 1.000 37.06319 34 PHE H C 1
ATOM 10636 O O . PHE H 1 34 ? 34.19835 -6.36871 58.57444 1.000 38.42917 34 PHE H O 1
ATOM 10644 N N . SER H 1 35 ? 35.52635 -4.57034 58.87597 1.000 35.22954 35 SER H N 1
ATOM 10645 C CA . SER H 1 35 ? 34.43818 -3.61665 59.02168 1.000 46.87907 35 SER H CA 1
ATOM 10646 C C . SER H 1 35 ? 34.12583 -3.00427 57.66048 1.000 46.48572 35 SER H C 1
ATOM 10647 O O . SER H 1 35 ? 34.98829 -2.35562 57.05431 1.000 46.05972 35 SER H O 1
ATOM 10650 N N . GLU H 1 36 ? 32.90359 -3.22777 57.17390 1.000 48.57286 36 GLU H N 1
ATOM 10651 C CA . GLU H 1 36 ? 32.46595 -2.58439 55.93756 1.000 53.43369 36 GLU H CA 1
ATOM 10652 C C . GLU H 1 36 ? 32.12847 -1.11587 56.16686 1.000 53.56850 36 GLU H C 1
ATOM 10653 O O . GLU H 1 36 ? 32.46442 -0.26181 55.33862 1.000 51.35403 36 GLU H O 1
ATOM 10659 N N . SER H 1 37 ? 31.48091 -0.79893 57.28885 1.000 49.39657 37 SER H N 1
ATOM 10660 C CA . SER H 1 37 ? 31.14756 0.59011 57.57874 1.000 50.73557 37 SER H CA 1
ATOM 10661 C C . SER H 1 37 ? 32.38261 1.45863 57.78793 1.000 54.09958 37 SER H C 1
ATOM 10662 O O . SER H 1 37 ? 32.29672 2.67996 57.63083 1.000 52.70678 37 SER H O 1
ATOM 10665 N N . LEU H 1 38 ? 33.52417 0.87032 58.14838 1.000 50.93846 38 LEU H N 1
ATOM 10666 C CA . LEU H 1 38 ? 34.75614 1.63257 58.28213 1.000 45.59726 38 LEU H CA 1
ATOM 10667 C C . LEU H 1 38 ? 35.73915 1.39552 57.14696 1.000 43.52076 38 LEU H C 1
ATOM 10668 O O . LEU H 1 38 ? 36.75372 2.09722 57.08257 1.000 48.53427 38 LEU H O 1
ATOM 10673 N N . LYS H 1 39 ? 35.46546 0.44744 56.25358 1.000 44.39267 39 LYS H N 1
ATOM 10674 C CA . LYS H 1 39 ? 36.44197 -0.04527 55.27872 1.000 45.22589 39 LYS H CA 1
ATOM 10675 C C . LYS H 1 39 ? 37.80340 -0.25007 55.94940 1.000 42.46283 39 LYS H C 1
ATOM 10676 O O . LYS H 1 39 ? 38.81595 0.34940 55.58463 1.000 46.23166 39 LYS H O 1
ATOM 10678 N N . LYS H 1 40 ? 37.80408 -1.10518 56.96646 1.000 39.04707 40 LYS H N 1
ATOM 10679 C CA . LYS H 1 40 ? 38.98508 -1.26149 57.80424 1.000 38.11513 40 LYS H CA 1
ATOM 10680 C C . LYS H 1 40 ? 39.12946 -2.71045 58.24507 1.000 38.07417 40 LYS H C 1
ATOM 10681 O O . LYS H 1 40 ? 38.16675 -3.32654 58.71578 1.000 39.80111 40 LYS H O 1
ATOM 10687 N N . LEU H 1 41 ? 40.33673 -3.24183 58.09703 1.000 36.62747 41 LEU H N 1
ATOM 10688 C CA . LEU H 1 41 ? 40.65764 -4.59843 58.50783 1.000 35.21776 41 LEU H CA 1
ATOM 10689 C C . LEU H 1 41 ? 41.28529 -4.57891 59.89805 1.000 35.58370 41 LEU H C 1
ATOM 10690 O O . LEU H 1 41 ? 42.18520 -3.77337 60.16460 1.000 35.26339 41 LEU H O 1
ATOM 10695 N N . PHE H 1 42 ? 40.80847 -5.46565 60.77392 1.000 34.95013 42 PHE H N 1
ATOM 10696 C CA . PHE H 1 42 ? 41.37069 -5.67826 62.10605 1.000 37.05301 42 PHE H CA 1
ATOM 10697 C C . PHE H 1 42 ? 41.91494 -7.09750 62.14425 1.000 31.34317 42 PHE H C 1
ATOM 10698 O O . PHE H 1 42 ? 41.17007 -8.05230 61.90859 1.000 34.21873 42 PHE H O 1
ATOM 10706 N N . VAL H 1 43 ? 43.20258 -7.24034 62.43848 1.000 30.43681 43 VAL H N 1
ATOM 10707 C CA . VAL H 1 43 ? 43.85552 -8.53082 62.28368 1.000 31.04051 43 VAL H CA 1
ATOM 10708 C C . VAL H 1 43 ? 44.95428 -8.67594 63.32778 1.000 34.56194 43 VAL H C 1
ATOM 10709 O O . VAL H 1 43 ? 45.70992 -7.73694 63.58808 1.000 29.19930 43 VAL H O 1
ATOM 10713 N N . ARG H 1 44 ? 45.04471 -9.86870 63.91149 1.000 30.67162 44 ARG H N 1
ATOM 10714 C CA . ARG H 1 44 ? 46.12759 -10.19023 64.83130 1.000 32.14513 44 ARG H CA 1
ATOM 10715 C C . ARG H 1 44 ? 47.45052 -10.33091 64.08266 1.000 35.59119 44 ARG H C 1
ATOM 10716 O O . ARG H 1 44 ? 47.49504 -10.88065 62.98308 1.000 29.82935 44 ARG H O 1
ATOM 10724 N N . MET H 1 45 ? 48.53646 -9.84006 64.68466 1.000 30.25163 45 MET H N 1
ATOM 10725 C CA . MET H 1 45 ? 49.84177 -9.98251 64.04854 1.000 36.65924 45 MET H CA 1
ATOM 10726 C C . MET H 1 45 ? 50.18209 -11.44737 63.79973 1.000 33.40467 45 MET H C 1
ATOM 10727 O O . MET H 1 45 ? 49.88850 -12.31575 64.62325 1.000 34.18211 45 MET H O 1
ATOM 10732 N N . ALA H 1 46 ? 50.81405 -11.71275 62.65049 1.000 31.96796 46 ALA H N 1
ATOM 10733 C CA . ALA H 1 46 ? 51.34691 -13.03127 62.30137 1.000 35.83818 46 ALA H CA 1
ATOM 10734 C C . ALA H 1 46 ? 50.25956 -14.10006 62.28564 1.000 38.77448 46 ALA H C 1
ATOM 10735 O O . ALA H 1 46 ? 50.50116 -15.25514 62.63988 1.000 33.99168 46 ALA H O 1
ATOM 10737 N N . THR H 1 47 ? 49.05647 -13.72554 61.86701 1.000 31.28043 47 THR H N 1
ATOM 10738 C CA . THR H 1 47 ? 47.98495 -14.67583 61.62581 1.000 36.38144 47 THR H CA 1
ATOM 10739 C C . THR H 1 47 ? 47.50115 -14.53966 60.18933 1.000 38.65693 47 THR H C 1
ATOM 10740 O O . THR H 1 47 ? 47.42059 -13.43383 59.64595 1.000 34.90664 47 THR H O 1
ATOM 10744 N N . THR H 1 48 ? 47.19995 -15.68196 59.58271 1.000 37.42383 48 THR H N 1
ATOM 10745 C CA . THR H 1 48 ? 46.71816 -15.74145 58.20950 1.000 35.23439 48 THR H CA 1
ATOM 10746 C C . THR H 1 48 ? 45.40380 -14.98479 58.05920 1.000 35.99416 48 THR H C 1
ATOM 10747 O O . THR H 1 48 ? 44.48453 -15.16223 58.86356 1.000 36.32126 48 THR H O 1
ATOM 10751 N N . CYS H 1 49 ? 45.30304 -14.15319 57.01926 1.000 33.11940 49 CYS H N 1
ATOM 10752 C CA . CYS H 1 49 ? 44.07693 -13.40439 56.74349 1.000 33.88696 49 CYS H CA 1
ATOM 10753 C C . CYS H 1 49 ? 43.71547 -13.55713 55.27230 1.000 36.30420 49 CYS H C 1
ATOM 10754 O O . CYS H 1 49 ? 44.49265 -13.12097 54.39683 1.000 33.79859 49 CYS H O 1
ATOM 10757 N N . PRO H 1 50 ? 42.56567 -14.14924 54.94507 1.000 35.15980 50 PRO H N 1
ATOM 10758 C CA . PRO H 1 50 ? 42.20870 -14.34664 53.53253 1.000 34.39142 50 PRO H CA 1
ATOM 10759 C C . PRO H 1 50 ? 41.74563 -13.04109 52.89759 1.000 37.64069 50 PRO H C 1
ATOM 10760 O O . PRO H 1 50 ? 40.88384 -12.34383 53.43166 1.000 36.38216 50 PRO H O 1
ATOM 10764 N N . VAL H 1 51 ? 42.35619 -12.69742 51.76829 1.000 35.01421 51 VAL H N 1
ATOM 10765 C CA . VAL H 1 51 ? 41.94744 -11.57013 50.94702 1.000 32.74758 51 VAL H CA 1
ATOM 10766 C C . VAL H 1 51 ? 41.54000 -12.12370 49.58487 1.000 34.71347 51 VAL H C 1
ATOM 10767 O O . VAL H 1 51 ? 42.26086 -12.93942 49.00388 1.000 36.85662 51 VAL H O 1
ATOM 10771 N N . ARG H 1 52 ? 40.37818 -11.71035 49.09890 1.000 33.74023 52 ARG H N 1
ATOM 10772 C CA . ARG H 1 52 ? 39.83339 -12.20475 47.84190 1.000 38.16207 52 ARG H CA 1
ATOM 10773 C C . ARG H 1 52 ? 40.01403 -11.17221 46.73776 1.000 34.76160 52 ARG H C 1
ATOM 10774 O O . ARG H 1 52 ? 39.88475 -9.96756 46.97632 1.000 31.22015 52 ARG H O 1
ATOM 10782 N N . PHE H 1 53 ? 40.29703 -11.66220 45.52582 1.000 35.82957 53 PHE H N 1
ATOM 10783 C CA . PHE H 1 53 ? 40.56556 -10.82960 44.35849 1.000 38.55707 53 PHE H CA 1
ATOM 10784 C C . PHE H 1 53 ? 39.79992 -11.35988 43.15844 1.000 38.70585 53 PHE H C 1
ATOM 10785 O O . PHE H 1 53 ? 39.52342 -12.56321 43.05676 1.000 37.22712 53 PHE H O 1
ATOM 10793 N N . LYS H 1 54 ? 39.48723 -10.45236 42.23662 1.000 38.72246 54 LYS H N 1
ATOM 10794 C CA . LYS H 1 54 ? 38.89580 -10.85346 40.96934 1.000 42.80675 54 LYS H CA 1
ATOM 10795 C C . LYS H 1 54 ? 39.07843 -9.73810 39.95297 1.000 45.00704 54 LYS H C 1
ATOM 10796 O O . LYS H 1 54 ? 39.20158 -8.56554 40.31027 1.000 39.08036 54 LYS H O 1
ATOM 10802 N N . THR H 1 55 ? 39.13000 -10.13108 38.68506 1.000 43.83140 55 THR H N 1
ATOM 10803 C CA . THR H 1 55 ? 39.02310 -9.22329 37.55566 1.000 41.18874 55 THR H CA 1
ATOM 10804 C C . THR H 1 55 ? 37.86301 -9.68973 36.69086 1.000 45.99439 55 THR H C 1
ATOM 10805 O O . THR H 1 55 ? 37.66753 -10.89531 36.50256 1.000 46.26823 55 THR H O 1
ATOM 10809 N N . VAL H 1 56 ? 37.08600 -8.73378 36.18303 1.000 43.00841 56 VAL H N 1
ATOM 10810 C CA . VAL H 1 56 ? 35.90225 -9.08272 35.40327 1.000 46.53606 56 VAL H CA 1
ATOM 10811 C C . VAL H 1 56 ? 36.29717 -9.79101 34.11263 1.000 46.19698 56 VAL H C 1
ATOM 10812 O O . VAL H 1 56 ? 35.64656 -10.75680 33.69771 1.000 59.91516 56 VAL H O 1
ATOM 10816 N N . HIS H 1 57 ? 37.37629 -9.35864 33.47001 1.000 50.31071 57 HIS H N 1
ATOM 10817 C CA . HIS H 1 57 ? 37.95565 -10.18425 32.42204 1.000 58.06063 57 HIS H CA 1
ATOM 10818 C C . HIS H 1 57 ? 39.47383 -10.07856 32.47656 1.000 59.16493 57 HIS H C 1
ATOM 10819 O O . HIS H 1 57 ? 40.03017 -9.10051 32.98457 1.000 57.13706 57 HIS H O 1
ATOM 10826 N N . GLN H 1 58 ? 40.12836 -11.11203 31.94830 1.000 54.99516 58 GLN H N 1
ATOM 10827 C CA . GLN H 1 58 ? 41.51556 -11.40662 32.27088 1.000 57.88182 58 GLN H CA 1
ATOM 10828 C C . GLN H 1 58 ? 42.46284 -10.31069 31.78103 1.000 58.05246 58 GLN H C 1
ATOM 10829 O O . GLN H 1 58 ? 42.24012 -9.70334 30.73082 1.000 55.45830 58 GLN H O 1
ATOM 10831 N N . PRO H 1 59 ? 43.54277 -10.06240 32.52119 1.000 56.56251 59 PRO H N 1
ATOM 10832 C CA . PRO H 1 59 ? 44.51489 -9.03147 32.13775 1.000 54.42622 59 PRO H CA 1
ATOM 10833 C C . PRO H 1 59 ? 45.63006 -9.62599 31.29193 1.000 56.04905 59 PRO H C 1
ATOM 10834 O O . PRO H 1 59 ? 45.61543 -10.83310 31.00637 1.000 58.16218 59 PRO H O 1
ATOM 10838 N N . PRO H 1 60 ? 46.61725 -8.82596 30.87342 1.000 55.13317 60 PRO H N 1
ATOM 10839 C CA . PRO H 1 60 ? 47.75444 -9.38180 30.11779 1.000 57.42944 60 PRO H CA 1
ATOM 10840 C C . PRO H 1 60 ? 48.50991 -10.45582 30.89208 1.000 60.89420 60 PRO H C 1
ATOM 10841 O O . PRO H 1 60 ? 48.33941 -10.64993 32.09790 1.000 58.94871 60 PRO H O 1
ATOM 10845 N N . ALA H 1 61 ? 49.41237 -11.12718 30.16711 1.000 61.02440 61 ALA H N 1
ATOM 10846 C CA . ALA H 1 61 ? 49.88836 -12.45357 30.56048 1.000 59.44877 61 ALA H CA 1
ATOM 10847 C C . ALA H 1 61 ? 50.73184 -12.41615 31.83146 1.000 56.26646 61 ALA H C 1
ATOM 10848 O O . ALA H 1 61 ? 50.52005 -13.21612 32.75146 1.000 56.18256 61 ALA H O 1
ATOM 10850 N N . GLY H 1 62 ? 51.71469 -11.52814 31.89016 1.000 54.39653 62 GLY H N 1
ATOM 10851 C CA . GLY H 1 62 ? 52.55306 -11.45429 33.07112 1.000 52.46564 62 GLY H CA 1
ATOM 10852 C C . GLY H 1 62 ? 52.10503 -10.43286 34.10179 1.000 47.80591 62 GLY H C 1
ATOM 10853 O O . GLY H 1 62 ? 52.93895 -9.78910 34.74518 1.000 49.44457 62 GLY H O 1
ATOM 10854 N N . SER H 1 63 ? 50.79752 -10.26815 34.26122 1.000 45.33684 63 SER H N 1
ATOM 10855 C CA . SER H 1 63 ? 50.27238 -9.35830 35.27085 1.000 43.83069 63 SER H CA 1
ATOM 10856 C C . SER H 1 63 ? 50.57833 -9.86922 36.67397 1.000 39.31442 63 SER H C 1
ATOM 10857 O O . SER H 1 63 ? 50.65825 -11.07464 36.91416 1.000 40.64085 63 SER H O 1
ATOM 10860 N N . VAL H 1 64 ? 50.75190 -8.93621 37.61547 1.000 38.12360 64 VAL H N 1
ATOM 10861 C CA . VAL H 1 64 ? 50.99068 -9.30083 39.00495 1.000 36.07834 64 VAL H CA 1
ATOM 10862 C C . VAL H 1 64 ? 50.04908 -8.50787 39.90504 1.000 34.64767 64 VAL H C 1
ATOM 10863 O O . VAL H 1 64 ? 49.43029 -7.52540 39.49337 1.000 33.70646 64 VAL H O 1
ATOM 10867 N N . ILE H 1 65 ? 49.91713 -8.97747 41.14135 1.000 35.32462 65 ILE H N 1
ATOM 10868 C CA . ILE H 1 65 ? 49.20119 -8.25184 42.18681 1.000 33.06732 65 ILE H CA 1
ATOM 10869 C C . ILE H 1 65 ? 50.22167 -7.89337 43.25826 1.000 28.48114 65 ILE H C 1
ATOM 10870 O O . ILE H 1 65 ? 50.82292 -8.77911 43.87532 1.000 30.11641 65 ILE H O 1
ATOM 10875 N N . ARG H 1 66 ? 50.43612 -6.59614 43.44792 1.000 32.44807 66 ARG H N 1
ATOM 10876 C CA . ARG H 1 66 ? 51.33672 -6.07977 44.46041 1.000 26.59324 66 ARG H CA 1
ATOM 10877 C C . ARG H 1 66 ? 50.52188 -5.65294 45.67655 1.000 26.76648 66 ARG H C 1
ATOM 10878 O O . ARG H 1 66 ? 49.43980 -5.07636 45.53745 1.000 30.35866 66 ARG H O 1
ATOM 10886 N N . ALA H 1 67 ? 51.02655 -5.97759 46.86447 1.000 28.77786 67 ALA H N 1
ATOM 10887 C CA . ALA H 1 67 ? 50.47226 -5.49576 48.12383 1.000 26.98947 67 ALA H CA 1
ATOM 10888 C C . ALA H 1 67 ? 51.53355 -4.64225 48.80099 1.000 27.76509 67 ALA H C 1
ATOM 10889 O O . ALA H 1 67 ? 52.64070 -5.12048 49.06341 1.000 26.74230 67 ALA H O 1
ATOM 10891 N N . MET H 1 68 ? 51.19075 -3.38864 49.11461 1.000 29.55070 68 MET H N 1
ATOM 10892 C CA . MET H 1 68 ? 52.18531 -2.47301 49.65096 1.000 28.39753 68 MET H CA 1
ATOM 10893 C C . MET H 1 68 ? 51.54162 -1.66803 50.77300 1.000 27.95592 68 MET H C 1
ATOM 10894 O O . MET H 1 68 ? 50.48828 -1.05369 50.55401 1.000 28.17401 68 MET H O 1
ATOM 10899 N N . PRO H 1 69 ? 52.11165 -1.67634 51.97204 1.000 26.64477 69 PRO H N 1
ATOM 10900 C CA . PRO H 1 69 ? 51.58605 -0.82100 53.03887 1.000 25.73234 69 PRO H CA 1
ATOM 10901 C C . PRO H 1 69 ? 52.10523 0.60841 52.92841 1.000 29.69368 69 PRO H C 1
ATOM 10902 O O . PRO H 1 69 ? 53.23872 0.85335 52.51683 1.000 28.39953 69 PRO H O 1
ATOM 10906 N N . ILE H 1 70 ? 51.25150 1.56672 53.31037 1.000 28.45265 70 ILE H N 1
ATOM 10907 C CA . ILE H 1 70 ? 51.61643 2.97970 53.32268 1.000 28.68709 70 ILE H CA 1
ATOM 10908 C C . ILE H 1 70 ? 50.95247 3.63567 54.52172 1.000 29.14000 70 ILE H C 1
ATOM 10909 O O . ILE H 1 70 ? 49.89379 3.19880 54.98127 1.000 27.89289 70 ILE H O 1
ATOM 10914 N N . TYR H 1 71 ? 51.57382 4.69729 55.02616 1.000 25.29129 71 TYR H N 1
ATOM 10915 C CA . TYR H 1 71 ? 50.95005 5.45076 56.10590 1.000 27.23909 71 TYR H CA 1
ATOM 10916 C C . TYR H 1 71 ? 49.86138 6.36829 55.55336 1.000 31.51312 71 TYR H C 1
ATOM 10917 O O . TYR H 1 71 ? 49.93650 6.84119 54.41603 1.000 31.69895 71 TYR H O 1
ATOM 10926 N N . VAL H 1 72 ? 48.85636 6.63715 56.39104 1.000 29.25990 72 VAL H N 1
ATOM 10927 C CA . VAL H 1 72 ? 47.68911 7.41385 55.97301 1.000 29.93956 72 VAL H CA 1
ATOM 10928 C C . VAL H 1 72 ? 47.94079 8.91505 56.09758 1.000 35.70998 72 VAL H C 1
ATOM 10929 O O . VAL H 1 72 ? 47.59831 9.69584 55.20103 1.000 32.61661 72 VAL H O 1
ATOM 10933 N N . LYS H 1 73 ? 48.51359 9.35031 57.20077 1.000 36.10601 73 LYS H N 1
ATOM 10934 C CA . LYS H 1 73 ? 48.53000 10.78991 57.45324 1.000 36.86496 73 LYS H CA 1
ATOM 10935 C C . LYS H 1 73 ? 49.61114 11.48659 56.62329 1.000 36.72696 73 LYS H C 1
ATOM 10936 O O . LYS H 1 73 ? 50.69679 10.93438 56.42900 1.000 33.45745 73 LYS H O 1
ATOM 10942 N N . PRO H 1 74 ? 49.34734 12.71791 56.16191 1.000 35.09503 74 PRO H N 1
ATOM 10943 C CA . PRO H 1 74 ? 50.33587 13.42436 55.32009 1.000 37.42548 74 PRO H CA 1
ATOM 10944 C C . PRO H 1 74 ? 51.70620 13.58900 55.96707 1.000 36.22924 74 PRO H C 1
ATOM 10945 O O . PRO H 1 74 ? 52.72223 13.54273 55.26169 1.000 37.25924 74 PRO H O 1
ATOM 10949 N N . GLU H 1 75 ? 51.78678 13.76016 57.28492 1.000 34.21927 75 GLU H N 1
ATOM 10950 C CA . GLU H 1 75 ? 53.11616 13.85424 57.88497 1.000 38.31233 75 GLU H CA 1
ATOM 10951 C C . GLU H 1 75 ? 53.85167 12.52129 57.93214 1.000 36.64412 75 GLU H C 1
ATOM 10952 O O . GLU H 1 75 ? 55.04206 12.51607 58.25836 1.000 31.47457 75 GLU H O 1
ATOM 10958 N N . HIS H 1 76 ? 53.19646 11.39999 57.60626 1.000 32.49443 76 HIS H N 1
ATOM 10959 C CA . HIS H 1 76 ? 53.85406 10.09901 57.63412 1.000 32.45157 76 HIS H CA 1
ATOM 10960 C C . HIS H 1 76 ? 53.98405 9.43415 56.27059 1.000 36.67178 76 HIS H C 1
ATOM 10961 O O . HIS H 1 76 ? 54.82433 8.53453 56.12231 1.000 31.16166 76 HIS H O 1
ATOM 10968 N N . VAL H 1 77 ? 53.20691 9.87242 55.27287 1.000 32.01697 77 VAL H N 1
ATOM 10969 C CA . VAL H 1 77 ? 53.02655 9.12500 54.03060 1.000 30.87461 77 VAL H CA 1
ATOM 10970 C C . VAL H 1 77 ? 54.34585 8.90365 53.29449 1.000 31.98737 77 VAL H C 1
ATOM 10971 O O . VAL H 1 77 ? 54.50581 7.89852 52.59469 1.000 31.06595 77 VAL H O 1
ATOM 10975 N N . GLN H 1 78 ? 55.31967 9.80896 53.44950 1.000 33.48025 78 GLN H N 1
ATOM 10976 C CA . GLN H 1 78 ? 56.61396 9.61462 52.79360 1.000 32.02187 78 GLN H CA 1
ATOM 10977 C C . GLN H 1 78 ? 57.46380 8.51853 53.42853 1.000 30.75251 78 GLN H C 1
ATOM 10978 O O . GLN H 1 78 ? 58.37300 8.00493 52.77183 1.000 32.61100 78 GLN H O 1
ATOM 10984 N N . GLU H 1 79 ? 57.22740 8.16402 54.68670 1.000 33.51305 79 GLU H N 1
ATOM 10985 C CA . GLU H 1 79 ? 58.09834 7.20251 55.35500 1.000 33.50757 79 GLU H CA 1
ATOM 10986 C C . GLU H 1 79 ? 57.73981 5.77802 54.93284 1.000 30.57026 79 GLU H C 1
ATOM 10987 O O . GLU H 1 79 ? 56.56236 5.41029 54.87884 1.000 32.89540 79 GLU H O 1
ATOM 10993 N N . VAL H 1 80 ? 58.75875 4.97850 54.61493 1.000 28.84396 80 VAL H N 1
ATOM 10994 C CA . VAL H 1 80 ? 58.50878 3.60372 54.20109 1.000 30.99803 80 VAL H CA 1
ATOM 10995 C C . VAL H 1 80 ? 57.93167 2.80630 55.36005 1.000 29.55684 80 VAL H C 1
ATOM 10996 O O . VAL H 1 80 ? 58.44888 2.84950 56.48396 1.000 33.36118 80 VAL H O 1
ATOM 11000 N N . VAL H 1 81 ? 56.83705 2.09216 55.10702 1.000 27.96765 81 VAL H N 1
ATOM 11001 C CA . VAL H 1 81 ? 56.25636 1.24677 56.14846 1.000 28.94719 81 VAL H CA 1
ATOM 11002 C C . VAL H 1 81 ? 57.03812 -0.05728 56.20335 1.000 28.92763 81 VAL H C 1
ATOM 11003 O O . VAL H 1 81 ? 57.16694 -0.75502 55.19289 1.000 29.24222 81 VAL H O 1
ATOM 11007 N N . LYS H 1 82 ? 57.54684 -0.39849 57.37979 1.000 30.90206 82 LYS H N 1
ATOM 11008 C CA . LYS H 1 82 ? 58.22614 -1.67985 57.54175 1.000 33.53441 82 LYS H CA 1
ATOM 11009 C C . LYS H 1 82 ? 58.18913 -2.07713 59.01092 1.000 31.15498 82 LYS H C 1
ATOM 11010 O O . LYS H 1 82 ? 57.71195 -1.32658 59.86501 1.000 35.54955 82 LYS H O 1
ATOM 11016 N N . ARG H 1 83 ? 58.68677 -3.28133 59.29127 1.000 34.53485 83 ARG H N 1
ATOM 11017 C CA . ARG H 1 83 ? 58.70132 -3.79084 60.65772 1.000 35.81121 83 ARG H CA 1
ATOM 11018 C C . ARG H 1 83 ? 59.70327 -3.04250 61.53247 1.000 35.86368 83 ARG H C 1
ATOM 11019 O O . ARG H 1 83 ? 60.73834 -2.56393 61.06238 1.000 40.10601 83 ARG H O 1
ATOM 11027 N N . CYS H 1 84 ? 59.39291 -2.97124 62.82953 1.000 41.30907 84 CYS H N 1
ATOM 11028 C CA . CYS H 1 84 ? 60.32777 -2.41668 63.79840 1.000 36.15902 84 CYS H CA 1
ATOM 11029 C C . CYS H 1 84 ? 61.59608 -3.27449 63.83653 1.000 44.62931 84 CYS H C 1
ATOM 11030 O O . CYS H 1 84 ? 61.56047 -4.45785 63.48983 1.000 40.97787 84 CYS H O 1
ATOM 11033 N N . PRO H 1 85 ? 62.73812 -2.70164 64.22722 1.000 43.54038 85 PRO H N 1
ATOM 11034 C CA . PRO H 1 85 ? 63.97208 -3.50963 64.27364 1.000 46.85244 85 PRO H CA 1
ATOM 11035 C C . PRO H 1 85 ? 63.88937 -4.71288 65.20190 1.000 44.94733 85 PRO H C 1
ATOM 11036 O O . PRO H 1 85 ? 64.49866 -5.74744 64.90635 1.000 46.07261 85 PRO H O 1
ATOM 11040 N N . ASN H 1 86 ? 63.15395 -4.61597 66.31267 1.000 44.93026 86 ASN H N 1
ATOM 11041 C CA . ASN H 1 86 ? 63.05330 -5.74613 67.23108 1.000 44.67468 86 ASN H CA 1
ATOM 11042 C C . ASN H 1 86 ? 62.42579 -6.96361 66.55630 1.000 48.22127 86 ASN H C 1
ATOM 11043 O O . ASN H 1 86 ? 62.99146 -8.06633 66.58274 1.000 42.69218 86 ASN H O 1
ATOM 11048 N N . HIS H 1 87 ? 61.26396 -6.78349 65.92170 1.000 41.33926 87 HIS H N 1
ATOM 11049 C CA . HIS H 1 87 ? 60.62372 -7.91864 65.26782 1.000 39.49408 87 HIS H CA 1
ATOM 11050 C C . HIS H 1 87 ? 61.37478 -8.37512 64.02983 1.000 35.63308 87 HIS H C 1
ATOM 11051 O O . HIS H 1 87 ? 61.23094 -9.53572 63.63558 1.000 41.26105 87 HIS H O 1
ATOM 11058 N N . ALA H 1 88 ? 62.15497 -7.49256 63.40065 1.000 39.91153 88 ALA H N 1
ATOM 11059 C CA . ALA H 1 88 ? 62.91823 -7.87021 62.21563 1.000 40.66106 88 ALA H CA 1
ATOM 11060 C C . ALA H 1 88 ? 64.17683 -8.65665 62.55132 1.000 45.65362 88 ALA H C 1
ATOM 11061 O O . ALA H 1 88 ? 64.71785 -9.33521 61.67080 1.000 45.58036 88 ALA H O 1
ATOM 11063 N N . THR H 1 89 ? 64.65332 -8.58809 63.79843 1.000 47.40453 89 THR H N 1
ATOM 11064 C CA . THR H 1 89 ? 65.89227 -9.25883 64.17784 1.000 48.38265 89 THR H CA 1
ATOM 11065 C C . THR H 1 89 ? 65.70307 -10.47704 65.08139 1.000 49.25829 89 THR H C 1
ATOM 11066 O O . THR H 1 89 ? 66.64198 -11.26799 65.21992 1.000 54.16943 89 THR H O 1
ATOM 11070 N N . THR H 1 90 ? 64.52992 -10.65680 65.68988 1.000 51.98771 90 THR H N 1
ATOM 11071 C CA . THR H 1 90 ? 64.26902 -11.85744 66.48049 1.000 55.06233 90 THR H CA 1
ATOM 11072 C C . THR H 1 90 ? 64.21354 -13.08520 65.57109 1.000 56.49528 90 THR H C 1
ATOM 11073 O O . THR H 1 90 ? 63.92785 -12.98359 64.37522 1.000 52.81812 90 THR H O 1
ATOM 11077 N N . LYS H 1 91 ? 64.53801 -14.25355 66.14325 1.000 57.44673 91 LYS H N 1
ATOM 11078 C CA . LYS H 1 91 ? 64.51213 -15.49673 65.37601 1.000 56.31634 91 LYS H CA 1
ATOM 11079 C C . LYS H 1 91 ? 63.08620 -15.92716 65.04915 1.000 53.65440 91 LYS H C 1
ATOM 11080 O O . LYS H 1 91 ? 62.83233 -16.48242 63.97272 1.000 51.38609 91 LYS H O 1
ATOM 11082 N N . GLU H 1 92 ? 62.14905 -15.70178 65.96772 1.000 51.48014 92 GLU H N 1
ATOM 11083 C CA . GLU H 1 92 ? 60.78157 -16.15878 65.75775 1.000 56.00884 92 GLU H CA 1
ATOM 11084 C C . GLU H 1 92 ? 60.20012 -15.54286 64.48719 1.000 56.93042 92 GLU H C 1
ATOM 11085 O O . GLU H 1 92 ? 60.46867 -14.38045 64.16459 1.000 49.83243 92 GLU H O 1
ATOM 11091 N N . HIS H 1 93 ? 59.44598 -16.36026 63.73903 1.000 50.70956 93 HIS H N 1
ATOM 11092 C CA . HIS H 1 93 ? 58.77475 -15.98264 62.49496 1.000 52.97870 93 HIS H CA 1
ATOM 11093 C C . HIS H 1 93 ? 59.73442 -15.73388 61.33823 1.000 49.89048 93 HIS H C 1
ATOM 11094 O O . HIS H 1 93 ? 59.30623 -15.69147 60.18235 1.000 48.44680 93 HIS H O 1
ATOM 11101 N N . ASN H 1 94 ? 61.02468 -15.55225 61.62022 1.000 49.07004 94 ASN H N 1
ATOM 11102 C CA . ASN H 1 94 ? 61.96032 -15.11667 60.59257 1.000 50.40307 94 ASN H CA 1
ATOM 11103 C C . ASN H 1 94 ? 62.90679 -16.20521 60.11412 1.000 59.79908 94 ASN H C 1
ATOM 11104 O O . ASN H 1 94 ? 63.59632 -15.99428 59.10737 1.000 59.31943 94 ASN H O 1
ATOM 11109 N N . GLU H 1 95 ? 62.94787 -17.35690 60.79300 1.000 62.93766 95 GLU H N 1
ATOM 11110 C CA . GLU H 1 95 ? 63.79369 -18.47792 60.39652 1.000 63.28871 95 GLU H CA 1
ATOM 11111 C C . GLU H 1 95 ? 63.57683 -18.82563 58.92900 1.000 56.91074 95 GLU H C 1
ATOM 11112 O O . GLU H 1 95 ? 62.47310 -19.21632 58.53637 1.000 65.71768 95 GLU H O 1
ATOM 11114 N N . ASP H 1 96 ? 64.61692 -18.64747 58.11306 1.000 57.96593 96 ASP H N 1
ATOM 11115 C CA . ASP H 1 96 ? 64.65317 -18.91372 56.67547 1.000 58.30884 96 ASP H CA 1
ATOM 11116 C C . ASP H 1 96 ? 63.88116 -17.88914 55.83484 1.000 56.79537 96 ASP H C 1
ATOM 11117 O O . ASP H 1 96 ? 63.79362 -18.06465 54.61439 1.000 53.86437 96 ASP H O 1
ATOM 11122 N N . HIS H 1 97 ? 63.32525 -16.82650 56.42351 1.000 59.17970 97 HIS H N 1
ATOM 11123 C CA . HIS H 1 97 ? 62.49610 -15.93584 55.60354 1.000 50.67311 97 HIS H CA 1
ATOM 11124 C C . HIS H 1 97 ? 63.37463 -14.96765 54.81582 1.000 44.81822 97 HIS H C 1
ATOM 11125 O O . HIS H 1 97 ? 64.27994 -14.35459 55.38736 1.000 50.11630 97 HIS H O 1
ATOM 11132 N N . PRO H 1 98 ? 63.12370 -14.78844 53.51740 1.000 42.98083 98 PRO H N 1
ATOM 11133 C CA . PRO H 1 98 ? 64.01995 -13.96812 52.69333 1.000 49.99295 98 PRO H CA 1
ATOM 11134 C C . PRO H 1 98 ? 63.83823 -12.46110 52.84572 1.000 46.27938 98 PRO H C 1
ATOM 11135 O O . PRO H 1 98 ? 64.65382 -11.70601 52.30004 1.000 43.74462 98 PRO H O 1
ATOM 11139 N N . ALA H 1 99 ? 62.81687 -11.98644 53.55385 1.000 39.28935 99 ALA H N 1
ATOM 11140 C CA . ALA H 1 99 ? 62.57324 -10.54776 53.69224 1.000 37.61470 99 ALA H CA 1
ATOM 11141 C C . ALA H 1 99 ? 62.04728 -10.24648 55.08498 1.000 37.38082 99 ALA H C 1
ATOM 11142 O O . ALA H 1 99 ? 60.88605 -9.84935 55.26170 1.000 34.97151 99 ALA H O 1
ATOM 11144 N N . PRO H 1 100 ? 62.89438 -10.39392 56.10755 1.000 34.84943 100 PRO H N 1
ATOM 11145 C CA . PRO H 1 100 ? 62.40246 -10.27795 57.48680 1.000 35.27256 100 PRO H CA 1
ATOM 11146 C C . PRO H 1 100 ? 62.05812 -8.85747 57.92811 1.000 35.98341 100 PRO H C 1
ATOM 11147 O O . PRO H 1 100 ? 61.45747 -8.69889 59.00109 1.000 32.71031 100 PRO H O 1
ATOM 11151 N N . THR H 1 101 ? 62.39434 -7.82035 57.16841 1.000 35.21981 101 THR H N 1
ATOM 11152 C CA . THR H 1 101 ? 61.92514 -6.49642 57.57007 1.000 34.27813 101 THR H CA 1
ATOM 11153 C C . THR H 1 101 ? 60.56279 -6.12416 56.98679 1.000 36.01928 101 THR H C 1
ATOM 11154 O O . THR H 1 101 ? 59.99459 -5.10932 57.40318 1.000 32.87664 101 THR H O 1
ATOM 11158 N N . HIS H 1 102 ? 60.01554 -6.91133 56.06039 1.000 31.51876 102 HIS H N 1
ATOM 11159 C CA . HIS H 1 102 ? 58.77237 -6.53206 55.39819 1.000 30.01607 102 HIS H CA 1
ATOM 11160 C C . HIS H 1 102 ? 57.58567 -6.71010 56.33539 1.000 32.80559 102 HIS H C 1
ATOM 11161 O O . HIS H 1 102 ? 57.44350 -7.75673 56.97450 1.000 32.65680 102 HIS H O 1
ATOM 11168 N N . LEU H 1 103 ? 56.71699 -5.69374 56.39128 1.000 28.68902 103 LEU H N 1
ATOM 11169 C CA . LEU H 1 103 ? 55.52640 -5.78929 57.22326 1.000 30.55911 103 LEU H CA 1
ATOM 11170 C C . LEU H 1 103 ? 54.56002 -6.82674 56.67315 1.000 31.91362 103 LEU H C 1
ATOM 11171 O O . LEU H 1 103 ? 54.02000 -7.64560 57.42423 1.000 31.86842 103 LEU H O 1
ATOM 11176 N N . VAL H 1 104 ? 54.32707 -6.80109 55.36271 1.000 29.75387 104 VAL H N 1
ATOM 11177 C CA . VAL H 1 104 ? 53.25467 -7.56563 54.73992 1.000 30.06277 104 VAL H CA 1
ATOM 11178 C C . VAL H 1 104 ? 53.84407 -8.79902 54.07504 1.000 32.38238 104 VAL H C 1
ATOM 11179 O O . VAL H 1 104 ? 54.69084 -8.68865 53.18154 1.000 30.27627 104 VAL H O 1
ATOM 11183 N N . ARG H 1 105 ? 53.36967 -9.96803 54.49019 1.000 28.11951 105 ARG H N 1
ATOM 11184 C CA . ARG H 1 105 ? 53.74787 -11.24001 53.89748 1.000 31.07998 105 ARG H CA 1
ATOM 11185 C C . ARG H 1 105 ? 52.55815 -11.86650 53.17734 1.000 36.29915 105 ARG H C 1
ATOM 11186 O O . ARG H 1 105 ? 51.40030 -11.62578 53.53324 1.000 31.21424 105 ARG H O 1
ATOM 11194 N N . CYS H 1 106 ? 52.85229 -12.68119 52.15927 1.000 29.86924 106 CYS H N 1
ATOM 11195 C CA . CYS H 1 106 ? 51.82404 -13.42581 51.44401 1.000 34.21951 106 CYS H CA 1
ATOM 11196 C C . CYS H 1 106 ? 52.19788 -14.89969 51.42418 1.000 36.65700 106 CYS H C 1
ATOM 11197 O O . CYS H 1 106 ? 53.36000 -15.25408 51.20227 1.000 31.78175 106 CYS H O 1
ATOM 11200 N N . GLU H 1 107 ? 51.20758 -15.75591 51.65096 1.000 35.61600 107 GLU H N 1
ATOM 11201 C CA . GLU H 1 107 ? 51.47344 -17.18631 51.72291 1.000 34.68767 107 GLU H CA 1
ATOM 11202 C C . GLU H 1 107 ? 51.59031 -17.84980 50.35436 1.000 36.22237 107 GLU H C 1
ATOM 11203 O O . GLU H 1 107 ? 52.00871 -19.01051 50.29580 1.000 36.93698 107 GLU H O 1
ATOM 11209 N N . HIS H 1 108 ? 51.24939 -17.15385 49.26703 1.000 33.36519 108 HIS H N 1
ATOM 11210 C CA . HIS H 1 108 ? 51.37507 -17.72132 47.92088 1.000 38.75332 108 HIS H CA 1
ATOM 11211 C C . HIS H 1 108 ? 52.74954 -18.34199 47.70720 1.000 36.82546 108 HIS H C 1
ATOM 11212 O O . HIS H 1 108 ? 53.76930 -17.77653 48.10790 1.000 31.85166 108 HIS H O 1
ATOM 11219 N N . LYS H 1 109 ? 52.77489 -19.51348 47.05507 1.000 36.93322 109 LYS H N 1
ATOM 11220 C CA . LYS H 1 109 ? 54.04721 -20.19996 46.84244 1.000 37.12965 109 LYS H CA 1
ATOM 11221 C C . LYS H 1 109 ? 55.00819 -19.37212 45.99318 1.000 37.72387 109 LYS H C 1
ATOM 11222 O O . LYS H 1 109 ? 56.22654 -19.45852 46.17157 1.000 40.74774 109 LYS H O 1
ATOM 11224 N N . LEU H 1 110 ? 54.48951 -18.57159 45.06528 1.000 41.78336 110 LEU H N 1
ATOM 11225 C CA . LEU H 1 110 ? 55.32161 -17.78831 44.15993 1.000 41.53971 110 LEU H CA 1
ATOM 11226 C C . LEU H 1 110 ? 55.50870 -16.34850 44.63105 1.000 39.66917 110 LEU H C 1
ATOM 11227 O O . LEU H 1 110 ? 55.88608 -15.48835 43.82987 1.000 38.08543 110 LEU H O 1
ATOM 11232 N N . ALA H 1 111 ? 55.23334 -16.06968 45.90413 1.000 37.64557 111 ALA H N 1
ATOM 11233 C CA . ALA H 1 111 ? 55.30616 -14.70217 46.40360 1.000 39.93438 111 ALA H CA 1
ATOM 11234 C C . ALA H 1 111 ? 56.72712 -14.17634 46.29190 1.000 38.10546 111 ALA H C 1
ATOM 11235 O O . ALA H 1 111 ? 57.67601 -14.86392 46.67336 1.000 35.29538 111 ALA H O 1
ATOM 11237 N N . SER H 1 112 ? 56.87284 -12.94653 45.79196 1.000 32.75595 112 SER H N 1
ATOM 11238 C CA . SER H 1 112 ? 58.17729 -12.30913 45.67771 1.000 34.46841 112 SER H CA 1
ATOM 11239 C C . SER H 1 112 ? 58.21827 -11.02888 46.50426 1.000 32.28277 112 SER H C 1
ATOM 11240 O O . SER H 1 112 ? 57.36231 -10.15426 46.34704 1.000 33.92391 112 SER H O 1
ATOM 11243 N N . TYR H 1 113 ? 59.22689 -10.91288 47.36129 1.000 32.88672 113 TYR H N 1
ATOM 11244 C CA . TYR H 1 113 ? 59.39115 -9.75545 48.22310 1.000 33.72216 113 TYR H CA 1
ATOM 11245 C C . TYR H 1 113 ? 60.34383 -8.77294 47.55742 1.000 39.52842 113 TYR H C 1
ATOM 11246 O O . TYR H 1 113 ? 61.48525 -9.12384 47.24230 1.000 38.43083 113 TYR H O 1
ATOM 11255 N N . VAL H 1 114 ? 59.87236 -7.55636 47.32043 1.000 31.92153 114 VAL H N 1
ATOM 11256 C CA . VAL H 1 114 ? 60.64904 -6.61743 46.52751 1.000 35.03656 114 VAL H CA 1
ATOM 11257 C C . VAL H 1 114 ? 60.83076 -5.33284 47.31134 1.000 34.83923 114 VAL H C 1
ATOM 11258 O O . VAL H 1 114 ? 59.96765 -4.92434 48.09825 1.000 31.84375 114 VAL H O 1
ATOM 11262 N N . GLU H 1 115 ? 61.98284 -4.70459 47.10094 1.000 34.81598 115 GLU H N 1
ATOM 11263 C CA . GLU H 1 115 ? 62.28844 -3.40258 47.67220 1.000 36.96523 115 GLU H CA 1
ATOM 11264 C C . GLU H 1 115 ? 62.74606 -2.50312 46.53372 1.000 39.07659 115 GLU H C 1
ATOM 11265 O O . GLU H 1 115 ? 63.72931 -2.81515 45.85565 1.000 35.55350 115 GLU H O 1
ATOM 11271 N N . ASP H 1 116 ? 62.01318 -1.41718 46.29172 1.000 34.62843 116 ASP H N 1
ATOM 11272 C CA . ASP H 1 116 ? 62.35752 -0.52423 45.19691 1.000 33.97824 116 ASP H CA 1
ATOM 11273 C C . ASP H 1 116 ? 63.66181 0.18253 45.53604 1.000 33.82128 116 ASP H C 1
ATOM 11274 O O . ASP H 1 116 ? 63.75887 0.79465 46.60546 1.000 33.08228 116 ASP H O 1
ATOM 11279 N N . PRO H 1 117 ? 64.68193 0.12494 44.67826 1.000 34.90341 117 PRO H N 1
ATOM 11280 C CA . PRO H 1 117 ? 65.97830 0.72245 45.04400 1.000 36.82390 117 PRO H CA 1
ATOM 11281 C C . PRO H 1 117 ? 65.99260 2.23891 44.98149 1.000 36.84418 117 PRO H C 1
ATOM 11282 O O . PRO H 1 117 ? 66.95737 2.84843 45.45217 1.000 39.43170 117 PRO H O 1
ATOM 11286 N N . TYR H 1 118 ? 64.96113 2.87626 44.43901 1.000 34.85536 118 TYR H N 1
ATOM 11287 C CA . TYR H 1 118 ? 64.95472 4.32637 44.34006 1.000 36.24947 118 TYR H CA 1
ATOM 11288 C C . TYR H 1 118 ? 64.01202 4.99990 45.32129 1.000 41.39426 118 TYR H C 1
ATOM 11289 O O . TYR H 1 118 ? 64.26146 6.14647 45.70164 1.000 39.45212 118 TYR H O 1
ATOM 11298 N N . THR H 1 119 ? 62.95632 4.29793 45.75795 1.000 37.77412 119 THR H N 1
ATOM 11299 C CA . THR H 1 119 ? 62.00802 4.79213 46.75018 1.000 39.14257 119 THR H CA 1
ATOM 11300 C C . THR H 1 119 ? 62.14901 4.13574 48.10691 1.000 38.72219 119 THR H C 1
ATOM 11301 O O . THR H 1 119 ? 61.67972 4.70289 49.10316 1.000 33.80800 119 THR H O 1
ATOM 11305 N N . GLY H 1 120 ? 62.80366 2.97761 48.16641 1.000 37.75239 120 GLY H N 1
ATOM 11306 C CA . GLY H 1 120 ? 62.87149 2.15969 49.35139 1.000 36.09098 120 GLY H CA 1
ATOM 11307 C C . GLY H 1 120 ? 61.59726 1.42338 49.70139 1.000 35.29790 120 GLY H C 1
ATOM 11308 O O . GLY H 1 120 ? 61.60605 0.65843 50.66992 1.000 33.67674 120 GLY H O 1
ATOM 11309 N N . ARG H 1 121 ? 60.50659 1.62582 48.95286 1.000 33.00150 121 ARG H N 1
ATOM 11310 C CA . ARG H 1 121 ? 59.23298 0.97667 49.26960 1.000 32.35048 121 ARG H CA 1
ATOM 11311 C C . ARG H 1 121 ? 59.36132 -0.53775 49.20334 1.000 32.49731 121 ARG H C 1
ATOM 11312 O O . ARG H 1 121 ? 59.90789 -1.08718 48.24086 1.000 30.55100 121 ARG H O 1
ATOM 11320 N N . GLN H 1 122 ? 58.82359 -1.20855 50.21682 1.000 29.83919 122 GLN H N 1
ATOM 11321 C CA . GLN H 1 122 ? 58.80433 -2.66170 50.29699 1.000 28.98242 122 GLN H CA 1
ATOM 11322 C C . GLN H 1 122 ? 57.39626 -3.17048 50.02945 1.000 32.48413 122 GLN H C 1
ATOM 11323 O O . GLN H 1 122 ? 56.41189 -2.61078 50.52947 1.000 30.87187 122 GLN H O 1
ATOM 11329 N N . SER H 1 123 ? 57.29899 -4.22502 49.23704 1.000 28.32095 123 SER H N 1
ATOM 11330 C CA . SER H 1 123 ? 56.00093 -4.77510 48.89337 1.000 26.01794 123 SER H CA 1
ATOM 11331 C C . SER H 1 123 ? 56.19630 -6.24670 48.57494 1.000 31.93140 123 SER H C 1
ATOM 11332 O O . SER H 1 123 ? 57.32458 -6.73695 48.46587 1.000 30.21729 123 SER H O 1
ATOM 11335 N N . VAL H 1 124 ? 55.08499 -6.95435 48.42107 1.000 30.63492 124 VAL H N 1
ATOM 11336 C CA . VAL H 1 124 ? 55.12180 -8.35896 48.04581 1.000 26.22923 124 VAL H CA 1
ATOM 11337 C C . VAL H 1 124 ? 54.20134 -8.55542 46.85074 1.000 32.19194 124 VAL H C 1
ATOM 11338 O O . VAL H 1 124 ? 53.10119 -7.99270 46.80225 1.000 29.27889 124 VAL H O 1
ATOM 11342 N N . ILE H 1 125 ? 54.67508 -9.30166 45.85140 1.000 28.99400 125 ILE H N 1
ATOM 11343 C CA . ILE H 1 125 ? 53.89766 -9.47125 44.63428 1.000 28.32965 125 ILE H CA 1
ATOM 11344 C C . ILE H 1 125 ? 53.65238 -10.95371 44.41695 1.000 33.48493 125 ILE H C 1
ATOM 11345 O O . ILE H 1 125 ? 54.42094 -11.81086 44.86815 1.000 32.72182 125 ILE H O 1
ATOM 11350 N N . ILE H 1 126 ? 52.52647 -11.23919 43.77038 1.000 28.60690 126 ILE H N 1
ATOM 11351 C CA . ILE H 1 126 ? 52.12467 -12.58677 43.37436 1.000 31.68767 126 ILE H CA 1
ATOM 11352 C C . ILE H 1 126 ? 51.56787 -12.50297 41.96223 1.000 35.84898 126 ILE H C 1
ATOM 11353 O O . ILE H 1 126 ? 51.13806 -11.42997 41.51841 1.000 37.71275 126 ILE H O 1
ATOM 11358 N N . PRO H 1 127 ? 51.58219 -13.61207 41.21828 1.000 37.54118 127 PRO H N 1
ATOM 11359 C CA . PRO H 1 127 ? 50.96727 -13.58538 39.88654 1.000 39.15089 127 PRO H CA 1
ATOM 11360 C C . PRO H 1 127 ? 49.46701 -13.38580 39.99655 1.000 41.64481 127 PRO H C 1
ATOM 11361 O O . PRO H 1 127 ? 48.81668 -13.92595 40.89344 1.000 43.43390 127 PRO H O 1
ATOM 11365 N N . GLN H 1 128 ? 48.91752 -12.60771 39.07281 1.000 38.13364 128 GLN H N 1
ATOM 11366 C CA . GLN H 1 128 ? 47.47889 -12.62083 38.86913 1.000 37.50352 128 GLN H CA 1
ATOM 11367 C C . GLN H 1 128 ? 47.06762 -13.98367 38.31755 1.000 45.19828 128 GLN H C 1
ATOM 11368 O O . GLN H 1 128 ? 47.76620 -14.55766 37.48300 1.000 41.28205 128 GLN H O 1
ATOM 11374 N N . GLU H 1 129 ? 45.94369 -14.51929 38.80179 1.000 48.32082 129 GLU H N 1
ATOM 11375 C CA . GLU H 1 129 ? 45.51080 -15.86245 38.42177 1.000 49.05522 129 GLU H CA 1
ATOM 11376 C C . GLU H 1 129 ? 44.01428 -15.89518 38.13673 1.000 54.74372 129 GLU H C 1
ATOM 11377 O O . GLU H 1 129 ? 43.24555 -15.06669 38.64326 1.000 48.52694 129 GLU H O 1
ATOM 11383 N N . HIS H 1 130 ? 43.61081 -16.86686 37.30916 1.000 53.53815 130 HIS H N 1
ATOM 11384 C CA . HIS H 1 130 ? 42.19340 -17.08023 37.03960 1.000 50.12441 130 HIS H CA 1
ATOM 11385 C C . HIS H 1 130 ? 41.54196 -17.75495 38.23915 1.000 47.01204 130 HIS H C 1
ATOM 11386 O O . HIS H 1 130 ? 42.16463 -18.60374 38.88686 1.000 51.68910 130 HIS H O 1
ATOM 11393 N N . PRO H 1 131 ? 40.29664 -17.41634 38.55559 1.000 45.53932 131 PRO H N 1
ATOM 11394 C CA . PRO H 1 131 ? 39.58236 -18.18859 39.57279 1.000 46.97140 131 PRO H CA 1
ATOM 11395 C C . PRO H 1 131 ? 39.39800 -19.61963 39.10223 1.000 50.17172 131 PRO H C 1
ATOM 11396 O O . PRO H 1 131 ? 39.36957 -19.90476 37.90231 1.000 51.24323 131 PRO H O 1
ATOM 11400 N N . GLN H 1 132 ? 39.32091 -20.53371 40.06353 1.000 52.40421 132 GLN H N 1
ATOM 11401 C CA . GLN H 1 132 ? 39.07357 -21.91779 39.70388 1.000 59.59568 132 GLN H CA 1
ATOM 11402 C C . GLN H 1 132 ? 37.68397 -22.02253 39.07366 1.000 58.82958 132 GLN H C 1
ATOM 11403 O O . GLN H 1 132 ? 36.82300 -21.15476 39.26006 1.000 56.27564 132 GLN H O 1
ATOM 11409 N N . ALA H 1 133 ? 37.48919 -23.08133 38.28375 1.000 55.60014 133 ALA H N 1
ATOM 11410 C CA . ALA H 1 133 ? 36.30877 -23.24237 37.43822 1.000 57.82738 133 ALA H CA 1
ATOM 11411 C C . ALA H 1 133 ? 35.00182 -22.91121 38.15045 1.000 56.84480 133 ALA H C 1
ATOM 11412 O O . ALA H 1 133 ? 34.61734 -23.59014 39.10708 1.000 62.42697 133 ALA H O 1
ATOM 11414 N N . GLY H 1 134 ? 34.31807 -21.86207 37.69758 1.000 66.72199 134 GLY H N 1
ATOM 11415 C CA . GLY H 1 134 ? 33.02225 -21.51918 38.25077 1.000 65.74981 134 GLY H CA 1
ATOM 11416 C C . GLY H 1 134 ? 33.02878 -20.40994 39.28602 1.000 66.38386 134 GLY H C 1
ATOM 11417 O O . GLY H 1 134 ? 32.11663 -19.57671 39.29667 1.000 66.20093 134 GLY H O 1
ATOM 11418 N N . ALA H 1 135 ? 34.03903 -20.38416 40.15901 1.000 63.93527 135 ALA H N 1
ATOM 11419 C CA . ALA H 1 135 ? 34.08331 -19.39165 41.22535 1.000 59.47341 135 ALA H CA 1
ATOM 11420 C C . ALA H 1 135 ? 34.38644 -18.00400 40.66858 1.000 57.01271 135 ALA H C 1
ATOM 11421 O O . ALA H 1 135 ? 34.92169 -17.84524 39.56589 1.000 57.71069 135 ALA H O 1
ATOM 11423 N N . GLU H 1 136 ? 34.04019 -16.98709 41.45813 1.000 52.89441 136 GLU H N 1
ATOM 11424 C CA . GLU H 1 136 ? 34.25090 -15.60317 41.05823 1.000 51.05477 136 GLU H CA 1
ATOM 11425 C C . GLU H 1 136 ? 35.45943 -14.96040 41.72961 1.000 48.15388 136 GLU H C 1
ATOM 11426 O O . GLU H 1 136 ? 35.91801 -13.91499 41.25880 1.000 54.94273 136 GLU H O 1
ATOM 11428 N N . TRP H 1 137 ? 35.99318 -15.56118 42.79475 1.000 42.98709 137 TRP H N 1
ATOM 11429 C CA . TRP H 1 137 ? 37.03779 -14.94779 43.60754 1.000 39.87510 137 TRP H CA 1
ATOM 11430 C C . TRP H 1 137 ? 38.23825 -15.87187 43.74996 1.000 40.56808 137 TRP H C 1
ATOM 11431 O O . TRP H 1 137 ? 38.08638 -17.08871 43.91812 1.000 41.47095 137 TRP H O 1
ATOM 11442 N N . VAL H 1 138 ? 39.43127 -15.28321 43.68119 1.000 37.46599 138 VAL H N 1
ATOM 11443 C CA . VAL H 1 138 ? 40.67669 -15.95151 44.03779 1.000 34.71053 138 VAL H CA 1
ATOM 11444 C C . VAL H 1 138 ? 41.05551 -15.49720 45.44129 1.000 35.68672 138 VAL H C 1
ATOM 11445 O O . VAL H 1 138 ? 41.16690 -14.29579 45.69590 1.000 39.32561 138 VAL H O 1
ATOM 11449 N N . THR H 1 139 ? 41.25261 -16.44641 46.35155 1.000 34.20949 139 THR H N 1
ATOM 11450 C CA . THR H 1 139 ? 41.61707 -16.14441 47.73011 1.000 37.03319 139 THR H CA 1
ATOM 11451 C C . THR H 1 139 ? 43.12512 -16.26404 47.89304 1.000 35.97389 139 THR H C 1
ATOM 11452 O O . THR H 1 139 ? 43.72078 -17.28190 47.51675 1.000 35.36552 139 THR H O 1
ATOM 11456 N N . ASN H 1 140 ? 43.74101 -15.21642 48.42978 1.000 36.94201 140 ASN H N 1
ATOM 11457 C CA . ASN H 1 140 ? 45.14177 -15.25222 48.81451 1.000 34.48764 140 ASN H CA 1
ATOM 11458 C C . ASN H 1 140 ? 45.26221 -14.90996 50.29144 1.000 32.56798 140 ASN H C 1
ATOM 11459 O O . ASN H 1 140 ? 44.43894 -14.16940 50.84417 1.000 33.34747 140 ASN H O 1
ATOM 11464 N N . LEU H 1 141 ? 46.27239 -15.47617 50.93457 1.000 35.36500 141 LEU H N 1
ATOM 11465 C CA . LEU H 1 141 ? 46.45430 -15.33155 52.37187 1.000 34.35911 141 LEU H CA 1
ATOM 11466 C C . LEU H 1 141 ? 47.58273 -14.34671 52.62423 1.000 33.46257 141 LEU H C 1
ATOM 11467 O O . LEU H 1 141 ? 48.64816 -14.45748 52.01361 1.000 33.69081 141 LEU H O 1
ATOM 11472 N N . TYR H 1 142 ? 47.33897 -13.38312 53.50722 1.000 30.25998 142 TYR H N 1
ATOM 11473 C CA . TYR H 1 142 ? 48.31372 -12.36118 53.87130 1.000 33.44497 142 TYR H CA 1
ATOM 11474 C C . TYR H 1 142 ? 48.51421 -12.35248 55.37912 1.000 31.23007 142 TYR H C 1
ATOM 11475 O O . TYR H 1 142 ? 47.60664 -12.69303 56.15057 1.000 33.14667 142 TYR H O 1
ATOM 11484 N N . GLN H 1 143 ? 49.71267 -11.95128 55.78796 1.000 32.74701 143 GLN H N 1
ATOM 11485 C CA . GLN H 1 143 ? 50.06118 -11.80255 57.19025 1.000 34.65411 143 GLN H CA 1
ATOM 11486 C C . GLN H 1 143 ? 50.72776 -10.45315 57.40775 1.000 26.92802 143 GLN H C 1
ATOM 11487 O O . GLN H 1 143 ? 51.46612 -9.95787 56.55739 1.000 32.80168 143 GLN H O 1
ATOM 11493 N N . PHE H 1 144 ? 50.47716 -9.87818 58.57375 1.000 31.15004 144 PHE H N 1
ATOM 11494 C CA . PHE H 1 144 ? 51.02514 -8.58559 58.94932 1.000 30.69781 144 PHE H CA 1
ATOM 11495 C C . PHE H 1 144 ? 51.87446 -8.80068 60.19310 1.000 34.27618 144 PHE H C 1
ATOM 11496 O O . PHE H 1 144 ? 51.38431 -9.32808 61.19972 1.000 32.31933 144 PHE H O 1
ATOM 11504 N N . MET H 1 145 ? 53.15000 -8.41771 60.10955 1.000 33.01009 145 MET H N 1
ATOM 11505 C CA . MET H 1 145 ? 54.19240 -8.96720 60.96771 1.000 33.67269 145 MET H CA 1
ATOM 11506 C C . MET H 1 145 ? 54.66064 -8.02416 62.07181 1.000 37.07269 145 MET H C 1
ATOM 11507 O O . MET H 1 145 ? 55.67350 -8.31287 62.72045 1.000 39.96988 145 MET H O 1
ATOM 11512 N N . CYS H 1 146 ? 53.96999 -6.91039 62.29687 1.000 32.43616 146 CYS H N 1
ATOM 11513 C CA . CYS H 1 146 ? 54.18070 -6.09533 63.49032 1.000 31.43841 146 CYS H CA 1
ATOM 11514 C C . CYS H 1 146 ? 52.82684 -5.69696 64.04573 1.000 36.22627 146 CYS H C 1
ATOM 11515 O O . CYS H 1 146 ? 51.81255 -5.74849 63.34836 1.000 40.97446 146 CYS H O 1
ATOM 11518 N N . PHE H 1 147 ? 52.82580 -5.25849 65.29790 1.000 39.05763 147 PHE H N 1
ATOM 11519 C CA . PHE H 1 147 ? 51.63309 -4.66409 65.88079 1.000 37.45228 147 PHE H CA 1
ATOM 11520 C C . PHE H 1 147 ? 51.50213 -3.20688 65.46311 1.000 39.04446 147 PHE H C 1
ATOM 11521 O O . PHE H 1 147 ? 52.49732 -2.51509 65.23280 1.000 41.91561 147 PHE H O 1
ATOM 11529 N N . SER H 1 148 ? 50.25422 -2.73831 65.37702 1.000 39.48944 148 SER H N 1
ATOM 11530 C CA . SER H 1 148 ? 50.02740 -1.32206 65.11733 1.000 39.11543 148 SER H CA 1
ATOM 11531 C C . SER H 1 148 ? 50.74056 -0.45742 66.14087 1.000 42.50383 148 SER H C 1
ATOM 11532 O O . SER H 1 148 ? 51.08616 0.68987 65.85184 1.000 39.26539 148 SER H O 1
ATOM 11535 N N . SER H 1 149 ? 50.99596 -1.00014 67.32924 1.000 40.59628 149 SER H N 1
ATOM 11536 C CA . SER H 1 149 ? 51.55916 -0.23646 68.42869 1.000 44.80029 149 SER H CA 1
ATOM 11537 C C . SER H 1 149 ? 53.07015 -0.38012 68.55144 1.000 44.76583 149 SER H C 1
ATOM 11538 O O . SER H 1 149 ? 53.64748 0.19371 69.47556 1.000 45.40743 149 SER H O 1
ATOM 11541 N N . CYS H 1 150 ? 53.72511 -1.12510 67.65723 1.000 38.43455 150 CYS H N 1
ATOM 11542 C CA . CYS H 1 150 ? 55.16483 -1.33900 67.78643 1.000 41.23962 150 CYS H CA 1
ATOM 11543 C C . CYS H 1 150 ? 55.92514 -0.02014 67.78779 1.000 46.69459 150 CYS H C 1
ATOM 11544 O O . CYS H 1 150 ? 55.97007 0.68340 66.77016 1.000 41.04159 150 CYS H O 1
ATOM 11547 N N . VAL H 1 151 ? 56.50108 0.32852 68.94320 1.000 43.33439 151 VAL H N 1
ATOM 11548 C CA . VAL H 1 151 ? 57.43267 1.44754 69.00879 1.000 45.71133 151 VAL H CA 1
ATOM 11549 C C . VAL H 1 151 ? 58.61481 1.16479 68.09837 1.000 43.34005 151 VAL H C 1
ATOM 11550 O O . VAL H 1 151 ? 59.13377 0.04534 68.05298 1.000 49.85155 151 VAL H O 1
ATOM 11554 N N . GLY H 1 152 ? 59.05171 2.17766 67.36348 1.000 48.83030 152 GLY H N 1
ATOM 11555 C CA . GLY H 1 152 ? 60.12695 1.95400 66.42361 1.000 47.36187 152 GLY H CA 1
ATOM 11556 C C . GLY H 1 152 ? 59.69559 1.33040 65.11757 1.000 43.71082 152 GLY H C 1
ATOM 11557 O O . GLY H 1 152 ? 60.54425 1.10688 64.24833 1.000 43.23967 152 GLY H O 1
ATOM 11558 N N . GLY H 1 153 ? 58.40954 1.03005 64.95951 1.000 43.53780 153 GLY H N 1
ATOM 11559 C CA . GLY H 1 153 ? 57.84077 0.67549 63.67585 1.000 43.66436 153 GLY H CA 1
ATOM 11560 C C . GLY H 1 153 ? 56.61914 1.53191 63.39659 1.000 38.01337 153 GLY H C 1
ATOM 11561 O O . GLY H 1 153 ? 56.72818 2.76350 63.36473 1.000 39.30612 153 GLY H O 1
ATOM 11562 N N . LEU H 1 154 ? 55.45057 0.89798 63.21729 1.000 35.59025 154 LEU H N 1
ATOM 11563 C CA . LEU H 1 154 ? 54.21596 1.64336 62.95883 1.000 33.02442 154 LEU H CA 1
ATOM 11564 C C . LEU H 1 154 ? 53.96137 2.71307 64.02120 1.000 39.81811 154 LEU H C 1
ATOM 11565 O O . LEU H 1 154 ? 53.54202 3.83216 63.69554 1.000 38.17142 154 LEU H O 1
ATOM 11570 N N . ASN H 1 155 ? 54.17188 2.37261 65.29973 1.000 40.04214 155 ASN H N 1
ATOM 11571 C CA . ASN H 1 155 ? 54.05120 3.31323 66.42690 1.000 35.12485 155 ASN H CA 1
ATOM 11572 C C . ASN H 1 155 ? 52.67686 3.99101 66.46496 1.000 40.68989 155 ASN H C 1
ATOM 11573 O O . ASN H 1 155 ? 52.55470 5.21138 66.64750 1.000 35.44590 155 ASN H O 1
ATOM 11578 N N . ARG H 1 156 ? 51.63200 3.17677 66.30752 1.000 38.00818 156 ARG H N 1
ATOM 11579 C CA . ARG H 1 156 ? 50.22646 3.57899 66.33762 1.000 42.10421 156 ARG H CA 1
ATOM 11580 C C . ARG H 1 156 ? 49.84402 4.52226 65.20800 1.000 41.18740 156 ARG H C 1
ATOM 11581 O O . ARG H 1 156 ? 48.76605 5.12213 65.25772 1.000 46.34764 156 ARG H O 1
ATOM 11589 N N . ARG H 1 157 ? 50.68283 4.67297 64.19536 1.000 36.64389 157 ARG H N 1
ATOM 11590 C CA . ARG H 1 157 ? 50.31918 5.49821 63.04422 1.000 37.78270 157 ARG H CA 1
ATOM 11591 C C . ARG H 1 157 ? 49.43518 4.69803 62.09177 1.000 37.36737 157 ARG H C 1
ATOM 11592 O O . ARG H 1 157 ? 49.77539 3.55803 61.75312 1.000 33.86784 157 ARG H O 1
ATOM 11600 N N . PRO H 1 158 ? 48.30022 5.24856 61.65470 1.000 35.29765 158 PRO H N 1
ATOM 11601 C CA . PRO H 1 158 ? 47.39570 4.47959 60.78806 1.000 32.29201 158 PRO H CA 1
ATOM 11602 C C . PRO H 1 158 ? 48.03647 4.16497 59.44725 1.000 36.02715 158 PRO H C 1
ATOM 11603 O O . PRO H 1 158 ? 48.82409 4.95213 58.91336 1.000 27.98035 158 PRO H O 1
ATOM 11607 N N . ILE H 1 159 ? 47.70680 2.97990 58.91891 1.000 30.50179 159 ILE H N 1
ATOM 11608 C CA . ILE H 1 159 ? 48.24240 2.51985 57.64555 1.000 30.71043 159 ILE H CA 1
ATOM 11609 C C . ILE H 1 159 ? 47.10856 2.00436 56.77972 1.000 32.04661 159 ILE H C 1
ATOM 11610 O O . ILE H 1 159 ? 46.03599 1.63374 57.26263 1.000 30.94566 159 ILE H O 1
ATOM 11615 N N . GLN H 1 160 ? 47.37861 1.96380 55.48036 1.000 30.95021 160 GLN H N 1
ATOM 11616 C CA . GLN H 1 160 ? 46.59150 1.20219 54.53321 1.000 32.20263 160 GLN H CA 1
ATOM 11617 C C . GLN H 1 160 ? 47.50169 0.20839 53.83476 1.000 27.00283 160 GLN H C 1
ATOM 11618 O O . GLN H 1 160 ? 48.70727 0.42052 53.72886 1.000 29.48716 160 GLN H O 1
ATOM 11624 N N . VAL H 1 161 ? 46.90325 -0.85600 53.32960 1.000 26.95885 161 VAL H N 1
ATOM 11625 C CA . VAL H 1 161 ? 47.55902 -1.72313 52.36265 1.000 29.74172 161 VAL H CA 1
ATOM 11626 C C . VAL H 1 161 ? 46.96605 -1.40870 51.00384 1.000 28.46187 161 VAL H C 1
ATOM 11627 O O . VAL H 1 161 ? 45.74459 -1.43335 50.83946 1.000 29.02718 161 VAL H O 1
ATOM 11631 N N . ILE H 1 162 ? 47.82583 -1.07992 50.04796 1.000 28.43100 162 ILE H N 1
ATOM 11632 C CA . ILE H 1 162 ? 47.42627 -0.78960 48.67813 1.000 31.26071 162 ILE H CA 1
ATOM 11633 C C . ILE H 1 162 ? 47.62461 -2.05997 47.86909 1.000 29.17022 162 ILE H C 1
ATOM 11634 O O . ILE H 1 162 ? 48.73636 -2.60335 47.81210 1.000 28.52939 162 ILE H O 1
ATOM 11639 N N . PHE H 1 163 ? 46.56489 -2.52165 47.22153 1.000 28.02670 163 PHE H N 1
ATOM 11640 C CA . PHE H 1 163 ? 46.65388 -3.65039 46.30165 1.000 32.06601 163 PHE H CA 1
ATOM 11641 C C . PHE H 1 163 ? 46.58999 -3.09732 44.88086 1.000 28.30649 163 PHE H C 1
ATOM 11642 O O . PHE H 1 163 ? 45.63091 -2.40456 44.53342 1.000 32.99143 163 PHE H O 1
ATOM 11650 N N . THR H 1 164 ? 47.61929 -3.35796 44.07449 1.000 31.40978 164 THR H N 1
ATOM 11651 C CA . THR H 1 164 ? 47.60991 -2.92870 42.68258 1.000 32.08344 164 THR H CA 1
ATOM 11652 C C . THR H 1 164 ? 47.69750 -4.13979 41.77105 1.000 33.88986 164 THR H C 1
ATOM 11653 O O . THR H 1 164 ? 48.43661 -5.08929 42.04950 1.000 34.79495 164 THR H O 1
ATOM 11657 N N . LEU H 1 165 ? 46.92962 -4.08960 40.69066 1.000 33.06257 165 LEU H N 1
ATOM 11658 C CA . LEU H 1 165 ? 47.09627 -4.98906 39.56167 1.000 33.87383 165 LEU H CA 1
ATOM 11659 C C . LEU H 1 165 ? 48.03702 -4.29663 38.57970 1.000 32.25034 165 LEU H C 1
ATOM 11660 O O . LEU H 1 165 ? 47.77544 -3.16449 38.15865 1.000 35.28489 165 LEU H O 1
ATOM 11665 N N . GLU H 1 166 ? 49.14919 -4.94698 38.24847 1.000 34.41193 166 GLU H N 1
ATOM 11666 C CA . GLU H 1 166 ? 50.20530 -4.28973 37.48854 1.000 36.34046 166 GLU H CA 1
ATOM 11667 C C . GLU H 1 166 ? 50.65708 -5.15701 36.32070 1.000 41.51989 166 GLU H C 1
ATOM 11668 O O . GLU H 1 166 ? 50.59532 -6.38712 36.37884 1.000 40.60476 166 GLU H O 1
ATOM 11674 N N . HIS H 1 167 ? 51.09322 -4.49026 35.25147 1.000 41.75111 167 HIS H N 1
ATOM 11675 C CA . HIS H 1 167 ? 51.65416 -5.16231 34.08185 1.000 49.83144 167 HIS H CA 1
ATOM 11676 C C . HIS H 1 167 ? 52.72325 -4.26247 33.48276 1.000 48.09935 167 HIS H C 1
ATOM 11677 O O . HIS H 1 167 ? 52.41136 -3.15882 33.02419 1.000 50.81180 167 HIS H O 1
ATOM 11684 N N . GLU H 1 168 ? 53.97554 -4.72129 33.51000 1.000 51.88622 168 GLU H N 1
ATOM 11685 C CA . GLU H 1 168 ? 55.11018 -3.96928 32.96577 1.000 53.74803 168 GLU H CA 1
ATOM 11686 C C . GLU H 1 168 ? 55.23720 -2.59055 33.61312 1.000 53.57263 168 GLU H C 1
ATOM 11687 O O . GLU H 1 168 ? 55.48120 -1.58778 32.93613 1.000 54.17120 168 GLU H O 1
ATOM 11693 N N . GLY H 1 169 ? 55.06372 -2.53366 34.93275 1.000 54.27878 169 GLY H N 1
ATOM 11694 C CA . GLY H 1 169 ? 55.20645 -1.28488 35.66462 1.000 49.83059 169 GLY H CA 1
ATOM 11695 C C . GLY H 1 169 ? 54.05321 -0.31344 35.53857 1.000 50.61593 169 GLY H C 1
ATOM 11696 O O . GLY H 1 169 ? 54.14933 0.81589 36.03901 1.000 50.35658 169 GLY H O 1
ATOM 11697 N N . VAL H 1 170 ? 52.96820 -0.70497 34.88580 1.000 42.31354 170 VAL H N 1
ATOM 11698 C CA . VAL H 1 170 ? 51.79474 0.13922 34.73485 1.000 44.18341 170 VAL H CA 1
ATOM 11699 C C . VAL H 1 170 ? 50.73333 -0.33709 35.71431 1.000 42.31436 170 VAL H C 1
ATOM 11700 O O . VAL H 1 170 ? 50.42422 -1.53145 35.76867 1.000 38.89129 170 VAL H O 1
ATOM 11704 N N . VAL H 1 171 ? 50.15284 0.58925 36.47017 1.000 37.99552 171 VAL H N 1
ATOM 11705 C CA . VAL H 1 171 ? 49.04167 0.22886 37.34455 1.000 38.88330 171 VAL H CA 1
ATOM 11706 C C . VAL H 1 171 ? 47.79128 0.10521 36.48962 1.000 34.60349 171 VAL H C 1
ATOM 11707 O O . VAL H 1 171 ? 47.36863 1.07456 35.85759 1.000 36.89469 171 VAL H O 1
ATOM 11711 N N . LEU H 1 172 ? 47.22473 -1.09813 36.43427 1.000 36.68189 172 LEU H N 1
ATOM 11712 C CA . LEU H 1 172 ? 45.97753 -1.33023 35.71250 1.000 34.85584 172 LEU H CA 1
ATOM 11713 C C . LEU H 1 172 ? 44.75071 -1.23555 36.60596 1.000 36.86510 172 LEU H C 1
ATOM 11714 O O . LEU H 1 172 ? 43.63418 -1.08509 36.10197 1.000 33.07831 172 LEU H O 1
ATOM 11719 N N . GLY H 1 173 ? 44.92971 -1.34429 37.91537 1.000 37.32369 173 GLY H N 1
ATOM 11720 C CA . GLY H 1 173 ? 43.82871 -1.29390 38.85593 1.000 35.15502 173 GLY H CA 1
ATOM 11721 C C . GLY H 1 173 ? 44.33867 -1.21633 40.27991 1.000 31.72587 173 GLY H C 1
ATOM 11722 O O . GLY H 1 173 ? 45.45223 -1.67709 40.56583 1.000 32.98969 173 GLY H O 1
ATOM 11723 N N . ARG H 1 174 ? 43.53106 -0.66147 41.18550 1.000 32.91668 174 ARG H N 1
ATOM 11724 C CA . ARG H 1 174 ? 43.98198 -0.41697 42.54685 1.000 33.57688 174 ARG H CA 1
ATOM 11725 C C . ARG H 1 174 ? 42.80037 -0.48304 43.50431 1.000 32.48631 174 ARG H C 1
ATOM 11726 O O . ARG H 1 174 ? 41.71447 0.03544 43.21173 1.000 28.63344 174 ARG H O 1
ATOM 11734 N N . GLN H 1 175 ? 43.02197 -1.12476 44.64689 1.000 27.23071 175 GLN H N 1
ATOM 11735 C CA . GLN H 1 175 ? 42.08135 -1.09023 45.76089 1.000 26.51607 175 GLN H CA 1
ATOM 11736 C C . GLN H 1 175 ? 42.89765 -0.96114 47.03713 1.000 31.19257 175 GLN H C 1
ATOM 11737 O O . GLN H 1 175 ? 44.08909 -1.27025 47.05879 1.000 31.43109 175 GLN H O 1
ATOM 11743 N N . ALA H 1 176 ? 42.24741 -0.50204 48.10463 1.000 28.66207 176 ALA H N 1
ATOM 11744 C CA . ALA H 1 176 ? 42.96256 -0.17749 49.32650 1.000 31.08953 176 ALA H CA 1
ATOM 11745 C C . ALA H 1 176 ? 42.05317 -0.44421 50.51505 1.000 35.56166 176 ALA H C 1
ATOM 11746 O O . ALA H 1 176 ? 40.83087 -0.29694 50.42266 1.000 32.93176 176 ALA H O 1
ATOM 11748 N N . VAL H 1 177 ? 42.65543 -0.83359 51.63185 1.000 29.97669 177 VAL H N 1
ATOM 11749 C CA . VAL H 1 177 ? 41.93335 -0.97832 52.89253 1.000 33.33615 177 VAL H CA 1
ATOM 11750 C C . VAL H 1 177 ? 42.81519 -0.47188 54.01811 1.000 34.11193 177 VAL H C 1
ATOM 11751 O O . VAL H 1 177 ? 44.02790 -0.71294 54.02710 1.000 33.98947 177 VAL H O 1
ATOM 11755 N N . GLU H 1 178 ? 42.20394 0.22140 54.97271 1.000 29.93791 178 GLU H N 1
ATOM 11756 C CA . GLU H 1 178 ? 42.88307 0.50252 56.22874 1.000 29.93519 178 GLU H CA 1
ATOM 11757 C C . GLU H 1 178 ? 43.09883 -0.80139 56.97538 1.000 31.12671 178 GLU H C 1
ATOM 11758 O O . GLU H 1 178 ? 42.25784 -1.70172 56.91592 1.000 32.65570 178 GLU H O 1
ATOM 11764 N N . VAL H 1 179 ? 44.22555 -0.91197 57.68518 1.000 31.12074 179 VAL H N 1
ATOM 11765 C CA . VAL H 1 179 ? 44.53655 -2.12641 58.43757 1.000 28.55723 179 VAL H CA 1
ATOM 11766 C C . VAL H 1 179 ? 44.99475 -1.74553 59.84229 1.000 34.23139 179 VAL H C 1
ATOM 11767 O O . VAL H 1 179 ? 45.95433 -0.97457 60.00157 1.000 31.04420 179 VAL H O 1
ATOM 11771 N N . ARG H 1 180 ? 44.32146 -2.29715 60.85460 1.000 32.12035 180 ARG H N 1
ATOM 11772 C CA . ARG H 1 180 ? 44.76663 -2.21462 62.24206 1.000 31.17379 180 ARG H CA 1
ATOM 11773 C C . ARG H 1 180 ? 45.24189 -3.58746 62.69170 1.000 33.60164 180 ARG H C 1
ATOM 11774 O O . ARG H 1 180 ? 44.47155 -4.55606 62.70053 1.000 32.90697 180 ARG H O 1
ATOM 11782 N N . ILE H 1 181 ? 46.50753 -3.67849 63.05477 1.000 31.82570 181 ILE H N 1
ATOM 11783 C CA . ILE H 1 181 ? 47.07303 -4.93568 63.52318 1.000 30.96652 181 ILE H CA 1
ATOM 11784 C C . ILE H 1 181 ? 47.03275 -4.90532 65.04502 1.000 34.35755 181 ILE H C 1
ATOM 11785 O O . ILE H 1 181 ? 47.72456 -4.09958 65.67557 1.000 31.90754 181 ILE H O 1
ATOM 11790 N N . CYS H 1 182 ? 46.23103 -5.78581 65.64195 1.000 32.57354 182 CYS H N 1
ATOM 11791 C CA . CYS H 1 182 ? 45.91087 -5.64737 67.05797 1.000 37.81309 182 CYS H CA 1
ATOM 11792 C C . CYS H 1 182 ? 45.56889 -7.00282 67.65935 1.000 38.71237 182 CYS H C 1
ATOM 11793 O O . CYS H 1 182 ? 45.17276 -7.93651 66.95851 1.000 34.27586 182 CYS H O 1
ATOM 11796 N N . ALA H 1 183 ? 45.70484 -7.08772 68.98617 1.000 38.54253 183 ALA H N 1
ATOM 11797 C CA . ALA H 1 183 ? 45.50284 -8.35949 69.67379 1.000 41.36674 183 ALA H CA 1
ATOM 11798 C C . ALA H 1 183 ? 44.03094 -8.76322 69.72566 1.000 39.58771 183 ALA H C 1
ATOM 11799 O O . ALA H 1 183 ? 43.71868 -9.95568 69.69699 1.000 41.13022 183 ALA H O 1
ATOM 11801 N N . CYS H 1 184 ? 43.11162 -7.80042 69.82168 1.000 44.19654 184 CYS H N 1
ATOM 11802 C CA . CYS H 1 184 ? 41.68339 -8.08647 69.96247 1.000 44.36803 184 CYS H CA 1
ATOM 11803 C C . CYS H 1 184 ? 40.94030 -7.48845 68.77142 1.000 39.38633 184 CYS H C 1
ATOM 11804 O O . CYS H 1 184 ? 40.30939 -6.43183 68.90194 1.000 37.96263 184 CYS H O 1
ATOM 11807 N N . PRO H 1 185 ? 40.98681 -8.12753 67.59598 1.000 41.16493 185 PRO H N 1
ATOM 11808 C CA . PRO H 1 185 ? 40.31847 -7.51241 66.43336 1.000 39.85640 185 PRO H CA 1
ATOM 11809 C C . PRO H 1 185 ? 38.82738 -7.32861 66.63813 1.000 36.89499 185 PRO H C 1
ATOM 11810 O O . PRO H 1 185 ? 38.28035 -6.29235 66.25188 1.000 36.85900 185 PRO H O 1
ATOM 11814 N N . GLY H 1 186 ? 38.14856 -8.31678 67.22191 1.000 38.03629 186 GLY H N 1
ATOM 11815 C CA . GLY H 1 186 ? 36.71439 -8.18790 67.41790 1.000 41.48475 186 GLY H CA 1
ATOM 11816 C C . GLY H 1 186 ? 36.35155 -7.02008 68.31517 1.000 44.59071 186 GLY H C 1
ATOM 11817 O O . GLY H 1 186 ? 35.44713 -6.23789 68.00343 1.000 44.61374 186 GLY H O 1
ATOM 11818 N N . ARG H 1 187 ? 37.06137 -6.87324 69.43336 1.000 41.83993 187 ARG H N 1
ATOM 11819 C CA . ARG H 1 187 ? 36.73637 -5.79477 70.35501 1.000 44.07804 187 ARG H CA 1
ATOM 11820 C C . ARG H 1 187 ? 37.08770 -4.43868 69.75984 1.000 44.61028 187 ARG H C 1
ATOM 11821 O O . ARG H 1 187 ? 36.33774 -3.47374 69.93293 1.000 43.64361 187 ARG H O 1
ATOM 11829 N N . ASP H 1 188 ? 38.20475 -4.35056 69.03307 1.000 44.30547 188 ASP H N 1
ATOM 11830 C CA . ASP H 1 188 ? 38.62088 -3.06399 68.48132 1.000 45.10420 188 ASP H CA 1
ATOM 11831 C C . ASP H 1 188 ? 37.69534 -2.60185 67.36138 1.000 46.32935 188 ASP H C 1
ATOM 11832 O O . ASP H 1 188 ? 37.46930 -1.39586 67.20239 1.000 41.51215 188 ASP H O 1
ATOM 11837 N N . ARG H 1 189 ? 37.16502 -3.53493 66.56799 1.000 45.33930 189 ARG H N 1
ATOM 11838 C CA . ARG H 1 189 ? 36.22769 -3.14819 65.52118 1.000 41.53770 189 ARG H CA 1
ATOM 11839 C C . ARG H 1 189 ? 34.96965 -2.54372 66.12741 1.000 51.09233 189 ARG H C 1
ATOM 11840 O O . ARG H 1 189 ? 34.54362 -1.44946 65.74090 1.000 51.87668 189 ARG H O 1
ATOM 11848 N N . ARG H 1 190 ? 34.37179 -3.24172 67.09628 1.000 47.91139 190 ARG H N 1
ATOM 11849 C CA . ARG H 1 190 ? 33.15589 -2.74513 67.73436 1.000 49.44490 190 ARG H CA 1
ATOM 11850 C C . ARG H 1 190 ? 33.39658 -1.40364 68.41294 1.000 50.50130 190 ARG H C 1
ATOM 11851 O O . ARG H 1 190 ? 32.56496 -0.49244 68.31656 1.000 57.45677 190 ARG H O 1
ATOM 11859 N N . ALA H 1 191 ? 34.54073 -1.25636 69.08336 1.000 51.43222 191 ALA H N 1
ATOM 11860 C CA . ALA H 1 191 ? 34.86425 0.00654 69.73917 1.000 52.49560 191 ALA H CA 1
ATOM 11861 C C . ALA H 1 191 ? 34.94794 1.14089 68.72827 1.000 55.84638 191 ALA H C 1
ATOM 11862 O O . ALA H 1 191 ? 34.33242 2.19938 68.90722 1.000 60.15288 191 ALA H O 1
ATOM 11864 N N . GLU H 1 192 ? 35.69753 0.93225 67.64670 1.000 49.72394 192 GLU H N 1
ATOM 11865 C CA . GLU H 1 192 ? 35.83182 1.97589 66.64035 1.000 53.99214 192 GLU H CA 1
ATOM 11866 C C . GLU H 1 192 ? 34.52192 2.21556 65.89576 1.000 55.56667 192 GLU H C 1
ATOM 11867 O O . GLU H 1 192 ? 34.22262 3.36019 65.54101 1.000 56.60729 192 GLU H O 1
ATOM 11873 N N . GLU H 1 193 ? 33.72415 1.16296 65.66910 1.000 54.22914 193 GLU H N 1
ATOM 11874 C CA . GLU H 1 193 ? 32.43480 1.32954 64.99829 1.000 55.21779 193 GLU H CA 1
ATOM 11875 C C . GLU H 1 193 ? 31.46408 2.13119 65.85977 1.000 66.79989 193 GLU H C 1
ATOM 11876 O O . GLU H 1 193 ? 30.72214 2.97997 65.34730 1.000 66.79592 193 GLU H O 1
ATOM 11882 N N . THR H 1 194 ? 31.45862 1.88068 67.17161 1.000 63.78023 194 THR H N 1
ATOM 11883 C CA . THR H 1 194 ? 30.58443 2.62569 68.07009 1.000 64.30223 194 THR H CA 1
ATOM 11884 C C . THR H 1 194 ? 30.78158 4.13757 67.95725 1.000 71.33579 194 THR H C 1
ATOM 11885 O O . THR H 1 194 ? 29.81189 4.88319 68.14297 1.000 72.74240 194 THR H O 1
ATOM 11889 N N . ALA H 1 195 ? 31.98872 4.59809 67.59167 1.000 69.15448 195 ALA H N 1
ATOM 11890 C CA . ALA H 1 195 ? 32.27497 6.03380 67.52419 1.000 69.40126 195 ALA H CA 1
ATOM 11891 C C . ALA H 1 195 ? 31.26381 6.78014 66.65686 1.000 75.39567 195 ALA H C 1
ATOM 11892 O O . ALA H 1 195 ? 30.74499 7.82947 67.05586 1.000 81.63799 195 ALA H O 1
ATOM 11894 N N . ALA H 1 196 ? 30.96767 6.25751 65.46867 1.000 75.33481 196 ALA H N 1
ATOM 11895 C CA . ALA H 1 196 ? 29.93363 6.85964 64.62723 1.000 69.56476 196 ALA H CA 1
ATOM 11896 C C . ALA H 1 196 ? 28.54543 6.40550 65.07514 1.000 74.85506 196 ALA H C 1
ATOM 11897 O O . ALA H 1 196 ? 28.12944 6.66646 66.20830 1.000 68.86584 196 ALA H O 1
#

Sequence (1525 aa):
VPSNTPYSGEYGFEISFQHQSKETKSTTWTFSESLKKLFVRMATTCPVRFKTVHQPPAGSVIRAMPIYVKPEHVQEVVKRCPNHATTKEHNEDHPAPTHLVRCEHKLASYVEDPYTGRQSVIIIPQEHPQAGAEWVTNLYQFMCFSSCVGGLNRRPIQVIFTLEHEGVVLGRQAVEVRICACCPGRDRRAEETAAVPSNTPYSGEYGFEISFQHQTTWTFSESLKKLFVRMATTCPVRFKTVHQPPAGSVIRAMPIYVKPEHVQEVVKRCPNHATTKEHNEDHPAPTHLVRCEHKLASYVEDPYTGRQSVIIPQEHPQAGAEWVTNLYQFMCFSSCVGGLNRRPIQVIFTLEHEGVVLGRQAVEVRICACCPGRDRRAEETAADPNMTVPSNTPYSGEYGFEISFQHTTWTFSESLKKLFVRMATTCPVRFKTVHQPPAGSVIRAMPIYVKPEHVQEVVKRCPNHATTKEHNEDHPAPTHLVRCEHKLASYVEDPYTGRQSVIIIPQEHPQAGAEWVTNLYQFMCFSSCVGGLNRRPIQVIFTLEHEGVVLGRQAVEVRICACPGRDRRAEETAADSMTVPSNTPYSGEYGFEISFQHQSTTWTFSESLKKLFVRMATTCPVRFKTVHQPPAGSVIRAMPIIYVKPEHVQEVVKRCPNHATTKEHNEDHPAPTHLVRCEHKLASYVEDPYTGRQSVIIPQEHPQAGAEWVTNLYQFMCFSSCVGGLNRRPIQVIFTLEHEGVVLGRQAVEVRICACPGRDRRAEETAMTVPSNTPYSGEYGFEISFQHQTTWTFSESLKKLFVRMATTCPVRFKTVHQPPAGSVIRAMPIYVKPEHVQEVVKRCPNHATTKEHNEDHPAPTHLVRCEHKLASYVEDPYTGRQSVIIPQEHPQAGAEWVTNLYQFMCFSSCVGGLNRRPIQVIFTLEHEGVVLGRQAVEVRICACPGRDRRAEETAADPNTVPSNTPYSGEYGFEISFQHQTTWTFSESLKKLFVRMATTCPVRFKTVHQPPAGSVIRAMPIYVKPEHVQEVVKRCPNHATTKEHNEDHPAPTHLVRCEHKLASYVEDPYTGRQSVIIPQEHPQAEWVTNLYQFMCFSSCVGGLNRRPIQVIFTLEHEGVVLGRQAVEVRICACPGRDRRAEETAAVPSNTPYSGEYGFEISFQHQSKETKSTTWTFSESLKKLFVRMMATTCPVRFKTVHQPPAGSVIRAMPIIYVKPEHVQEVVKRCPNHATTKEHNEDHPAPTHLVRCEHKLASYVEDPYTGRQSVIIIPQEHPQAGAEWVTNLYQFMCFSSCVGGLNRRPIQVIFTLEHEGVVLGRQAVEVRICACPGRDRRAEETAASMTVPSNTPYSGEYGFEISFQHQSSTTWTFSESLKKLFVRMATTCPVRFKTVHQPPAGSVIRAMPIYVKPEHVQEVVKRCPNHATTKEHNEDHPAPTHLVRCEHKLASYVEDPYTGRQSVIIPQEHPQAGAEWVTNLYQFMCFSSCVGGLNRRPIQVIFTLEHEGVVLGRQAVEVRICACPGRDRRAEETAA